Protein 5OYN (pdb70)

InterPro domains:
  IPR000581 Dihydroxy-acid/6-phosphogluconate dehydratase, N-terminal [PF00920] (49-361)
  IPR020558 Dihydroxy-acid/6-phosphogluconate dehydratase, conserved site [PS00886] (132-142)
  IPR037237 IlvD/EDD, N-terminal domain [SSF143975] (6-382)
  IPR042096 Dihydroxy-acid dehydratase, C-terminal [G3DSA:3.50.30.80] (385-549)
  IPR052352 Sugar Degradation Dehydratases [PTHR43183] (7-592)
  IPR056740 Dihydroxy-acid/6-phosphogluconate dehydratase, C-terminal [PF24877] (371-574)

Structure (mmCIF, N/CA/C/O backbone):
data_5OYN
#
_entry.id   5OYN
#
_cell.length_a   270.420
_cell.length_b   236.130
_cell.length_c   65.160
_cell.angle_alpha   90.00
_cell.angle_beta   97.38
_cell.angle_gamma   90.00
#
_symmetry.space_group_name_H-M   'C 1 2 1'
#
loop_
_entity.id
_entity.type
_entity.pdbx_description
1 polymer 'Dehydratase, IlvD/Edd family'
2 non-polymer 'MAGNESIUM ION'
3 non-polymer 'FE2/S2 (INORGANIC) CLUSTER'
4 water water
#
loop_
_atom_site.group_PDB
_atom_site.id
_atom_site.type_symbol
_atom_site.label_atom_id
_atom_site.label_alt_id
_atom_site.label_comp_id
_atom_site.label_asym_id
_atom_site.label_entity_id
_atom_site.label_seq_id
_atom_site.pdbx_PDB_ins_code
_atom_site.Cartn_x
_atom_site.Cartn_y
_atom_site.Cartn_z
_atom_site.occupancy
_atom_site.B_iso_or_equiv
_atom_site.auth_seq_id
_atom_site.auth_comp_id
_atom_site.auth_asym_id
_atom_site.auth_atom_id
_atom_site.pdbx_PDB_model_num
ATOM 1 N N . ASN A 1 12 ? 72.877 -21.402 -6.680 1.00 117.20 3 ASN A N 1
ATOM 2 C CA . ASN A 1 12 ? 72.587 -20.872 -8.012 1.00 115.50 3 ASN A CA 1
ATOM 3 C C . ASN A 1 12 ? 71.163 -21.215 -8.463 1.00 112.78 3 ASN A C 1
ATOM 4 O O . ASN A 1 12 ? 70.414 -20.331 -8.910 1.00 109.68 3 ASN A O 1
ATOM 9 N N . ARG A 1 13 ? 70.790 -22.495 -8.324 1.00 100.44 4 ARG A N 1
ATOM 10 C CA . ARG A 1 13 ? 69.615 -23.062 -8.991 1.00 98.88 4 ARG A CA 1
ATOM 11 C C . ARG A 1 13 ? 68.486 -23.315 -7.989 1.00 99.41 4 ARG A C 1
ATOM 12 O O . ARG A 1 13 ? 68.488 -24.317 -7.264 1.00 94.02 4 ARG A O 1
ATOM 20 N N . THR A 1 14 ? 67.507 -22.410 -7.978 1.00 97.64 5 THR A N 1
ATOM 21 C CA . THR A 1 14 ? 66.297 -22.576 -7.186 1.00 95.64 5 THR A CA 1
ATOM 22 C C . THR A 1 14 ? 65.166 -23.016 -8.101 1.00 86.72 5 THR A C 1
ATOM 23 O O . THR A 1 14 ? 64.904 -22.338 -9.108 1.00 84.31 5 THR A O 1
ATOM 27 N N . PRO A 1 15 ? 64.478 -24.122 -7.808 1.00 88.38 6 PRO A N 1
ATOM 28 C CA . PRO A 1 15 ? 63.530 -24.682 -8.781 1.00 88.52 6 PRO A CA 1
ATOM 29 C C . PRO A 1 15 ? 62.461 -23.680 -9.195 1.00 81.29 6 PRO A C 1
ATOM 30 O O . PRO A 1 15 ? 62.197 -22.687 -8.518 1.00 84.96 6 PRO A O 1
ATOM 34 N N . ARG A 1 16 ? 61.846 -23.959 -10.339 1.00 83.38 7 ARG A N 1
ATOM 35 C CA . ARG A 1 16 ? 60.852 -23.075 -10.931 1.00 82.54 7 ARG A CA 1
ATOM 36 C C . ARG A 1 16 ? 59.915 -23.919 -11.790 1.00 76.23 7 ARG A C 1
ATOM 37 O O . ARG A 1 16 ? 60.303 -24.971 -12.308 1.00 78.14 7 ARG A O 1
ATOM 45 N N . ARG A 1 17 ? 58.667 -23.484 -11.903 1.00 76.73 8 ARG A N 1
ATOM 46 C CA . ARG A 1 17 ? 57.723 -24.158 -12.789 1.00 81.04 8 ARG A CA 1
ATOM 47 C C . ARG A 1 17 ? 57.801 -23.436 -14.127 1.00 80.19 8 ARG A C 1
ATOM 48 O O . ARG A 1 17 ? 57.227 -22.354 -14.304 1.00 72.28 8 ARG A O 1
ATOM 56 N N . PHE A 1 18 ? 58.541 -24.029 -15.060 1.00 71.79 9 PHE A N 1
ATOM 57 C CA . PHE A 1 18 ? 58.700 -23.456 -16.381 1.00 67.17 9 PHE A CA 1
ATOM 58 C C . PHE A 1 18 ? 57.436 -23.676 -17.213 1.00 66.56 9 PHE A C 1
ATOM 59 O O . PHE A 1 18 ? 56.649 -24.588 -16.958 1.00 69.91 9 PHE A O 1
ATOM 67 N N . ARG A 1 19 ? 57.235 -22.823 -18.220 1.00 62.48 10 ARG A N 1
ATOM 68 C CA . ARG A 1 19 ? 56.048 -22.985 -19.059 1.00 61.54 10 ARG A CA 1
ATOM 69 C C . ARG A 1 19 ? 56.016 -24.350 -19.733 1.00 67.98 10 ARG A C 1
ATOM 70 O O . ARG A 1 19 ? 54.937 -24.841 -20.091 1.00 68.53 10 ARG A O 1
ATOM 78 N N . SER A 1 20 ? 57.185 -24.967 -19.940 1.00 69.06 11 SER A N 1
ATOM 79 C CA . SER A 1 20 ? 57.214 -26.338 -20.435 1.00 67.24 11 SER A CA 1
ATOM 80 C C . SER A 1 20 ? 56.318 -27.233 -19.590 1.00 70.55 11 SER A C 1
ATOM 81 O O . SER A 1 20 ? 55.558 -28.045 -20.129 1.00 70.36 11 SER A O 1
ATOM 84 N N . ARG A 1 21 ? 56.359 -27.063 -18.262 1.00 71.52 12 ARG A N 1
ATOM 85 C CA . ARG A 1 21 ? 55.555 -27.889 -17.367 1.00 71.26 12 ARG A CA 1
ATOM 86 C C . ARG A 1 21 ? 54.068 -27.817 -17.676 1.00 69.79 12 ARG A C 1
ATOM 87 O O . ARG A 1 21 ? 53.334 -28.733 -17.309 1.00 71.41 12 ARG A O 1
ATOM 95 N N . ASP A 1 22 ? 53.596 -26.774 -18.358 1.00 71.81 13 ASP A N 1
ATOM 96 C CA . ASP A 1 22 ? 52.183 -26.771 -18.710 1.00 73.53 13 ASP A CA 1
ATOM 97 C C . ASP A 1 22 ? 51.851 -27.789 -19.797 1.00 76.29 13 ASP A C 1
ATOM 98 O O . ASP A 1 22 ? 50.674 -28.118 -19.989 1.00 73.66 13 ASP A O 1
ATOM 103 N N . TRP A 1 23 ? 52.854 -28.292 -20.517 1.00 78.33 14 TRP A N 1
ATOM 104 C CA . TRP A 1 23 ? 52.647 -29.384 -21.459 1.00 71.62 14 TRP A CA 1
ATOM 105 C C . TRP A 1 23 ? 52.880 -30.734 -20.793 1.00 73.81 14 TRP A C 1
ATOM 106 O O . TRP A 1 23 ? 52.072 -31.656 -20.942 1.00 77.41 14 TRP A O 1
ATOM 117 N N . PHE A 1 24 ? 53.976 -30.849 -20.044 1.00 70.68 15 PHE A N 1
ATOM 118 C CA . PHE A 1 24 ? 54.499 -32.129 -19.595 1.00 71.66 15 PHE A CA 1
ATOM 119 C C . PHE A 1 24 ? 54.080 -32.499 -18.179 1.00 79.10 15 PHE A C 1
ATOM 120 O O . PHE A 1 24 ? 54.280 -33.651 -17.774 1.00 87.71 15 PHE A O 1
ATOM 128 N N . ASP A 1 25 ? 53.508 -31.567 -17.421 1.00 78.72 16 ASP A N 1
ATOM 129 C CA . ASP A 1 25 ? 52.998 -31.863 -16.085 1.00 75.55 16 ASP A CA 1
ATOM 130 C C . ASP A 1 25 ? 51.786 -30.976 -15.799 1.00 79.62 16 ASP A C 1
ATOM 131 O O . ASP A 1 25 ? 51.707 -30.292 -14.776 1.00 82.69 16 ASP A O 1
ATOM 136 N N . ASN A 1 26 ? 50.822 -30.983 -16.716 1.00 83.84 17 ASN A N 1
ATOM 137 C CA . ASN A 1 26 ? 49.648 -30.127 -16.578 1.00 90.11 17 ASN A CA 1
ATOM 138 C C . ASN A 1 26 ? 48.753 -30.647 -15.458 1.00 96.05 17 ASN A C 1
ATOM 139 O O . ASN A 1 26 ? 48.396 -31.835 -15.455 1.00 91.95 17 ASN A O 1
ATOM 144 N N . PRO A 1 27 ? 48.369 -29.791 -14.491 1.00 99.83 18 PRO A N 1
ATOM 145 C CA . PRO A 1 27 ? 47.546 -30.251 -13.359 1.00 95.73 18 PRO A CA 1
ATOM 146 C C . PRO A 1 27 ? 46.164 -30.735 -13.773 1.00 97.54 18 PRO A C 1
ATOM 147 O O . PRO A 1 27 ? 45.749 -31.841 -13.408 1.00 99.91 18 PRO A O 1
ATOM 151 N N . ASP A 1 28 ? 45.451 -29.917 -14.549 1.00 96.96 19 ASP A N 1
ATOM 152 C CA . ASP A 1 28 ? 44.059 -30.215 -14.875 1.00 102.00 19 ASP A CA 1
ATOM 153 C C . ASP A 1 28 ? 43.938 -31.410 -15.818 1.00 100.96 19 ASP A C 1
ATOM 154 O O . ASP A 1 28 ? 43.277 -32.404 -15.500 1.00 102.82 19 ASP A O 1
ATOM 159 N N . HIS A 1 29 ? 44.560 -31.329 -16.987 1.00 102.28 20 HIS A N 1
ATOM 160 C CA . HIS A 1 29 ? 44.396 -32.332 -18.032 1.00 97.52 20 HIS A CA 1
ATOM 161 C C . HIS A 1 29 ? 45.576 -33.295 -17.996 1.00 92.23 20 HIS A C 1
ATOM 162 O O . HIS A 1 29 ? 46.703 -32.922 -18.328 1.00 90.91 20 HIS A O 1
ATOM 169 N N . ILE A 1 30 ? 45.316 -34.531 -17.576 1.00 93.63 21 ILE A N 1
ATOM 170 C CA . ILE A 1 30 ? 46.311 -35.588 -17.702 1.00 92.45 21 ILE A CA 1
ATOM 171 C C . ILE A 1 30 ? 46.212 -36.268 -19.065 1.00 90.53 21 ILE A C 1
ATOM 172 O O . ILE A 1 30 ? 47.210 -36.815 -19.555 1.00 87.81 21 ILE A O 1
ATOM 177 N N . ASP A 1 31 ? 45.045 -36.220 -19.710 1.00 91.26 22 ASP A N 1
ATOM 178 C CA . ASP A 1 31 ? 44.959 -36.713 -21.079 1.00 88.94 22 ASP A CA 1
ATOM 179 C C . ASP A 1 31 ? 45.880 -35.921 -21.997 1.00 89.25 22 ASP A C 1
ATOM 180 O O . ASP A 1 31 ? 46.598 -36.504 -22.819 1.00 88.75 22 ASP A O 1
ATOM 185 N N . MET A 1 32 ? 45.897 -34.589 -21.848 1.00 88.86 23 MET A N 1
ATOM 186 C CA . MET A 1 32 ? 46.709 -33.750 -22.727 1.00 86.84 23 MET A CA 1
ATOM 187 C C . MET A 1 32 ? 48.192 -33.890 -22.420 1.00 86.87 23 MET A C 1
ATOM 188 O O . MET A 1 32 ? 49.026 -33.870 -23.335 1.00 82.82 23 MET A O 1
ATOM 193 N N . THR A 1 33 ? 48.544 -34.015 -21.142 1.00 85.01 24 THR A N 1
ATOM 194 C CA . THR A 1 33 ? 49.929 -34.286 -20.785 1.00 82.56 24 THR A CA 1
ATOM 195 C C . THR A 1 33 ? 50.449 -35.497 -21.559 1.00 80.69 24 THR A C 1
ATOM 196 O O . THR A 1 33 ? 51.349 -35.369 -22.393 1.00 83.49 24 THR A O 1
ATOM 200 N N . ALA A 1 34 ? 49.832 -36.665 -21.361 1.00 84.78 25 ALA A N 1
ATOM 201 C CA . ALA A 1 34 ? 50.240 -37.860 -22.101 1.00 81.71 25 ALA A CA 1
ATOM 202 C C . ALA A 1 34 ? 50.287 -37.607 -23.607 1.00 78.33 25 ALA A C 1
ATOM 203 O O . ALA A 1 34 ? 51.206 -38.070 -24.292 1.00 80.58 25 ALA A O 1
ATOM 205 N N . LEU A 1 35 ? 49.320 -36.859 -24.138 1.00 77.65 26 LEU A N 1
ATOM 206 C CA . LEU A 1 35 ? 49.348 -36.503 -25.556 1.00 80.75 26 LEU A CA 1
ATOM 207 C C . LEU A 1 35 ? 50.610 -35.719 -25.920 1.00 81.65 26 LEU A C 1
ATOM 208 O O . LEU A 1 35 ? 51.095 -35.811 -27.054 1.00 80.96 26 LEU A O 1
ATOM 213 N N . TYR A 1 36 ? 51.161 -34.958 -24.972 1.00 82.50 27 TYR A N 1
ATOM 214 C CA . TYR A 1 36 ? 52.305 -34.089 -25.219 1.00 74.34 27 TYR A CA 1
ATOM 215 C C . TYR A 1 36 ? 53.649 -34.790 -25.032 1.00 73.75 27 TYR A C 1
ATOM 216 O O . TYR A 1 36 ? 54.566 -34.544 -25.818 1.00 73.25 27 TYR A O 1
ATOM 225 N N . LEU A 1 37 ? 53.800 -35.649 -24.005 1.00 79.61 28 LEU A N 1
ATOM 226 C CA . LEU A 1 37 ? 55.054 -36.394 -23.836 1.00 76.81 28 LEU A CA 1
ATOM 227 C C . LEU A 1 37 ? 55.275 -37.409 -24.937 1.00 76.82 28 LEU A C 1
ATOM 228 O O . LEU A 1 37 ? 56.418 -37.775 -25.220 1.00 78.47 28 LEU A O 1
ATOM 233 N N . GLU A 1 38 ? 54.198 -37.923 -25.516 1.00 74.91 29 GLU A N 1
ATOM 234 C CA . GLU A 1 38 ? 54.280 -39.202 -26.205 1.00 75.78 29 GLU A CA 1
ATOM 235 C C . GLU A 1 38 ? 55.260 -39.155 -27.378 1.00 75.33 29 GLU A C 1
ATOM 236 O O . GLU A 1 38 ? 56.197 -39.962 -27.449 1.00 75.55 29 GLU A O 1
ATOM 242 N N . ARG A 1 39 ? 55.085 -38.198 -28.292 1.00 72.55 30 ARG A N 1
ATOM 243 C CA . ARG A 1 39 ? 55.884 -38.220 -29.511 1.00 68.68 30 ARG A CA 1
ATOM 244 C C . ARG A 1 39 ? 57.289 -37.664 -29.307 1.00 68.60 30 ARG A C 1
ATOM 245 O O . ARG A 1 39 ? 58.227 -38.116 -29.972 1.00 68.92 30 ARG A O 1
ATOM 253 N N . PHE A 1 40 ? 57.464 -36.702 -28.400 1.00 66.12 31 PHE A N 1
ATOM 254 C CA . PHE A 1 40 ? 58.796 -36.203 -28.084 1.00 60.22 31 PHE A CA 1
ATOM 255 C C . PHE A 1 40 ? 59.750 -37.295 -27.626 1.00 57.01 31 PHE A C 1
ATOM 256 O O . PHE A 1 40 ? 60.933 -37.014 -27.422 1.00 62.42 31 PHE A O 1
ATOM 264 N N . MET A 1 41 ? 59.276 -38.516 -27.428 1.00 61.92 32 MET A N 1
ATOM 265 C CA . MET A 1 41 ? 60.139 -39.610 -27.009 1.00 66.13 32 MET A CA 1
ATOM 266 C C . MET A 1 41 ? 60.424 -40.577 -28.146 1.00 63.26 32 MET A C 1
ATOM 267 O O . MET A 1 41 ? 60.983 -41.651 -27.906 1.00 64.54 32 MET A O 1
ATOM 272 N N . ASN A 1 42 ? 60.071 -40.218 -29.380 1.00 62.57 33 ASN A N 1
ATOM 273 C CA . ASN A 1 42 ? 60.087 -41.195 -30.458 1.00 61.86 33 ASN A CA 1
ATOM 274 C C . ASN A 1 42 ? 61.455 -41.342 -31.106 1.00 61.05 33 ASN A C 1
ATOM 275 O O . ASN A 1 42 ? 61.620 -42.209 -31.972 1.00 63.24 33 ASN A O 1
ATOM 280 N N . TYR A 1 43 ? 62.437 -40.530 -30.707 1.00 60.13 34 TYR A N 1
ATOM 281 C CA . TYR A 1 43 ? 63.822 -40.757 -31.100 1.00 54.56 34 TYR A CA 1
ATOM 282 C C . TYR A 1 43 ? 64.735 -40.952 -29.901 1.00 55.43 34 TYR A C 1
ATOM 283 O O . TYR A 1 43 ? 65.949 -40.781 -30.026 1.00 58.17 34 TYR A O 1
ATOM 292 N N . GLY A 1 44 ? 64.180 -41.306 -28.744 1.00 59.58 35 GLY A N 1
ATOM 293 C CA . GLY A 1 44 ? 64.974 -41.814 -27.641 1.00 60.81 35 GLY A CA 1
ATOM 294 C C . GLY A 1 44 ? 65.070 -40.950 -26.395 1.00 58.04 35 GLY A C 1
ATOM 295 O O . GLY A 1 44 ? 65.819 -41.310 -25.480 1.00 57.77 35 GLY A O 1
ATOM 296 N N . ILE A 1 45 ? 64.357 -39.827 -26.322 1.00 57.30 36 ILE A N 1
ATOM 297 C CA . ILE A 1 45 ? 64.345 -39.046 -25.089 1.00 62.19 36 ILE A CA 1
ATOM 298 C C . ILE A 1 45 ? 63.563 -39.803 -24.023 1.00 62.09 36 ILE A C 1
ATOM 299 O O . ILE A 1 45 ? 62.424 -40.234 -24.254 1.00 62.31 36 ILE A O 1
ATOM 304 N N . THR A 1 46 ? 64.181 -39.977 -22.835 1.00 61.04 37 THR A N 1
ATOM 305 C CA . THR A 1 46 ? 63.522 -40.720 -21.775 1.00 61.32 37 THR A CA 1
ATOM 306 C C . THR A 1 46 ? 62.457 -39.868 -21.088 1.00 66.20 37 THR A C 1
ATOM 307 O O . THR A 1 46 ? 62.523 -38.634 -21.100 1.00 58.20 37 THR A O 1
ATOM 311 N N . PRO A 1 47 ? 61.457 -40.513 -20.487 1.00 74.30 38 PRO A N 1
ATOM 312 C CA . PRO A 1 47 ? 60.456 -39.744 -19.735 1.00 72.80 38 PRO A CA 1
ATOM 313 C C . PRO A 1 47 ? 61.067 -38.944 -18.597 1.00 71.32 38 PRO A C 1
ATOM 314 O O . PRO A 1 47 ? 60.613 -37.825 -18.318 1.00 70.34 38 PRO A O 1
ATOM 318 N N . GLU A 1 48 ? 62.110 -39.477 -17.951 1.00 74.21 39 GLU A N 1
ATOM 319 C CA . GLU A 1 48 ? 62.742 -38.755 -16.854 1.00 68.89 39 GLU A CA 1
ATOM 320 C C . GLU A 1 48 ? 63.329 -37.432 -17.322 1.00 69.51 39 GLU A C 1
ATOM 321 O O . GLU A 1 48 ? 63.403 -36.481 -16.542 1.00 74.11 39 GLU A O 1
ATOM 327 N N . GLU A 1 49 ? 63.718 -37.338 -18.592 1.00 72.10 40 GLU A N 1
ATOM 328 C CA . GLU A 1 49 ? 64.207 -36.068 -19.115 1.00 68.08 40 GLU A CA 1
ATOM 329 C C . GLU A 1 49 ? 63.091 -35.040 -19.178 1.00 68.01 40 GLU A C 1
ATOM 330 O O . GLU A 1 49 ? 63.228 -33.928 -18.657 1.00 79.91 40 GLU A O 1
ATOM 336 N N . LEU A 1 50 ? 61.976 -35.395 -19.806 1.00 68.99 41 LEU A N 1
ATOM 337 C CA . LEU A 1 50 ? 60.906 -34.436 -20.038 1.00 72.41 41 LEU A CA 1
ATOM 338 C C . LEU A 1 50 ? 60.052 -34.170 -18.803 1.00 75.97 41 LEU A C 1
ATOM 339 O O . LEU A 1 50 ? 59.223 -33.254 -18.833 1.00 76.07 41 LEU A O 1
ATOM 344 N N . ARG A 1 51 ? 60.233 -34.928 -17.723 1.00 76.40 42 ARG A N 1
ATOM 345 C CA . ARG A 1 51 ? 59.355 -34.826 -16.563 1.00 80.68 42 ARG A CA 1
ATOM 346 C C . ARG A 1 51 ? 60.095 -34.480 -15.277 1.00 79.21 42 ARG A C 1
ATOM 347 O O . ARG A 1 51 ? 59.490 -34.502 -14.201 1.00 82.66 42 ARG A O 1
ATOM 355 N N . SER A 1 52 ? 61.379 -34.163 -15.355 1.00 77.29 43 SER A N 1
ATOM 356 C CA . SER A 1 52 ? 62.160 -33.841 -14.172 1.00 76.55 43 SER A CA 1
ATOM 357 C C . SER A 1 52 ? 62.179 -32.352 -13.859 1.00 78.47 43 SER A C 1
ATOM 358 O O . SER A 1 52 ? 62.856 -31.938 -12.911 1.00 78.88 43 SER A O 1
ATOM 361 N N . GLY A 1 53 ? 61.474 -31.534 -14.632 1.00 76.08 44 GLY A N 1
ATOM 362 C CA . GLY A 1 53 ? 61.445 -30.119 -14.349 1.00 71.75 44 GLY A CA 1
ATOM 363 C C . GLY A 1 53 ? 62.654 -29.332 -14.797 1.00 71.18 44 GLY A C 1
ATOM 364 O O . GLY A 1 53 ? 62.773 -28.159 -14.423 1.00 74.44 44 GLY A O 1
ATOM 365 N N . LYS A 1 54 ? 63.563 -29.927 -15.570 1.00 71.08 45 LYS A N 1
ATOM 366 C CA . LYS A 1 54 ? 64.596 -29.130 -16.212 1.00 63.32 45 LYS A CA 1
ATOM 367 C C . LYS A 1 54 ? 63.960 -28.249 -17.291 1.00 63.00 45 LYS A C 1
ATOM 368 O O . LYS A 1 54 ? 62.886 -28.572 -17.814 1.00 60.99 45 LYS A O 1
ATOM 374 N N . PRO A 1 55 ? 64.587 -27.122 -17.634 1.00 62.19 46 PRO A N 1
ATOM 375 C CA . PRO A 1 55 ? 64.011 -26.272 -18.684 1.00 63.41 46 PRO A CA 1
ATOM 376 C C . PRO A 1 55 ? 64.335 -26.784 -20.082 1.00 61.02 46 PRO A C 1
ATOM 377 O O . PRO A 1 55 ? 65.447 -27.239 -20.371 1.00 56.32 46 PRO A O 1
ATOM 381 N N . ILE A 1 56 ? 63.327 -26.730 -20.946 1.00 61.07 47 ILE A N 1
ATOM 382 C CA . ILE A 1 56 ? 63.504 -27.034 -22.360 1.00 59.00 47 ILE A CA 1
ATOM 383 C C . ILE A 1 56 ? 64.165 -25.821 -22.996 1.00 58.47 47 ILE A C 1
ATOM 384 O O . ILE A 1 56 ? 63.559 -24.748 -23.067 1.00 57.82 47 ILE A O 1
ATOM 389 N N . ILE A 1 57 ? 65.402 -25.985 -23.460 1.00 58.96 48 ILE A N 1
ATOM 390 C CA . ILE A 1 57 ? 66.144 -24.917 -24.121 1.00 58.73 48 ILE A CA 1
ATOM 391 C C . ILE A 1 57 ? 66.001 -25.084 -25.630 1.00 51.50 48 ILE A C 1
ATOM 392 O O . ILE A 1 57 ? 66.544 -26.021 -26.212 1.00 51.25 48 ILE A O 1
ATOM 397 N N . GLY A 1 58 ? 65.277 -24.181 -26.280 1.00 52.09 49 GLY A N 1
ATOM 398 C CA . GLY A 1 58 ? 65.282 -24.161 -27.725 1.00 51.51 49 GLY A CA 1
ATOM 399 C C . GLY A 1 58 ? 66.612 -23.667 -28.263 1.00 59.92 49 GLY A C 1
ATOM 400 O O . GLY A 1 58 ? 67.309 -22.867 -27.635 1.00 59.44 49 GLY A O 1
ATOM 401 N N . ILE A 1 59 ? 66.985 -24.183 -29.432 1.00 57.69 50 ILE A N 1
ATOM 402 C CA . ILE A 1 59 ? 68.122 -23.685 -30.203 1.00 55.50 50 ILE A CA 1
ATOM 403 C C . ILE A 1 59 ? 67.573 -23.362 -31.588 1.00 51.26 50 ILE A C 1
ATOM 404 O O . ILE A 1 59 ? 67.157 -24.268 -32.321 1.00 53.93 50 ILE A O 1
ATOM 409 N N . ALA A 1 60 ? 67.530 -22.079 -31.940 1.00 51.36 51 ALA A N 1
ATOM 410 C CA . ALA A 1 60 ? 66.967 -21.684 -33.233 1.00 50.67 51 ALA A CA 1
ATOM 411 C C . ALA A 1 60 ? 68.076 -21.766 -34.275 1.00 53.39 51 ALA A C 1
ATOM 412 O O . ALA A 1 60 ? 68.914 -20.864 -34.389 1.00 48.66 51 ALA A O 1
ATOM 414 N N . GLN A 1 61 ? 68.077 -22.874 -35.024 1.00 55.93 52 GLN A N 1
ATOM 415 C CA . GLN A 1 61 ? 69.110 -23.177 -36.005 1.00 50.71 52 GLN A CA 1
ATOM 416 C C . GLN A 1 61 ? 68.908 -22.360 -37.268 1.00 50.37 52 GLN A C 1
ATOM 417 O O . GLN A 1 61 ? 67.830 -22.382 -37.869 1.00 53.58 52 GLN A O 1
ATOM 423 N N . THR A 1 62 ? 69.953 -21.663 -37.693 1.00 48.65 53 THR A N 1
ATOM 424 C CA . THR A 1 62 ? 69.873 -20.885 -38.915 1.00 50.18 53 THR A CA 1
ATOM 425 C C . THR A 1 62 ? 70.761 -21.415 -40.026 1.00 52.50 53 THR A C 1
ATOM 426 O O . THR A 1 62 ? 70.592 -21.003 -41.181 1.00 53.66 53 THR A O 1
ATOM 430 N N . GLY A 1 63 ? 71.676 -22.330 -39.716 1.00 55.81 54 GLY A N 1
ATOM 431 C CA . GLY A 1 63 ? 72.575 -22.848 -40.727 1.00 55.25 54 GLY A CA 1
ATOM 432 C C . GLY A 1 63 ? 71.895 -23.901 -41.576 1.00 56.53 54 GLY A C 1
ATOM 433 O O . GLY A 1 63 ? 71.064 -24.669 -41.097 1.00 56.05 54 GLY A O 1
ATOM 434 N N . SER A 1 64 ? 72.251 -23.912 -42.863 1.00 60.53 55 SER A N 1
ATOM 435 C CA . SER A 1 64 ? 71.854 -24.963 -43.797 1.00 55.15 55 SER A CA 1
ATOM 436 C C . SER A 1 64 ? 72.670 -24.799 -45.072 1.00 58.48 55 SER A C 1
ATOM 437 O O . SER A 1 64 ? 73.400 -23.816 -45.242 1.00 53.68 55 SER A O 1
ATOM 440 N N . ASP A 1 65 ? 72.527 -25.786 -45.971 1.00 59.01 56 ASP A N 1
ATOM 441 C CA . ASP A 1 65 ? 73.168 -25.724 -47.284 1.00 55.29 56 ASP A CA 1
ATOM 442 C C . ASP A 1 65 ? 72.801 -24.448 -48.035 1.00 57.66 56 ASP A C 1
ATOM 443 O O . ASP A 1 65 ? 73.620 -23.923 -48.792 1.00 56.42 56 ASP A O 1
ATOM 448 N N . ILE A 1 66 ? 71.571 -23.950 -47.853 1.00 60.01 57 ILE A N 1
ATOM 449 C CA . ILE A 1 66 ? 71.118 -22.724 -48.508 1.00 57.61 57 ILE A CA 1
ATOM 450 C C . ILE A 1 66 ? 71.634 -21.469 -47.827 1.00 61.87 57 ILE A C 1
ATOM 451 O O . ILE A 1 66 ? 71.524 -20.374 -48.399 1.00 61.33 57 ILE A O 1
ATOM 456 N N . SER A 1 67 ? 72.184 -21.595 -46.619 1.00 61.24 58 SER A N 1
ATOM 457 C CA . SER A 1 67 ? 72.631 -20.455 -45.819 1.00 56.40 58 SER A CA 1
ATOM 458 C C . SER A 1 67 ? 74.089 -20.657 -45.435 1.00 55.71 58 SER A C 1
ATOM 459 O O . SER A 1 67 ? 74.406 -20.925 -44.273 1.00 61.08 58 SER A O 1
ATOM 462 N N . PRO A 1 68 ? 75.007 -20.524 -46.392 1.00 55.88 59 PRO A N 1
ATOM 463 C CA . PRO A 1 68 ? 76.423 -20.800 -46.093 1.00 54.04 59 PRO A CA 1
ATOM 464 C C . PRO A 1 68 ? 77.034 -19.929 -45.000 1.00 54.99 59 PRO A C 1
ATOM 465 O O . PRO A 1 68 ? 77.944 -20.390 -44.301 1.00 58.54 59 PRO A O 1
ATOM 469 N N . CYS A 1 69 ? 76.578 -18.685 -44.831 1.00 58.44 60 CYS A N 1
ATOM 470 C CA . CYS A 1 69 ? 77.133 -17.825 -43.788 1.00 53.63 60 CYS A CA 1
ATOM 471 C C . CYS A 1 69 ? 76.811 -18.315 -42.388 1.00 55.05 60 CYS A C 1
ATOM 472 O O . CYS A 1 69 ? 77.547 -17.986 -41.449 1.00 58.55 60 CYS A O 1
ATOM 475 N N . ASN A 1 70 ? 75.723 -19.070 -42.232 1.00 55.18 61 ASN A N 1
ATOM 476 C CA . ASN A 1 70 ? 75.264 -19.574 -40.948 1.00 53.50 61 ASN A CA 1
ATOM 477 C C . ASN A 1 70 ? 75.495 -21.066 -40.779 1.00 55.44 61 ASN A C 1
ATOM 478 O O . ASN A 1 70 ? 75.243 -21.601 -39.693 1.00 54.76 61 ASN A O 1
ATOM 483 N N . ARG A 1 71 ? 75.982 -21.747 -41.816 1.00 52.00 62 ARG A N 1
ATOM 484 C CA . ARG A 1 71 ? 76.032 -23.199 -41.802 1.00 52.87 62 ARG A CA 1
ATOM 485 C C . ARG A 1 71 ? 77.007 -23.745 -40.764 1.00 54.89 62 ARG A C 1
ATOM 486 O O . ARG A 1 71 ? 76.867 -24.909 -40.362 1.00 51.80 62 ARG A O 1
ATOM 494 N N . ILE A 1 72 ? 77.972 -22.932 -40.308 1.00 47.89 63 ILE A N 1
ATOM 495 C CA . ILE A 1 72 ? 78.863 -23.354 -39.225 1.00 48.93 63 ILE A CA 1
ATOM 496 C C . ILE A 1 72 ? 78.075 -23.745 -37.976 1.00 52.60 63 ILE A C 1
ATOM 497 O O . ILE A 1 72 ? 78.555 -24.528 -37.144 1.00 54.04 63 ILE A O 1
ATOM 502 N N . HIS A 1 73 ? 76.855 -23.237 -37.832 1.00 49.53 64 HIS A N 1
ATOM 503 C CA . HIS A 1 73 ? 76.041 -23.653 -36.706 1.00 51.91 64 HIS A CA 1
ATOM 504 C C . HIS A 1 73 ? 75.584 -25.099 -36.816 1.00 50.32 64 HIS A C 1
ATOM 505 O O . HIS A 1 73 ? 75.043 -25.625 -35.846 1.00 52.07 64 HIS A O 1
ATOM 512 N N . LEU A 1 74 ? 75.783 -25.762 -37.955 1.00 53.21 65 LEU A N 1
ATOM 513 C CA . LEU A 1 74 ? 75.474 -27.189 -38.002 1.00 48.63 65 LEU A CA 1
ATOM 514 C C . LEU A 1 74 ? 76.485 -27.996 -37.199 1.00 49.87 65 LEU A C 1
ATOM 515 O O . LEU A 1 74 ? 76.116 -28.990 -36.561 1.00 49.52 65 LEU A O 1
ATOM 520 N N . ASP A 1 75 ? 77.753 -27.572 -37.185 1.00 54.78 66 ASP A N 1
ATOM 521 C CA . ASP A 1 75 ? 78.740 -28.207 -36.321 1.00 54.68 66 ASP A CA 1
ATOM 522 C C . ASP A 1 75 ? 78.756 -27.610 -34.916 1.00 59.00 66 ASP A C 1
ATOM 523 O O . ASP A 1 75 ? 78.982 -28.351 -33.948 1.00 55.98 66 ASP A O 1
ATOM 528 N N . LEU A 1 76 ? 78.477 -26.303 -34.759 1.00 55.89 67 LEU A N 1
ATOM 529 C CA . LEU A 1 76 ? 78.525 -25.716 -33.421 1.00 50.19 67 LEU A CA 1
ATOM 530 C C . LEU A 1 76 ? 77.335 -26.108 -32.571 1.00 49.70 67 LEU A C 1
ATOM 531 O O . LEU A 1 76 ? 77.433 -26.051 -31.341 1.00 50.13 67 LEU A O 1
ATOM 536 N N . VAL A 1 77 ? 76.210 -26.472 -33.192 1.00 47.19 68 VAL A N 1
ATOM 537 C CA . VAL A 1 77 ? 75.019 -26.794 -32.417 1.00 43.89 68 VAL A CA 1
ATOM 538 C C . VAL A 1 77 ? 75.323 -27.879 -31.399 1.00 53.75 68 VAL A C 1
ATOM 539 O O . VAL A 1 77 ? 74.768 -27.869 -30.297 1.00 56.37 68 VAL A O 1
ATOM 543 N N . GLN A 1 78 ? 76.232 -28.809 -31.731 1.00 52.98 69 GLN A N 1
ATOM 544 C CA . GLN A 1 78 ? 76.603 -29.873 -30.800 1.00 50.80 69 GLN A CA 1
ATOM 545 C C . GLN A 1 78 ? 77.263 -29.321 -29.542 1.00 52.44 69 GLN A C 1
ATOM 546 O O . GLN A 1 78 ? 77.046 -29.842 -28.442 1.00 54.85 69 GLN A O 1
ATOM 552 N N . ARG A 1 79 ? 78.103 -28.294 -29.688 1.00 49.80 70 ARG A N 1
ATOM 553 C CA . ARG A 1 79 ? 78.708 -27.652 -28.528 1.00 46.51 70 ARG A CA 1
ATOM 554 C C . ARG A 1 79 ? 77.645 -26.985 -27.665 1.00 49.07 70 ARG A C 1
ATOM 555 O O . ARG A 1 79 ? 77.708 -27.030 -26.431 1.00 49.18 70 ARG A O 1
ATOM 563 N N . VAL A 1 80 ? 76.660 -26.352 -28.299 1.00 49.69 71 VAL A N 1
ATOM 564 C CA . VAL A 1 80 ? 75.580 -25.731 -27.543 1.00 50.32 71 VAL A CA 1
ATOM 565 C C . VAL A 1 80 ? 74.818 -26.776 -26.751 1.00 48.67 71 VAL A C 1
ATOM 566 O O . VAL A 1 80 ? 74.484 -26.558 -25.581 1.00 53.19 71 VAL A O 1
ATOM 570 N N . ARG A 1 81 ? 74.495 -27.908 -27.391 1.00 49.90 72 ARG A N 1
ATOM 571 C CA . ARG A 1 81 ? 73.816 -29.009 -26.702 1.00 51.70 72 ARG A CA 1
ATOM 572 C C . ARG A 1 81 ? 74.620 -29.469 -25.497 1.00 48.12 72 ARG A C 1
ATOM 573 O O . ARG A 1 81 ? 74.062 -29.719 -24.422 1.00 48.54 72 ARG A O 1
ATOM 581 N N . ASP A 1 82 ? 75.938 -29.556 -25.651 1.00 44.55 73 ASP A N 1
ATOM 582 C CA . ASP A 1 82 ? 76.763 -30.019 -24.549 1.00 50.27 73 ASP A CA 1
ATOM 583 C C . ASP A 1 82 ? 76.744 -29.014 -23.409 1.00 52.14 73 ASP A C 1
ATOM 584 O O . ASP A 1 82 ? 76.684 -29.402 -22.238 1.00 53.37 73 ASP A O 1
ATOM 589 N N . GLY A 1 83 ? 76.763 -27.716 -23.730 1.00 51.66 74 GLY A N 1
ATOM 590 C CA . GLY A 1 83 ? 76.683 -26.709 -22.686 1.00 47.71 74 GLY A CA 1
ATOM 591 C C . GLY A 1 83 ? 75.390 -26.810 -21.902 1.00 51.06 74 GLY A C 1
ATOM 592 O O . GLY A 1 83 ? 75.398 -26.884 -20.672 1.00 52.59 74 GLY A O 1
ATOM 593 N N . ILE A 1 84 ? 74.260 -26.832 -22.616 1.00 45.92 75 ILE A N 1
ATOM 594 C CA . ILE A 1 84 ? 72.946 -26.964 -21.996 1.00 44.33 75 ILE A CA 1
ATOM 595 C C . ILE A 1 84 ? 72.877 -28.179 -21.081 1.00 52.66 75 ILE A C 1
ATOM 596 O O . ILE A 1 84 ? 72.320 -28.113 -19.979 1.00 56.84 75 ILE A O 1
ATOM 601 N N . ARG A 1 85 ? 73.426 -29.315 -21.521 1.00 52.29 76 ARG A N 1
ATOM 602 C CA . ARG A 1 85 ? 73.264 -30.534 -20.734 1.00 53.56 76 ARG A CA 1
ATOM 603 C C . ARG A 1 85 ? 74.168 -30.558 -19.507 1.00 54.27 76 ARG A C 1
ATOM 604 O O . ARG A 1 85 ? 73.757 -31.041 -18.445 1.00 58.77 76 ARG A O 1
ATOM 612 N N . ASP A 1 86 ? 75.404 -30.072 -19.628 1.00 53.95 77 ASP A N 1
ATOM 613 C CA . ASP A 1 86 ? 76.261 -30.003 -18.449 1.00 62.75 77 ASP A CA 1
ATOM 614 C C . ASP A 1 86 ? 75.616 -29.141 -17.385 1.00 57.97 77 ASP A C 1
ATOM 615 O O . ASP A 1 86 ? 75.669 -29.452 -16.188 1.00 60.54 77 ASP A O 1
ATOM 620 N N . ALA A 1 87 ? 74.955 -28.086 -17.817 1.00 54.49 78 ALA A N 1
ATOM 621 C CA . ALA A 1 87 ? 74.429 -27.074 -16.929 1.00 58.55 78 ALA A CA 1
ATOM 622 C C . ALA A 1 87 ? 73.023 -27.395 -16.444 1.00 59.54 78 ALA A C 1
ATOM 623 O O . ALA A 1 87 ? 72.515 -26.692 -15.560 1.00 69.35 78 ALA A O 1
ATOM 625 N N . GLY A 1 88 ? 72.382 -28.417 -16.999 1.00 51.00 79 GLY A N 1
ATOM 626 C CA . GLY A 1 88 ? 71.145 -28.936 -16.462 1.00 49.68 79 GLY A CA 1
ATOM 627 C C . GLY A 1 88 ? 69.864 -28.651 -17.214 1.00 49.31 79 GLY A C 1
ATOM 628 O O . GLY A 1 88 ? 68.799 -28.752 -16.616 1.00 56.64 79 GLY A O 1
ATOM 629 N N . GLY A 1 89 ? 69.930 -28.287 -18.493 1.00 52.92 80 GLY A N 1
ATOM 630 C CA . GLY A 1 89 ? 68.757 -28.158 -19.324 1.00 47.84 80 GLY A CA 1
ATOM 631 C C . GLY A 1 89 ? 68.645 -29.300 -20.326 1.00 53.01 80 GLY A C 1
ATOM 632 O O . GLY A 1 89 ? 69.479 -30.205 -20.409 1.00 50.58 80 GLY A O 1
ATOM 633 N N . ILE A 1 90 ? 67.570 -29.237 -21.099 1.00 50.84 81 ILE A N 1
ATOM 634 C CA . ILE A 1 90 ? 67.271 -30.208 -22.143 1.00 55.59 81 ILE A CA 1
ATOM 635 C C . ILE A 1 90 ? 67.226 -29.444 -23.463 1.00 54.80 81 ILE A C 1
ATOM 636 O O . ILE A 1 90 ? 66.355 -28.590 -23.651 1.00 55.31 81 ILE A O 1
ATOM 641 N N . PRO A 1 91 ? 68.124 -29.700 -24.406 1.00 55.60 82 PRO A N 1
ATOM 642 C CA . PRO A 1 91 ? 68.106 -28.930 -25.653 1.00 51.69 82 PRO A CA 1
ATOM 643 C C . PRO A 1 91 ? 67.075 -29.455 -26.642 1.00 57.95 82 PRO A C 1
ATOM 644 O O . PRO A 1 91 ? 66.707 -30.634 -26.643 1.00 68.07 82 PRO A O 1
ATOM 648 N N . MET A 1 92 ? 66.603 -28.539 -27.485 1.00 53.73 83 MET A N 1
ATOM 649 C CA . MET A 1 92 ? 65.643 -28.808 -28.559 1.00 56.97 83 MET A CA 1
ATOM 650 C C . MET A 1 92 ? 66.057 -27.908 -29.716 1.00 58.14 83 MET A C 1
ATOM 651 O O . MET A 1 92 ? 65.801 -26.696 -29.684 1.00 56.99 83 MET A O 1
ATOM 656 N N . GLU A 1 93 ? 66.693 -28.486 -30.724 1.00 55.83 84 GLU A N 1
ATOM 657 C CA . GLU A 1 93 ? 67.091 -27.716 -31.891 1.00 54.85 84 GLU A CA 1
ATOM 658 C C . GLU A 1 93 ? 65.928 -27.689 -32.865 1.00 52.64 84 GLU A C 1
ATOM 659 O O . GLU A 1 93 ? 65.189 -28.668 -32.989 1.00 56.40 84 GLU A O 1
ATOM 665 N N . PHE A 1 94 ? 65.744 -26.555 -33.524 1.00 44.42 85 PHE A N 1
ATOM 666 C CA . PHE A 1 94 ? 64.656 -26.411 -34.474 1.00 48.94 85 PHE A CA 1
ATOM 667 C C . PHE A 1 94 ? 65.028 -25.308 -35.437 1.00 51.73 85 PHE A C 1
ATOM 668 O O . PHE A 1 94 ? 65.897 -24.486 -35.130 1.00 46.08 85 PHE A O 1
ATOM 676 N N . PRO A 1 95 ? 64.415 -25.275 -36.613 1.00 56.47 86 PRO A N 1
ATOM 677 C CA . PRO A 1 95 ? 64.847 -24.317 -37.631 1.00 49.86 86 PRO A CA 1
ATOM 678 C C . PRO A 1 95 ? 63.954 -23.096 -37.721 1.00 55.07 86 PRO A C 1
ATOM 679 O O . PRO A 1 95 ? 62.879 -23.047 -37.107 1.00 55.39 86 PRO A O 1
ATOM 683 N N . VAL A 1 96 ? 64.406 -22.111 -38.496 1.00 50.79 87 VAL A N 1
ATOM 684 C CA . VAL A 1 96 ? 63.635 -20.932 -38.838 1.00 54.61 87 VAL A CA 1
ATOM 685 C C . VAL A 1 96 ? 63.665 -20.764 -40.352 1.00 55.40 87 VAL A C 1
ATOM 686 O O . VAL A 1 96 ? 64.352 -21.491 -41.064 1.00 55.43 87 VAL A O 1
ATOM 690 N N . HIS A 1 97 ? 62.900 -19.800 -40.834 1.00 60.70 88 HIS A N 1
ATOM 691 C CA . HIS A 1 97 ? 62.942 -19.454 -42.242 1.00 55.92 88 HIS A CA 1
ATOM 692 C C . HIS A 1 97 ? 64.384 -19.126 -42.632 1.00 55.00 88 HIS A C 1
ATOM 693 O O . HIS A 1 97 ? 65.059 -18.378 -41.911 1.00 54.60 88 HIS A O 1
ATOM 700 N N . PRO A 1 98 ? 64.910 -19.708 -43.708 1.00 59.15 89 PRO A N 1
ATOM 701 C CA . PRO A 1 98 ? 66.309 -19.462 -44.074 1.00 56.66 89 PRO A CA 1
ATOM 702 C C . PRO A 1 98 ? 66.492 -18.109 -44.724 1.00 53.89 89 PRO A C 1
ATOM 703 O O . PRO A 1 98 ? 65.595 -17.580 -45.382 1.00 58.32 89 PRO A O 1
ATOM 707 N N . ILE A 1 99 ? 67.682 -17.547 -44.529 1.00 58.25 90 ILE A N 1
ATOM 708 C CA . ILE A 1 99 ? 68.021 -16.234 -45.073 1.00 59.11 90 ILE A CA 1
ATOM 709 C C . ILE A 1 99 ? 69.479 -16.246 -45.519 1.00 64.09 90 ILE A C 1
ATOM 710 O O . ILE A 1 99 ? 70.385 -16.451 -44.702 1.00 63.77 90 ILE A O 1
ATOM 715 N N . PHE A 1 100 ? 69.703 -16.019 -46.812 1.00 63.79 91 PHE A N 1
ATOM 716 C CA . PHE A 1 100 ? 71.031 -15.956 -47.414 1.00 58.84 91 PHE A CA 1
ATOM 717 C C . PHE A 1 100 ? 71.028 -14.680 -48.242 1.00 62.73 91 PHE A C 1
ATOM 718 O O . PHE A 1 100 ? 70.456 -14.651 -49.335 1.00 67.81 91 PHE A O 1
ATOM 726 N N . GLU A 1 101 ? 71.679 -13.639 -47.721 1.00 61.78 92 GLU A N 1
ATOM 727 C CA . GLU A 1 101 ? 71.580 -12.315 -48.325 1.00 68.09 92 GLU A CA 1
ATOM 728 C C . GLU A 1 101 ? 72.124 -12.285 -49.756 1.00 68.93 92 GLU A C 1
ATOM 729 O O . GLU A 1 101 ? 71.567 -11.598 -50.623 1.00 72.25 92 GLU A O 1
ATOM 735 N N . ASN A 1 102 ? 73.198 -13.029 -50.034 1.00 66.95 93 ASN A N 1
ATOM 736 C CA . ASN A 1 102 ? 73.867 -12.887 -51.325 1.00 65.21 93 ASN A CA 1
ATOM 737 C C . ASN A 1 102 ? 72.974 -13.329 -52.485 1.00 70.87 93 ASN A C 1
ATOM 738 O O . ASN A 1 102 ? 72.978 -12.694 -53.546 1.00 75.26 93 ASN A O 1
ATOM 743 N N . CYS A 1 103 ? 72.195 -14.402 -52.317 1.00 61.93 94 CYS A N 1
ATOM 744 C CA . CYS A 1 103 ? 71.435 -14.951 -53.433 1.00 62.69 94 CYS A CA 1
ATOM 745 C C . CYS A 1 103 ? 69.933 -14.721 -53.355 1.00 65.76 94 CYS A C 1
ATOM 746 O O . CYS A 1 103 ? 69.227 -15.064 -54.310 1.00 66.99 94 CYS A O 1
ATOM 749 N N . ARG A 1 104 ? 69.414 -14.190 -52.255 1.00 62.38 95 ARG A N 1
ATOM 750 C CA . ARG A 1 104 ? 67.971 -14.030 -52.127 1.00 67.37 95 ARG A CA 1
ATOM 751 C C . ARG A 1 104 ? 67.472 -12.876 -53.002 1.00 67.51 95 ARG A C 1
ATOM 752 O O . ARG A 1 104 ? 67.982 -11.755 -52.926 1.00 64.75 95 ARG A O 1
ATOM 760 N N . ARG A 1 105 ? 66.465 -13.157 -53.832 1.00 66.46 96 ARG A N 1
ATOM 761 C CA . ARG A 1 105 ? 65.958 -12.208 -54.808 1.00 65.17 96 ARG A CA 1
ATOM 762 C C . ARG A 1 105 ? 64.441 -12.099 -54.710 1.00 63.55 96 ARG A C 1
ATOM 763 O O . ARG A 1 105 ? 63.754 -13.114 -54.576 1.00 66.53 96 ARG A O 1
ATOM 771 N N . PRO A 1 106 ? 63.880 -10.886 -54.775 1.00 65.94 97 PRO A N 1
ATOM 772 C CA . PRO A 1 106 ? 64.499 -9.586 -55.075 1.00 65.88 97 PRO A CA 1
ATOM 773 C C . PRO A 1 106 ? 65.510 -9.075 -54.038 1.00 60.24 97 PRO A C 1
ATOM 774 O O . PRO A 1 106 ? 66.462 -8.425 -54.435 1.00 65.14 97 PRO A O 1
ATOM 778 N N . THR A 1 107 ? 65.307 -9.351 -52.753 1.00 59.38 98 THR A N 1
ATOM 779 C CA . THR A 1 107 ? 66.267 -8.970 -51.721 1.00 65.81 98 THR A CA 1
ATOM 780 C C . THR A 1 107 ? 65.959 -9.760 -50.459 1.00 67.73 98 THR A C 1
ATOM 781 O O . THR A 1 107 ? 64.815 -10.166 -50.232 1.00 67.58 98 THR A O 1
ATOM 785 N N . ALA A 1 108 ? 66.994 -9.981 -49.642 1.00 69.96 99 ALA A N 1
ATOM 786 C CA . ALA A 1 108 ? 66.806 -10.679 -48.374 1.00 67.35 99 ALA A CA 1
ATOM 787 C C . ALA A 1 108 ? 66.140 -9.811 -47.310 1.00 72.01 99 ALA A C 1
ATOM 788 O O . ALA A 1 108 ? 65.737 -10.347 -46.268 1.00 65.55 99 ALA A O 1
ATOM 790 N N . ALA A 1 109 ? 66.012 -8.494 -47.540 1.00 65.61 100 ALA A N 1
ATOM 791 C CA . ALA A 1 109 ? 65.272 -7.660 -46.601 1.00 63.22 100 ALA A CA 1
ATOM 792 C C . ALA A 1 109 ? 63.835 -8.132 -46.450 1.00 61.48 100 ALA A C 1
ATOM 793 O O . ALA A 1 109 ? 63.214 -7.899 -45.405 1.00 60.89 100 ALA A O 1
ATOM 795 N N . LEU A 1 110 ? 63.305 -8.808 -47.467 1.00 56.51 101 LEU A N 1
ATOM 796 C CA . LEU A 1 110 ? 61.947 -9.321 -47.400 1.00 60.92 101 LEU A CA 1
ATOM 797 C C . LEU A 1 110 ? 61.786 -10.363 -46.304 1.00 62.16 101 LEU A C 1
ATOM 798 O O . LEU A 1 110 ? 60.677 -10.574 -45.802 1.00 61.89 101 LEU A O 1
ATOM 803 N N . ASP A 1 111 ? 62.871 -11.025 -45.924 1.00 63.18 102 ASP A N 1
ATOM 804 C CA . ASP A 1 111 ? 62.771 -12.243 -45.136 1.00 60.31 102 ASP A CA 1
ATOM 805 C C . ASP A 1 111 ? 62.873 -12.007 -43.640 1.00 60.70 102 ASP A C 1
ATOM 806 O O . ASP A 1 111 ? 62.402 -12.847 -42.865 1.00 56.48 102 ASP A O 1
ATOM 811 N N . ARG A 1 112 ? 63.458 -10.884 -43.215 1.00 60.33 103 ARG A N 1
ATOM 812 C CA . ARG A 1 112 ? 63.655 -10.670 -41.790 1.00 56.17 103 ARG A CA 1
ATOM 813 C C . ARG A 1 112 ? 62.330 -10.701 -41.048 1.00 59.42 103 ARG A C 1
ATOM 814 O O . ARG A 1 112 ? 62.210 -11.341 -39.997 1.00 59.34 103 ARG A O 1
ATOM 822 N N . ASN A 1 113 ? 61.312 -10.045 -41.600 1.00 61.42 104 ASN A N 1
ATOM 823 C CA . ASN A 1 113 ? 60.025 -10.009 -40.922 1.00 61.55 104 ASN A CA 1
ATOM 824 C C . ASN A 1 113 ? 59.315 -11.354 -41.021 1.00 59.19 104 ASN A C 1
ATOM 825 O O . ASN A 1 113 ? 58.686 -11.801 -40.053 1.00 57.35 104 ASN A O 1
ATOM 830 N N . LEU A 1 114 ? 59.433 -12.026 -42.173 1.00 61.06 105 LEU A N 1
ATOM 831 C CA . LEU A 1 114 ? 58.840 -13.353 -42.338 1.00 54.89 105 LEU A CA 1
ATOM 832 C C . LEU A 1 114 ? 59.466 -14.364 -41.385 1.00 54.15 105 LEU A C 1
ATOM 833 O O . LEU A 1 114 ? 58.766 -15.185 -40.788 1.00 59.89 105 LEU A O 1
ATOM 838 N N . SER A 1 115 ? 60.786 -14.330 -41.235 1.00 54.51 106 SER A N 1
ATOM 839 C CA . SER A 1 115 ? 61.428 -15.195 -40.257 1.00 51.62 106 SER A CA 1
ATOM 840 C C . SER A 1 115 ? 60.988 -14.824 -38.845 1.00 54.90 106 SER A C 1
ATOM 841 O O . SER A 1 115 ? 60.740 -15.702 -38.010 1.00 58.99 106 SER A O 1
ATOM 844 N N . TYR A 1 116 ? 60.860 -13.523 -38.573 1.00 57.17 107 TYR A N 1
ATOM 845 C CA . TYR A 1 116 ? 60.378 -13.048 -37.279 1.00 57.07 107 TYR A CA 1
ATOM 846 C C . TYR A 1 116 ? 59.049 -13.700 -36.908 1.00 59.76 107 TYR A C 1
ATOM 847 O O . TYR A 1 116 ? 58.898 -14.257 -35.815 1.00 60.78 107 TYR A O 1
ATOM 856 N N . LEU A 1 117 ? 58.068 -13.633 -37.815 1.00 60.74 108 LEU A N 1
ATOM 857 C CA . LEU A 1 117 ? 56.745 -14.190 -37.549 1.00 53.15 108 LEU A CA 1
ATOM 858 C C . LEU A 1 117 ? 56.841 -15.636 -37.123 1.00 56.32 108 LEU A C 1
ATOM 859 O O . LEU A 1 117 ? 56.280 -16.034 -36.098 1.00 64.27 108 LEU A O 1
ATOM 864 N N . GLY A 1 118 ? 57.562 -16.438 -37.909 1.00 58.74 109 GLY A N 1
ATOM 865 C CA . GLY A 1 118 ? 57.641 -17.861 -37.644 1.00 55.16 109 GLY A CA 1
ATOM 866 C C . GLY A 1 118 ? 58.379 -18.188 -36.368 1.00 58.09 109 GLY A C 1
ATOM 867 O O . GLY A 1 118 ? 58.058 -19.175 -35.700 1.00 57.93 109 GLY A O 1
ATOM 868 N N . LEU A 1 119 ? 59.365 -17.373 -35.992 1.00 56.33 110 LEU A N 1
ATOM 869 C CA . LEU A 1 119 ? 60.063 -17.686 -34.753 1.00 55.07 110 LEU A CA 1
ATOM 870 C C . LEU A 1 119 ? 59.161 -17.463 -33.538 1.00 60.68 110 LEU A C 1
ATOM 871 O O . LEU A 1 119 ? 59.151 -18.297 -32.618 1.00 56.95 110 LEU A O 1
ATOM 876 N N . VAL A 1 120 ? 58.362 -16.377 -33.527 1.00 58.61 111 VAL A N 1
ATOM 877 C CA . VAL A 1 120 ? 57.481 -16.138 -32.376 1.00 61.45 111 VAL A CA 1
ATOM 878 C C . VAL A 1 120 ? 56.431 -17.243 -32.268 1.00 56.61 111 VAL A C 1
ATOM 879 O O . VAL A 1 120 ? 56.156 -17.740 -31.169 1.00 60.21 111 VAL A O 1
ATOM 883 N N . GLU A 1 121 ? 55.848 -17.667 -33.396 1.00 54.33 112 GLU A N 1
ATOM 884 C CA . GLU A 1 121 ? 54.907 -18.785 -33.361 1.00 61.69 112 GLU A CA 1
ATOM 885 C C . GLU A 1 121 ? 55.527 -19.999 -32.670 1.00 62.47 112 GLU A C 1
ATOM 886 O O . GLU A 1 121 ? 54.926 -20.586 -31.768 1.00 63.98 112 GLU A O 1
ATOM 892 N N . THR A 1 122 ? 56.749 -20.366 -33.071 1.00 61.96 113 THR A N 1
ATOM 893 C CA . THR A 1 122 ? 57.446 -21.508 -32.482 1.00 58.07 113 THR A CA 1
ATOM 894 C C . THR A 1 122 ? 57.766 -21.270 -31.009 1.00 58.49 113 THR A C 1
ATOM 895 O O . THR A 1 122 ? 57.448 -22.104 -30.154 1.00 57.03 113 THR A O 1
ATOM 899 N N . LEU A 1 123 ? 58.416 -20.142 -30.690 1.00 60.24 114 LEU A N 1
ATOM 900 C CA . LEU A 1 123 ? 58.824 -19.888 -29.304 1.00 62.23 114 LEU A CA 1
ATOM 901 C C . LEU A 1 123 ? 57.627 -19.862 -28.364 1.00 62.20 114 LEU A C 1
ATOM 902 O O . LEU A 1 123 ? 57.702 -20.347 -27.227 1.00 62.03 114 LEU A O 1
ATOM 907 N N . HIS A 1 124 ? 56.511 -19.304 -28.821 1.00 61.45 115 HIS A N 1
ATOM 908 C CA . HIS A 1 124 ? 55.339 -19.189 -27.972 1.00 60.95 115 HIS A CA 1
ATOM 909 C C . HIS A 1 124 ? 54.445 -20.421 -28.020 1.00 66.87 115 HIS A C 1
ATOM 910 O O . HIS A 1 124 ? 53.779 -20.724 -27.023 1.00 71.89 115 HIS A O 1
ATOM 917 N N . GLY A 1 125 ? 54.441 -21.160 -29.140 1.00 69.63 116 GLY A N 1
ATOM 918 C CA . GLY A 1 125 ? 53.549 -22.282 -29.377 1.00 60.51 116 GLY A CA 1
ATOM 919 C C . GLY A 1 125 ? 54.003 -23.651 -28.912 1.00 62.72 116 GLY A C 1
ATOM 920 O O . GLY A 1 125 ? 53.200 -24.591 -28.954 1.00 66.07 116 GLY A O 1
ATOM 921 N N . TYR A 1 126 ? 55.242 -23.806 -28.462 1.00 54.40 117 TYR A N 1
ATOM 922 C CA . TYR A 1 126 ? 55.777 -25.096 -28.054 1.00 57.10 117 TYR A CA 1
ATOM 923 C C . TYR A 1 126 ? 56.312 -24.998 -26.635 1.00 59.34 117 TYR A C 1
ATOM 924 O O . TYR A 1 126 ? 56.522 -23.895 -26.122 1.00 59.74 117 TYR A O 1
ATOM 933 N N . PRO A 1 127 ? 56.531 -26.132 -25.959 1.00 57.24 118 PRO A N 1
ATOM 934 C CA . PRO A 1 127 ? 56.980 -26.055 -24.560 1.00 62.25 118 PRO A CA 1
ATOM 935 C C . PRO A 1 127 ? 58.431 -25.624 -24.439 1.00 65.46 118 PRO A C 1
ATOM 936 O O . PRO A 1 127 ? 59.288 -26.403 -24.007 1.00 65.07 118 PRO A O 1
ATOM 940 N N . ILE A 1 128 ? 58.711 -24.378 -24.818 1.00 64.57 119 ILE A N 1
ATOM 941 C CA . ILE A 1 128 ? 60.063 -23.835 -24.858 1.00 60.78 119 ILE A CA 1
ATOM 942 C C . ILE A 1 128 ? 60.205 -22.816 -23.737 1.00 63.17 119 ILE A C 1
ATOM 943 O O . ILE A 1 128 ? 59.348 -21.937 -23.577 1.00 61.76 119 ILE A O 1
ATOM 948 N N . ASP A 1 129 ? 61.280 -22.940 -22.957 1.00 56.47 120 ASP A N 1
ATOM 949 C CA . ASP A 1 129 ? 61.515 -22.069 -21.814 1.00 54.50 120 ASP A CA 1
ATOM 950 C C . ASP A 1 129 ? 62.483 -20.941 -22.137 1.00 60.64 120 ASP A C 1
ATOM 951 O O . ASP A 1 129 ? 62.131 -19.766 -22.017 1.00 67.92 120 ASP A O 1
ATOM 956 N N . ALA A 1 130 ? 63.711 -21.278 -22.503 1.00 59.49 121 ALA A N 1
ATOM 957 C CA . ALA A 1 130 ? 64.700 -20.313 -22.940 1.00 55.46 121 ALA A CA 1
ATOM 958 C C . ALA A 1 130 ? 65.105 -20.658 -24.366 1.00 61.40 121 ALA A C 1
ATOM 959 O O . ALA A 1 130 ? 64.735 -21.709 -24.901 1.00 61.97 121 ALA A O 1
ATOM 961 N N . VAL A 1 131 ? 65.877 -19.765 -24.991 1.00 58.73 122 VAL A N 1
ATOM 962 C CA . VAL A 1 131 ? 66.291 -19.950 -26.375 1.00 50.32 122 VAL A CA 1
ATOM 963 C C . VAL A 1 131 ? 67.745 -19.527 -26.564 1.00 55.25 122 VAL A C 1
ATOM 964 O O . VAL A 1 131 ? 68.264 -18.647 -25.870 1.00 56.43 122 VAL A O 1
ATOM 968 N N . VAL A 1 132 ? 68.413 -20.206 -27.491 1.00 55.19 123 VAL A N 1
ATOM 969 C CA . VAL A 1 132 ? 69.727 -19.819 -27.972 1.00 50.18 123 VAL A CA 1
ATOM 970 C C . VAL A 1 132 ? 69.560 -19.460 -29.438 1.00 53.42 123 VAL A C 1
ATOM 971 O O . VAL A 1 132 ? 69.243 -20.325 -30.264 1.00 56.93 123 VAL A O 1
ATOM 975 N N . LEU A 1 133 ? 69.742 -18.181 -29.752 1.00 49.87 124 LEU A N 1
ATOM 976 C CA . LEU A 1 133 ? 69.567 -17.666 -31.104 1.00 51.43 124 LEU A CA 1
ATOM 977 C C . LEU A 1 133 ? 70.906 -17.774 -31.829 1.00 50.30 124 LEU A C 1
ATOM 978 O O . LEU A 1 133 ? 71.881 -17.121 -31.438 1.00 53.61 124 LEU A O 1
ATOM 983 N N . THR A 1 134 ? 70.958 -18.594 -32.879 1.00 47.73 125 THR A N 1
ATOM 984 C CA . THR A 1 134 ? 72.155 -18.715 -33.705 1.00 48.50 125 THR A CA 1
ATOM 985 C C . THR A 1 134 ? 72.062 -17.679 -34.815 1.00 47.69 125 THR A C 1
ATOM 986 O O . THR A 1 134 ? 71.003 -17.507 -35.422 1.00 52.28 125 THR A O 1
ATOM 990 N N . THR A 1 135 ? 73.152 -16.957 -35.052 1.00 52.15 126 THR A N 1
ATOM 991 C CA . THR A 1 135 ? 73.113 -15.797 -35.934 1.00 56.07 126 THR A CA 1
ATOM 992 C C . THR A 1 135 ? 74.401 -15.713 -36.734 1.00 55.95 126 THR A C 1
ATOM 993 O O . THR A 1 135 ? 75.460 -16.171 -36.292 1.00 53.80 126 THR A O 1
ATOM 997 N N . GLY A 1 136 ? 74.297 -15.085 -37.902 1.00 56.04 127 GLY A N 1
ATOM 998 C CA . GLY A 1 136 ? 75.430 -14.821 -38.761 1.00 51.18 127 GLY A CA 1
ATOM 999 C C . GLY A 1 136 ? 75.075 -13.901 -39.912 1.00 52.49 127 GLY A C 1
ATOM 1000 O O . GLY A 1 136 ? 75.297 -12.693 -39.815 1.00 60.28 127 GLY A O 1
ATOM 1001 N N . CYS A 1 137 ? 74.524 -14.451 -40.996 1.00 53.83 128 CYS A N 1
ATOM 1002 C CA . CYS A 1 137 ? 74.175 -13.651 -42.163 1.00 60.93 128 CYS A CA 1
ATOM 1003 C C . CYS A 1 137 ? 73.344 -12.448 -41.748 1.00 63.06 128 CYS A C 1
ATOM 1004 O O . CYS A 1 137 ? 72.587 -12.512 -40.773 1.00 59.91 128 CYS A O 1
ATOM 1007 N N . ASP A 1 138 ? 73.477 -11.360 -42.522 1.00 62.65 129 ASP A N 1
ATOM 1008 C CA . ASP A 1 138 ? 73.015 -10.017 -42.134 1.00 67.12 129 ASP A CA 1
ATOM 1009 C C . ASP A 1 138 ? 71.730 -9.954 -41.298 1.00 68.17 129 ASP A C 1
ATOM 1010 O O . ASP A 1 138 ? 71.739 -9.411 -40.198 1.00 63.15 129 ASP A O 1
ATOM 1027 N N . THR A 1 140 ? 69.710 -12.228 -39.794 1.00 59.96 131 THR A N 1
ATOM 1028 C CA . THR A 1 140 ? 69.251 -13.275 -38.889 1.00 54.10 131 THR A CA 1
ATOM 1029 C C . THR A 1 140 ? 69.404 -12.812 -37.454 1.00 54.79 131 THR A C 1
ATOM 1030 O O . THR A 1 140 ? 68.644 -13.214 -36.585 1.00 57.82 131 THR A O 1
ATOM 1034 N N . THR A 1 141 ? 70.386 -11.946 -37.203 1.00 58.92 132 THR A N 1
ATOM 1035 C CA . THR A 1 141 ? 70.534 -11.393 -35.858 1.00 57.10 132 THR A CA 1
ATOM 1036 C C . THR A 1 141 ? 69.324 -10.554 -35.456 1.00 61.43 132 THR A C 1
ATOM 1037 O O . THR A 1 141 ? 68.703 -10.861 -34.420 1.00 57.73 132 THR A O 1
ATOM 1041 N N . PRO A 1 142 ? 68.916 -9.513 -36.217 1.00 57.36 133 PRO A N 1
ATOM 1042 C CA . PRO A 1 142 ? 67.693 -8.782 -35.829 1.00 53.69 133 PRO A CA 1
ATOM 1043 C C . PRO A 1 142 ? 66.446 -9.649 -35.849 1.00 54.13 133 PRO A C 1
ATOM 1044 O O . PRO A 1 142 ? 65.667 -9.632 -34.889 1.00 52.68 133 PRO A O 1
ATOM 1048 N N . ALA A 1 143 ? 66.244 -10.427 -36.914 1.00 56.38 134 ALA A N 1
ATOM 1049 C CA . ALA A 1 143 ? 65.101 -11.332 -36.965 1.00 55.90 134 ALA A CA 1
ATOM 1050 C C . ALA A 1 143 ? 65.017 -12.199 -35.714 1.00 53.42 134 ALA A C 1
ATOM 1051 O O . ALA A 1 143 ? 63.929 -12.402 -35.164 1.00 52.10 134 ALA A O 1
ATOM 1053 N N . GLY A 1 144 ? 66.155 -12.704 -35.237 1.00 51.34 135 GLY A N 1
ATOM 1054 C CA . GLY A 1 144 ? 66.128 -13.528 -34.038 1.00 52.22 135 GLY A CA 1
ATOM 1055 C C . GLY A 1 144 ? 65.787 -12.723 -32.795 1.00 56.83 135 GLY A C 1
ATOM 1056 O O . GLY A 1 144 ? 64.866 -13.066 -32.047 1.00 54.06 135 GLY A O 1
ATOM 1057 N N . ILE A 1 145 ? 66.513 -11.627 -32.570 1.00 58.46 136 ILE A N 1
ATOM 1058 C CA . ILE A 1 145 ? 66.286 -10.818 -31.375 1.00 57.18 136 ILE A CA 1
ATOM 1059 C C . ILE A 1 145 ? 64.875 -10.240 -31.364 1.00 53.41 136 ILE A C 1
ATOM 1060 O O . ILE A 1 145 ? 64.178 -10.291 -30.341 1.00 53.74 136 ILE A O 1
ATOM 1065 N N . MET A 1 146 ? 64.418 -9.710 -32.499 1.00 48.65 137 MET A N 1
ATOM 1066 C CA . MET A 1 146 ? 63.041 -9.228 -32.588 1.00 50.68 137 MET A CA 1
ATOM 1067 C C . MET A 1 146 ? 62.046 -10.279 -32.098 1.00 56.13 137 MET A C 1
ATOM 1068 O O . MET A 1 146 ? 61.182 -9.997 -31.261 1.00 59.40 137 MET A O 1
ATOM 1073 N N . ALA A 1 147 ? 62.177 -11.512 -32.585 1.00 58.61 138 ALA A N 1
ATOM 1074 C CA . ALA A 1 147 ? 61.221 -12.554 -32.231 1.00 53.39 138 ALA A CA 1
ATOM 1075 C C . ALA A 1 147 ? 61.331 -12.935 -30.764 1.00 54.11 138 ALA A C 1
ATOM 1076 O O . ALA A 1 147 ? 60.313 -13.140 -30.091 1.00 52.94 138 ALA A O 1
ATOM 1078 N N . ALA A 1 148 ? 62.553 -13.055 -30.249 1.00 55.97 139 ALA A N 1
ATOM 1079 C CA . ALA A 1 148 ? 62.696 -13.438 -28.851 1.00 54.29 139 ALA A CA 1
ATOM 1080 C C . ALA A 1 148 ? 62.097 -12.391 -27.915 1.00 59.00 139 ALA A C 1
ATOM 1081 O O . ALA A 1 148 ? 61.572 -12.751 -26.857 1.00 60.37 139 ALA A O 1
ATOM 1083 N N . THR A 1 149 ? 62.155 -11.096 -28.272 1.00 56.12 140 THR A N 1
ATOM 1084 C CA . THR A 1 149 ? 61.647 -10.114 -27.320 1.00 60.74 140 THR A CA 1
ATOM 1085 C C . THR A 1 149 ? 60.124 -10.049 -27.345 1.00 61.98 140 THR A C 1
ATOM 1086 O O . THR A 1 149 ? 59.498 -9.948 -26.284 1.00 64.97 140 THR A O 1
ATOM 1090 N N . THR A 1 150 ? 59.512 -10.112 -28.534 1.00 54.61 141 THR A N 1
ATOM 1091 C CA . THR A 1 150 ? 58.055 -10.178 -28.618 1.00 52.54 141 THR A CA 1
ATOM 1092 C C . THR A 1 150 ? 57.509 -11.255 -27.698 1.00 59.73 141 THR A C 1
ATOM 1093 O O . THR A 1 150 ? 56.539 -11.037 -26.965 1.00 64.37 141 THR A O 1
ATOM 1097 N N . VAL A 1 151 ? 58.131 -12.430 -27.713 1.00 65.24 142 VAL A N 1
ATOM 1098 C CA . VAL A 1 151 ? 57.682 -13.493 -26.827 1.00 62.75 142 VAL A CA 1
ATOM 1099 C C . VAL A 1 151 ? 58.231 -13.279 -25.427 1.00 67.05 142 VAL A C 1
ATOM 1100 O O . VAL A 1 151 ? 57.531 -13.503 -24.431 1.00 73.04 142 VAL A O 1
ATOM 1104 N N . ASN A 1 152 ? 59.475 -12.819 -25.330 1.00 60.79 143 ASN A N 1
ATOM 1105 C CA . ASN A 1 152 ? 60.096 -12.455 -24.057 1.00 65.95 143 ASN A CA 1
ATOM 1106 C C . ASN A 1 152 ? 60.218 -13.667 -23.136 1.00 63.52 143 ASN A C 1
ATOM 1107 O O . ASN A 1 152 ? 59.640 -13.718 -22.051 1.00 66.36 143 ASN A O 1
ATOM 1112 N N . ILE A 1 153 ? 60.980 -14.653 -23.601 1.00 63.91 144 ILE A N 1
ATOM 1113 C CA . ILE A 1 153 ? 61.506 -15.701 -22.724 1.00 61.24 144 ILE A CA 1
ATOM 1114 C C . ILE A 1 153 ? 63.017 -15.507 -22.695 1.00 57.08 144 ILE A C 1
ATOM 1115 O O . ILE A 1 153 ? 63.563 -14.903 -23.630 1.00 56.92 144 ILE A O 1
ATOM 1120 N N . PRO A 1 154 ? 63.728 -15.968 -21.665 1.00 53.87 145 PRO A N 1
ATOM 1121 C CA . PRO A 1 154 ? 65.178 -15.719 -21.609 1.00 54.82 145 PRO A CA 1
ATOM 1122 C C . PRO A 1 154 ? 65.879 -16.212 -22.871 1.00 57.64 145 PRO A C 1
ATOM 1123 O O . PRO A 1 154 ? 65.662 -17.336 -23.329 1.00 53.72 145 PRO A O 1
ATOM 1127 N N . ALA A 1 155 ? 66.704 -15.336 -23.448 1.00 64.10 146 ALA A N 1
ATOM 1128 C CA . ALA A 1 155 ? 67.329 -15.544 -24.745 1.00 52.86 146 ALA A CA 1
ATOM 1129 C C . ALA A 1 155 ? 68.809 -15.212 -24.659 1.00 55.87 146 ALA A C 1
ATOM 1130 O O . ALA A 1 155 ? 69.261 -14.544 -23.730 1.00 59.84 146 ALA A O 1
ATOM 1132 N N . ILE A 1 156 ? 69.567 -15.682 -25.646 1.00 57.67 147 ILE A N 1
ATOM 1133 C CA . ILE A 1 156 ? 70.988 -15.357 -25.738 1.00 51.32 147 ILE A CA 1
ATOM 1134 C C . ILE A 1 156 ? 71.415 -15.605 -27.176 1.00 52.84 147 ILE A C 1
ATOM 1135 O O . ILE A 1 156 ? 70.960 -16.561 -27.815 1.00 54.28 147 ILE A O 1
ATOM 1140 N N . VAL A 1 157 ? 72.247 -14.701 -27.708 1.00 48.12 148 VAL A N 1
ATOM 1141 C CA . VAL A 1 157 ? 72.690 -14.808 -29.093 1.00 46.74 148 VAL A CA 1
ATOM 1142 C C . VAL A 1 157 ? 74.003 -15.567 -29.134 1.00 49.25 148 VAL A C 1
ATOM 1143 O O . VAL A 1 157 ? 74.894 -15.345 -28.302 1.00 45.96 148 VAL A O 1
ATOM 1147 N N . LEU A 1 158 ? 74.115 -16.481 -30.098 1.00 46.61 149 LEU A N 1
ATOM 1148 C CA . LEU A 1 158 ? 75.377 -17.125 -30.430 1.00 45.25 149 LEU A CA 1
ATOM 1149 C C . LEU A 1 158 ? 75.711 -16.765 -31.864 1.00 45.53 149 LEU A C 1
ATOM 1150 O O . LEU A 1 158 ? 74.943 -17.081 -32.778 1.00 49.97 149 LEU A O 1
ATOM 1155 N N . SER A 1 159 ? 76.842 -16.101 -32.058 1.00 47.45 150 SER A N 1
ATOM 1156 C CA . SER A 1 159 ? 77.264 -15.673 -33.385 1.00 52.66 150 SER A CA 1
ATOM 1157 C C . SER A 1 159 ? 78.020 -16.799 -34.074 1.00 51.23 150 SER A C 1
ATOM 1158 O O . SER A 1 159 ? 78.749 -17.552 -33.427 1.00 47.69 150 SER A O 1
ATOM 1161 N N . GLY A 1 160 ? 77.847 -16.900 -35.394 1.00 48.67 151 GLY A N 1
ATOM 1162 C CA . GLY A 1 160 ? 78.684 -17.801 -36.168 1.00 44.06 151 GLY A CA 1
ATOM 1163 C C . GLY A 1 160 ? 80.116 -17.312 -36.276 1.00 45.85 151 GLY A C 1
ATOM 1164 O O . GLY A 1 160 ? 81.065 -18.076 -36.064 1.00 44.19 151 GLY A O 1
ATOM 1165 N N . GLY A 1 161 ? 80.292 -16.024 -36.584 1.00 47.89 152 GLY A N 1
ATOM 1166 C CA . GLY A 1 161 ? 81.596 -15.440 -36.795 1.00 40.34 152 GLY A CA 1
ATOM 1167 C C . GLY A 1 161 ? 81.895 -15.252 -38.269 1.00 43.05 152 GLY A C 1
ATOM 1168 O O . GLY A 1 161 ? 81.262 -15.863 -39.136 1.00 48.35 152 GLY A O 1
ATOM 1169 N N . PRO A 1 162 ? 82.875 -14.416 -38.590 1.00 43.90 153 PRO A N 1
ATOM 1170 C CA . PRO A 1 162 ? 83.239 -14.206 -39.995 1.00 47.54 153 PRO A CA 1
ATOM 1171 C C . PRO A 1 162 ? 84.152 -15.313 -40.530 1.00 48.56 153 PRO A C 1
ATOM 1172 O O . PRO A 1 162 ? 84.708 -16.128 -39.790 1.00 44.06 153 PRO A O 1
ATOM 1176 N N . MET A 1 163 ? 84.301 -15.319 -41.854 1.00 46.49 154 MET A N 1
ATOM 1177 C CA . MET A 1 163 ? 85.246 -16.206 -42.513 1.00 44.14 154 MET A CA 1
ATOM 1178 C C . MET A 1 163 ? 86.680 -15.787 -42.208 1.00 44.98 154 MET A C 1
ATOM 1179 O O . MET A 1 163 ? 86.942 -14.718 -41.647 1.00 45.15 154 MET A O 1
ATOM 1184 N N . LEU A 1 164 ? 87.623 -16.645 -42.593 1.00 45.69 155 LEU A N 1
ATOM 1185 C CA . LEU A 1 164 ? 89.033 -16.311 -42.461 1.00 45.23 155 LEU A CA 1
ATOM 1186 C C . LEU A 1 164 ? 89.406 -15.219 -43.467 1.00 44.76 155 LEU A C 1
ATOM 1187 O O . LEU A 1 164 ? 88.631 -14.882 -44.366 1.00 42.28 155 LEU A O 1
ATOM 1192 N N . ASP A 1 165 ? 90.604 -14.653 -43.303 1.00 45.95 156 ASP A N 1
ATOM 1193 C CA . ASP A 1 165 ? 91.081 -13.646 -44.251 1.00 49.18 156 ASP A CA 1
ATOM 1194 C C . ASP A 1 165 ? 91.184 -14.250 -45.644 1.00 49.14 156 ASP A C 1
ATOM 1195 O O . ASP A 1 165 ? 91.613 -15.390 -45.812 1.00 55.19 156 ASP A O 1
ATOM 1200 N N . GLY A 1 166 ? 90.817 -13.475 -46.653 1.00 55.57 157 GLY A N 1
ATOM 1201 C CA . GLY A 1 166 ? 90.972 -13.889 -48.036 1.00 56.22 157 GLY A CA 1
ATOM 1202 C C . GLY A 1 166 ? 92.157 -13.165 -48.646 1.00 59.53 157 GLY A C 1
ATOM 1203 O O . GLY A 1 166 ? 92.428 -12.008 -48.313 1.00 55.00 157 GLY A O 1
ATOM 1204 N N . TRP A 1 167 ? 92.867 -13.865 -49.532 1.00 58.60 158 TRP A N 1
ATOM 1205 C CA . TRP A 1 167 ? 94.070 -13.330 -50.157 1.00 58.94 158 TRP A CA 1
ATOM 1206 C C . TRP A 1 167 ? 94.050 -13.589 -51.656 1.00 63.26 158 TRP A C 1
ATOM 1207 O O . TRP A 1 167 ? 93.604 -14.647 -52.111 1.00 65.10 158 TRP A O 1
ATOM 1218 N N . HIS A 1 168 ? 94.521 -12.610 -52.422 1.00 68.04 159 HIS A N 1
ATOM 1219 C CA . HIS A 1 168 ? 94.655 -12.748 -53.870 1.00 72.40 159 HIS A CA 1
ATOM 1220 C C . HIS A 1 168 ? 95.930 -12.021 -54.246 1.00 78.66 159 HIS A C 1
ATOM 1221 O O . HIS A 1 168 ? 96.016 -10.801 -54.080 1.00 78.08 159 HIS A O 1
ATOM 1228 N N . GLU A 1 169 ? 96.916 -12.775 -54.723 1.00 85.31 160 GLU A N 1
ATOM 1229 C CA . GLU A 1 169 ? 98.227 -12.248 -55.082 1.00 85.61 160 GLU A CA 1
ATOM 1230 C C . GLU A 1 169 ? 98.788 -11.385 -53.951 1.00 81.03 160 GLU A C 1
ATOM 1231 O O . GLU A 1 169 ? 99.050 -10.191 -54.109 1.00 86.66 160 GLU A O 1
ATOM 1237 N N . ASN A 1 170 ? 98.937 -12.015 -52.784 1.00 75.91 161 ASN A N 1
ATOM 1238 C CA . ASN A 1 170 ? 99.562 -11.408 -51.605 1.00 83.75 161 ASN A CA 1
ATOM 1239 C C . ASN A 1 170 ? 98.776 -10.216 -51.056 1.00 85.42 161 ASN A C 1
ATOM 1240 O O . ASN A 1 170 ? 99.320 -9.415 -50.283 1.00 79.55 161 ASN A O 1
ATOM 1245 N N . GLU A 1 171 ? 97.501 -10.076 -51.422 1.00 83.01 162 GLU A N 1
ATOM 1246 C CA . GLU A 1 171 ? 96.699 -8.928 -51.023 1.00 78.97 162 GLU A CA 1
ATOM 1247 C C . GLU A 1 171 ? 95.428 -9.378 -50.317 1.00 69.48 162 GLU A C 1
ATOM 1248 O O . GLU A 1 171 ? 94.776 -10.334 -50.751 1.00 66.83 162 GLU A O 1
ATOM 1254 N N . LEU A 1 172 ? 95.086 -8.675 -49.232 1.00 62.90 163 LEU A N 1
ATOM 1255 C CA . LEU A 1 172 ? 93.810 -8.876 -48.559 1.00 57.03 163 LEU A CA 1
ATOM 1256 C C . LEU A 1 172 ? 92.655 -8.596 -49.507 1.00 60.04 163 LEU A C 1
ATOM 1257 O O . LEU A 1 172 ? 92.749 -7.774 -50.420 1.00 65.53 163 LEU A O 1
ATOM 1262 N N . VAL A 1 173 ? 91.548 -9.282 -49.266 1.00 58.70 164 VAL A N 1
ATOM 1263 C CA . VAL A 1 173 ? 90.435 -9.323 -50.196 1.00 57.02 164 VAL A CA 1
ATOM 1264 C C . VAL A 1 173 ? 89.196 -9.630 -49.367 1.00 57.97 164 VAL A C 1
ATOM 1265 O O . VAL A 1 173 ? 88.992 -10.766 -48.916 1.00 65.79 164 VAL A O 1
ATOM 1269 N N . GLY A 1 174 ? 88.390 -8.606 -49.113 1.00 51.16 165 GLY A N 1
ATOM 1270 C CA . GLY A 1 174 ? 87.271 -8.733 -48.215 1.00 54.55 165 GLY A CA 1
ATOM 1271 C C . GLY A 1 174 ? 85.995 -9.085 -48.957 1.00 54.23 165 GLY A C 1
ATOM 1272 O O . GLY A 1 174 ? 85.754 -8.611 -50.065 1.00 56.85 165 GLY A O 1
ATOM 1273 N N . SER A 1 175 ? 85.187 -9.935 -48.327 1.00 48.97 166 SER A N 1
ATOM 1274 C CA . SER A 1 175 ? 83.868 -10.250 -48.855 1.00 55.41 166 SER A CA 1
ATOM 1275 C C . SER A 1 175 ? 83.100 -8.969 -49.132 1.00 54.88 166 SER A C 1
ATOM 1276 O O . SER A 1 175 ? 83.170 -8.010 -48.359 1.00 53.36 166 SER A O 1
ATOM 1279 N N . GLY A 1 176 ? 82.354 -8.967 -50.234 1.00 54.33 167 GLY A N 1
ATOM 1280 C CA . GLY A 1 176 ? 81.544 -7.824 -50.603 1.00 51.75 167 GLY A CA 1
ATOM 1281 C C . GLY A 1 176 ? 82.373 -6.709 -51.207 1.00 57.78 167 GLY A C 1
ATOM 1282 O O . GLY A 1 176 ? 82.187 -6.350 -52.375 1.00 59.51 167 GLY A O 1
ATOM 1283 N N . THR A 1 177 ? 83.307 -6.158 -50.428 1.00 52.15 168 THR A N 1
ATOM 1284 C CA . THR A 1 177 ? 84.065 -5.025 -50.929 1.00 54.28 168 THR A CA 1
ATOM 1285 C C . THR A 1 177 ? 84.866 -5.406 -52.157 1.00 56.08 168 THR A C 1
ATOM 1286 O O . THR A 1 177 ? 85.138 -4.554 -53.004 1.00 62.67 168 THR A O 1
ATOM 1290 N N . VAL A 1 178 ? 85.242 -6.678 -52.284 1.00 60.97 169 VAL A N 1
ATOM 1291 C CA . VAL A 1 178 ? 85.942 -7.105 -53.489 1.00 56.02 169 VAL A CA 1
ATOM 1292 C C . VAL A 1 178 ? 85.029 -6.976 -54.703 1.00 53.85 169 VAL A C 1
ATOM 1293 O O . VAL A 1 178 ? 85.494 -6.667 -55.801 1.00 58.51 169 VAL A O 1
ATOM 1297 N N . ILE A 1 179 ? 83.718 -7.146 -54.526 1.00 51.37 170 ILE A N 1
ATOM 1298 C CA . ILE A 1 179 ? 82.803 -6.993 -55.654 1.00 56.52 170 ILE A CA 1
ATOM 1299 C C . ILE A 1 179 ? 82.764 -5.540 -56.122 1.00 61.15 170 ILE A C 1
ATOM 1300 O O . ILE A 1 179 ? 82.863 -5.261 -57.322 1.00 64.94 170 ILE A O 1
ATOM 1305 N N . TRP A 1 180 ? 82.617 -4.591 -55.187 1.00 61.36 171 TRP A N 1
ATOM 1306 C CA . TRP A 1 180 ? 82.511 -3.181 -55.569 1.00 58.97 171 TRP A CA 1
ATOM 1307 C C . TRP A 1 180 ? 83.818 -2.648 -56.140 1.00 64.12 171 TRP A C 1
ATOM 1308 O O . TRP A 1 180 ? 83.794 -1.851 -57.083 1.00 68.44 171 TRP A O 1
ATOM 1319 N N . ARG A 1 181 ? 84.971 -3.058 -55.584 1.00 62.84 172 ARG A N 1
ATOM 1320 C CA . ARG A 1 181 ? 86.249 -2.658 -56.177 1.00 63.27 172 ARG A CA 1
ATOM 1321 C C . ARG A 1 181 ? 86.465 -3.319 -57.529 1.00 64.04 172 ARG A C 1
ATOM 1322 O O . ARG A 1 181 ? 87.104 -2.739 -58.407 1.00 72.65 172 ARG A O 1
ATOM 1330 N N . SER A 1 182 ? 85.953 -4.525 -57.722 1.00 65.45 173 SER A N 1
ATOM 1331 C CA . SER A 1 182 ? 86.181 -5.192 -58.991 1.00 68.50 173 SER A CA 1
ATOM 1332 C C . SER A 1 182 ? 85.235 -4.700 -60.066 1.00 69.84 173 SER A C 1
ATOM 1333 O O . SER A 1 182 ? 85.564 -4.822 -61.251 1.00 72.24 173 SER A O 1
ATOM 1336 N N . ARG A 1 183 ? 84.069 -4.165 -59.679 1.00 66.77 174 ARG A N 1
ATOM 1337 C CA . ARG A 1 183 ? 83.194 -3.508 -60.646 1.00 69.21 174 ARG A CA 1
ATOM 1338 C C . ARG A 1 183 ? 83.887 -2.305 -61.281 1.00 70.88 174 ARG A C 1
ATOM 1339 O O . ARG A 1 183 ? 83.670 -2.009 -62.462 1.00 71.70 174 ARG A O 1
ATOM 1347 N N . ARG A 1 184 ? 84.752 -1.627 -60.525 1.00 67.40 175 ARG A N 1
ATOM 1348 C CA . ARG A 1 184 ? 85.436 -0.447 -61.032 1.00 72.22 175 ARG A CA 1
ATOM 1349 C C . ARG A 1 184 ? 86.596 -0.817 -61.944 1.00 75.16 175 ARG A C 1
ATOM 1350 O O . ARG A 1 184 ? 86.813 -0.166 -62.972 1.00 79.56 175 ARG A O 1
ATOM 1358 N N . LYS A 1 185 ? 87.347 -1.857 -61.589 1.00 74.27 176 LYS A N 1
ATOM 1359 C CA . LYS A 1 185 ? 88.493 -2.243 -62.402 1.00 75.71 176 LYS A CA 1
ATOM 1360 C C . LYS A 1 185 ? 88.067 -2.940 -63.688 1.00 75.89 176 LYS A C 1
ATOM 1361 O O . LYS A 1 185 ? 88.750 -2.826 -64.708 1.00 78.22 176 LYS A O 1
ATOM 1367 N N . LEU A 1 186 ? 86.938 -3.644 -63.670 1.00 77.83 177 LEU A N 1
ATOM 1368 C CA . LEU A 1 186 ? 86.428 -4.238 -64.900 1.00 78.23 177 LEU A CA 1
ATOM 1369 C C . LEU A 1 186 ? 85.927 -3.175 -65.863 1.00 81.47 177 LEU A C 1
ATOM 1370 O O . LEU A 1 186 ? 86.064 -3.330 -67.084 1.00 84.99 177 LEU A O 1
ATOM 1375 N N . ALA A 1 187 ? 85.334 -2.099 -65.340 1.00 81.54 178 ALA A N 1
ATOM 1376 C CA . ALA A 1 187 ? 84.928 -0.989 -66.196 1.00 81.91 178 ALA A CA 1
ATOM 1377 C C . ALA A 1 187 ? 86.147 -0.256 -66.742 1.00 81.97 178 ALA A C 1
ATOM 1378 O O . ALA A 1 187 ? 86.231 0.021 -67.943 1.00 84.23 178 ALA A O 1
ATOM 1380 N N . ALA A 1 188 ? 87.114 0.046 -65.873 1.00 80.45 179 ALA A N 1
ATOM 1381 C CA . ALA A 1 188 ? 88.369 0.693 -66.246 1.00 79.22 179 ALA A CA 1
ATOM 1382 C C . ALA A 1 188 ? 89.281 -0.212 -67.079 1.00 87.87 179 ALA A C 1
ATOM 1383 O O . ALA A 1 188 ? 90.429 0.206 -67.356 1.00 90.76 179 ALA A O 1
ATOM 1385 N N . GLY A 1 189 ? 88.793 -1.399 -67.449 1.00 86.10 180 GLY A N 1
ATOM 1386 C CA . GLY A 1 189 ? 89.536 -2.307 -68.306 1.00 82.36 180 GLY A CA 1
ATOM 1387 C C . GLY A 1 189 ? 90.842 -2.791 -67.720 1.00 88.32 180 GLY A C 1
ATOM 1388 O O . GLY A 1 189 ? 91.791 -3.049 -68.469 1.00 92.02 180 GLY A O 1
ATOM 1389 N N . GLU A 1 190 ? 90.920 -2.925 -66.396 1.00 88.23 181 GLU A N 1
ATOM 1390 C CA . GLU A 1 190 ? 92.129 -3.398 -65.732 1.00 86.95 181 GLU A CA 1
ATOM 1391 C C . GLU A 1 190 ? 92.044 -4.849 -65.252 1.00 88.60 181 GLU A C 1
ATOM 1392 O O . GLU A 1 190 ? 93.081 -5.416 -64.889 1.00 91.58 181 GLU A O 1
ATOM 1398 N N . ILE A 1 191 ? 90.850 -5.460 -65.225 1.00 84.10 182 ILE A N 1
ATOM 1399 C CA . ILE A 1 191 ? 90.692 -6.889 -64.960 1.00 84.35 182 ILE A CA 1
ATOM 1400 C C . ILE A 1 191 ? 89.681 -7.455 -65.947 1.00 89.62 182 ILE A C 1
ATOM 1401 O O . ILE A 1 191 ? 88.852 -6.730 -66.505 1.00 88.00 182 ILE A O 1
ATOM 1406 N N . THR A 1 192 ? 89.754 -8.777 -66.155 1.00 83.90 183 THR A N 1
ATOM 1407 C CA . THR A 1 192 ? 88.856 -9.457 -67.073 1.00 84.46 183 THR A CA 1
ATOM 1408 C C . THR A 1 192 ? 87.704 -10.095 -66.303 1.00 85.49 183 THR A C 1
ATOM 1409 O O . THR A 1 192 ? 87.577 -9.943 -65.084 1.00 85.38 183 THR A O 1
ATOM 1413 N N . GLU A 1 193 ? 86.855 -10.832 -67.020 1.00 85.55 184 GLU A N 1
ATOM 1414 C CA . GLU A 1 193 ? 85.656 -11.389 -66.410 1.00 89.81 184 GLU A CA 1
ATOM 1415 C C . GLU A 1 193 ? 85.933 -12.653 -65.601 1.00 90.69 184 GLU A C 1
ATOM 1416 O O . GLU A 1 193 ? 85.103 -13.029 -64.763 1.00 88.97 184 GLU A O 1
ATOM 1422 N N . GLU A 1 194 ? 87.075 -13.311 -65.813 1.00 88.09 185 GLU A N 1
ATOM 1423 C CA . GLU A 1 194 ? 87.411 -14.437 -64.953 1.00 87.59 185 GLU A CA 1
ATOM 1424 C C . GLU A 1 194 ? 88.212 -14.022 -63.724 1.00 88.34 185 GLU A C 1
ATOM 1425 O O . GLU A 1 194 ? 88.020 -14.617 -62.659 1.00 92.39 185 GLU A O 1
ATOM 1431 N N . GLU A 1 195 ? 89.089 -13.013 -63.818 1.00 83.27 186 GLU A N 1
ATOM 1432 C CA . GLU A 1 195 ? 89.700 -12.473 -62.602 1.00 84.68 186 GLU A CA 1
ATOM 1433 C C . GLU A 1 195 ? 88.635 -11.966 -61.632 1.00 83.07 186 GLU A C 1
ATOM 1434 O O . GLU A 1 195 ? 88.765 -12.131 -60.412 1.00 77.82 186 GLU A O 1
ATOM 1440 N N . PHE A 1 196 ? 87.556 -11.382 -62.162 1.00 85.58 187 PHE A N 1
ATOM 1441 C CA . PHE A 1 196 ? 86.456 -10.911 -61.325 1.00 79.89 187 PHE A CA 1
ATOM 1442 C C . PHE A 1 196 ? 85.829 -12.062 -60.545 1.00 75.48 187 PHE A C 1
ATOM 1443 O O . PHE A 1 196 ? 85.595 -11.956 -59.336 1.00 70.17 187 PHE A O 1
ATOM 1451 N N . ILE A 1 197 ? 85.539 -13.170 -61.222 1.00 76.59 188 ILE A N 1
ATOM 1452 C CA . ILE A 1 197 ? 84.954 -14.308 -60.522 1.00 80.61 188 ILE A CA 1
ATOM 1453 C C . ILE A 1 197 ? 85.949 -14.889 -59.520 1.00 77.52 188 ILE A C 1
ATOM 1454 O O . ILE A 1 197 ? 85.567 -15.327 -58.426 1.00 71.58 188 ILE A O 1
ATOM 1459 N N . ASP A 1 198 ? 87.243 -14.860 -59.858 1.00 78.55 189 ASP A N 1
ATOM 1460 C CA . ASP A 1 198 ? 88.253 -15.557 -59.064 1.00 78.50 189 ASP A CA 1
ATOM 1461 C C . ASP A 1 198 ? 88.688 -14.759 -57.849 1.00 72.26 189 ASP A C 1
ATOM 1462 O O . ASP A 1 198 ? 88.941 -15.346 -56.789 1.00 70.91 189 ASP A O 1
ATOM 1467 N N . ARG A 1 199 ? 88.781 -13.432 -57.983 1.00 73.74 190 ARG A N 1
ATOM 1468 C CA . ARG A 1 199 ? 88.953 -12.584 -56.807 1.00 72.32 190 ARG A CA 1
ATOM 1469 C C . ARG A 1 199 ? 87.776 -12.725 -55.856 1.00 63.03 190 ARG A C 1
ATOM 1470 O O . ARG A 1 199 ? 87.951 -12.729 -54.633 1.00 58.79 190 ARG A O 1
ATOM 1478 N N . ALA A 1 200 ? 86.562 -12.803 -56.399 1.00 62.95 191 ALA A N 1
ATOM 1479 C CA . ALA A 1 200 ? 85.391 -12.993 -55.555 1.00 60.46 191 ALA A CA 1
ATOM 1480 C C . ALA A 1 200 ? 85.505 -14.297 -54.782 1.00 67.40 191 ALA A C 1
ATOM 1481 O O . ALA A 1 200 ? 85.254 -14.340 -53.572 1.00 63.33 191 ALA A O 1
ATOM 1483 N N . ALA A 1 201 ? 85.913 -15.370 -55.472 1.00 66.87 192 ALA A N 1
ATOM 1484 C CA . ALA A 1 201 ? 86.062 -16.668 -54.827 1.00 64.49 192 ALA A CA 1
ATOM 1485 C C . ALA A 1 201 ? 87.137 -16.630 -53.749 1.00 63.32 192 ALA A C 1
ATOM 1486 O O . ALA A 1 201 ? 86.981 -17.240 -52.682 1.00 62.09 192 ALA A O 1
ATOM 1488 N N . SER A 1 202 ? 88.236 -15.920 -54.007 1.00 60.20 193 SER A N 1
ATOM 1489 C CA . SER A 1 202 ? 89.271 -15.790 -52.991 1.00 60.24 193 SER A CA 1
ATOM 1490 C C . SER A 1 202 ? 88.780 -15.045 -51.756 1.00 60.47 193 SER A C 1
ATOM 1491 O O . SER A 1 202 ? 89.397 -15.158 -50.692 1.00 59.51 193 SER A O 1
ATOM 1494 N N . SER A 1 203 ? 87.691 -14.285 -51.871 1.00 60.38 194 SER A N 1
ATOM 1495 C CA . SER A 1 203 ? 87.203 -13.517 -50.735 1.00 60.54 194 SER A CA 1
ATOM 1496 C C . SER A 1 203 ? 86.518 -14.388 -49.691 1.00 60.65 194 SER A C 1
ATOM 1497 O O . SER A 1 203 ? 86.303 -13.913 -48.569 1.00 60.12 194 SER A O 1
ATOM 1500 N N . ALA A 1 204 ? 86.179 -15.642 -50.031 1.00 53.73 195 ALA A N 1
ATOM 1501 C CA . ALA A 1 204 ? 85.415 -16.542 -49.172 1.00 49.92 195 ALA A CA 1
ATOM 1502 C C . ALA A 1 204 ? 86.223 -17.817 -48.979 1.00 49.71 195 ALA A C 1
ATOM 1503 O O . ALA A 1 204 ? 85.925 -18.843 -49.596 1.00 51.93 195 ALA A O 1
ATOM 1505 N N . PRO A 1 205 ? 87.241 -17.799 -48.124 1.00 48.05 196 PRO A N 1
ATOM 1506 C CA . PRO A 1 205 ? 88.119 -18.965 -47.981 1.00 46.71 196 PRO A CA 1
ATOM 1507 C C . PRO A 1 205 ? 87.659 -20.048 -47.011 1.00 48.97 196 PRO A C 1
ATOM 1508 O O . PRO A 1 205 ? 88.372 -21.054 -46.876 1.00 47.22 196 PRO A O 1
ATOM 1512 N N . SER A 1 206 ? 86.519 -19.901 -46.337 1.00 45.95 197 SER A N 1
ATOM 1513 C CA . SER A 1 206 ? 86.142 -20.845 -45.284 1.00 44.98 197 SER A CA 1
ATOM 1514 C C . SER A 1 206 ? 84.683 -20.617 -44.902 1.00 49.79 197 SER A C 1
ATOM 1515 O O . SER A 1 206 ? 83.988 -19.778 -45.484 1.00 49.67 197 SER A O 1
ATOM 1518 N N . ALA A 1 207 ? 84.229 -21.362 -43.895 1.00 42.47 198 ALA A N 1
ATOM 1519 C CA . ALA A 1 207 ? 82.908 -21.139 -43.337 1.00 44.31 198 ALA A CA 1
ATOM 1520 C C . ALA A 1 207 ? 82.867 -19.827 -42.529 1.00 45.52 198 ALA A C 1
ATOM 1521 O O . ALA A 1 207 ? 83.884 -19.341 -42.022 1.00 42.36 198 ALA A O 1
ATOM 1523 N N . GLY A 1 208 ? 81.671 -19.261 -42.404 1.00 38.50 199 GLY A N 1
ATOM 1524 C CA . GLY A 1 208 ? 81.462 -18.015 -41.696 1.00 45.97 199 GLY A CA 1
ATOM 1525 C C . GLY A 1 208 ? 80.778 -16.983 -42.571 1.00 46.78 199 GLY A C 1
ATOM 1526 O O . GLY A 1 208 ? 80.457 -17.223 -43.735 1.00 45.62 199 GLY A O 1
ATOM 1527 N N . HIS A 1 209 ? 80.570 -15.802 -41.985 1.00 50.22 200 HIS A N 1
ATOM 1528 C CA . HIS A 1 209 ? 79.882 -14.724 -42.686 1.00 49.67 200 HIS A CA 1
ATOM 1529 C C . HIS A 1 209 ? 80.905 -13.768 -43.301 1.00 51.72 200 HIS A C 1
ATOM 1530 O O . HIS A 1 209 ? 82.118 -14.005 -43.247 1.00 53.61 200 HIS A O 1
ATOM 1537 N N . CYS A 1 210 ? 80.411 -12.697 -43.931 1.00 49.30 201 CYS A N 1
ATOM 1538 C CA . CYS A 1 210 ? 81.299 -11.739 -44.588 1.00 52.28 201 CYS A CA 1
ATOM 1539 C C . CYS A 1 210 ? 82.376 -11.269 -43.617 1.00 49.12 201 CYS A C 1
ATOM 1540 O O . CYS A 1 210 ? 82.089 -10.992 -42.452 1.00 51.96 201 CYS A O 1
ATOM 1543 N N . ASN A 1 211 ? 83.627 -11.233 -44.083 1.00 45.87 202 ASN A N 1
ATOM 1544 C CA . ASN A 1 211 ? 84.772 -11.023 -43.200 1.00 49.29 202 ASN A CA 1
ATOM 1545 C C . ASN A 1 211 ? 85.199 -9.565 -43.104 1.00 48.91 202 ASN A C 1
ATOM 1546 O O . ASN A 1 211 ? 86.203 -9.274 -42.447 1.00 51.00 202 ASN A O 1
ATOM 1551 N N . THR A 1 212 ? 84.480 -8.660 -43.758 1.00 51.88 203 THR A N 1
ATOM 1552 C CA . THR A 1 212 ? 84.605 -7.217 -43.597 1.00 48.44 203 THR A CA 1
ATOM 1553 C C . THR A 1 212 ? 83.632 -6.731 -42.521 1.00 53.19 203 THR A C 1
ATOM 1554 O O . THR A 1 212 ? 82.749 -7.466 -42.068 1.00 53.53 203 THR A O 1
ATOM 1558 N N . MET A 1 213 ? 83.781 -5.470 -42.111 1.00 53.84 204 MET A N 1
ATOM 1559 C CA . MET A 1 213 ? 82.844 -4.883 -41.151 1.00 47.70 204 MET A CA 1
ATOM 1560 C C . MET A 1 213 ? 81.540 -4.476 -41.845 1.00 51.61 204 MET A C 1
ATOM 1561 O O . MET A 1 213 ? 81.149 -3.310 -41.892 1.00 60.96 204 MET A O 1
ATOM 1566 N N . GLY A 1 214 ? 80.871 -5.468 -42.412 1.00 45.62 205 GLY A N 1
ATOM 1567 C CA . GLY A 1 214 ? 79.593 -5.275 -43.059 1.00 46.06 205 GLY A CA 1
ATOM 1568 C C . GLY A 1 214 ? 78.455 -5.459 -42.081 1.00 50.17 205 GLY A C 1
ATOM 1569 O O . GLY A 1 214 ? 78.623 -5.336 -40.865 1.00 51.52 205 GLY A O 1
ATOM 1570 N N . THR A 1 215 ? 77.274 -5.768 -42.622 1.00 49.09 206 THR A N 1
ATOM 1571 C CA . THR A 1 215 ? 76.090 -5.838 -41.770 1.00 50.60 206 THR A CA 1
ATOM 1572 C C . THR A 1 215 ? 76.204 -6.971 -40.765 1.00 56.08 206 THR A C 1
ATOM 1573 O O . THR A 1 215 ? 75.802 -6.813 -39.603 1.00 53.93 206 THR A O 1
ATOM 1577 N N . ALA A 1 216 ? 76.759 -8.115 -41.194 1.00 53.49 207 ALA A N 1
ATOM 1578 C CA . ALA A 1 216 ? 76.839 -9.288 -40.327 1.00 49.28 207 ALA A CA 1
ATOM 1579 C C . ALA A 1 216 ? 77.798 -9.051 -39.171 1.00 47.84 207 ALA A C 1
ATOM 1580 O O . ALA A 1 216 ? 77.461 -9.304 -38.009 1.00 49.53 207 ALA A O 1
ATOM 1582 N N . SER A 1 217 ? 79.002 -8.568 -39.459 1.00 41.21 208 SER A N 1
ATOM 1583 C CA . SER A 1 217 ? 79.896 -8.266 -38.351 1.00 47.26 208 SER A CA 1
ATOM 1584 C C . SER A 1 217 ? 79.337 -7.134 -37.490 1.00 53.29 208 SER A C 1
ATOM 1585 O O . SER A 1 217 ? 79.477 -7.156 -36.262 1.00 53.50 208 SER A O 1
ATOM 1588 N N . THR A 1 218 ? 78.671 -6.151 -38.109 1.00 51.43 209 THR A N 1
ATOM 1589 C CA . THR A 1 218 ? 78.083 -5.057 -37.338 1.00 53.67 209 THR A CA 1
ATOM 1590 C C . THR A 1 218 ? 76.974 -5.561 -36.421 1.00 51.59 209 THR A C 1
ATOM 1591 O O . THR A 1 218 ? 77.010 -5.342 -35.203 1.00 49.31 209 THR A O 1
ATOM 1595 N N . MET A 1 219 ? 75.980 -6.249 -36.987 1.00 49.45 210 MET A N 1
ATOM 1596 C CA . MET A 1 219 ? 74.875 -6.729 -36.165 1.00 51.76 210 MET A CA 1
ATOM 1597 C C . MET A 1 219 ? 75.341 -7.710 -35.094 1.00 51.97 210 MET A C 1
ATOM 1598 O O . MET A 1 219 ? 74.732 -7.798 -34.024 1.00 54.72 210 MET A O 1
ATOM 1603 N N . ASN A 1 220 ? 76.429 -8.431 -35.330 1.00 50.96 211 ASN A N 1
ATOM 1604 C CA . ASN A 1 220 ? 76.871 -9.331 -34.275 1.00 49.64 211 ASN A CA 1
ATOM 1605 C C . ASN A 1 220 ? 77.621 -8.579 -33.184 1.00 48.00 211 ASN A C 1
ATOM 1606 O O . ASN A 1 220 ? 77.461 -8.882 -32.000 1.00 50.57 211 ASN A O 1
ATOM 1611 N N . ALA A 1 221 ? 78.405 -7.567 -33.552 1.00 51.31 212 ALA A N 1
ATOM 1612 C CA . ALA A 1 221 ? 78.963 -6.673 -32.545 1.00 48.07 212 ALA A CA 1
ATOM 1613 C C . ALA A 1 221 ? 77.856 -5.953 -31.781 1.00 53.22 212 ALA A C 1
ATOM 1614 O O . ALA A 1 221 ? 77.971 -5.741 -30.568 1.00 50.60 212 ALA A O 1
ATOM 1616 N N . VAL A 1 222 ? 76.769 -5.584 -32.473 1.00 52.81 213 VAL A N 1
ATOM 1617 C CA . VAL A 1 222 ? 75.654 -4.903 -31.815 1.00 49.92 213 VAL A CA 1
ATOM 1618 C C . VAL A 1 222 ? 75.085 -5.773 -30.705 1.00 55.00 213 VAL A C 1
ATOM 1619 O O . VAL A 1 222 ? 74.933 -5.329 -29.563 1.00 59.79 213 VAL A O 1
ATOM 1623 N N . ALA A 1 223 ? 74.767 -7.029 -31.019 1.00 45.70 214 ALA A N 1
ATOM 1624 C CA . ALA A 1 223 ? 74.188 -7.891 -30.002 1.00 48.03 214 ALA A CA 1
ATOM 1625 C C . ALA A 1 223 ? 75.106 -8.022 -28.803 1.00 50.01 214 ALA A C 1
ATOM 1626 O O . ALA A 1 223 ? 74.637 -8.256 -27.684 1.00 53.51 214 ALA A O 1
ATOM 1628 N N . GLU A 1 224 ? 76.416 -7.901 -29.010 1.00 52.70 215 GLU A N 1
ATOM 1629 C CA . GLU A 1 224 ? 77.317 -7.905 -27.864 1.00 56.71 215 GLU A CA 1
ATOM 1630 C C . GLU A 1 224 ? 77.177 -6.605 -27.083 1.00 53.68 215 GLU A C 1
ATOM 1631 O O . GLU A 1 224 ? 76.986 -6.621 -25.861 1.00 53.35 215 GLU A O 1
ATOM 1637 N N . ALA A 1 225 ? 77.216 -5.470 -27.788 1.00 49.93 216 ALA A N 1
ATOM 1638 C CA . ALA A 1 225 ? 77.025 -4.172 -27.149 1.00 54.18 216 ALA A CA 1
ATOM 1639 C C . ALA A 1 225 ? 75.678 -4.096 -26.442 1.00 55.62 216 ALA A C 1
ATOM 1640 O O . ALA A 1 225 ? 75.570 -3.511 -25.358 1.00 59.03 216 ALA A O 1
ATOM 1642 N N . LEU A 1 226 ? 74.639 -4.678 -27.044 1.00 51.09 217 LEU A N 1
ATOM 1643 C CA . LEU A 1 226 ? 73.324 -4.735 -26.425 1.00 47.16 217 LEU A CA 1
ATOM 1644 C C . LEU A 1 226 ? 73.295 -5.612 -25.182 1.00 53.75 217 LEU A C 1
ATOM 1645 O O . LEU A 1 226 ? 72.271 -5.624 -24.490 1.00 59.32 217 LEU A O 1
ATOM 1650 N N . GLY A 1 227 ? 74.372 -6.351 -24.897 1.00 51.26 218 GLY A N 1
ATOM 1651 C CA . GLY A 1 227 ? 74.421 -7.230 -23.743 1.00 54.03 218 GLY A CA 1
ATOM 1652 C C . GLY A 1 227 ? 73.649 -8.517 -23.898 1.00 56.87 218 GLY A C 1
ATOM 1653 O O . GLY A 1 227 ? 73.231 -9.099 -22.892 1.00 55.81 218 GLY A O 1
ATOM 1654 N N . LEU A 1 228 ? 73.462 -8.982 -25.137 1.00 57.74 219 LEU A N 1
ATOM 1655 C CA . LEU A 1 228 ? 72.672 -10.161 -25.461 1.00 57.65 219 LEU A CA 1
ATOM 1656 C C . LEU A 1 228 ? 73.515 -11.400 -25.770 1.00 55.11 219 LEU A C 1
ATOM 1657 O O . LEU A 1 228 ? 72.953 -12.483 -25.954 1.00 51.52 219 LEU A O 1
ATOM 1662 N N . SER A 1 229 ? 74.837 -11.272 -25.829 1.00 54.39 220 SER A N 1
ATOM 1663 C CA . SER A 1 229 ? 75.711 -12.416 -26.023 1.00 50.99 220 SER A CA 1
ATOM 1664 C C . SER A 1 229 ? 76.894 -12.278 -25.082 1.00 51.62 220 SER A C 1
ATOM 1665 O O . SER A 1 229 ? 77.136 -11.204 -24.526 1.00 50.85 220 SER A O 1
ATOM 1668 N N . LEU A 1 230 ? 77.621 -13.380 -24.891 1.00 49.71 221 LEU A N 1
ATOM 1669 C CA . LEU A 1 230 ? 78.739 -13.376 -23.959 1.00 47.80 221 LEU A CA 1
ATOM 1670 C C . LEU A 1 230 ? 79.866 -12.492 -24.477 1.00 49.83 221 LEU A C 1
ATOM 1671 O O . LEU A 1 230 ? 79.974 -12.204 -25.670 1.00 54.95 221 LEU A O 1
ATOM 1676 N N . THR A 1 231 ? 80.704 -12.036 -23.559 1.00 50.82 222 THR A N 1
ATOM 1677 C CA . THR A 1 231 ? 81.758 -11.109 -23.941 1.00 47.46 222 THR A CA 1
ATOM 1678 C C . THR A 1 231 ? 82.722 -11.806 -24.887 1.00 53.77 222 THR A C 1
ATOM 1679 O O . THR A 1 231 ? 83.174 -12.925 -24.617 1.00 53.79 222 THR A O 1
ATOM 1683 N N . GLY A 1 232 ? 83.026 -11.143 -26.001 1.00 55.23 223 GLY A N 1
ATOM 1684 C CA . GLY A 1 232 ? 83.939 -11.660 -26.992 1.00 52.91 223 GLY A CA 1
ATOM 1685 C C . GLY A 1 232 ? 83.294 -12.514 -28.054 1.00 55.14 223 GLY A C 1
ATOM 1686 O O . GLY A 1 232 ? 83.990 -12.962 -28.968 1.00 52.91 223 GLY A O 1
ATOM 1687 N N . CYS A 1 233 ? 81.979 -12.717 -27.979 1.00 53.70 224 CYS A N 1
ATOM 1688 C CA . CYS A 1 233 ? 81.293 -13.636 -28.876 1.00 52.77 224 CYS A CA 1
ATOM 1689 C C . CYS A 1 233 ? 81.294 -13.151 -30.328 1.00 55.05 224 CYS A C 1
ATOM 1690 O O . CYS A 1 233 ? 81.468 -13.952 -31.255 1.00 59.24 224 CYS A O 1
ATOM 1693 N N . ALA A 1 234 ? 81.082 -11.859 -30.554 1.00 50.63 225 ALA A N 1
ATOM 1694 C CA . ALA A 1 234 ? 80.766 -11.387 -31.899 1.00 49.69 225 ALA A CA 1
ATOM 1695 C C . ALA A 1 234 ? 81.873 -11.706 -32.898 1.00 47.76 225 ALA A C 1
ATOM 1696 O O . ALA A 1 234 ? 81.598 -12.165 -34.014 1.00 48.27 225 ALA A O 1
ATOM 1698 N N . ALA A 1 235 ? 83.129 -11.475 -32.521 1.00 44.75 226 ALA A N 1
ATOM 1699 C CA . ALA A 1 235 ? 84.185 -11.343 -33.516 1.00 43.29 226 ALA A CA 1
ATOM 1700 C C . ALA A 1 235 ? 84.939 -12.630 -33.823 1.00 48.68 226 ALA A C 1
ATOM 1701 O O . ALA A 1 235 ? 85.675 -12.645 -34.819 1.00 48.84 226 ALA A O 1
ATOM 1703 N N . ILE A 1 236 ? 84.813 -13.674 -33.001 1.00 42.33 227 ILE A N 1
ATOM 1704 C CA . ILE A 1 236 ? 85.576 -14.909 -33.246 1.00 45.75 227 ILE A CA 1
ATOM 1705 C C . ILE A 1 236 ? 85.282 -15.415 -34.653 1.00 45.22 227 ILE A C 1
ATOM 1706 O O . ILE A 1 236 ? 84.100 -15.561 -35.024 1.00 45.59 227 ILE A O 1
ATOM 1711 N N . PRO A 1 237 ? 86.292 -15.659 -35.489 1.00 44.87 228 PRO A N 1
ATOM 1712 C CA . PRO A 1 237 ? 86.018 -16.236 -36.813 1.00 47.81 228 PRO A CA 1
ATOM 1713 C C . PRO A 1 237 ? 85.452 -17.648 -36.690 1.00 44.99 228 PRO A C 1
ATOM 1714 O O . PRO A 1 237 ? 85.880 -18.440 -35.844 1.00 44.89 228 PRO A O 1
ATOM 1718 N N . ALA A 1 238 ? 84.485 -17.954 -37.552 1.00 40.52 229 ALA A N 1
ATOM 1719 C CA . ALA A 1 238 ? 83.777 -19.232 -37.495 1.00 45.24 229 ALA A CA 1
ATOM 1720 C C . ALA A 1 238 ? 84.657 -20.486 -37.368 1.00 42.76 229 ALA A C 1
ATOM 1721 O O . ALA A 1 238 ? 84.275 -21.386 -36.602 1.00 41.55 229 ALA A O 1
ATOM 1723 N N . PRO A 1 239 ? 85.792 -20.638 -38.053 1.00 38.55 230 PRO A N 1
ATOM 1724 C CA . PRO A 1 239 ? 86.553 -21.887 -37.906 1.00 41.96 230 PRO A CA 1
ATOM 1725 C C . PRO A 1 239 ? 87.531 -21.955 -36.743 1.00 46.05 230 PRO A C 1
ATOM 1726 O O . PRO A 1 239 ? 88.160 -23.007 -36.591 1.00 51.11 230 PRO A O 1
ATOM 1730 N N . TYR A 1 240 ? 87.690 -20.918 -35.920 1.00 46.54 231 TYR A N 1
ATOM 1731 C CA . TYR A 1 240 ? 88.538 -21.041 -34.732 1.00 46.36 231 TYR A CA 1
ATOM 1732 C C . TYR A 1 240 ? 87.880 -21.947 -33.702 1.00 43.07 231 TYR A C 1
ATOM 1733 O O . TYR A 1 240 ? 86.654 -22.002 -33.581 1.00 43.60 231 TYR A O 1
ATOM 1742 N N . ARG A 1 241 ? 88.696 -22.645 -32.921 1.00 47.07 232 ARG A N 1
ATOM 1743 C CA . ARG A 1 241 ? 88.066 -23.487 -31.908 1.00 53.95 232 ARG A CA 1
ATOM 1744 C C . ARG A 1 241 ? 87.464 -22.632 -30.803 1.00 47.98 232 ARG A C 1
ATOM 1745 O O . ARG A 1 241 ? 86.501 -23.060 -30.152 1.00 43.93 232 ARG A O 1
ATOM 1753 N N . GLU A 1 242 ? 88.001 -21.420 -30.602 1.00 47.75 233 GLU A N 1
ATOM 1754 C CA . GLU A 1 242 ? 87.404 -20.430 -29.710 1.00 45.61 233 GLU A CA 1
ATOM 1755 C C . GLU A 1 242 ? 85.899 -20.353 -29.934 1.00 45.26 233 GLU A C 1
ATOM 1756 O O . GLU A 1 242 ? 85.131 -20.257 -28.975 1.00 47.15 233 GLU A O 1
ATOM 1762 N N . ARG A 1 243 ? 85.470 -20.415 -31.197 1.00 46.56 234 ARG A N 1
ATOM 1763 C CA . ARG A 1 243 ? 84.047 -20.325 -31.503 1.00 41.51 234 ARG A CA 1
ATOM 1764 C C . ARG A 1 243 ? 83.278 -21.499 -30.918 1.00 46.00 234 ARG A C 1
ATOM 1765 O O . ARG A 1 243 ? 82.172 -21.328 -30.395 1.00 46.73 234 ARG A O 1
ATOM 1773 N N . GLY A 1 244 ? 83.837 -22.705 -31.003 1.00 47.93 235 GLY A N 1
ATOM 1774 C CA . GLY A 1 244 ? 83.147 -23.852 -30.447 1.00 41.07 235 GLY A CA 1
ATOM 1775 C C . GLY A 1 244 ? 83.185 -23.865 -28.937 1.00 46.37 235 GLY A C 1
ATOM 1776 O O . GLY A 1 244 ? 82.237 -24.325 -28.291 1.00 50.76 235 GLY A O 1
ATOM 1777 N N . GLN A 1 245 ? 84.274 -23.366 -28.351 1.00 43.25 236 GLN A N 1
ATOM 1778 C CA . GLN A 1 245 ? 84.287 -23.138 -26.913 1.00 44.10 236 GLN A CA 1
ATOM 1779 C C . GLN A 1 245 ? 83.229 -22.120 -26.514 1.00 48.80 236 GLN A C 1
ATOM 1780 O O . GLN A 1 245 ? 82.484 -22.318 -25.546 1.00 51.18 236 GLN A O 1
ATOM 1786 N N . MET A 1 246 ? 83.140 -21.023 -27.257 1.00 45.65 237 MET A N 1
ATOM 1787 C CA . MET A 1 246 ? 82.125 -20.031 -26.954 1.00 47.58 237 MET A CA 1
ATOM 1788 C C . MET A 1 246 ? 80.737 -20.635 -27.086 1.00 46.86 237 MET A C 1
ATOM 1789 O O . MET A 1 246 ? 79.832 -20.318 -26.304 1.00 48.85 237 MET A O 1
ATOM 1794 N N . ALA A 1 247 ? 80.551 -21.523 -28.060 1.00 46.92 238 ALA A N 1
ATOM 1795 C CA . ALA A 1 247 ? 79.237 -22.129 -28.237 1.00 49.12 238 ALA A CA 1
ATOM 1796 C C . ALA A 1 247 ? 78.871 -22.974 -27.026 1.00 48.59 238 ALA A C 1
ATOM 1797 O O . ALA A 1 247 ? 77.717 -22.977 -26.589 1.00 49.69 238 ALA A O 1
ATOM 1799 N N . TYR A 1 248 ? 79.853 -23.671 -26.450 1.00 47.05 239 TYR A N 1
ATOM 1800 C CA . TYR A 1 248 ? 79.625 -24.424 -25.220 1.00 48.38 239 TYR A CA 1
ATOM 1801 C C . TYR A 1 248 ? 79.220 -23.503 -24.073 1.00 52.77 239 TYR A C 1
ATOM 1802 O O . TYR A 1 248 ? 78.187 -23.718 -23.424 1.00 51.49 239 TYR A O 1
ATOM 1811 N N . LYS A 1 249 ? 80.026 -22.466 -23.805 1.00 51.89 240 LYS A N 1
ATOM 1812 C CA . LYS A 1 249 ? 79.728 -21.585 -22.680 1.00 51.26 240 LYS A CA 1
ATOM 1813 C C . LYS A 1 249 ? 78.388 -20.884 -22.856 1.00 50.60 240 LYS A C 1
ATOM 1814 O O . LYS A 1 249 ? 77.672 -20.658 -21.874 1.00 50.15 240 LYS A O 1
ATOM 1820 N N . THR A 1 250 ? 78.001 -20.585 -24.093 1.00 49.78 241 THR A N 1
ATOM 1821 C CA . THR A 1 250 ? 76.674 -20.031 -24.315 1.00 43.76 241 THR A CA 1
ATOM 1822 C C . THR A 1 250 ? 75.595 -21.034 -23.936 1.00 48.36 241 THR A C 1
ATOM 1823 O O . THR A 1 250 ? 74.547 -20.657 -23.400 1.00 49.20 241 THR A O 1
ATOM 1827 N N . GLY A 1 251 ? 75.842 -22.320 -24.171 1.00 50.01 242 GLY A N 1
ATOM 1828 C CA . GLY A 1 251 ? 74.859 -23.321 -23.786 1.00 47.17 242 GLY A CA 1
ATOM 1829 C C . GLY A 1 251 ? 74.729 -23.451 -22.282 1.00 47.52 242 GLY A C 1
ATOM 1830 O O . GLY A 1 251 ? 73.624 -23.595 -21.752 1.00 46.57 242 GLY A O 1
ATOM 1831 N N . GLN A 1 252 ? 75.858 -23.403 -21.575 1.00 54.11 243 GLN A N 1
ATOM 1832 C CA . GLN A 1 252 ? 75.836 -23.311 -20.117 1.00 54.40 243 GLN A CA 1
ATOM 1833 C C . GLN A 1 252 ? 75.059 -22.088 -19.645 1.00 51.98 243 GLN A C 1
ATOM 1834 O O . GLN A 1 252 ? 74.201 -22.182 -18.756 1.00 57.21 243 GLN A O 1
ATOM 1840 N N . ARG A 1 253 ? 75.343 -20.928 -20.233 1.00 46.75 244 ARG A N 1
ATOM 1841 C CA . ARG A 1 253 ? 74.777 -19.696 -19.705 1.00 49.62 244 ARG A CA 1
ATOM 1842 C C . ARG A 1 253 ? 73.267 -19.629 -19.894 1.00 53.64 244 ARG A C 1
ATOM 1843 O O . ARG A 1 253 ? 72.579 -18.978 -19.104 1.00 60.57 244 ARG A O 1
ATOM 1851 N N . ILE A 1 254 ? 72.726 -20.274 -20.926 1.00 52.72 245 ILE A N 1
ATOM 1852 C CA . ILE A 1 254 ? 71.317 -20.037 -21.228 1.00 50.83 245 ILE A CA 1
ATOM 1853 C C . ILE A 1 254 ? 70.433 -20.729 -20.209 1.00 53.30 245 ILE A C 1
ATOM 1854 O O . ILE A 1 254 ? 69.302 -20.296 -19.977 1.00 56.61 245 ILE A O 1
ATOM 1859 N N . VAL A 1 255 ? 70.911 -21.798 -19.571 1.00 52.47 246 VAL A N 1
ATOM 1860 C CA . VAL A 1 255 ? 70.072 -22.403 -18.545 1.00 58.27 246 VAL A CA 1
ATOM 1861 C C . VAL A 1 255 ? 70.068 -21.522 -17.296 1.00 65.35 246 VAL A C 1
ATOM 1862 O O . VAL A 1 255 ? 69.023 -21.339 -16.654 1.00 65.45 246 VAL A O 1
ATOM 1866 N N . ASP A 1 256 ? 71.222 -20.925 -16.961 1.00 61.89 247 ASP A N 1
ATOM 1867 C CA . ASP A 1 256 ? 71.279 -19.914 -15.908 1.00 61.18 247 ASP A CA 1
ATOM 1868 C C . ASP A 1 256 ? 70.247 -18.814 -16.150 1.00 62.74 247 ASP A C 1
ATOM 1869 O O . ASP A 1 256 ? 69.446 -18.491 -15.268 1.00 68.23 247 ASP A O 1
ATOM 1874 N N . LEU A 1 257 ? 70.244 -18.239 -17.354 1.00 54.08 248 LEU A N 1
ATOM 1875 C CA . LEU A 1 257 ? 69.263 -17.217 -17.687 1.00 56.88 248 LEU A CA 1
ATOM 1876 C C . LEU A 1 257 ? 67.839 -17.738 -17.570 1.00 60.23 248 LEU A C 1
ATOM 1877 O O . LEU A 1 257 ? 66.911 -16.956 -17.344 1.00 63.16 248 LEU A O 1
ATOM 1882 N N . ALA A 1 258 ? 67.634 -19.039 -17.750 1.00 64.39 249 ALA A N 1
ATOM 1883 C CA . ALA A 1 258 ? 66.286 -19.575 -17.600 1.00 61.96 249 ALA A CA 1
ATOM 1884 C C . ALA A 1 258 ? 65.884 -19.643 -16.134 1.00 61.98 249 ALA A C 1
ATOM 1885 O O . ALA A 1 258 ? 64.729 -19.366 -15.795 1.00 67.45 249 ALA A O 1
ATOM 1887 N N . TYR A 1 259 ? 66.823 -19.989 -15.253 1.00 58.17 250 TYR A N 1
ATOM 1888 C CA . TYR A 1 259 ? 66.492 -20.103 -13.840 1.00 63.44 250 TYR A CA 1
ATOM 1889 C C . TYR A 1 259 ? 66.335 -18.729 -13.199 1.00 71.79 250 TYR A C 1
ATOM 1890 O O . TYR A 1 259 ? 65.336 -18.465 -12.518 1.00 72.20 250 TYR A O 1
ATOM 1899 N N . ASP A 1 260 ? 67.294 -17.829 -13.434 1.00 66.15 251 ASP A N 1
ATOM 1900 C CA . ASP A 1 260 ? 67.207 -16.470 -12.912 1.00 59.54 251 ASP A CA 1
ATOM 1901 C C . ASP A 1 260 ? 66.176 -15.625 -13.634 1.00 60.71 251 ASP A C 1
ATOM 1902 O O . ASP A 1 260 ? 65.949 -14.491 -13.220 1.00 65.29 251 ASP A O 1
ATOM 1907 N N . ASP A 1 261 ? 65.574 -16.130 -14.706 1.00 62.69 252 ASP A N 1
ATOM 1908 C CA . ASP A 1 261 ? 64.434 -15.478 -15.346 1.00 63.15 252 ASP A CA 1
ATOM 1909 C C . ASP A 1 261 ? 64.819 -14.135 -15.985 1.00 61.76 252 ASP A C 1
ATOM 1910 O O . ASP A 1 261 ? 64.036 -13.184 -15.974 1.00 67.70 252 ASP A O 1
ATOM 1915 N N . VAL A 1 262 ? 66.013 -14.059 -16.578 1.00 59.55 253 VAL A N 1
ATOM 1916 C CA . VAL A 1 262 ? 66.487 -12.840 -17.243 1.00 59.40 253 VAL A CA 1
ATOM 1917 C C . VAL A 1 262 ? 65.968 -12.826 -18.681 1.00 62.16 253 VAL A C 1
ATOM 1918 O O . VAL A 1 262 ? 66.557 -13.444 -19.571 1.00 66.55 253 VAL A O 1
ATOM 1922 N N . LYS A 1 263 ? 64.888 -12.080 -18.922 1.00 61.59 254 LYS A N 1
ATOM 1923 C CA . LYS A 1 263 ? 64.229 -11.930 -20.214 1.00 63.74 254 LYS A CA 1
ATOM 1924 C C . LYS A 1 263 ? 64.863 -10.819 -21.055 1.00 66.51 254 LYS A C 1
ATOM 1925 O O . LYS A 1 263 ? 65.601 -9.969 -20.539 1.00 64.64 254 LYS A O 1
ATOM 1931 N N . PRO A 1 264 ? 64.608 -10.816 -22.371 1.00 64.37 255 PRO A N 1
ATOM 1932 C CA . PRO A 1 264 ? 65.073 -9.689 -23.202 1.00 65.02 255 PRO A CA 1
ATOM 1933 C C . PRO A 1 264 ? 64.607 -8.326 -22.709 1.00 67.12 255 PRO A C 1
ATOM 1934 O O . PRO A 1 264 ? 65.408 -7.381 -22.654 1.00 66.67 255 PRO A O 1
ATOM 1938 N N . LEU A 1 265 ? 63.322 -8.191 -22.359 1.00 68.60 256 LEU A N 1
ATOM 1939 C CA . LEU A 1 265 ? 62.797 -6.899 -21.920 1.00 67.10 256 LEU A CA 1
ATOM 1940 C C . LEU A 1 265 ? 63.507 -6.370 -20.674 1.00 64.33 256 LEU A C 1
ATOM 1941 O O . LEU A 1 265 ? 63.372 -5.185 -20.358 1.00 73.43 256 LEU A O 1
ATOM 1946 N N . ASP A 1 266 ? 64.265 -7.211 -19.966 1.00 61.94 257 ASP A N 1
ATOM 1947 C CA . ASP A 1 266 ? 65.099 -6.727 -18.874 1.00 60.78 257 ASP A CA 1
ATOM 1948 C C . ASP A 1 266 ? 66.422 -6.171 -19.376 1.00 68.19 257 ASP A C 1
ATOM 1949 O O . ASP A 1 266 ? 67.037 -5.337 -18.700 1.00 69.61 257 ASP A O 1
ATOM 1954 N N . ILE A 1 267 ? 66.879 -6.628 -20.540 1.00 67.19 258 ILE A N 1
ATOM 1955 C CA . ILE A 1 267 ? 68.188 -6.236 -21.051 1.00 67.35 258 ILE A CA 1
ATOM 1956 C C . ILE A 1 267 ? 68.084 -5.048 -21.996 1.00 65.58 258 ILE A C 1
ATOM 1957 O O . ILE A 1 267 ? 68.897 -4.121 -21.932 1.00 61.26 258 ILE A O 1
ATOM 1962 N N . LEU A 1 268 ? 67.072 -5.064 -22.862 1.00 67.14 259 LEU A N 1
ATOM 1963 C CA . LEU A 1 268 ? 66.962 -4.119 -23.971 1.00 67.86 259 LEU A CA 1
ATOM 1964 C C . LEU A 1 268 ? 66.220 -2.869 -23.507 1.00 70.41 259 LEU A C 1
ATOM 1965 O O . LEU A 1 268 ? 65.066 -2.598 -23.863 1.00 70.52 259 LEU A O 1
ATOM 1970 N N . THR A 1 269 ? 66.922 -2.116 -22.668 1.00 67.16 260 THR A N 1
ATOM 1971 C CA . THR A 1 269 ? 66.532 -0.771 -22.299 1.00 59.81 260 THR A CA 1
ATOM 1972 C C . THR A 1 269 ? 67.025 0.212 -23.351 1.00 64.17 260 THR A C 1
ATOM 1973 O O . THR A 1 269 ? 67.853 -0.115 -24.208 1.00 69.49 260 THR A O 1
ATOM 1977 N N . LYS A 1 270 ? 66.521 1.443 -23.272 1.00 66.85 261 LYS A N 1
ATOM 1978 C CA . LYS A 1 270 ? 67.012 2.480 -24.168 1.00 60.33 261 LYS A CA 1
ATOM 1979 C C . LYS A 1 270 ? 68.505 2.699 -23.981 1.00 60.09 261 LYS A C 1
ATOM 1980 O O . LYS A 1 270 ? 69.211 2.988 -24.952 1.00 63.24 261 LYS A O 1
ATOM 1986 N N . GLN A 1 271 ? 69.014 2.542 -22.758 1.00 58.84 262 GLN A N 1
ATOM 1987 C CA . GLN A 1 271 ? 70.442 2.750 -22.542 1.00 62.90 262 GLN A CA 1
ATOM 1988 C C . GLN A 1 271 ? 71.259 1.722 -23.306 1.00 66.63 262 GLN A C 1
ATOM 1989 O O . GLN A 1 271 ? 72.316 2.046 -23.868 1.00 61.39 262 GLN A O 1
ATOM 1995 N N . ALA A 1 272 ? 70.786 0.467 -23.317 1.00 65.46 263 ALA A N 1
ATOM 1996 C CA . ALA A 1 272 ? 71.478 -0.591 -24.041 1.00 59.31 263 ALA A CA 1
ATOM 1997 C C . ALA A 1 272 ? 71.527 -0.286 -25.526 1.00 55.82 263 ALA A C 1
ATOM 1998 O O . ALA A 1 272 ? 72.572 -0.447 -26.163 1.00 57.31 263 ALA A O 1
ATOM 2000 N N . PHE A 1 273 ? 70.412 0.169 -26.096 1.00 52.41 264 PHE A N 1
ATOM 2001 C CA . PHE A 1 273 ? 70.430 0.543 -27.505 1.00 55.61 264 PHE A CA 1
ATOM 2002 C C . PHE A 1 273 ? 71.377 1.707 -27.766 1.00 58.37 264 PHE A C 1
ATOM 2003 O O . PHE A 1 273 ? 72.000 1.768 -28.829 1.00 61.81 264 PHE A O 1
ATOM 2011 N N . GLU A 1 274 ? 71.515 2.634 -26.816 1.00 61.44 265 GLU A N 1
ATOM 2012 C CA . GLU A 1 274 ? 72.450 3.737 -27.016 1.00 61.81 265 GLU A CA 1
ATOM 2013 C C . GLU A 1 274 ? 73.895 3.244 -27.008 1.00 61.73 265 GLU A C 1
ATOM 2014 O O . GLU A 1 274 ? 74.749 3.817 -27.700 1.00 58.96 265 GLU A O 1
ATOM 2020 N N . ASN A 1 275 ? 74.186 2.191 -26.236 1.00 60.71 266 ASN A N 1
ATOM 2021 C CA . ASN A 1 275 ? 75.512 1.572 -26.279 1.00 62.35 266 ASN A CA 1
ATOM 2022 C C . ASN A 1 275 ? 75.796 0.976 -27.653 1.00 53.96 266 ASN A C 1
ATOM 2023 O O . ASN A 1 275 ? 76.885 1.162 -28.218 1.00 47.43 266 ASN A O 1
ATOM 2028 N N . ALA A 1 276 ? 74.817 0.262 -28.207 1.00 52.24 267 ALA A N 1
ATOM 2029 C CA . ALA A 1 276 ? 74.981 -0.315 -29.534 1.00 55.41 267 ALA A CA 1
ATOM 2030 C C . ALA A 1 276 ? 75.245 0.773 -30.565 1.00 53.07 267 ALA A C 1
ATOM 2031 O O . ALA A 1 276 ? 76.205 0.686 -31.344 1.00 52.69 267 ALA A O 1
ATOM 2033 N N . ILE A 1 277 ? 74.407 1.819 -30.565 1.00 55.81 268 ILE A N 1
ATOM 2034 C CA . ILE A 1 277 ? 74.584 2.955 -31.474 1.00 51.57 268 ILE A CA 1
ATOM 2035 C C . ILE A 1 277 ? 76.007 3.483 -31.390 1.00 48.91 268 ILE A C 1
ATOM 2036 O O . ILE A 1 277 ? 76.646 3.763 -32.412 1.00 48.14 268 ILE A O 1
ATOM 2041 N N . ALA A 1 278 ? 76.527 3.632 -30.172 1.00 46.62 269 ALA A N 1
ATOM 2042 C CA . ALA A 1 278 ? 77.879 4.153 -30.037 1.00 48.25 269 ALA A CA 1
ATOM 2043 C C . ALA A 1 278 ? 78.876 3.200 -30.663 1.00 52.52 269 ALA A C 1
ATOM 2044 O O . ALA A 1 278 ? 79.773 3.623 -31.407 1.00 54.22 269 ALA A O 1
ATOM 2046 N N . LEU A 1 279 ? 78.713 1.899 -30.394 1.00 55.02 270 LEU A N 1
ATOM 2047 C CA . LEU A 1 279 ? 79.628 0.915 -30.950 1.00 49.54 270 LEU A CA 1
ATOM 2048 C C . LEU A 1 279 ? 79.595 0.929 -32.472 1.00 49.05 270 LEU A C 1
ATOM 2049 O O . LEU A 1 279 ? 80.650 0.914 -33.121 1.00 49.47 270 LEU A O 1
ATOM 2054 N N . VAL A 1 280 ? 78.397 0.979 -33.060 1.00 42.31 271 VAL A N 1
ATOM 2055 C CA . VAL A 1 280 ? 78.309 0.978 -34.517 1.00 46.34 271 VAL A CA 1
ATOM 2056 C C . VAL A 1 280 ? 79.194 2.061 -35.113 1.00 51.85 271 VAL A C 1
ATOM 2057 O O . VAL A 1 280 ? 79.895 1.832 -36.106 1.00 52.77 271 VAL A O 1
ATOM 2061 N N . ALA A 1 281 ? 79.201 3.252 -34.501 1.00 54.47 272 ALA A N 1
ATOM 2062 C CA . ALA A 1 281 ? 79.910 4.373 -35.110 1.00 52.09 272 ALA A CA 1
ATOM 2063 C C . ALA A 1 281 ? 81.418 4.209 -34.978 1.00 54.55 272 ALA A C 1
ATOM 2064 O O . ALA A 1 281 ? 82.157 4.435 -35.948 1.00 52.94 272 ALA A O 1
ATOM 2066 N N . ALA A 1 282 ? 81.891 3.815 -33.786 1.00 49.09 273 ALA A N 1
ATOM 2067 C CA . ALA A 1 282 ? 83.324 3.645 -33.551 1.00 52.29 273 ALA A CA 1
ATOM 2068 C C . ALA A 1 282 ? 83.925 2.524 -34.392 1.00 58.65 273 ALA A C 1
ATOM 2069 O O . ALA A 1 282 ? 85.131 2.558 -34.681 1.00 56.46 273 ALA A O 1
ATOM 2071 N N . ALA A 1 283 ? 83.112 1.539 -34.785 1.00 54.39 274 ALA A N 1
ATOM 2072 C CA . ALA A 1 283 ? 83.562 0.373 -35.524 1.00 52.99 274 ALA A CA 1
ATOM 2073 C C . ALA A 1 283 ? 83.438 0.529 -37.031 1.00 52.63 274 ALA A C 1
ATOM 2074 O O . ALA A 1 283 ? 83.669 -0.439 -37.752 1.00 60.55 274 ALA A O 1
ATOM 2076 N N . GLY A 1 284 ? 83.077 1.701 -37.534 1.00 49.01 275 GLY A N 1
ATOM 2077 C CA . GLY A 1 284 ? 82.846 1.803 -38.964 1.00 47.85 275 GLY A CA 1
ATOM 2078 C C . GLY A 1 284 ? 81.743 0.892 -39.452 1.00 51.13 275 GLY A C 1
ATOM 2079 O O . GLY A 1 284 ? 81.787 0.423 -40.596 1.00 54.88 275 GLY A O 1
ATOM 2080 N N . GLY A 1 285 ? 80.741 0.642 -38.609 1.00 49.89 276 GLY A N 1
ATOM 2081 C CA . GLY A 1 285 ? 79.666 -0.275 -38.926 1.00 47.49 276 GLY A CA 1
ATOM 2082 C C . GLY A 1 285 ? 78.797 0.138 -40.103 1.00 50.78 276 GLY A C 1
ATOM 2083 O O . GLY A 1 285 ? 78.884 1.231 -40.661 1.00 61.26 276 GLY A O 1
ATOM 2084 N N . SER A 1 286 ? 77.909 -0.780 -40.457 1.00 55.18 277 SER A N 1
ATOM 2085 C CA . SER A 1 286 ? 77.102 -0.673 -41.658 1.00 53.76 277 SER A CA 1
ATOM 2086 C C . SER A 1 286 ? 75.845 0.159 -41.430 1.00 55.71 277 SER A C 1
ATOM 2087 O O . SER A 1 286 ? 75.191 0.069 -40.384 1.00 51.46 277 SER A O 1
ATOM 2090 N N . THR A 1 287 ? 75.492 0.944 -42.445 1.00 55.41 278 THR A N 1
ATOM 2091 C CA . THR A 1 287 ? 74.245 1.698 -42.432 1.00 55.50 278 THR A CA 1
ATOM 2092 C C . THR A 1 287 ? 73.024 0.805 -42.301 1.00 55.21 278 THR A C 1
ATOM 2093 O O . THR A 1 287 ? 71.941 1.288 -41.961 1.00 57.27 278 THR A O 1
ATOM 2097 N N . ASN A 1 288 ? 73.150 -0.482 -42.598 1.00 61.22 279 ASN A N 1
ATOM 2098 C CA . ASN A 1 288 ? 72.004 -1.349 -42.392 1.00 54.57 279 ASN A CA 1
ATOM 2099 C C . ASN A 1 288 ? 71.732 -1.562 -40.915 1.00 54.33 279 ASN A C 1
ATOM 2100 O O . ASN A 1 288 ? 70.621 -1.970 -40.557 1.00 55.66 279 ASN A O 1
ATOM 2105 N N . ALA A 1 289 ? 72.711 -1.271 -40.050 1.00 51.54 280 ALA A N 1
ATOM 2106 C CA . ALA A 1 289 ? 72.468 -1.366 -38.616 1.00 49.37 280 ALA A CA 1
ATOM 2107 C C . ALA A 1 289 ? 71.325 -0.457 -38.190 1.00 53.71 280 ALA A C 1
ATOM 2108 O O . ALA A 1 289 ? 70.589 -0.791 -37.250 1.00 53.47 280 ALA A O 1
ATOM 2110 N N . GLN A 1 290 ? 71.131 0.683 -38.896 1.00 49.87 281 GLN A N 1
ATOM 2111 C CA . GLN A 1 290 ? 70.150 1.664 -38.444 1.00 52.30 281 GLN A CA 1
ATOM 2112 C C . GLN A 1 290 ? 68.729 1.119 -38.528 1.00 52.53 281 GLN A C 1
ATOM 2113 O O . GLN A 1 290 ? 68.051 1.058 -37.489 1.00 55.41 281 GLN A O 1
ATOM 2119 N N . PRO A 1 291 ? 68.220 0.700 -39.697 1.00 48.20 282 PRO A N 1
ATOM 2120 C CA . PRO A 1 291 ? 66.882 0.085 -39.690 1.00 48.14 282 PRO A CA 1
ATOM 2121 C C . PRO A 1 291 ? 66.769 -1.052 -38.697 1.00 57.84 282 PRO A C 1
ATOM 2122 O O . PRO A 1 291 ? 65.716 -1.203 -38.069 1.00 61.54 282 PRO A O 1
ATOM 2126 N N . HIS A 1 292 ? 67.841 -1.828 -38.492 1.00 55.99 283 HIS A N 1
ATOM 2127 C CA . HIS A 1 292 ? 67.759 -2.997 -37.620 1.00 55.52 283 HIS A CA 1
ATOM 2128 C C . HIS A 1 292 ? 67.744 -2.613 -36.156 1.00 54.27 283 HIS A C 1
ATOM 2129 O O . HIS A 1 292 ? 67.017 -3.222 -35.366 1.00 57.22 283 HIS A O 1
ATOM 2136 N N . ILE A 1 293 ? 68.567 -1.644 -35.758 1.00 53.98 284 ILE A N 1
ATOM 2137 C CA . ILE A 1 293 ? 68.562 -1.260 -34.351 1.00 56.88 284 ILE A CA 1
ATOM 2138 C C . ILE A 1 293 ? 67.221 -0.640 -33.975 1.00 57.86 284 ILE A C 1
ATOM 2139 O O . ILE A 1 293 ? 66.696 -0.885 -32.883 1.00 59.63 284 ILE A O 1
ATOM 2144 N N . VAL A 1 294 ? 66.617 0.125 -34.889 1.00 55.49 285 VAL A N 1
ATOM 2145 C CA . VAL A 1 294 ? 65.311 0.710 -34.602 1.00 59.90 285 VAL A CA 1
ATOM 2146 C C . VAL A 1 294 ? 64.261 -0.383 -34.500 1.00 59.61 285 VAL A C 1
ATOM 2147 O O . VAL A 1 294 ? 63.507 -0.448 -33.520 1.00 64.02 285 VAL A O 1
ATOM 2151 N N . ALA A 1 295 ? 64.211 -1.263 -35.506 1.00 62.67 286 ALA A N 1
ATOM 2152 C CA . ALA A 1 295 ? 63.296 -2.406 -35.501 1.00 65.03 286 ALA A CA 1
ATOM 2153 C C . ALA A 1 295 ? 63.346 -3.175 -34.182 1.00 59.46 286 ALA A C 1
ATOM 2154 O O . ALA A 1 295 ? 62.308 -3.505 -33.602 1.00 63.90 286 ALA A O 1
ATOM 2156 N N . MET A 1 296 ? 64.547 -3.471 -33.692 1.00 57.21 287 MET A N 1
ATOM 2157 C CA . MET A 1 296 ? 64.647 -4.206 -32.437 1.00 64.13 287 MET A CA 1
ATOM 2158 C C . MET A 1 296 ? 64.165 -3.362 -31.263 1.00 66.66 287 MET A C 1
ATOM 2159 O O . MET A 1 296 ? 63.458 -3.866 -30.379 1.00 64.81 287 MET A O 1
ATOM 2164 N N . ALA A 1 297 ? 64.535 -2.073 -31.246 1.00 69.98 288 ALA A N 1
ATOM 2165 C CA . ALA A 1 297 ? 64.074 -1.144 -30.214 1.00 63.36 288 ALA A CA 1
ATOM 2166 C C . ALA A 1 297 ? 62.557 -1.122 -30.141 1.00 62.09 288 ALA A C 1
ATOM 2167 O O . ALA A 1 297 ? 61.966 -1.395 -29.089 1.00 61.06 288 ALA A O 1
ATOM 2169 N N . ARG A 1 298 ? 61.914 -0.820 -31.270 1.00 58.63 289 ARG A N 1
ATOM 2170 C CA . ARG A 1 298 ? 60.459 -0.785 -31.317 1.00 62.00 289 ARG A CA 1
ATOM 2171 C C . ARG A 1 298 ? 59.847 -2.062 -30.759 1.00 64.61 289 ARG A C 1
ATOM 2172 O O . ARG A 1 298 ? 58.966 -2.010 -29.895 1.00 70.86 289 ARG A O 1
ATOM 2180 N N . HIS A 1 299 ? 60.329 -3.225 -31.208 1.00 66.72 290 HIS A N 1
ATOM 2181 C CA . HIS A 1 299 ? 59.749 -4.486 -30.747 1.00 63.26 290 HIS A CA 1
ATOM 2182 C C . HIS A 1 299 ? 59.971 -4.721 -29.262 1.00 59.90 290 HIS A C 1
ATOM 2183 O O . HIS A 1 299 ? 59.271 -5.550 -28.671 1.00 68.62 290 HIS A O 1
ATOM 2190 N N . ALA A 1 300 ? 60.923 -4.027 -28.646 1.00 57.53 291 ALA A N 1
ATOM 2191 C CA . ALA A 1 300 ? 61.054 -4.027 -27.198 1.00 63.37 291 ALA A CA 1
ATOM 2192 C C . ALA A 1 300 ? 60.449 -2.768 -26.562 1.00 72.78 291 ALA A C 1
ATOM 2193 O O . ALA A 1 300 ? 60.772 -2.437 -25.412 1.00 72.13 291 ALA A O 1
ATOM 2195 N N . GLY A 1 301 ? 59.576 -2.069 -27.285 1.00 66.13 292 GLY A N 1
ATOM 2196 C CA . GLY A 1 301 ? 58.890 -0.912 -26.730 1.00 67.73 292 GLY A CA 1
ATOM 2197 C C . GLY A 1 301 ? 59.805 0.234 -26.354 1.00 70.03 292 GLY A C 1
ATOM 2198 O O . GLY A 1 301 ? 59.592 0.885 -25.324 1.00 66.79 292 GLY A O 1
ATOM 2199 N N . VAL A 1 302 ? 60.835 0.478 -27.157 1.00 69.83 293 VAL A N 1
ATOM 2200 C CA . VAL A 1 302 ? 61.758 1.588 -26.973 1.00 62.28 293 VAL A CA 1
ATOM 2201 C C . VAL A 1 302 ? 61.746 2.394 -28.257 1.00 70.30 293 VAL A C 1
ATOM 2202 O O . VAL A 1 302 ? 61.637 1.830 -29.353 1.00 67.21 293 VAL A O 1
ATOM 2206 N N . GLU A 1 303 ? 61.831 3.715 -28.120 1.00 79.17 294 GLU A N 1
ATOM 2207 C CA . GLU A 1 303 ? 61.725 4.635 -29.241 1.00 72.09 294 GLU A CA 1
ATOM 2208 C C . GLU A 1 303 ? 63.111 5.198 -29.516 1.00 73.70 294 GLU A C 1
ATOM 2209 O O . GLU A 1 303 ? 63.724 5.811 -28.633 1.00 74.71 294 GLU A O 1
ATOM 2215 N N . ILE A 1 304 ? 63.619 4.967 -30.723 1.00 73.25 295 ILE A N 1
ATOM 2216 C CA . ILE A 1 304 ? 64.909 5.511 -31.124 1.00 73.96 295 ILE A CA 1
ATOM 2217 C C . ILE A 1 304 ? 64.679 6.481 -32.262 1.00 71.47 295 ILE A C 1
ATOM 2218 O O . ILE A 1 304 ? 64.159 6.102 -33.320 1.00 67.29 295 ILE A O 1
ATOM 2223 N N . THR A 1 305 ? 65.090 7.723 -32.044 1.00 72.92 296 THR A N 1
ATOM 2224 C CA . THR A 1 305 ? 64.753 8.868 -32.869 1.00 70.14 296 THR A CA 1
ATOM 2225 C C . THR A 1 305 ? 65.995 9.363 -33.588 1.00 67.41 296 THR A C 1
ATOM 2226 O O . THR A 1 305 ? 67.129 9.032 -33.223 1.00 64.54 296 THR A O 1
ATOM 2230 N N . ALA A 1 306 ? 65.766 10.196 -34.606 1.00 66.74 297 ALA A N 1
ATOM 2231 C CA . ALA A 1 306 ? 66.877 10.752 -35.364 1.00 62.98 297 ALA A CA 1
ATOM 2232 C C . ALA A 1 306 ? 67.883 11.451 -34.460 1.00 64.88 297 ALA A C 1
ATOM 2233 O O . ALA A 1 306 ? 69.070 11.533 -34.802 1.00 67.96 297 ALA A O 1
ATOM 2235 N N . ASP A 1 307 ? 67.454 11.919 -33.294 1.00 64.69 298 ASP A N 1
ATOM 2236 C CA . ASP A 1 307 ? 68.409 12.560 -32.403 1.00 69.46 298 ASP A CA 1
ATOM 2237 C C . ASP A 1 307 ? 69.314 11.549 -31.717 1.00 64.81 298 ASP A C 1
ATOM 2238 O O . ASP A 1 307 ? 70.460 11.872 -31.383 1.00 58.29 298 ASP A O 1
ATOM 2243 N N . ASP A 1 308 ? 68.834 10.323 -31.528 1.00 68.37 299 ASP A N 1
ATOM 2244 C CA . ASP A 1 308 ? 69.700 9.290 -30.981 1.00 66.49 299 ASP A CA 1
ATOM 2245 C C . ASP A 1 308 ? 70.865 8.966 -31.914 1.00 64.00 299 ASP A C 1
ATOM 2246 O O . ASP A 1 308 ? 71.938 8.583 -31.435 1.00 60.49 299 ASP A O 1
ATOM 2251 N N . TRP A 1 309 ? 70.698 9.156 -33.229 1.00 59.24 300 TRP A N 1
ATOM 2252 C CA . TRP A 1 309 ? 71.817 8.965 -34.150 1.00 60.13 300 TRP A CA 1
ATOM 2253 C C . TRP A 1 309 ? 72.756 10.169 -34.175 1.00 65.10 300 TRP A C 1
ATOM 2254 O O . TRP A 1 309 ? 73.981 9.991 -34.205 1.00 66.74 300 TRP A O 1
ATOM 2265 N N . ARG A 1 310 ? 72.210 11.399 -34.185 1.00 67.43 301 ARG A N 1
ATOM 2266 C CA . ARG A 1 310 ? 73.060 12.593 -34.116 1.00 61.34 301 ARG A CA 1
ATOM 2267 C C . ARG A 1 310 ? 73.954 12.581 -32.889 1.00 58.14 301 ARG A C 1
ATOM 2268 O O . ARG A 1 310 ? 75.078 13.095 -32.932 1.00 63.70 301 ARG A O 1
ATOM 2276 N N . ALA A 1 311 ? 73.469 12.010 -31.789 1.00 57.60 302 ALA A N 1
ATOM 2277 C CA . ALA A 1 311 ? 74.282 11.885 -30.585 1.00 61.99 302 ALA A CA 1
ATOM 2278 C C . ALA A 1 311 ? 75.647 11.264 -30.874 1.00 71.20 302 ALA A C 1
ATOM 2279 O O . ALA A 1 311 ? 76.669 11.711 -30.332 1.00 72.13 302 ALA A O 1
ATOM 2281 N N . ALA A 1 312 ? 75.683 10.247 -31.745 1.00 67.54 303 ALA A N 1
ATOM 2282 C CA . ALA A 1 312 ? 76.865 9.431 -31.988 1.00 60.67 303 ALA A CA 1
ATOM 2283 C C . ALA A 1 312 ? 77.694 9.875 -33.191 1.00 65.31 303 ALA A C 1
ATOM 2284 O O . ALA A 1 312 ? 78.733 9.268 -33.460 1.00 65.15 303 ALA A O 1
ATOM 2286 N N . TYR A 1 313 ? 77.284 10.922 -33.911 1.00 68.76 304 TYR A N 1
ATOM 2287 C CA . TYR A 1 313 ? 78.025 11.340 -35.104 1.00 67.15 304 TYR A CA 1
ATOM 2288 C C . TYR A 1 313 ? 79.497 11.644 -34.800 1.00 67.14 304 TYR A C 1
ATOM 2289 O O . TYR A 1 313 ? 80.382 11.309 -35.599 1.00 65.33 304 TYR A O 1
ATOM 2298 N N . ASP A 1 314 ? 79.783 12.289 -33.666 1.00 66.39 305 ASP A N 1
ATOM 2299 C CA . ASP A 1 314 ? 81.143 12.717 -33.356 1.00 66.95 305 ASP A CA 1
ATOM 2300 C C . ASP A 1 314 ? 81.956 11.641 -32.642 1.00 66.29 305 ASP A C 1
ATOM 2301 O O . ASP A 1 314 ? 82.889 11.972 -31.894 1.00 61.52 305 ASP A O 1
ATOM 2306 N N . ILE A 1 315 ? 81.601 10.375 -32.831 1.00 63.58 306 ILE A N 1
ATOM 2307 C CA . ILE A 1 315 ? 82.454 9.266 -32.399 1.00 58.57 306 ILE A CA 1
ATOM 2308 C C . ILE A 1 315 ? 83.529 9.040 -33.459 1.00 60.96 306 ILE A C 1
ATOM 2309 O O . ILE A 1 315 ? 83.195 8.920 -34.652 1.00 62.05 306 ILE A O 1
ATOM 2314 N N . PRO A 1 316 ? 84.807 8.989 -33.092 1.00 51.10 307 PRO A N 1
ATOM 2315 C CA . PRO A 1 316 ? 85.841 8.684 -34.088 1.00 53.79 307 PRO A CA 1
ATOM 2316 C C . PRO A 1 316 ? 85.823 7.207 -34.472 1.00 59.89 307 PRO A C 1
ATOM 2317 O O . PRO A 1 316 ? 85.336 6.340 -33.736 1.00 54.29 307 PRO A O 1
ATOM 2321 N N . LEU A 1 317 ? 86.359 6.935 -35.660 1.00 60.09 308 LEU A N 1
ATOM 2322 C CA . LEU A 1 317 ? 86.503 5.577 -36.172 1.00 55.35 308 LEU A CA 1
ATOM 2323 C C . LEU A 1 317 ? 87.771 4.963 -35.599 1.00 57.43 308 LEU A C 1
ATOM 2324 O O . LEU A 1 317 ? 88.863 5.502 -35.800 1.00 62.61 308 LEU A O 1
ATOM 2329 N N . ILE A 1 318 ? 87.651 3.837 -34.896 1.00 59.55 309 ILE A N 1
ATOM 2330 C CA . ILE A 1 318 ? 88.815 3.256 -34.233 1.00 62.88 309 ILE A CA 1
ATOM 2331 C C . ILE A 1 318 ? 89.170 1.846 -34.689 1.00 56.65 309 ILE A C 1
ATOM 2332 O O . ILE A 1 318 ? 90.264 1.378 -34.347 1.00 58.80 309 ILE A O 1
ATOM 2337 N N . VAL A 1 319 ? 88.341 1.147 -35.466 1.00 53.16 310 VAL A N 1
ATOM 2338 C CA . VAL A 1 319 ? 88.704 -0.195 -35.921 1.00 57.84 310 VAL A CA 1
ATOM 2339 C C . VAL A 1 319 ? 89.182 -0.120 -37.364 1.00 52.53 310 VAL A C 1
ATOM 2340 O O . VAL A 1 319 ? 88.512 0.458 -38.227 1.00 54.22 310 VAL A O 1
ATOM 2344 N N . ASN A 1 320 ? 90.353 -0.703 -37.617 1.00 52.54 311 ASN A N 1
ATOM 2345 C CA . ASN A 1 320 ? 91.053 -0.551 -38.890 1.00 50.84 311 ASN A CA 1
ATOM 2346 C C . ASN A 1 320 ? 90.686 -1.705 -39.826 1.00 50.42 311 ASN A C 1
ATOM 2347 O O . ASN A 1 320 ? 91.508 -2.526 -40.213 1.00 45.23 311 ASN A O 1
ATOM 2352 N N . MET A 1 321 ? 89.420 -1.710 -40.229 1.00 50.19 312 MET A N 1
ATOM 2353 C CA . MET A 1 321 ? 88.806 -2.824 -40.927 1.00 48.77 312 MET A CA 1
ATOM 2354 C C . MET A 1 321 ? 88.082 -2.343 -42.181 1.00 54.10 312 MET A C 1
ATOM 2355 O O . MET A 1 321 ? 87.312 -1.377 -42.126 1.00 55.70 312 MET A O 1
ATOM 2360 N N . GLN A 1 322 ? 88.295 -3.046 -43.302 1.00 54.19 313 GLN A N 1
ATOM 2361 C CA . GLN A 1 322 ? 87.513 -2.849 -44.517 1.00 52.79 313 GLN A CA 1
ATOM 2362 C C . GLN A 1 322 ? 86.020 -2.875 -44.205 1.00 52.22 313 GLN A C 1
ATOM 2363 O O . GLN A 1 322 ? 85.586 -3.658 -43.354 1.00 58.81 313 GLN A O 1
ATOM 2369 N N . PRO A 1 323 ? 85.191 -2.054 -44.867 1.00 54.90 314 PRO A N 1
ATOM 2370 C CA . PRO A 1 323 ? 85.491 -1.106 -45.951 1.00 56.97 314 PRO A CA 1
ATOM 2371 C C . PRO A 1 323 ? 86.101 0.219 -45.503 1.00 55.02 314 PRO A C 1
ATOM 2372 O O . PRO A 1 323 ? 86.763 0.862 -46.312 1.00 59.29 314 PRO A O 1
ATOM 2376 N N . ALA A 1 324 ? 85.900 0.618 -44.246 1.00 54.18 315 ALA A N 1
ATOM 2377 C CA . ALA A 1 324 ? 86.455 1.893 -43.800 1.00 50.99 315 ALA A CA 1
ATOM 2378 C C . ALA A 1 324 ? 87.980 1.880 -43.756 1.00 53.79 315 ALA A C 1
ATOM 2379 O O . ALA A 1 324 ? 88.612 2.915 -43.992 1.00 57.23 315 ALA A O 1
ATOM 2381 N N . GLY A 1 325 ? 88.588 0.734 -43.464 1.00 55.53 316 GLY A N 1
ATOM 2382 C CA . GLY A 1 325 ? 90.016 0.648 -43.215 1.00 51.76 316 GLY A CA 1
ATOM 2383 C C . GLY A 1 325 ? 90.653 -0.495 -43.985 1.00 55.03 316 GLY A C 1
ATOM 2384 O O . GLY A 1 325 ? 90.294 -0.788 -45.132 1.00 54.07 316 GLY A O 1
ATOM 2385 N N . LYS A 1 326 ? 91.588 -1.171 -43.314 1.00 51.10 317 LYS A N 1
ATOM 2386 C CA . LYS A 1 326 ? 92.584 -2.033 -43.945 1.00 52.09 317 LYS A CA 1
ATOM 2387 C C . LYS A 1 326 ? 92.390 -3.530 -43.716 1.00 53.14 317 LYS A C 1
ATOM 2388 O O . LYS A 1 326 ? 92.429 -4.303 -44.677 1.00 55.78 317 LYS A O 1
ATOM 2394 N N . TYR A 1 327 ? 92.201 -3.980 -42.477 1.00 49.69 318 TYR A N 1
ATOM 2395 C CA . TYR A 1 327 ? 92.251 -5.406 -42.168 1.00 49.12 318 TYR A CA 1
ATOM 2396 C C . TYR A 1 327 ? 90.863 -6.050 -42.218 1.00 48.02 318 TYR A C 1
ATOM 2397 O O . TYR A 1 327 ? 89.882 -5.450 -42.656 1.00 56.95 318 TYR A O 1
ATOM 2406 N N . LEU A 1 328 ? 90.780 -7.307 -41.790 1.00 53.97 319 LEU A N 1
ATOM 2407 C CA . LEU A 1 328 ? 89.549 -8.079 -41.861 1.00 46.79 319 LEU A CA 1
ATOM 2408 C C . LEU A 1 328 ? 89.256 -8.710 -40.505 1.00 46.01 319 LEU A C 1
ATOM 2409 O O . LEU A 1 328 ? 89.953 -8.428 -39.525 1.00 44.95 319 LEU A O 1
ATOM 2414 N N . GLY A 1 329 ? 88.240 -9.577 -40.449 1.00 46.57 320 GLY A N 1
ATOM 2415 C CA . GLY A 1 329 ? 87.730 -10.060 -39.168 1.00 49.65 320 GLY A CA 1
ATOM 2416 C C . GLY A 1 329 ? 88.756 -10.764 -38.293 1.00 47.06 320 GLY A C 1
ATOM 2417 O O . GLY A 1 329 ? 88.683 -10.690 -37.063 1.00 46.32 320 GLY A O 1
ATOM 2418 N N . GLU A 1 330 ? 89.723 -11.447 -38.899 1.00 42.47 321 GLU A N 1
ATOM 2419 C CA . GLU A 1 330 ? 90.722 -12.142 -38.099 1.00 47.05 321 GLU A CA 1
ATOM 2420 C C . GLU A 1 330 ? 91.545 -11.166 -37.277 1.00 46.58 321 GLU A C 1
ATOM 2421 O O . GLU A 1 330 ? 91.718 -11.351 -36.069 1.00 51.02 321 GLU A O 1
ATOM 2427 N N . ARG A 1 331 ? 92.082 -10.124 -37.915 1.00 49.75 322 ARG A N 1
ATOM 2428 C CA . ARG A 1 331 ? 92.885 -9.158 -37.169 1.00 52.54 322 ARG A CA 1
ATOM 2429 C C . ARG A 1 331 ? 92.040 -8.438 -36.117 1.00 48.95 322 ARG A C 1
ATOM 2430 O O . ARG A 1 331 ? 92.506 -8.188 -34.991 1.00 41.80 322 ARG A O 1
ATOM 2438 N N . PHE A 1 332 ? 90.782 -8.133 -36.454 1.00 42.07 323 PHE A N 1
ATOM 2439 C CA . PHE A 1 332 ? 89.916 -7.458 -35.505 1.00 40.11 323 PHE A CA 1
ATOM 2440 C C . PHE A 1 332 ? 89.761 -8.284 -34.234 1.00 46.88 323 PHE A C 1
ATOM 2441 O O . PHE A 1 332 ? 89.952 -7.777 -33.119 1.00 46.44 323 PHE A O 1
ATOM 2449 N N . HIS A 1 333 ? 89.456 -9.575 -34.382 1.00 46.12 324 HIS A N 1
ATOM 2450 C CA . HIS A 1 333 ? 89.204 -10.398 -33.204 1.00 44.27 324 HIS A CA 1
ATOM 2451 C C . HIS A 1 333 ? 90.485 -10.645 -32.407 1.00 44.37 324 HIS A C 1
ATOM 2452 O O . HIS A 1 333 ? 90.455 -10.704 -31.172 1.00 50.72 324 HIS A O 1
ATOM 2459 N N . ARG A 1 334 ? 91.617 -10.805 -33.084 1.00 46.15 325 ARG A N 1
ATOM 2460 C CA . ARG A 1 334 ? 92.882 -10.956 -32.371 1.00 48.71 325 ARG A CA 1
ATOM 2461 C C . ARG A 1 334 ? 93.252 -9.690 -31.606 1.00 55.48 325 ARG A C 1
ATOM 2462 O O . ARG A 1 334 ? 93.917 -9.770 -30.566 1.00 58.25 325 ARG A O 1
ATOM 2470 N N . ALA A 1 335 ? 92.848 -8.516 -32.113 1.00 54.70 326 ALA A N 1
ATOM 2471 C CA . ALA A 1 335 ? 93.041 -7.251 -31.407 1.00 53.30 326 ALA A CA 1
ATOM 2472 C C . ALA A 1 335 ? 92.122 -7.086 -30.201 1.00 51.96 326 ALA A C 1
ATOM 2473 O O . ALA A 1 335 ? 92.368 -6.199 -29.376 1.00 49.87 326 ALA A O 1
ATOM 2475 N N . GLY A 1 336 ? 91.074 -7.901 -30.082 1.00 48.30 327 GLY A N 1
ATOM 2476 C CA . GLY A 1 336 ? 90.209 -7.860 -28.921 1.00 40.82 327 GLY A CA 1
ATOM 2477 C C . GLY A 1 336 ? 88.755 -7.691 -29.291 1.00 42.76 327 GLY A C 1
ATOM 2478 O O . GLY A 1 336 ? 87.882 -7.646 -28.418 1.00 47.03 327 GLY A O 1
ATOM 2479 N N . GLY A 1 337 ? 88.491 -7.572 -30.587 1.00 44.38 328 GLY A N 1
ATOM 2480 C CA . GLY A 1 337 ? 87.153 -7.483 -31.145 1.00 48.57 328 GLY A CA 1
ATOM 2481 C C . GLY A 1 337 ? 86.276 -6.457 -30.459 1.00 49.04 328 GLY A C 1
ATOM 2482 O O . GLY A 1 337 ? 86.734 -5.402 -30.010 1.00 52.69 328 GLY A O 1
ATOM 2483 N N . ALA A 1 338 ? 84.986 -6.773 -30.375 1.00 45.89 329 ALA A N 1
ATOM 2484 C CA . ALA A 1 338 ? 84.024 -5.804 -29.850 1.00 47.26 329 ALA A CA 1
ATOM 2485 C C . ALA A 1 338 ? 84.335 -5.357 -28.429 1.00 54.45 329 ALA A C 1
ATOM 2486 O O . ALA A 1 338 ? 84.281 -4.141 -28.170 1.00 56.41 329 ALA A O 1
ATOM 2488 N N . PRO A 1 339 ? 84.662 -6.241 -27.471 1.00 55.20 330 PRO A N 1
ATOM 2489 C CA . PRO A 1 339 ? 84.949 -5.739 -26.117 1.00 49.28 330 PRO A CA 1
ATOM 2490 C C . PRO A 1 339 ? 86.048 -4.700 -26.100 1.00 51.20 330 PRO A C 1
ATOM 2491 O O . PRO A 1 339 ? 85.975 -3.751 -25.315 1.00 58.15 330 PRO A O 1
ATOM 2495 N N . ALA A 1 340 ? 87.059 -4.838 -26.959 1.00 51.79 331 ALA A N 1
ATOM 2496 C CA . ALA A 1 340 ? 88.126 -3.841 -26.993 1.00 57.20 331 ALA A CA 1
ATOM 2497 C C . ALA A 1 340 ? 87.600 -2.492 -27.478 1.00 54.92 331 ALA A C 1
ATOM 2498 O O . ALA A 1 340 ? 88.007 -1.441 -26.974 1.00 52.76 331 ALA A O 1
ATOM 2500 N N . VAL A 1 341 ? 86.679 -2.505 -28.439 1.00 50.36 332 VAL A N 1
ATOM 2501 C CA . VAL A 1 341 ? 86.105 -1.261 -28.929 1.00 53.86 332 VAL A CA 1
ATOM 2502 C C . VAL A 1 341 ? 85.238 -0.631 -27.849 1.00 58.51 332 VAL A C 1
ATOM 2503 O O . VAL A 1 341 ? 85.337 0.571 -27.568 1.00 55.53 332 VAL A O 1
ATOM 2507 N N . LEU A 1 342 ? 84.399 -1.448 -27.206 1.00 55.19 333 LEU A N 1
ATOM 2508 C CA . LEU A 1 342 ? 83.552 -0.962 -26.123 1.00 55.54 333 LEU A CA 1
ATOM 2509 C C . LEU A 1 342 ? 84.384 -0.392 -24.979 1.00 57.29 333 LEU A C 1
ATOM 2510 O O . LEU A 1 342 ? 83.976 0.576 -24.329 1.00 56.42 333 LEU A O 1
ATOM 2515 N N . TRP A 1 343 ? 85.547 -0.986 -24.711 1.00 56.70 334 TRP A N 1
ATOM 2516 C CA . TRP A 1 343 ? 86.398 -0.490 -23.637 1.00 55.34 334 TRP A CA 1
ATOM 2517 C C . TRP A 1 343 ? 86.844 0.932 -23.926 1.00 59.12 334 TRP A C 1
ATOM 2518 O O . TRP A 1 343 ? 86.709 1.825 -23.082 1.00 58.16 334 TRP A O 1
ATOM 2529 N N . GLU A 1 344 ? 87.388 1.143 -25.127 1.00 62.35 335 GLU A N 1
ATOM 2530 C CA . GLU A 1 344 ? 87.747 2.469 -25.612 1.00 58.47 335 GLU A CA 1
ATOM 2531 C C . GLU A 1 344 ? 86.628 3.466 -25.334 1.00 58.49 335 GLU A C 1
ATOM 2532 O O . GLU A 1 344 ? 86.854 4.516 -24.726 1.00 60.94 335 GLU A O 1
ATOM 2538 N N . LEU A 1 345 ? 85.401 3.123 -25.728 1.00 57.09 336 LEU A N 1
ATOM 2539 C CA . LEU A 1 345 ? 84.273 4.027 -25.522 1.00 59.97 336 LEU A CA 1
ATOM 2540 C C . LEU A 1 345 ? 84.004 4.245 -24.037 1.00 64.72 336 LEU A C 1
ATOM 2541 O O . LEU A 1 345 ? 83.875 5.390 -23.577 1.00 64.99 336 LEU A O 1
ATOM 2546 N N . LEU A 1 346 ? 83.923 3.154 -23.271 1.00 58.21 337 LEU A N 1
ATOM 2547 C CA . LEU A 1 346 ? 83.642 3.254 -21.842 1.00 61.18 337 LEU A CA 1
ATOM 2548 C C . LEU A 1 346 ? 84.598 4.223 -21.148 1.00 65.56 337 LEU A C 1
ATOM 2549 O O . LEU A 1 346 ? 84.190 4.979 -20.257 1.00 65.24 337 LEU A O 1
ATOM 2554 N N . GLN A 1 347 ? 85.868 4.233 -21.567 1.00 62.88 338 GLN A N 1
ATOM 2555 C CA . GLN A 1 347 ? 86.856 5.112 -20.952 1.00 60.55 338 GLN A CA 1
ATOM 2556 C C . GLN A 1 347 ? 86.565 6.593 -21.211 1.00 68.03 338 GLN A C 1
ATOM 2557 O O . GLN A 1 347 ? 87.013 7.446 -20.435 1.00 67.98 338 GLN A O 1
ATOM 2563 N N . GLN A 1 348 ? 85.854 6.928 -22.292 1.00 62.44 339 GLN A N 1
ATOM 2564 C CA . GLN A 1 348 ? 85.499 8.315 -22.583 1.00 65.08 339 GLN A CA 1
ATOM 2565 C C . GLN A 1 348 ? 84.065 8.644 -22.193 1.00 67.64 339 GLN A C 1
ATOM 2566 O O . GLN A 1 348 ? 83.501 9.614 -22.708 1.00 70.33 339 GLN A O 1
ATOM 2572 N N . GLY A 1 349 ? 83.455 7.841 -21.327 1.00 64.43 340 GLY A N 1
ATOM 2573 C CA . GLY A 1 349 ? 82.120 8.139 -20.849 1.00 59.03 340 GLY A CA 1
ATOM 2574 C C . GLY A 1 349 ? 81.023 8.106 -21.891 1.00 68.61 340 GLY A C 1
ATOM 2575 O O . GLY A 1 349 ? 79.914 8.583 -21.616 1.00 74.71 340 GLY A O 1
ATOM 2576 N N . ARG A 1 350 ? 81.284 7.545 -23.078 1.00 69.20 341 ARG A N 1
ATOM 2577 C CA . ARG A 1 350 ? 80.250 7.378 -24.095 1.00 67.13 341 ARG A CA 1
ATOM 2578 C C . ARG A 1 350 ? 79.441 6.082 -23.945 1.00 65.36 341 ARG A C 1
ATOM 2579 O O . ARG A 1 350 ? 78.628 5.775 -24.821 1.00 60.40 341 ARG A O 1
ATOM 2587 N N . LEU A 1 351 ? 79.622 5.329 -22.861 1.00 60.39 342 LEU A N 1
ATOM 2588 C CA . LEU A 1 351 ? 78.865 4.104 -22.628 1.00 65.75 342 LEU A CA 1
ATOM 2589 C C . LEU A 1 351 ? 78.143 4.174 -21.291 1.00 67.70 342 LEU A C 1
ATOM 2590 O O . LEU A 1 351 ? 78.715 4.628 -20.295 1.00 70.90 342 LEU A O 1
ATOM 2595 N N . HIS A 1 352 ? 76.902 3.694 -21.260 1.00 60.95 343 HIS A N 1
ATOM 2596 C CA . HIS A 1 352 ? 76.240 3.400 -19.992 1.00 61.71 343 HIS A CA 1
ATOM 2597 C C . HIS A 1 352 ? 76.800 2.083 -19.466 1.00 66.53 343 HIS A C 1
ATOM 2598 O O . HIS A 1 352 ? 76.338 0.999 -19.838 1.00 65.44 343 HIS A O 1
ATOM 2605 N N . GLY A 1 353 ? 77.802 2.174 -18.595 1.00 63.33 344 GLY A N 1
ATOM 2606 C CA . GLY A 1 353 ? 78.492 0.999 -18.097 1.00 60.55 344 GLY A CA 1
ATOM 2607 C C . GLY A 1 353 ? 77.708 0.167 -17.102 1.00 69.93 344 GLY A C 1
ATOM 2608 O O . GLY A 1 353 ? 78.139 -0.948 -16.789 1.00 72.35 344 GLY A O 1
ATOM 2609 N N . ASP A 1 354 ? 76.568 0.657 -16.614 1.00 72.58 345 ASP A N 1
ATOM 2610 C CA . ASP A 1 354 ? 75.856 -0.015 -15.533 1.00 72.67 345 ASP A CA 1
ATOM 2611 C C . ASP A 1 354 ? 74.651 -0.809 -16.007 1.00 64.19 345 ASP A C 1
ATOM 2612 O O . ASP A 1 354 ? 73.810 -1.179 -15.184 1.00 72.95 345 ASP A O 1
ATOM 2617 N N . VAL A 1 355 ? 74.549 -1.090 -17.292 1.00 66.58 346 VAL A N 1
ATOM 2618 C CA . VAL A 1 355 ? 73.440 -1.897 -17.798 1.00 69.96 346 VAL A CA 1
ATOM 2619 C C . VAL A 1 355 ? 73.687 -3.371 -17.487 1.00 64.54 346 VAL A C 1
ATOM 2620 O O . VAL A 1 355 ? 74.830 -3.827 -17.370 1.00 63.85 346 VAL A O 1
ATOM 2624 N N . LEU A 1 356 ? 72.608 -4.131 -17.345 1.00 59.38 347 LEU A N 1
ATOM 2625 C CA . LEU A 1 356 ? 72.731 -5.566 -17.128 1.00 66.26 347 LEU A CA 1
ATOM 2626 C C . LEU A 1 356 ? 72.903 -6.295 -18.468 1.00 71.60 347 LEU A C 1
ATOM 2627 O O . LEU A 1 356 ? 72.315 -5.902 -19.483 1.00 70.30 347 LEU A O 1
ATOM 2632 N N . THR A 1 357 ? 73.743 -7.343 -18.474 1.00 64.02 348 THR A N 1
ATOM 2633 C CA . THR A 1 357 ? 74.035 -8.151 -19.659 1.00 61.78 348 THR A CA 1
ATOM 2634 C C . THR A 1 357 ? 73.771 -9.627 -19.368 1.00 62.56 348 THR A C 1
ATOM 2635 O O . THR A 1 357 ? 73.705 -10.045 -18.208 1.00 67.33 348 THR A O 1
ATOM 2639 N N . VAL A 1 358 ? 73.638 -10.437 -20.424 1.00 61.32 349 VAL A N 1
ATOM 2640 C CA . VAL A 1 358 ? 73.398 -11.866 -20.215 1.00 56.48 349 VAL A CA 1
ATOM 2641 C C . VAL A 1 358 ? 74.548 -12.555 -19.499 1.00 55.97 349 VAL A C 1
ATOM 2642 O O . VAL A 1 358 ? 74.388 -13.688 -19.059 1.00 54.28 349 VAL A O 1
ATOM 2646 N N . THR A 1 359 ? 75.705 -11.906 -19.360 1.00 54.78 350 THR A N 1
ATOM 2647 C CA . THR A 1 359 ? 76.738 -12.491 -18.516 1.00 51.06 350 THR A CA 1
ATOM 2648 C C . THR A 1 359 ? 76.368 -12.473 -17.041 1.00 61.22 350 THR A C 1
ATOM 2649 O O . THR A 1 359 ? 77.038 -13.143 -16.248 1.00 61.05 350 THR A O 1
ATOM 2653 N N . GLY A 1 360 ? 75.335 -11.722 -16.651 1.00 65.68 351 GLY A N 1
ATOM 2654 C CA . GLY A 1 360 ? 74.995 -11.560 -15.250 1.00 65.18 351 GLY A CA 1
ATOM 2655 C C . GLY A 1 360 ? 75.808 -10.513 -14.520 1.00 67.91 351 GLY A C 1
ATOM 2656 O O . GLY A 1 360 ? 75.607 -10.318 -13.314 1.00 73.67 351 GLY A O 1
ATOM 2657 N N . LYS A 1 361 ? 76.734 -9.865 -15.204 1.00 64.52 352 LYS A N 1
ATOM 2658 C CA . LYS A 1 361 ? 77.469 -8.713 -14.730 1.00 63.29 352 LYS A CA 1
ATOM 2659 C C . LYS A 1 361 ? 76.981 -7.501 -15.507 1.00 63.88 352 LYS A C 1
ATOM 2660 O O . LYS A 1 361 ? 76.049 -7.588 -16.309 1.00 69.65 352 LYS A O 1
ATOM 2666 N N . THR A 1 362 ? 77.595 -6.355 -15.255 1.00 67.82 353 THR A N 1
ATOM 2667 C CA . THR A 1 362 ? 77.237 -5.142 -15.977 1.00 67.98 353 THR A CA 1
ATOM 2668 C C . THR A 1 362 ? 78.228 -4.924 -17.110 1.00 62.70 353 THR A C 1
ATOM 2669 O O . THR A 1 362 ? 79.347 -5.445 -17.083 1.00 58.29 353 THR A O 1
ATOM 2673 N N . MET A 1 363 ? 77.793 -4.160 -18.119 1.00 59.54 354 MET A N 1
ATOM 2674 C CA . MET A 1 363 ? 78.676 -3.866 -19.243 1.00 59.48 354 MET A CA 1
ATOM 2675 C C . MET A 1 363 ? 80.060 -3.469 -18.755 1.00 62.58 354 MET A C 1
ATOM 2676 O O . MET A 1 363 ? 81.060 -4.101 -19.115 1.00 66.93 354 MET A O 1
ATOM 2681 N N . SER A 1 364 ? 80.131 -2.459 -17.882 1.00 61.31 355 SER A N 1
ATOM 2682 C CA . SER A 1 364 ? 81.419 -2.031 -17.342 1.00 64.04 355 SER A CA 1
ATOM 2683 C C . SER A 1 364 ? 82.178 -3.190 -16.706 1.00 59.53 355 SER A C 1
ATOM 2684 O O . SER A 1 364 ? 83.385 -3.344 -16.921 1.00 60.50 355 SER A O 1
ATOM 2687 N N . GLU A 1 365 ? 81.492 -4.003 -15.897 1.00 58.14 356 GLU A N 1
ATOM 2688 C CA . GLU A 1 365 ? 82.159 -5.136 -15.267 1.00 59.68 356 GLU A CA 1
ATOM 2689 C C . GLU A 1 365 ? 82.711 -6.092 -16.320 1.00 61.61 356 GLU A C 1
ATOM 2690 O O . GLU A 1 365 ? 83.828 -6.606 -16.173 1.00 59.41 356 GLU A O 1
ATOM 2696 N N . ASN A 1 366 ? 81.957 -6.306 -17.411 1.00 63.03 357 ASN A N 1
ATOM 2697 C CA . ASN A 1 366 ? 82.417 -7.180 -18.494 1.00 58.42 357 ASN A CA 1
ATOM 2698 C C . ASN A 1 366 ? 83.681 -6.639 -19.140 1.00 57.44 357 ASN A C 1
ATOM 2699 O O . ASN A 1 366 ? 84.555 -7.410 -19.557 1.00 56.96 357 ASN A O 1
ATOM 2704 N N . LEU A 1 367 ? 83.791 -5.314 -19.232 1.00 55.68 358 LEU A N 1
ATOM 2705 C CA . LEU A 1 367 ? 84.813 -4.668 -20.044 1.00 56.76 358 LEU A CA 1
ATOM 2706 C C . LEU A 1 367 ? 86.143 -4.495 -19.330 1.00 53.81 358 LEU A C 1
ATOM 2707 O O . LEU A 1 367 ? 87.118 -4.097 -19.975 1.00 56.82 358 LEU A O 1
ATOM 2712 N N . GLN A 1 368 ? 86.217 -4.780 -18.035 1.00 56.30 359 GLN A N 1
ATOM 2713 C CA . GLN A 1 368 ? 87.481 -4.633 -17.327 1.00 60.79 359 GLN A CA 1
ATOM 2714 C C . GLN A 1 368 ? 88.521 -5.574 -17.914 1.00 63.79 359 GLN A C 1
ATOM 2715 O O . GLN A 1 368 ? 88.289 -6.783 -18.030 1.00 63.00 359 GLN A O 1
ATOM 2721 N N . GLY A 1 369 ? 89.660 -5.010 -18.312 1.00 61.42 360 GLY A N 1
ATOM 2722 C CA . GLY A 1 369 ? 90.736 -5.783 -18.884 1.00 53.60 360 GLY A CA 1
ATOM 2723 C C . GLY A 1 369 ? 90.736 -5.832 -20.391 1.00 54.82 360 GLY A C 1
ATOM 2724 O O . GLY A 1 369 ? 91.714 -6.309 -20.976 1.00 62.04 360 GLY A O 1
ATOM 2725 N N . ARG A 1 370 ? 89.699 -5.311 -21.040 1.00 54.67 361 ARG A N 1
ATOM 2726 C CA . ARG A 1 370 ? 89.514 -5.488 -22.473 1.00 57.12 361 ARG A CA 1
ATOM 2727 C C . ARG A 1 370 ? 90.234 -4.445 -23.323 1.00 55.53 361 ARG A C 1
ATOM 2728 O O . ARG A 1 370 ? 89.861 -4.256 -24.486 1.00 56.06 361 ARG A O 1
ATOM 2736 N N . GLU A 1 371 ? 91.242 -3.757 -22.799 1.00 59.48 362 GLU A N 1
ATOM 2737 C CA . GLU A 1 371 ? 91.984 -2.870 -23.687 1.00 62.13 362 GLU A CA 1
ATOM 2738 C C . GLU A 1 371 ? 92.627 -3.692 -24.798 1.00 57.23 362 GLU A C 1
ATOM 2739 O O . GLU A 1 371 ? 93.129 -4.797 -24.567 1.00 60.59 362 GLU A O 1
ATOM 2745 N N . THR A 1 372 ? 92.596 -3.152 -26.011 1.00 54.02 363 THR A N 1
ATOM 2746 C CA . THR A 1 372 ? 93.095 -3.877 -27.167 1.00 53.86 363 THR A CA 1
ATOM 2747 C C . THR A 1 372 ? 94.563 -4.232 -27.012 1.00 53.56 363 THR A C 1
ATOM 2748 O O . THR A 1 372 ? 95.298 -3.658 -26.202 1.00 58.19 363 THR A O 1
ATOM 2752 N N . SER A 1 373 ? 94.987 -5.182 -27.837 1.00 57.79 364 SER A N 1
ATOM 2753 C CA . SER A 1 373 ? 96.359 -5.659 -27.873 1.00 54.02 364 SER A CA 1
ATOM 2754 C C . SER A 1 373 ? 97.049 -5.339 -29.186 1.00 56.54 364 SER A C 1
ATOM 2755 O O . SER A 1 373 ? 98.246 -5.611 -29.320 1.00 61.74 364 SER A O 1
ATOM 2758 N N . ASP A 1 374 ? 96.335 -4.771 -30.159 1.00 57.25 365 ASP A N 1
ATOM 2759 C CA . ASP A 1 374 ? 96.905 -4.443 -31.466 1.00 59.73 365 ASP A CA 1
ATOM 2760 C C . ASP A 1 374 ? 96.499 -3.016 -31.827 1.00 57.70 365 ASP A C 1
ATOM 2761 O O . ASP A 1 374 ? 95.428 -2.783 -32.398 1.00 58.67 365 ASP A O 1
ATOM 2766 N N . ARG A 1 375 ? 97.365 -2.049 -31.518 1.00 56.95 366 ARG A N 1
ATOM 2767 C CA . ARG A 1 375 ? 97.002 -0.677 -31.853 1.00 52.79 366 ARG A CA 1
ATOM 2768 C C . ARG A 1 375 ? 97.096 -0.393 -33.350 1.00 55.12 366 ARG A C 1
ATOM 2769 O O . ARG A 1 375 ? 96.741 0.717 -33.769 1.00 62.48 366 ARG A O 1
ATOM 2777 N N . GLU A 1 376 ? 97.550 -1.359 -34.160 1.00 54.33 367 GLU A N 1
ATOM 2778 C CA . GLU A 1 376 ? 97.480 -1.248 -35.618 1.00 57.33 367 GLU A CA 1
ATOM 2779 C C . GLU A 1 376 ? 96.054 -1.427 -36.121 1.00 55.92 367 GLU A C 1
ATOM 2780 O O . GLU A 1 376 ? 95.737 -1.040 -37.256 1.00 51.60 367 GLU A O 1
ATOM 2786 N N . VAL A 1 377 ? 95.189 -1.998 -35.290 1.00 47.87 368 VAL A N 1
ATOM 2787 C CA . VAL A 1 377 ? 93.888 -2.495 -35.708 1.00 52.57 368 VAL A CA 1
ATOM 2788 C C . VAL A 1 377 ? 92.770 -1.760 -34.991 1.00 51.96 368 VAL A C 1
ATOM 2789 O O . VAL A 1 377 ? 91.779 -1.351 -35.608 1.00 51.28 368 VAL A O 1
ATOM 2793 N N . ILE A 1 378 ? 92.900 -1.601 -33.681 1.00 53.90 369 ILE A N 1
ATOM 2794 C CA . ILE A 1 378 ? 91.948 -0.841 -32.885 1.00 58.04 369 ILE A CA 1
ATOM 2795 C C . ILE A 1 378 ? 92.684 0.379 -32.344 1.00 55.49 369 ILE A C 1
ATOM 2796 O O . ILE A 1 378 ? 93.489 0.277 -31.410 1.00 55.58 369 ILE A O 1
ATOM 2801 N N . PHE A 1 379 ? 92.414 1.538 -32.941 1.00 59.13 370 PHE A N 1
ATOM 2802 C CA . PHE A 1 379 ? 93.124 2.762 -32.602 1.00 60.84 370 PHE A CA 1
ATOM 2803 C C . PHE A 1 379 ? 92.652 3.335 -31.271 1.00 57.12 370 PHE A C 1
ATOM 2804 O O . PHE A 1 379 ? 91.517 3.083 -30.833 1.00 51.22 370 PHE A O 1
ATOM 2812 N N . PRO A 1 380 ? 93.518 4.098 -30.595 1.00 61.39 371 PRO A N 1
ATOM 2813 C CA . PRO A 1 380 ? 93.088 4.787 -29.371 1.00 60.42 371 PRO A CA 1
ATOM 2814 C C . PRO A 1 380 ? 92.114 5.901 -29.709 1.00 58.90 371 PRO A C 1
ATOM 2815 O O . PRO A 1 380 ? 92.215 6.543 -30.757 1.00 61.26 371 PRO A O 1
ATOM 2819 N N . TYR A 1 381 ? 91.135 6.085 -28.824 1.00 59.37 372 TYR A N 1
ATOM 2820 C CA . TYR A 1 381 ? 90.079 7.069 -29.040 1.00 63.87 372 TYR A CA 1
ATOM 2821 C C . TYR A 1 381 ? 90.637 8.444 -29.401 1.00 66.97 372 TYR A C 1
ATOM 2822 O O . TYR A 1 381 ? 90.125 9.111 -30.307 1.00 66.78 372 TYR A O 1
ATOM 2831 N N . HIS A 1 382 ? 91.692 8.884 -28.713 1.00 67.88 373 HIS A N 1
ATOM 2832 C CA . HIS A 1 382 ? 92.146 10.256 -28.904 1.00 68.56 373 HIS A CA 1
ATOM 2833 C C . HIS A 1 382 ? 93.060 10.428 -30.102 1.00 70.37 373 HIS A C 1
ATOM 2834 O O . HIS A 1 382 ? 93.098 11.523 -30.670 1.00 80.51 373 HIS A O 1
ATOM 2841 N N . GLU A 1 383 ? 93.774 9.384 -30.521 1.00 71.71 374 GLU A N 1
ATOM 2842 C CA . GLU A 1 383 ? 94.524 9.388 -31.777 1.00 71.72 374 GLU A CA 1
ATOM 2843 C C . GLU A 1 383 ? 93.898 8.349 -32.707 1.00 72.10 374 GLU A C 1
ATOM 2844 O O . GLU A 1 383 ? 94.477 7.279 -32.948 1.00 70.68 374 GLU A O 1
ATOM 2850 N N . PRO A 1 384 ? 92.701 8.633 -33.242 1.00 70.53 375 PRO A N 1
ATOM 2851 C CA . PRO A 1 384 ? 91.980 7.613 -34.004 1.00 61.30 375 PRO A CA 1
ATOM 2852 C C . PRO A 1 384 ? 92.312 7.637 -35.485 1.00 63.89 375 PRO A C 1
ATOM 2853 O O . PRO A 1 384 ? 93.307 8.229 -35.910 1.00 63.95 375 PRO A O 1
ATOM 2857 N N . LEU A 1 385 ? 91.471 6.989 -36.282 1.00 65.70 376 LEU A N 1
ATOM 2858 C CA . LEU A 1 385 ? 91.711 6.859 -37.713 1.00 66.15 376 LEU A CA 1
ATOM 2859 C C . LEU A 1 385 ? 91.095 7.990 -38.499 1.00 65.98 376 LEU A C 1
ATOM 2860 O O . LEU A 1 385 ? 91.616 8.361 -39.558 1.00 68.53 376 LEU A O 1
ATOM 2865 N N . ALA A 1 386 ? 89.972 8.503 -38.005 1.00 64.77 377 ALA A N 1
ATOM 2866 C CA . ALA A 1 386 ? 89.156 9.527 -38.630 1.00 62.18 377 ALA A CA 1
ATOM 2867 C C . ALA A 1 386 ? 88.195 10.025 -37.571 1.00 70.09 377 ALA A C 1
ATOM 2868 O O . ALA A 1 386 ? 87.712 9.233 -36.754 1.00 66.58 377 ALA A O 1
ATOM 2870 N N . GLU A 1 387 ? 87.938 11.331 -37.570 1.00 70.80 378 GLU A N 1
ATOM 2871 C CA . GLU A 1 387 ? 86.957 11.860 -36.643 1.00 69.53 378 GLU A CA 1
ATOM 2872 C C . GLU A 1 387 ? 85.577 11.875 -37.298 1.00 64.85 378 GLU A C 1
ATOM 2873 O O . GLU A 1 387 ? 85.423 11.566 -38.483 1.00 62.08 378 GLU A O 1
ATOM 2879 N N . LYS A 1 388 ? 84.566 12.195 -36.491 1.00 66.52 379 LYS A N 1
ATOM 2880 C CA . LYS A 1 388 ? 83.167 12.289 -36.925 1.00 70.08 379 LYS A CA 1
ATOM 2881 C C . LYS A 1 388 ? 82.789 11.115 -37.825 1.00 64.86 379 LYS A C 1
ATOM 2882 O O . LYS A 1 388 ? 82.486 11.269 -39.009 1.00 65.67 379 LYS A O 1
ATOM 2888 N N . ALA A 1 389 ? 82.823 9.919 -37.239 1.00 66.23 380 ALA A N 1
ATOM 2889 C CA . ALA A 1 389 ? 82.641 8.694 -38.011 1.00 64.46 380 ALA A CA 1
ATOM 2890 C C . ALA A 1 389 ? 81.228 8.137 -37.934 1.00 59.66 380 ALA A C 1
ATOM 2891 O O . ALA A 1 389 ? 80.898 7.227 -38.706 1.00 57.71 380 ALA A O 1
ATOM 2893 N N . GLY A 1 390 ? 80.399 8.663 -37.040 1.00 57.58 381 GLY A N 1
ATOM 2894 C CA . GLY A 1 390 ? 79.035 8.199 -36.907 1.00 54.37 381 GLY A CA 1
ATOM 2895 C C . GLY A 1 390 ? 78.217 8.474 -38.147 1.00 56.80 381 GLY A C 1
ATOM 2896 O O . GLY A 1 390 ? 78.647 9.120 -39.097 1.00 56.91 381 GLY A O 1
ATOM 2897 N N . PHE A 1 391 ? 77.000 7.952 -38.137 1.00 63.13 382 PHE A N 1
ATOM 2898 C CA . PHE A 1 391 ? 76.088 8.253 -39.221 1.00 60.58 382 PHE A CA 1
ATOM 2899 C C . PHE A 1 391 ? 75.703 9.711 -39.128 1.00 67.11 382 PHE A C 1
ATOM 2900 O O . PHE A 1 391 ? 75.688 10.301 -38.045 1.00 73.20 382 PHE A O 1
ATOM 2908 N N . LEU A 1 392 ? 75.424 10.304 -40.276 1.00 66.92 383 LEU A N 1
ATOM 2909 C CA . LEU A 1 392 ? 75.029 11.701 -40.352 1.00 62.11 383 LEU A CA 1
ATOM 2910 C C . LEU A 1 392 ? 73.610 11.747 -40.906 1.00 61.36 383 LEU A C 1
ATOM 2911 O O . LEU A 1 392 ? 73.410 11.617 -42.116 1.00 62.72 383 LEU A O 1
ATOM 2916 N N . VAL A 1 393 ? 72.613 11.931 -40.039 1.00 64.17 384 VAL A N 1
ATOM 2917 C CA . VAL A 1 393 ? 71.256 12.061 -40.557 1.00 65.67 384 VAL A CA 1
ATOM 2918 C C . VAL A 1 393 ? 71.124 13.364 -41.332 1.00 64.95 384 VAL A C 1
ATOM 2919 O O . VAL A 1 393 ? 71.662 14.410 -40.938 1.00 61.99 384 VAL A O 1
ATOM 2923 N N . LEU A 1 394 ? 70.446 13.282 -42.471 1.00 63.41 385 LEU A N 1
ATOM 2924 C CA . LEU A 1 394 ? 70.268 14.395 -43.383 1.00 67.06 385 LEU A CA 1
ATOM 2925 C C . LEU A 1 394 ? 68.781 14.617 -43.615 1.00 72.68 385 LEU A C 1
ATOM 2926 O O . LEU A 1 394 ? 67.997 13.662 -43.708 1.00 63.66 385 LEU A O 1
ATOM 2931 N N . LYS A 1 395 ? 68.404 15.888 -43.690 1.00 77.89 386 LYS A N 1
ATOM 2932 C CA . LYS A 1 395 ? 67.017 16.300 -43.785 1.00 75.31 386 LYS A CA 1
ATOM 2933 C C . LYS A 1 395 ? 66.873 17.260 -44.955 1.00 77.60 386 LYS A C 1
ATOM 2934 O O . LYS A 1 395 ? 67.825 17.944 -45.346 1.00 76.52 386 LYS A O 1
ATOM 2940 N N . GLY A 1 396 ? 65.677 17.310 -45.517 1.00 77.71 387 GLY A N 1
ATOM 2941 C CA . GLY A 1 396 ? 65.419 18.298 -46.538 1.00 76.28 387 GLY A CA 1
ATOM 2942 C C . GLY A 1 396 ? 64.012 18.200 -47.070 1.00 74.56 387 GLY A C 1
ATOM 2943 O O . GLY A 1 396 ? 63.104 17.683 -46.410 1.00 68.96 387 GLY A O 1
ATOM 2944 N N . ASN A 1 397 ? 63.854 18.733 -48.279 1.00 70.80 388 ASN A N 1
ATOM 2945 C CA . ASN A 1 397 ? 62.617 18.613 -49.027 1.00 73.92 388 ASN A CA 1
ATOM 2946 C C . ASN A 1 397 ? 62.533 17.305 -49.800 1.00 73.57 388 ASN A C 1
ATOM 2947 O O . ASN A 1 397 ? 61.473 17.004 -50.361 1.00 78.44 388 ASN A O 1
ATOM 2952 N N . LEU A 1 398 ? 63.615 16.523 -49.837 1.00 74.11 389 LEU A N 1
ATOM 2953 C CA . LEU A 1 398 ? 63.627 15.269 -50.579 1.00 70.15 389 LEU A CA 1
ATOM 2954 C C . LEU A 1 398 ? 63.274 14.064 -49.720 1.00 68.59 389 LEU A C 1
ATOM 2955 O O . LEU A 1 398 ? 62.817 13.049 -50.255 1.00 74.64 389 LEU A O 1
ATOM 2960 N N . PHE A 1 399 ? 63.473 14.158 -48.410 1.00 66.89 390 PHE A N 1
ATOM 2961 C CA . PHE A 1 399 ? 63.181 13.098 -47.457 1.00 62.58 390 PHE A CA 1
ATOM 2962 C C . PHE A 1 399 ? 63.296 13.703 -46.069 1.00 67.61 390 PHE A C 1
ATOM 2963 O O . PHE A 1 399 ? 64.106 14.611 -45.841 1.00 66.05 390 PHE A O 1
ATOM 2971 N N . ASP A 1 400 ? 62.484 13.193 -45.147 1.00 67.48 391 ASP A N 1
ATOM 2972 C CA . ASP A 1 400 ? 62.549 13.677 -43.777 1.00 68.35 391 ASP A CA 1
ATOM 2973 C C . ASP A 1 400 ? 63.701 13.063 -42.997 1.00 70.55 391 ASP A C 1
ATOM 2974 O O . ASP A 1 400 ? 64.135 13.649 -41.999 1.00 73.73 391 ASP A O 1
ATOM 2979 N N . PHE A 1 401 ? 64.210 11.911 -43.435 1.00 69.49 392 PHE A N 1
ATOM 2980 C CA . PHE A 1 401 ? 65.297 11.226 -42.750 1.00 66.40 392 PHE A CA 1
ATOM 2981 C C . PHE A 1 401 ? 66.107 10.438 -43.768 1.00 67.67 392 PHE A C 1
ATOM 2982 O O . PHE A 1 401 ? 65.550 9.849 -44.700 1.00 68.87 392 PHE A O 1
ATOM 2990 N N . ALA A 1 402 ? 67.422 10.444 -43.581 1.00 64.00 393 ALA A N 1
ATOM 2991 C CA . ALA A 1 402 ? 68.360 9.592 -44.297 1.00 59.03 393 ALA A CA 1
ATOM 2992 C C . ALA A 1 402 ? 69.662 9.669 -43.527 1.00 62.98 393 ALA A C 1
ATOM 2993 O O . ALA A 1 402 ? 69.829 10.543 -42.679 1.00 61.64 393 ALA A O 1
ATOM 2995 N N . ILE A 1 403 ? 70.573 8.732 -43.801 1.00 67.34 394 ILE A N 1
ATOM 2996 C CA . ILE A 1 403 ? 71.874 8.729 -43.144 1.00 60.04 394 ILE A CA 1
ATOM 2997 C C . ILE A 1 403 ? 72.962 8.607 -44.197 1.00 59.40 394 ILE A C 1
ATOM 2998 O O . ILE A 1 403 ? 72.752 8.040 -45.277 1.00 58.55 394 ILE A O 1
ATOM 3003 N N . MET A 1 404 ? 74.132 9.153 -43.874 1.00 54.02 395 MET A N 1
ATOM 3004 C CA . MET A 1 404 ? 75.285 9.135 -44.760 1.00 56.79 395 MET A CA 1
ATOM 3005 C C . MET A 1 404 ? 76.417 8.372 -44.091 1.00 61.25 395 MET A C 1
ATOM 3006 O O . MET A 1 404 ? 76.636 8.511 -42.884 1.00 61.10 395 MET A O 1
ATOM 3011 N N . LYS A 1 405 ? 77.130 7.551 -44.867 1.00 63.97 396 LYS A N 1
ATOM 3012 C CA . LYS A 1 405 ? 78.218 6.751 -44.302 1.00 63.66 396 LYS A CA 1
ATOM 3013 C C . LYS A 1 405 ? 79.438 7.648 -44.158 1.00 63.95 396 LYS A C 1
ATOM 3014 O O . LYS A 1 405 ? 80.247 7.796 -45.071 1.00 65.91 396 LYS A O 1
ATOM 3020 N N . SER A 1 406 ? 79.571 8.259 -42.983 1.00 59.60 397 SER A N 1
ATOM 3021 C CA . SER A 1 406 ? 80.679 9.174 -42.759 1.00 57.98 397 SER A CA 1
ATOM 3022 C C . SER A 1 406 ? 82.007 8.442 -42.688 1.00 60.23 397 SER A C 1
ATOM 3023 O O . SER A 1 406 ? 83.039 9.008 -43.069 1.00 63.23 397 SER A O 1
ATOM 3026 N N . SER A 1 407 ? 82.010 7.198 -42.181 1.00 63.99 398 SER A N 1
ATOM 3027 C CA . SER A 1 407 ? 83.256 6.467 -41.937 1.00 59.92 398 SER A CA 1
ATOM 3028 C C . SER A 1 407 ? 84.001 6.151 -43.213 1.00 56.05 398 SER A C 1
ATOM 3029 O O . SER A 1 407 ? 85.174 5.777 -43.160 1.00 62.65 398 SER A O 1
ATOM 3032 N N . VAL A 1 408 ? 83.363 6.354 -44.355 1.00 58.69 399 VAL A N 1
ATOM 3033 C CA . VAL A 1 408 ? 83.819 5.842 -45.632 1.00 58.34 399 VAL A CA 1
ATOM 3034 C C . VAL A 1 408 ? 84.159 6.954 -46.627 1.00 63.46 399 VAL A C 1
ATOM 3035 O O . VAL A 1 408 ? 84.611 6.665 -47.744 1.00 66.03 399 VAL A O 1
ATOM 3039 N N . ILE A 1 409 ? 84.065 8.221 -46.214 1.00 57.94 400 ILE A N 1
ATOM 3040 C CA . ILE A 1 409 ? 84.460 9.322 -47.084 1.00 64.40 400 ILE A CA 1
ATOM 3041 C C . ILE A 1 409 ? 85.945 9.201 -47.391 1.00 62.17 400 ILE A C 1
ATOM 3042 O O . ILE A 1 409 ? 86.791 9.246 -46.489 1.00 61.39 400 ILE A O 1
ATOM 3047 N N . GLY A 1 410 ? 86.271 9.038 -48.666 1.00 65.30 401 GLY A N 1
ATOM 3048 C CA . GLY A 1 410 ? 87.661 8.985 -49.052 1.00 67.59 401 GLY A CA 1
ATOM 3049 C C . GLY A 1 410 ? 88.287 10.358 -49.084 1.00 75.29 401 GLY A C 1
ATOM 3050 O O . GLY A 1 410 ? 87.604 11.376 -49.184 1.00 74.60 401 GLY A O 1
ATOM 3051 N N . GLU A 1 411 ? 89.618 10.394 -48.998 1.00 79.43 402 GLU A N 1
ATOM 3052 C CA . GLU A 1 411 ? 90.287 11.690 -48.980 1.00 75.83 402 GLU A CA 1
ATOM 3053 C C . GLU A 1 411 ? 90.197 12.394 -50.333 1.00 76.32 402 GLU A C 1
ATOM 3054 O O . GLU A 1 411 ? 90.127 13.627 -50.380 1.00 80.88 402 GLU A O 1
ATOM 3060 N N . GLU A 1 412 ? 90.181 11.642 -51.435 1.00 76.70 403 GLU A N 1
ATOM 3061 C CA . GLU A 1 412 ? 89.967 12.264 -52.737 1.00 77.32 403 GLU A CA 1
ATOM 3062 C C . GLU A 1 412 ? 88.553 12.828 -52.850 1.00 79.20 403 GLU A C 1
ATOM 3063 O O . GLU A 1 412 ? 88.357 13.925 -53.388 1.00 82.02 403 GLU A O 1
ATOM 3069 N N . PHE A 1 413 ? 87.559 12.085 -52.354 1.00 76.34 404 PHE A N 1
ATOM 3070 C CA . PHE A 1 413 ? 86.188 12.589 -52.283 1.00 72.36 404 PHE A CA 1
ATOM 3071 C C . PHE A 1 413 ? 86.117 13.855 -51.440 1.00 74.67 404 PHE A C 1
ATOM 3072 O O . PHE A 1 413 ? 85.441 14.820 -51.815 1.00 75.66 404 PHE A O 1
ATOM 3080 N N . ARG A 1 414 ? 86.807 13.865 -50.294 1.00 70.81 405 ARG A N 1
ATOM 3081 C CA . ARG A 1 414 ? 86.818 15.040 -49.432 1.00 70.85 405 ARG A CA 1
ATOM 3082 C C . ARG A 1 414 ? 87.341 16.264 -50.178 1.00 73.99 405 ARG A C 1
ATOM 3083 O O . ARG A 1 414 ? 86.663 17.295 -50.248 1.00 73.84 405 ARG A O 1
ATOM 3091 N N . LYS A 1 415 ? 88.538 16.157 -50.766 1.00 75.76 406 LYS A N 1
ATOM 3092 C CA . LYS A 1 415 ? 89.125 17.272 -51.509 1.00 75.19 406 LYS A CA 1
ATOM 3093 C C . LYS A 1 415 ? 88.215 17.774 -52.623 1.00 73.12 406 LYS A C 1
ATOM 3094 O O . LYS A 1 415 ? 88.192 18.972 -52.905 1.00 80.05 406 LYS A O 1
ATOM 3100 N N . ARG A 1 416 ? 87.458 16.889 -53.262 1.00 73.68 407 ARG A N 1
ATOM 3101 C CA . ARG A 1 416 ? 86.688 17.297 -54.430 1.00 75.93 407 ARG A CA 1
ATOM 3102 C C . ARG A 1 416 ? 85.424 18.068 -54.055 1.00 77.68 407 ARG A C 1
ATOM 3103 O O . ARG A 1 416 ? 85.081 19.053 -54.720 1.00 80.15 407 ARG A O 1
ATOM 3111 N N . TYR A 1 417 ? 84.716 17.647 -53.010 1.00 77.53 408 TYR A N 1
ATOM 3112 C CA . TYR A 1 417 ? 83.406 18.223 -52.721 1.00 74.91 408 TYR A CA 1
ATOM 3113 C C . TYR A 1 417 ? 83.329 18.963 -51.398 1.00 75.57 408 TYR A C 1
ATOM 3114 O O . TYR A 1 417 ? 82.725 20.038 -51.335 1.00 78.72 408 TYR A O 1
ATOM 3123 N N . LEU A 1 418 ? 83.900 18.417 -50.331 1.00 75.72 409 LEU A N 1
ATOM 3124 C CA . LEU A 1 418 ? 83.742 19.005 -49.011 1.00 76.11 409 LEU A CA 1
ATOM 3125 C C . LEU A 1 418 ? 84.867 19.965 -48.653 1.00 75.45 409 LEU A C 1
ATOM 3126 O O . LEU A 1 418 ? 85.054 20.260 -47.467 1.00 72.04 409 LEU A O 1
ATOM 3131 N N . SER A 1 419 ? 85.614 20.467 -49.642 1.00 72.17 410 SER A N 1
ATOM 3132 C CA . SER A 1 419 ? 86.829 21.219 -49.342 1.00 84.31 410 SER A CA 1
ATOM 3133 C C . SER A 1 419 ? 86.872 22.620 -49.969 1.00 83.22 410 SER A C 1
ATOM 3134 O O . SER A 1 419 ? 87.963 23.191 -50.102 1.00 70.54 410 SER A O 1
ATOM 3137 N N . GLN A 1 420 ? 85.721 23.207 -50.336 1.00 83.49 411 GLN A N 1
ATOM 3138 C CA . GLN A 1 420 ? 86.037 24.467 -51.015 1.00 93.89 411 GLN A CA 1
ATOM 3139 C C . GLN A 1 420 ? 86.172 25.611 -50.003 1.00 94.05 411 GLN A C 1
ATOM 3140 O O . GLN A 1 420 ? 85.456 25.638 -48.997 1.00 89.08 411 GLN A O 1
ATOM 3146 N N . PRO A 1 421 ? 87.084 26.552 -50.284 1.00 89.49 412 PRO A N 1
ATOM 3147 C CA . PRO A 1 421 ? 87.595 27.445 -49.219 1.00 93.67 412 PRO A CA 1
ATOM 3148 C C . PRO A 1 421 ? 86.556 28.135 -48.341 1.00 97.57 412 PRO A C 1
ATOM 3149 O O . PRO A 1 421 ? 86.682 28.088 -47.112 1.00 99.59 412 PRO A O 1
ATOM 3153 N N . GLY A 1 422 ? 85.553 28.800 -48.918 1.00 94.06 413 GLY A N 1
ATOM 3154 C CA . GLY A 1 422 ? 84.578 29.477 -48.075 1.00 95.71 413 GLY A CA 1
ATOM 3155 C C . GLY A 1 422 ? 83.465 28.589 -47.564 1.00 98.16 413 GLY A C 1
ATOM 3156 O O . GLY A 1 422 ? 82.871 28.883 -46.518 1.00 97.34 413 GLY A O 1
ATOM 3157 N N . GLN A 1 423 ? 83.200 27.487 -48.261 1.00 99.09 414 GLN A N 1
ATOM 3158 C CA . GLN A 1 423 ? 82.022 26.652 -48.045 1.00 99.55 414 GLN A CA 1
ATOM 3159 C C . GLN A 1 423 ? 82.480 25.175 -47.941 1.00 99.53 414 GLN A C 1
ATOM 3160 O O . GLN A 1 423 ? 82.441 24.424 -48.922 1.00 104.58 414 GLN A O 1
ATOM 3166 N N . GLU A 1 424 ? 82.899 24.746 -46.744 1.00 92.30 415 GLU A N 1
ATOM 3167 C CA . GLU A 1 424 ? 83.368 23.377 -46.530 1.00 84.02 415 GLU A CA 1
ATOM 3168 C C . GLU A 1 424 ? 82.297 22.560 -45.831 1.00 83.13 415 GLU A C 1
ATOM 3169 O O . GLU A 1 424 ? 81.619 23.048 -44.922 1.00 83.85 415 GLU A O 1
ATOM 3175 N N . GLY A 1 425 ? 82.174 21.300 -46.235 1.00 77.88 416 GLY A N 1
ATOM 3176 C CA . GLY A 1 425 ? 81.040 20.503 -45.833 1.00 69.92 416 GLY A CA 1
ATOM 3177 C C . GLY A 1 425 ? 79.792 20.779 -46.632 1.00 70.18 416 GLY A C 1
ATOM 3178 O O . GLY A 1 425 ? 78.740 20.185 -46.350 1.00 68.26 416 GLY A O 1
ATOM 3179 N N . VAL A 1 426 ? 79.881 21.662 -47.619 1.00 75.60 417 VAL A N 1
ATOM 3180 C CA . VAL A 1 426 ? 78.754 22.089 -48.431 1.00 72.92 417 VAL A CA 1
ATOM 3181 C C . VAL A 1 426 ? 79.201 22.043 -49.876 1.00 71.31 417 VAL A C 1
ATOM 3182 O O . VAL A 1 426 ? 80.338 22.408 -50.199 1.00 73.57 417 VAL A O 1
ATOM 3186 N N . PHE A 1 427 ? 78.313 21.570 -50.735 1.00 68.74 418 PHE A N 1
ATOM 3187 C CA . PHE A 1 427 ? 78.580 21.473 -52.158 1.00 73.31 418 PHE A CA 1
ATOM 3188 C C . PHE A 1 427 ? 77.232 21.307 -52.826 1.00 72.72 418 PHE A C 1
ATOM 3189 O O . PHE A 1 427 ? 76.247 20.912 -52.191 1.00 67.63 418 PHE A O 1
ATOM 3197 N N . GLU A 1 428 ? 77.200 21.633 -54.107 1.00 72.43 419 GLU A N 1
ATOM 3198 C CA . GLU A 1 428 ? 76.011 21.460 -54.918 1.00 76.82 419 GLU A CA 1
ATOM 3199 C C . GLU A 1 428 ? 76.361 20.559 -56.087 1.00 75.99 419 GLU A C 1
ATOM 3200 O O . GLU A 1 428 ? 77.466 20.649 -56.637 1.00 79.72 419 GLU A O 1
ATOM 3206 N N . ALA A 1 429 ? 75.428 19.677 -56.452 1.00 71.06 420 ALA A N 1
ATOM 3207 C CA . ALA A 1 429 ? 75.648 18.754 -57.555 1.00 68.32 420 ALA A CA 1
ATOM 3208 C C . ALA A 1 429 ? 74.379 18.622 -58.387 1.00 69.70 420 ALA A C 1
ATOM 3209 O O . ALA A 1 429 ? 73.282 19.014 -57.972 1.00 63.13 420 ALA A O 1
ATOM 3211 N N . ARG A 1 430 ? 74.551 18.048 -59.575 1.00 67.90 421 ARG A N 1
ATOM 3212 C CA . ARG A 1 430 ? 73.485 17.898 -60.555 1.00 68.79 421 ARG A CA 1
ATOM 3213 C C . ARG A 1 430 ? 72.950 16.472 -60.503 1.00 75.25 421 ARG A C 1
ATOM 3214 O O . ARG A 1 430 ? 73.703 15.514 -60.709 1.00 75.99 421 ARG A O 1
ATOM 3222 N N . ALA A 1 431 ? 71.651 16.332 -60.257 1.00 72.95 422 ALA A N 1
ATOM 3223 C CA . ALA A 1 431 ? 71.071 15.013 -60.055 1.00 68.92 422 ALA A CA 1
ATOM 3224 C C . ALA A 1 431 ? 71.023 14.218 -61.360 1.00 71.48 422 ALA A C 1
ATOM 3225 O O . ALA A 1 431 ? 70.618 14.735 -62.403 1.00 75.64 422 ALA A O 1
ATOM 3227 N N . ILE A 1 432 ? 71.447 12.957 -61.296 1.00 77.07 423 ILE A N 1
ATOM 3228 C CA . ILE A 1 432 ? 71.242 11.971 -62.359 1.00 74.22 423 ILE A CA 1
ATOM 3229 C C . ILE A 1 432 ? 70.377 10.875 -61.751 1.00 72.70 423 ILE A C 1
ATOM 3230 O O . ILE A 1 432 ? 70.871 10.049 -60.972 1.00 74.34 423 ILE A O 1
ATOM 3235 N N . VAL A 1 433 ? 69.089 10.863 -62.096 1.00 70.19 424 VAL A N 1
ATOM 3236 C CA . VAL A 1 433 ? 68.093 10.035 -61.422 1.00 71.25 424 VAL A CA 1
ATOM 3237 C C . VAL A 1 433 ? 67.852 8.756 -62.212 1.00 73.99 424 VAL A C 1
ATOM 3238 O O . VAL A 1 433 ? 67.740 8.779 -63.447 1.00 75.24 424 VAL A O 1
ATOM 3242 N N . PHE A 1 434 ? 67.762 7.634 -61.493 1.00 74.47 425 PHE A N 1
ATOM 3243 C CA . PHE A 1 434 ? 67.489 6.330 -62.079 1.00 70.05 425 PHE A CA 1
ATOM 3244 C C . PHE A 1 434 ? 66.336 5.675 -61.342 1.00 71.62 425 PHE A C 1
ATOM 3245 O O . PHE A 1 434 ? 66.213 5.805 -60.119 1.00 74.66 425 PHE A O 1
ATOM 3253 N N . ASP A 1 435 ? 65.494 4.965 -62.084 1.00 69.75 426 ASP A N 1
ATOM 3254 C CA . ASP A 1 435 ? 64.330 4.319 -61.489 1.00 75.95 426 ASP A CA 1
ATOM 3255 C C . ASP A 1 435 ? 64.636 2.832 -61.341 1.00 79.64 426 ASP A C 1
ATOM 3256 O O . ASP A 1 435 ? 64.255 1.993 -62.161 1.00 83.98 426 ASP A O 1
ATOM 3261 N N . GLY A 1 436 ? 65.345 2.511 -60.263 1.00 76.31 427 GLY A N 1
ATOM 3262 C CA . GLY A 1 436 ? 65.727 1.145 -59.968 1.00 74.49 427 GLY A CA 1
ATOM 3263 C C . GLY A 1 436 ? 67.126 0.822 -60.454 1.00 78.79 427 GLY A C 1
ATOM 3264 O O . GLY A 1 436 ? 67.822 1.633 -61.075 1.00 75.33 427 GLY A O 1
ATOM 3265 N N . SER A 1 437 ? 67.535 -0.413 -60.148 1.00 85.93 428 SER A N 1
ATOM 3266 C CA . SER A 1 437 ? 68.882 -0.859 -60.486 1.00 78.60 428 SER A CA 1
ATOM 3267 C C . SER A 1 437 ? 69.021 -1.090 -61.983 1.00 77.84 428 SER A C 1
ATOM 3268 O O . SER A 1 437 ? 70.007 -0.660 -62.598 1.00 71.10 428 SER A O 1
ATOM 3271 N N . ASP A 1 438 ? 68.046 -1.776 -62.587 1.00 74.88 429 ASP A N 1
ATOM 3272 C CA . ASP A 1 438 ? 68.138 -2.059 -64.013 1.00 75.11 429 ASP A CA 1
ATOM 3273 C C . ASP A 1 438 ? 68.293 -0.770 -64.799 1.00 78.72 429 ASP A C 1
ATOM 3274 O O . ASP A 1 438 ? 69.169 -0.656 -65.668 1.00 74.81 429 ASP A O 1
ATOM 3279 N N . ASP A 1 439 ? 67.467 0.229 -64.468 1.00 81.16 430 ASP A N 1
ATOM 3280 C CA . ASP A 1 439 ? 67.544 1.544 -65.096 1.00 70.68 430 ASP A CA 1
ATOM 3281 C C . ASP A 1 439 ? 68.967 2.098 -65.058 1.00 71.59 430 ASP A C 1
ATOM 3282 O O . ASP A 1 439 ? 69.516 2.506 -66.089 1.00 73.24 430 ASP A O 1
ATOM 3287 N N . TYR A 1 440 ? 69.586 2.102 -63.873 1.00 70.07 431 TYR A N 1
ATOM 3288 C CA . TYR A 1 440 ? 70.951 2.609 -63.741 1.00 70.69 431 TYR A CA 1
ATOM 3289 C C . TYR A 1 440 ? 71.901 1.919 -64.716 1.00 75.46 431 TYR A C 1
ATOM 3290 O O . TYR A 1 440 ? 72.658 2.581 -65.435 1.00 73.21 431 TYR A O 1
ATOM 3299 N N . HIS A 1 441 ? 71.865 0.579 -64.758 1.00 74.61 432 HIS A N 1
ATOM 3300 C CA . HIS A 1 441 ? 72.826 -0.167 -65.570 1.00 76.62 432 HIS A CA 1
ATOM 3301 C C . HIS A 1 441 ? 72.641 0.102 -67.054 1.00 77.15 432 HIS A C 1
ATOM 3302 O O . HIS A 1 441 ? 73.617 0.082 -67.814 1.00 75.58 432 HIS A O 1
ATOM 3309 N N . LYS A 1 442 ? 71.416 0.393 -67.480 1.00 77.77 433 LYS A N 1
ATOM 3310 C CA . LYS A 1 442 ? 71.181 0.562 -68.903 1.00 78.92 433 LYS A CA 1
ATOM 3311 C C . LYS A 1 442 ? 71.582 1.945 -69.408 1.00 81.62 433 LYS A C 1
ATOM 3312 O O . LYS A 1 442 ? 72.007 2.067 -70.563 1.00 82.25 433 LYS A O 1
ATOM 3318 N N . ARG A 1 443 ? 71.509 2.982 -68.566 1.00 80.51 434 ARG A N 1
ATOM 3319 C CA . ARG A 1 443 ? 71.743 4.348 -69.024 1.00 78.71 434 ARG A CA 1
ATOM 3320 C C . ARG A 1 443 ? 73.008 5.004 -68.470 1.00 77.20 434 ARG A C 1
ATOM 3321 O O . ARG A 1 443 ? 73.369 6.085 -68.943 1.00 81.01 434 ARG A O 1
ATOM 3329 N N . ILE A 1 444 ? 73.702 4.391 -67.503 1.00 76.63 435 ILE A N 1
ATOM 3330 C CA . ILE A 1 444 ? 74.771 5.108 -66.796 1.00 77.67 435 ILE A CA 1
ATOM 3331 C C . ILE A 1 444 ? 75.903 5.510 -67.738 1.00 79.67 435 ILE A C 1
ATOM 3332 O O . ILE A 1 444 ? 76.553 6.543 -67.535 1.00 80.96 435 ILE A O 1
ATOM 3337 N N . ASN A 1 445 ? 76.161 4.717 -68.773 1.00 80.71 436 ASN A N 1
ATOM 3338 C CA . ASN A 1 445 ? 77.211 5.024 -69.732 1.00 83.11 436 ASN A CA 1
ATOM 3339 C C . ASN A 1 445 ? 76.677 5.695 -70.993 1.00 85.41 436 ASN A C 1
ATOM 3340 O O . ASN A 1 445 ? 77.420 5.846 -71.971 1.00 83.13 436 ASN A O 1
ATOM 3345 N N . ASP A 1 446 ? 75.413 6.094 -70.984 1.00 80.64 437 ASP A N 1
ATOM 3346 C CA . ASP A 1 446 ? 74.793 6.828 -72.072 1.00 85.58 437 ASP A CA 1
ATOM 3347 C C . ASP A 1 446 ? 75.340 8.249 -72.092 1.00 91.01 437 ASP A C 1
ATOM 3348 O O . ASP A 1 446 ? 74.971 9.052 -71.222 1.00 90.62 437 ASP A O 1
ATOM 3353 N N . PRO A 1 447 ? 76.189 8.613 -73.060 1.00 88.37 438 PRO A N 1
ATOM 3354 C CA . PRO A 1 447 ? 76.792 9.957 -73.049 1.00 89.54 438 PRO A CA 1
ATOM 3355 C C . PRO A 1 447 ? 75.781 11.083 -73.218 1.00 87.72 438 PRO A C 1
ATOM 3356 O O . PRO A 1 447 ? 76.123 12.246 -72.951 1.00 83.22 438 PRO A O 1
ATOM 3360 N N . ALA A 1 448 ? 74.546 10.768 -73.621 1.00 89.47 439 ALA A N 1
ATOM 3361 C CA . ALA A 1 448 ? 73.502 11.778 -73.736 1.00 88.21 439 ALA A CA 1
ATOM 3362 C C . ALA A 1 448 ? 73.230 12.482 -72.415 1.00 89.87 439 ALA A C 1
ATOM 3363 O O . ALA A 1 448 ? 72.690 13.593 -72.420 1.00 94.71 439 ALA A O 1
ATOM 3365 N N . LEU A 1 449 ? 73.583 11.869 -71.286 1.00 89.83 440 LEU A N 1
ATOM 3366 C CA . LEU A 1 449 ? 73.381 12.513 -69.996 1.00 88.69 440 LEU A CA 1
ATOM 3367 C C . LEU A 1 449 ? 74.536 13.412 -69.586 1.00 84.72 440 LEU A C 1
ATOM 3368 O O . LEU A 1 449 ? 74.395 14.146 -68.602 1.00 82.82 440 LEU A O 1
ATOM 3373 N N . GLU A 1 450 ? 75.650 13.384 -70.318 1.00 79.87 441 GLU A N 1
ATOM 3374 C CA . GLU A 1 450 ? 76.794 14.252 -70.054 1.00 85.82 441 GLU A CA 1
ATOM 3375 C C . GLU A 1 450 ? 77.110 14.355 -68.567 1.00 83.73 441 GLU A C 1
ATOM 3376 O O . GLU A 1 450 ? 76.907 15.408 -67.948 1.00 79.66 441 GLU A O 1
ATOM 3382 N N . ILE A 1 451 ? 77.602 13.263 -67.995 1.00 85.65 442 ILE A N 1
ATOM 3383 C CA . ILE A 1 451 ? 77.918 13.175 -66.574 1.00 81.86 442 ILE A CA 1
ATOM 3384 C C . ILE A 1 451 ? 79.348 13.653 -66.360 1.00 78.38 442 ILE A C 1
ATOM 3385 O O . ILE A 1 451 ? 80.232 13.402 -67.188 1.00 80.55 442 ILE A O 1
ATOM 3390 N N . ASP A 1 452 ? 79.578 14.370 -65.265 1.00 70.87 443 ASP A N 1
ATOM 3391 C CA . ASP A 1 452 ? 80.927 14.819 -64.933 1.00 76.84 443 ASP A CA 1
ATOM 3392 C C . ASP A 1 452 ? 81.055 14.882 -63.417 1.00 76.87 443 ASP A C 1
ATOM 3393 O O . ASP A 1 452 ? 80.131 14.521 -62.682 1.00 72.91 443 ASP A O 1
ATOM 3398 N N . GLU A 1 453 ? 82.199 15.389 -62.956 1.00 74.58 444 GLU A N 1
ATOM 3399 C CA . GLU A 1 453 ? 82.569 15.315 -61.547 1.00 78.66 444 GLU A CA 1
ATOM 3400 C C . GLU A 1 453 ? 81.590 16.015 -60.609 1.00 76.32 444 GLU A C 1
ATOM 3401 O O . GLU A 1 453 ? 81.642 15.775 -59.399 1.00 78.44 444 GLU A O 1
ATOM 3407 N N . ARG A 1 454 ? 80.698 16.866 -61.114 1.00 78.05 445 ARG A N 1
ATOM 3408 C CA . ARG A 1 454 ? 79.805 17.619 -60.240 1.00 76.68 445 ARG A CA 1
ATOM 3409 C C . ARG A 1 454 ? 78.369 17.101 -60.283 1.00 78.47 445 ARG A C 1
ATOM 3410 O O . ARG A 1 454 ? 77.435 17.841 -59.954 1.00 71.83 445 ARG A O 1
ATOM 3418 N N . CYS A 1 455 ? 78.174 15.839 -60.656 1.00 82.23 446 CYS A N 1
ATOM 3419 C CA . CYS A 1 455 ? 76.864 15.205 -60.603 1.00 75.83 446 CYS A CA 1
ATOM 3420 C C . CYS A 1 455 ? 76.710 14.409 -59.310 1.00 71.65 446 CYS A C 1
ATOM 3421 O O . CYS A 1 455 ? 77.672 14.162 -58.581 1.00 72.63 446 CYS A O 1
ATOM 3424 N N . ILE A 1 456 ? 75.468 14.027 -59.018 1.00 71.17 447 ILE A N 1
ATOM 3425 C CA . ILE A 1 456 ? 75.152 13.153 -57.893 1.00 70.59 447 ILE A CA 1
ATOM 3426 C C . ILE A 1 456 ? 74.185 12.079 -58.388 1.00 70.11 447 ILE A C 1
ATOM 3427 O O . ILE A 1 456 ? 73.104 12.395 -58.901 1.00 66.35 447 ILE A O 1
ATOM 3432 N N . LEU A 1 457 ? 74.577 10.813 -58.248 1.00 71.69 448 LEU A N 1
ATOM 3433 C CA . LEU A 1 457 ? 73.772 9.718 -58.771 1.00 67.55 448 LEU A CA 1
ATOM 3434 C C . LEU A 1 457 ? 72.667 9.357 -57.787 1.00 63.83 448 LEU A C 1
ATOM 3435 O O . LEU A 1 457 ? 72.914 9.152 -56.593 1.00 61.93 448 LEU A O 1
ATOM 3440 N N . VAL A 1 458 ? 71.443 9.313 -58.290 1.00 59.90 449 VAL A N 1
ATOM 3441 C CA . VAL A 1 458 ? 70.258 9.165 -57.464 1.00 61.56 449 VAL A CA 1
ATOM 3442 C C . VAL A 1 458 ? 69.482 7.969 -57.981 1.00 68.26 449 VAL A C 1
ATOM 3443 O O . VAL A 1 458 ? 69.328 7.797 -59.197 1.00 70.95 449 VAL A O 1
ATOM 3447 N N . ILE A 1 459 ? 69.004 7.136 -57.060 1.00 66.48 450 ILE A N 1
ATOM 3448 C CA . ILE A 1 459 ? 68.218 5.961 -57.398 1.00 67.22 450 ILE A CA 1
ATOM 3449 C C . ILE A 1 459 ? 66.970 5.973 -56.531 1.00 67.66 450 ILE A C 1
ATOM 3450 O O . ILE A 1 459 ? 67.034 6.324 -55.348 1.00 65.42 450 ILE A O 1
ATOM 3455 N N . ARG A 1 460 ? 65.831 5.616 -57.125 1.00 71.14 451 ARG A N 1
ATOM 3456 C CA . ARG A 1 460 ? 64.555 5.645 -56.423 1.00 71.51 451 ARG A CA 1
ATOM 3457 C C . ARG A 1 460 ? 63.741 4.410 -56.783 1.00 71.26 451 ARG A C 1
ATOM 3458 O O . ARG A 1 460 ? 63.975 3.761 -57.807 1.00 71.34 451 ARG A O 1
ATOM 3466 N N . GLY A 1 461 ? 62.762 4.110 -55.932 1.00 69.20 452 GLY A N 1
ATOM 3467 C CA . GLY A 1 461 ? 61.966 2.911 -56.059 1.00 71.37 452 GLY A CA 1
ATOM 3468 C C . GLY A 1 461 ? 62.556 1.687 -55.397 1.00 77.48 452 GLY A C 1
ATOM 3469 O O . GLY A 1 461 ? 62.060 0.572 -55.628 1.00 71.18 452 GLY A O 1
ATOM 3470 N N . ALA A 1 462 ? 63.597 1.859 -54.578 1.00 74.45 453 ALA A N 1
ATOM 3471 C CA . ALA A 1 462 ? 64.301 0.754 -53.941 1.00 74.06 453 ALA A CA 1
ATOM 3472 C C . ALA A 1 462 ? 64.028 0.683 -52.441 1.00 73.82 453 ALA A C 1
ATOM 3473 O O . ALA A 1 462 ? 64.831 0.120 -51.686 1.00 73.99 453 ALA A O 1
ATOM 3475 N N . GLY A 1 463 ? 62.906 1.224 -51.996 1.00 66.17 454 GLY A N 1
ATOM 3476 C CA . GLY A 1 463 ? 62.577 1.183 -50.597 1.00 62.64 454 GLY A CA 1
ATOM 3477 C C . GLY A 1 463 ? 61.721 -0.013 -50.269 1.00 60.83 454 GLY A C 1
ATOM 3478 O O . GLY A 1 463 ? 61.421 -0.850 -51.131 1.00 64.69 454 GLY A O 1
ATOM 3479 N N . PRO A 1 464 ? 61.306 -0.110 -49.003 1.00 55.44 455 PRO A N 1
ATOM 3480 C CA . PRO A 1 464 ? 60.495 -1.260 -48.568 1.00 56.81 455 PRO A CA 1
ATOM 3481 C C . PRO A 1 464 ? 59.283 -1.532 -49.437 1.00 63.15 455 PRO A C 1
ATOM 3482 O O . PRO A 1 464 ? 58.886 -2.697 -49.590 1.00 65.82 455 PRO A O 1
ATOM 3486 N N . ILE A 1 465 ? 58.679 -0.496 -50.013 1.00 61.67 456 ILE A N 1
ATOM 3487 C CA . ILE A 1 465 ? 57.475 -0.675 -50.815 1.00 60.45 456 ILE A CA 1
ATOM 3488 C C . ILE A 1 465 ? 57.816 -0.788 -52.292 1.00 62.35 456 ILE A C 1
ATOM 3489 O O . ILE A 1 465 ? 57.248 -1.620 -53.009 1.00 63.17 456 ILE A O 1
ATOM 3494 N N . GLY A 1 466 ? 58.758 0.029 -52.757 1.00 59.84 457 GLY A N 1
ATOM 3495 C CA . GLY A 1 466 ? 59.015 0.104 -54.185 1.00 66.56 457 GLY A CA 1
ATOM 3496 C C . GLY A 1 466 ? 59.590 -1.175 -54.768 1.00 73.67 457 GLY A C 1
ATOM 3497 O O . GLY A 1 466 ? 59.229 -1.574 -55.882 1.00 72.93 457 GLY A O 1
ATOM 3498 N N . TRP A 1 467 ? 60.483 -1.847 -54.021 1.00 71.97 458 TRP A N 1
ATOM 3499 C CA . TRP A 1 467 ? 61.295 -2.908 -54.610 1.00 65.92 458 TRP A CA 1
ATOM 3500 C C . TRP A 1 467 ? 60.542 -4.223 -54.836 1.00 66.06 458 TRP A C 1
ATOM 3501 O O . TRP A 1 467 ? 60.598 -4.768 -55.951 1.00 66.03 458 TRP A O 1
ATOM 3512 N N . PRO A 1 468 ? 59.838 -4.790 -53.830 1.00 60.97 459 PRO A N 1
ATOM 3513 C CA . PRO A 1 468 ? 59.614 -4.458 -52.416 1.00 59.33 459 PRO A CA 1
ATOM 3514 C C . PRO A 1 468 ? 60.690 -5.016 -51.513 1.00 62.28 459 PRO A C 1
ATOM 3515 O O . PRO A 1 468 ? 61.500 -5.805 -51.983 1.00 60.22 459 PRO A O 1
ATOM 3519 N N . GLY A 1 469 ? 60.679 -4.632 -50.234 1.00 67.28 460 GLY A N 1
ATOM 3520 C CA . GLY A 1 469 ? 61.808 -4.853 -49.345 1.00 58.18 460 GLY A CA 1
ATOM 3521 C C . GLY A 1 469 ? 62.957 -4.004 -49.832 1.00 59.57 460 GLY A C 1
ATOM 3522 O O . GLY A 1 469 ? 63.295 -4.074 -51.010 1.00 66.19 460 GLY A O 1
ATOM 3523 N N . SER A 1 470 ? 63.547 -3.170 -48.989 1.00 60.76 461 SER A N 1
ATOM 3524 C CA . SER A 1 470 ? 64.571 -2.264 -49.497 1.00 59.66 461 SER A CA 1
ATOM 3525 C C . SER A 1 470 ? 65.741 -3.061 -50.068 1.00 64.05 461 SER A C 1
ATOM 3526 O O . SER A 1 470 ? 65.996 -4.198 -49.662 1.00 62.85 461 SER A O 1
ATOM 3529 N N . ALA A 1 471 ? 66.450 -2.466 -51.028 1.00 59.37 462 ALA A N 1
ATOM 3530 C CA . ALA A 1 471 ? 67.494 -3.162 -51.765 1.00 55.19 462 ALA A CA 1
ATOM 3531 C C . ALA A 1 471 ? 68.838 -2.449 -51.655 1.00 66.23 462 ALA A C 1
ATOM 3532 O O . ALA A 1 471 ? 68.910 -1.217 -51.570 1.00 69.24 462 ALA A O 1
ATOM 3534 N N . GLU A 1 472 ? 69.912 -3.244 -51.672 1.00 66.95 463 GLU A N 1
ATOM 3535 C CA . GLU A 1 472 ? 71.282 -2.740 -51.576 1.00 63.06 463 GLU A CA 1
ATOM 3536 C C . GLU A 1 472 ? 71.743 -2.333 -52.968 1.00 61.27 463 GLU A C 1
ATOM 3537 O O . GLU A 1 472 ? 72.503 -3.043 -53.627 1.00 70.19 463 GLU A O 1
ATOM 3543 N N . VAL A 1 473 ? 71.275 -1.169 -53.426 1.00 63.04 464 VAL A N 1
ATOM 3544 C CA . VAL A 1 473 ? 71.593 -0.709 -54.784 1.00 67.12 464 VAL A CA 1
ATOM 3545 C C . VAL A 1 473 ? 72.080 0.741 -54.853 1.00 65.34 464 VAL A C 1
ATOM 3546 O O . VAL A 1 473 ? 72.214 1.302 -55.949 1.00 62.99 464 VAL A O 1
ATOM 3550 N N . VAL A 1 474 ? 72.369 1.356 -53.705 1.00 63.08 465 VAL A N 1
ATOM 3551 C CA . VAL A 1 474 ? 72.710 2.775 -53.713 1.00 62.67 465 VAL A CA 1
ATOM 3552 C C . VAL A 1 474 ? 74.190 3.007 -54.022 1.00 68.29 465 VAL A C 1
ATOM 3553 O O . VAL A 1 474 ? 74.554 4.066 -54.551 1.00 70.39 465 VAL A O 1
ATOM 3557 N N . ASN A 1 475 ? 75.072 2.049 -53.729 1.00 69.40 466 ASN A N 1
ATOM 3558 C CA . ASN A 1 475 ? 76.491 2.279 -53.999 1.00 67.50 466 ASN A CA 1
ATOM 3559 C C . ASN A 1 475 ? 76.775 2.279 -55.505 1.00 69.36 466 ASN A C 1
ATOM 3560 O O . ASN A 1 475 ? 77.573 1.471 -55.997 1.00 69.11 466 ASN A O 1
ATOM 3565 N N . MET A 1 476 ? 76.134 3.203 -56.234 1.00 70.28 467 MET A N 1
ATOM 3566 C CA . MET A 1 476 ? 76.334 3.353 -57.673 1.00 65.42 467 MET A CA 1
ATOM 3567 C C . MET A 1 476 ? 77.729 3.883 -57.981 1.00 63.54 467 MET A C 1
ATOM 3568 O O . MET A 1 476 ? 78.266 4.717 -57.247 1.00 65.93 467 MET A O 1
ATOM 3573 N N . GLN A 1 477 ? 78.314 3.410 -59.098 1.00 60.39 468 GLN A N 1
ATOM 3574 C CA . GLN A 1 477 ? 79.663 3.839 -59.452 1.00 65.66 468 GLN A CA 1
ATOM 3575 C C . GLN A 1 477 ? 79.645 4.836 -60.618 1.00 75.02 468 GLN A C 1
ATOM 3576 O O . GLN A 1 477 ? 78.694 4.858 -61.410 1.00 73.38 468 GLN A O 1
ATOM 3582 N N . PRO A 1 478 ? 80.677 5.677 -60.740 1.00 68.16 469 PRO A N 1
ATOM 3583 C CA . PRO A 1 478 ? 80.750 6.627 -61.855 1.00 69.92 469 PRO A CA 1
ATOM 3584 C C . PRO A 1 478 ? 80.663 5.921 -63.195 1.00 72.85 469 PRO A C 1
ATOM 3585 O O . PRO A 1 478 ? 80.943 4.717 -63.293 1.00 72.48 469 PRO A O 1
ATOM 3589 N N . PRO A 1 479 ? 80.275 6.637 -64.252 1.00 77.08 470 PRO A N 1
ATOM 3590 C CA . PRO A 1 479 ? 80.349 6.065 -65.603 1.00 75.58 470 PRO A CA 1
ATOM 3591 C C . PRO A 1 479 ? 81.789 5.760 -65.988 1.00 73.46 470 PRO A C 1
ATOM 3592 O O . PRO A 1 479 ? 82.742 6.224 -65.356 1.00 69.97 470 PRO A O 1
ATOM 3596 N N . ASP A 1 480 ? 81.938 4.953 -67.041 1.00 74.82 471 ASP A N 1
ATOM 3597 C CA . ASP A 1 480 ? 83.256 4.421 -67.368 1.00 75.04 471 ASP A CA 1
ATOM 3598 C C . ASP A 1 480 ? 84.230 5.540 -67.709 1.00 82.33 471 ASP A C 1
ATOM 3599 O O . ASP A 1 480 ? 85.379 5.538 -67.244 1.00 76.16 471 ASP A O 1
ATOM 3604 N N . HIS A 1 481 ? 83.781 6.520 -68.504 1.00 85.62 472 HIS A N 1
ATOM 3605 C CA . HIS A 1 481 ? 84.692 7.571 -68.947 1.00 82.32 472 HIS A CA 1
ATOM 3606 C C . HIS A 1 481 ? 85.295 8.321 -67.766 1.00 77.69 472 HIS A C 1
ATOM 3607 O O . HIS A 1 481 ? 86.471 8.698 -67.810 1.00 78.07 472 HIS A O 1
ATOM 3614 N N . LEU A 1 482 ? 84.527 8.495 -66.685 1.00 79.26 473 LEU A N 1
ATOM 3615 C CA . LEU A 1 482 ? 85.059 9.124 -65.477 1.00 78.59 473 LEU A CA 1
ATOM 3616 C C . LEU A 1 482 ? 85.985 8.183 -64.712 1.00 81.18 473 LEU A C 1
ATOM 3617 O O . LEU A 1 482 ? 87.028 8.614 -64.198 1.00 77.24 473 LEU A O 1
ATOM 3622 N N . LEU A 1 483 ? 85.615 6.899 -64.613 1.00 78.52 474 LEU A N 1
ATOM 3623 C CA . LEU A 1 483 ? 86.495 5.925 -63.974 1.00 76.20 474 LEU A CA 1
ATOM 3624 C C . LEU A 1 483 ? 87.860 5.915 -64.640 1.00 76.12 474 LEU A C 1
ATOM 3625 O O . LEU A 1 483 ? 88.890 5.917 -63.956 1.00 71.51 474 LEU A O 1
ATOM 3630 N N . LYS A 1 484 ? 87.885 5.933 -65.976 1.00 78.00 475 LYS A N 1
ATOM 3631 C CA . LYS A 1 484 ? 89.151 5.920 -66.698 1.00 81.16 475 LYS A CA 1
ATOM 3632 C C . LYS A 1 484 ? 89.969 7.184 -66.454 1.00 80.30 475 LYS A C 1
ATOM 3633 O O . LYS A 1 484 ? 91.196 7.146 -66.605 1.00 77.87 475 LYS A O 1
ATOM 3639 N N . LYS A 1 485 ? 89.330 8.283 -66.048 1.00 78.37 476 LYS A N 1
ATOM 3640 C CA . LYS A 1 485 ? 90.043 9.494 -65.664 1.00 77.37 476 LYS A CA 1
ATOM 3641 C C . LYS A 1 485 ? 90.508 9.476 -64.212 1.00 80.30 476 LYS A C 1
ATOM 3642 O O . LYS A 1 485 ? 91.095 10.463 -63.756 1.00 77.09 476 LYS A O 1
ATOM 3648 N N . GLY A 1 486 ? 90.260 8.392 -63.476 1.00 83.90 477 GLY A N 1
ATOM 3649 C CA . GLY A 1 486 ? 90.678 8.287 -62.090 1.00 81.22 477 GLY A CA 1
ATOM 3650 C C . GLY A 1 486 ? 89.694 8.814 -61.066 1.00 82.47 477 GLY A C 1
ATOM 3651 O O . GLY A 1 486 ? 90.053 8.932 -59.887 1.00 79.73 477 GLY A O 1
ATOM 3652 N N . ILE A 1 487 ? 88.468 9.137 -61.469 1.00 81.27 478 ILE A N 1
ATOM 3653 C CA . ILE A 1 487 ? 87.458 9.644 -60.550 1.00 78.67 478 ILE A CA 1
ATOM 3654 C C . ILE A 1 487 ? 86.695 8.436 -60.025 1.00 72.66 478 ILE A C 1
ATOM 3655 O O . ILE A 1 487 ? 85.835 7.882 -60.707 1.00 75.63 478 ILE A O 1
ATOM 3660 N N . MET A 1 488 ? 87.013 8.029 -58.798 1.00 72.55 479 MET A N 1
ATOM 3661 C CA . MET A 1 488 ? 86.599 6.706 -58.344 1.00 75.24 479 MET A CA 1
ATOM 3662 C C . MET A 1 488 ? 85.184 6.693 -57.784 1.00 72.13 479 MET A C 1
ATOM 3663 O O . MET A 1 488 ? 84.518 5.655 -57.830 1.00 73.85 479 MET A O 1
ATOM 3668 N N . SER A 1 489 ? 84.702 7.815 -57.264 1.00 71.12 480 SER A N 1
ATOM 3669 C CA . SER A 1 489 ? 83.352 7.861 -56.730 1.00 71.18 480 SER A CA 1
ATOM 3670 C C . SER A 1 489 ? 82.746 9.238 -56.968 1.00 73.90 480 SER A C 1
ATOM 3671 O O . SER A 1 489 ? 83.449 10.253 -56.923 1.00 72.76 480 SER A O 1
ATOM 3674 N N . LEU A 1 490 ? 81.448 9.253 -57.245 1.00 64.39 481 LEU A N 1
ATOM 3675 C CA . LEU A 1 490 ? 80.629 10.444 -57.189 1.00 69.22 481 LEU A CA 1
ATOM 3676 C C . LEU A 1 490 ? 79.655 10.342 -56.028 1.00 68.43 481 LEU A C 1
ATOM 3677 O O . LEU A 1 490 ? 79.425 9.251 -55.494 1.00 65.93 481 LEU A O 1
ATOM 3682 N N . PRO A 1 491 ? 79.104 11.467 -55.572 1.00 68.18 482 PRO A N 1
ATOM 3683 C CA . PRO A 1 491 ? 78.126 11.407 -54.486 1.00 63.98 482 PRO A CA 1
ATOM 3684 C C . PRO A 1 491 ? 76.918 10.582 -54.897 1.00 65.06 482 PRO A C 1
ATOM 3685 O O . PRO A 1 491 ? 76.558 10.504 -56.075 1.00 63.65 482 PRO A O 1
ATOM 3689 N N . THR A 1 492 ? 76.312 9.936 -53.906 1.00 64.27 483 THR A N 1
ATOM 3690 C CA . THR A 1 492 ? 75.290 8.932 -54.151 1.00 63.74 483 THR A CA 1
ATOM 3691 C C . THR A 1 492 ? 74.162 9.144 -53.162 1.00 63.96 483 THR A C 1
ATOM 3692 O O . THR A 1 492 ? 74.395 9.527 -52.009 1.00 67.37 483 THR A O 1
ATOM 3696 N N . LEU A 1 493 ? 72.935 8.913 -53.630 1.00 58.40 484 LEU A N 1
ATOM 3697 C CA . LEU A 1 493 ? 71.761 9.096 -52.792 1.00 58.54 484 LEU A CA 1
ATOM 3698 C C . LEU A 1 493 ? 70.625 8.250 -53.347 1.00 58.88 484 LEU A C 1
ATOM 3699 O O . LEU A 1 493 ? 70.485 8.125 -54.566 1.00 59.14 484 LEU A O 1
ATOM 3704 N N . GLY A 1 494 ? 69.823 7.675 -52.452 1.00 58.16 485 GLY A N 1
ATOM 3705 C CA . GLY A 1 494 ? 68.682 6.880 -52.879 1.00 59.89 485 GLY A CA 1
ATOM 3706 C C . GLY A 1 494 ? 67.810 6.496 -51.703 1.00 61.25 485 GLY A C 1
ATOM 3707 O O . GLY A 1 494 ? 68.188 6.670 -50.539 1.00 59.71 485 GLY A O 1
ATOM 3708 N N . ASP A 1 495 ? 66.624 5.970 -52.027 1.00 55.96 486 ASP A N 1
ATOM 3709 C CA . ASP A 1 495 ? 65.673 5.518 -51.015 1.00 61.91 486 ASP A CA 1
ATOM 3710 C C . ASP A 1 495 ? 65.818 4.030 -50.699 1.00 73.10 486 ASP A C 1
ATOM 3711 O O . ASP A 1 495 ? 64.995 3.479 -49.953 1.00 72.78 486 ASP A O 1
ATOM 3716 N N . GLY A 1 496 ? 66.838 3.377 -51.254 1.00 71.60 487 GLY A N 1
ATOM 3717 C CA . GLY A 1 496 ? 67.212 2.035 -50.885 1.00 68.04 487 GLY A CA 1
ATOM 3718 C C . GLY A 1 496 ? 68.408 2.014 -49.954 1.00 68.00 487 GLY A C 1
ATOM 3719 O O . GLY A 1 496 ? 68.721 2.998 -49.272 1.00 57.91 487 GLY A O 1
ATOM 3720 N N . ARG A 1 497 ? 69.089 0.864 -49.930 1.00 69.04 488 ARG A N 1
ATOM 3721 C CA . ARG A 1 497 ? 70.216 0.588 -49.037 1.00 65.90 488 ARG A CA 1
ATOM 3722 C C . ARG A 1 497 ? 71.468 0.304 -49.865 1.00 63.63 488 ARG A C 1
ATOM 3723 O O . ARG A 1 497 ? 71.463 0.395 -51.093 1.00 66.87 488 ARG A O 1
ATOM 3731 N N . GLN A 1 498 ? 72.559 -0.020 -49.178 1.00 61.31 489 GLN A N 1
ATOM 3732 C CA . GLN A 1 498 ? 73.758 -0.527 -49.827 1.00 60.45 489 GLN A CA 1
ATOM 3733 C C . GLN A 1 498 ? 74.372 -1.565 -48.909 1.00 63.91 489 GLN A C 1
ATOM 3734 O O . GLN A 1 498 ? 74.098 -1.580 -47.706 1.00 61.17 489 GLN A O 1
ATOM 3740 N N . SER A 1 499 ? 75.205 -2.438 -49.478 1.00 66.87 490 SER A N 1
ATOM 3741 C CA . SER A 1 499 ? 75.821 -3.483 -48.667 1.00 58.50 490 SER A CA 1
ATOM 3742 C C . SER A 1 499 ? 76.657 -2.867 -47.554 1.00 57.60 490 SER A C 1
ATOM 3743 O O . SER A 1 499 ? 77.361 -1.873 -47.757 1.00 54.96 490 SER A O 1
ATOM 3746 N N . GLY A 1 500 ? 76.585 -3.467 -46.369 1.00 52.30 491 GLY A N 1
ATOM 3747 C CA . GLY A 1 500 ? 77.419 -3.030 -45.266 1.00 46.91 491 GLY A CA 1
ATOM 3748 C C . GLY A 1 500 ? 78.893 -3.071 -45.609 1.00 50.21 491 GLY A C 1
ATOM 3749 O O . GLY A 1 500 ? 79.740 -2.552 -44.882 1.00 57.20 491 GLY A O 1
ATOM 3750 N N . THR A 1 501 ? 79.202 -3.705 -46.723 1.00 54.08 492 THR A N 1
ATOM 3751 C CA . THR A 1 501 ? 80.551 -3.815 -47.238 1.00 56.25 492 THR A CA 1
ATOM 3752 C C . THR A 1 501 ? 80.879 -2.718 -48.239 1.00 57.08 492 THR A C 1
ATOM 3753 O O . THR A 1 501 ? 81.971 -2.733 -48.822 1.00 54.93 492 THR A O 1
ATOM 3757 N N . ALA A 1 502 ? 79.963 -1.781 -48.469 1.00 52.80 493 ALA A N 1
ATOM 3758 C CA . ALA A 1 502 ? 80.236 -0.728 -49.433 1.00 57.81 493 ALA A CA 1
ATOM 3759 C C . ALA A 1 502 ? 81.231 0.270 -48.861 1.00 57.70 493 ALA A C 1
ATOM 3760 O O . ALA A 1 502 ? 81.236 0.550 -47.657 1.00 57.78 493 ALA A O 1
ATOM 3762 N N . ASP A 1 503 ? 82.099 0.775 -49.735 1.00 61.87 494 ASP A N 1
ATOM 3763 C CA . ASP A 1 503 ? 83.014 1.874 -49.442 1.00 67.04 494 ASP A CA 1
ATOM 3764 C C . ASP A 1 503 ? 82.568 3.153 -50.161 1.00 69.02 494 ASP A C 1
ATOM 3765 O O . ASP A 1 503 ? 83.388 3.972 -50.592 1.00 69.93 494 ASP A O 1
ATOM 3770 N N . SER A 1 504 ? 81.250 3.345 -50.267 1.00 62.83 495 SER A N 1
ATOM 3771 C CA . SER A 1 504 ? 80.647 4.518 -50.884 1.00 64.99 495 SER A CA 1
ATOM 3772 C C . SER A 1 504 ? 80.050 5.395 -49.796 1.00 69.99 495 SER A C 1
ATOM 3773 O O . SER A 1 504 ? 79.209 4.902 -49.027 1.00 71.96 495 SER A O 1
ATOM 3776 N N . PRO A 1 505 ? 80.430 6.685 -49.684 1.00 64.17 496 PRO A N 1
ATOM 3777 C CA . PRO A 1 505 ? 79.815 7.568 -48.672 1.00 62.97 496 PRO A CA 1
ATOM 3778 C C . PRO A 1 505 ? 78.411 8.001 -49.076 1.00 62.61 496 PRO A C 1
ATOM 3779 O O . PRO A 1 505 ? 78.141 9.168 -49.318 1.00 65.91 496 PRO A O 1
ATOM 3783 N N . SER A 1 506 ? 77.504 7.040 -49.163 1.00 64.21 497 SER A N 1
ATOM 3784 C CA . SER A 1 506 ? 76.204 7.306 -49.748 1.00 59.18 497 SER A CA 1
ATOM 3785 C C . SER A 1 506 ? 75.262 7.922 -48.727 1.00 59.56 497 SER A C 1
ATOM 3786 O O . SER A 1 506 ? 75.449 7.804 -47.515 1.00 59.45 497 SER A O 1
ATOM 3789 N N . ILE A 1 507 ? 74.223 8.574 -49.244 1.00 62.46 498 ILE A N 1
ATOM 3790 C CA . ILE A 1 507 ? 73.081 9.012 -48.453 1.00 60.52 498 ILE A CA 1
ATOM 3791 C C . ILE A 1 507 ? 71.975 7.979 -48.644 1.00 57.10 498 ILE A C 1
ATOM 3792 O O . ILE A 1 507 ? 71.479 7.781 -49.761 1.00 55.25 498 ILE A O 1
ATOM 3797 N N . LEU A 1 508 ? 71.583 7.326 -47.552 1.00 56.11 499 LEU A N 1
ATOM 3798 C CA . LEU A 1 508 ? 70.886 6.051 -47.627 1.00 62.78 499 LEU A CA 1
ATOM 3799 C C . LEU A 1 508 ? 69.621 6.067 -46.796 1.00 61.29 499 LEU A C 1
ATOM 3800 O O . LEU A 1 508 ? 69.456 6.891 -45.894 1.00 62.39 499 LEU A O 1
ATOM 3805 N N . ASN A 1 509 ? 68.760 5.087 -47.091 1.00 64.16 500 ASN A N 1
ATOM 3806 C CA . ASN A 1 509 ? 67.568 4.777 -46.298 1.00 66.25 500 ASN A CA 1
ATOM 3807 C C . ASN A 1 509 ? 66.582 5.941 -46.282 1.00 68.54 500 ASN A C 1
ATOM 3808 O O . ASN A 1 509 ? 65.884 6.160 -45.285 1.00 69.27 500 ASN A O 1
ATOM 3813 N N . ALA A 1 510 ? 66.521 6.690 -47.385 1.00 66.03 501 ALA A N 1
ATOM 3814 C CA . ALA A 1 510 ? 65.747 7.925 -47.415 1.00 64.68 501 ALA A CA 1
ATOM 3815 C C . ALA A 1 510 ? 64.272 7.623 -47.208 1.00 66.06 501 ALA A C 1
ATOM 3816 O O . ALA A 1 510 ? 63.667 6.878 -47.984 1.00 67.47 501 ALA A O 1
ATOM 3818 N N . SER A 1 511 ? 63.705 8.188 -46.145 1.00 69.95 502 SER A N 1
ATOM 3819 C CA . SER A 1 511 ? 62.306 8.016 -45.801 1.00 72.14 502 SER A CA 1
ATOM 3820 C C . SER A 1 511 ? 61.603 9.371 -45.758 1.00 70.30 502 SER A C 1
ATOM 3821 O O . SER A 1 511 ? 62.182 10.353 -45.276 1.00 66.65 502 SER A O 1
ATOM 3824 N N . PRO A 1 512 ? 60.365 9.466 -46.275 1.00 70.28 503 PRO A N 1
ATOM 3825 C CA . PRO A 1 512 ? 59.686 8.328 -46.903 1.00 70.63 503 PRO A CA 1
ATOM 3826 C C . PRO A 1 512 ? 60.161 8.114 -48.335 1.00 69.32 503 PRO A C 1
ATOM 3827 O O . PRO A 1 512 ? 60.558 9.072 -49.009 1.00 70.15 503 PRO A O 1
ATOM 3831 N N . GLU A 1 513 ? 60.134 6.862 -48.782 1.00 67.26 504 GLU A N 1
ATOM 3832 C CA . GLU A 1 513 ? 60.670 6.520 -50.088 1.00 67.58 504 GLU A CA 1
ATOM 3833 C C . GLU A 1 513 ? 59.830 7.145 -51.196 1.00 67.27 504 GLU A C 1
ATOM 3834 O O . GLU A 1 513 ? 58.689 7.563 -50.990 1.00 70.03 504 GLU A O 1
ATOM 3840 N N . SER A 1 514 ? 60.417 7.180 -52.393 1.00 67.59 505 SER A N 1
ATOM 3841 C CA . SER A 1 514 ? 59.712 7.662 -53.576 1.00 67.60 505 SER A CA 1
ATOM 3842 C C . SER A 1 514 ? 58.330 7.025 -53.709 1.00 71.26 505 SER A C 1
ATOM 3843 O O . SER A 1 514 ? 57.322 7.725 -53.824 1.00 76.85 505 SER A O 1
ATOM 3846 N N . ALA A 1 515 ? 58.260 5.696 -53.655 1.00 72.05 506 ALA A N 1
ATOM 3847 C CA . ALA A 1 515 ? 57.046 4.989 -54.047 1.00 71.14 506 ALA A CA 1
ATOM 3848 C C . ALA A 1 515 ? 55.841 5.272 -53.153 1.00 76.63 506 ALA A C 1
ATOM 3849 O O . ALA A 1 515 ? 54.734 4.827 -53.489 1.00 74.36 506 ALA A O 1
ATOM 3851 N N . ILE A 1 516 ? 56.005 5.966 -52.027 1.00 73.37 507 ILE A N 1
ATOM 3852 C CA . ILE A 1 516 ? 54.824 6.382 -51.275 1.00 74.64 507 ILE A CA 1
ATOM 3853 C C . ILE A 1 516 ? 54.764 7.905 -51.237 1.00 76.58 507 ILE A C 1
ATOM 3854 O O . ILE A 1 516 ? 54.203 8.501 -50.310 1.00 76.54 507 ILE A O 1
ATOM 3859 N N . GLY A 1 517 ? 55.328 8.542 -52.257 1.00 74.71 508 GLY A N 1
ATOM 3860 C CA . GLY A 1 517 ? 55.250 9.982 -52.369 1.00 75.95 508 GLY A CA 1
ATOM 3861 C C . GLY A 1 517 ? 56.216 10.755 -51.508 1.00 76.20 508 GLY A C 1
ATOM 3862 O O . GLY A 1 517 ? 55.887 11.859 -51.066 1.00 78.73 508 GLY A O 1
ATOM 3863 N N . GLY A 1 518 ? 57.393 10.204 -51.234 1.00 74.26 509 GLY A N 1
ATOM 3864 C CA . GLY A 1 518 ? 58.451 10.986 -50.633 1.00 69.25 509 GLY A CA 1
ATOM 3865 C C . GLY A 1 518 ? 59.042 11.938 -51.649 1.00 71.45 509 GLY A C 1
ATOM 3866 O O . GLY A 1 518 ? 58.787 11.846 -52.850 1.00 74.29 509 GLY A O 1
ATOM 3867 N N . GLY A 1 519 ? 59.862 12.868 -51.154 1.00 72.00 510 GLY A N 1
ATOM 3868 C CA . GLY A 1 519 ? 60.393 13.914 -52.018 1.00 71.60 510 GLY A CA 1
ATOM 3869 C C . GLY A 1 519 ? 61.095 13.402 -53.263 1.00 74.11 510 GLY A C 1
ATOM 3870 O O . GLY A 1 519 ? 61.118 14.079 -54.295 1.00 72.90 510 GLY A O 1
ATOM 3871 N N . LEU A 1 520 ? 61.676 12.205 -53.197 1.00 76.30 511 LEU A N 1
ATOM 3872 C CA . LEU A 1 520 ? 62.352 11.681 -54.376 1.00 76.80 511 LEU A CA 1
ATOM 3873 C C . LEU A 1 520 ? 61.389 11.335 -55.507 1.00 71.87 511 LEU A C 1
ATOM 3874 O O . LEU A 1 520 ? 61.850 11.061 -56.619 1.00 68.32 511 LEU A O 1
ATOM 3879 N N . SER A 1 521 ? 60.072 11.357 -55.264 1.00 72.92 512 SER A N 1
ATOM 3880 C CA . SER A 1 521 ? 59.133 11.031 -56.336 1.00 76.25 512 SER A CA 1
ATOM 3881 C C . SER A 1 521 ? 59.085 12.116 -57.402 1.00 77.69 512 SER A C 1
ATOM 3882 O O . SER A 1 521 ? 58.792 11.817 -58.565 1.00 82.72 512 SER A O 1
ATOM 3885 N N . TRP A 1 522 ? 59.381 13.370 -57.046 1.00 79.10 513 TRP A N 1
ATOM 3886 C CA . TRP A 1 522 ? 59.278 14.462 -58.002 1.00 73.96 513 TRP A CA 1
ATOM 3887 C C . TRP A 1 522 ? 60.617 14.968 -58.510 1.00 77.80 513 TRP A C 1
ATOM 3888 O O . TRP A 1 522 ? 60.631 15.795 -59.429 1.00 80.84 513 TRP A O 1
ATOM 3899 N N . LEU A 1 523 ? 61.733 14.499 -57.958 1.00 75.09 514 LEU A N 1
ATOM 3900 C CA . LEU A 1 523 ? 63.035 14.942 -58.441 1.00 72.38 514 LEU A CA 1
ATOM 3901 C C . LEU A 1 523 ? 63.260 14.472 -59.876 1.00 74.27 514 LEU A C 1
ATOM 3902 O O . LEU A 1 523 ? 62.760 13.427 -60.301 1.00 76.47 514 LEU A O 1
ATOM 3907 N N . ARG A 1 524 ? 63.980 15.282 -60.645 1.00 73.64 515 ARG A N 1
ATOM 3908 C CA . ARG A 1 524 ? 64.222 14.974 -62.045 1.00 73.67 515 ARG A CA 1
ATOM 3909 C C . ARG A 1 524 ? 65.674 15.268 -62.373 1.00 73.94 515 ARG A C 1
ATOM 3910 O O . ARG A 1 524 ? 66.288 16.162 -61.787 1.00 74.93 515 ARG A O 1
ATOM 3918 N N . THR A 1 525 ? 66.220 14.490 -63.309 1.00 74.42 516 THR A N 1
ATOM 3919 C CA . THR A 1 525 ? 67.601 14.673 -63.737 1.00 73.88 516 THR A CA 1
ATOM 3920 C C . THR A 1 525 ? 67.833 16.124 -64.153 1.00 78.87 516 THR A C 1
ATOM 3921 O O . THR A 1 525 ? 66.939 16.789 -64.679 1.00 88.26 516 THR A O 1
ATOM 3925 N N . GLY A 1 526 ? 69.031 16.634 -63.879 1.00 72.09 517 GLY A N 1
ATOM 3926 C CA . GLY A 1 526 ? 69.358 18.006 -64.175 1.00 76.75 517 GLY A CA 1
ATOM 3927 C C . GLY A 1 526 ? 69.081 18.984 -63.051 1.00 80.90 517 GLY A C 1
ATOM 3928 O O . GLY A 1 526 ? 69.670 20.078 -63.040 1.00 80.07 517 GLY A O 1
ATOM 3929 N N . ASP A 1 527 ? 68.206 18.628 -62.106 1.00 77.44 518 ASP A N 1
ATOM 3930 C CA . ASP A 1 527 ? 68.011 19.440 -60.913 1.00 72.83 518 ASP A CA 1
ATOM 3931 C C . ASP A 1 527 ? 69.323 19.572 -60.142 1.00 75.23 518 ASP A C 1
ATOM 3932 O O . ASP A 1 527 ? 70.294 18.843 -60.366 1.00 79.49 518 ASP A O 1
ATOM 3937 N N . THR A 1 528 ? 69.348 20.525 -59.222 1.00 76.16 519 THR A N 1
ATOM 3938 C CA . THR A 1 528 ? 70.531 20.796 -58.423 1.00 72.66 519 THR A CA 1
ATOM 3939 C C . THR A 1 528 ? 70.223 20.463 -56.972 1.00 73.18 519 THR A C 1
ATOM 3940 O O . THR A 1 528 ? 69.204 20.906 -56.429 1.00 71.46 519 THR A O 1
ATOM 3944 N N . ILE A 1 529 ? 71.084 19.639 -56.371 1.00 74.65 520 ILE A N 1
ATOM 3945 C CA . ILE A 1 529 ? 70.958 19.218 -54.980 1.00 73.48 520 ILE A CA 1
ATOM 3946 C C . ILE A 1 529 ? 72.076 19.877 -54.184 1.00 73.08 520 ILE A C 1
ATOM 3947 O O . ILE A 1 529 ? 73.227 19.941 -54.639 1.00 67.95 520 ILE A O 1
ATOM 3952 N N . ARG A 1 530 ? 71.730 20.383 -53.003 1.00 72.32 521 ARG A N 1
ATOM 3953 C CA . ARG A 1 530 ? 72.658 21.117 -52.152 1.00 73.13 521 ARG A CA 1
ATOM 3954 C C . ARG A 1 530 ? 72.802 20.368 -50.837 1.00 72.56 521 ARG A C 1
ATOM 3955 O O . ARG A 1 530 ? 71.827 20.226 -50.085 1.00 71.62 521 ARG A O 1
ATOM 3963 N N . ILE A 1 531 ? 74.014 19.888 -50.566 1.00 64.94 522 ILE A N 1
ATOM 3964 C CA . ILE A 1 531 ? 74.305 19.093 -49.379 1.00 72.08 522 ILE A CA 1
ATOM 3965 C C . ILE A 1 531 ? 75.071 19.972 -48.405 1.00 68.67 522 ILE A C 1
ATOM 3966 O O . ILE A 1 531 ? 76.092 20.573 -48.768 1.00 64.91 522 ILE A O 1
ATOM 3971 N N . ASP A 1 532 ? 74.590 20.035 -47.169 1.00 65.47 523 ASP A N 1
ATOM 3972 C CA . ASP A 1 532 ? 75.264 20.761 -46.097 1.00 71.77 523 ASP A CA 1
ATOM 3973 C C . ASP A 1 532 ? 75.477 19.767 -44.966 1.00 69.39 523 ASP A C 1
ATOM 3974 O O . ASP A 1 532 ? 74.532 19.442 -44.238 1.00 70.12 523 ASP A O 1
ATOM 3979 N N . LEU A 1 533 ? 76.718 19.296 -44.816 1.00 68.90 524 LEU A N 1
ATOM 3980 C CA . LEU A 1 533 ? 77.028 18.344 -43.754 1.00 72.74 524 LEU A CA 1
ATOM 3981 C C . LEU A 1 533 ? 77.239 19.028 -42.413 1.00 74.07 524 LEU A C 1
ATOM 3982 O O . LEU A 1 533 ? 77.155 18.356 -41.374 1.00 70.82 524 LEU A O 1
ATOM 3987 N N . ASN A 1 534 ? 77.516 20.342 -42.415 1.00 69.53 525 ASN A N 1
ATOM 3988 C CA . ASN A 1 534 ? 77.634 21.063 -41.153 1.00 62.55 525 ASN A CA 1
ATOM 3989 C C . ASN A 1 534 ? 76.288 21.175 -40.467 1.00 66.54 525 ASN A C 1
ATOM 3990 O O . ASN A 1 534 ? 76.221 21.175 -39.232 1.00 67.34 525 ASN A O 1
ATOM 3995 N N . THR A 1 535 ? 75.209 21.255 -41.248 1.00 66.88 526 THR A N 1
ATOM 3996 C CA . THR A 1 535 ? 73.884 21.536 -40.714 1.00 73.78 526 THR A CA 1
ATOM 3997 C C . THR A 1 535 ? 72.929 20.365 -40.845 1.00 73.10 526 THR A C 1
ATOM 3998 O O . THR A 1 535 ? 71.831 20.418 -40.276 1.00 74.31 526 THR A O 1
ATOM 4002 N N . GLY A 1 536 ? 73.314 19.316 -41.566 1.00 73.70 527 GLY A N 1
ATOM 4003 C CA . GLY A 1 536 ? 72.480 18.136 -41.669 1.00 72.13 527 GLY A CA 1
ATOM 4004 C C . GLY A 1 536 ? 71.366 18.249 -42.680 1.00 72.93 527 GLY A C 1
ATOM 4005 O O . GLY A 1 536 ? 70.313 17.612 -42.507 1.00 72.34 527 GLY A O 1
ATOM 4006 N N . ARG A 1 537 ? 71.565 19.038 -43.738 1.00 66.81 528 ARG A N 1
ATOM 4007 C CA . ARG A 1 537 ? 70.501 19.377 -44.668 1.00 72.43 528 ARG A CA 1
ATOM 4008 C C . ARG A 1 537 ? 70.909 18.997 -46.078 1.00 69.60 528 ARG A C 1
ATOM 4009 O O . ARG A 1 537 ? 72.070 19.155 -46.467 1.00 70.02 528 ARG A O 1
ATOM 4017 N N . CYS A 1 538 ? 69.939 18.482 -46.826 1.00 74.35 529 CYS A N 1
ATOM 4018 C CA . CYS A 1 538 ? 70.101 18.107 -48.227 1.00 74.47 529 CYS A CA 1
ATOM 4019 C C . CYS A 1 538 ? 68.819 18.488 -48.951 1.00 75.24 529 CYS A C 1
ATOM 4020 O O . CYS A 1 538 ? 67.746 17.960 -48.636 1.00 75.00 529 CYS A O 1
ATOM 4023 N N . ASP A 1 539 ? 68.924 19.403 -49.908 1.00 73.17 530 ASP A N 1
ATOM 4024 C CA . ASP A 1 539 ? 67.741 19.996 -50.506 1.00 73.19 530 ASP A CA 1
ATOM 4025 C C . ASP A 1 539 ? 67.855 20.036 -52.015 1.00 72.90 530 ASP A C 1
ATOM 4026 O O . ASP A 1 539 ? 68.941 20.254 -52.570 1.00 70.06 530 ASP A O 1
ATOM 4031 N N . ALA A 1 540 ? 66.712 19.838 -52.660 1.00 67.60 531 ALA A N 1
ATOM 4032 C CA . ALA A 1 540 ? 66.563 20.083 -54.083 1.00 73.82 531 ALA A CA 1
ATOM 4033 C C . ALA A 1 540 ? 66.197 21.550 -54.274 1.00 78.38 531 ALA A C 1
ATOM 4034 O O . ALA A 1 540 ? 65.166 22.008 -53.764 1.00 76.13 531 ALA A O 1
ATOM 4036 N N . LEU A 1 541 ? 67.061 22.291 -54.975 1.00 78.52 532 LEU A N 1
ATOM 4037 C CA . LEU A 1 541 ? 66.819 23.698 -55.310 1.00 75.32 532 LEU A CA 1
ATOM 4038 C C . LEU A 1 541 ? 65.810 23.754 -56.455 1.00 76.98 532 LEU A C 1
ATOM 4039 O O . LEU A 1 541 ? 66.152 23.932 -57.628 1.00 75.64 532 LEU A O 1
ATOM 4044 N N . VAL A 1 542 ? 64.538 23.584 -56.093 1.00 78.72 533 VAL A N 1
ATOM 4045 C CA . VAL A 1 542 ? 63.421 23.525 -57.032 1.00 84.16 533 VAL A CA 1
ATOM 4046 C C . VAL A 1 542 ? 62.201 24.146 -56.357 1.00 89.74 533 VAL A C 1
ATOM 4047 O O . VAL A 1 542 ? 61.737 23.658 -55.318 1.00 86.41 533 VAL A O 1
ATOM 4051 N N . ASP A 1 543 ? 61.671 25.217 -56.953 1.00 94.01 534 ASP A N 1
ATOM 4052 C CA . ASP A 1 543 ? 60.736 26.106 -56.271 1.00 95.78 534 ASP A CA 1
ATOM 4053 C C . ASP A 1 543 ? 59.419 25.404 -55.955 1.00 95.10 534 ASP A C 1
ATOM 4054 O O . ASP A 1 543 ? 59.048 24.403 -56.576 1.00 95.10 534 ASP A O 1
ATOM 4059 N N . GLU A 1 544 ? 58.704 25.969 -54.972 1.00 94.80 535 GLU A N 1
ATOM 4060 C CA . GLU A 1 544 ? 57.453 25.388 -54.485 1.00 97.58 535 GLU A CA 1
ATOM 4061 C C . GLU A 1 544 ? 56.444 25.165 -55.605 1.00 96.41 535 GLU A C 1
ATOM 4062 O O . GLU A 1 544 ? 55.632 24.232 -55.539 1.00 86.90 535 GLU A O 1
ATOM 4068 N N . ALA A 1 545 ? 56.477 26.016 -56.632 1.00 99.81 536 ALA A N 1
ATOM 4069 C CA . ALA A 1 545 ? 55.499 25.945 -57.712 1.00 99.62 536 ALA A CA 1
ATOM 4070 C C . ALA A 1 545 ? 55.802 24.786 -58.656 1.00 95.25 536 ALA A C 1
ATOM 4071 O O . ALA A 1 545 ? 54.915 23.979 -58.962 1.00 94.40 536 ALA A O 1
ATOM 4073 N N . THR A 1 546 ? 57.054 24.688 -59.123 1.00 93.18 537 THR A N 1
ATOM 4074 C CA . THR A 1 546 ? 57.443 23.558 -59.962 1.00 94.56 537 THR A CA 1
ATOM 4075 C C . THR A 1 546 ? 57.236 22.232 -59.244 1.00 92.58 537 THR A C 1
ATOM 4076 O O . THR A 1 546 ? 56.913 21.227 -59.887 1.00 88.94 537 THR A O 1
ATOM 4080 N N . ILE A 1 547 ? 57.396 22.217 -57.916 1.00 86.29 538 ILE A N 1
ATOM 4081 C CA . ILE A 1 547 ? 57.280 20.971 -57.162 1.00 90.48 538 ILE A CA 1
ATOM 4082 C C . ILE A 1 547 ? 55.904 20.348 -57.367 1.00 91.64 538 ILE A C 1
ATOM 4083 O O . ILE A 1 547 ? 55.787 19.178 -57.756 1.00 89.51 538 ILE A O 1
ATOM 4088 N N . ALA A 1 548 ? 54.838 21.124 -57.129 1.00 92.16 539 ALA A N 1
ATOM 4089 C CA . ALA A 1 548 ? 53.491 20.564 -57.221 1.00 93.12 539 ALA A CA 1
ATOM 4090 C C . ALA A 1 548 ? 53.074 20.278 -58.659 1.00 93.24 539 ALA A C 1
ATOM 4091 O O . ALA A 1 548 ? 52.169 19.461 -58.879 1.00 88.50 539 ALA A O 1
ATOM 4093 N N . ALA A 1 549 ? 53.707 20.932 -59.638 1.00 92.01 540 ALA A N 1
ATOM 4094 C CA . ALA A 1 549 ? 53.463 20.588 -61.036 1.00 91.84 540 ALA A CA 1
ATOM 4095 C C . ALA A 1 549 ? 53.942 19.174 -61.339 1.00 95.65 540 ALA A C 1
ATOM 4096 O O . ALA A 1 549 ? 53.250 18.405 -62.020 1.00 95.31 540 ALA A O 1
ATOM 4098 N N . ARG A 1 550 ? 55.127 18.817 -60.840 1.00 93.99 541 ARG A N 1
ATOM 4099 C CA . ARG A 1 550 ? 55.606 17.450 -60.990 1.00 90.29 541 ARG A CA 1
ATOM 4100 C C . ARG A 1 550 ? 54.735 16.474 -60.202 1.00 90.85 541 ARG A C 1
ATOM 4101 O O . ARG A 1 550 ? 54.390 15.399 -60.707 1.00 93.59 541 ARG A O 1
ATOM 4109 N N . LYS A 1 551 ? 54.353 16.842 -58.970 1.00 86.40 542 LYS A N 1
ATOM 4110 C CA . LYS A 1 551 ? 53.594 15.931 -58.113 1.00 86.70 542 LYS A CA 1
ATOM 4111 C C . LYS A 1 551 ? 52.286 15.498 -58.755 1.00 91.70 542 LYS A C 1
ATOM 4112 O O . LYS A 1 551 ? 51.775 14.411 -58.454 1.00 95.31 542 LYS A O 1
ATOM 4118 N N . GLN A 1 552 ? 51.723 16.334 -59.625 1.00 97.74 543 GLN A N 1
ATOM 4119 C CA . GLN A 1 552 ? 50.481 15.991 -60.297 1.00 99.87 543 GLN A CA 1
ATOM 4120 C C . GLN A 1 552 ? 50.699 15.061 -61.482 1.00 93.94 543 GLN A C 1
ATOM 4121 O O . GLN A 1 552 ? 49.722 14.529 -62.018 1.00 90.28 543 GLN A O 1
ATOM 4127 N N . ASP A 1 553 ? 51.951 14.845 -61.892 1.00 94.18 544 ASP A N 1
ATOM 4128 C CA . ASP A 1 553 ? 52.259 13.777 -62.838 1.00 98.68 544 ASP A CA 1
ATOM 4129 C C . ASP A 1 553 ? 52.224 12.396 -62.185 1.00 100.89 544 ASP A C 1
ATOM 4130 O O . ASP A 1 553 ? 52.149 11.386 -62.900 1.00 90.42 544 ASP A O 1
ATOM 4135 N N . GLY A 1 554 ? 52.283 12.334 -60.855 1.00 100.56 545 GLY A N 1
ATOM 4136 C CA . GLY A 1 554 ? 52.158 11.098 -60.111 1.00 93.49 545 GLY A CA 1
ATOM 4137 C C . GLY A 1 554 ? 53.502 10.524 -59.682 1.00 95.24 545 GLY A C 1
ATOM 4138 O O . GLY A 1 554 ? 54.579 10.978 -60.084 1.00 93.56 545 GLY A O 1
ATOM 4139 N N . ILE A 1 555 ? 53.410 9.496 -58.843 1.00 93.38 546 ILE A N 1
ATOM 4140 C CA . ILE A 1 555 ? 54.592 8.783 -58.343 1.00 84.54 546 ILE A CA 1
ATOM 4141 C C . ILE A 1 555 ? 55.188 7.954 -59.473 1.00 86.79 546 ILE A C 1
ATOM 4142 O O . ILE A 1 555 ? 54.431 7.344 -60.252 1.00 85.09 546 ILE A O 1
ATOM 4147 N N . PRO A 1 556 ? 56.514 7.904 -59.618 1.00 88.15 547 PRO A N 1
ATOM 4148 C CA . PRO A 1 556 ? 57.111 6.986 -60.598 1.00 84.51 547 PRO A CA 1
ATOM 4149 C C . PRO A 1 556 ? 56.667 5.547 -60.356 1.00 85.55 547 PRO A C 1
ATOM 4150 O O . PRO A 1 556 ? 56.303 5.159 -59.240 1.00 79.81 547 PRO A O 1
ATOM 4154 N N . ALA A 1 557 ? 56.696 4.754 -61.426 1.00 84.04 548 ALA A N 1
ATOM 4155 C CA . ALA A 1 557 ? 56.115 3.419 -61.397 1.00 84.31 548 ALA A CA 1
ATOM 4156 C C . ALA A 1 557 ? 57.019 2.438 -60.659 1.00 83.02 548 ALA A C 1
ATOM 4157 O O . ALA A 1 557 ? 58.243 2.585 -60.629 1.00 83.48 548 ALA A O 1
ATOM 4159 N N . VAL A 1 558 ? 56.394 1.429 -60.055 1.00 76.97 549 VAL A N 1
ATOM 4160 C CA . VAL A 1 558 ? 57.122 0.378 -59.339 1.00 75.87 549 VAL A CA 1
ATOM 4161 C C . VAL A 1 558 ? 56.523 -0.975 -59.692 1.00 76.00 549 VAL A C 1
ATOM 4162 O O . VAL A 1 558 ? 55.316 -1.101 -59.933 1.00 74.56 549 VAL A O 1
ATOM 4166 N N . PRO A 1 559 ? 57.362 -2.017 -59.718 1.00 78.67 550 PRO A N 1
ATOM 4167 C CA . PRO A 1 559 ? 56.901 -3.327 -60.207 1.00 69.83 550 PRO A CA 1
ATOM 4168 C C . PRO A 1 559 ? 55.743 -3.891 -59.396 1.00 70.01 550 PRO A C 1
ATOM 4169 O O . PRO A 1 559 ? 55.657 -3.710 -58.177 1.00 67.80 550 PRO A O 1
ATOM 4173 N N . ALA A 1 560 ? 54.852 -4.591 -60.095 1.00 64.24 551 ALA A N 1
ATOM 4174 C CA . ALA A 1 560 ? 53.710 -5.220 -59.452 1.00 66.97 551 ALA A CA 1
ATOM 4175 C C . ALA A 1 560 ? 54.163 -6.249 -58.416 1.00 69.94 551 ALA A C 1
ATOM 4176 O O . ALA A 1 560 ? 55.273 -6.788 -58.469 1.00 68.89 551 ALA A O 1
ATOM 4178 N N . THR A 1 561 ? 53.277 -6.509 -57.458 1.00 65.48 552 THR A N 1
ATOM 4179 C CA . THR A 1 561 ? 53.507 -7.553 -56.472 1.00 62.37 552 THR A CA 1
ATOM 4180 C C . THR A 1 561 ? 53.565 -8.920 -57.149 1.00 72.20 552 THR A C 1
ATOM 4181 O O . THR A 1 561 ? 52.823 -9.193 -58.098 1.00 72.32 552 THR A O 1
ATOM 4185 N N . MET A 1 562 ? 54.475 -9.781 -56.670 1.00 73.94 553 MET A N 1
ATOM 4186 C CA . MET A 1 562 ? 54.789 -11.038 -57.342 1.00 68.28 553 MET A CA 1
ATOM 4187 C C . MET A 1 562 ? 54.472 -12.287 -56.535 1.00 69.42 553 MET A C 1
ATOM 4188 O O . MET A 1 562 ? 54.130 -13.309 -57.132 1.00 71.06 553 MET A O 1
ATOM 4193 N N . THR A 1 563 ? 54.588 -12.245 -55.211 1.00 68.86 554 THR A N 1
ATOM 4194 C CA . THR A 1 563 ? 54.423 -13.425 -54.378 1.00 67.23 554 THR A CA 1
ATOM 4195 C C . THR A 1 563 ? 53.449 -13.132 -53.252 1.00 66.49 554 THR A C 1
ATOM 4196 O O . THR A 1 563 ? 53.314 -11.982 -52.830 1.00 66.60 554 THR A O 1
ATOM 4200 N N . PRO A 1 564 ? 52.773 -14.158 -52.731 1.00 72.63 555 PRO A N 1
ATOM 4201 C CA . PRO A 1 564 ? 51.938 -13.942 -51.535 1.00 69.42 555 PRO A CA 1
ATOM 4202 C C . PRO A 1 564 ? 52.629 -13.146 -50.439 1.00 63.60 555 PRO A C 1
ATOM 4203 O O . PRO A 1 564 ? 51.996 -12.276 -49.839 1.00 70.02 555 PRO A O 1
ATOM 4207 N N . TRP A 1 565 ? 53.907 -13.400 -50.155 1.00 63.96 556 TRP A N 1
ATOM 4208 C CA . TRP A 1 565 ? 54.512 -12.688 -49.036 1.00 62.70 556 TRP A CA 1
ATOM 4209 C C . TRP A 1 565 ? 54.740 -11.223 -49.380 1.00 65.83 556 TRP A C 1
ATOM 4210 O O . TRP A 1 565 ? 54.673 -10.360 -48.496 1.00 66.57 556 TRP A O 1
ATOM 4221 N N . GLN A 1 566 ? 54.974 -10.917 -50.656 1.00 61.46 557 GLN A N 1
ATOM 4222 C CA . GLN A 1 566 ? 55.183 -9.526 -51.038 1.00 66.17 557 GLN A CA 1
ATOM 4223 C C . GLN A 1 566 ? 53.910 -8.703 -50.852 1.00 70.24 557 GLN A C 1
ATOM 4224 O O . GLN A 1 566 ? 53.975 -7.535 -50.445 1.00 63.59 557 GLN A O 1
ATOM 4230 N N . GLU A 1 567 ? 52.743 -9.295 -51.137 1.00 68.05 558 GLU A N 1
ATOM 4231 C CA . GLU A 1 567 ? 51.485 -8.607 -50.866 1.00 66.02 558 GLU A CA 1
ATOM 4232 C C . GLU A 1 567 ? 51.363 -8.260 -49.387 1.00 68.99 558 GLU A C 1
ATOM 4233 O O . GLU A 1 567 ? 51.044 -7.117 -49.027 1.00 73.18 558 GLU A O 1
ATOM 4239 N N . ILE A 1 568 ? 51.626 -9.231 -48.510 1.00 62.31 559 ILE A N 1
ATOM 4240 C CA . ILE A 1 568 ? 51.586 -8.950 -47.079 1.00 60.81 559 ILE A CA 1
ATOM 4241 C C . ILE A 1 568 ? 52.623 -7.904 -46.719 1.00 65.79 559 ILE A C 1
ATOM 4242 O O . ILE A 1 568 ? 52.327 -6.941 -46.004 1.00 74.02 559 ILE A O 1
ATOM 4247 N N . TYR A 1 569 ? 53.859 -8.079 -47.200 1.00 65.58 560 TYR A N 1
ATOM 4248 C CA . TYR A 1 569 ? 54.927 -7.154 -46.828 1.00 65.77 560 TYR A CA 1
ATOM 4249 C C . TYR A 1 569 ? 54.591 -5.732 -47.257 1.00 69.31 560 TYR A C 1
ATOM 4250 O O . TYR A 1 569 ? 54.664 -4.791 -46.456 1.00 63.49 560 TYR A O 1
ATOM 4259 N N . ARG A 1 570 ? 54.208 -5.559 -48.524 1.00 68.65 561 ARG A N 1
ATOM 4260 C CA . ARG A 1 570 ? 53.849 -4.232 -49.003 1.00 64.29 561 ARG A CA 1
ATOM 4261 C C . ARG A 1 570 ? 52.687 -3.647 -48.208 1.00 72.08 561 ARG A C 1
ATOM 4262 O O . ARG A 1 570 ? 52.591 -2.422 -48.055 1.00 68.84 561 ARG A O 1
ATOM 4270 N N . ALA A 1 571 ? 51.824 -4.503 -47.651 1.00 70.45 562 ALA A N 1
ATOM 4271 C CA . ALA A 1 571 ? 50.680 -4.005 -46.897 1.00 68.92 562 ALA A CA 1
ATOM 4272 C C . ALA A 1 571 ? 51.076 -3.467 -45.523 1.00 70.56 562 ALA A C 1
ATOM 4273 O O . ALA A 1 571 ? 50.626 -2.385 -45.135 1.00 75.48 562 ALA A O 1
ATOM 4275 N N . HIS A 1 572 ? 51.915 -4.187 -44.773 1.00 69.37 563 HIS A N 1
ATOM 4276 C CA . HIS A 1 572 ? 52.157 -3.858 -43.371 1.00 70.59 563 HIS A CA 1
ATOM 4277 C C . HIS A 1 572 ? 53.555 -3.316 -43.064 1.00 68.28 563 HIS A C 1
ATOM 4278 O O . HIS A 1 572 ? 53.811 -2.924 -41.919 1.00 67.09 563 HIS A O 1
ATOM 4285 N N . ALA A 1 573 ? 54.465 -3.277 -44.031 1.00 68.94 564 ALA A N 1
ATOM 4286 C CA . ALA A 1 573 ? 55.825 -2.824 -43.755 1.00 71.53 564 ALA A CA 1
ATOM 4287 C C . ALA A 1 573 ? 55.891 -1.303 -43.615 1.00 69.25 564 ALA A C 1
ATOM 4288 O O . ALA A 1 573 ? 55.362 -0.564 -44.452 1.00 67.77 564 ALA A O 1
ATOM 4290 N N . SER A 1 574 ? 56.562 -0.848 -42.557 1.00 67.64 565 SER A N 1
ATOM 4291 C CA . SER A 1 574 ? 56.867 0.555 -42.328 1.00 65.80 565 SER A CA 1
ATOM 4292 C C . SER A 1 574 ? 58.018 1.004 -43.224 1.00 65.71 565 SER A C 1
ATOM 4293 O O . SER A 1 574 ? 58.531 0.249 -44.048 1.00 75.52 565 SER A O 1
ATOM 4296 N N . GLN A 1 575 ? 58.448 2.242 -43.058 1.00 66.31 566 GLN A N 1
ATOM 4297 C CA . GLN A 1 575 ? 59.652 2.688 -43.738 1.00 68.10 566 GLN A CA 1
ATOM 4298 C C . GLN A 1 575 ? 60.861 2.480 -42.836 1.00 68.80 566 GLN A C 1
ATOM 4299 O O . GLN A 1 575 ? 60.733 2.294 -41.619 1.00 69.80 566 GLN A O 1
ATOM 4305 N N . LEU A 1 576 ? 62.052 2.514 -43.454 1.00 63.88 567 LEU A N 1
ATOM 4306 C CA . LEU A 1 576 ? 63.283 2.285 -42.700 1.00 63.79 567 LEU A CA 1
ATOM 4307 C C . LEU A 1 576 ? 63.544 3.359 -41.654 1.00 69.46 567 LEU A C 1
ATOM 4308 O O . LEU A 1 576 ? 64.367 3.140 -40.755 1.00 63.15 567 LEU A O 1
ATOM 4313 N N . ASP A 1 577 ? 62.868 4.507 -41.755 1.00 71.55 568 ASP A N 1
ATOM 4314 C CA . ASP A 1 577 ? 62.840 5.469 -40.659 1.00 71.73 568 ASP A CA 1
ATOM 4315 C C . ASP A 1 577 ? 62.554 4.761 -39.334 1.00 67.18 568 ASP A C 1
ATOM 4316 O O . ASP A 1 577 ? 63.262 4.963 -38.343 1.00 65.45 568 ASP A O 1
ATOM 4321 N N . THR A 1 578 ? 61.524 3.911 -39.313 1.00 65.68 569 THR A N 1
ATOM 4322 C CA . THR A 1 578 ? 61.133 3.146 -38.135 1.00 74.52 569 THR A CA 1
ATOM 4323 C C . THR A 1 578 ? 61.395 1.654 -38.320 1.00 71.91 569 THR A C 1
ATOM 4324 O O . THR A 1 578 ? 60.670 0.819 -37.771 1.00 69.86 569 THR A O 1
ATOM 4328 N N . GLY A 1 579 ? 62.409 1.316 -39.118 1.00 69.13 570 GLY A N 1
ATOM 4329 C CA . GLY A 1 579 ? 62.964 -0.022 -39.131 1.00 70.09 570 GLY A CA 1
ATOM 4330 C C . GLY A 1 579 ? 62.287 -1.026 -40.034 1.00 68.54 570 GLY A C 1
ATOM 4331 O O . GLY A 1 579 ? 62.411 -2.230 -39.785 1.00 65.29 570 GLY A O 1
ATOM 4332 N N . GLY A 1 580 ? 61.584 -0.573 -41.075 1.00 66.25 571 GLY A N 1
ATOM 4333 C CA . GLY A 1 580 ? 60.860 -1.452 -41.977 1.00 64.62 571 GLY A CA 1
ATOM 4334 C C . GLY A 1 580 ? 60.217 -2.639 -41.287 1.00 70.10 571 GLY A C 1
ATOM 4335 O O . GLY A 1 580 ? 60.413 -3.794 -41.695 1.00 68.91 571 GLY A O 1
ATOM 4336 N N . VAL A 1 581 ? 59.482 -2.357 -40.209 1.00 66.50 572 VAL A N 1
ATOM 4337 C CA . VAL A 1 581 ? 58.867 -3.388 -39.393 1.00 66.19 572 VAL A CA 1
ATOM 4338 C C . VAL A 1 581 ? 57.446 -3.630 -39.880 1.00 71.15 572 VAL A C 1
ATOM 4339 O O . VAL A 1 581 ? 56.840 -2.790 -40.555 1.00 71.54 572 VAL A O 1
ATOM 4343 N N . LEU A 1 582 ? 56.912 -4.806 -39.542 1.00 70.85 573 LEU A N 1
ATOM 4344 C CA . LEU A 1 582 ? 55.477 -5.054 -39.637 1.00 66.95 573 LEU A CA 1
ATOM 4345 C C . LEU A 1 582 ? 54.801 -4.179 -38.591 1.00 73.82 573 LEU A C 1
ATOM 4346 O O . LEU A 1 582 ? 54.844 -4.475 -37.393 1.00 70.11 573 LEU A O 1
ATOM 4351 N N . GLU A 1 583 ? 54.186 -3.082 -39.052 1.00 74.23 574 GLU A N 1
ATOM 4352 C CA . GLU A 1 583 ? 53.742 -2.030 -38.143 1.00 70.62 574 GLU A CA 1
ATOM 4353 C C . GLU A 1 583 ? 52.686 -2.539 -37.161 1.00 73.08 574 GLU A C 1
ATOM 4354 O O . GLU A 1 583 ? 52.699 -2.175 -35.978 1.00 70.24 574 GLU A O 1
ATOM 4360 N N . PHE A 1 584 ? 51.782 -3.409 -37.622 1.00 67.49 575 PHE A N 1
ATOM 4361 C CA . PHE A 1 584 ? 50.810 -3.995 -36.706 1.00 68.59 575 PHE A CA 1
ATOM 4362 C C . PHE A 1 584 ? 51.482 -4.813 -35.606 1.00 74.58 575 PHE A C 1
ATOM 4363 O O . PHE A 1 584 ? 50.910 -4.981 -34.523 1.00 76.30 575 PHE A O 1
ATOM 4371 N N . ALA A 1 585 ? 52.678 -5.349 -35.870 1.00 75.07 576 ALA A N 1
ATOM 4372 C CA . ALA A 1 585 ? 53.252 -6.368 -34.997 1.00 71.45 576 ALA A CA 1
ATOM 4373 C C . ALA A 1 585 ? 53.911 -5.786 -33.756 1.00 68.87 576 ALA A C 1
ATOM 4374 O O . ALA A 1 585 ? 54.006 -6.480 -32.736 1.00 69.44 576 ALA A O 1
ATOM 4376 N N . VAL A 1 586 ? 54.381 -4.536 -33.823 1.00 66.41 577 VAL A N 1
ATOM 4377 C CA . VAL A 1 586 ? 55.050 -3.913 -32.679 1.00 69.31 577 VAL A CA 1
ATOM 4378 C C . VAL A 1 586 ? 54.142 -3.895 -31.459 1.00 72.28 577 VAL A C 1
ATOM 4379 O O . VAL A 1 586 ? 54.607 -4.036 -30.319 1.00 63.47 577 VAL A O 1
ATOM 4383 N N . LYS A 1 587 ? 52.839 -3.703 -31.688 1.00 77.85 578 LYS A N 1
ATOM 4384 C CA . LYS A 1 587 ? 51.826 -3.745 -30.640 1.00 71.98 578 LYS A CA 1
ATOM 4385 C C . LYS A 1 587 ? 52.002 -4.942 -29.691 1.00 73.40 578 LYS A C 1
ATOM 4386 O O . LYS A 1 587 ? 51.891 -4.781 -28.471 1.00 70.13 578 LYS A O 1
ATOM 4392 N N . TYR A 1 588 ? 52.302 -6.144 -30.220 1.00 75.08 579 TYR A N 1
ATOM 4393 C CA . TYR A 1 588 ? 52.342 -7.369 -29.399 1.00 70.61 579 TYR A CA 1
ATOM 4394 C C . TYR A 1 588 ? 53.601 -7.435 -28.535 1.00 69.18 579 TYR A C 1
ATOM 4395 O O . TYR A 1 588 ? 54.722 -7.431 -29.057 1.00 73.44 579 TYR A O 1
ATOM 4404 N N . GLN A 1 589 ? 53.424 -7.542 -27.216 1.00 65.72 580 GLN A N 1
ATOM 4405 C CA . GLN A 1 589 ? 54.551 -7.500 -26.293 1.00 64.74 580 GLN A CA 1
ATOM 4406 C C . GLN A 1 589 ? 54.384 -8.541 -25.201 1.00 69.83 580 GLN A C 1
ATOM 4407 O O . GLN A 1 589 ? 53.264 -8.850 -24.783 1.00 73.44 580 GLN A O 1
ATOM 4413 N N . ASP A 1 590 ? 55.521 -9.069 -24.744 1.00 70.46 581 ASP A N 1
ATOM 4414 C CA . ASP A 1 590 ? 55.586 -10.015 -23.627 1.00 71.76 581 ASP A CA 1
ATOM 4415 C C . ASP A 1 590 ? 54.550 -11.140 -23.760 1.00 73.50 581 ASP A C 1
ATOM 4416 O O . ASP A 1 590 ? 53.844 -11.487 -22.810 1.00 72.66 581 ASP A O 1
ATOM 4421 N N . LEU A 1 591 ? 54.474 -11.737 -24.958 1.00 72.64 582 LEU A N 1
ATOM 4422 C CA . LEU A 1 591 ? 53.452 -12.752 -25.215 1.00 69.54 582 LEU A CA 1
ATOM 4423 C C . LEU A 1 591 ? 53.583 -13.981 -24.317 1.00 71.30 582 LEU A C 1
ATOM 4424 O O . LEU A 1 591 ? 52.597 -14.705 -24.143 1.00 73.89 582 LEU A O 1
ATOM 4429 N N . ALA A 1 592 ? 54.759 -14.236 -23.739 1.00 69.65 583 ALA A N 1
ATOM 4430 C CA . ALA A 1 592 ? 54.911 -15.406 -22.875 1.00 77.55 583 ALA A CA 1
ATOM 4431 C C . ALA A 1 592 ? 54.229 -15.237 -21.530 1.00 80.30 583 ALA A C 1
ATOM 4432 O O . ALA A 1 592 ? 54.244 -16.171 -20.721 1.00 81.67 583 ALA A O 1
ATOM 4434 N N . ALA A 1 593 ? 53.656 -14.063 -21.265 1.00 84.26 584 ALA A N 1
ATOM 4435 C CA . ALA A 1 593 ? 52.932 -13.862 -20.017 1.00 86.77 584 ALA A CA 1
ATOM 4436 C C . ALA A 1 593 ? 51.623 -14.642 -19.996 1.00 86.94 584 ALA A C 1
ATOM 4437 O O . ALA A 1 593 ? 51.216 -15.134 -18.936 1.00 89.60 584 ALA A O 1
ATOM 4439 N N . LYS A 1 594 ? 50.955 -14.764 -21.142 1.00 79.84 585 LYS A N 1
ATOM 4440 C CA . LYS A 1 594 ? 49.712 -15.512 -21.248 1.00 86.23 585 LYS A CA 1
ATOM 4441 C C . LYS A 1 594 ? 49.968 -16.838 -21.951 1.00 84.92 585 LYS A C 1
ATOM 4442 O O . LYS A 1 594 ? 50.739 -16.906 -22.913 1.00 87.77 585 LYS A O 1
ATOM 4448 N N . LEU A 1 595 ? 49.342 -17.893 -21.458 1.00 84.48 586 LEU A N 1
ATOM 4449 C CA . LEU A 1 595 ? 49.469 -19.197 -22.084 1.00 82.77 586 LEU A CA 1
ATOM 4450 C C . LEU A 1 595 ? 48.603 -19.256 -23.333 1.00 83.00 586 LEU A C 1
ATOM 4451 O O . LEU A 1 595 ? 47.763 -18.387 -23.567 1.00 88.45 586 LEU A O 1
ATOM 4456 N N . PRO A 1 596 ? 48.811 -20.257 -24.187 1.00 84.54 587 PRO A N 1
ATOM 4457 C CA . PRO A 1 596 ? 47.853 -20.489 -25.277 1.00 86.93 587 PRO A CA 1
ATOM 4458 C C . PRO A 1 596 ? 46.905 -21.649 -24.972 1.00 87.41 587 PRO A C 1
ATOM 4459 O O . PRO A 1 596 ? 47.201 -22.508 -24.127 1.00 80.12 587 PRO A O 1
ATOM 4463 N N . ARG A 1 597 ? 45.753 -21.676 -25.641 1.00 83.33 588 ARG A N 1
ATOM 4464 C CA . ARG A 1 597 ? 44.784 -22.735 -25.399 1.00 82.76 588 ARG A CA 1
ATOM 4465 C C . ARG A 1 597 ? 45.370 -24.091 -25.772 1.00 84.01 588 ARG A C 1
ATOM 4466 O O . ARG A 1 597 ? 46.245 -24.196 -26.632 1.00 86.52 588 ARG A O 1
ATOM 4474 N N . HIS A 1 598 ? 44.878 -25.138 -25.118 1.00 82.94 589 HIS A N 1
ATOM 4475 C CA . HIS A 1 598 ? 45.230 -26.488 -25.532 1.00 85.81 589 HIS A CA 1
ATOM 4476 C C . HIS A 1 598 ? 44.710 -26.753 -26.948 1.00 85.89 589 HIS A C 1
ATOM 4477 O O . HIS A 1 598 ? 43.807 -26.072 -27.444 1.00 83.36 589 HIS A O 1
ATOM 4484 N N . ASN A 1 599 ? 45.305 -27.753 -27.611 1.00 85.81 590 ASN A N 1
ATOM 4485 C CA . ASN A 1 599 ? 45.018 -28.017 -29.021 1.00 89.30 590 ASN A CA 1
ATOM 4486 C C . ASN A 1 599 ? 44.079 -29.199 -29.255 1.00 89.40 590 ASN A C 1
ATOM 4487 O O . ASN A 1 599 ? 43.660 -29.415 -30.399 1.00 86.59 590 ASN A O 1
ATOM 4492 N N . HIS A 1 600 ? 43.747 -29.965 -28.220 1.00 86.59 591 HIS A N 1
ATOM 4493 C CA . HIS A 1 600 ? 42.741 -31.021 -28.321 1.00 89.93 591 HIS A CA 1
ATOM 4494 C C . HIS A 1 600 ? 41.807 -30.944 -27.113 1.00 96.98 591 HIS A C 1
ATOM 4495 O O . HIS A 1 600 ? 41.569 -29.841 -26.597 1.00 96.19 591 HIS A O 1
ATOM 4503 N N . ASN B 1 12 ? 65.479 -39.920 -71.155 1.00 101.23 3 ASN B N 1
ATOM 4504 C CA . ASN B 1 12 ? 65.806 -38.783 -72.014 1.00 110.01 3 ASN B CA 1
ATOM 4505 C C . ASN B 1 12 ? 66.382 -37.621 -71.200 1.00 112.35 3 ASN B C 1
ATOM 4506 O O . ASN B 1 12 ? 65.840 -37.251 -70.149 1.00 115.81 3 ASN B O 1
ATOM 4511 N N . ARG B 1 13 ? 67.482 -37.045 -71.690 1.00 102.29 4 ARG B N 1
ATOM 4512 C CA . ARG B 1 13 ? 68.162 -35.947 -71.011 1.00 87.31 4 ARG B CA 1
ATOM 4513 C C . ARG B 1 13 ? 68.646 -34.925 -72.049 1.00 95.44 4 ARG B C 1
ATOM 4514 O O . ARG B 1 13 ? 69.836 -34.656 -72.218 1.00 90.64 4 ARG B O 1
ATOM 4522 N N . THR B 1 14 ? 67.690 -34.351 -72.776 1.00 96.68 5 THR B N 1
ATOM 4523 C CA . THR B 1 14 ? 67.984 -33.217 -73.638 1.00 92.53 5 THR B CA 1
ATOM 4524 C C . THR B 1 14 ? 68.467 -32.042 -72.786 1.00 90.24 5 THR B C 1
ATOM 4525 O O . THR B 1 14 ? 67.892 -31.768 -71.724 1.00 91.03 5 THR B O 1
ATOM 4529 N N . PRO B 1 15 ? 69.531 -31.349 -73.196 1.00 90.66 6 PRO B N 1
ATOM 4530 C CA . PRO B 1 15 ? 69.995 -30.180 -72.430 1.00 86.76 6 PRO B CA 1
ATOM 4531 C C . PRO B 1 15 ? 68.906 -29.128 -72.245 1.00 81.08 6 PRO B C 1
ATOM 4532 O O . PRO B 1 15 ? 68.065 -28.908 -73.119 1.00 80.19 6 PRO B O 1
ATOM 4536 N N . ARG B 1 16 ? 68.925 -28.481 -71.074 1.00 78.16 7 ARG B N 1
ATOM 4537 C CA . ARG B 1 16 ? 67.913 -27.496 -70.700 1.00 77.20 7 ARG B CA 1
ATOM 4538 C C . ARG B 1 16 ? 68.556 -26.346 -69.931 1.00 76.77 7 ARG B C 1
ATOM 4539 O O . ARG B 1 16 ? 69.502 -26.551 -69.160 1.00 74.15 7 ARG B O 1
ATOM 4547 N N . ARG B 1 17 ? 68.048 -25.129 -70.156 1.00 76.67 8 ARG B N 1
ATOM 4548 C CA . ARG B 1 17 ? 68.498 -23.945 -69.428 1.00 73.86 8 ARG B CA 1
ATOM 4549 C C . ARG B 1 17 ? 67.635 -23.857 -68.176 1.00 73.61 8 ARG B C 1
ATOM 4550 O O . ARG B 1 17 ? 66.420 -23.660 -68.266 1.00 73.63 8 ARG B O 1
ATOM 4558 N N . PHE B 1 18 ? 68.251 -24.068 -67.017 1.00 73.55 9 PHE B N 1
ATOM 4559 C CA . PHE B 1 18 ? 67.535 -24.058 -65.752 1.00 68.11 9 PHE B CA 1
ATOM 4560 C C . PHE B 1 18 ? 67.542 -22.653 -65.168 1.00 66.89 9 PHE B C 1
ATOM 4561 O O . PHE B 1 18 ? 68.466 -21.873 -65.406 1.00 65.48 9 PHE B O 1
ATOM 4569 N N . ARG B 1 19 ? 66.500 -22.339 -64.388 1.00 63.74 10 ARG B N 1
ATOM 4570 C CA . ARG B 1 19 ? 66.389 -20.998 -63.818 1.00 63.01 10 ARG B CA 1
ATOM 4571 C C . ARG B 1 19 ? 67.607 -20.637 -62.979 1.00 62.00 10 ARG B C 1
ATOM 4572 O O . ARG B 1 19 ? 67.939 -19.455 -62.839 1.00 66.11 10 ARG B O 1
ATOM 4580 N N . SER B 1 20 ? 68.308 -21.637 -62.447 1.00 62.41 11 SER B N 1
ATOM 4581 C CA . SER B 1 20 ? 69.482 -21.369 -61.630 1.00 64.91 11 SER B CA 1
ATOM 4582 C C . SER B 1 20 ? 70.624 -20.739 -62.421 1.00 64.90 11 SER B C 1
ATOM 4583 O O . SER B 1 20 ? 71.547 -20.197 -61.806 1.00 65.96 11 SER B O 1
ATOM 4586 N N . ARG B 1 21 ? 70.592 -20.802 -63.759 1.00 65.88 12 ARG B N 1
ATOM 4587 C CA . ARG B 1 21 ? 71.625 -20.139 -64.556 1.00 65.09 12 ARG B CA 1
ATOM 4588 C C . ARG B 1 21 ? 71.574 -18.624 -64.400 1.00 69.52 12 ARG B C 1
ATOM 4589 O O . ARG B 1 21 ? 72.592 -17.952 -64.575 1.00 75.50 12 ARG B O 1
ATOM 4597 N N . ASP B 1 22 ? 70.412 -18.064 -64.072 1.00 68.60 13 ASP B N 1
ATOM 4598 C CA . ASP B 1 22 ? 70.329 -16.625 -63.870 1.00 66.91 13 ASP B CA 1
ATOM 4599 C C . ASP B 1 22 ? 71.189 -16.152 -62.706 1.00 70.15 13 ASP B C 1
ATOM 4600 O O . ASP B 1 22 ? 71.542 -14.967 -62.651 1.00 74.86 13 ASP B O 1
ATOM 4605 N N . TRP B 1 23 ? 71.525 -17.045 -61.775 1.00 67.31 14 TRP B N 1
ATOM 4606 C CA . TRP B 1 23 ? 72.449 -16.743 -60.688 1.00 62.03 14 TRP B CA 1
ATOM 4607 C C . TRP B 1 23 ? 73.882 -17.115 -61.066 1.00 65.45 14 TRP B C 1
ATOM 4608 O O . TRP B 1 23 ? 74.777 -16.265 -61.058 1.00 65.96 14 TRP B O 1
ATOM 4619 N N . PHE B 1 24 ? 74.104 -18.385 -61.416 1.00 65.20 15 PHE B N 1
ATOM 4620 C CA . PHE B 1 24 ? 75.434 -18.982 -61.477 1.00 66.12 15 PHE B CA 1
ATOM 4621 C C . PHE B 1 24 ? 76.108 -18.847 -62.839 1.00 68.59 15 PHE B C 1
ATOM 4622 O O . PHE B 1 24 ? 77.277 -19.234 -62.977 1.00 64.24 15 PHE B O 1
ATOM 4630 N N . ASP B 1 25 ? 75.409 -18.309 -63.839 1.00 72.20 16 ASP B N 1
ATOM 4631 C CA . ASP B 1 25 ? 75.924 -18.235 -65.203 1.00 74.52 16 ASP B CA 1
ATOM 4632 C C . ASP B 1 25 ? 75.250 -17.106 -65.972 1.00 75.97 16 ASP B C 1
ATOM 4633 O O . ASP B 1 25 ? 74.984 -17.240 -67.171 1.00 79.05 16 ASP B O 1
ATOM 4638 N N . ASN B 1 26 ? 74.952 -16.007 -65.289 1.00 77.25 17 ASN B N 1
ATOM 4639 C CA . ASN B 1 26 ? 74.302 -14.859 -65.920 1.00 78.72 17 ASN B CA 1
ATOM 4640 C C . ASN B 1 26 ? 75.270 -14.163 -66.869 1.00 87.51 17 ASN B C 1
ATOM 4641 O O . ASN B 1 26 ? 76.357 -13.744 -66.440 1.00 87.97 17 ASN B O 1
ATOM 4646 N N . PRO B 1 27 ? 74.937 -14.029 -68.155 1.00 95.60 18 PRO B N 1
ATOM 4647 C CA . PRO B 1 27 ? 75.871 -13.388 -69.098 1.00 97.64 18 PRO B CA 1
ATOM 4648 C C . PRO B 1 27 ? 75.821 -11.860 -69.068 1.00 94.11 18 PRO B C 1
ATOM 4649 O O . PRO B 1 27 ? 76.816 -11.198 -69.383 1.00 90.95 18 PRO B O 1
ATOM 4653 N N . ASP B 1 28 ? 74.677 -11.291 -68.671 1.00 92.20 19 ASP B N 1
ATOM 4654 C CA . ASP B 1 28 ? 74.504 -9.840 -68.684 1.00 95.12 19 ASP B CA 1
ATOM 4655 C C . ASP B 1 28 ? 75.137 -9.146 -67.481 1.00 93.24 19 ASP B C 1
ATOM 4656 O O . ASP B 1 28 ? 75.488 -7.964 -67.570 1.00 95.99 19 ASP B O 1
ATOM 4661 N N . HIS B 1 29 ? 75.272 -9.837 -66.351 1.00 91.63 20 HIS B N 1
ATOM 4662 C CA . HIS B 1 29 ? 75.801 -9.237 -65.125 1.00 85.71 20 HIS B CA 1
ATOM 4663 C C . HIS B 1 29 ? 76.894 -10.152 -64.589 1.00 79.67 20 HIS B C 1
ATOM 4664 O O . HIS B 1 29 ? 76.637 -11.000 -63.733 1.00 81.28 20 HIS B O 1
ATOM 4671 N N . ILE B 1 30 ? 78.117 -9.980 -65.095 1.00 79.09 21 ILE B N 1
ATOM 4672 C CA . ILE B 1 30 ? 79.214 -10.822 -64.632 1.00 76.11 21 ILE B CA 1
ATOM 4673 C C . ILE B 1 30 ? 79.515 -10.542 -63.169 1.00 75.95 21 ILE B C 1
ATOM 4674 O O . ILE B 1 30 ? 79.941 -11.441 -62.431 1.00 80.83 21 ILE B O 1
ATOM 4679 N N . ASP B 1 31 ? 79.268 -9.316 -62.712 1.00 77.93 22 ASP B N 1
ATOM 4680 C CA . ASP B 1 31 ? 79.448 -8.998 -61.299 1.00 72.15 22 ASP B CA 1
ATOM 4681 C C . ASP B 1 31 ? 78.428 -9.718 -60.422 1.00 66.84 22 ASP B C 1
ATOM 4682 O O . ASP B 1 31 ? 78.716 -10.010 -59.257 1.00 67.00 22 ASP B O 1
ATOM 4687 N N . MET B 1 32 ? 77.234 -10.001 -60.953 1.00 67.85 23 MET B N 1
ATOM 4688 C CA . MET B 1 32 ? 76.219 -10.718 -60.184 1.00 73.26 23 MET B CA 1
ATOM 4689 C C . MET B 1 32 ? 76.555 -12.206 -60.079 1.00 71.62 23 MET B C 1
ATOM 4690 O O . MET B 1 32 ? 76.498 -12.788 -58.989 1.00 69.85 23 MET B O 1
ATOM 4695 N N . THR B 1 33 ? 76.897 -12.840 -61.201 1.00 64.48 24 THR B N 1
ATOM 4696 C CA . THR B 1 33 ? 77.363 -14.220 -61.151 1.00 68.72 24 THR B CA 1
ATOM 4697 C C . THR B 1 33 ? 78.442 -14.394 -60.088 1.00 69.92 24 THR B C 1
ATOM 4698 O O . THR B 1 33 ? 78.384 -15.321 -59.269 1.00 66.99 24 THR B O 1
ATOM 4702 N N . ALA B 1 34 ? 79.433 -13.495 -60.080 1.00 64.29 25 ALA B N 1
ATOM 4703 C CA . ALA B 1 34 ? 80.556 -13.655 -59.168 1.00 62.19 25 ALA B CA 1
ATOM 4704 C C . ALA B 1 34 ? 80.087 -13.611 -57.724 1.00 67.82 25 ALA B C 1
ATOM 4705 O O . ALA B 1 34 ? 80.579 -14.369 -56.877 1.00 66.13 25 ALA B O 1
ATOM 4707 N N . LEU B 1 35 ? 79.107 -12.750 -57.434 1.00 68.48 26 LEU B N 1
ATOM 4708 C CA . LEU B 1 35 ? 78.621 -12.587 -56.069 1.00 66.85 26 LEU B CA 1
ATOM 4709 C C . LEU B 1 35 ? 77.663 -13.707 -55.677 1.00 66.43 26 LEU B C 1
ATOM 4710 O O . LEU B 1 35 ? 77.700 -14.177 -54.533 1.00 71.97 26 LEU B O 1
ATOM 4715 N N . TYR B 1 36 ? 76.817 -14.166 -56.608 1.00 65.71 27 TYR B N 1
ATOM 4716 C CA . TYR B 1 36 ? 75.983 -15.334 -56.323 1.00 67.16 27 TYR B CA 1
ATOM 4717 C C . TYR B 1 36 ? 76.827 -16.589 -56.120 1.00 61.62 27 TYR B C 1
ATOM 4718 O O . TYR B 1 36 ? 76.519 -17.407 -55.247 1.00 59.24 27 TYR B O 1
ATOM 4727 N N . LEU B 1 37 ? 77.898 -16.752 -56.914 1.00 60.55 28 LEU B N 1
ATOM 4728 C CA . LEU B 1 37 ? 78.706 -17.973 -56.866 1.00 61.00 28 LEU B CA 1
ATOM 4729 C C . LEU B 1 37 ? 79.555 -18.051 -55.612 1.00 63.08 28 LEU B C 1
ATOM 4730 O O . LEU B 1 37 ? 79.864 -19.148 -55.136 1.00 65.30 28 LEU B O 1
ATOM 4735 N N . GLU B 1 38 ? 79.937 -16.898 -55.077 1.00 65.37 29 GLU B N 1
ATOM 4736 C CA . GLU B 1 38 ? 81.045 -16.815 -54.138 1.00 62.58 29 GLU B CA 1
ATOM 4737 C C . GLU B 1 38 ? 80.772 -17.614 -52.859 1.00 66.49 29 GLU B C 1
ATOM 4738 O O . GLU B 1 38 ? 81.496 -18.567 -52.536 1.00 64.26 29 GLU B O 1
ATOM 4744 N N . ARG B 1 39 ? 79.703 -17.267 -52.137 1.00 68.44 30 ARG B N 1
ATOM 4745 C CA . ARG B 1 39 ? 79.494 -17.831 -50.806 1.00 60.99 30 ARG B CA 1
ATOM 4746 C C . ARG B 1 39 ? 79.073 -19.299 -50.848 1.00 61.27 30 ARG B C 1
ATOM 4747 O O . ARG B 1 39 ? 79.317 -20.039 -49.883 1.00 55.73 30 ARG B O 1
ATOM 4755 N N . PHE B 1 40 ? 78.447 -19.747 -51.940 1.00 62.22 31 PHE B N 1
ATOM 4756 C CA . PHE B 1 40 ? 77.988 -21.134 -52.000 1.00 61.97 31 PHE B CA 1
ATOM 4757 C C . PHE B 1 40 ? 79.133 -22.127 -52.028 1.00 57.49 31 PHE B C 1
ATOM 4758 O O . PHE B 1 40 ? 78.883 -23.333 -51.942 1.00 62.63 31 PHE B O 1
ATOM 4766 N N . MET B 1 41 ? 80.368 -21.660 -52.158 1.00 53.95 32 MET B N 1
ATOM 4767 C CA . MET B 1 41 ? 81.513 -22.550 -52.172 1.00 56.00 32 MET B CA 1
ATOM 4768 C C . MET B 1 41 ? 82.222 -22.635 -50.830 1.00 56.69 32 MET B C 1
ATOM 4769 O O . MET B 1 41 ? 83.132 -23.447 -50.686 1.00 58.50 32 MET B O 1
ATOM 4774 N N . ASN B 1 42 ? 81.806 -21.862 -49.834 1.00 58.66 33 ASN B N 1
ATOM 4775 C CA . ASN B 1 42 ? 82.626 -21.714 -48.641 1.00 52.68 33 ASN B CA 1
ATOM 4776 C C . ASN B 1 42 ? 82.546 -22.912 -47.697 1.00 53.74 33 ASN B C 1
ATOM 4777 O O . ASN B 1 42 ? 83.260 -22.922 -46.690 1.00 57.21 33 ASN B O 1
ATOM 4782 N N . TYR B 1 43 ? 81.725 -23.925 -47.991 1.00 54.33 34 TYR B N 1
ATOM 4783 C CA . TYR B 1 43 ? 81.815 -25.214 -47.307 1.00 56.29 34 TYR B CA 1
ATOM 4784 C C . TYR B 1 43 ? 82.215 -26.324 -48.271 1.00 57.56 34 TYR B C 1
ATOM 4785 O O . TYR B 1 43 ? 81.869 -27.492 -48.064 1.00 52.25 34 TYR B O 1
ATOM 4794 N N . GLY B 1 44 ? 82.921 -25.958 -49.342 1.00 54.47 35 GLY B N 1
ATOM 4795 C CA . GLY B 1 44 ? 83.638 -26.914 -50.158 1.00 53.03 35 GLY B CA 1
ATOM 4796 C C . GLY B 1 44 ? 83.004 -27.311 -51.470 1.00 51.01 35 GLY B C 1
ATOM 4797 O O . GLY B 1 44 ? 83.496 -28.251 -52.105 1.00 49.57 35 GLY B O 1
ATOM 4798 N N . ILE B 1 45 ? 81.922 -26.655 -51.890 1.00 52.08 36 ILE B N 1
ATOM 4799 C CA . ILE B 1 45 ? 81.415 -26.887 -53.235 1.00 54.21 36 ILE B CA 1
ATOM 4800 C C . ILE B 1 45 ? 82.472 -26.431 -54.226 1.00 54.64 36 ILE B C 1
ATOM 4801 O O . ILE B 1 45 ? 83.149 -25.418 -54.008 1.00 55.41 36 ILE B O 1
ATOM 4806 N N . THR B 1 46 ? 82.640 -27.209 -55.350 1.00 54.27 37 THR B N 1
ATOM 4807 C CA . THR B 1 46 ? 83.554 -26.806 -56.406 1.00 55.39 37 THR B CA 1
ATOM 4808 C C . THR B 1 46 ? 82.847 -25.888 -57.391 1.00 55.77 37 THR B C 1
ATOM 4809 O O . THR B 1 46 ? 81.622 -25.933 -57.520 1.00 54.98 37 THR B O 1
ATOM 4813 N N . PRO B 1 47 ? 83.597 -25.046 -58.102 1.00 58.07 38 PRO B N 1
ATOM 4814 C CA . PRO B 1 47 ? 82.956 -24.251 -59.160 1.00 58.10 38 PRO B CA 1
ATOM 4815 C C . PRO B 1 47 ? 82.371 -25.132 -60.247 1.00 55.58 38 PRO B C 1
ATOM 4816 O O . PRO B 1 47 ? 81.293 -24.841 -60.788 1.00 55.68 38 PRO B O 1
ATOM 4820 N N . GLU B 1 48 ? 83.063 -26.224 -60.570 1.00 57.38 39 GLU B N 1
ATOM 4821 C CA . GLU B 1 48 ? 82.540 -27.173 -61.543 1.00 58.45 39 GLU B CA 1
ATOM 4822 C C . GLU B 1 48 ? 81.123 -27.623 -61.182 1.00 59.48 39 GLU B C 1
ATOM 4823 O O . GLU B 1 48 ? 80.265 -27.737 -62.059 1.00 64.02 39 GLU B O 1
ATOM 4829 N N . GLU B 1 49 ? 80.840 -27.834 -59.895 1.00 54.73 40 GLU B N 1
ATOM 4830 C CA . GLU B 1 49 ? 79.498 -28.262 -59.500 1.00 55.35 40 GLU B CA 1
ATOM 4831 C C . GLU B 1 49 ? 78.466 -27.180 -59.795 1.00 57.38 40 GLU B C 1
ATOM 4832 O O . GLU B 1 49 ? 77.391 -27.453 -60.339 1.00 59.49 40 GLU B O 1
ATOM 4838 N N . LEU B 1 50 ? 78.772 -25.941 -59.431 1.00 61.19 41 LEU B N 1
ATOM 4839 C CA . LEU B 1 50 ? 77.815 -24.863 -59.604 1.00 58.06 41 LEU B CA 1
ATOM 4840 C C . LEU B 1 50 ? 77.769 -24.342 -61.034 1.00 61.05 41 LEU B C 1
ATOM 4841 O O . LEU B 1 50 ? 76.742 -23.794 -61.447 1.00 60.60 41 LEU B O 1
ATOM 4846 N N . ARG B 1 51 ? 78.839 -24.509 -61.806 1.00 64.15 42 ARG B N 1
ATOM 4847 C CA . ARG B 1 51 ? 78.884 -23.979 -63.159 1.00 66.20 42 ARG B CA 1
ATOM 4848 C C . ARG B 1 51 ? 78.714 -25.033 -64.248 1.00 65.02 42 ARG B C 1
ATOM 4849 O O . ARG B 1 51 ? 78.723 -24.685 -65.431 1.00 71.89 42 ARG B O 1
ATOM 4857 N N . SER B 1 52 ? 78.544 -26.305 -63.894 1.00 65.18 43 SER B N 1
ATOM 4858 C CA . SER B 1 52 ? 78.381 -27.330 -64.919 1.00 67.88 43 SER B CA 1
ATOM 4859 C C . SER B 1 52 ? 77.043 -27.237 -65.634 1.00 69.68 43 SER B C 1
ATOM 4860 O O . SER B 1 52 ? 76.883 -27.862 -66.686 1.00 72.45 43 SER B O 1
ATOM 4863 N N . GLY B 1 53 ? 76.072 -26.514 -65.080 1.00 70.35 44 GLY B N 1
ATOM 4864 C CA . GLY B 1 53 ? 74.738 -26.527 -65.645 1.00 64.89 44 GLY B CA 1
ATOM 4865 C C . GLY B 1 53 ? 73.896 -27.739 -65.304 1.00 68.23 44 GLY B C 1
ATOM 4866 O O . GLY B 1 53 ? 72.807 -27.893 -65.869 1.00 72.82 44 GLY B O 1
ATOM 4867 N N . LYS B 1 54 ? 74.362 -28.617 -64.418 1.00 59.02 45 LYS B N 1
ATOM 4868 C CA . LYS B 1 54 ? 73.456 -29.577 -63.815 1.00 51.22 45 LYS B CA 1
ATOM 4869 C C . LYS B 1 54 ? 72.384 -28.823 -63.029 1.00 54.32 45 LYS B C 1
ATOM 4870 O O . LYS B 1 54 ? 72.605 -27.692 -62.594 1.00 61.98 45 LYS B O 1
ATOM 4876 N N . PRO B 1 55 ? 71.207 -29.410 -62.844 1.00 57.52 46 PRO B N 1
ATOM 4877 C CA . PRO B 1 55 ? 70.148 -28.699 -62.115 1.00 50.51 46 PRO B CA 1
ATOM 4878 C C . PRO B 1 55 ? 70.409 -28.657 -60.611 1.00 53.13 46 PRO B C 1
ATOM 4879 O O . PRO B 1 55 ? 71.007 -29.567 -60.030 1.00 53.30 46 PRO B O 1
ATOM 4883 N N . ILE B 1 56 ? 69.945 -27.581 -59.977 1.00 53.85 47 ILE B N 1
ATOM 4884 C CA . ILE B 1 56 ? 70.031 -27.426 -58.525 1.00 53.13 47 ILE B CA 1
ATOM 4885 C C . ILE B 1 56 ? 68.744 -27.956 -57.906 1.00 51.16 47 ILE B C 1
ATOM 4886 O O . ILE B 1 56 ? 67.668 -27.391 -58.128 1.00 51.39 47 ILE B O 1
ATOM 4891 N N . ILE B 1 57 ? 68.855 -29.032 -57.126 1.00 51.88 48 ILE B N 1
ATOM 4892 C CA . ILE B 1 57 ? 67.706 -29.740 -56.566 1.00 48.56 48 ILE B CA 1
ATOM 4893 C C . ILE B 1 57 ? 67.557 -29.343 -55.106 1.00 51.28 48 ILE B C 1
ATOM 4894 O O . ILE B 1 57 ? 68.359 -29.748 -54.258 1.00 53.32 48 ILE B O 1
ATOM 4899 N N . GLY B 1 58 ? 66.518 -28.575 -54.801 1.00 48.62 49 GLY B N 1
ATOM 4900 C CA . GLY B 1 58 ? 66.233 -28.260 -53.420 1.00 51.55 49 GLY B CA 1
ATOM 4901 C C . GLY B 1 58 ? 65.658 -29.455 -52.688 1.00 50.68 49 GLY B C 1
ATOM 4902 O O . GLY B 1 58 ? 65.068 -30.352 -53.282 1.00 55.26 49 GLY B O 1
ATOM 4903 N N . ILE B 1 59 ? 65.863 -29.479 -51.376 1.00 48.05 50 ILE B N 1
ATOM 4904 C CA . ILE B 1 59 ? 65.274 -30.486 -50.506 1.00 46.41 50 ILE B CA 1
ATOM 4905 C C . ILE B 1 59 ? 64.630 -29.729 -49.355 1.00 50.26 50 ILE B C 1
ATOM 4906 O O . ILE B 1 59 ? 65.324 -29.254 -48.450 1.00 51.37 50 ILE B O 1
ATOM 4911 N N . ALA B 1 60 ? 63.306 -29.605 -49.390 1.00 51.89 51 ALA B N 1
ATOM 4912 C CA . ALA B 1 60 ? 62.540 -28.988 -48.313 1.00 45.22 51 ALA B CA 1
ATOM 4913 C C . ALA B 1 60 ? 62.553 -29.918 -47.102 1.00 53.19 51 ALA B C 1
ATOM 4914 O O . ALA B 1 60 ? 61.787 -30.882 -47.023 1.00 53.27 51 ALA B O 1
ATOM 4916 N N . GLN B 1 61 ? 63.433 -29.636 -46.151 1.00 52.60 52 GLN B N 1
ATOM 4917 C CA . GLN B 1 61 ? 63.616 -30.480 -44.981 1.00 50.64 52 GLN B CA 1
ATOM 4918 C C . GLN B 1 61 ? 62.608 -30.105 -43.893 1.00 54.39 52 GLN B C 1
ATOM 4919 O O . GLN B 1 61 ? 62.533 -28.943 -43.488 1.00 59.30 52 GLN B O 1
ATOM 4925 N N . THR B 1 62 ? 61.830 -31.088 -43.420 1.00 57.45 53 THR B N 1
ATOM 4926 C CA . THR B 1 62 ? 60.813 -30.845 -42.397 1.00 56.69 53 THR B CA 1
ATOM 4927 C C . THR B 1 62 ? 61.179 -31.402 -41.029 1.00 57.51 53 THR B C 1
ATOM 4928 O O . THR B 1 62 ? 60.451 -31.139 -40.063 1.00 53.49 53 THR B O 1
ATOM 4932 N N . GLY B 1 63 ? 62.276 -32.157 -40.919 1.00 56.11 54 GLY B N 1
ATOM 4933 C CA . GLY B 1 63 ? 62.631 -32.808 -39.670 1.00 55.44 54 GLY B CA 1
ATOM 4934 C C . GLY B 1 63 ? 63.501 -31.966 -38.745 1.00 55.19 54 GLY B C 1
ATOM 4935 O O . GLY B 1 63 ? 64.368 -31.212 -39.178 1.00 51.50 54 GLY B O 1
ATOM 4936 N N . SER B 1 64 ? 63.260 -32.127 -37.447 1.00 56.59 55 SER B N 1
ATOM 4937 C CA . SER B 1 64 ? 64.011 -31.448 -36.399 1.00 57.00 55 SER B CA 1
ATOM 4938 C C . SER B 1 64 ? 63.691 -32.146 -35.089 1.00 61.17 55 SER B C 1
ATOM 4939 O O . SER B 1 64 ? 62.830 -33.027 -35.033 1.00 60.59 55 SER B O 1
ATOM 4942 N N . ASP B 1 65 ? 64.395 -31.733 -34.028 1.00 68.00 56 ASP B N 1
ATOM 4943 C CA . ASP B 1 65 ? 64.040 -32.178 -32.683 1.00 59.74 56 ASP B CA 1
ATOM 4944 C C . ASP B 1 65 ? 62.615 -31.791 -32.325 1.00 58.08 56 ASP B C 1
ATOM 4945 O O . ASP B 1 65 ? 61.985 -32.442 -31.491 1.00 63.36 56 ASP B O 1
ATOM 4950 N N . ILE B 1 66 ? 62.087 -30.736 -32.943 1.00 61.25 57 ILE B N 1
ATOM 4951 C CA . ILE B 1 66 ? 60.744 -30.278 -32.616 1.00 61.85 57 ILE B CA 1
ATOM 4952 C C . ILE B 1 66 ? 59.669 -30.904 -33.494 1.00 65.19 57 ILE B C 1
ATOM 4953 O O . ILE B 1 66 ? 58.478 -30.693 -33.228 1.00 65.94 57 ILE B O 1
ATOM 4958 N N . SER B 1 67 ? 60.041 -31.676 -34.529 1.00 66.85 58 SER B N 1
ATOM 4959 C CA . SER B 1 67 ? 59.093 -32.478 -35.310 1.00 62.73 58 SER B CA 1
ATOM 4960 C C . SER B 1 67 ? 59.514 -33.939 -35.238 1.00 64.06 58 SER B C 1
ATOM 4961 O O . SER B 1 67 ? 60.088 -34.474 -36.201 1.00 64.54 58 SER B O 1
ATOM 4964 N N . PRO B 1 68 ? 59.239 -34.623 -34.124 1.00 63.80 59 PRO B N 1
ATOM 4965 C CA . PRO B 1 68 ? 59.612 -36.048 -34.040 1.00 63.91 59 PRO B CA 1
ATOM 4966 C C . PRO B 1 68 ? 58.973 -36.900 -35.117 1.00 63.97 59 PRO B C 1
ATOM 4967 O O . PRO B 1 68 ? 59.536 -37.944 -35.488 1.00 67.08 59 PRO B O 1
ATOM 4971 N N . CYS B 1 69 ? 57.815 -36.485 -35.636 1.00 63.22 60 CYS B N 1
ATOM 4972 C CA . CYS B 1 69 ? 57.170 -37.248 -36.698 1.00 62.03 60 CYS B CA 1
ATOM 4973 C C . CYS B 1 69 ? 57.993 -37.219 -37.978 1.00 65.67 60 CYS B C 1
ATOM 4974 O O . CYS B 1 69 ? 58.066 -38.226 -38.694 1.00 66.87 60 CYS B O 1
ATOM 4977 N N . ASN B 1 70 ? 58.648 -36.089 -38.266 1.00 62.05 61 ASN B N 1
ATOM 4978 C CA . ASN B 1 70 ? 59.412 -35.913 -39.495 1.00 60.67 61 ASN B CA 1
ATOM 4979 C C . ASN B 1 70 ? 60.909 -36.076 -39.312 1.00 59.48 61 ASN B C 1
ATOM 4980 O O . ASN B 1 70 ? 61.639 -36.024 -40.304 1.00 60.47 61 ASN B O 1
ATOM 4985 N N . ARG B 1 71 ? 61.382 -36.282 -38.081 1.00 57.80 62 ARG B N 1
ATOM 4986 C CA . ARG B 1 71 ? 62.815 -36.319 -37.810 1.00 57.83 62 ARG B CA 1
ATOM 4987 C C . ARG B 1 71 ? 63.532 -37.474 -38.517 1.00 59.54 62 ARG B C 1
ATOM 4988 O O . ARG B 1 71 ? 64.770 -37.474 -38.590 1.00 61.56 62 ARG B O 1
ATOM 4996 N N . ILE B 1 72 ? 62.796 -38.449 -39.052 1.00 60.18 63 ILE B N 1
ATOM 4997 C CA . ILE B 1 72 ? 63.423 -39.476 -39.881 1.00 60.35 63 ILE B CA 1
ATOM 4998 C C . ILE B 1 72 ? 64.078 -38.839 -41.105 1.00 57.94 63 ILE B C 1
ATOM 4999 O O . ILE B 1 72 ? 65.060 -39.365 -41.650 1.00 58.15 63 ILE B O 1
ATOM 5004 N N . HIS B 1 73 ? 63.579 -37.683 -41.532 1.00 52.79 64 HIS B N 1
ATOM 5005 C CA . HIS B 1 73 ? 64.129 -37.055 -42.720 1.00 53.12 64 HIS B CA 1
ATOM 5006 C C . HIS B 1 73 ? 65.536 -36.531 -42.500 1.00 53.15 64 HIS B C 1
ATOM 5007 O O . HIS B 1 73 ? 66.237 -36.262 -43.480 1.00 54.89 64 HIS B O 1
ATOM 5014 N N . LEU B 1 74 ? 65.977 -36.390 -41.249 1.00 56.15 65 LEU B N 1
ATOM 5015 C CA . LEU B 1 74 ? 67.356 -35.965 -41.028 1.00 53.88 65 LEU B CA 1
ATOM 5016 C C . LEU B 1 74 ? 68.330 -37.058 -41.430 1.00 55.77 65 LEU B C 1
ATOM 5017 O O . LEU B 1 74 ? 69.470 -36.764 -41.807 1.00 59.03 65 LEU B O 1
ATOM 5022 N N . ASP B 1 75 ? 67.907 -38.316 -41.369 1.00 56.92 66 ASP B N 1
ATOM 5023 C CA . ASP B 1 75 ? 68.752 -39.389 -41.869 1.00 66.94 66 ASP B CA 1
ATOM 5024 C C . ASP B 1 75 ? 68.451 -39.731 -43.321 1.00 62.94 66 ASP B C 1
ATOM 5025 O O . ASP B 1 75 ? 69.378 -39.974 -44.103 1.00 66.78 66 ASP B O 1
ATOM 5030 N N . LEU B 1 76 ? 67.177 -39.720 -43.707 1.00 54.51 67 LEU B N 1
ATOM 5031 C CA . LEU B 1 76 ? 66.841 -40.008 -45.093 1.00 52.93 67 LEU B CA 1
ATOM 5032 C C . LEU B 1 76 ? 67.477 -39.015 -46.048 1.00 49.95 67 LEU B C 1
ATOM 5033 O O . LEU B 1 76 ? 67.747 -39.366 -47.200 1.00 52.58 67 LEU B O 1
ATOM 5038 N N . VAL B 1 77 ? 67.707 -37.775 -45.612 1.00 51.66 68 VAL B N 1
ATOM 5039 C CA . VAL B 1 77 ? 68.104 -36.757 -46.581 1.00 54.51 68 VAL B CA 1
ATOM 5040 C C . VAL B 1 77 ? 69.376 -37.180 -47.293 1.00 50.29 68 VAL B C 1
ATOM 5041 O O . VAL B 1 77 ? 69.546 -36.903 -48.483 1.00 54.46 68 VAL B O 1
ATOM 5045 N N . GLN B 1 78 ? 70.246 -37.926 -46.614 1.00 46.54 69 GLN B N 1
ATOM 5046 C CA . GLN B 1 78 ? 71.481 -38.361 -47.254 1.00 53.59 69 GLN B CA 1
ATOM 5047 C C . GLN B 1 78 ? 71.216 -39.306 -48.425 1.00 56.87 69 GLN B C 1
ATOM 5048 O O . GLN B 1 78 ? 71.883 -39.210 -49.462 1.00 59.37 69 GLN B O 1
ATOM 5054 N N . ARG B 1 79 ? 70.261 -40.238 -48.277 1.00 55.80 70 ARG B N 1
ATOM 5055 C CA . ARG B 1 79 ? 69.895 -41.110 -49.395 1.00 52.86 70 ARG B CA 1
ATOM 5056 C C . ARG B 1 79 ? 69.367 -40.294 -50.568 1.00 52.21 70 ARG B C 1
ATOM 5057 O O . ARG B 1 79 ? 69.690 -40.572 -51.731 1.00 49.85 70 ARG B O 1
ATOM 5065 N N . VAL B 1 80 ? 68.552 -39.281 -50.281 1.00 46.46 71 VAL B N 1
ATOM 5066 C CA . VAL B 1 80 ? 68.056 -38.420 -51.343 1.00 46.61 71 VAL B CA 1
ATOM 5067 C C . VAL B 1 80 ? 69.216 -37.702 -52.010 1.00 52.51 71 VAL B C 1
ATOM 5068 O O . VAL B 1 80 ? 69.277 -37.602 -53.242 1.00 55.55 71 VAL B O 1
ATOM 5072 N N . ARG B 1 81 ? 70.166 -37.212 -51.209 1.00 51.17 72 ARG B N 1
ATOM 5073 C CA . ARG B 1 81 ? 71.333 -36.544 -51.771 1.00 51.96 72 ARG B CA 1
ATOM 5074 C C . ARG B 1 81 ? 72.117 -37.480 -52.678 1.00 50.24 72 ARG B C 1
ATOM 5075 O O . ARG B 1 81 ? 72.600 -37.067 -53.735 1.00 50.95 72 ARG B O 1
ATOM 5083 N N . ASP B 1 82 ? 72.232 -38.752 -52.300 1.00 50.80 73 ASP B N 1
ATOM 5084 C CA . ASP B 1 82 ? 72.964 -39.693 -53.144 1.00 52.14 73 ASP B CA 1
ATOM 5085 C C . ASP B 1 82 ? 72.250 -39.926 -54.474 1.00 53.49 73 ASP B C 1
ATOM 5086 O O . ASP B 1 82 ? 72.896 -40.009 -55.523 1.00 54.61 73 ASP B O 1
ATOM 5091 N N . GLY B 1 83 ? 70.921 -40.029 -54.455 1.00 52.43 74 GLY B N 1
ATOM 5092 C CA . GLY B 1 83 ? 70.191 -40.231 -55.695 1.00 53.29 74 GLY B CA 1
ATOM 5093 C C . GLY B 1 83 ? 70.273 -39.041 -56.634 1.00 52.23 74 GLY B C 1
ATOM 5094 O O . GLY B 1 83 ? 70.437 -39.207 -57.844 1.00 51.66 74 GLY B O 1
ATOM 5095 N N . ILE B 1 84 ? 70.149 -37.826 -56.094 1.00 50.43 75 ILE B N 1
ATOM 5096 C CA . ILE B 1 84 ? 70.315 -36.625 -56.908 1.00 46.57 75 ILE B CA 1
ATOM 5097 C C . ILE B 1 84 ? 71.681 -36.630 -57.588 1.00 49.87 75 ILE B C 1
ATOM 5098 O O . ILE B 1 84 ? 71.792 -36.420 -58.802 1.00 47.69 75 ILE B O 1
ATOM 5103 N N . ARG B 1 85 ? 72.742 -36.900 -56.817 1.00 50.14 76 ARG B N 1
ATOM 5104 C CA . ARG B 1 85 ? 74.085 -36.955 -57.391 1.00 53.45 76 ARG B CA 1
ATOM 5105 C C . ARG B 1 85 ? 74.228 -38.101 -58.390 1.00 53.39 76 ARG B C 1
ATOM 5106 O O . ARG B 1 85 ? 74.881 -37.954 -59.430 1.00 52.56 76 ARG B O 1
ATOM 5114 N N . ASP B 1 86 ? 73.639 -39.252 -58.090 1.00 56.18 77 ASP B N 1
ATOM 5115 C CA . ASP B 1 86 ? 73.698 -40.358 -59.035 1.00 59.03 77 ASP B CA 1
ATOM 5116 C C . ASP B 1 86 ? 73.115 -39.960 -60.391 1.00 53.32 77 ASP B C 1
ATOM 5117 O O . ASP B 1 86 ? 73.702 -40.249 -61.439 1.00 54.61 77 ASP B O 1
ATOM 5122 N N . ALA B 1 87 ? 71.980 -39.274 -60.387 1.00 49.79 78 ALA B N 1
ATOM 5123 C CA . ALA B 1 87 ? 71.250 -38.941 -61.600 1.00 48.18 78 ALA B CA 1
ATOM 5124 C C . ALA B 1 87 ? 71.704 -37.639 -62.255 1.00 57.78 78 ALA B C 1
ATOM 5125 O O . ALA B 1 87 ? 71.121 -37.244 -63.271 1.00 57.35 78 ALA B O 1
ATOM 5127 N N . GLY B 1 88 ? 72.697 -36.952 -61.702 1.00 54.31 79 GLY B N 1
ATOM 5128 C CA . GLY B 1 88 ? 73.248 -35.779 -62.340 1.00 51.62 79 GLY B CA 1
ATOM 5129 C C . GLY B 1 88 ? 72.760 -34.438 -61.837 1.00 53.93 79 GLY B C 1
ATOM 5130 O O . GLY B 1 88 ? 72.861 -33.453 -62.573 1.00 54.62 79 GLY B O 1
ATOM 5131 N N . GLY B 1 89 ? 72.242 -34.362 -60.613 1.00 53.31 80 GLY B N 1
ATOM 5132 C CA . GLY B 1 89 ? 71.828 -33.113 -60.022 1.00 47.97 80 GLY B CA 1
ATOM 5133 C C . GLY B 1 89 ? 72.819 -32.647 -58.966 1.00 48.22 80 GLY B C 1
ATOM 5134 O O . GLY B 1 89 ? 73.792 -33.319 -58.645 1.00 51.49 80 GLY B O 1
ATOM 5135 N N . ILE B 1 90 ? 72.555 -31.454 -58.444 1.00 47.96 81 ILE B N 1
ATOM 5136 C CA . ILE B 1 90 ? 73.325 -30.872 -57.350 1.00 50.29 81 ILE B CA 1
ATOM 5137 C C . ILE B 1 90 ? 72.354 -30.647 -56.201 1.00 51.44 81 ILE B C 1
ATOM 5138 O O . ILE B 1 90 ? 71.447 -29.814 -56.329 1.00 55.55 81 ILE B O 1
ATOM 5143 N N . PRO B 1 91 ? 72.492 -31.338 -55.076 1.00 47.19 82 PRO B N 1
ATOM 5144 C CA . PRO B 1 91 ? 71.497 -31.217 -54.012 1.00 48.75 82 PRO B CA 1
ATOM 5145 C C . PRO B 1 91 ? 71.699 -29.964 -53.177 1.00 51.62 82 PRO B C 1
ATOM 5146 O O . PRO B 1 91 ? 72.821 -29.501 -52.962 1.00 58.68 82 PRO B O 1
ATOM 5150 N N . MET B 1 92 ? 70.588 -29.416 -52.688 1.00 48.86 83 MET B N 1
ATOM 5151 C CA . MET B 1 92 ? 70.667 -28.281 -51.768 1.00 55.35 83 MET B CA 1
ATOM 5152 C C . MET B 1 92 ? 69.549 -28.369 -50.739 1.00 53.92 83 MET B C 1
ATOM 5153 O O . MET B 1 92 ? 68.391 -28.085 -51.055 1.00 56.15 83 MET B O 1
ATOM 5158 N N . GLU B 1 93 ? 69.904 -28.731 -49.510 1.00 52.11 84 GLU B N 1
ATOM 5159 C CA . GLU B 1 93 ? 68.937 -28.953 -48.445 1.00 48.54 84 GLU B CA 1
ATOM 5160 C C . GLU B 1 93 ? 68.718 -27.664 -47.661 1.00 54.88 84 GLU B C 1
ATOM 5161 O O . GLU B 1 93 ? 69.643 -26.865 -47.469 1.00 58.37 84 GLU B O 1
ATOM 5167 N N . PHE B 1 94 ? 67.484 -27.447 -47.231 1.00 48.78 85 PHE B N 1
ATOM 5168 C CA . PHE B 1 94 ? 67.145 -26.223 -46.524 1.00 53.20 85 PHE B CA 1
ATOM 5169 C C . PHE B 1 94 ? 65.881 -26.481 -45.717 1.00 55.17 85 PHE B C 1
ATOM 5170 O O . PHE B 1 94 ? 65.154 -27.447 -45.990 1.00 49.04 85 PHE B O 1
ATOM 5178 N N . PRO B 1 95 ? 65.578 -25.632 -44.731 1.00 56.33 86 PRO B N 1
ATOM 5179 C CA . PRO B 1 95 ? 64.451 -25.938 -43.843 1.00 54.81 86 PRO B CA 1
ATOM 5180 C C . PRO B 1 95 ? 63.168 -25.203 -44.207 1.00 58.08 86 PRO B C 1
ATOM 5181 O O . PRO B 1 95 ? 63.185 -24.273 -45.021 1.00 53.60 86 PRO B O 1
ATOM 5185 N N . VAL B 1 96 ? 62.049 -25.647 -43.630 1.00 58.42 87 VAL B N 1
ATOM 5186 C CA . VAL B 1 96 ? 60.781 -24.927 -43.666 1.00 61.00 87 VAL B CA 1
ATOM 5187 C C . VAL B 1 96 ? 60.381 -24.581 -42.231 1.00 58.87 87 VAL B C 1
ATOM 5188 O O . VAL B 1 96 ? 61.007 -25.011 -41.265 1.00 57.40 87 VAL B O 1
ATOM 5192 N N . HIS B 1 97 ? 59.329 -23.793 -42.102 1.00 62.77 88 HIS B N 1
ATOM 5193 C CA . HIS B 1 97 ? 58.818 -23.481 -40.776 1.00 63.44 88 HIS B CA 1
ATOM 5194 C C . HIS B 1 97 ? 58.350 -24.772 -40.097 1.00 60.86 88 HIS B C 1
ATOM 5195 O O . HIS B 1 97 ? 57.543 -25.513 -40.675 1.00 61.90 88 HIS B O 1
ATOM 5202 N N . PRO B 1 98 ? 58.833 -25.085 -38.893 1.00 60.35 89 PRO B N 1
ATOM 5203 C CA . PRO B 1 98 ? 58.531 -26.394 -38.291 1.00 55.55 89 PRO B CA 1
ATOM 5204 C C . PRO B 1 98 ? 57.073 -26.546 -37.873 1.00 66.24 89 PRO B C 1
ATOM 5205 O O . PRO B 1 98 ? 56.377 -25.579 -37.537 1.00 65.58 89 PRO B O 1
ATOM 5209 N N . ILE B 1 99 ? 56.611 -27.797 -37.891 1.00 60.93 90 ILE B N 1
ATOM 5210 C CA . ILE B 1 99 ? 55.220 -28.123 -37.594 1.00 63.74 90 ILE B CA 1
ATOM 5211 C C . ILE B 1 99 ? 55.176 -29.437 -36.822 1.00 66.02 90 ILE B C 1
ATOM 5212 O O . ILE B 1 99 ? 55.486 -30.499 -37.379 1.00 68.93 90 ILE B O 1
ATOM 5217 N N . PHE B 1 100 ? 54.757 -29.374 -35.562 1.00 64.43 91 PHE B N 1
ATOM 5218 C CA . PHE B 1 100 ? 54.540 -30.555 -34.726 1.00 72.25 91 PHE B CA 1
ATOM 5219 C C . PHE B 1 100 ? 53.096 -30.508 -34.232 1.00 74.31 91 PHE B C 1
ATOM 5220 O O . PHE B 1 100 ? 52.779 -29.790 -33.277 1.00 70.52 91 PHE B O 1
ATOM 5228 N N . GLU B 1 101 ? 52.239 -31.312 -34.861 1.00 76.69 92 GLU B N 1
ATOM 5229 C CA . GLU B 1 101 ? 50.800 -31.199 -34.644 1.00 81.16 92 GLU B CA 1
ATOM 5230 C C . GLU B 1 101 ? 50.432 -31.434 -33.176 1.00 83.07 92 GLU B C 1
ATOM 5231 O O . GLU B 1 101 ? 49.688 -30.644 -32.575 1.00 78.25 92 GLU B O 1
ATOM 5237 N N . ASN B 1 102 ? 51.009 -32.476 -32.564 1.00 79.88 93 ASN B N 1
ATOM 5238 C CA . ASN B 1 102 ? 50.611 -32.876 -31.218 1.00 73.73 93 ASN B CA 1
ATOM 5239 C C . ASN B 1 102 ? 50.901 -31.802 -30.178 1.00 77.79 93 ASN B C 1
ATOM 5240 O O . ASN B 1 102 ? 50.123 -31.636 -29.234 1.00 84.08 93 ASN B O 1
ATOM 5245 N N . CYS B 1 103 ? 51.990 -31.051 -30.322 1.00 76.46 94 CYS B N 1
ATOM 5246 C CA . CYS B 1 103 ? 52.367 -30.130 -29.259 1.00 75.29 94 CYS B CA 1
ATOM 5247 C C . CYS B 1 103 ? 52.103 -28.661 -29.552 1.00 74.20 94 CYS B C 1
ATOM 5248 O O . CYS B 1 103 ? 52.185 -27.852 -28.624 1.00 74.40 94 CYS B O 1
ATOM 5251 N N . ARG B 1 104 ? 51.781 -28.290 -30.790 1.00 75.26 95 ARG B N 1
ATOM 5252 C CA . ARG B 1 104 ? 51.688 -26.878 -31.155 1.00 73.53 95 ARG B CA 1
ATOM 5253 C C . ARG B 1 104 ? 50.368 -26.273 -30.680 1.00 79.95 95 ARG B C 1
ATOM 5254 O O . ARG B 1 104 ? 49.286 -26.805 -30.961 1.00 77.91 95 ARG B O 1
ATOM 5262 N N . ARG B 1 105 ? 50.463 -25.147 -29.969 1.00 79.84 96 ARG B N 1
ATOM 5263 C CA . ARG B 1 105 ? 49.302 -24.486 -29.395 1.00 78.13 96 ARG B CA 1
ATOM 5264 C C . ARG B 1 105 ? 49.263 -23.022 -29.819 1.00 80.60 96 ARG B C 1
ATOM 5265 O O . ARG B 1 105 ? 50.314 -22.370 -29.899 1.00 81.01 96 ARG B O 1
ATOM 5273 N N . PRO B 1 106 ? 48.065 -22.463 -30.092 1.00 81.68 97 PRO B N 1
ATOM 5274 C CA . PRO B 1 106 ? 46.721 -23.051 -29.967 1.00 81.24 97 PRO B CA 1
ATOM 5275 C C . PRO B 1 106 ? 46.438 -24.240 -30.893 1.00 83.43 97 PRO B C 1
ATOM 5276 O O . PRO B 1 106 ? 45.783 -25.183 -30.449 1.00 83.72 97 PRO B O 1
ATOM 5280 N N . THR B 1 107 ? 46.912 -24.211 -32.137 1.00 82.99 98 THR B N 1
ATOM 5281 C CA . THR B 1 107 ? 46.801 -25.390 -32.989 1.00 84.34 98 THR B CA 1
ATOM 5282 C C . THR B 1 107 ? 47.823 -25.317 -34.114 1.00 83.47 98 THR B C 1
ATOM 5283 O O . THR B 1 107 ? 48.302 -24.239 -34.489 1.00 75.85 98 THR B O 1
ATOM 5287 N N . ALA B 1 108 ? 48.136 -26.499 -34.655 1.00 82.75 99 ALA B N 1
ATOM 5288 C CA . ALA B 1 108 ? 49.058 -26.600 -35.777 1.00 76.84 99 ALA B CA 1
ATOM 5289 C C . ALA B 1 108 ? 48.444 -26.102 -37.078 1.00 76.49 99 ALA B C 1
ATOM 5290 O O . ALA B 1 108 ? 49.185 -25.771 -38.009 1.00 76.52 99 ALA B O 1
ATOM 5292 N N . ALA B 1 109 ? 47.112 -26.039 -37.166 1.00 78.31 100 ALA B N 1
ATOM 5293 C CA . ALA B 1 109 ? 46.480 -25.504 -38.367 1.00 75.18 100 ALA B CA 1
ATOM 5294 C C . ALA B 1 109 ? 46.947 -24.085 -38.655 1.00 73.90 100 ALA B C 1
ATOM 5295 O O . ALA B 1 109 ? 46.985 -23.660 -39.818 1.00 76.88 100 ALA B O 1
ATOM 5297 N N . LEU B 1 110 ? 47.322 -23.342 -37.618 1.00 68.59 101 LEU B N 1
ATOM 5298 C CA . LEU B 1 110 ? 47.843 -22.004 -37.843 1.00 70.18 101 LEU B CA 1
ATOM 5299 C C . LEU B 1 110 ? 49.067 -22.029 -38.747 1.00 72.29 101 LEU B C 1
ATOM 5300 O O . LEU B 1 110 ? 49.318 -21.063 -39.484 1.00 70.34 101 LEU B O 1
ATOM 5305 N N . ASP B 1 111 ? 49.816 -23.137 -38.734 1.00 73.54 102 ASP B N 1
ATOM 5306 C CA . ASP B 1 111 ? 51.150 -23.178 -39.319 1.00 69.69 102 ASP B CA 1
ATOM 5307 C C . ASP B 1 111 ? 51.153 -23.487 -40.806 1.00 67.07 102 ASP B C 1
ATOM 5308 O O . ASP B 1 111 ? 52.010 -22.965 -41.528 1.00 65.31 102 ASP B O 1
ATOM 5313 N N . ARG B 1 112 ? 50.203 -24.296 -41.281 1.00 62.35 103 ARG B N 1
ATOM 5314 C CA . ARG B 1 112 ? 50.247 -24.762 -42.664 1.00 65.37 103 ARG B CA 1
ATOM 5315 C C . ARG B 1 112 ? 50.395 -23.612 -43.662 1.00 66.29 103 ARG B C 1
ATOM 5316 O O . ARG B 1 112 ? 51.206 -23.688 -44.598 1.00 65.88 103 ARG B O 1
ATOM 5324 N N . ASN B 1 113 ? 49.641 -22.531 -43.477 1.00 66.16 104 ASN B N 1
ATOM 5325 C CA . ASN B 1 113 ? 49.788 -21.400 -44.391 1.00 68.72 104 ASN B CA 1
ATOM 5326 C C . ASN B 1 113 ? 51.046 -20.584 -44.100 1.00 64.96 104 ASN B C 1
ATOM 5327 O O . ASN B 1 113 ? 51.633 -20.005 -45.024 1.00 64.02 104 ASN B O 1
ATOM 5332 N N . LEU B 1 114 ? 51.476 -20.523 -42.838 1.00 63.21 105 LEU B N 1
ATOM 5333 C CA . LEU B 1 114 ? 52.725 -19.844 -42.515 1.00 61.08 105 LEU B CA 1
ATOM 5334 C C . LEU B 1 114 ? 53.904 -20.554 -43.172 1.00 60.96 105 LEU B C 1
ATOM 5335 O O . LEU B 1 114 ? 54.662 -19.954 -43.945 1.00 56.24 105 LEU B O 1
ATOM 5340 N N . SER B 1 115 ? 54.065 -21.844 -42.871 1.00 60.06 106 SER B N 1
ATOM 5341 C CA . SER B 1 115 ? 55.061 -22.664 -43.552 1.00 62.85 106 SER B CA 1
ATOM 5342 C C . SER B 1 115 ? 54.965 -22.505 -45.066 1.00 60.89 106 SER B C 1
ATOM 5343 O O . SER B 1 115 ? 55.989 -22.361 -45.750 1.00 59.62 106 SER B O 1
ATOM 5346 N N . TYR B 1 116 ? 53.736 -22.506 -45.598 1.00 60.28 107 TYR B N 1
ATOM 5347 C CA . TYR B 1 116 ? 53.519 -22.294 -47.029 1.00 59.44 107 TYR B CA 1
ATOM 5348 C C . TYR B 1 116 ? 54.152 -20.990 -47.497 1.00 59.70 107 TYR B C 1
ATOM 5349 O O . TYR B 1 116 ? 54.891 -20.964 -48.487 1.00 55.71 107 TYR B O 1
ATOM 5358 N N . LEU B 1 117 ? 53.843 -19.889 -46.806 1.00 64.50 108 LEU B N 1
ATOM 5359 C CA . LEU B 1 117 ? 54.357 -18.576 -47.183 1.00 61.69 108 LEU B CA 1
ATOM 5360 C C . LEU B 1 117 ? 55.864 -18.604 -47.353 1.00 59.24 108 LEU B C 1
ATOM 5361 O O . LEU B 1 117 ? 56.408 -18.062 -48.324 1.00 61.92 108 LEU B O 1
ATOM 5366 N N . GLY B 1 118 ? 56.556 -19.231 -46.400 1.00 60.55 109 GLY B N 1
ATOM 5367 C CA . GLY B 1 118 ? 58.008 -19.217 -46.419 1.00 60.67 109 GLY B CA 1
ATOM 5368 C C . GLY B 1 118 ? 58.576 -20.082 -47.521 1.00 61.08 109 GLY B C 1
ATOM 5369 O O . GLY B 1 118 ? 59.558 -19.711 -48.170 1.00 58.26 109 GLY B O 1
ATOM 5370 N N . LEU B 1 119 ? 57.962 -21.245 -47.754 1.00 59.78 110 LEU B N 1
ATOM 5371 C CA . LEU B 1 119 ? 58.470 -22.136 -48.785 1.00 58.35 110 LEU B CA 1
ATOM 5372 C C . LEU B 1 119 ? 58.326 -21.510 -50.165 1.00 59.50 110 LEU B C 1
ATOM 5373 O O . LEU B 1 119 ? 59.149 -21.760 -51.056 1.00 61.09 110 LEU B O 1
ATOM 5378 N N . VAL B 1 120 ? 57.300 -20.685 -50.358 1.00 58.35 111 VAL B N 1
ATOM 5379 C CA . VAL B 1 120 ? 57.143 -19.992 -51.630 1.00 57.06 111 VAL B CA 1
ATOM 5380 C C . VAL B 1 120 ? 58.320 -19.055 -51.855 1.00 60.71 111 VAL B C 1
ATOM 5381 O O . VAL B 1 120 ? 58.983 -19.102 -52.898 1.00 64.30 111 VAL B O 1
ATOM 5385 N N . GLU B 1 121 ? 58.614 -18.211 -50.860 1.00 59.51 112 GLU B N 1
ATOM 5386 C CA . GLU B 1 121 ? 59.737 -17.282 -50.948 1.00 57.90 112 GLU B CA 1
ATOM 5387 C C . GLU B 1 121 ? 61.039 -18.000 -51.270 1.00 63.43 112 GLU B C 1
ATOM 5388 O O . GLU B 1 121 ? 61.807 -17.571 -52.142 1.00 63.64 112 GLU B O 1
ATOM 5394 N N . THR B 1 122 ? 61.307 -19.097 -50.555 1.00 64.58 113 THR B N 1
ATOM 5395 C CA . THR B 1 122 ? 62.576 -19.799 -50.694 1.00 58.09 113 THR B CA 1
ATOM 5396 C C . THR B 1 122 ? 62.731 -20.391 -52.081 1.00 56.13 113 THR B C 1
ATOM 5397 O O . THR B 1 122 ? 63.821 -20.349 -52.657 1.00 57.65 113 THR B O 1
ATOM 5401 N N . LEU B 1 123 ? 61.660 -20.966 -52.628 1.00 54.79 114 LEU B N 1
ATOM 5402 C CA . LEU B 1 123 ? 61.768 -21.603 -53.935 1.00 53.73 114 LEU B CA 1
ATOM 5403 C C . LEU B 1 123 ? 61.893 -20.559 -55.038 1.00 62.16 114 LEU B C 1
ATOM 5404 O O . LEU B 1 123 ? 62.745 -20.675 -55.930 1.00 63.15 114 LEU B O 1
ATOM 5409 N N . HIS B 1 124 ? 61.062 -19.522 -54.998 1.00 58.19 115 HIS B N 1
ATOM 5410 C CA . HIS B 1 124 ? 61.127 -18.548 -56.073 1.00 57.98 115 HIS B CA 1
ATOM 5411 C C . HIS B 1 124 ? 62.374 -17.674 -55.954 1.00 61.27 115 HIS B C 1
ATOM 5412 O O . HIS B 1 124 ? 62.981 -17.303 -56.968 1.00 60.73 115 HIS B O 1
ATOM 5419 N N . GLY B 1 125 ? 62.785 -17.353 -54.731 1.00 59.12 116 GLY B N 1
ATOM 5420 C CA . GLY B 1 125 ? 63.853 -16.393 -54.531 1.00 59.33 116 GLY B CA 1
ATOM 5421 C C . GLY B 1 125 ? 65.281 -16.909 -54.566 1.00 62.79 116 GLY B C 1
ATOM 5422 O O . GLY B 1 125 ? 66.212 -16.095 -54.461 1.00 58.79 116 GLY B O 1
ATOM 5423 N N . TYR B 1 126 ? 65.493 -18.222 -54.700 1.00 56.32 117 TYR B N 1
ATOM 5424 C CA . TYR B 1 126 ? 66.816 -18.825 -54.716 1.00 55.88 117 TYR B CA 1
ATOM 5425 C C . TYR B 1 126 ? 67.012 -19.610 -56.003 1.00 56.85 117 TYR B C 1
ATOM 5426 O O . TYR B 1 126 ? 66.038 -19.955 -56.679 1.00 55.67 117 TYR B O 1
ATOM 5435 N N . PRO B 1 127 ? 68.266 -19.900 -56.383 1.00 61.04 118 PRO B N 1
ATOM 5436 C CA . PRO B 1 127 ? 68.505 -20.632 -57.641 1.00 63.08 118 PRO B CA 1
ATOM 5437 C C . PRO B 1 127 ? 68.164 -22.112 -57.561 1.00 59.77 118 PRO B C 1
ATOM 5438 O O . PRO B 1 127 ? 69.059 -22.954 -57.617 1.00 63.45 118 PRO B O 1
ATOM 5442 N N . ILE B 1 128 ? 66.885 -22.448 -57.464 1.00 57.18 119 ILE B N 1
ATOM 5443 C CA . ILE B 1 128 ? 66.449 -23.823 -57.267 1.00 58.44 119 ILE B CA 1
ATOM 5444 C C . ILE B 1 128 ? 65.608 -24.248 -58.468 1.00 59.84 119 ILE B C 1
ATOM 5445 O O . ILE B 1 128 ? 64.632 -23.576 -58.821 1.00 63.54 119 ILE B O 1
ATOM 5450 N N . ASP B 1 129 ? 65.981 -25.374 -59.084 1.00 57.87 120 ASP B N 1
ATOM 5451 C CA . ASP B 1 129 ? 65.377 -25.815 -60.336 1.00 54.84 120 ASP B CA 1
ATOM 5452 C C . ASP B 1 129 ? 64.309 -26.878 -60.154 1.00 53.34 120 ASP B C 1
ATOM 5453 O O . ASP B 1 129 ? 63.450 -27.024 -61.029 1.00 55.04 120 ASP B O 1
ATOM 5458 N N . ALA B 1 130 ? 64.346 -27.613 -59.049 1.00 54.54 121 ALA B N 1
ATOM 5459 C CA . ALA B 1 130 ? 63.302 -28.562 -58.685 1.00 53.47 121 ALA B CA 1
ATOM 5460 C C . ALA B 1 130 ? 63.370 -28.744 -57.173 1.00 53.38 121 ALA B C 1
ATOM 5461 O O . ALA B 1 130 ? 64.278 -28.234 -56.516 1.00 51.89 121 ALA B O 1
ATOM 5463 N N . VAL B 1 131 ? 62.407 -29.466 -56.609 1.00 53.77 122 VAL B N 1
ATOM 5464 C CA . VAL B 1 131 ? 62.396 -29.655 -55.162 1.00 52.54 122 VAL B CA 1
ATOM 5465 C C . VAL B 1 131 ? 61.881 -31.043 -54.792 1.00 53.29 122 VAL B C 1
ATOM 5466 O O . VAL B 1 131 ? 60.939 -31.566 -55.401 1.00 52.78 122 VAL B O 1
ATOM 5470 N N . VAL B 1 132 ? 62.523 -31.642 -53.793 1.00 52.00 123 VAL B N 1
ATOM 5471 C CA . VAL B 1 132 ? 62.002 -32.798 -53.082 1.00 51.55 123 VAL B CA 1
ATOM 5472 C C . VAL B 1 132 ? 61.362 -32.294 -51.797 1.00 56.25 123 VAL B C 1
ATOM 5473 O O . VAL B 1 132 ? 62.043 -31.720 -50.934 1.00 51.39 123 VAL B O 1
ATOM 5477 N N . LEU B 1 133 ? 60.057 -32.509 -51.671 1.00 55.09 124 LEU B N 1
ATOM 5478 C CA . LEU B 1 133 ? 59.317 -32.155 -50.469 1.00 49.59 124 LEU B CA 1
ATOM 5479 C C . LEU B 1 133 ? 59.322 -33.343 -49.514 1.00 55.00 124 LEU B C 1
ATOM 5480 O O . LEU B 1 133 ? 58.668 -34.363 -49.777 1.00 57.20 124 LEU B O 1
ATOM 5485 N N . THR B 1 134 ? 60.062 -33.231 -48.412 1.00 52.98 125 THR B N 1
ATOM 5486 C CA . THR B 1 134 ? 59.871 -34.199 -47.339 1.00 55.35 125 THR B CA 1
ATOM 5487 C C . THR B 1 134 ? 58.562 -33.910 -46.627 1.00 54.85 125 THR B C 1
ATOM 5488 O O . THR B 1 134 ? 58.213 -32.751 -46.387 1.00 58.84 125 THR B O 1
ATOM 5492 N N . THR B 1 135 ? 57.827 -34.968 -46.302 1.00 58.28 126 THR B N 1
ATOM 5493 C CA . THR B 1 135 ? 56.543 -34.824 -45.630 1.00 62.59 126 THR B CA 1
ATOM 5494 C C . THR B 1 135 ? 56.436 -35.864 -44.532 1.00 59.99 126 THR B C 1
ATOM 5495 O O . THR B 1 135 ? 57.217 -36.813 -44.466 1.00 62.70 126 THR B O 1
ATOM 5499 N N . GLY B 1 136 ? 55.436 -35.681 -43.680 1.00 66.48 127 GLY B N 1
ATOM 5500 C CA . GLY B 1 136 ? 55.194 -36.556 -42.548 1.00 66.11 127 GLY B CA 1
ATOM 5501 C C . GLY B 1 136 ? 54.011 -36.076 -41.724 1.00 69.53 127 GLY B C 1
ATOM 5502 O O . GLY B 1 136 ? 52.870 -36.421 -42.033 1.00 68.91 127 GLY B O 1
ATOM 5503 N N . CYS B 1 137 ? 54.272 -35.254 -40.700 1.00 72.15 128 CYS B N 1
ATOM 5504 C CA . CYS B 1 137 ? 53.222 -34.731 -39.838 1.00 64.16 128 CYS B CA 1
ATOM 5505 C C . CYS B 1 137 ? 52.109 -34.103 -40.661 1.00 65.42 128 CYS B C 1
ATOM 5506 O O . CYS B 1 137 ? 52.363 -33.508 -41.710 1.00 69.14 128 CYS B O 1
ATOM 5509 N N . ASP B 1 138 ? 50.872 -34.263 -40.180 1.00 66.96 129 ASP B N 1
ATOM 5510 C CA . ASP B 1 138 ? 49.636 -33.762 -40.823 1.00 68.96 129 ASP B CA 1
ATOM 5511 C C . ASP B 1 138 ? 49.817 -32.625 -41.830 1.00 71.13 129 ASP B C 1
ATOM 5512 O O . ASP B 1 138 ? 49.679 -32.823 -43.035 1.00 69.78 129 ASP B O 1
ATOM 5529 N N . THR B 1 140 ? 52.348 -30.812 -42.951 1.00 68.07 131 THR B N 1
ATOM 5530 C CA . THR B 1 140 ? 53.532 -30.641 -43.789 1.00 58.29 131 THR B CA 1
ATOM 5531 C C . THR B 1 140 ? 53.318 -31.108 -45.223 1.00 60.19 131 THR B C 1
ATOM 5532 O O . THR B 1 140 ? 53.917 -30.562 -46.144 1.00 65.43 131 THR B O 1
ATOM 5536 N N . THR B 1 141 ? 52.468 -32.124 -45.430 1.00 63.29 132 THR B N 1
ATOM 5537 C CA . THR B 1 141 ? 52.200 -32.570 -46.797 1.00 64.13 132 THR B CA 1
ATOM 5538 C C . THR B 1 141 ? 51.493 -31.494 -47.616 1.00 63.06 132 THR B C 1
ATOM 5539 O O . THR B 1 141 ? 52.041 -31.067 -48.647 1.00 59.19 132 THR B O 1
ATOM 5543 N N . PRO B 1 142 ? 50.306 -31.001 -47.226 1.00 65.08 133 PRO B N 1
ATOM 5544 C CA . PRO B 1 142 ? 49.673 -29.956 -48.057 1.00 62.42 133 PRO B CA 1
ATOM 5545 C C . PRO B 1 142 ? 50.491 -28.674 -48.143 1.00 65.04 133 PRO B C 1
ATOM 5546 O O . PRO B 1 142 ? 50.570 -28.072 -49.222 1.00 64.57 133 PRO B O 1
ATOM 5550 N N . ALA B 1 143 ? 51.122 -28.254 -47.040 1.00 62.70 134 ALA B N 1
ATOM 5551 C CA . ALA B 1 143 ? 51.905 -27.019 -47.043 1.00 62.69 134 ALA B CA 1
ATOM 5552 C C . ALA B 1 143 ? 52.971 -27.029 -48.135 1.00 58.43 134 ALA B C 1
ATOM 5553 O O . ALA B 1 143 ? 53.108 -26.063 -48.892 1.00 57.93 134 ALA B O 1
ATOM 5555 N N . GLY B 1 144 ? 53.741 -28.113 -48.229 1.00 60.04 135 GLY B N 1
ATOM 5556 C CA . GLY B 1 144 ? 54.766 -28.181 -49.253 1.00 57.51 135 GLY B CA 1
ATOM 5557 C C . GLY B 1 144 ? 54.181 -28.325 -50.643 1.00 60.31 135 GLY B C 1
ATOM 5558 O O . GLY B 1 144 ? 54.686 -27.737 -51.607 1.00 59.61 135 GLY B O 1
ATOM 5559 N N . ILE B 1 145 ? 53.110 -29.107 -50.770 1.00 59.47 136 ILE B N 1
ATOM 5560 C CA . ILE B 1 145 ? 52.480 -29.266 -52.074 1.00 60.27 136 ILE B CA 1
ATOM 5561 C C . ILE B 1 145 ? 51.851 -27.951 -52.524 1.00 58.15 136 ILE B C 1
ATOM 5562 O O . ILE B 1 145 ? 51.986 -27.556 -53.688 1.00 57.52 136 ILE B O 1
ATOM 5567 N N . MET B 1 146 ? 51.166 -27.247 -51.612 1.00 54.81 137 MET B N 1
ATOM 5568 C CA . MET B 1 146 ? 50.605 -25.935 -51.947 1.00 61.33 137 MET B CA 1
ATOM 5569 C C . MET B 1 146 ? 51.674 -25.011 -52.500 1.00 60.70 137 MET B C 1
ATOM 5570 O O . MET B 1 146 ? 51.495 -24.397 -53.560 1.00 59.39 137 MET B O 1
ATOM 5575 N N . ALA B 1 147 ? 52.807 -24.927 -51.791 1.00 61.31 138 ALA B N 1
ATOM 5576 C CA . ALA B 1 147 ? 53.881 -24.009 -52.162 1.00 62.16 138 ALA B CA 1
ATOM 5577 C C . ALA B 1 147 ? 54.542 -24.418 -53.474 1.00 58.28 138 ALA B C 1
ATOM 5578 O O . ALA B 1 147 ? 54.783 -23.576 -54.344 1.00 55.86 138 ALA B O 1
ATOM 5580 N N . ALA B 1 148 ? 54.858 -25.706 -53.632 1.00 62.90 139 ALA B N 1
ATOM 5581 C CA . ALA B 1 148 ? 55.469 -26.150 -54.880 1.00 61.33 139 ALA B CA 1
ATOM 5582 C C . ALA B 1 148 ? 54.566 -25.871 -56.068 1.00 63.05 139 ALA B C 1
ATOM 5583 O O . ALA B 1 148 ? 55.065 -25.711 -57.188 1.00 65.71 139 ALA B O 1
ATOM 5585 N N . THR B 1 149 ? 53.253 -25.775 -55.835 1.00 65.26 140 THR B N 1
ATOM 5586 C CA . THR B 1 149 ? 52.297 -25.484 -56.899 1.00 66.18 140 THR B CA 1
ATOM 5587 C C . THR B 1 149 ? 52.277 -23.998 -57.242 1.00 64.04 140 THR B C 1
ATOM 5588 O O . THR B 1 149 ? 52.352 -23.628 -58.419 1.00 67.87 140 THR B O 1
ATOM 5592 N N . THR B 1 150 ? 52.170 -23.133 -56.230 1.00 62.18 141 THR B N 1
ATOM 5593 C CA . THR B 1 150 ? 52.259 -21.696 -56.472 1.00 60.72 141 THR B CA 1
ATOM 5594 C C . THR B 1 150 ? 53.503 -21.341 -57.273 1.00 65.72 141 THR B C 1
ATOM 5595 O O . THR B 1 150 ? 53.442 -20.533 -58.207 1.00 69.78 141 THR B O 1
ATOM 5599 N N . VAL B 1 151 ? 54.645 -21.932 -56.923 1.00 65.45 142 VAL B N 1
ATOM 5600 C CA . VAL B 1 151 ? 55.876 -21.606 -57.634 1.00 65.86 142 VAL B CA 1
ATOM 5601 C C . VAL B 1 151 ? 55.951 -22.368 -58.945 1.00 66.18 142 VAL B C 1
ATOM 5602 O O . VAL B 1 151 ? 56.366 -21.816 -59.975 1.00 63.99 142 VAL B O 1
ATOM 5606 N N . ASN B 1 152 ? 55.552 -23.641 -58.921 1.00 62.43 143 ASN B N 1
ATOM 5607 C CA . ASN B 1 152 ? 55.448 -24.477 -60.116 1.00 63.97 143 ASN B CA 1
ATOM 5608 C C . ASN B 1 152 ? 56.819 -24.691 -60.757 1.00 64.09 143 ASN B C 1
ATOM 5609 O O . ASN B 1 152 ? 57.077 -24.293 -61.892 1.00 69.23 143 ASN B O 1
ATOM 5614 N N . ILE B 1 153 ? 57.709 -25.298 -59.979 1.00 67.42 144 ILE B N 1
ATOM 5615 C CA . ILE B 1 153 ? 58.948 -25.893 -60.475 1.00 63.73 144 ILE B CA 1
ATOM 5616 C C . ILE B 1 153 ? 58.769 -27.392 -60.292 1.00 57.41 144 ILE B C 1
ATOM 5617 O O . ILE B 1 153 ? 58.000 -27.795 -59.409 1.00 58.62 144 ILE B O 1
ATOM 5622 N N . PRO B 1 154 ? 59.422 -28.243 -61.085 1.00 59.63 145 PRO B N 1
ATOM 5623 C CA . PRO B 1 154 ? 59.278 -29.693 -60.889 1.00 60.70 145 PRO B CA 1
ATOM 5624 C C . PRO B 1 154 ? 59.434 -30.081 -59.421 1.00 60.34 145 PRO B C 1
ATOM 5625 O O . PRO B 1 154 ? 60.274 -29.534 -58.699 1.00 59.16 145 PRO B O 1
ATOM 5629 N N . ALA B 1 155 ? 58.587 -31.006 -58.968 1.00 56.10 146 ALA B N 1
ATOM 5630 C CA . ALA B 1 155 ? 58.521 -31.324 -57.551 1.00 52.22 146 ALA B CA 1
ATOM 5631 C C . ALA B 1 155 ? 58.161 -32.791 -57.369 1.00 59.12 146 ALA B C 1
ATOM 5632 O O . ALA B 1 155 ? 57.639 -33.444 -58.274 1.00 62.55 146 ALA B O 1
ATOM 5634 N N . ILE B 1 156 ? 58.448 -33.300 -56.174 1.00 57.76 147 ILE B N 1
ATOM 5635 C CA . ILE B 1 156 ? 58.124 -34.672 -55.816 1.00 53.46 147 ILE B CA 1
ATOM 5636 C C . ILE B 1 156 ? 58.108 -34.753 -54.298 1.00 56.84 147 ILE B C 1
ATOM 5637 O O . ILE B 1 156 ? 58.871 -34.062 -53.615 1.00 56.62 147 ILE B O 1
ATOM 5642 N N . VAL B 1 157 ? 57.228 -35.598 -53.770 1.00 57.57 148 VAL B N 1
ATOM 5643 C CA . VAL B 1 157 ? 56.989 -35.729 -52.338 1.00 55.94 148 VAL B CA 1
ATOM 5644 C C . VAL B 1 157 ? 57.715 -36.962 -51.830 1.00 54.84 148 VAL B C 1
ATOM 5645 O O . VAL B 1 157 ? 57.671 -38.023 -52.465 1.00 56.96 148 VAL B O 1
ATOM 5649 N N . LEU B 1 158 ? 58.385 -36.838 -50.690 1.00 50.39 149 LEU B N 1
ATOM 5650 C CA . LEU B 1 158 ? 58.958 -38.002 -50.027 1.00 51.15 149 LEU B CA 1
ATOM 5651 C C . LEU B 1 158 ? 58.332 -38.101 -48.643 1.00 55.66 149 LEU B C 1
ATOM 5652 O O . LEU B 1 158 ? 58.598 -37.265 -47.772 1.00 57.13 149 LEU B O 1
ATOM 5657 N N . SER B 1 159 ? 57.481 -39.100 -48.449 1.00 51.37 150 SER B N 1
ATOM 5658 C CA . SER B 1 159 ? 56.864 -39.299 -47.150 1.00 54.52 150 SER B CA 1
ATOM 5659 C C . SER B 1 159 ? 57.871 -39.951 -46.215 1.00 52.35 150 SER B C 1
ATOM 5660 O O . SER B 1 159 ? 58.803 -40.625 -46.654 1.00 52.85 150 SER B O 1
ATOM 5663 N N . GLY B 1 160 ? 57.687 -39.738 -44.918 1.00 50.83 151 GLY B N 1
ATOM 5664 C CA . GLY B 1 160 ? 58.597 -40.329 -43.963 1.00 46.20 151 GLY B CA 1
ATOM 5665 C C . GLY B 1 160 ? 58.097 -41.672 -43.490 1.00 54.42 151 GLY B C 1
ATOM 5666 O O . GLY B 1 160 ? 58.893 -42.543 -43.144 1.00 55.38 151 GLY B O 1
ATOM 5667 N N . GLY B 1 161 ? 56.775 -41.850 -43.464 1.00 59.06 152 GLY B N 1
ATOM 5668 C CA . GLY B 1 161 ? 56.176 -43.104 -43.073 1.00 54.45 152 GLY B CA 1
ATOM 5669 C C . GLY B 1 161 ? 55.748 -43.134 -41.617 1.00 58.71 152 GLY B C 1
ATOM 5670 O O . GLY B 1 161 ? 56.281 -42.408 -40.771 1.00 58.42 152 GLY B O 1
ATOM 5671 N N . PRO B 1 162 ? 54.776 -43.988 -41.300 1.00 60.03 153 PRO B N 1
ATOM 5672 C CA . PRO B 1 162 ? 54.320 -44.118 -39.913 1.00 58.61 153 PRO B CA 1
ATOM 5673 C C . PRO B 1 162 ? 55.364 -44.782 -39.030 1.00 59.86 153 PRO B C 1
ATOM 5674 O O . PRO B 1 162 ? 56.279 -45.467 -39.503 1.00 54.10 153 PRO B O 1
ATOM 5678 N N . MET B 1 163 ? 55.191 -44.590 -37.719 1.00 57.80 154 MET B N 1
ATOM 5679 C CA . MET B 1 163 ? 55.950 -45.348 -36.738 1.00 56.44 154 MET B CA 1
ATOM 5680 C C . MET B 1 163 ? 55.626 -46.829 -36.843 1.00 54.30 154 MET B C 1
ATOM 5681 O O . MET B 1 163 ? 54.720 -47.247 -37.561 1.00 54.42 154 MET B O 1
ATOM 5686 N N . LEU B 1 164 ? 56.363 -47.619 -36.072 1.00 50.61 155 LEU B N 1
ATOM 5687 C CA . LEU B 1 164 ? 56.102 -49.044 -35.975 1.00 57.10 155 LEU B CA 1
ATOM 5688 C C . LEU B 1 164 ? 54.792 -49.303 -35.215 1.00 59.96 155 LEU B C 1
ATOM 5689 O O . LEU B 1 164 ? 54.197 -48.405 -34.614 1.00 59.48 155 LEU B O 1
ATOM 5694 N N . ASP B 1 165 ? 54.328 -50.555 -35.271 1.00 64.33 156 ASP B N 1
ATOM 5695 C CA . ASP B 1 165 ? 53.194 -50.986 -34.457 1.00 63.48 156 ASP B CA 1
ATOM 5696 C C . ASP B 1 165 ? 53.489 -50.773 -32.979 1.00 63.70 156 ASP B C 1
ATOM 5697 O O . ASP B 1 165 ? 54.522 -51.226 -32.475 1.00 65.63 156 ASP B O 1
ATOM 5702 N N . GLY B 1 166 ? 52.566 -50.123 -32.274 1.00 62.85 157 GLY B N 1
ATOM 5703 C CA . GLY B 1 166 ? 52.622 -50.069 -30.817 1.00 71.00 157 GLY B CA 1
ATOM 5704 C C . GLY B 1 166 ? 51.905 -51.249 -30.170 1.00 75.49 157 GLY B C 1
ATOM 5705 O O . GLY B 1 166 ? 50.880 -51.720 -30.664 1.00 74.74 157 GLY B O 1
ATOM 5706 N N . TRP B 1 167 ? 52.464 -51.729 -29.057 1.00 73.36 158 TRP B N 1
ATOM 5707 C CA . TRP B 1 167 ? 51.833 -52.766 -28.242 1.00 79.07 158 TRP B CA 1
ATOM 5708 C C . TRP B 1 167 ? 51.924 -52.384 -26.772 1.00 86.25 158 TRP B C 1
ATOM 5709 O O . TRP B 1 167 ? 53.005 -52.021 -26.288 1.00 84.07 158 TRP B O 1
ATOM 5720 N N . HIS B 1 168 ? 50.795 -52.476 -26.063 1.00 90.90 159 HIS B N 1
ATOM 5721 C CA . HIS B 1 168 ? 50.754 -52.280 -24.612 1.00 97.59 159 HIS B CA 1
ATOM 5722 C C . HIS B 1 168 ? 50.028 -53.463 -23.980 1.00 103.33 159 HIS B C 1
ATOM 5723 O O . HIS B 1 168 ? 48.797 -53.526 -24.027 1.00 102.74 159 HIS B O 1
ATOM 5730 N N . GLU B 1 169 ? 50.810 -54.372 -23.379 1.00 109.41 160 GLU B N 1
ATOM 5731 C CA . GLU B 1 169 ? 50.381 -55.571 -22.643 1.00 108.55 160 GLU B CA 1
ATOM 5732 C C . GLU B 1 169 ? 49.970 -56.725 -23.551 1.00 107.17 160 GLU B C 1
ATOM 5733 O O . GLU B 1 169 ? 49.314 -57.651 -23.067 1.00 110.50 160 GLU B O 1
ATOM 5739 N N . ASN B 1 170 ? 50.318 -56.663 -24.848 1.00 106.41 161 ASN B N 1
ATOM 5740 C CA . ASN B 1 170 ? 49.960 -57.589 -25.934 1.00 107.38 161 ASN B CA 1
ATOM 5741 C C . ASN B 1 170 ? 48.756 -57.057 -26.719 1.00 107.87 161 ASN B C 1
ATOM 5742 O O . ASN B 1 170 ? 48.130 -57.793 -27.493 1.00 105.28 161 ASN B O 1
ATOM 5747 N N . GLU B 1 171 ? 48.433 -55.774 -26.537 1.00 105.58 162 GLU B N 1
ATOM 5748 C CA . GLU B 1 171 ? 47.354 -55.110 -27.263 1.00 102.68 162 GLU B CA 1
ATOM 5749 C C . GLU B 1 171 ? 47.922 -54.189 -28.339 1.00 93.30 162 GLU B C 1
ATOM 5750 O O . GLU B 1 171 ? 48.870 -53.439 -28.093 1.00 89.17 162 GLU B O 1
ATOM 5756 N N . LEU B 1 172 ? 47.324 -54.243 -29.526 1.00 88.29 163 LEU B N 1
ATOM 5757 C CA . LEU B 1 172 ? 47.630 -53.298 -30.596 1.00 76.19 163 LEU B CA 1
ATOM 5758 C C . LEU B 1 172 ? 47.121 -51.912 -30.209 1.00 76.62 163 LEU B C 1
ATOM 5759 O O . LEU B 1 172 ? 45.917 -51.652 -30.249 1.00 80.92 163 LEU B O 1
ATOM 5764 N N . VAL B 1 173 ? 48.027 -51.014 -29.838 1.00 82.10 164 VAL B N 1
ATOM 5765 C CA . VAL B 1 173 ? 47.670 -49.673 -29.377 1.00 80.76 164 VAL B CA 1
ATOM 5766 C C . VAL B 1 173 ? 48.197 -48.658 -30.391 1.00 76.49 164 VAL B C 1
ATOM 5767 O O . VAL B 1 173 ? 49.412 -48.498 -30.558 1.00 79.23 164 VAL B O 1
ATOM 5771 N N . GLY B 1 174 ? 47.287 -47.967 -31.071 1.00 72.49 165 GLY B N 1
ATOM 5772 C CA . GLY B 1 174 ? 47.644 -47.098 -32.183 1.00 71.87 165 GLY B CA 1
ATOM 5773 C C . GLY B 1 174 ? 47.6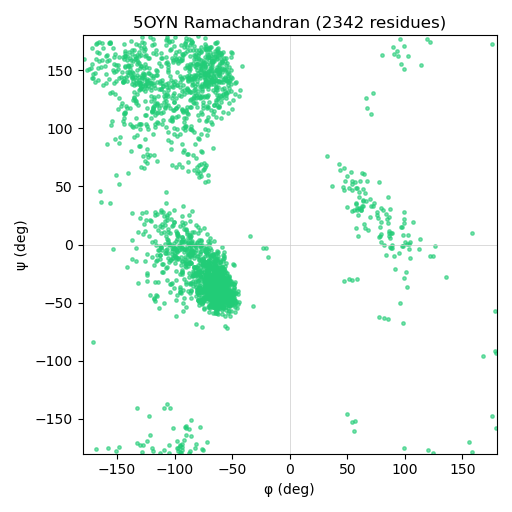58 -45.630 -31.791 1.00 74.47 165 GLY B C 1
ATOM 5774 O O . GLY B 1 174 ? 46.788 -45.166 -31.057 1.00 77.20 165 GLY B O 1
ATOM 5775 N N . SER B 1 175 ? 48.645 -44.898 -32.308 1.00 73.85 166 SER B N 1
ATOM 5776 C CA . SER B 1 175 ? 48.852 -43.524 -31.864 1.00 77.17 166 SER B CA 1
ATOM 5777 C C . SER B 1 175 ? 47.654 -42.660 -32.233 1.00 72.65 166 SER B C 1
ATOM 5778 O O . SER B 1 175 ? 47.125 -42.738 -33.344 1.00 70.27 166 SER B O 1
ATOM 5781 N N . GLY B 1 176 ? 47.223 -41.835 -31.283 1.00 74.96 167 GLY B N 1
ATOM 5782 C CA . GLY B 1 176 ? 46.074 -40.977 -31.496 1.00 76.57 167 GLY B CA 1
ATOM 5783 C C . GLY B 1 176 ? 44.811 -41.567 -30.903 1.00 84.53 167 GLY B C 1
ATOM 5784 O O . GLY B 1 176 ? 44.269 -41.044 -29.921 1.00 84.74 167 GLY B O 1
ATOM 5785 N N . THR B 1 177 ? 44.345 -42.675 -31.488 1.00 81.42 168 THR B N 1
ATOM 5786 C CA . THR B 1 177 ? 43.162 -43.352 -30.979 1.00 77.37 168 THR B CA 1
ATOM 5787 C C . THR B 1 177 ? 43.358 -43.855 -29.553 1.00 77.47 168 THR B C 1
ATOM 5788 O O . THR B 1 177 ? 42.373 -44.031 -28.831 1.00 82.41 168 THR B O 1
ATOM 5792 N N . VAL B 1 178 ? 44.602 -44.081 -29.125 1.00 74.22 169 VAL B N 1
ATOM 5793 C CA . VAL B 1 178 ? 44.839 -44.532 -27.757 1.00 72.82 169 VAL B CA 1
ATOM 5794 C C . VAL B 1 178 ? 44.472 -43.446 -26.772 1.00 76.94 169 VAL B C 1
ATOM 5795 O O . VAL B 1 178 ? 44.084 -43.733 -25.636 1.00 80.49 169 VAL B O 1
ATOM 5799 N N . ILE B 1 179 ? 44.604 -42.184 -27.176 1.00 79.77 170 ILE B N 1
ATOM 5800 C CA . ILE B 1 179 ? 44.206 -41.084 -26.304 1.00 84.91 170 ILE B CA 1
ATOM 5801 C C . ILE B 1 179 ? 42.692 -41.090 -26.109 1.00 85.47 170 ILE B C 1
ATOM 5802 O O . ILE B 1 179 ? 42.198 -41.112 -24.975 1.00 85.09 170 ILE B O 1
ATOM 5807 N N . TRP B 1 180 ? 41.934 -41.106 -27.212 1.00 83.78 171 TRP B N 1
ATOM 5808 C CA . TRP B 1 180 ? 40.479 -41.047 -27.109 1.00 80.87 171 TRP B CA 1
ATOM 5809 C C . TRP B 1 180 ? 39.929 -42.236 -26.338 1.00 85.54 171 TRP B C 1
ATOM 5810 O O . TRP B 1 180 ? 39.027 -42.076 -25.509 1.00 92.16 171 TRP B O 1
ATOM 5821 N N . ARG B 1 181 ? 40.471 -43.434 -26.574 1.00 79.28 172 ARG B N 1
ATOM 5822 C CA . ARG B 1 181 ? 40.023 -44.600 -25.817 1.00 82.48 172 ARG B CA 1
ATOM 5823 C C . ARG B 1 181 ? 40.371 -44.471 -24.336 1.00 86.52 172 ARG B C 1
ATOM 5824 O O . ARG B 1 181 ? 39.537 -44.742 -23.469 1.00 96.42 172 ARG B O 1
ATOM 5832 N N . SER B 1 182 ? 41.597 -44.057 -24.021 1.00 86.97 173 SER B N 1
ATOM 5833 C CA . SER B 1 182 ? 41.974 -43.912 -22.618 1.00 87.27 173 SER B CA 1
ATOM 5834 C C . SER B 1 182 ? 41.265 -42.747 -21.942 1.00 90.51 173 SER B C 1
ATOM 5835 O O . SER B 1 182 ? 41.177 -42.731 -20.711 1.00 95.60 173 SER B O 1
ATOM 5838 N N . ARG B 1 183 ? 40.783 -41.759 -22.701 1.00 88.08 174 ARG B N 1
ATOM 5839 C CA . ARG B 1 183 ? 39.985 -40.707 -22.078 1.00 92.90 174 ARG B CA 1
ATOM 5840 C C . ARG B 1 183 ? 38.679 -41.277 -21.542 1.00 96.24 174 ARG B C 1
ATOM 5841 O O . ARG B 1 183 ? 38.231 -40.905 -20.449 1.00 98.12 174 ARG B O 1
ATOM 5849 N N . ARG B 1 184 ? 38.072 -42.201 -22.292 1.00 89.29 175 ARG B N 1
ATOM 5850 C CA . ARG B 1 184 ? 36.878 -42.889 -21.817 1.00 90.57 175 ARG B CA 1
ATOM 5851 C C . ARG B 1 184 ? 37.207 -43.822 -20.659 1.00 96.46 175 ARG B C 1
ATOM 5852 O O . ARG B 1 184 ? 36.597 -43.736 -19.589 1.00 101.15 175 ARG B O 1
ATOM 5860 N N . LYS B 1 185 ? 38.184 -44.711 -20.846 1.00 97.50 176 LYS B N 1
ATOM 5861 C CA . LYS B 1 185 ? 38.568 -45.667 -19.814 1.00 94.90 176 LYS B CA 1
ATOM 5862 C C . LYS B 1 185 ? 38.967 -45.007 -18.499 1.00 100.18 176 LYS B C 1
ATOM 5863 O O . LYS B 1 185 ? 39.144 -45.712 -17.502 1.00 107.12 176 LYS B O 1
ATOM 5869 N N . LEU B 1 186 ? 39.122 -43.686 -18.467 1.00 99.72 177 LEU B N 1
ATOM 5870 C CA . LEU B 1 186 ? 39.475 -42.984 -17.242 1.00 105.18 177 LEU B CA 1
ATOM 5871 C C . LEU B 1 186 ? 38.294 -42.258 -16.616 1.00 107.07 177 LEU B C 1
ATOM 5872 O O . LEU B 1 186 ? 38.218 -42.168 -15.386 1.00 107.02 177 LEU B O 1
ATOM 5877 N N . ALA B 1 187 ? 37.372 -41.743 -17.438 1.00 106.94 178 ALA B N 1
ATOM 5878 C CA . ALA B 1 187 ? 36.114 -41.213 -16.916 1.00 112.18 178 ALA B CA 1
ATOM 5879 C C . ALA B 1 187 ? 35.326 -42.287 -16.166 1.00 114.77 178 ALA B C 1
ATOM 5880 O O . ALA B 1 187 ? 34.711 -42.006 -15.128 1.00 114.39 178 ALA B O 1
ATOM 5882 N N . ALA B 1 188 ? 35.328 -43.523 -16.679 1.00 115.02 179 ALA B N 1
ATOM 5883 C CA . ALA B 1 188 ? 34.792 -44.683 -15.972 1.00 113.85 179 ALA B CA 1
ATOM 5884 C C . ALA B 1 188 ? 35.789 -45.283 -14.982 1.00 115.61 179 ALA B C 1
ATOM 5885 O O . ALA B 1 188 ? 35.555 -46.395 -14.495 1.00 117.73 179 ALA B O 1
ATOM 5887 N N . GLY B 1 189 ? 36.890 -44.586 -14.712 1.00 115.02 180 GLY B N 1
ATOM 5888 C CA . GLY B 1 189 ? 37.788 -44.949 -13.617 1.00 115.28 180 GLY B CA 1
ATOM 5889 C C . GLY B 1 189 ? 38.357 -46.350 -13.680 1.00 115.79 180 GLY B C 1
ATOM 5890 O O . GLY B 1 189 ? 38.562 -46.975 -12.631 1.00 114.43 180 GLY B O 1
ATOM 5891 N N . GLU B 1 190 ? 38.642 -46.857 -14.885 1.00 115.86 181 GLU B N 1
ATOM 5892 C CA . GLU B 1 190 ? 39.147 -48.220 -15.041 1.00 119.80 181 GLU B CA 1
ATOM 5893 C C . GLU B 1 190 ? 40.662 -48.307 -15.248 1.00 118.09 181 GLU B C 1
ATOM 5894 O O . GLU B 1 190 ? 41.211 -49.416 -15.209 1.00 113.40 181 GLU B O 1
ATOM 5900 N N . ILE B 1 191 ? 41.350 -47.184 -15.454 1.00 114.84 182 ILE B N 1
ATOM 5901 C CA . ILE B 1 191 ? 42.806 -47.164 -15.544 1.00 115.67 182 ILE B CA 1
ATOM 5902 C C . ILE B 1 191 ? 43.313 -45.940 -14.797 1.00 115.17 182 ILE B C 1
ATOM 5903 O O . ILE B 1 191 ? 42.616 -44.927 -14.686 1.00 110.78 182 ILE B O 1
ATOM 5908 N N . THR B 1 192 ? 44.525 -46.046 -14.261 1.00 115.11 183 THR B N 1
ATOM 5909 C CA . THR B 1 192 ? 45.041 -45.025 -13.358 1.00 116.38 183 THR B CA 1
ATOM 5910 C C . THR B 1 192 ? 45.383 -43.751 -14.124 1.00 121.47 183 THR B C 1
ATOM 5911 O O . THR B 1 192 ? 45.051 -43.576 -15.300 1.00 118.40 183 THR B O 1
ATOM 5915 N N . GLU B 1 193 ? 46.054 -42.832 -13.426 1.00 124.90 184 GLU B N 1
ATOM 5916 C CA . GLU B 1 193 ? 46.596 -41.640 -14.063 1.00 122.93 184 GLU B CA 1
ATOM 5917 C C . GLU B 1 193 ? 47.863 -41.961 -14.850 1.00 120.08 184 GLU B C 1
ATOM 5918 O O . GLU B 1 193 ? 48.186 -41.261 -15.817 1.00 115.84 184 GLU B O 1
ATOM 5924 N N . GLU B 1 194 ? 48.573 -43.026 -14.463 1.00 118.77 185 GLU B N 1
ATOM 5925 C CA . GLU B 1 194 ? 49.908 -43.330 -14.966 1.00 117.62 185 GLU B CA 1
ATOM 5926 C C . GLU B 1 194 ? 49.895 -44.320 -16.131 1.00 115.12 185 GLU B C 1
ATOM 5927 O O . GLU B 1 194 ? 50.712 -44.189 -17.050 1.00 114.21 185 GLU B O 1
ATOM 5933 N N . GLU B 1 195 ? 48.992 -45.310 -16.125 1.00 112.69 186 GLU B N 1
ATOM 5934 C CA . GLU B 1 195 ? 48.830 -46.159 -17.305 1.00 113.88 186 GLU B CA 1
ATOM 5935 C C . GLU B 1 195 ? 48.304 -45.388 -18.508 1.00 108.47 186 GLU B C 1
ATOM 5936 O O . GLU B 1 195 ? 48.481 -45.847 -19.642 1.00 104.08 186 GLU B O 1
ATOM 5942 N N . PHE B 1 196 ? 47.624 -44.258 -18.288 1.00 105.45 187 PHE B N 1
ATOM 5943 C CA . PHE B 1 196 ? 47.281 -43.380 -19.402 1.00 100.75 187 PHE B CA 1
ATOM 5944 C C . PHE B 1 196 ? 48.545 -42.883 -20.092 1.00 102.78 187 PHE B C 1
ATOM 5945 O O . PHE B 1 196 ? 48.651 -42.922 -21.323 1.00 100.89 187 PHE B O 1
ATOM 5953 N N . ILE B 1 197 ? 49.517 -42.409 -19.307 1.00 103.89 188 ILE B N 1
ATOM 5954 C CA . ILE B 1 197 ? 50.801 -41.996 -19.864 1.00 97.39 188 ILE B CA 1
ATOM 5955 C C . ILE B 1 197 ? 51.514 -43.185 -20.491 1.00 98.27 188 ILE B C 1
ATOM 5956 O O . ILE B 1 197 ? 52.069 -43.083 -21.591 1.00 101.43 188 ILE B O 1
ATOM 5961 N N . ASP B 1 198 ? 51.502 -44.335 -19.806 1.00 102.56 189 ASP B N 1
ATOM 5962 C CA . ASP B 1 198 ? 52.232 -45.507 -20.288 1.00 100.78 189 ASP B CA 1
ATOM 5963 C C . ASP B 1 198 ? 51.596 -46.106 -21.539 1.00 93.17 189 ASP B C 1
ATOM 5964 O O . ASP B 1 198 ? 52.312 -46.616 -22.409 1.00 89.96 189 ASP B O 1
ATOM 5969 N N . ARG B 1 199 ? 50.268 -46.050 -21.656 1.00 91.23 190 ARG B N 1
ATOM 5970 C CA . ARG B 1 199 ? 49.621 -46.518 -22.878 1.00 93.42 190 ARG B CA 1
ATOM 5971 C C . ARG B 1 199 ? 49.925 -45.589 -24.052 1.00 87.36 190 ARG B C 1
ATOM 5972 O O . ARG B 1 199 ? 50.209 -46.051 -25.166 1.00 78.56 190 ARG B O 1
ATOM 5980 N N . ALA B 1 200 ? 49.866 -44.274 -23.822 1.00 86.23 191 ALA B N 1
ATOM 5981 C CA . ALA B 1 200 ? 50.244 -43.318 -24.857 1.00 77.38 191 ALA B CA 1
ATOM 5982 C C . ALA B 1 200 ? 51.699 -43.512 -25.271 1.00 80.93 191 ALA B C 1
ATOM 5983 O O . ALA B 1 200 ? 52.025 -43.473 -26.463 1.00 73.08 191 ALA B O 1
ATOM 5985 N N . ALA B 1 201 ? 52.581 -43.746 -24.294 1.00 83.91 192 ALA B N 1
ATOM 5986 C CA . ALA B 1 201 ? 53.985 -44.016 -24.587 1.00 81.71 192 ALA B CA 1
ATOM 5987 C C . ALA B 1 201 ? 54.143 -45.276 -25.435 1.00 78.69 192 ALA B C 1
ATOM 5988 O O . ALA B 1 201 ? 54.895 -45.284 -26.416 1.00 72.93 192 ALA B O 1
ATOM 5990 N N . SER B 1 202 ? 53.435 -46.352 -25.077 1.00 75.15 193 SER B N 1
ATOM 5991 C CA . SER B 1 202 ? 53.558 -47.591 -25.837 1.00 77.41 193 SER B CA 1
ATOM 5992 C C . SER B 1 202 ? 53.055 -47.439 -27.268 1.00 76.20 193 SER B C 1
ATOM 5993 O O . SER B 1 202 ? 53.398 -48.261 -28.128 1.00 68.79 193 SER B O 1
ATOM 5996 N N . SER B 1 203 ? 52.257 -46.406 -27.539 1.00 76.03 194 SER B N 1
ATOM 5997 C CA . SER B 1 203 ? 51.754 -46.134 -28.877 1.00 73.81 194 SER B CA 1
ATOM 5998 C C . SER B 1 203 ? 52.790 -45.468 -29.765 1.00 74.80 194 SER B C 1
ATOM 5999 O O . SER B 1 203 ? 52.502 -45.200 -30.939 1.00 72.45 194 SER B O 1
ATOM 6002 N N . ALA B 1 204 ? 53.977 -45.189 -29.229 1.00 71.13 195 ALA B N 1
ATOM 6003 C CA . ALA B 1 204 ? 55.019 -44.439 -29.924 1.00 64.32 195 ALA B CA 1
ATOM 6004 C C . ALA B 1 204 ? 56.316 -45.238 -29.882 1.00 65.51 195 ALA B C 1
ATOM 6005 O O . ALA B 1 204 ? 57.233 -44.922 -29.110 1.00 66.40 195 ALA B O 1
ATOM 6007 N N . PRO B 1 205 ? 56.434 -46.283 -30.704 1.00 63.78 196 PRO B N 1
ATOM 6008 C CA . PRO B 1 205 ? 57.559 -47.217 -30.536 1.00 60.61 196 PRO B CA 1
ATOM 6009 C C . PRO B 1 205 ? 58.822 -46.897 -31.333 1.00 53.82 196 PRO B C 1
ATOM 6010 O O . PRO B 1 205 ? 59.893 -47.434 -31.025 1.00 59.56 196 PRO B O 1
ATOM 6014 N N . SER B 1 206 ? 58.727 -46.030 -32.336 1.00 49.40 197 SER B N 1
ATOM 6015 C CA . SER B 1 206 ? 59.819 -45.809 -33.274 1.00 53.73 197 SER B CA 1
ATOM 6016 C C . SER B 1 206 ? 59.741 -44.387 -33.800 1.00 54.85 197 SER B C 1
ATOM 6017 O O . SER B 1 206 ? 58.873 -43.611 -33.410 1.00 53.06 197 SER B O 1
ATOM 6020 N N . ALA B 1 207 ? 60.651 -44.048 -34.711 1.00 57.42 198 ALA B N 1
ATOM 6021 C CA . ALA B 1 207 ? 60.477 -42.828 -35.481 1.00 52.44 198 ALA B CA 1
ATOM 6022 C C . ALA B 1 207 ? 59.328 -43.010 -36.470 1.00 48.66 198 ALA B C 1
ATOM 6023 O O . ALA B 1 207 ? 58.907 -44.130 -36.773 1.00 50.84 198 ALA B O 1
ATOM 6025 N N . GLY B 1 208 ? 58.817 -41.892 -36.960 1.00 45.29 199 GLY B N 1
ATOM 6026 C CA . GLY B 1 208 ? 57.688 -41.867 -37.868 1.00 50.00 199 GLY B CA 1
ATOM 6027 C C . GLY B 1 208 ? 56.530 -41.046 -37.320 1.00 58.23 199 GLY B C 1
ATOM 6028 O O . GLY B 1 208 ? 56.537 -40.573 -36.184 1.00 55.05 199 GLY B O 1
ATOM 6029 N N . HIS B 1 209 ? 55.515 -40.894 -38.170 1.00 58.38 200 HIS B N 1
ATOM 6030 C CA . HIS B 1 209 ? 54.306 -40.176 -37.803 1.00 59.01 200 HIS B CA 1
ATOM 6031 C C . HIS B 1 209 ? 53.274 -41.153 -37.226 1.00 67.95 200 HIS B C 1
ATOM 6032 O O . HIS B 1 209 ? 53.579 -42.315 -36.933 1.00 64.98 200 HIS B O 1
ATOM 6039 N N . CYS B 1 210 ? 52.034 -40.686 -37.062 1.00 64.39 201 CYS B N 1
ATOM 6040 C CA . CYS B 1 210 ? 51.001 -41.490 -36.417 1.00 65.91 201 CYS B CA 1
ATOM 6041 C C . CYS B 1 210 ? 50.735 -42.764 -37.207 1.00 62.00 201 CYS B C 1
ATOM 6042 O O . CYS B 1 210 ? 50.493 -42.718 -38.412 1.00 62.22 201 CYS B O 1
ATOM 6045 N N . ASN B 1 211 ? 50.775 -43.905 -36.518 1.00 61.84 202 ASN B N 1
ATOM 6046 C CA . ASN B 1 211 ? 50.733 -45.208 -37.166 1.00 59.25 202 ASN B CA 1
ATOM 6047 C C . ASN B 1 211 ? 49.318 -45.723 -37.370 1.00 64.62 202 ASN B C 1
ATOM 6048 O O . ASN B 1 211 ? 49.137 -46.903 -37.695 1.00 64.92 202 ASN B O 1
ATOM 6053 N N . THR B 1 212 ? 48.322 -44.877 -37.159 1.00 67.02 203 THR B N 1
ATOM 6054 C CA . THR B 1 212 ? 46.943 -45.149 -37.520 1.00 63.81 203 THR B CA 1
ATOM 6055 C C . THR B 1 212 ? 46.598 -44.375 -38.780 1.00 64.21 203 THR B C 1
ATOM 6056 O O . THR B 1 212 ? 47.327 -43.478 -39.203 1.00 66.30 203 THR B O 1
ATOM 6060 N N . MET B 1 213 ? 45.450 -44.703 -39.362 1.00 67.03 204 MET B N 1
ATOM 6061 C CA . MET B 1 213 ? 44.972 -43.983 -40.535 1.00 65.26 204 MET B CA 1
ATOM 6062 C C . MET B 1 213 ? 44.524 -42.578 -40.131 1.00 71.14 204 MET B C 1
ATOM 6063 O O . MET B 1 213 ? 43.384 -42.171 -40.383 1.00 76.44 204 MET B O 1
ATOM 6068 N N . GLY B 1 214 ? 45.417 -41.834 -39.484 1.00 68.35 205 GLY B N 1
ATOM 6069 C CA . GLY B 1 214 ? 45.165 -40.452 -39.143 1.00 66.83 205 GLY B CA 1
ATOM 6070 C C . GLY B 1 214 ? 45.353 -39.546 -40.340 1.00 66.90 205 GLY B C 1
ATOM 6071 O O . GLY B 1 214 ? 45.283 -39.969 -41.497 1.00 65.07 205 GLY B O 1
ATOM 6072 N N . THR B 1 215 ? 45.610 -38.271 -40.042 1.00 67.45 206 THR B N 1
ATOM 6073 C CA . THR B 1 215 ? 45.730 -37.262 -41.090 1.00 66.75 206 THR B CA 1
ATOM 6074 C C . THR B 1 215 ? 47.015 -37.440 -41.883 1.00 68.91 206 THR B C 1
ATOM 6075 O O . THR B 1 215 ? 47.030 -37.244 -43.105 1.00 65.62 206 THR B O 1
ATOM 6079 N N . ALA B 1 216 ? 48.104 -37.803 -41.199 1.00 70.31 207 ALA B N 1
ATOM 6080 C CA . ALA B 1 216 ? 49.388 -37.988 -41.864 1.00 62.95 207 ALA B CA 1
ATOM 6081 C C . ALA B 1 216 ? 49.324 -39.124 -42.886 1.00 67.90 207 ALA B C 1
ATOM 6082 O O . ALA B 1 216 ? 49.622 -38.925 -44.072 1.00 64.36 207 ALA B O 1
ATOM 6084 N N . SER B 1 217 ? 48.927 -40.329 -42.449 1.00 63.49 208 SER B N 1
ATOM 6085 C CA . SER B 1 217 ? 48.820 -41.429 -43.405 1.00 59.58 208 SER B CA 1
ATOM 6086 C C . SER B 1 217 ? 47.846 -41.085 -44.518 1.00 64.59 208 SER B C 1
ATOM 6087 O O . SER B 1 217 ? 48.054 -41.470 -45.675 1.00 63.78 208 SER B O 1
ATOM 6090 N N . THR B 1 218 ? 46.771 -40.362 -44.187 1.00 64.28 209 THR B N 1
ATOM 6091 C CA . THR B 1 218 ? 45.786 -39.993 -45.198 1.00 62.36 209 THR B CA 1
ATOM 6092 C C . THR B 1 218 ? 46.402 -39.063 -46.228 1.00 63.82 209 THR B C 1
ATOM 6093 O O . THR B 1 218 ? 46.280 -39.280 -47.440 1.00 60.97 209 THR B O 1
ATOM 6097 N N . MET B 1 219 ? 47.070 -38.013 -45.760 1.00 65.14 210 MET B N 1
ATOM 6098 C CA . MET B 1 219 ? 47.603 -37.030 -46.691 1.00 65.88 210 MET B CA 1
ATOM 6099 C C . MET B 1 219 ? 48.770 -37.597 -47.489 1.00 65.69 210 MET B C 1
ATOM 6100 O O . MET B 1 219 ? 48.948 -37.240 -48.658 1.00 66.23 210 MET B O 1
ATOM 6105 N N . ASN B 1 220 ? 49.550 -38.502 -46.894 1.00 62.43 211 ASN B N 1
ATOM 6106 C CA . ASN B 1 220 ? 50.663 -39.098 -47.625 1.00 64.23 211 ASN B CA 1
ATOM 6107 C C . ASN B 1 220 ? 50.170 -40.068 -48.690 1.00 63.46 211 ASN B C 1
ATOM 6108 O O . ASN B 1 220 ? 50.693 -40.091 -49.809 1.00 65.21 211 ASN B O 1
ATOM 6113 N N . ALA B 1 221 ? 49.145 -40.855 -48.375 1.00 66.18 212 ALA B N 1
ATOM 6114 C CA . ALA B 1 221 ? 48.447 -41.590 -49.421 1.00 62.77 212 ALA B CA 1
ATOM 6115 C C . ALA B 1 221 ? 47.794 -40.649 -50.437 1.00 66.98 212 ALA B C 1
ATOM 6116 O O . ALA B 1 221 ? 47.735 -40.968 -51.632 1.00 64.07 212 ALA B O 1
ATOM 6118 N N . VAL B 1 222 ? 47.309 -39.482 -49.992 1.00 65.56 213 VAL B N 1
ATOM 6119 C CA . VAL B 1 222 ? 46.749 -38.516 -50.936 1.00 64.48 213 VAL B CA 1
ATOM 6120 C C . VAL B 1 222 ? 47.825 -38.046 -51.908 1.00 66.00 213 VAL B C 1
ATOM 6121 O O . VAL B 1 222 ? 47.581 -37.916 -53.114 1.00 63.07 213 VAL B O 1
ATOM 6125 N N . ALA B 1 223 ? 49.040 -37.816 -51.405 1.00 67.47 214 ALA B N 1
ATOM 6126 C CA . ALA B 1 223 ? 50.129 -37.405 -52.282 1.00 63.18 214 ALA B CA 1
ATOM 6127 C C . ALA B 1 223 ? 50.431 -38.482 -53.316 1.00 64.15 214 ALA B C 1
ATOM 6128 O O . ALA B 1 223 ? 50.662 -38.175 -54.491 1.00 67.37 214 ALA B O 1
ATOM 6130 N N . GLU B 1 224 ? 50.413 -39.753 -52.907 1.00 64.58 215 GLU B N 1
ATOM 6131 C CA . GLU B 1 224 ? 50.590 -40.829 -53.879 1.00 67.97 215 GLU B CA 1
ATOM 6132 C C . GLU B 1 224 ? 49.451 -40.845 -54.891 1.00 67.26 215 GLU B C 1
ATOM 6133 O O . GLU B 1 224 ? 49.686 -40.995 -56.097 1.00 64.67 215 GLU B O 1
ATOM 6139 N N . ALA B 1 225 ? 48.211 -40.671 -54.416 1.00 66.52 216 ALA B N 1
ATOM 6140 C CA . ALA B 1 225 ? 47.045 -40.729 -55.297 1.00 71.61 216 ALA B CA 1
ATOM 6141 C C . ALA B 1 225 ? 47.026 -39.580 -56.303 1.00 70.86 216 ALA B C 1
ATOM 6142 O O . ALA B 1 225 ? 46.539 -39.746 -57.431 1.00 69.30 216 ALA B O 1
ATOM 6144 N N . LEU B 1 226 ? 47.541 -38.411 -55.919 1.00 64.99 217 LEU B N 1
ATOM 6145 C CA . LEU B 1 226 ? 47.631 -37.304 -56.856 1.00 59.38 217 LEU B CA 1
ATOM 6146 C C . LEU B 1 226 ? 48.686 -37.530 -57.921 1.00 65.95 217 LEU B C 1
ATOM 6147 O O . LEU B 1 226 ? 48.789 -36.711 -58.841 1.00 68.35 217 LEU B O 1
ATOM 6152 N N . GLY B 1 227 ? 49.465 -38.609 -57.820 1.00 67.54 218 GLY B N 1
ATOM 6153 C CA . GLY B 1 227 ? 50.596 -38.817 -58.701 1.00 65.19 218 GLY B CA 1
ATOM 6154 C C . GLY B 1 227 ? 51.805 -37.976 -58.362 1.00 66.04 218 GLY B C 1
ATOM 6155 O O . GLY B 1 227 ? 52.647 -37.737 -59.236 1.00 66.36 218 GLY B O 1
ATOM 6156 N N . LEU B 1 228 ? 51.920 -37.523 -57.110 1.00 61.76 219 LEU B N 1
ATOM 6157 C CA . LEU B 1 228 ? 52.983 -36.621 -56.693 1.00 62.26 219 LEU B CA 1
ATOM 6158 C C . LEU B 1 228 ? 54.167 -37.325 -56.036 1.00 63.30 219 LEU B C 1
ATOM 6159 O O . LEU B 1 228 ? 55.213 -36.691 -55.857 1.00 59.17 219 LEU B O 1
ATOM 6164 N N . SER B 1 229 ? 54.035 -38.602 -55.669 1.00 58.52 220 SER B N 1
ATOM 6165 C CA . SER B 1 229 ? 55.141 -39.385 -55.138 1.00 53.91 220 SER B CA 1
ATOM 6166 C C . SER B 1 229 ? 55.273 -40.659 -55.953 1.00 57.76 220 SER B C 1
ATOM 6167 O O . SER B 1 229 ? 54.419 -40.971 -56.783 1.00 66.51 220 SER B O 1
ATOM 6170 N N . LEU B 1 230 ? 56.363 -41.392 -55.739 1.00 61.03 221 LEU B N 1
ATOM 6171 C CA . LEU B 1 230 ? 56.528 -42.668 -56.428 1.00 60.47 221 LEU B CA 1
ATOM 6172 C C . LEU B 1 230 ? 55.575 -43.716 -55.858 1.00 62.61 221 LEU B C 1
ATOM 6173 O O . LEU B 1 230 ? 55.033 -43.576 -54.757 1.00 64.86 221 LEU B O 1
ATOM 6178 N N . THR B 1 231 ? 55.401 -44.794 -56.619 1.00 63.25 222 THR B N 1
ATOM 6179 C CA . THR B 1 231 ? 54.430 -45.825 -56.276 1.00 62.88 222 THR B CA 1
ATOM 6180 C C . THR B 1 231 ? 54.912 -46.633 -55.078 1.00 63.05 222 THR B C 1
ATOM 6181 O O . THR B 1 231 ? 55.951 -47.299 -55.142 1.00 72.24 222 THR B O 1
ATOM 6185 N N . GLY B 1 232 ? 54.141 -46.602 -53.999 1.00 63.18 223 GLY B N 1
ATOM 6186 C CA . GLY B 1 232 ? 54.511 -47.266 -52.770 1.00 60.72 223 GLY B CA 1
ATOM 6187 C C . GLY B 1 232 ? 55.126 -46.356 -51.736 1.00 66.95 223 GLY B C 1
ATOM 6188 O O . GLY B 1 232 ? 55.413 -46.817 -50.624 1.00 66.89 223 GLY B O 1
ATOM 6189 N N . CYS B 1 233 ? 55.296 -45.067 -52.053 1.00 62.28 224 CYS B N 1
ATOM 6190 C CA . CYS B 1 233 ? 56.025 -44.173 -51.165 1.00 61.27 224 CYS B CA 1
ATOM 6191 C C . CYS B 1 233 ? 55.274 -43.888 -49.868 1.00 63.20 224 CYS B C 1
ATOM 6192 O O . CYS B 1 233 ? 55.906 -43.625 -48.836 1.00 64.48 224 CYS B O 1
ATOM 6195 N N . ALA B 1 234 ? 53.944 -43.915 -49.886 1.00 56.76 225 ALA B N 1
ATOM 6196 C CA . ALA B 1 234 ? 53.216 -43.301 -48.781 1.00 54.47 225 ALA B CA 1
ATOM 6197 C C . ALA B 1 234 ? 53.349 -44.102 -47.491 1.00 59.40 225 ALA B C 1
ATOM 6198 O O . ALA B 1 234 ? 53.562 -43.528 -46.418 1.00 66.78 225 ALA B O 1
ATOM 6200 N N . ALA B 1 235 ? 53.242 -45.420 -47.561 1.00 56.52 226 ALA B N 1
ATOM 6201 C CA . ALA B 1 235 ? 52.956 -46.193 -46.366 1.00 55.81 226 ALA B CA 1
ATOM 6202 C C . ALA B 1 235 ? 54.141 -46.992 -45.842 1.00 56.78 226 ALA B C 1
ATOM 6203 O O . ALA B 1 235 ? 53.956 -47.789 -44.917 1.00 59.24 226 ALA B O 1
ATOM 6205 N N . ILE B 1 236 ? 55.342 -46.813 -46.393 1.00 55.38 227 ILE B N 1
ATOM 6206 C CA . ILE B 1 236 ? 56.505 -47.540 -45.879 1.00 54.36 227 ILE B CA 1
ATOM 6207 C C . ILE B 1 236 ? 56.780 -47.055 -44.465 1.00 55.70 227 ILE B C 1
ATOM 6208 O O . ILE B 1 236 ? 57.025 -45.856 -44.266 1.00 57.83 227 ILE B O 1
ATOM 6213 N N . PRO B 1 237 ? 56.744 -47.929 -43.464 1.00 56.71 228 PRO B N 1
ATOM 6214 C CA . PRO B 1 237 ? 57.086 -47.506 -42.102 1.00 58.66 228 PRO B CA 1
ATOM 6215 C C . PRO B 1 237 ? 58.452 -46.834 -42.065 1.00 55.25 228 PRO B C 1
ATOM 6216 O O . PRO B 1 237 ? 59.403 -47.286 -42.707 1.00 50.56 228 PRO B O 1
ATOM 6220 N N . ALA B 1 238 ? 58.534 -45.730 -41.322 1.00 55.05 229 ALA B N 1
ATOM 6221 C CA . ALA B 1 238 ? 59.744 -44.909 -41.335 1.00 50.85 229 ALA B CA 1
ATOM 6222 C C . ALA B 1 238 ? 61.023 -45.703 -41.097 1.00 52.02 229 ALA B C 1
ATOM 6223 O O . ALA B 1 238 ? 61.981 -45.523 -41.865 1.00 54.04 229 ALA B O 1
ATOM 6225 N N . PRO B 1 239 ? 61.117 -46.586 -40.101 1.00 49.35 230 PRO B N 1
ATOM 6226 C CA . PRO B 1 239 ? 62.391 -47.274 -39.853 1.00 51.47 230 PRO B CA 1
ATOM 6227 C C . PRO B 1 239 ? 62.714 -48.419 -40.811 1.00 51.46 230 PRO B C 1
ATOM 6228 O O . PRO B 1 239 ? 63.773 -49.037 -40.660 1.00 50.65 230 PRO B O 1
ATOM 6232 N N . TYR B 1 240 ? 61.857 -48.741 -41.775 1.00 53.57 231 TYR B N 1
ATOM 6233 C CA . TYR B 1 240 ? 62.185 -49.779 -42.751 1.00 56.52 231 TYR B CA 1
ATOM 6234 C C . TYR B 1 240 ? 63.269 -49.285 -43.707 1.00 53.21 231 TYR B C 1
ATOM 6235 O O . TYR B 1 240 ? 63.216 -48.151 -44.197 1.00 47.89 231 TYR B O 1
ATOM 6244 N N . ARG B 1 241 ? 64.240 -50.156 -44.002 1.00 49.80 232 ARG B N 1
ATOM 6245 C CA . ARG B 1 241 ? 65.235 -49.812 -45.013 1.00 52.45 232 ARG B CA 1
ATOM 6246 C C . ARG B 1 241 ? 64.605 -49.604 -46.388 1.00 53.61 232 ARG B C 1
ATOM 6247 O O . ARG B 1 241 ? 65.185 -48.905 -47.226 1.00 56.52 232 ARG B O 1
ATOM 6255 N N . GLU B 1 242 ? 63.430 -50.191 -46.632 1.00 58.09 233 GLU B N 1
ATOM 6256 C CA . GLU B 1 242 ? 62.618 -49.838 -47.793 1.00 53.12 233 GLU B CA 1
ATOM 6257 C C . GLU B 1 242 ? 62.405 -48.334 -47.915 1.00 55.59 233 GLU B C 1
ATOM 6258 O O . GLU B 1 242 ? 62.302 -47.811 -49.032 1.00 55.41 233 GLU B O 1
ATOM 6264 N N . ARG B 1 243 ? 62.306 -47.630 -46.778 1.00 51.87 234 ARG B N 1
ATOM 6265 C CA . ARG B 1 243 ? 62.097 -46.186 -46.809 1.00 48.07 234 ARG B CA 1
ATOM 6266 C C . ARG B 1 243 ? 63.375 -45.463 -47.198 1.00 54.01 234 ARG B C 1
ATOM 6267 O O . ARG B 1 243 ? 63.326 -44.421 -47.863 1.00 50.71 234 ARG B O 1
ATOM 6275 N N . GLY B 1 244 ? 64.527 -45.989 -46.770 1.00 52.40 235 GLY B N 1
ATOM 6276 C CA . GLY B 1 244 ? 65.788 -45.455 -47.246 1.00 48.93 235 GLY B CA 1
ATOM 6277 C C . GLY B 1 244 ? 65.918 -45.609 -48.747 1.00 55.15 235 GLY B C 1
ATOM 6278 O O . GLY B 1 244 ? 66.243 -44.654 -49.464 1.00 52.46 235 GLY B O 1
ATOM 6279 N N . GLN B 1 245 ? 65.616 -46.808 -49.247 1.00 54.22 236 GLN B N 1
ATOM 6280 C CA . GLN B 1 245 ? 65.720 -47.058 -50.678 1.00 53.48 236 GLN B CA 1
ATOM 6281 C C . GLN B 1 245 ? 64.792 -46.141 -51.473 1.00 55.37 236 GLN B C 1
ATOM 6282 O O . GLN B 1 245 ? 65.193 -45.580 -52.501 1.00 55.11 236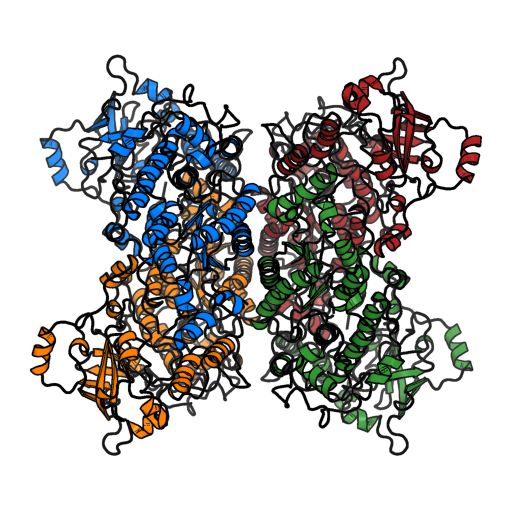 GLN B O 1
ATOM 6288 N N . MET B 1 246 ? 63.559 -45.952 -51.000 1.00 52.41 237 MET B N 1
ATOM 6289 C CA . MET B 1 246 ? 62.644 -45.054 -51.692 1.00 49.04 237 MET B CA 1
ATOM 6290 C C . MET B 1 246 ? 63.182 -43.624 -51.715 1.00 53.09 237 MET B C 1
ATOM 6291 O O . MET B 1 246 ? 62.992 -42.895 -52.698 1.00 51.84 237 MET B O 1
ATOM 6296 N N . ALA B 1 247 ? 63.864 -43.210 -50.643 1.00 53.87 238 ALA B N 1
ATOM 6297 C CA . ALA B 1 247 ? 64.476 -41.884 -50.608 1.00 51.73 238 ALA B CA 1
ATOM 6298 C C . ALA B 1 247 ? 65.515 -41.727 -51.715 1.00 51.16 238 ALA B C 1
ATOM 6299 O O . ALA B 1 247 ? 65.588 -40.677 -52.368 1.00 45.36 238 ALA B O 1
ATOM 6301 N N . TYR B 1 248 ? 66.325 -42.766 -51.935 1.00 47.19 239 TYR B N 1
ATOM 6302 C CA . TYR B 1 248 ? 67.263 -42.776 -53.048 1.00 47.71 239 TYR B CA 1
ATOM 6303 C C . TYR B 1 248 ? 66.548 -42.640 -54.381 1.00 49.76 239 TYR B C 1
ATOM 6304 O O . TYR B 1 248 ? 66.939 -41.830 -55.229 1.00 47.35 239 TYR B O 1
ATOM 6313 N N . LYS B 1 249 ? 65.504 -43.445 -54.591 1.00 51.75 240 LYS B N 1
ATOM 6314 C CA . LYS B 1 249 ? 64.796 -43.416 -55.864 1.00 50.77 240 LYS B CA 1
ATOM 6315 C C . LYS B 1 249 ? 64.126 -42.067 -56.090 1.00 54.63 240 LYS B C 1
ATOM 6316 O O . LYS B 1 249 ? 64.228 -41.484 -57.178 1.00 59.97 240 LYS B O 1
ATOM 6322 N N . THR B 1 250 ? 63.443 -41.541 -55.070 1.00 52.90 241 THR B N 1
ATOM 6323 C CA . THR B 1 250 ? 62.924 -40.183 -55.184 1.00 50.62 241 THR B CA 1
ATOM 6324 C C . THR B 1 250 ? 64.045 -39.200 -55.514 1.00 53.38 241 THR B C 1
ATOM 6325 O O . THR B 1 250 ? 63.860 -38.278 -56.316 1.00 53.97 241 THR B O 1
ATOM 6329 N N . GLY B 1 251 ? 65.228 -39.405 -54.933 1.00 52.40 242 GLY B N 1
ATOM 6330 C CA . GLY B 1 251 ? 66.354 -38.543 -55.250 1.00 48.64 242 GLY B CA 1
ATOM 6331 C C . GLY B 1 251 ? 66.735 -38.602 -56.716 1.00 52.09 242 GLY B C 1
ATOM 6332 O O . GLY B 1 251 ? 66.957 -37.569 -57.351 1.00 55.30 242 GLY B O 1
ATOM 6333 N N . GLN B 1 252 ? 66.818 -39.817 -57.274 1.00 54.27 243 GLN B N 1
ATOM 6334 C CA . GLN B 1 252 ? 67.104 -39.968 -58.701 1.00 50.62 243 GLN B CA 1
ATOM 6335 C C . GLN B 1 252 ? 66.000 -39.355 -59.551 1.00 54.28 243 GLN B C 1
ATOM 6336 O O . GLN B 1 252 ? 66.271 -38.625 -60.510 1.00 57.08 243 GLN B O 1
ATOM 6342 N N . ARG B 1 253 ? 64.743 -39.643 -59.214 1.00 50.52 244 ARG B N 1
ATOM 6343 C CA . ARG B 1 253 ? 63.639 -39.276 -60.092 1.00 51.01 244 ARG B CA 1
ATOM 6344 C C . ARG B 1 253 ? 63.506 -37.760 -60.261 1.00 56.02 244 ARG B C 1
ATOM 6345 O O . ARG B 1 253 ? 63.074 -37.292 -61.320 1.00 59.86 244 ARG B O 1
ATOM 6353 N N . ILE B 1 254 ? 63.871 -36.973 -59.245 1.00 55.99 245 ILE B N 1
ATOM 6354 C CA . ILE B 1 254 ? 63.602 -35.538 -59.314 1.00 53.54 245 ILE B CA 1
ATOM 6355 C C . ILE B 1 254 ? 64.504 -34.875 -60.347 1.00 54.23 245 ILE B C 1
ATOM 6356 O O . ILE B 1 254 ? 64.111 -33.888 -60.985 1.00 55.21 245 ILE B O 1
ATOM 6361 N N . VAL B 1 255 ? 65.712 -35.406 -60.549 1.00 55.55 246 VAL B N 1
ATOM 6362 C CA . VAL B 1 255 ? 66.561 -34.916 -61.634 1.00 57.08 246 VAL B CA 1
ATOM 6363 C C . VAL B 1 255 ? 65.879 -35.140 -62.980 1.00 61.74 246 VAL B C 1
ATOM 6364 O O . VAL B 1 255 ? 65.897 -34.266 -63.858 1.00 60.15 246 VAL B O 1
ATOM 6368 N N . ASP B 1 256 ? 65.257 -36.313 -63.158 1.00 58.23 247 ASP B N 1
ATOM 6369 C CA . ASP B 1 256 ? 64.509 -36.591 -64.380 1.00 58.14 247 ASP B CA 1
ATOM 6370 C C . ASP B 1 256 ? 63.373 -35.599 -64.569 1.00 61.06 247 ASP B C 1
ATOM 6371 O O . ASP B 1 256 ? 63.156 -35.104 -65.677 1.00 64.31 247 ASP B O 1
ATOM 6376 N N . LEU B 1 257 ? 62.633 -35.299 -63.497 1.00 60.87 248 LEU B N 1
ATOM 6377 C CA . LEU B 1 257 ? 61.543 -34.330 -63.588 1.00 57.87 248 LEU B CA 1
ATOM 6378 C C . LEU B 1 257 ? 62.045 -32.946 -63.957 1.00 57.40 248 LEU B C 1
ATOM 6379 O O . LEU B 1 257 ? 61.309 -32.167 -64.569 1.00 61.17 248 LEU B O 1
ATOM 6384 N N . ALA B 1 258 ? 63.278 -32.609 -63.577 1.00 57.76 249 ALA B N 1
ATOM 6385 C CA . ALA B 1 258 ? 63.806 -31.290 -63.914 1.00 63.30 249 ALA B CA 1
ATOM 6386 C C . ALA B 1 258 ? 64.077 -31.186 -65.405 1.00 66.56 249 ALA B C 1
ATOM 6387 O O . ALA B 1 258 ? 63.711 -30.194 -66.048 1.00 72.02 249 ALA B O 1
ATOM 6389 N N . TYR B 1 259 ? 64.703 -32.221 -65.972 1.00 66.67 250 TYR B N 1
ATOM 6390 C CA . TYR B 1 259 ? 65.044 -32.217 -67.389 1.00 61.99 250 TYR B CA 1
ATOM 6391 C C . TYR B 1 259 ? 63.809 -32.396 -68.264 1.00 67.04 250 TYR B C 1
ATOM 6392 O O . TYR B 1 259 ? 63.701 -31.774 -69.326 1.00 76.22 250 TYR B O 1
ATOM 6401 N N . ASP B 1 260 ? 62.871 -33.239 -67.850 1.00 63.25 251 ASP B N 1
ATOM 6402 C CA . ASP B 1 260 ? 61.636 -33.377 -68.610 1.00 68.23 251 ASP B CA 1
ATOM 6403 C C . ASP B 1 260 ? 60.621 -32.285 -68.281 1.00 67.65 251 ASP B C 1
ATOM 6404 O O . ASP B 1 260 ? 59.535 -32.287 -68.871 1.00 69.41 251 ASP B O 1
ATOM 6409 N N . ASP B 1 261 ? 60.944 -31.367 -67.361 1.00 66.82 252 ASP B N 1
ATOM 6410 C CA . ASP B 1 261 ? 60.095 -30.213 -67.019 1.00 66.32 252 ASP B CA 1
ATOM 6411 C C . ASP B 1 261 ? 58.666 -30.625 -66.642 1.00 62.68 252 ASP B C 1
ATOM 6412 O O . ASP B 1 261 ? 57.685 -30.122 -67.187 1.00 63.12 252 ASP B O 1
ATOM 6417 N N . VAL B 1 262 ? 58.554 -31.525 -65.671 1.00 59.30 253 VAL B N 1
ATOM 6418 C CA . VAL B 1 262 ? 57.271 -32.087 -65.254 1.00 59.51 253 VAL B CA 1
ATOM 6419 C C . VAL B 1 262 ? 56.868 -31.352 -63.978 1.00 66.55 253 VAL B C 1
ATOM 6420 O O . VAL B 1 262 ? 57.268 -31.709 -62.859 1.00 64.69 253 VAL B O 1
ATOM 6424 N N . LYS B 1 263 ? 56.059 -30.311 -64.150 1.00 69.06 254 LYS B N 1
ATOM 6425 C CA . LYS B 1 263 ? 55.728 -29.370 -63.087 1.00 65.63 254 LYS B CA 1
ATOM 6426 C C . LYS B 1 263 ? 54.469 -29.805 -62.343 1.00 70.79 254 LYS B C 1
ATOM 6427 O O . LYS B 1 263 ? 53.727 -30.689 -62.785 1.00 71.86 254 LYS B O 1
ATOM 6433 N N . PRO B 1 264 ? 54.214 -29.222 -61.165 1.00 70.19 255 PRO B N 1
ATOM 6434 C CA . PRO B 1 264 ? 52.955 -29.532 -60.456 1.00 71.94 255 PRO B CA 1
ATOM 6435 C C . PRO B 1 264 ? 51.690 -29.271 -61.264 1.00 73.47 255 PRO B C 1
ATOM 6436 O O . PRO B 1 264 ? 50.802 -30.136 -61.292 1.00 73.98 255 PRO B O 1
ATOM 6440 N N . LEU B 1 265 ? 51.566 -28.110 -61.923 1.00 69.58 256 LEU B N 1
ATOM 6441 C CA . LEU B 1 265 ? 50.347 -27.846 -62.685 1.00 67.39 256 LEU B CA 1
ATOM 6442 C C . LEU B 1 265 ? 50.147 -28.843 -63.828 1.00 74.49 256 LEU B C 1
ATOM 6443 O O . LEU B 1 265 ? 49.007 -29.038 -64.270 1.00 75.10 256 LEU B O 1
ATOM 6448 N N . ASP B 1 266 ? 51.219 -29.488 -64.307 1.00 71.38 257 ASP B N 1
ATOM 6449 C CA . ASP B 1 266 ? 51.062 -30.550 -65.296 1.00 66.63 257 ASP B CA 1
ATOM 6450 C C . ASP B 1 266 ? 50.406 -31.786 -64.693 1.00 73.16 257 ASP B C 1
ATOM 6451 O O . ASP B 1 266 ? 49.787 -32.573 -65.417 1.00 73.06 257 ASP B O 1
ATOM 6456 N N . ILE B 1 267 ? 50.527 -31.982 -63.380 1.00 75.51 258 ILE B N 1
ATOM 6457 C CA . ILE B 1 267 ? 50.029 -33.190 -62.744 1.00 72.83 258 ILE B CA 1
ATOM 6458 C C . ILE B 1 267 ? 48.767 -32.947 -61.922 1.00 70.52 258 ILE B C 1
ATOM 6459 O O . ILE B 1 267 ? 47.928 -33.851 -61.827 1.00 74.20 258 ILE B O 1
ATOM 6464 N N . LEU B 1 268 ? 48.593 -31.756 -61.344 1.00 70.07 259 LEU B N 1
ATOM 6465 C CA . LEU B 1 268 ? 47.485 -31.496 -60.421 1.00 73.26 259 LEU B CA 1
ATOM 6466 C C . LEU B 1 268 ? 46.264 -31.014 -61.200 1.00 74.62 259 LEU B C 1
ATOM 6467 O O . LEU B 1 268 ? 45.934 -29.825 -61.239 1.00 77.38 259 LEU B O 1
ATOM 6472 N N . THR B 1 269 ? 45.579 -31.974 -61.825 1.00 75.64 260 THR B N 1
ATOM 6473 C CA . THR B 1 269 ? 44.350 -31.750 -62.573 1.00 72.98 260 THR B CA 1
ATOM 6474 C C . THR B 1 269 ? 43.145 -32.186 -61.750 1.00 77.31 260 THR B C 1
ATOM 6475 O O . THR B 1 269 ? 43.260 -32.963 -60.794 1.00 73.56 260 THR B O 1
ATOM 6479 N N . LYS B 1 270 ? 41.974 -31.670 -62.147 1.00 77.70 261 LYS B N 1
ATOM 6480 C CA . LYS B 1 270 ? 40.721 -32.096 -61.531 1.00 79.18 261 LYS B CA 1
ATOM 6481 C C . LYS B 1 270 ? 40.626 -33.615 -61.469 1.00 78.25 261 LYS B C 1
ATOM 6482 O O . LYS B 1 270 ? 40.211 -34.182 -60.450 1.00 73.73 261 LYS B O 1
ATOM 6488 N N . GLN B 1 271 ? 41.029 -34.289 -62.549 1.00 80.71 262 GLN B N 1
ATOM 6489 C CA . GLN B 1 271 ? 41.037 -35.749 -62.561 1.00 81.44 262 GLN B CA 1
ATOM 6490 C C . GLN B 1 271 ? 41.860 -36.299 -61.404 1.00 82.62 262 GLN B C 1
ATOM 6491 O O . GLN B 1 271 ? 41.371 -37.114 -60.610 1.00 79.45 262 GLN B O 1
ATOM 6497 N N . ALA B 1 272 ? 43.120 -35.853 -61.294 1.00 81.93 263 ALA B N 1
ATOM 6498 C CA . ALA B 1 272 ? 43.997 -36.325 -60.228 1.00 74.58 263 ALA B CA 1
ATOM 6499 C C . ALA B 1 272 ? 43.383 -36.078 -58.855 1.00 71.86 263 ALA B C 1
ATOM 6500 O O . ALA B 1 272 ? 43.398 -36.961 -57.989 1.00 72.32 263 ALA B O 1
ATOM 6502 N N . PHE B 1 273 ? 42.822 -34.893 -58.639 1.00 69.35 264 PHE B N 1
ATOM 6503 C CA . PHE B 1 273 ? 42.232 -34.621 -57.338 1.00 70.58 264 PHE B CA 1
ATOM 6504 C C . PHE B 1 273 ? 41.045 -35.535 -57.052 1.00 76.16 264 PHE B C 1
ATOM 6505 O O . PHE B 1 273 ? 40.839 -35.932 -55.900 1.00 74.46 264 PHE B O 1
ATOM 6513 N N . GLU B 1 274 ? 40.272 -35.897 -58.081 1.00 78.13 265 GLU B N 1
ATOM 6514 C CA . GLU B 1 274 ? 39.126 -36.784 -57.877 1.00 81.31 265 GLU B CA 1
ATOM 6515 C C . GLU B 1 274 ? 39.555 -38.135 -57.312 1.00 78.05 265 GLU B C 1
ATOM 6516 O O . GLU B 1 274 ? 38.875 -38.698 -56.442 1.00 74.65 265 GLU B O 1
ATOM 6522 N N . ASN B 1 275 ? 40.675 -38.675 -57.806 1.00 74.17 266 ASN B N 1
ATOM 6523 C CA . ASN B 1 275 ? 41.175 -39.963 -57.327 1.00 72.18 266 ASN B CA 1
ATOM 6524 C C . ASN B 1 275 ? 41.650 -39.885 -55.886 1.00 74.23 266 ASN B C 1
ATOM 6525 O O . ASN B 1 275 ? 41.474 -40.840 -55.113 1.00 67.97 266 ASN B O 1
ATOM 6530 N N . ALA B 1 276 ? 42.301 -38.776 -55.526 1.00 74.87 267 ALA B N 1
ATOM 6531 C CA . ALA B 1 276 ? 42.592 -38.524 -54.124 1.00 71.02 267 ALA B CA 1
ATOM 6532 C C . ALA B 1 276 ? 41.324 -38.639 -53.296 1.00 71.38 267 ALA B C 1
ATOM 6533 O O . ALA B 1 276 ? 41.268 -39.395 -52.320 1.00 74.50 267 ALA B O 1
ATOM 6535 N N . ILE B 1 277 ? 40.279 -37.916 -53.700 1.00 73.11 268 ILE B N 1
ATOM 6536 C CA . ILE B 1 277 ? 38.999 -38.012 -53.008 1.00 75.77 268 ILE B CA 1
ATOM 6537 C C . ILE B 1 277 ? 38.512 -39.454 -52.966 1.00 77.25 268 ILE B C 1
ATOM 6538 O O . ILE B 1 277 ? 38.059 -39.935 -51.920 1.00 76.93 268 ILE B O 1
ATOM 6543 N N . ALA B 1 278 ? 38.606 -40.171 -54.095 1.00 73.10 269 ALA B N 1
ATOM 6544 C CA . ALA B 1 278 ? 38.194 -41.575 -54.125 1.00 71.60 269 ALA B CA 1
ATOM 6545 C C . ALA B 1 278 ? 38.989 -42.415 -53.128 1.00 76.26 269 ALA B C 1
ATOM 6546 O O . ALA B 1 278 ? 38.429 -43.284 -52.447 1.00 77.05 269 ALA B O 1
ATOM 6548 N N . LEU B 1 279 ? 40.297 -42.166 -53.023 1.00 78.88 270 LEU B N 1
ATOM 6549 C CA . LEU B 1 279 ? 41.118 -42.959 -52.117 1.00 74.40 270 LEU B CA 1
ATOM 6550 C C . LEU B 1 279 ? 40.837 -42.615 -50.657 1.00 73.25 270 LEU B C 1
ATOM 6551 O O . LEU B 1 279 ? 40.766 -43.515 -49.809 1.00 71.50 270 LEU B O 1
ATOM 6556 N N . VAL B 1 280 ? 40.671 -41.325 -50.342 1.00 68.71 271 VAL B N 1
ATOM 6557 C CA . VAL B 1 280 ? 40.415 -40.932 -48.954 1.00 72.50 271 VAL B CA 1
ATOM 6558 C C . VAL B 1 280 ? 39.233 -41.709 -48.401 1.00 72.25 271 VAL B C 1
ATOM 6559 O O . VAL B 1 280 ? 39.302 -42.306 -47.319 1.00 70.81 271 VAL B O 1
ATOM 6563 N N . ALA B 1 281 ? 38.129 -41.711 -49.150 1.00 78.65 272 ALA B N 1
ATOM 6564 C CA . ALA B 1 281 ? 36.937 -42.439 -48.734 1.00 79.58 272 ALA B CA 1
ATOM 6565 C C . ALA B 1 281 ? 37.223 -43.930 -48.608 1.00 79.22 272 ALA B C 1
ATOM 6566 O O . ALA B 1 281 ? 36.915 -44.547 -47.581 1.00 76.06 272 ALA B O 1
ATOM 6568 N N . ALA B 1 282 ? 37.846 -44.516 -49.641 1.00 76.19 273 ALA B N 1
ATOM 6569 C CA . ALA B 1 282 ? 38.058 -45.960 -49.697 1.00 78.14 273 ALA B CA 1
ATOM 6570 C C . ALA B 1 282 ? 38.981 -46.460 -48.602 1.00 74.64 273 ALA B C 1
ATOM 6571 O O . ALA B 1 282 ? 38.962 -47.656 -48.287 1.00 70.84 273 ALA B O 1
ATOM 6573 N N . ALA B 1 283 ? 39.787 -45.572 -48.023 1.00 74.17 274 ALA B N 1
ATOM 6574 C CA . ALA B 1 283 ? 40.808 -45.950 -47.062 1.00 72.54 274 ALA B CA 1
ATOM 6575 C C . ALA B 1 283 ? 40.402 -45.690 -45.621 1.00 69.87 274 ALA B C 1
ATOM 6576 O O . ALA B 1 283 ? 41.067 -46.183 -44.702 1.00 68.81 274 ALA B O 1
ATOM 6578 N N . GLY B 1 284 ? 39.321 -44.959 -45.396 1.00 71.59 275 GLY B N 1
ATOM 6579 C CA . GLY B 1 284 ? 38.983 -44.577 -44.044 1.00 75.99 275 GLY B CA 1
ATOM 6580 C C . GLY B 1 284 ? 39.701 -43.321 -43.640 1.00 71.05 275 GLY B C 1
ATOM 6581 O O . GLY B 1 284 ? 40.180 -43.221 -42.500 1.00 68.83 275 GLY B O 1
ATOM 6582 N N . GLY B 1 285 ? 39.778 -42.354 -44.555 1.00 70.35 276 GLY B N 1
ATOM 6583 C CA . GLY B 1 285 ? 40.628 -41.199 -44.387 1.00 72.30 276 GLY B CA 1
ATOM 6584 C C . GLY B 1 285 ? 40.123 -40.234 -43.339 1.00 80.24 276 GLY B C 1
ATOM 6585 O O . GLY B 1 285 ? 39.000 -40.324 -42.830 1.00 85.03 276 GLY B O 1
ATOM 6586 N N . SER B 1 286 ? 41.003 -39.291 -43.017 1.00 74.06 277 SER B N 1
ATOM 6587 C CA . SER B 1 286 ? 40.738 -38.297 -41.997 1.00 71.07 277 SER B CA 1
ATOM 6588 C C . SER B 1 286 ? 39.888 -37.177 -42.565 1.00 79.36 277 SER B C 1
ATOM 6589 O O . SER B 1 286 ? 40.007 -36.814 -43.741 1.00 77.24 277 SER B O 1
ATOM 6592 N N . THR B 1 287 ? 39.025 -36.630 -41.703 1.00 82.68 278 THR B N 1
ATOM 6593 C CA . THR B 1 287 ? 38.174 -35.512 -42.084 1.00 76.71 278 THR B CA 1
ATOM 6594 C C . THR B 1 287 ? 39.004 -34.305 -42.514 1.00 77.49 278 THR B C 1
ATOM 6595 O O . THR B 1 287 ? 38.591 -33.549 -43.403 1.00 80.80 278 THR B O 1
ATOM 6599 N N . ASN B 1 288 ? 40.184 -34.117 -41.911 1.00 74.42 279 ASN B N 1
ATOM 6600 C CA . ASN B 1 288 ? 41.031 -32.981 -42.249 1.00 74.51 279 ASN B CA 1
ATOM 6601 C C . ASN B 1 288 ? 41.572 -33.058 -43.666 1.00 73.20 279 ASN B C 1
ATOM 6602 O O . ASN B 1 288 ? 42.128 -32.066 -44.146 1.00 75.13 279 ASN B O 1
ATOM 6607 N N . ALA B 1 289 ? 41.405 -34.194 -44.347 1.00 73.76 280 ALA B N 1
ATOM 6608 C CA . ALA B 1 289 ? 41.790 -34.283 -45.750 1.00 71.12 280 ALA B CA 1
ATOM 6609 C C . ALA B 1 289 ? 40.989 -33.307 -46.598 1.00 74.16 280 ALA B C 1
ATOM 6610 O O . ALA B 1 289 ? 41.536 -32.667 -47.505 1.00 76.17 280 ALA B O 1
ATOM 6612 N N . GLN B 1 290 ? 39.693 -33.168 -46.310 1.00 75.02 281 GLN B N 1
ATOM 6613 C CA . GLN B 1 290 ? 38.855 -32.288 -47.123 1.00 74.42 281 GLN B CA 1
ATOM 6614 C C . GLN B 1 290 ? 39.379 -30.860 -47.154 1.00 71.62 281 GLN B C 1
ATOM 6615 O O . GLN B 1 290 ? 39.588 -30.333 -48.261 1.00 69.50 281 GLN B O 1
ATOM 6621 N N . PRO B 1 291 ? 39.639 -30.191 -46.021 1.00 70.07 282 PRO B N 1
ATOM 6622 C CA . PRO B 1 291 ? 40.209 -28.833 -46.112 1.00 73.26 282 PRO B CA 1
ATOM 6623 C C . PRO B 1 291 ? 41.500 -28.787 -46.908 1.00 75.55 282 PRO B C 1
ATOM 6624 O O . PRO B 1 291 ? 41.643 -27.933 -47.792 1.00 71.78 282 PRO B O 1
ATOM 6628 N N . HIS B 1 292 ? 42.434 -29.710 -46.637 1.00 75.37 283 HIS B N 1
ATOM 6629 C CA . HIS B 1 292 ? 43.710 -29.714 -47.350 1.00 71.33 283 HIS B CA 1
ATOM 6630 C C . HIS B 1 292 ? 43.507 -29.964 -48.838 1.00 73.81 283 HIS B C 1
ATOM 6631 O O . HIS B 1 292 ? 44.088 -29.262 -49.676 1.00 74.65 283 HIS B O 1
ATOM 6638 N N . ILE B 1 293 ? 42.676 -30.950 -49.192 1.00 71.09 284 ILE B N 1
ATOM 6639 C CA . ILE B 1 293 ? 42.469 -31.239 -50.611 1.00 73.21 284 ILE B CA 1
ATOM 6640 C C . ILE B 1 293 ? 41.878 -30.026 -51.327 1.00 77.85 284 ILE B C 1
ATOM 6641 O O . ILE B 1 293 ? 42.229 -29.732 -52.479 1.00 78.02 284 ILE B O 1
ATOM 6646 N N . VAL B 1 294 ? 40.986 -29.293 -50.659 1.00 74.09 285 VAL B N 1
ATOM 6647 C CA . VAL B 1 294 ? 40.424 -28.104 -51.289 1.00 78.24 285 VAL B CA 1
ATOM 6648 C C . VAL B 1 294 ? 41.496 -27.038 -51.437 1.00 76.14 285 VAL B C 1
ATOM 6649 O O . VAL B 1 294 ? 41.618 -26.405 -52.494 1.00 76.50 285 VAL B O 1
ATOM 6653 N N . ALA B 1 295 ? 42.300 -26.836 -50.386 1.00 74.16 286 ALA B N 1
ATOM 6654 C CA . ALA B 1 295 ? 43.370 -25.844 -50.434 1.00 71.51 286 ALA B CA 1
ATOM 6655 C C . ALA B 1 295 ? 44.364 -26.153 -51.545 1.00 72.68 286 ALA B C 1
ATOM 6656 O O . ALA B 1 295 ? 44.771 -25.254 -52.298 1.00 71.50 286 ALA B O 1
ATOM 6658 N N . MET B 1 296 ? 44.767 -27.421 -51.660 1.00 70.50 287 MET B N 1
ATOM 6659 C CA . MET B 1 296 ? 45.691 -27.807 -52.719 1.00 71.29 287 MET B CA 1
ATOM 6660 C C . MET B 1 296 ? 45.061 -27.608 -54.086 1.00 77.02 287 MET B C 1
ATOM 6661 O O . MET B 1 296 ? 45.741 -27.210 -55.042 1.00 80.66 287 MET B O 1
ATOM 6666 N N . ALA B 1 297 ? 43.757 -27.871 -54.202 1.00 76.27 288 ALA B N 1
ATOM 6667 C CA . ALA B 1 297 ? 43.105 -27.707 -55.493 1.00 72.57 288 ALA B CA 1
ATOM 6668 C C . ALA B 1 297 ? 43.027 -26.233 -55.878 1.00 71.96 288 ALA B C 1
ATOM 6669 O O . ALA B 1 297 ? 43.289 -25.870 -57.030 1.00 73.39 288 ALA B O 1
ATOM 6671 N N . ARG B 1 298 ? 42.711 -25.365 -54.920 1.00 73.06 289 ARG B N 1
ATOM 6672 C CA . ARG B 1 298 ? 42.598 -23.947 -55.234 1.00 76.28 289 ARG B CA 1
ATOM 6673 C C . ARG B 1 298 ? 43.942 -23.342 -55.623 1.00 74.85 289 ARG B C 1
ATOM 6674 O O . ARG B 1 298 ? 43.988 -22.448 -56.476 1.00 75.87 289 ARG B O 1
ATOM 6682 N N . HIS B 1 299 ? 45.042 -23.813 -55.031 1.00 71.63 290 HIS B N 1
ATOM 6683 C CA . HIS B 1 299 ? 46.345 -23.300 -55.433 1.00 67.59 290 HIS B CA 1
ATOM 6684 C C . HIS B 1 299 ? 46.808 -23.873 -56.768 1.00 70.99 290 HIS B C 1
ATOM 6685 O O . HIS B 1 299 ? 47.726 -23.319 -57.381 1.00 65.69 290 HIS B O 1
ATOM 6692 N N . ALA B 1 300 ? 46.202 -24.966 -57.231 1.00 76.18 291 ALA B N 1
ATOM 6693 C CA . ALA B 1 300 ? 46.409 -25.445 -58.592 1.00 73.83 291 ALA B CA 1
ATOM 6694 C C . ALA B 1 300 ? 45.378 -24.886 -59.560 1.00 78.79 291 ALA B C 1
ATOM 6695 O O . ALA B 1 300 ? 45.268 -25.388 -60.686 1.00 78.57 291 ALA B O 1
ATOM 6697 N N . GLY B 1 301 ? 44.626 -23.865 -59.140 1.00 76.28 292 GLY B N 1
ATOM 6698 C CA . GLY B 1 301 ? 43.575 -23.283 -59.959 1.00 77.49 292 GLY B CA 1
ATOM 6699 C C . GLY B 1 301 ? 42.443 -24.233 -60.282 1.00 80.29 292 GLY B C 1
ATOM 6700 O O . GLY B 1 301 ? 41.862 -24.149 -61.368 1.00 81.01 292 GLY B O 1
ATOM 6701 N N . VAL B 1 302 ? 42.113 -25.139 -59.365 1.00 77.72 293 VAL B N 1
ATOM 6702 C CA . VAL B 1 302 ? 41.126 -26.184 -59.600 1.00 76.93 293 VAL B CA 1
ATOM 6703 C C . VAL B 1 302 ? 40.006 -26.023 -58.580 1.00 83.10 293 VAL B C 1
ATOM 6704 O O . VAL B 1 302 ? 40.263 -25.921 -57.373 1.00 78.93 293 VAL B O 1
ATOM 6708 N N . GLU B 1 303 ? 38.770 -25.971 -59.067 1.00 91.84 294 GLU B N 1
ATOM 6709 C CA . GLU B 1 303 ? 37.605 -25.880 -58.203 1.00 90.36 294 GLU B CA 1
ATOM 6710 C C . GLU B 1 303 ? 37.141 -27.281 -57.836 1.00 90.58 294 GLU B C 1
ATOM 6711 O O . GLU B 1 303 ? 37.079 -28.176 -58.688 1.00 91.83 294 GLU B O 1
ATOM 6717 N N . ILE B 1 304 ? 36.838 -27.478 -56.554 1.00 87.27 295 ILE B N 1
ATOM 6718 C CA . ILE B 1 304 ? 36.331 -28.759 -56.072 1.00 86.75 295 ILE B CA 1
ATOM 6719 C C . ILE B 1 304 ? 35.217 -28.484 -55.069 1.00 90.19 295 ILE B C 1
ATOM 6720 O O . ILE B 1 304 ? 35.462 -27.903 -54.006 1.00 83.93 295 ILE B O 1
ATOM 6725 N N . THR B 1 305 ? 34.002 -28.930 -55.398 1.00 95.31 296 THR B N 1
ATOM 6726 C CA . THR B 1 305 ? 32.765 -28.528 -54.737 1.00 92.58 296 THR B CA 1
ATOM 6727 C C . THR B 1 305 ? 32.261 -29.591 -53.763 1.00 90.00 296 THR B C 1
ATOM 6728 O O . THR B 1 305 ? 32.790 -30.701 -53.679 1.00 89.60 296 THR B O 1
ATOM 6732 N N . ALA B 1 306 ? 31.186 -29.244 -53.043 1.00 90.04 297 ALA B N 1
ATOM 6733 C CA . ALA B 1 306 ? 30.551 -30.220 -52.159 1.00 92.51 297 ALA B CA 1
ATOM 6734 C C . ALA B 1 306 ? 30.015 -31.407 -52.942 1.00 90.26 297 ALA B C 1
ATOM 6735 O O . ALA B 1 306 ? 29.925 -32.516 -52.403 1.00 88.56 297 ALA B O 1
ATOM 6737 N N . ASP B 1 307 ? 29.668 -31.201 -54.215 1.00 89.18 298 ASP B N 1
ATOM 6738 C CA . ASP B 1 307 ? 29.213 -32.315 -55.037 1.00 91.37 298 ASP B CA 1
ATOM 6739 C C . ASP B 1 307 ? 30.364 -33.236 -55.412 1.00 92.15 298 ASP B C 1
ATOM 6740 O O . ASP B 1 307 ? 30.173 -34.455 -55.513 1.00 93.50 298 ASP B O 1
ATOM 6745 N N . ASP B 1 308 ? 31.557 -32.676 -55.625 1.00 91.63 299 ASP B N 1
ATOM 6746 C CA . ASP B 1 308 ? 32.732 -33.513 -55.828 1.00 88.83 299 ASP B CA 1
ATOM 6747 C C . ASP B 1 308 ? 32.965 -34.425 -54.633 1.00 88.40 299 ASP B C 1
ATOM 6748 O O . ASP B 1 308 ? 33.440 -35.555 -54.795 1.00 85.25 299 ASP B O 1
ATOM 6753 N N . TRP B 1 309 ? 32.609 -33.961 -53.434 1.00 85.53 300 TRP B N 1
ATOM 6754 C CA . TRP B 1 309 ? 32.701 -34.799 -52.248 1.00 85.01 300 TRP B CA 1
ATOM 6755 C C . TRP B 1 309 ? 31.561 -35.803 -52.195 1.00 93.31 300 TRP B C 1
ATOM 6756 O O . TRP B 1 309 ? 31.777 -36.972 -51.846 1.00 91.95 300 TRP B O 1
ATOM 6767 N N . ARG B 1 310 ? 30.348 -35.363 -52.547 1.00 95.57 301 ARG B N 1
ATOM 6768 C CA . ARG B 1 310 ? 29.201 -36.265 -52.555 1.00 90.99 301 ARG B CA 1
ATOM 6769 C C . ARG B 1 310 ? 29.456 -37.466 -53.462 1.00 90.71 301 ARG B C 1
ATOM 6770 O O . ARG B 1 310 ? 29.195 -38.610 -53.071 1.00 90.01 301 ARG B O 1
ATOM 6778 N N . ALA B 1 311 ? 30.022 -37.234 -54.656 1.00 90.75 302 ALA B N 1
ATOM 6779 C CA . ALA B 1 311 ? 30.313 -38.313 -55.603 1.00 87.02 302 ALA B CA 1
ATOM 6780 C C . ALA B 1 311 ? 31.248 -39.374 -55.045 1.00 93.89 302 ALA B C 1
ATOM 6781 O O . ALA B 1 311 ? 31.530 -40.353 -55.746 1.00 96.57 302 ALA B O 1
ATOM 6783 N N . ALA B 1 312 ? 31.742 -39.219 -53.818 1.00 96.95 303 ALA B N 1
ATOM 6784 C CA . ALA B 1 312 ? 32.597 -40.220 -53.193 1.00 94.11 303 ALA B CA 1
ATOM 6785 C C . ALA B 1 312 ? 31.975 -40.823 -51.940 1.00 94.04 303 ALA B C 1
ATOM 6786 O O . ALA B 1 312 ? 32.686 -41.461 -51.156 1.00 92.20 303 ALA B O 1
ATOM 6788 N N . TYR B 1 313 ? 30.667 -40.648 -51.735 1.00 97.66 304 TYR B N 1
ATOM 6789 C CA . TYR B 1 313 ? 30.044 -41.105 -50.497 1.00 96.31 304 TYR B CA 1
ATOM 6790 C C . TYR B 1 313 ? 29.791 -42.611 -50.509 1.00 92.72 304 TYR B C 1
ATOM 6791 O O . TYR B 1 313 ? 29.834 -43.255 -49.454 1.00 90.50 304 TYR B O 1
ATOM 6800 N N . ASP B 1 314 ? 29.539 -43.190 -51.680 1.00 88.52 305 ASP B N 1
ATOM 6801 C CA . ASP B 1 314 ? 29.175 -44.592 -51.789 1.00 92.64 305 ASP B CA 1
ATOM 6802 C C . ASP B 1 314 ? 30.375 -45.508 -52.025 1.00 95.08 305 ASP B C 1
ATOM 6803 O O . ASP B 1 314 ? 30.186 -46.657 -52.444 1.00 95.04 305 ASP B O 1
ATOM 6808 N N . ILE B 1 315 ? 31.595 -45.035 -51.776 1.00 95.71 306 ILE B N 1
ATOM 6809 C CA . ILE B 1 315 ? 32.791 -45.872 -51.913 1.00 91.58 306 ILE B CA 1
ATOM 6810 C C . ILE B 1 315 ? 33.007 -46.633 -50.609 1.00 88.09 306 ILE B C 1
ATOM 6811 O O . ILE B 1 315 ? 32.942 -46.046 -49.516 1.00 88.53 306 ILE B O 1
ATOM 6816 N N . PRO B 1 316 ? 33.230 -47.939 -50.676 1.00 82.48 307 PRO B N 1
ATOM 6817 C CA . PRO B 1 316 ? 33.229 -48.755 -49.462 1.00 86.40 307 PRO B CA 1
ATOM 6818 C C . PRO B 1 316 ? 34.547 -48.684 -48.705 1.00 88.99 30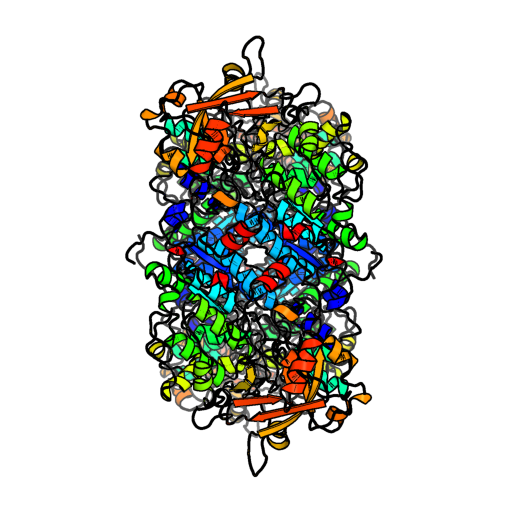7 PRO B C 1
ATOM 6819 O O . PRO B 1 316 ? 35.614 -48.400 -49.258 1.00 84.50 307 PRO B O 1
ATOM 6823 N N . LEU B 1 317 ? 34.444 -48.954 -47.405 1.00 85.01 308 LEU B N 1
ATOM 6824 C CA . LEU B 1 317 ? 35.625 -49.028 -46.559 1.00 80.71 308 LEU B CA 1
ATOM 6825 C C . LEU B 1 317 ? 36.404 -50.287 -46.902 1.00 85.48 308 LEU B C 1
ATOM 6826 O O . LEU B 1 317 ? 35.902 -51.404 -46.750 1.00 90.06 308 LEU B O 1
ATOM 6831 N N . ILE B 1 318 ? 37.635 -50.102 -47.358 1.00 84.20 309 ILE B N 1
ATOM 6832 C CA . ILE B 1 318 ? 38.455 -51.197 -47.852 1.00 79.67 309 ILE B CA 1
ATOM 6833 C C . ILE B 1 318 ? 39.631 -51.495 -46.933 1.00 79.59 309 ILE B C 1
ATOM 6834 O O . ILE B 1 318 ? 40.069 -52.656 -46.875 1.00 80.29 309 ILE B O 1
ATOM 6839 N N . VAL B 1 319 ? 40.066 -50.527 -46.126 1.00 80.72 310 VAL B N 1
ATOM 6840 C CA . VAL B 1 319 ? 41.296 -50.603 -45.337 1.00 79.92 310 VAL B CA 1
ATOM 6841 C C . VAL B 1 319 ? 40.945 -50.914 -43.882 1.00 73.60 310 VAL B C 1
ATOM 6842 O O . VAL B 1 319 ? 40.445 -50.051 -43.147 1.00 76.07 310 VAL B O 1
ATOM 6846 N N . ASN B 1 320 ? 41.253 -52.137 -43.453 1.00 67.48 311 ASN B N 1
ATOM 6847 C CA . ASN B 1 320 ? 40.967 -52.591 -42.093 1.00 74.34 311 ASN B CA 1
ATOM 6848 C C . ASN B 1 320 ? 42.024 -52.025 -41.141 1.00 74.57 311 ASN B C 1
ATOM 6849 O O . ASN B 1 320 ? 42.849 -52.736 -40.560 1.00 73.54 311 ASN B O 1
ATOM 6854 N N . MET B 1 321 ? 41.969 -50.707 -40.967 1.00 68.90 312 MET B N 1
ATOM 6855 C CA . MET B 1 321 ? 42.980 -49.980 -40.216 1.00 71.57 312 MET B CA 1
ATOM 6856 C C . MET B 1 321 ? 42.319 -49.072 -39.193 1.00 70.57 312 MET B C 1
ATOM 6857 O O . MET B 1 321 ? 41.329 -48.406 -39.505 1.00 75.96 312 MET B O 1
ATOM 6862 N N . GLN B 1 322 ? 42.864 -49.039 -37.975 1.00 63.51 313 GLN B N 1
ATOM 6863 C CA . GLN B 1 322 ? 42.396 -48.045 -37.017 1.00 68.16 313 GLN B CA 1
ATOM 6864 C C . GLN B 1 322 ? 42.494 -46.647 -37.629 1.00 71.39 313 GLN B C 1
ATOM 6865 O O . GLN B 1 322 ? 43.396 -46.388 -38.434 1.00 72.30 313 GLN B O 1
ATOM 6871 N N . PRO B 1 323 ? 41.593 -45.716 -37.285 1.00 71.00 314 PRO B N 1
ATOM 6872 C CA . PRO B 1 323 ? 40.557 -45.790 -36.245 1.00 77.51 314 PRO B CA 1
ATOM 6873 C C . PRO B 1 323 ? 39.305 -46.600 -36.643 1.00 79.07 314 PRO B C 1
ATOM 6874 O O . PRO B 1 323 ? 38.599 -47.097 -35.761 1.00 77.72 314 PRO B O 1
ATOM 6878 N N . ALA B 1 324 ? 39.058 -46.747 -37.951 1.00 74.02 315 ALA B N 1
ATOM 6879 C CA . ALA B 1 324 ? 37.881 -47.465 -38.420 1.00 72.41 315 ALA B CA 1
ATOM 6880 C C . ALA B 1 324 ? 38.012 -48.976 -38.267 1.00 78.41 315 ALA B C 1
ATOM 6881 O O . ALA B 1 324 ? 37.001 -49.656 -38.060 1.00 79.53 315 ALA B O 1
ATOM 6883 N N . GLY B 1 325 ? 39.230 -49.515 -38.352 1.00 73.99 316 GLY B N 1
ATOM 6884 C CA . GLY B 1 325 ? 39.419 -50.953 -38.417 1.00 67.86 316 GLY B CA 1
ATOM 6885 C C . GLY B 1 325 ? 40.281 -51.545 -37.319 1.00 70.21 316 GLY B C 1
ATOM 6886 O O . GLY B 1 325 ? 40.298 -51.038 -36.194 1.00 73.95 316 GLY B O 1
ATOM 6887 N N . LYS B 1 326 ? 41.015 -52.612 -37.635 1.00 70.37 317 LYS B N 1
ATOM 6888 C CA . LYS B 1 326 ? 41.761 -53.364 -36.632 1.00 72.56 317 LYS B CA 1
ATOM 6889 C C . LYS B 1 326 ? 43.252 -53.046 -36.591 1.00 75.97 317 LYS B C 1
ATOM 6890 O O . LYS B 1 326 ? 43.843 -53.020 -35.503 1.00 74.35 317 LYS B O 1
ATOM 6896 N N . TYR B 1 327 ? 43.881 -52.810 -37.737 1.00 71.00 318 TYR B N 1
ATOM 6897 C CA . TYR B 1 327 ? 45.330 -52.877 -37.833 1.00 68.32 318 TYR B CA 1
ATOM 6898 C C . TYR B 1 327 ? 45.957 -51.490 -37.905 1.00 69.03 318 TYR B C 1
ATOM 6899 O O . TYR B 1 327 ? 45.267 -50.470 -37.992 1.00 71.03 318 TYR B O 1
ATOM 6908 N N . LEU B 1 328 ? 47.294 -51.475 -37.865 1.00 70.89 319 LEU B N 1
ATOM 6909 C CA . LEU B 1 328 ? 48.140 -50.281 -37.888 1.00 62.65 319 LEU B CA 1
ATOM 6910 C C . LEU B 1 328 ? 49.048 -50.287 -39.121 1.00 64.73 319 LEU B C 1
ATOM 6911 O O . LEU B 1 328 ? 49.090 -51.252 -39.892 1.00 61.18 319 LEU B O 1
ATOM 6916 N N . GLY B 1 329 ? 49.819 -49.195 -39.262 1.00 70.69 320 GLY B N 1
ATOM 6917 C CA . GLY B 1 329 ? 50.536 -48.914 -40.504 1.00 60.44 320 GLY B CA 1
ATOM 6918 C C . GLY B 1 329 ? 51.424 -50.036 -41.009 1.00 63.81 320 GLY B C 1
ATOM 6919 O O . GLY B 1 329 ? 51.556 -50.222 -42.223 1.00 62.79 320 GLY B O 1
ATOM 6920 N N . GLU B 1 330 ? 52.042 -50.802 -40.102 1.00 65.60 321 GLU B N 1
ATOM 6921 C CA . GLU B 1 330 ? 52.950 -51.865 -40.540 1.00 64.84 321 GLU B CA 1
ATOM 6922 C C . GLU B 1 330 ? 52.220 -52.914 -41.380 1.00 68.88 321 GLU B C 1
ATOM 6923 O O . GLU B 1 330 ? 52.689 -53.287 -42.464 1.00 71.16 321 GLU B O 1
ATOM 6929 N N . ARG B 1 331 ? 51.060 -53.399 -40.899 1.00 68.89 322 ARG B N 1
ATOM 6930 C CA . ARG B 1 331 ? 50.278 -54.376 -41.663 1.00 63.62 322 ARG B CA 1
ATOM 6931 C C . ARG B 1 331 ? 49.688 -53.765 -42.930 1.00 64.67 322 ARG B C 1
ATOM 6932 O O . ARG B 1 331 ? 49.560 -54.453 -43.951 1.00 60.62 322 ARG B O 1
ATOM 6940 N N . PHE B 1 332 ? 49.313 -52.485 -42.887 1.00 64.87 323 PHE B N 1
ATOM 6941 C CA . PHE B 1 332 ? 48.807 -51.831 -44.087 1.00 62.26 323 PHE B CA 1
ATOM 6942 C C . PHE B 1 332 ? 49.842 -51.855 -45.204 1.00 66.21 323 PHE B C 1
ATOM 6943 O O . PHE B 1 332 ? 49.522 -52.168 -46.356 1.00 63.99 323 PHE B O 1
ATOM 6951 N N . HIS B 1 333 ? 51.097 -51.527 -44.879 1.00 63.92 324 HIS B N 1
ATOM 6952 C CA . HIS B 1 333 ? 52.126 -51.474 -45.909 1.00 60.15 324 HIS B CA 1
ATOM 6953 C C . HIS B 1 333 ? 52.414 -52.861 -46.472 1.00 61.96 324 HIS B C 1
ATOM 6954 O O . HIS B 1 333 ? 52.447 -53.045 -47.699 1.00 58.92 324 HIS B O 1
ATOM 6961 N N . ARG B 1 334 ? 52.639 -53.851 -45.591 1.00 61.13 325 ARG B N 1
ATOM 6962 C CA . ARG B 1 334 ? 52.907 -55.213 -46.062 1.00 64.75 325 ARG B CA 1
ATOM 6963 C C . ARG B 1 334 ? 51.784 -55.728 -46.945 1.00 59.38 325 ARG B C 1
ATOM 6964 O O . ARG B 1 334 ? 52.033 -56.491 -47.884 1.00 62.43 325 ARG B O 1
ATOM 6972 N N . ALA B 1 335 ? 50.554 -55.285 -46.687 1.00 59.75 326 ALA B N 1
ATOM 6973 C CA . ALA B 1 335 ? 49.403 -55.667 -47.486 1.00 61.49 326 ALA B CA 1
ATOM 6974 C C . ALA B 1 335 ? 49.457 -55.137 -48.909 1.00 60.58 326 ALA B C 1
ATOM 6975 O O . ALA B 1 335 ? 48.692 -55.620 -49.749 1.00 65.75 326 ALA B O 1
ATOM 6977 N N . GLY B 1 336 ? 50.331 -54.177 -49.203 1.00 61.75 327 GLY B N 1
ATOM 6978 C CA . GLY B 1 336 ? 50.344 -53.482 -50.479 1.00 57.23 327 GLY B CA 1
ATOM 6979 C C . GLY B 1 336 ? 50.169 -51.977 -50.381 1.00 59.32 327 GLY B C 1
ATOM 6980 O O . GLY B 1 336 ? 50.340 -51.280 -51.395 1.00 58.44 327 GLY B O 1
ATOM 6981 N N . GLY B 1 337 ? 49.817 -51.443 -49.212 1.00 60.53 328 GLY B N 1
ATOM 6982 C CA . GLY B 1 337 ? 49.725 -50.011 -49.010 1.00 60.12 328 GLY B CA 1
ATOM 6983 C C . GLY B 1 337 ? 48.798 -49.304 -49.977 1.00 65.90 328 GLY B C 1
ATOM 6984 O O . GLY B 1 337 ? 47.941 -49.938 -50.599 1.00 66.74 328 GLY B O 1
ATOM 6985 N N . ALA B 1 338 ? 48.973 -47.987 -50.116 1.00 67.79 329 ALA B N 1
ATOM 6986 C CA . ALA B 1 338 ? 48.081 -47.194 -50.957 1.00 65.77 329 ALA B CA 1
ATOM 6987 C C . ALA B 1 338 ? 47.984 -47.673 -52.407 1.00 71.32 329 ALA B C 1
ATOM 6988 O O . ALA B 1 338 ? 46.917 -47.472 -53.015 1.00 71.41 329 ALA B O 1
ATOM 6990 N N . PRO B 1 339 ? 49.018 -48.265 -53.023 1.00 68.89 330 PRO B N 1
ATOM 6991 C CA . PRO B 1 339 ? 48.798 -48.874 -54.344 1.00 69.77 330 PRO B CA 1
ATOM 6992 C C . PRO B 1 339 ? 47.692 -49.919 -54.363 1.00 70.73 330 PRO B C 1
ATOM 6993 O O . PRO B 1 339 ? 46.892 -49.939 -55.305 1.00 74.36 330 PRO B O 1
ATOM 6997 N N . ALA B 1 340 ? 47.617 -50.786 -53.349 1.00 67.13 331 ALA B N 1
ATOM 6998 C CA . ALA B 1 340 ? 46.579 -51.815 -53.326 1.00 63.83 331 ALA B CA 1
ATOM 6999 C C . ALA B 1 340 ? 45.183 -51.206 -53.215 1.00 71.52 331 ALA B C 1
ATOM 7000 O O . ALA B 1 340 ? 44.223 -51.723 -53.797 1.00 73.07 331 ALA B O 1
ATOM 7002 N N . VAL B 1 341 ? 45.049 -50.109 -52.467 1.00 73.71 332 VAL B N 1
ATOM 7003 C CA . VAL B 1 341 ? 43.763 -49.427 -52.367 1.00 68.31 332 VAL B CA 1
ATOM 7004 C C . VAL B 1 341 ? 43.411 -48.768 -53.694 1.00 70.79 332 VAL B C 1
ATOM 7005 O O . VAL B 1 341 ? 42.291 -48.901 -54.196 1.00 75.37 332 VAL B O 1
ATOM 7009 N N . LEU B 1 342 ? 44.362 -48.052 -54.287 1.00 73.31 333 LEU B N 1
ATOM 7010 C CA . LEU B 1 342 ? 44.126 -47.483 -55.607 1.00 74.41 333 LEU B CA 1
ATOM 7011 C C . LEU B 1 342 ? 43.783 -48.566 -56.625 1.00 72.86 333 LEU B C 1
ATOM 7012 O O . LEU B 1 342 ? 43.055 -48.306 -57.586 1.00 76.34 333 LEU B O 1
ATOM 7017 N N . TRP B 1 343 ? 44.278 -49.785 -56.418 1.00 72.13 334 TRP B N 1
ATOM 7018 C CA . TRP B 1 343 ? 44.046 -50.861 -57.376 1.00 78.13 334 TRP B CA 1
ATOM 7019 C C . TRP B 1 343 ? 42.601 -51.343 -57.335 1.00 82.96 334 TRP B C 1
ATOM 7020 O O . TRP B 1 343 ? 42.020 -51.671 -58.378 1.00 82.99 334 TRP B O 1
ATOM 7031 N N . GLU B 1 344 ? 42.015 -51.420 -56.139 1.00 80.17 335 GLU B N 1
ATOM 7032 C CA . GLU B 1 344 ? 40.603 -51.760 -56.032 1.00 77.97 335 GLU B CA 1
ATOM 7033 C C . GLU B 1 344 ? 39.752 -50.803 -56.856 1.00 82.19 335 GLU B C 1
ATOM 7034 O O . GLU B 1 344 ? 38.897 -51.232 -57.638 1.00 88.06 335 GLU B O 1
ATOM 7040 N N . LEU B 1 345 ? 39.995 -49.498 -56.715 1.00 82.60 336 LEU B N 1
ATOM 7041 C CA . LEU B 1 345 ? 39.172 -48.511 -57.405 1.00 81.04 336 LEU B CA 1
ATOM 7042 C C . LEU B 1 345 ? 39.391 -48.539 -58.912 1.00 83.36 336 LEU B C 1
ATOM 7043 O O . LEU B 1 345 ? 38.462 -48.250 -59.675 1.00 86.23 336 LEU B O 1
ATOM 7048 N N . LEU B 1 346 ? 40.604 -48.872 -59.365 1.00 82.49 337 LEU B N 1
ATOM 7049 C CA . LEU B 1 346 ? 40.848 -48.927 -60.802 1.00 81.75 337 LEU B CA 1
ATOM 7050 C C . LEU B 1 346 ? 40.117 -50.100 -61.444 1.00 84.36 337 LEU B C 1
ATOM 7051 O O . LEU B 1 346 ? 39.718 -50.017 -62.612 1.00 85.05 337 LEU B O 1
ATOM 7056 N N . GLN B 1 347 ? 39.925 -51.193 -60.701 1.00 81.98 338 GLN B N 1
ATOM 7057 C CA . GLN B 1 347 ? 39.144 -52.312 -61.212 1.00 82.14 338 GLN B CA 1
ATOM 7058 C C . GLN B 1 347 ? 37.652 -51.991 -61.290 1.00 87.38 338 GLN B C 1
ATOM 7059 O O . GLN B 1 347 ? 36.936 -52.620 -62.076 1.00 89.30 338 GLN B O 1
ATOM 7065 N N . GLN B 1 348 ? 37.170 -51.030 -60.499 1.00 85.22 339 GLN B N 1
ATOM 7066 C CA . GLN B 1 348 ? 35.768 -50.634 -60.491 1.00 83.96 339 GLN B CA 1
ATOM 7067 C C . GLN B 1 348 ? 35.516 -49.331 -61.242 1.00 86.04 339 GLN B C 1
ATOM 7068 O O . GLN B 1 348 ? 34.521 -48.652 -60.969 1.00 85.00 339 GLN B O 1
ATOM 7074 N N . GLY B 1 349 ? 36.403 -48.953 -62.160 1.00 86.75 340 GLY B N 1
ATOM 7075 C CA . GLY B 1 349 ? 36.220 -47.747 -62.947 1.00 85.08 340 GLY B CA 1
ATOM 7076 C C . GLY B 1 349 ? 36.116 -46.455 -62.156 1.00 89.86 340 GLY B C 1
ATOM 7077 O O . GLY B 1 349 ? 35.833 -45.393 -62.727 1.00 91.80 340 GLY B O 1
ATOM 7078 N N . ARG B 1 350 ? 36.348 -46.524 -60.845 1.00 88.49 341 ARG B N 1
ATOM 7079 C CA . ARG B 1 350 ? 36.238 -45.352 -59.983 1.00 93.07 341 ARG B CA 1
ATOM 7080 C C . ARG B 1 350 ? 37.473 -44.448 -60.032 1.00 90.65 341 ARG B C 1
ATOM 7081 O O . ARG B 1 350 ? 37.496 -43.430 -59.332 1.00 89.19 341 ARG B O 1
ATOM 7089 N N . LEU B 1 351 ? 38.482 -44.782 -60.843 1.00 82.18 342 LEU B N 1
ATOM 7090 C CA . LEU B 1 351 ? 39.675 -43.969 -61.023 1.00 82.00 342 LEU B CA 1
ATOM 7091 C C . LEU B 1 351 ? 39.832 -43.566 -62.485 1.00 85.64 342 LEU B C 1
ATOM 7092 O O . LEU B 1 351 ? 39.492 -44.331 -63.393 1.00 88.93 342 LEU B O 1
ATOM 7097 N N . HIS B 1 352 ? 40.358 -42.358 -62.706 1.00 82.42 343 HIS B N 1
ATOM 7098 C CA . HIS B 1 352 ? 40.870 -41.969 -64.021 1.00 81.71 343 HIS B CA 1
ATOM 7099 C C . HIS B 1 352 ? 42.300 -42.472 -64.114 1.00 82.97 343 HIS B C 1
ATOM 7100 O O . HIS B 1 352 ? 43.228 -41.846 -63.601 1.00 82.30 343 HIS B O 1
ATOM 7107 N N . GLY B 1 353 ? 42.480 -43.614 -64.755 1.00 81.86 344 GLY B N 1
ATOM 7108 C CA . GLY B 1 353 ? 43.782 -44.234 -64.785 1.00 81.20 344 GLY B CA 1
ATOM 7109 C C . GLY B 1 353 ? 44.712 -43.758 -65.870 1.00 81.13 344 GLY B C 1
ATOM 7110 O O . GLY B 1 353 ? 45.784 -44.340 -66.054 1.00 88.22 344 GLY B O 1
ATOM 7111 N N . ASP B 1 354 ? 44.348 -42.717 -66.610 1.00 76.88 345 ASP B N 1
ATOM 7112 C CA . ASP B 1 354 ? 45.192 -42.245 -67.697 1.00 83.75 345 ASP B CA 1
ATOM 7113 C C . ASP B 1 354 ? 45.815 -40.892 -67.385 1.00 85.99 345 ASP B C 1
ATOM 7114 O O . ASP B 1 354 ? 46.342 -40.232 -68.288 1.00 85.11 345 ASP B O 1
ATOM 7119 N N . VAL B 1 355 ? 45.775 -40.478 -66.110 1.00 83.29 346 VAL B N 1
ATOM 7120 C CA . VAL B 1 355 ? 46.389 -39.232 -65.667 1.00 79.52 346 VAL B CA 1
ATOM 7121 C C . VAL B 1 355 ? 47.896 -39.425 -65.526 1.00 81.60 346 VAL B C 1
ATOM 7122 O O . VAL B 1 355 ? 48.387 -40.541 -65.303 1.00 79.90 346 VAL B O 1
ATOM 7126 N N . LEU B 1 356 ? 48.638 -38.326 -65.678 1.00 81.21 347 LEU B N 1
ATOM 7127 C CA . LEU B 1 356 ? 50.088 -38.346 -65.555 1.00 78.62 347 LEU B CA 1
ATOM 7128 C C . LEU B 1 356 ? 50.501 -38.393 -64.085 1.00 77.83 347 LEU B C 1
ATOM 7129 O O . LEU B 1 356 ? 49.826 -37.840 -63.211 1.00 81.07 347 LEU B O 1
ATOM 7134 N N . THR B 1 357 ? 51.610 -39.085 -63.812 1.00 72.51 348 THR B N 1
ATOM 7135 C CA . THR B 1 357 ? 52.212 -39.099 -62.484 1.00 72.78 348 THR B CA 1
ATOM 7136 C C . THR B 1 357 ? 53.710 -38.820 -62.598 1.00 71.78 348 THR B C 1
ATOM 7137 O O . THR B 1 357 ? 54.278 -38.766 -63.694 1.00 71.00 348 THR B O 1
ATOM 7141 N N . VAL B 1 358 ? 54.353 -38.632 -61.441 1.00 72.44 349 VAL B N 1
ATOM 7142 C CA . VAL B 1 358 ? 55.782 -38.329 -61.409 1.00 68.97 349 VAL B CA 1
ATOM 7143 C C . VAL B 1 358 ? 56.651 -39.521 -61.778 1.00 67.80 349 VAL B C 1
ATOM 7144 O O . VAL B 1 358 ? 57.861 -39.348 -61.962 1.00 68.24 349 VAL B O 1
ATOM 7148 N N . THR B 1 359 ? 56.073 -40.721 -61.911 1.00 63.89 350 THR B N 1
ATOM 7149 C CA . THR B 1 359 ? 56.859 -41.877 -62.324 1.00 63.20 350 THR B CA 1
ATOM 7150 C C . THR B 1 359 ? 57.189 -41.875 -63.807 1.00 70.12 350 THR B C 1
ATOM 7151 O O . THR B 1 359 ? 58.025 -42.680 -64.233 1.00 77.55 350 THR B O 1
ATOM 7155 N N . GLY B 1 360 ? 56.557 -41.010 -64.599 1.00 72.30 351 GLY B N 1
ATOM 7156 C CA . GLY B 1 360 ? 56.682 -41.057 -66.040 1.00 73.21 351 GLY B CA 1
ATOM 7157 C C . GLY B 1 360 ? 55.654 -41.924 -66.741 1.00 77.13 351 GLY B C 1
ATOM 7158 O O . GLY B 1 360 ? 55.579 -41.892 -67.975 1.00 81.94 351 GLY B O 1
ATOM 7159 N N . LYS B 1 361 ? 54.876 -42.708 -65.998 1.00 77.14 352 LYS B N 1
ATOM 7160 C CA . LYS B 1 361 ? 53.779 -43.511 -66.519 1.00 76.11 352 LYS B CA 1
ATOM 7161 C C . LYS B 1 361 ? 52.461 -42.952 -65.992 1.00 75.44 352 LYS B C 1
ATOM 7162 O O . LYS B 1 361 ? 52.430 -41.948 -65.274 1.00 77.54 352 LYS B O 1
ATOM 7168 N N . THR B 1 362 ? 51.359 -43.593 -66.366 1.00 73.35 353 THR B N 1
ATOM 7169 C CA . THR B 1 362 ? 50.048 -43.182 -65.881 1.00 78.99 353 THR B CA 1
ATOM 7170 C C . THR B 1 362 ? 49.652 -44.017 -64.672 1.00 78.35 353 THR B C 1
ATOM 7171 O O . THR B 1 362 ? 50.130 -45.143 -64.481 1.00 75.39 353 THR B O 1
ATOM 7175 N N . MET B 1 363 ? 48.736 -43.452 -63.874 1.00 76.33 354 MET B N 1
ATOM 7176 C CA . MET B 1 363 ? 48.290 -44.099 -62.640 1.00 75.70 354 MET B CA 1
ATOM 7177 C C . MET B 1 363 ? 47.932 -45.567 -62.857 1.00 77.07 354 MET B C 1
ATOM 7178 O O . MET B 1 363 ? 48.245 -46.421 -62.017 1.00 74.39 354 MET B O 1
ATOM 7183 N N . SER B 1 364 ? 47.290 -45.882 -63.988 1.00 76.90 355 SER B N 1
ATOM 7184 C CA . SER B 1 364 ? 46.936 -47.269 -64.275 1.00 79.85 355 SER B CA 1
ATOM 7185 C C . SER B 1 364 ? 48.172 -48.108 -64.558 1.00 78.90 355 SER B C 1
ATOM 7186 O O . SER B 1 364 ? 48.254 -49.264 -64.123 1.00 77.77 355 SER B O 1
ATOM 7189 N N . GLU B 1 365 ? 49.134 -47.547 -65.296 1.00 76.13 356 GLU B N 1
ATOM 7190 C CA . GLU B 1 365 ? 50.363 -48.282 -65.554 1.00 73.20 356 GLU B CA 1
ATOM 7191 C C . GLU B 1 365 ? 51.151 -48.493 -64.271 1.00 72.16 356 GLU B C 1
ATOM 7192 O O . GLU B 1 365 ? 51.824 -49.523 -64.115 1.00 70.57 356 GLU B O 1
ATOM 7198 N N . ASN B 1 366 ? 51.061 -47.540 -63.336 1.00 70.22 357 ASN B N 1
ATOM 7199 C CA . ASN B 1 366 ? 51.725 -47.696 -62.047 1.00 67.10 357 ASN B CA 1
ATOM 7200 C C . ASN B 1 366 ? 51.124 -48.838 -61.242 1.00 67.97 357 ASN B C 1
ATOM 7201 O O . ASN B 1 366 ? 51.838 -49.501 -60.479 1.00 65.77 357 ASN B O 1
ATOM 7206 N N . LEU B 1 367 ? 49.828 -49.093 -61.414 1.00 71.20 358 LEU B N 1
ATOM 7207 C CA . LEU B 1 367 ? 49.084 -50.038 -60.594 1.00 69.87 358 LEU B CA 1
ATOM 7208 C C . LEU B 1 367 ? 49.080 -51.454 -61.149 1.00 74.86 358 LEU B C 1
ATOM 7209 O O . LEU B 1 367 ? 48.532 -52.355 -60.502 1.00 75.72 358 LEU B O 1
ATOM 7214 N N . GLN B 1 368 ? 49.657 -51.680 -62.322 1.00 70.62 359 GLN B N 1
ATOM 7215 C CA . GLN B 1 368 ? 49.734 -53.042 -62.819 1.00 73.28 359 GLN B CA 1
ATOM 7216 C C . GLN B 1 368 ? 50.484 -53.900 -61.810 1.00 73.16 359 GLN B C 1
ATOM 7217 O O . GLN B 1 368 ? 51.562 -53.525 -61.341 1.00 79.85 359 GLN B O 1
ATOM 7223 N N . GLY B 1 369 ? 49.879 -55.023 -61.434 1.00 69.44 360 GLY B N 1
ATOM 7224 C CA . GLY B 1 369 ? 50.468 -55.951 -60.495 1.00 63.86 360 GLY B CA 1
ATOM 7225 C C . GLY B 1 369 ? 50.192 -55.656 -59.040 1.00 71.04 360 GLY B C 1
ATOM 7226 O O . GLY B 1 369 ? 50.605 -56.443 -58.179 1.00 73.13 360 GLY B O 1
ATOM 7227 N N . ARG B 1 370 ? 49.477 -54.571 -58.737 1.00 72.06 361 ARG B N 1
ATOM 7228 C CA . ARG B 1 370 ? 49.409 -54.020 -57.391 1.00 73.11 361 ARG B CA 1
ATOM 7229 C C . ARG B 1 370 ? 48.230 -54.532 -56.569 1.00 73.48 361 ARG B C 1
ATOM 7230 O O . ARG B 1 370 ? 47.812 -53.846 -55.630 1.00 74.20 361 ARG B O 1
ATOM 7238 N N . GLU B 1 371 ? 47.688 -55.706 -56.877 1.00 81.20 362 GLU B N 1
ATOM 7239 C CA . GLU B 1 371 ? 46.636 -56.250 -56.028 1.00 77.57 362 GLU B CA 1
ATOM 7240 C C . GLU B 1 371 ? 47.211 -56.627 -54.665 1.00 72.99 362 GLU B C 1
ATOM 7241 O O . GLU B 1 371 ? 48.339 -57.114 -54.565 1.00 77.56 362 GLU B O 1
ATOM 7247 N N . THR B 1 372 ? 46.425 -56.392 -53.615 1.00 72.16 363 THR B N 1
ATOM 7248 C CA . THR B 1 372 ? 46.746 -56.772 -52.242 1.00 67.80 363 THR B CA 1
ATOM 7249 C C . THR B 1 372 ? 47.374 -58.157 -52.119 1.00 74.02 363 THR B C 1
ATOM 7250 O O . THR B 1 372 ? 47.156 -59.031 -52.965 1.00 80.37 363 THR B O 1
ATOM 7254 N N . SER B 1 373 ? 48.168 -58.363 -51.071 1.00 74.99 364 SER B N 1
ATOM 7255 C CA . SER B 1 373 ? 48.659 -59.682 -50.702 1.00 68.09 364 SER B CA 1
ATOM 7256 C C . SER B 1 373 ? 48.097 -60.155 -49.369 1.00 72.61 364 SER B C 1
ATOM 7257 O O . SER B 1 373 ? 48.353 -61.301 -48.973 1.00 79.58 364 SER B O 1
ATOM 7260 N N . ASP B 1 374 ? 47.327 -59.314 -48.674 1.00 67.51 365 ASP B N 1
ATOM 7261 C CA . ASP B 1 374 ? 46.751 -59.672 -47.376 1.00 73.23 365 ASP B CA 1
ATOM 7262 C C . ASP B 1 374 ? 45.312 -59.159 -47.312 1.00 80.19 365 ASP B C 1
ATOM 7263 O O . ASP B 1 374 ? 45.073 -57.964 -47.089 1.00 77.71 365 ASP B O 1
ATOM 7268 N N . ARG B 1 375 ? 44.351 -60.074 -47.477 1.00 80.41 366 ARG B N 1
ATOM 7269 C CA . ARG B 1 375 ? 42.949 -59.680 -47.555 1.00 78.59 366 ARG B CA 1
ATOM 7270 C C . ARG B 1 375 ? 42.283 -59.522 -46.192 1.00 77.90 366 ARG B C 1
ATOM 7271 O O . ARG B 1 375 ? 41.134 -59.067 -46.145 1.00 79.05 366 ARG B O 1
ATOM 7279 N N . GLU B 1 376 ? 42.955 -59.868 -45.088 1.00 71.74 367 GLU B N 1
ATOM 7280 C CA . GLU B 1 376 ? 42.420 -59.473 -43.789 1.00 73.60 367 GLU B CA 1
ATOM 7281 C C . GLU B 1 376 ? 42.781 -58.041 -43.420 1.00 79.62 367 GLU B C 1
ATOM 7282 O O . GLU B 1 376 ? 42.365 -57.566 -42.354 1.00 76.68 367 GLU B O 1
ATOM 7288 N N . VAL B 1 377 ? 43.532 -57.348 -44.275 1.00 81.09 368 VAL B N 1
ATOM 7289 C CA . VAL B 1 377 ? 43.902 -55.954 -44.071 1.00 76.91 368 VAL B CA 1
ATOM 7290 C C . VAL B 1 377 ? 43.254 -55.056 -45.114 1.00 75.65 368 VAL B C 1
ATOM 7291 O O . VAL B 1 377 ? 42.579 -54.082 -44.782 1.00 78.38 368 VAL B O 1
ATOM 7295 N N . ILE B 1 378 ? 43.462 -55.362 -46.381 1.00 74.14 369 ILE B N 1
ATOM 7296 C CA . ILE B 1 378 ? 42.845 -54.622 -47.468 1.00 78.88 369 ILE B CA 1
ATOM 7297 C C . ILE B 1 378 ? 41.851 -55.567 -48.132 1.00 84.11 369 ILE B C 1
ATOM 7298 O O . ILE B 1 378 ? 42.237 -56.588 -48.720 1.00 82.59 369 ILE B O 1
ATOM 7303 N N . PHE B 1 379 ? 40.504 -55.226 -47.999 1.00 81.48 370 PHE B N 1
ATOM 7304 C CA . PHE B 1 379 ? 39.326 -56.015 -48.326 1.00 83.93 370 PHE B CA 1
ATOM 7305 C C . PHE B 1 379 ? 38.930 -55.830 -49.787 1.00 85.35 370 PHE B C 1
ATOM 7306 O O . PHE B 1 379 ? 39.170 -54.765 -50.370 1.00 83.81 370 PHE B O 1
ATOM 7314 N N . PRO B 1 380 ? 38.339 -56.859 -50.405 1.00 85.78 371 PRO B N 1
ATOM 7315 C CA . PRO B 1 380 ? 37.856 -56.702 -51.783 1.00 83.19 371 PRO B CA 1
ATOM 7316 C C . PRO B 1 380 ? 36.680 -55.739 -51.847 1.00 87.88 371 PRO B C 1
ATOM 7317 O O . PRO B 1 380 ? 35.892 -55.622 -50.904 1.00 91.42 371 PRO B O 1
ATOM 7321 N N . TYR B 1 381 ? 36.579 -55.037 -52.983 1.00 88.24 372 TYR B N 1
ATOM 7322 C CA . TYR B 1 381 ? 35.594 -53.963 -53.136 1.00 87.61 372 TYR B CA 1
ATOM 7323 C C . TYR B 1 381 ? 34.175 -54.455 -52.870 1.00 95.45 372 TYR B C 1
ATOM 7324 O O . TYR B 1 381 ? 33.357 -53.726 -52.295 1.00 95.51 372 TYR B O 1
ATOM 7333 N N . HIS B 1 382 ? 33.865 -55.688 -53.270 1.00 99.24 373 HIS B N 1
ATOM 7334 C CA . HIS B 1 382 ? 32.504 -56.203 -53.224 1.00 94.51 373 HIS B CA 1
ATOM 7335 C C . HIS B 1 382 ? 32.212 -57.049 -51.993 1.00 96.99 373 HIS B C 1
ATOM 7336 O O . HIS B 1 382 ? 31.072 -57.487 -51.818 1.00 102.58 373 HIS B O 1
ATOM 7343 N N . GLU B 1 383 ? 33.204 -57.280 -51.136 1.00 95.46 374 GLU B N 1
ATOM 7344 C CA . GLU B 1 383 ? 32.990 -57.778 -49.776 1.00 97.05 374 GLU B CA 1
ATOM 7345 C C . GLU B 1 383 ? 33.756 -56.867 -48.825 1.00 94.04 374 GLU B C 1
ATOM 7346 O O . GLU B 1 383 ? 34.734 -57.287 -48.194 1.00 94.18 374 GLU B O 1
ATOM 7352 N N . PRO B 1 384 ? 33.334 -55.597 -48.701 1.00 89.97 375 PRO B N 1
ATOM 7353 C CA . PRO B 1 384 ? 34.134 -54.619 -47.953 1.00 89.87 375 PRO B CA 1
ATOM 7354 C C . PRO B 1 384 ? 33.964 -54.674 -46.442 1.00 87.56 375 PRO B C 1
ATOM 7355 O O . PRO B 1 384 ? 33.333 -55.585 -45.902 1.00 89.81 375 PRO B O 1
ATOM 7359 N N . LEU B 1 385 ? 34.541 -53.686 -45.755 1.00 88.42 376 LEU B N 1
ATOM 7360 C CA . LEU B 1 385 ? 34.345 -53.529 -44.317 1.00 88.33 376 LEU B CA 1
ATOM 7361 C C . LEU B 1 385 ? 32.961 -52.981 -44.007 1.00 87.68 376 LEU B C 1
ATOM 7362 O O . LEU B 1 385 ? 32.209 -53.565 -43.221 1.00 92.58 376 LEU B O 1
ATOM 7367 N N . ALA B 1 386 ? 32.632 -51.835 -44.598 1.00 84.12 377 ALA B N 1
ATOM 7368 C CA . ALA B 1 386 ? 31.347 -51.179 -44.434 1.00 82.72 377 ALA B CA 1
ATOM 7369 C C . ALA B 1 386 ? 30.973 -50.560 -45.773 1.00 95.98 377 ALA B C 1
ATOM 7370 O O . ALA B 1 386 ? 31.817 -50.404 -46.662 1.00 94.27 377 ALA B O 1
ATOM 7372 N N . GLU B 1 387 ? 29.697 -50.195 -45.911 1.00 101.29 378 GLU B N 1
ATOM 7373 C CA . GLU B 1 387 ? 29.147 -50.002 -47.250 1.00 97.91 378 GLU B CA 1
ATOM 7374 C C . GLU B 1 387 ? 29.366 -48.604 -47.817 1.00 92.41 378 GLU B C 1
ATOM 7375 O O . GLU B 1 387 ? 29.650 -48.468 -49.012 1.00 93.01 378 GLU B O 1
ATOM 7381 N N . LYS B 1 388 ? 29.211 -47.552 -47.022 1.00 89.29 379 LYS B N 1
ATOM 7382 C CA . LYS B 1 388 ? 29.417 -46.194 -47.526 1.00 93.03 379 LYS B CA 1
ATOM 7383 C C . LYS B 1 388 ? 30.270 -45.445 -46.511 1.00 100.24 379 LYS B C 1
ATOM 7384 O O . LYS B 1 388 ? 29.772 -45.013 -45.465 1.00 99.63 379 LYS B O 1
ATOM 7390 N N . ALA B 1 389 ? 31.560 -45.299 -46.822 1.00 95.43 380 ALA B N 1
ATOM 7391 C CA . ALA B 1 389 ? 32.497 -44.680 -45.899 1.00 92.06 380 ALA B CA 1
ATOM 7392 C C . ALA B 1 389 ? 32.886 -43.259 -46.293 1.00 94.40 380 ALA B C 1
ATOM 7393 O O . ALA B 1 389 ? 33.417 -42.527 -45.447 1.00 95.67 380 ALA B O 1
ATOM 7395 N N . GLY B 1 390 ? 32.616 -42.847 -47.537 1.00 88.94 381 GLY B N 1
ATOM 7396 C CA . GLY B 1 390 ? 32.858 -41.484 -47.976 1.00 87.01 381 GLY B CA 1
ATOM 7397 C C . GLY B 1 390 ? 32.288 -40.430 -47.052 1.00 88.29 381 GLY B C 1
ATOM 7398 O O . GLY B 1 390 ? 31.463 -40.737 -46.190 1.00 94.56 381 GLY B O 1
ATOM 7399 N N . PHE B 1 391 ? 32.720 -39.185 -47.194 1.00 88.74 382 PHE B N 1
ATOM 7400 C CA . PHE B 1 391 ? 32.193 -38.130 -46.340 1.00 93.62 382 PHE B CA 1
ATOM 7401 C C . PHE B 1 391 ? 30.794 -37.750 -46.807 1.00 98.97 382 PHE B C 1
ATOM 7402 O O . PHE B 1 391 ? 30.555 -37.574 -48.007 1.00 103.82 382 PHE B O 1
ATOM 7410 N N . LEU B 1 392 ? 29.868 -37.634 -45.862 1.00 93.24 383 LEU B N 1
ATOM 7411 C CA . LEU B 1 392 ? 28.521 -37.171 -46.153 1.00 92.06 383 LEU B CA 1
ATOM 7412 C C . LEU B 1 392 ? 28.443 -35.684 -45.836 1.00 91.92 383 LEU B C 1
ATOM 7413 O O . LEU B 1 392 ? 28.650 -35.284 -44.685 1.00 90.64 383 LEU B O 1
ATOM 7418 N N . VAL B 1 393 ? 28.146 -34.870 -46.852 1.00 92.01 384 VAL B N 1
ATOM 7419 C CA . VAL B 1 393 ? 28.037 -33.426 -46.669 1.00 93.83 384 VAL B CA 1
ATOM 7420 C C . VAL B 1 393 ? 26.610 -33.071 -46.260 1.00 95.83 384 VAL B C 1
ATOM 7421 O O . VAL B 1 393 ? 25.634 -33.682 -46.719 1.00 95.14 384 VAL B O 1
ATOM 7425 N N . LEU B 1 394 ? 26.492 -32.082 -45.373 1.00 94.77 385 LEU B N 1
ATOM 7426 C CA . LEU B 1 394 ? 25.233 -31.734 -44.723 1.00 97.12 385 LEU B CA 1
ATOM 7427 C C . LEU B 1 394 ? 25.032 -30.226 -44.776 1.00 99.08 385 LEU B C 1
ATOM 7428 O O . LEU B 1 394 ? 25.883 -29.470 -44.296 1.00 97.05 385 LEU B O 1
ATOM 7433 N N . LYS B 1 395 ? 23.907 -29.794 -45.355 1.00 103.61 386 LYS B N 1
ATOM 7434 C CA . LYS B 1 395 ? 23.489 -28.399 -45.391 1.00 95.78 386 LYS B CA 1
ATOM 7435 C C . LYS B 1 395 ? 22.451 -28.142 -44.297 1.00 103.63 386 LYS B C 1
ATOM 7436 O O . LYS B 1 395 ? 22.041 -29.042 -43.558 1.00 105.54 386 LYS B O 1
ATOM 7442 N N . GLY B 1 396 ? 22.007 -26.899 -44.202 1.00 103.58 387 GLY B N 1
ATOM 7443 C CA . GLY B 1 396 ? 20.908 -26.585 -43.316 1.00 106.97 387 GLY B CA 1
ATOM 7444 C C . GLY B 1 396 ? 20.923 -25.127 -42.902 1.00 108.45 387 GLY B C 1
ATOM 7445 O O . GLY B 1 396 ? 21.668 -24.306 -43.443 1.00 102.92 387 GLY B O 1
ATOM 7446 N N . ASN B 1 397 ? 20.058 -24.832 -41.928 1.00 111.84 388 ASN B N 1
ATOM 7447 C CA . ASN B 1 397 ? 19.991 -23.517 -41.306 1.00 110.53 388 ASN B CA 1
ATOM 7448 C C . ASN B 1 397 ? 21.220 -23.208 -40.462 1.00 108.25 388 ASN B C 1
ATOM 7449 O O . ASN B 1 397 ? 21.392 -22.055 -40.048 1.00 105.98 388 ASN B O 1
ATOM 7454 N N . LEU B 1 398 ? 22.073 -24.206 -40.204 1.00 106.24 389 LEU B N 1
ATOM 7455 C CA . LEU B 1 398 ? 23.184 -24.070 -39.274 1.00 102.90 389 LEU B CA 1
ATOM 7456 C C . LEU B 1 398 ? 24.550 -23.975 -39.938 1.00 100.01 389 LEU B C 1
ATOM 7457 O O . LEU B 1 398 ? 25.492 -23.507 -39.289 1.00 101.74 389 LEU B O 1
ATOM 7462 N N . PHE B 1 399 ? 24.685 -24.400 -41.195 1.00 96.93 390 PHE B N 1
ATOM 7463 C CA . PHE B 1 399 ? 25.948 -24.287 -41.914 1.00 91.84 390 PHE B CA 1
ATOM 7464 C C . PHE B 1 399 ? 25.723 -24.606 -43.381 1.00 91.17 390 PHE B C 1
ATOM 7465 O O . PHE B 1 399 ? 24.985 -25.537 -43.709 1.00 95.43 390 PHE B O 1
ATOM 7473 N N . ASP B 1 400 ? 26.377 -23.840 -44.257 1.00 85.45 391 ASP B N 1
ATOM 7474 C CA . ASP B 1 400 ? 26.299 -24.118 -45.687 1.00 88.06 391 ASP B CA 1
ATOM 7475 C C . ASP B 1 400 ? 27.060 -25.385 -46.072 1.00 92.40 391 ASP B C 1
ATOM 7476 O O . ASP B 1 400 ? 26.772 -25.976 -47.120 1.00 88.92 391 ASP B O 1
ATOM 7481 N N . PHE B 1 401 ? 28.010 -25.821 -45.243 1.00 96.68 392 PHE B N 1
ATOM 7482 C CA . PHE B 1 401 ? 28.821 -26.995 -45.536 1.00 91.50 392 PHE B CA 1
ATOM 7483 C C . PHE B 1 401 ? 29.293 -27.633 -44.237 1.00 83.66 392 PHE B C 1
ATOM 7484 O O . PHE B 1 401 ? 29.684 -26.940 -43.295 1.00 80.75 392 PHE B O 1
ATOM 7492 N N . ALA B 1 402 ? 29.252 -28.960 -44.208 1.00 85.38 393 ALA B N 1
ATOM 7493 C CA . ALA B 1 402 ? 29.849 -29.756 -43.145 1.00 86.21 393 ALA B CA 1
ATOM 7494 C C . ALA B 1 402 ? 29.979 -31.176 -43.672 1.00 87.36 393 ALA B C 1
ATOM 7495 O O . ALA B 1 402 ? 29.456 -31.507 -44.738 1.00 88.82 393 ALA B O 1
ATOM 7497 N N . ILE B 1 403 ? 30.709 -32.008 -42.931 1.00 85.50 394 ILE B N 1
ATOM 7498 C CA . ILE B 1 403 ? 30.899 -33.404 -43.299 1.00 82.45 394 ILE B CA 1
ATOM 7499 C C . ILE B 1 403 ? 30.903 -34.223 -42.020 1.00 82.88 394 ILE B C 1
ATOM 7500 O O . ILE B 1 403 ? 31.252 -33.726 -40.944 1.00 83.74 394 ILE B O 1
ATOM 7505 N N . MET B 1 404 ? 30.504 -35.487 -42.141 1.00 80.11 395 MET B N 1
ATOM 7506 C CA . MET B 1 404 ? 30.463 -36.387 -41.001 1.00 85.48 395 MET B CA 1
ATOM 7507 C C . MET B 1 404 ? 31.243 -37.654 -41.320 1.00 86.34 395 MET B C 1
ATOM 7508 O O . MET B 1 404 ? 31.258 -38.128 -42.462 1.00 83.80 395 MET B O 1
ATOM 7513 N N . LYS B 1 405 ? 31.909 -38.187 -40.298 1.00 85.99 396 LYS B N 1
ATOM 7514 C CA . LYS B 1 405 ? 32.864 -39.274 -40.498 1.00 91.03 396 LYS B CA 1
ATOM 7515 C C . LYS B 1 405 ? 32.092 -40.578 -40.569 1.00 89.11 396 LYS B C 1
ATOM 7516 O O . LYS B 1 405 ? 31.914 -41.286 -39.577 1.00 91.06 396 LYS B O 1
ATOM 7522 N N . SER B 1 406 ? 31.637 -40.892 -41.780 1.00 90.94 397 SER B N 1
ATOM 7523 C CA . SER B 1 406 ? 30.884 -42.118 -41.999 1.00 92.91 397 SER B CA 1
ATOM 7524 C C . SER B 1 406 ? 31.678 -43.350 -41.587 1.00 94.62 397 SER B C 1
ATOM 7525 O O . SER B 1 406 ? 31.120 -44.279 -41.006 1.00 96.01 397 SER B O 1
ATOM 7528 N N . SER B 1 407 ? 32.982 -43.384 -41.865 1.00 92.59 398 SER B N 1
ATOM 7529 C CA . SER B 1 407 ? 33.710 -44.638 -41.687 1.00 87.13 398 SER B CA 1
ATOM 7530 C C . SER B 1 407 ? 33.734 -45.117 -40.235 1.00 88.54 398 SER B C 1
ATOM 7531 O O . SER B 1 407 ? 33.889 -46.320 -39.999 1.00 81.18 398 SER B O 1
ATOM 7534 N N . VAL B 1 408 ? 33.537 -44.230 -39.259 1.00 91.57 399 VAL B N 1
ATOM 7535 C CA . VAL B 1 408 ? 33.719 -44.603 -37.862 1.00 88.53 399 VAL B CA 1
ATOM 7536 C C . VAL B 1 408 ? 32.392 -44.772 -37.117 1.00 92.41 399 VAL B C 1
ATOM 7537 O O . VAL B 1 408 ? 32.399 -44.849 -35.883 1.00 91.11 399 VAL B O 1
ATOM 7541 N N . ILE B 1 409 ? 31.259 -44.846 -37.823 1.00 95.65 400 ILE B N 1
ATOM 7542 C CA . ILE B 1 409 ? 29.985 -45.123 -37.150 1.00 98.15 400 ILE B CA 1
ATOM 7543 C C . ILE B 1 409 ? 30.040 -46.537 -36.573 1.00 99.42 400 ILE B C 1
ATOM 7544 O O . ILE B 1 409 ? 30.159 -47.517 -37.314 1.00 99.61 400 ILE B O 1
ATOM 7549 N N . GLY B 1 410 ? 29.992 -46.638 -35.241 1.00 98.18 401 GLY B N 1
ATOM 7550 C CA . GLY B 1 410 ? 29.917 -47.920 -34.569 1.00 103.25 401 GLY B CA 1
ATOM 7551 C C . GLY B 1 410 ? 28.635 -48.654 -34.938 1.00 113.41 401 GLY B C 1
ATOM 7552 O O . GLY B 1 410 ? 27.704 -48.094 -35.521 1.00 110.45 401 GLY B O 1
ATOM 7553 N N . GLU B 1 411 ? 28.598 -49.954 -34.627 1.00 115.58 402 GLU B N 1
ATOM 7554 C CA . GLU B 1 411 ? 27.368 -50.718 -34.840 1.00 117.35 402 GLU B CA 1
ATOM 7555 C C . GLU B 1 411 ? 26.295 -50.326 -33.826 1.00 117.57 402 GLU B C 1
ATOM 7556 O O . GLU B 1 411 ? 25.104 -50.260 -34.162 1.00 114.95 402 GLU B O 1
ATOM 7562 N N . GLU B 1 412 ? 26.699 -50.043 -32.584 1.00 113.72 403 GLU B N 1
ATOM 7563 C CA . GLU B 1 412 ? 25.732 -49.633 -31.573 1.00 113.01 403 GLU B CA 1
ATOM 7564 C C . GLU B 1 412 ? 25.319 -48.173 -31.727 1.00 116.55 403 GLU B C 1
ATOM 7565 O O . GLU B 1 412 ? 24.215 -47.800 -31.313 1.00 118.94 403 GLU B O 1
ATOM 7571 N N . PHE B 1 413 ? 26.177 -47.330 -32.304 1.00 115.37 404 PHE B N 1
ATOM 7572 C CA . PHE B 1 413 ? 25.728 -45.992 -32.674 1.00 112.04 404 PHE B CA 1
ATOM 7573 C C . PHE B 1 413 ? 24.633 -46.062 -33.729 1.00 112.43 404 PHE B C 1
ATOM 7574 O O . PHE B 1 413 ? 23.719 -45.230 -33.731 1.00 114.97 404 PHE B O 1
ATOM 7582 N N . ARG B 1 414 ? 24.699 -47.051 -34.627 1.00 112.78 405 ARG B N 1
ATOM 7583 C CA . ARG B 1 414 ? 23.645 -47.211 -35.624 1.00 117.12 405 ARG B CA 1
ATOM 7584 C C . ARG B 1 414 ? 22.352 -47.692 -34.975 1.00 124.64 405 ARG B C 1
ATOM 7585 O O . ARG B 1 414 ? 21.291 -47.075 -35.143 1.00 126.41 405 ARG B O 1
ATOM 7593 N N . LYS B 1 415 ? 22.432 -48.781 -34.199 1.00 121.80 406 LYS B N 1
ATOM 7594 C CA . LYS B 1 415 ? 21.257 -49.407 -33.598 1.00 121.16 406 LYS B CA 1
ATOM 7595 C C . LYS B 1 415 ? 20.464 -48.460 -32.709 1.00 120.90 406 LYS B C 1
ATOM 7596 O O . LYS B 1 415 ? 19.312 -48.766 -32.373 1.00 125.01 406 LYS B O 1
ATOM 7602 N N . ARG B 1 416 ? 21.031 -47.318 -32.341 1.00 116.87 407 ARG B N 1
ATOM 7603 C CA . ARG B 1 416 ? 20.418 -46.455 -31.351 1.00 115.92 407 ARG B CA 1
ATOM 7604 C C . ARG B 1 416 ? 19.953 -45.105 -31.895 1.00 113.77 407 ARG B C 1
ATOM 7605 O O . ARG B 1 416 ? 18.939 -44.597 -31.421 1.00 119.23 407 ARG B O 1
ATOM 7613 N N . TYR B 1 417 ? 20.616 -44.524 -32.896 1.00 107.78 408 TYR B N 1
ATOM 7614 C CA . TYR B 1 417 ? 20.126 -43.268 -33.447 1.00 113.13 408 TYR B CA 1
ATOM 7615 C C . TYR B 1 417 ? 19.553 -43.392 -34.843 1.00 116.90 408 TYR B C 1
ATOM 7616 O O . TYR B 1 417 ? 18.834 -42.480 -35.273 1.00 117.14 408 TYR B O 1
ATOM 7625 N N . LEU B 1 418 ? 19.842 -44.480 -35.559 1.00 118.60 409 LEU B N 1
ATOM 7626 C CA . LEU B 1 418 ? 19.098 -44.792 -36.777 1.00 125.90 409 LEU B CA 1
ATOM 7627 C C . LEU B 1 418 ? 18.732 -46.273 -36.785 1.00 127.29 409 LEU B C 1
ATOM 7628 O O . LEU B 1 418 ? 19.490 -47.122 -37.273 1.00 123.20 409 LEU B O 1
ATOM 7633 N N . SER B 1 419 ? 17.535 -46.552 -36.272 1.00 128.83 410 SER B N 1
ATOM 7634 C CA . SER B 1 419 ? 16.942 -47.875 -36.366 1.00 132.75 410 SER B CA 1
ATOM 7635 C C . SER B 1 419 ? 15.425 -47.772 -36.318 1.00 134.04 410 SER B C 1
ATOM 7636 O O . SER B 1 419 ? 14.721 -48.785 -36.420 1.00 132.85 410 SER B O 1
ATOM 7639 N N . GLN B 1 420 ? 14.926 -46.556 -36.123 1.00 135.75 411 GLN B N 1
ATOM 7640 C CA . GLN B 1 420 ? 13.491 -46.297 -36.097 1.00 134.99 411 GLN B CA 1
ATOM 7641 C C . GLN B 1 420 ? 12.879 -46.744 -37.417 1.00 136.17 411 GLN B C 1
ATOM 7642 O O . GLN B 1 420 ? 13.193 -46.159 -38.466 1.00 135.06 411 GLN B O 1
ATOM 7648 N N . PRO B 1 421 ? 12.021 -47.769 -37.416 1.00 132.25 412 PRO B N 1
ATOM 7649 C CA . PRO B 1 421 ? 11.713 -48.475 -38.672 1.00 131.95 412 PRO B CA 1
ATOM 7650 C C . PRO B 1 421 ? 11.124 -47.590 -39.758 1.00 131.65 412 PRO B C 1
ATOM 7651 O O . PRO B 1 421 ? 11.455 -47.773 -40.937 1.00 130.76 412 PRO B O 1
ATOM 7655 N N . GLY B 1 422 ? 10.272 -46.627 -39.404 1.00 129.02 413 GLY B N 1
ATOM 7656 C CA . GLY B 1 422 ? 9.697 -45.765 -40.425 1.00 129.12 413 GLY B CA 1
ATOM 7657 C C . GLY B 1 422 ? 10.713 -44.798 -41.009 1.00 132.21 413 GLY B C 1
ATOM 7658 O O . GLY B 1 422 ? 10.907 -44.736 -42.229 1.00 125.49 413 GLY B O 1
ATOM 7659 N N . GLN B 1 423 ? 11.377 -44.031 -40.144 1.00 135.42 414 GLN B N 1
ATOM 7660 C CA . GLN B 1 423 ? 12.352 -43.021 -40.556 1.00 131.84 414 GLN B CA 1
ATOM 7661 C C . GLN B 1 423 ? 13.751 -43.629 -40.440 1.00 134.62 414 GLN B C 1
ATOM 7662 O O . GLN B 1 423 ? 14.375 -43.608 -39.376 1.00 131.97 414 GLN B O 1
ATOM 7668 N N . GLU B 1 424 ? 14.242 -44.183 -41.552 1.00 134.38 415 GLU B N 1
ATOM 7669 C CA . GLU B 1 424 ? 15.597 -44.729 -41.635 1.00 130.53 415 GLU B CA 1
ATOM 7670 C C . GLU B 1 424 ? 16.472 -43.697 -42.343 1.00 130.15 415 GLU B C 1
ATOM 7671 O O . GLU B 1 424 ? 16.459 -43.582 -43.572 1.00 128.99 415 GLU B O 1
ATOM 7677 N N . GLY B 1 425 ? 17.230 -42.947 -41.552 1.00 129.99 416 GLY B N 1
ATOM 7678 C CA . GLY B 1 425 ? 18.035 -41.844 -42.025 1.00 121.94 416 GLY B CA 1
ATOM 7679 C C . GLY B 1 425 ? 17.900 -40.646 -41.107 1.00 119.09 416 GLY B C 1
ATOM 7680 O O . GLY B 1 425 ? 18.830 -39.842 -40.992 1.00 116.13 416 GLY B O 1
ATOM 7681 N N . VAL B 1 426 ? 16.755 -40.520 -40.433 1.00 118.68 417 VAL B N 1
ATOM 7682 C CA . VAL B 1 426 ? 16.457 -39.343 -39.626 1.00 116.59 417 VAL B CA 1
ATOM 7683 C C . VAL B 1 426 ? 16.583 -39.682 -38.150 1.00 113.47 417 VAL B C 1
ATOM 7684 O O . VAL B 1 426 ? 16.328 -40.806 -37.712 1.00 114.77 417 VAL B O 1
ATOM 7688 N N . PHE B 1 427 ? 16.955 -38.676 -37.369 1.00 109.51 418 PHE B N 1
ATOM 7689 C CA . PHE B 1 427 ? 16.825 -38.743 -35.921 1.00 108.32 418 PHE B CA 1
ATOM 7690 C C . PHE B 1 427 ? 16.762 -37.311 -35.422 1.00 112.09 418 PHE B C 1
ATOM 7691 O O . PHE B 1 427 ? 16.914 -36.359 -36.191 1.00 112.84 418 PHE B O 1
ATOM 7699 N N . GLU B 1 428 ? 16.522 -37.163 -34.125 1.00 111.62 419 GLU B N 1
ATOM 7700 C CA . GLU B 1 428 ? 16.497 -35.844 -33.514 1.00 110.53 419 GLU B CA 1
ATOM 7701 C C . GLU B 1 428 ? 17.132 -35.929 -32.140 1.00 109.95 419 GLU B C 1
ATOM 7702 O O . GLU B 1 428 ? 17.063 -36.965 -31.472 1.00 110.80 419 GLU B O 1
ATOM 7708 N N . ALA B 1 429 ? 17.762 -34.829 -31.731 1.00 110.27 420 ALA B N 1
ATOM 7709 C CA . ALA B 1 429 ? 18.508 -34.811 -30.485 1.00 108.89 420 ALA B CA 1
ATOM 7710 C C . ALA B 1 429 ? 18.479 -33.424 -29.867 1.00 108.06 420 ALA B C 1
ATOM 7711 O O . ALA B 1 429 ? 18.325 -32.412 -30.561 1.00 106.34 420 ALA B O 1
ATOM 7713 N N . ARG B 1 430 ? 18.647 -33.400 -28.548 1.00 107.57 421 ARG B N 1
ATOM 7714 C CA . ARG B 1 430 ? 18.652 -32.158 -27.790 1.00 111.65 421 ARG B CA 1
ATOM 7715 C C . ARG B 1 430 ? 20.053 -31.555 -27.776 1.00 111.64 421 ARG B C 1
ATOM 7716 O O . ARG B 1 430 ? 21.013 -32.205 -27.353 1.00 108.79 421 ARG B O 1
ATOM 7724 N N . ALA B 1 431 ? 20.162 -30.309 -28.227 1.00 110.80 422 ALA B N 1
ATOM 7725 C CA . ALA B 1 431 ? 21.451 -29.642 -28.329 1.00 104.39 422 ALA B CA 1
ATOM 7726 C C . ALA B 1 431 ? 22.010 -29.275 -26.960 1.00 107.27 422 ALA B C 1
ATOM 7727 O O . ALA B 1 431 ? 21.281 -28.910 -26.035 1.00 110.89 422 ALA B O 1
ATOM 7729 N N . ILE B 1 432 ? 23.332 -29.371 -26.849 1.00 108.31 423 ILE B N 1
ATOM 7730 C CA . ILE B 1 432 ? 24.097 -28.822 -25.734 1.00 106.20 423 ILE B CA 1
ATOM 7731 C C . ILE B 1 432 ? 25.295 -28.128 -26.348 1.00 103.60 423 ILE B C 1
ATOM 7732 O O . ILE B 1 432 ? 26.032 -28.738 -27.130 1.00 106.41 423 ILE B O 1
ATOM 7737 N N . VAL B 1 433 ? 25.488 -26.861 -26.021 1.00 103.44 424 VAL B N 1
ATOM 7738 C CA . VAL B 1 433 ? 26.596 -26.112 -26.592 1.00 104.96 424 VAL B CA 1
ATOM 7739 C C . VAL B 1 433 ? 27.678 -25.926 -25.545 1.00 105.28 424 VAL B C 1
ATOM 7740 O O . VAL B 1 433 ? 27.422 -25.852 -24.335 1.00 102.91 424 VAL B O 1
ATOM 7744 N N . PHE B 1 434 ? 28.906 -25.874 -26.035 1.00 104.42 425 PHE B N 1
ATOM 7745 C CA . PHE B 1 434 ? 30.046 -25.428 -25.263 1.00 102.06 425 PHE B CA 1
ATOM 7746 C C . PHE B 1 434 ? 30.805 -24.435 -26.126 1.00 101.89 425 PHE B C 1
ATOM 7747 O O . PHE B 1 434 ? 30.808 -24.548 -27.357 1.00 98.52 425 PHE B O 1
ATOM 7755 N N . ASP B 1 435 ? 31.390 -23.428 -25.489 1.00 107.23 426 ASP B N 1
ATOM 7756 C CA . ASP B 1 435 ? 32.213 -22.443 -26.185 1.00 107.04 426 ASP B CA 1
ATOM 7757 C C . ASP B 1 435 ? 33.666 -22.750 -25.829 1.00 105.10 426 ASP B C 1
ATOM 7758 O O . ASP B 1 435 ? 34.163 -22.349 -24.772 1.00 105.83 426 ASP B O 1
ATOM 7763 N N . GLY B 1 436 ? 34.335 -23.489 -26.707 1.00 101.33 427 GLY B N 1
ATOM 7764 C CA . GLY B 1 436 ? 35.697 -23.918 -26.473 1.00 102.45 427 GLY B CA 1
ATOM 7765 C C . GLY B 1 436 ? 35.778 -25.263 -25.769 1.00 102.69 427 GLY B C 1
ATOM 7766 O O . GLY B 1 436 ? 34.810 -25.771 -25.206 1.00 105.82 427 GLY B O 1
ATOM 7767 N N . SER B 1 437 ? 36.970 -25.854 -25.821 1.00 102.88 428 SER B N 1
ATOM 7768 C CA . SER B 1 437 ? 37.197 -27.090 -25.087 1.00 100.61 428 SER B CA 1
ATOM 7769 C C . SER B 1 437 ? 37.274 -26.844 -23.586 1.00 101.39 428 SER B C 1
ATOM 7770 O O . SER B 1 437 ? 37.003 -27.762 -22.806 1.00 102.11 428 SER B O 1
ATOM 7773 N N . ASP B 1 438 ? 37.617 -25.625 -23.160 1.00 102.02 429 ASP B N 1
ATOM 7774 C CA . ASP B 1 438 ? 37.625 -25.350 -21.728 1.00 104.90 429 ASP B CA 1
ATOM 7775 C C . ASP B 1 438 ? 36.212 -25.374 -21.171 1.00 109.81 429 ASP B C 1
ATOM 7776 O O . ASP B 1 438 ? 35.972 -25.936 -20.094 1.00 111.44 429 ASP B O 1
ATOM 7781 N N . ASP B 1 439 ? 35.258 -24.789 -21.898 1.00 107.53 430 ASP B N 1
ATOM 7782 C CA . ASP B 1 439 ? 33.869 -24.866 -21.463 1.00 107.55 430 ASP B CA 1
ATOM 7783 C C . ASP B 1 439 ? 33.374 -26.308 -21.445 1.00 106.18 430 ASP B C 1
ATOM 7784 O O . ASP B 1 439 ? 32.709 -26.725 -20.490 1.00 107.22 430 ASP B O 1
ATOM 7789 N N . TYR B 1 440 ? 33.689 -27.087 -22.486 1.00 101.99 431 TYR B N 1
ATOM 7790 C CA . TYR B 1 440 ? 33.260 -28.482 -22.500 1.00 99.88 431 TYR B CA 1
ATOM 7791 C C . TYR B 1 440 ? 33.808 -29.232 -21.297 1.00 104.18 431 TYR B C 1
ATOM 7792 O O . TYR B 1 440 ? 33.110 -30.060 -20.702 1.00 108.49 431 TYR B O 1
ATOM 7801 N N . HIS B 1 441 ? 35.059 -28.973 -20.928 1.00 99.72 432 HIS B N 1
ATOM 7802 C CA . HIS B 1 441 ? 35.597 -29.718 -19.803 1.00 102.76 432 HIS B CA 1
ATOM 7803 C C . HIS B 1 441 ? 35.063 -29.208 -18.478 1.00 104.36 432 HIS B C 1
ATOM 7804 O O . HIS B 1 441 ? 35.187 -29.909 -17.469 1.00 104.14 432 HIS B O 1
ATOM 7811 N N . LYS B 1 442 ? 34.447 -28.026 -18.471 1.00 103.35 433 LYS B N 1
ATOM 7812 C CA . LYS B 1 442 ? 33.858 -27.464 -17.264 1.00 107.32 433 LYS B CA 1
ATOM 7813 C C . LYS B 1 442 ? 32.430 -27.949 -17.019 1.00 108.34 433 LYS B C 1
ATOM 7814 O O . LYS B 1 442 ? 32.056 -28.222 -15.873 1.00 105.14 433 LYS B O 1
ATOM 7820 N N . ARG B 1 443 ? 31.630 -28.084 -18.077 1.00 103.91 434 ARG B N 1
ATOM 7821 C CA . ARG B 1 443 ? 30.193 -28.274 -17.943 1.00 102.32 434 ARG B CA 1
ATOM 7822 C C . ARG B 1 443 ? 29.707 -29.635 -18.427 1.00 110.43 434 ARG B C 1
ATOM 7823 O O . ARG B 1 443 ? 28.496 -29.824 -18.578 1.00 114.44 434 ARG B O 1
ATOM 7831 N N . ILE B 1 444 ? 30.601 -30.590 -18.680 1.00 111.84 435 ILE B N 1
ATOM 7832 C CA . ILE B 1 444 ? 30.121 -31.887 -19.145 1.00 108.24 435 ILE B CA 1
ATOM 7833 C C . ILE B 1 444 ? 29.711 -32.767 -17.970 1.00 109.05 435 ILE B C 1
ATOM 7834 O O . ILE B 1 444 ? 28.792 -33.583 -18.092 1.00 107.46 435 ILE B O 1
ATOM 7839 N N . ASN B 1 445 ? 30.364 -32.616 -16.820 1.00 113.13 436 ASN B N 1
ATOM 7840 C CA . ASN B 1 445 ? 30.045 -33.397 -15.635 1.00 113.85 436 ASN B CA 1
ATOM 7841 C C . ASN B 1 445 ? 29.209 -32.609 -14.633 1.00 117.88 436 ASN B C 1
ATOM 7842 O O . ASN B 1 445 ? 29.130 -32.991 -13.459 1.00 113.55 436 ASN B O 1
ATOM 7847 N N . ASP B 1 446 ? 28.602 -31.507 -15.075 1.00 115.95 437 ASP B N 1
ATOM 7848 C CA . ASP B 1 446 ? 27.574 -30.817 -14.304 1.00 118.73 437 ASP B CA 1
ATOM 7849 C C . ASP B 1 446 ? 26.237 -31.526 -14.510 1.00 121.44 437 ASP B C 1
ATOM 7850 O O . ASP B 1 446 ? 25.833 -31.752 -15.656 1.00 115.83 437 ASP B O 1
ATOM 7855 N N . PRO B 1 447 ? 25.548 -31.936 -13.435 1.00 122.19 438 PRO B N 1
ATOM 7856 C CA . PRO B 1 447 ? 24.292 -32.678 -13.615 1.00 114.80 438 PRO B CA 1
ATOM 7857 C C . PRO B 1 447 ? 23.139 -31.778 -14.025 1.00 114.85 438 PRO B C 1
ATOM 7858 O O . PRO B 1 447 ? 22.164 -32.239 -14.627 1.00 112.19 438 PRO B O 1
ATOM 7862 N N . ALA B 1 448 ? 23.270 -30.481 -13.733 1.00 115.48 439 ALA B N 1
ATOM 7863 C CA . ALA B 1 448 ? 22.198 -29.509 -13.917 1.00 112.52 439 ALA B CA 1
ATOM 7864 C C . ALA B 1 448 ? 21.831 -29.303 -15.384 1.00 115.12 439 ALA B C 1
ATOM 7865 O O . ALA B 1 448 ? 20.979 -28.462 -15.694 1.00 112.98 439 ALA B O 1
ATOM 7867 N N . LEU B 1 449 ? 22.461 -30.055 -16.294 1.00 117.20 440 LEU B N 1
ATOM 7868 C CA . LEU B 1 449 ? 22.139 -30.003 -17.716 1.00 116.62 440 LEU B CA 1
ATOM 7869 C C . LEU B 1 449 ? 21.228 -31.131 -18.171 1.00 115.61 440 LEU B C 1
ATOM 7870 O O . LEU B 1 449 ? 20.797 -31.120 -19.329 1.00 112.59 440 LEU B O 1
ATOM 7875 N N . GLU B 1 450 ? 20.936 -32.103 -17.306 1.00 119.33 441 GLU B N 1
ATOM 7876 C CA . GLU B 1 450 ? 19.987 -33.175 -17.610 1.00 123.89 441 GLU B CA 1
ATOM 7877 C C . GLU B 1 450 ? 20.351 -33.873 -18.925 1.00 122.66 441 GLU B C 1
ATOM 7878 O O . GLU B 1 450 ? 19.606 -33.851 -19.906 1.00 121.98 441 GLU B O 1
ATOM 7884 N N . ILE B 1 451 ? 21.531 -34.485 -18.930 1.00 124.22 442 ILE B N 1
ATOM 7885 C CA . ILE B 1 451 ? 22.098 -35.040 -20.155 1.00 125.55 442 ILE B CA 1
ATOM 7886 C C . ILE B 1 451 ? 21.621 -36.481 -20.301 1.00 123.83 442 ILE B C 1
ATOM 7887 O O . ILE B 1 451 ? 21.679 -37.271 -19.349 1.00 124.48 442 ILE B O 1
ATOM 7892 N N . ASP B 1 452 ? 21.126 -36.813 -21.495 1.00 123.65 443 ASP B N 1
ATOM 7893 C CA . ASP B 1 452 ? 20.302 -37.996 -21.722 1.00 122.48 443 ASP B CA 1
ATOM 7894 C C . ASP B 1 452 ? 21.054 -39.131 -22.404 1.00 121.57 443 ASP B C 1
ATOM 7895 O O . ASP B 1 452 ? 22.225 -39.390 -22.118 1.00 122.03 443 ASP B O 1
ATOM 7900 N N . GLU B 1 453 ? 20.353 -39.806 -23.317 1.00 120.54 444 GLU B N 1
ATOM 7901 C CA . GLU B 1 453 ? 20.940 -40.652 -24.342 1.00 116.33 444 GLU B CA 1
ATOM 7902 C C . GLU B 1 453 ? 20.631 -40.166 -25.759 1.00 118.28 444 GLU B C 1
ATOM 7903 O O . GLU B 1 453 ? 21.341 -40.549 -26.695 1.00 122.35 444 GLU B O 1
ATOM 7909 N N . ARG B 1 454 ? 19.627 -39.306 -25.935 1.00 119.62 445 ARG B N 1
ATOM 7910 C CA . ARG B 1 454 ? 19.200 -38.782 -27.233 1.00 119.43 445 ARG B CA 1
ATOM 7911 C C . ARG B 1 454 ? 19.601 -37.311 -27.406 1.00 119.83 445 ARG B C 1
ATOM 7912 O O . ARG B 1 454 ? 18.804 -36.473 -27.836 1.00 114.51 445 ARG B O 1
ATOM 7920 N N . CYS B 1 455 ? 20.844 -36.971 -27.059 1.00 123.18 446 CYS B N 1
ATOM 7921 C CA . CYS B 1 455 ? 21.386 -35.622 -27.212 1.00 116.75 446 CYS B CA 1
ATOM 7922 C C . CYS B 1 455 ? 22.392 -35.548 -28.355 1.00 110.76 446 CYS B C 1
ATOM 7923 O O . CYS B 1 455 ? 22.711 -36.542 -29.013 1.00 112.10 446 CYS B O 1
ATOM 7926 N N . ILE B 1 456 ? 22.862 -34.326 -28.605 1.00 108.24 447 ILE B N 1
ATOM 7927 C CA . ILE B 1 456 ? 23.972 -34.056 -29.512 1.00 102.11 447 ILE B CA 1
ATOM 7928 C C . ILE B 1 456 ? 24.881 -33.043 -28.833 1.00 101.26 447 ILE B C 1
ATOM 7929 O O . ILE B 1 456 ? 24.423 -31.984 -28.393 1.00 101.59 447 ILE B O 1
ATOM 7934 N N . LEU B 1 457 ? 26.157 -33.386 -28.699 1.00 102.02 448 LEU B N 1
ATOM 7935 C CA . LEU B 1 457 ? 27.115 -32.454 -28.131 1.00 95.88 448 LEU B CA 1
ATOM 7936 C C . LEU B 1 457 ? 27.597 -31.517 -29.228 1.00 95.49 448 LEU B C 1
ATOM 7937 O O . LEU B 1 457 ? 27.916 -31.957 -30.339 1.00 90.74 448 LEU B O 1
ATOM 7942 N N . VAL B 1 458 ? 27.617 -30.222 -28.926 1.00 98.39 449 VAL B N 1
ATOM 7943 C CA . VAL B 1 458 ? 27.955 -29.190 -29.897 1.00 95.49 449 VAL B CA 1
ATOM 7944 C C . VAL B 1 458 ? 29.019 -28.285 -29.290 1.00 94.95 449 VAL B C 1
ATOM 7945 O O . VAL B 1 458 ? 28.931 -27.898 -28.118 1.00 93.54 449 VAL B O 1
ATOM 7949 N N . ILE B 1 459 ? 30.041 -27.979 -30.087 1.00 99.76 450 ILE B N 1
ATOM 7950 C CA . ILE B 1 459 ? 31.148 -27.105 -29.713 1.00 98.75 450 ILE B CA 1
ATOM 7951 C C . ILE B 1 459 ? 31.280 -26.061 -30.814 1.00 90.05 450 ILE B C 1
ATOM 7952 O O . ILE B 1 459 ? 31.161 -26.390 -31.999 1.00 85.55 450 ILE B O 1
ATOM 7957 N N . ARG B 1 460 ? 31.477 -24.802 -30.437 1.00 88.67 451 ARG B N 1
ATOM 7958 C CA . ARG B 1 460 ? 31.530 -23.747 -31.439 1.00 92.40 451 ARG B CA 1
ATOM 7959 C C . ARG B 1 460 ? 32.565 -22.704 -31.041 1.00 92.63 451 ARG B C 1
ATOM 7960 O O . ARG B 1 460 ? 33.035 -22.666 -29.899 1.00 93.37 451 ARG B O 1
ATOM 7968 N N . GLY B 1 461 ? 32.905 -21.847 -32.003 1.00 88.90 452 GLY B N 1
ATOM 7969 C CA . GLY B 1 461 ? 34.043 -20.950 -31.873 1.00 88.04 452 GLY B CA 1
ATOM 7970 C C . GLY B 1 461 ? 35.365 -21.679 -32.007 1.00 90.78 452 GLY B C 1
ATOM 7971 O O . GLY B 1 461 ? 36.337 -21.333 -31.321 1.00 85.31 452 GLY B O 1
ATOM 7972 N N . ALA B 1 462 ? 35.415 -22.698 -32.876 1.00 89.64 453 ALA B N 1
ATOM 7973 C CA . ALA B 1 462 ? 36.566 -23.583 -33.022 1.00 85.40 453 ALA B CA 1
ATOM 7974 C C . ALA B 1 462 ? 37.045 -23.665 -34.467 1.00 81.45 453 ALA B C 1
ATOM 7975 O O . ALA B 1 462 ? 37.768 -24.600 -34.819 1.00 84.21 453 ALA B O 1
ATOM 7977 N N . GLY B 1 463 ? 36.656 -22.714 -35.309 1.00 78.76 454 GLY B N 1
ATOM 7978 C CA . GLY B 1 463 ? 37.059 -22.710 -36.692 1.00 77.61 454 GLY B CA 1
ATOM 7979 C C . GLY B 1 463 ? 38.238 -21.792 -36.948 1.00 78.13 454 GLY B C 1
ATOM 7980 O O . GLY B 1 463 ? 38.890 -21.303 -36.019 1.00 77.92 454 GLY B O 1
ATOM 7981 N N . PRO B 1 464 ? 38.532 -21.549 -38.230 1.00 76.04 455 PRO B N 1
ATOM 7982 C CA . PRO B 1 464 ? 39.686 -20.699 -38.581 1.00 75.94 455 PRO B CA 1
ATOM 7983 C C . PRO B 1 464 ? 39.777 -19.387 -37.811 1.00 79.77 455 PRO B C 1
ATOM 7984 O O . PRO B 1 464 ? 40.845 -19.066 -37.267 1.00 78.74 455 PRO B O 1
ATOM 7988 N N . ILE B 1 465 ? 38.689 -18.614 -37.752 1.00 79.45 456 ILE B N 1
ATOM 7989 C CA . ILE B 1 465 ? 38.709 -17.354 -37.015 1.00 74.34 456 ILE B CA 1
ATOM 7990 C C . ILE B 1 465 ? 38.281 -17.532 -35.558 1.00 74.96 456 ILE B C 1
ATOM 7991 O O . ILE B 1 465 ? 38.614 -16.687 -34.711 1.00 73.31 456 ILE B O 1
ATOM 7996 N N . GLY B 1 466 ? 37.603 -18.632 -35.228 1.00 74.76 457 GLY B N 1
ATOM 7997 C CA . GLY B 1 466 ? 37.145 -18.818 -33.861 1.00 76.53 457 GLY B CA 1
ATOM 7998 C C . GLY B 1 466 ? 38.285 -18.983 -32.872 1.00 79.47 457 GLY B C 1
ATOM 7999 O O . GLY B 1 466 ? 38.352 -18.281 -31.857 1.00 80.06 457 GLY B O 1
ATOM 8000 N N . TRP B 1 467 ? 39.214 -19.896 -33.168 1.00 81.46 458 TRP B N 1
ATOM 8001 C CA . TRP B 1 467 ? 40.132 -20.433 -32.168 1.00 75.23 458 TRP B CA 1
ATOM 8002 C C . TRP B 1 467 ? 41.319 -19.516 -31.859 1.00 77.56 458 TRP B C 1
ATOM 8003 O O . TRP B 1 467 ? 41.613 -19.302 -30.675 1.00 76.97 458 TRP B O 1
ATOM 8014 N N . PRO B 1 468 ? 42.046 -18.960 -32.860 1.00 78.26 459 PRO B N 1
ATOM 8015 C CA . PRO B 1 468 ? 41.993 -19.039 -34.331 1.00 76.27 459 PRO B CA 1
ATOM 8016 C C . PRO B 1 468 ? 42.782 -20.212 -34.906 1.00 73.51 459 PRO B C 1
ATOM 8017 O O . PRO B 1 468 ? 43.572 -20.826 -34.190 1.00 70.96 459 PRO B O 1
ATOM 8021 N N . GLY B 1 469 ? 42.577 -20.500 -36.191 1.00 75.70 460 GLY B N 1
ATOM 8022 C CA . GLY B 1 469 ? 43.029 -21.751 -36.775 1.00 76.50 460 GLY B CA 1
ATOM 8023 C C . GLY B 1 469 ? 42.255 -22.914 -36.188 1.00 79.28 460 GLY B C 1
ATOM 8024 O O . GLY B 1 469 ? 42.333 -23.155 -34.979 1.00 81.41 460 GLY B O 1
ATOM 8025 N N . SER B 1 470 ? 41.502 -23.634 -37.021 1.00 77.37 461 SER B N 1
ATOM 8026 C CA . SER B 1 470 ? 40.526 -24.598 -36.521 1.00 76.79 461 SER B CA 1
ATOM 8027 C C . SER B 1 470 ? 41.174 -25.576 -35.548 1.00 77.23 461 SER B C 1
ATOM 8028 O O . SER B 1 470 ? 42.378 -25.829 -35.602 1.00 86.68 461 SER B O 1
ATOM 8031 N N . ALA B 1 471 ? 40.379 -26.109 -34.629 1.00 74.43 462 ALA B N 1
ATOM 8032 C CA . ALA B 1 471 ? 40.918 -26.923 -33.552 1.00 80.54 462 ALA B CA 1
ATOM 8033 C C . ALA B 1 471 ? 40.286 -28.307 -33.550 1.00 83.95 462 ALA B C 1
ATOM 8034 O O . ALA B 1 471 ? 39.144 -28.487 -33.980 1.00 87.25 462 ALA B O 1
ATOM 8036 N N . GLU B 1 472 ? 41.050 -29.286 -33.061 1.00 83.13 463 GLU B N 1
ATOM 8037 C CA . GLU B 1 472 ? 40.624 -30.686 -33.030 1.00 82.48 463 GLU B CA 1
ATOM 8038 C C . GLU B 1 472 ? 39.976 -30.959 -31.672 1.00 89.40 463 GLU B C 1
ATOM 8039 O O . GLU B 1 472 ? 40.574 -31.530 -30.752 1.00 83.94 463 GLU B O 1
ATOM 8045 N N . VAL B 1 473 ? 38.713 -30.541 -31.554 1.00 90.69 464 VAL B N 1
ATOM 8046 C CA . VAL B 1 473 ? 38.024 -30.489 -30.271 1.00 87.25 464 VAL B CA 1
ATOM 8047 C C . VAL B 1 473 ? 36.628 -31.092 -30.323 1.00 88.63 464 VAL B C 1
ATOM 8048 O O . VAL B 1 473 ? 35.975 -31.206 -29.281 1.00 85.35 464 VAL B O 1
ATOM 8052 N N . VAL B 1 474 ? 36.165 -31.525 -31.499 1.00 87.28 465 VAL B N 1
ATOM 8053 C CA . VAL B 1 474 ? 34.781 -31.943 -31.686 1.00 86.47 465 VAL B CA 1
ATOM 8054 C C . VAL B 1 474 ? 34.513 -33.389 -31.254 1.00 89.88 465 VAL B C 1
ATOM 8055 O O . VAL B 1 474 ? 33.353 -33.744 -30.998 1.00 85.91 465 VAL B O 1
ATOM 8059 N N . ASN B 1 475 ? 35.542 -34.235 -31.137 1.00 91.04 466 ASN B N 1
ATOM 8060 C CA . ASN B 1 475 ? 35.323 -35.603 -30.648 1.00 91.00 466 ASN B CA 1
ATOM 8061 C C . ASN B 1 475 ? 35.145 -35.572 -29.124 1.00 92.85 466 ASN B C 1
ATOM 8062 O O . ASN B 1 475 ? 35.978 -36.037 -28.339 1.00 89.07 466 ASN B O 1
ATOM 8067 N N . MET B 1 476 ? 34.005 -35.009 -28.718 1.00 92.85 467 MET B N 1
ATOM 8068 C CA . MET B 1 476 ? 33.622 -34.927 -27.315 1.00 90.63 467 MET B CA 1
ATOM 8069 C C . MET B 1 476 ? 33.019 -36.240 -26.843 1.00 87.90 467 MET B C 1
ATOM 8070 O O . MET B 1 476 ? 32.258 -36.886 -27.568 1.00 89.02 467 MET B O 1
ATOM 8075 N N . GLN B 1 477 ? 33.345 -36.623 -25.624 1.00 90.63 468 GLN B N 1
ATOM 8076 C CA . GLN B 1 477 ? 32.799 -37.868 -25.108 1.00 93.87 468 GLN B CA 1
ATOM 8077 C C . GLN B 1 477 ? 31.592 -37.600 -24.211 1.00 103.69 468 GLN B C 1
ATOM 8078 O O . GLN B 1 477 ? 31.396 -36.481 -23.725 1.00 98.90 468 GLN B O 1
ATOM 8084 N N . PRO B 1 478 ? 30.735 -38.597 -23.994 1.00 106.01 469 PRO B N 1
ATOM 8085 C CA . PRO B 1 478 ? 29.591 -38.409 -23.091 1.00 106.81 469 PRO B CA 1
ATOM 8086 C C . PRO B 1 478 ? 30.059 -38.260 -21.654 1.00 108.97 469 PRO B C 1
ATOM 8087 O O . PRO B 1 478 ? 31.188 -38.650 -21.323 1.00 111.40 469 PRO B O 1
ATOM 8091 N N . PRO B 1 479 ? 29.231 -37.696 -20.772 1.00 107.15 470 PRO B N 1
ATOM 8092 C CA . PRO B 1 479 ? 29.654 -37.475 -19.379 1.00 107.28 470 PRO B CA 1
ATOM 8093 C C . PRO B 1 479 ? 29.902 -38.782 -18.638 1.00 110.01 470 PRO B C 1
ATOM 8094 O O . PRO B 1 479 ? 29.527 -39.866 -19.084 1.00 109.38 470 PRO B O 1
ATOM 8098 N N . ASP B 1 480 ? 30.548 -38.659 -17.471 1.00 110.00 471 ASP B N 1
ATOM 8099 C CA . ASP B 1 480 ? 30.977 -39.838 -16.718 1.00 111.27 471 ASP B CA 1
ATOM 8100 C C . ASP B 1 480 ? 29.793 -40.682 -16.280 1.00 118.89 471 ASP B C 1
ATOM 8101 O O . ASP B 1 480 ? 29.740 -41.886 -16.559 1.00 115.64 471 ASP B O 1
ATOM 8106 N N . HIS B 1 481 ? 28.837 -40.064 -15.570 1.00 124.75 472 HIS B N 1
ATOM 8107 C CA . HIS B 1 481 ? 27.625 -40.755 -15.128 1.00 123.30 472 HIS B CA 1
ATOM 8108 C C . HIS B 1 481 ? 26.948 -41.515 -16.259 1.00 120.96 472 HIS B C 1
ATOM 8109 O O . HIS B 1 481 ? 26.084 -42.363 -16.008 1.00 121.17 472 HIS B O 1
ATOM 8116 N N . LEU B 1 482 ? 27.295 -41.204 -17.501 1.00 117.07 473 LEU B N 1
ATOM 8117 C CA . LEU B 1 482 ? 26.765 -41.901 -18.659 1.00 113.98 473 LEU B CA 1
ATOM 8118 C C . LEU B 1 482 ? 27.631 -43.103 -19.042 1.00 117.27 473 LEU B C 1
ATOM 8119 O O . LEU B 1 482 ? 27.133 -44.232 -19.138 1.00 118.52 473 LEU B O 1
ATOM 8124 N N . LEU B 1 483 ? 28.936 -42.879 -19.238 1.00 117.50 474 LEU B N 1
ATOM 8125 C CA . LEU B 1 483 ? 29.855 -43.985 -19.495 1.00 116.91 474 LEU B CA 1
ATOM 8126 C C . LEU B 1 483 ? 29.831 -45.025 -18.378 1.00 114.09 474 LEU B C 1
ATOM 8127 O O . LEU B 1 483 ? 30.276 -46.156 -18.599 1.00 108.54 474 LEU B O 1
ATOM 8132 N N . LYS B 1 484 ? 29.373 -44.640 -17.177 1.00 117.26 475 LYS B N 1
ATOM 8133 C CA . LYS B 1 484 ? 28.851 -45.575 -16.180 1.00 118.05 475 LYS B CA 1
ATOM 8134 C C . LYS B 1 484 ? 28.170 -46.773 -16.835 1.00 119.23 475 LYS B C 1
ATOM 8135 O O . LYS B 1 484 ? 28.487 -47.930 -16.535 1.00 110.08 475 LYS B O 1
ATOM 8141 N N . LYS B 1 485 ? 27.222 -46.510 -17.736 1.00 117.33 476 LYS B N 1
ATOM 8142 C CA . LYS B 1 485 ? 26.442 -47.598 -18.322 1.00 119.19 476 LYS B CA 1
ATOM 8143 C C . LYS B 1 485 ? 27.212 -48.269 -19.457 1.00 119.06 476 LYS B C 1
ATOM 8144 O O . LYS B 1 485 ? 27.630 -49.424 -19.338 1.00 124.28 476 LYS B O 1
ATOM 8150 N N . GLY B 1 486 ? 27.413 -47.566 -20.558 1.00 112.61 477 GLY B N 1
ATOM 8151 C CA . GLY B 1 486 ? 27.995 -48.227 -21.697 1.00 112.16 477 GLY B CA 1
ATOM 8152 C C . GLY B 1 486 ? 27.675 -47.499 -22.980 1.00 114.83 477 GLY B C 1
ATOM 8153 O O . GLY B 1 486 ? 27.890 -48.028 -24.076 1.00 109.03 477 GLY B O 1
ATOM 8154 N N . ILE B 1 487 ? 27.112 -46.305 -22.871 1.00 117.34 478 ILE B N 1
ATOM 8155 C CA . ILE B 1 487 ? 27.137 -45.409 -24.012 1.00 117.42 478 ILE B CA 1
ATOM 8156 C C . ILE B 1 487 ? 28.562 -44.887 -24.083 1.00 116.56 478 ILE B C 1
ATOM 8157 O O . ILE B 1 487 ? 29.185 -44.636 -23.043 1.00 117.13 478 ILE B O 1
ATOM 8162 N N . MET B 1 488 ? 29.131 -44.838 -25.279 1.00 114.36 479 MET B N 1
ATOM 8163 C CA . MET B 1 488 ? 30.484 -44.321 -25.431 1.00 110.91 479 MET B CA 1
ATOM 8164 C C . MET B 1 488 ? 30.576 -43.166 -26.414 1.00 111.42 479 MET B C 1
ATOM 8165 O O . MET B 1 488 ? 31.626 -42.517 -26.481 1.00 114.50 479 MET B O 1
ATOM 8170 N N . SER B 1 489 ? 29.504 -42.858 -27.140 1.00 105.06 480 SER B N 1
ATOM 8171 C CA . SER B 1 489 ? 29.570 -41.824 -28.167 1.00 106.39 480 SER B CA 1
ATOM 8172 C C . SER B 1 489 ? 28.183 -41.235 -28.376 1.00 104.56 480 SER B C 1
ATOM 8173 O O . SER B 1 489 ? 27.316 -41.886 -28.965 1.00 105.76 480 SER B O 1
ATOM 8176 N N . LEU B 1 490 ? 27.976 -40.015 -27.895 1.00 101.33 481 LEU B N 1
ATOM 8177 C CA . LEU B 1 490 ? 26.804 -39.261 -28.297 1.00 102.86 481 LEU B CA 1
ATOM 8178 C C . LEU B 1 490 ? 27.061 -38.611 -29.649 1.00 97.80 481 LEU B C 1
ATOM 8179 O O . LEU B 1 490 ? 28.209 -38.461 -30.064 1.00 104.25 481 LEU B O 1
ATOM 8184 N N . PRO B 1 491 ? 26.010 -38.240 -30.372 1.00 96.87 482 PRO B N 1
ATOM 8185 C CA . PRO B 1 491 ? 26.206 -37.434 -31.580 1.00 97.36 482 PRO B CA 1
ATOM 8186 C C . PRO B 1 491 ? 26.964 -36.156 -31.257 1.00 98.95 482 PRO B C 1
ATOM 8187 O O . PRO B 1 491 ? 26.872 -35.617 -30.151 1.00 100.18 482 PRO B O 1
ATOM 8191 N N . THR B 1 492 ? 27.725 -35.672 -32.240 1.00 97.21 483 THR B N 1
ATOM 8192 C CA . THR B 1 492 ? 28.640 -34.560 -32.021 1.00 94.31 483 THR B CA 1
ATOM 8193 C C . THR B 1 492 ? 28.641 -33.626 -33.223 1.00 87.71 483 THR B C 1
ATOM 8194 O O . THR B 1 492 ? 28.590 -34.073 -34.371 1.00 91.09 483 THR B O 1
ATOM 8198 N N . LEU B 1 493 ? 28.695 -32.327 -32.949 1.00 85.52 484 LEU B N 1
ATOM 8199 C CA . LEU B 1 493 ? 28.702 -31.309 -33.988 1.00 89.19 484 LEU B CA 1
ATOM 8200 C C . LEU B 1 493 ? 29.662 -30.191 -33.604 1.00 91.41 484 LEU B C 1
ATOM 8201 O O . LEU B 1 493 ? 29.921 -29.958 -32.419 1.00 90.88 484 LEU B O 1
ATOM 8206 N N . GLY B 1 494 ? 30.181 -29.491 -34.608 1.00 89.94 485 GLY B N 1
ATOM 8207 C CA . GLY B 1 494 ? 31.058 -28.362 -34.336 1.00 88.25 485 GLY B CA 1
ATOM 8208 C C . GLY B 1 494 ? 31.524 -27.681 -35.605 1.00 83.73 485 GLY B C 1
ATOM 8209 O O . GLY B 1 494 ? 31.499 -28.258 -36.699 1.00 81.61 485 GLY B O 1
ATOM 8210 N N . ASP B 1 495 ? 31.953 -26.427 -35.437 1.00 84.90 486 ASP B N 1
ATOM 8211 C CA . ASP B 1 495 ? 32.610 -25.693 -36.512 1.00 87.92 486 ASP B CA 1
ATOM 8212 C C . ASP B 1 495 ? 34.114 -25.947 -36.558 1.00 86.09 486 ASP B C 1
ATOM 8213 O O . ASP B 1 495 ? 34.778 -25.494 -37.499 1.00 81.82 486 ASP B O 1
ATOM 8218 N N . GLY B 1 496 ? 34.656 -26.669 -35.580 1.00 84.13 487 GLY B N 1
ATOM 8219 C CA . GLY B 1 496 ? 36.035 -27.104 -35.599 1.00 82.53 487 GLY B CA 1
ATOM 8220 C C . GLY B 1 496 ? 36.226 -28.424 -36.319 1.00 82.18 487 GLY B C 1
ATOM 8221 O O . GLY B 1 496 ? 35.411 -28.843 -37.147 1.00 82.53 487 GLY B O 1
ATOM 8222 N N . ARG B 1 497 ? 37.343 -29.080 -36.002 1.00 83.11 488 ARG B N 1
ATOM 8223 C CA . ARG B 1 497 ? 37.695 -30.367 -36.594 1.00 79.69 488 ARG B CA 1
ATOM 8224 C C . ARG B 1 497 ? 38.006 -31.370 -35.496 1.00 75.58 488 ARG B C 1
ATOM 8225 O O . ARG B 1 497 ? 37.816 -31.091 -34.310 1.00 77.77 488 ARG B O 1
ATOM 8233 N N . GLN B 1 498 ? 38.484 -32.544 -35.874 1.00 80.96 489 GLN B N 1
ATOM 8234 C CA . GLN B 1 498 ? 38.955 -33.503 -34.891 1.00 86.44 489 GLN B CA 1
ATOM 8235 C C . GLN B 1 498 ? 40.195 -34.181 -35.441 1.00 83.36 489 GLN B C 1
ATOM 8236 O O . GLN B 1 498 ? 40.477 -34.121 -36.640 1.00 82.34 489 GLN B O 1
ATOM 8242 N N . SER B 1 499 ? 40.948 -34.808 -34.543 1.00 79.57 490 SER B N 1
ATOM 8243 C CA . SER B 1 499 ? 42.097 -35.587 -34.970 1.00 80.68 490 SER B CA 1
ATOM 8244 C C . SER B 1 499 ? 41.677 -36.609 -36.021 1.00 81.26 490 SER B C 1
ATOM 8245 O O . SER B 1 499 ? 40.570 -37.152 -35.970 1.00 83.69 490 SER B O 1
ATOM 8248 N N . GLY B 1 500 ? 42.552 -36.839 -37.002 1.00 77.65 491 GLY B N 1
ATOM 8249 C CA . GLY B 1 500 ? 42.299 -37.888 -37.975 1.00 72.07 491 GLY B CA 1
ATOM 8250 C C . GLY B 1 500 ? 42.299 -39.277 -37.378 1.00 76.56 491 GLY B C 1
ATOM 8251 O O . GLY B 1 500 ? 41.842 -40.222 -38.033 1.00 80.29 491 GLY B O 1
ATOM 8252 N N . THR B 1 501 ? 42.795 -39.419 -36.152 1.00 75.80 492 THR B N 1
ATOM 8253 C CA . THR B 1 501 ? 42.784 -40.681 -35.434 1.00 77.37 492 THR B CA 1
ATOM 8254 C C . THR B 1 501 ? 41.507 -40.888 -34.631 1.00 81.99 492 THR B C 1
ATOM 8255 O O . THR B 1 501 ? 41.414 -41.861 -33.878 1.00 82.32 492 THR B O 1
ATOM 8259 N N . ALA B 1 502 ? 40.529 -39.996 -34.761 1.00 82.43 493 ALA B N 1
ATOM 8260 C CA . ALA B 1 502 ? 39.301 -40.112 -33.988 1.00 84.89 493 ALA B CA 1
ATOM 8261 C C . ALA B 1 502 ? 38.401 -41.190 -34.575 1.00 85.23 493 ALA B C 1
ATOM 8262 O O . ALA B 1 502 ? 38.241 -41.295 -35.799 1.00 80.92 493 ALA B O 1
ATOM 8264 N N . ASP B 1 503 ? 37.833 -42.010 -33.689 1.00 86.63 494 ASP B N 1
ATOM 8265 C CA . ASP B 1 503 ? 36.823 -42.996 -34.051 1.00 87.02 494 ASP B CA 1
ATOM 8266 C C . ASP B 1 503 ? 35.411 -42.492 -33.793 1.00 89.94 494 ASP B C 1
ATOM 8267 O O . ASP B 1 503 ? 34.455 -43.265 -33.910 1.00 91.85 494 ASP B O 1
ATOM 8272 N N . SER B 1 504 ? 35.261 -41.220 -33.436 1.00 90.35 495 SER B N 1
ATOM 8273 C CA . SER B 1 504 ? 33.939 -40.671 -33.184 1.00 90.62 495 SER B CA 1
ATOM 8274 C C . SER B 1 504 ? 33.331 -40.178 -34.493 1.00 92.94 495 SER B C 1
ATOM 8275 O O . SER B 1 504 ? 34.008 -39.477 -35.258 1.00 87.17 495 SER B O 1
ATOM 8278 N N . PRO B 1 505 ? 32.071 -40.552 -34.796 1.00 92.69 496 PRO B N 1
ATOM 8279 C CA . PRO B 1 505 ? 31.423 -40.173 -36.068 1.00 90.49 496 PRO B CA 1
ATOM 8280 C C . PRO B 1 505 ? 30.817 -38.773 -36.032 1.00 94.76 496 PRO B C 1
ATOM 8281 O O . PRO B 1 505 ? 29.605 -38.588 -36.152 1.00 97.65 496 PRO B O 1
ATOM 8285 N N . SER B 1 506 ? 31.674 -37.768 -35.884 1.00 91.83 497 SER B N 1
ATOM 8286 C CA . SER B 1 506 ? 31.202 -36.415 -35.652 1.00 87.96 497 SER B CA 1
ATOM 8287 C C . SER B 1 506 ? 30.881 -35.717 -36.971 1.00 88.65 497 SER B C 1
ATOM 8288 O O . SER B 1 506 ? 31.116 -36.241 -38.062 1.00 85.89 497 SER B O 1
ATOM 8291 N N . ILE B 1 507 ? 30.322 -34.517 -36.851 1.00 89.64 498 ILE B N 1
ATOM 8292 C CA . ILE B 1 507 ? 29.936 -33.687 -37.986 1.00 86.64 498 ILE B CA 1
ATOM 8293 C C . ILE B 1 507 ? 30.762 -32.412 -37.893 1.00 91.18 498 ILE B C 1
ATOM 8294 O O . ILE B 1 507 ? 30.624 -31.646 -36.929 1.00 90.50 498 ILE B O 1
ATOM 8299 N N . LEU B 1 508 ? 31.642 -32.193 -38.868 1.00 89.69 499 LEU B N 1
ATOM 8300 C CA . LEU B 1 508 ? 32.796 -31.344 -38.631 1.00 87.11 499 LEU B CA 1
ATOM 8301 C C . LEU B 1 508 ? 32.909 -30.280 -39.704 1.00 84.67 499 LEU B C 1
ATOM 8302 O O . LEU B 1 508 ? 32.103 -30.206 -40.635 1.00 86.43 499 LEU B O 1
ATOM 8307 N N . ASN B 1 509 ? 33.938 -29.448 -39.534 1.00 83.35 500 ASN B N 1
ATOM 8308 C CA . ASN B 1 509 ? 34.333 -28.446 -40.514 1.00 85.44 500 ASN B CA 1
ATOM 8309 C C . ASN B 1 509 ? 33.165 -27.536 -40.888 1.00 83.45 500 ASN B C 1
ATOM 8310 O O . ASN B 1 509 ? 33.094 -27.029 -42.009 1.00 82.22 500 ASN B O 1
ATOM 8315 N N . ALA B 1 510 ? 32.227 -27.347 -39.959 1.00 80.68 501 ALA B N 1
ATOM 8316 C CA . ALA B 1 510 ? 31.005 -26.607 -40.246 1.00 82.85 501 ALA B CA 1
ATOM 8317 C C . ALA B 1 510 ? 31.281 -25.148 -40.592 1.00 83.55 501 ALA B C 1
ATOM 8318 O O . ALA B 1 510 ? 31.657 -24.356 -39.721 1.00 80.87 501 ALA B O 1
ATOM 8320 N N . SER B 1 511 ? 31.088 -24.780 -41.854 1.00 81.54 502 SER B N 1
ATOM 8321 C CA . SER B 1 511 ? 31.297 -23.403 -42.267 1.00 87.20 502 SER B CA 1
ATOM 8322 C C . SER B 1 511 ? 30.072 -22.869 -42.999 1.00 89.29 502 SER B C 1
ATOM 8323 O O . SER B 1 511 ? 29.370 -23.629 -43.678 1.00 88.43 502 SER B O 1
ATOM 8326 N N . PRO B 1 512 ? 29.773 -21.559 -42.869 1.00 88.92 503 PRO B N 1
ATOM 8327 C CA . PRO B 1 512 ? 30.437 -20.569 -42.002 1.00 89.51 503 PRO B CA 1
ATOM 8328 C C . PRO B 1 512 ? 30.385 -20.949 -40.527 1.00 88.48 503 PRO B C 1
ATOM 8329 O O . PRO B 1 512 ? 29.455 -21.623 -40.093 1.00 87.62 503 PRO B O 1
ATOM 8333 N N . GLU B 1 513 ? 31.410 -20.552 -39.784 1.00 90.07 504 GLU B N 1
ATOM 8334 C CA . GLU B 1 513 ? 31.558 -20.958 -38.399 1.00 89.44 504 GLU B CA 1
ATOM 8335 C C . GLU B 1 513 ? 30.868 -19.947 -37.495 1.00 91.45 504 GLU B C 1
ATOM 8336 O O . GLU B 1 513 ? 30.387 -18.904 -37.941 1.00 92.38 504 GLU B O 1
ATOM 8342 N N . SER B 1 514 ? 30.850 -20.254 -36.199 1.00 92.07 505 SER B N 1
ATOM 8343 C CA . SER B 1 514 ? 30.165 -19.398 -35.238 1.00 92.53 505 SER B CA 1
ATOM 8344 C C . SER B 1 514 ? 30.692 -17.968 -35.291 1.00 96.80 505 SER B C 1
ATOM 8345 O O . SER B 1 514 ? 29.914 -17.006 -35.327 1.00 99.19 505 SER B O 1
ATOM 8348 N N . ALA B 1 515 ? 32.016 -17.810 -35.336 1.00 97.73 506 ALA B N 1
ATOM 8349 C CA . ALA B 1 515 ? 32.628 -16.516 -35.060 1.00 89.48 506 ALA B CA 1
ATOM 8350 C C . ALA B 1 515 ? 32.429 -15.498 -36.175 1.00 86.83 506 ALA B C 1
ATOM 8351 O O . ALA B 1 515 ? 32.618 -14.302 -35.932 1.00 88.62 506 ALA B O 1
ATOM 8353 N N . ILE B 1 516 ? 32.068 -15.922 -37.382 1.00 88.43 507 ILE B N 1
ATOM 8354 C CA . ILE B 1 516 ? 31.879 -14.974 -38.478 1.00 97.13 507 ILE B CA 1
ATOM 8355 C C . ILE B 1 516 ? 30.398 -14.819 -38.838 1.00 99.09 507 ILE B C 1
ATOM 8356 O O . ILE B 1 516 ? 30.067 -14.291 -39.904 1.00 93.89 507 ILE B O 1
ATOM 8361 N N . GLY B 1 517 ? 29.504 -15.245 -37.951 1.00 97.05 508 GLY B N 1
ATOM 8362 C CA . GLY B 1 517 ? 28.080 -15.135 -38.181 1.00 99.53 508 GLY B CA 1
ATOM 8363 C C . GLY B 1 517 ? 27.405 -16.395 -38.671 1.00 103.07 508 GLY B C 1
ATOM 8364 O O . GLY B 1 517 ? 26.299 -16.311 -39.219 1.00 105.69 508 GLY B O 1
ATOM 8365 N N . GLY B 1 518 ? 28.026 -17.551 -38.499 1.00 101.32 509 GLY B N 1
ATOM 8366 C CA . GLY B 1 518 ? 27.457 -18.777 -39.007 1.00 98.95 509 GLY B CA 1
ATOM 8367 C C . GLY B 1 518 ? 26.254 -19.227 -38.207 1.00 99.33 509 GLY B C 1
ATOM 8368 O O . GLY B 1 518 ? 25.942 -18.710 -37.131 1.00 95.36 509 GLY B O 1
ATOM 8369 N N . GLY B 1 519 ? 25.580 -20.239 -38.760 1.00 98.56 510 GLY B N 1
ATOM 8370 C CA . GLY B 1 519 ? 24.326 -20.691 -38.191 1.00 97.65 510 GLY B CA 1
ATOM 8371 C C . GLY B 1 519 ? 24.419 -21.091 -36.733 1.00 99.75 510 GLY B C 1
ATOM 8372 O O . GLY B 1 519 ? 23.445 -20.968 -35.990 1.00 103.90 510 GLY B O 1
ATOM 8373 N N . LEU B 1 520 ? 25.574 -21.564 -36.294 1.00 98.14 511 LEU B N 1
ATOM 8374 C CA . LEU B 1 520 ? 25.684 -22.017 -34.917 1.00 97.07 511 LEU B CA 1
ATOM 8375 C C . LEU B 1 520 ? 25.899 -20.877 -33.936 1.00 98.04 511 LEU B C 1
ATOM 8376 O O . LEU B 1 520 ? 25.904 -21.112 -32.721 1.00 90.39 511 LEU B O 1
ATOM 8381 N N . SER B 1 521 ? 26.063 -19.647 -34.424 1.00 100.07 512 SER B N 1
ATOM 8382 C CA . SER B 1 521 ? 26.173 -18.521 -33.506 1.00 100.88 512 SER B CA 1
ATOM 8383 C C . SER B 1 521 ? 24.880 -18.311 -32.731 1.00 105.79 512 SER B C 1
ATOM 8384 O O . SER B 1 521 ? 24.916 -17.855 -31.583 1.00 107.15 512 SER B O 1
ATOM 8387 N N . TRP B 1 522 ? 23.735 -18.668 -33.323 1.00 106.58 513 TRP B N 1
ATOM 8388 C CA . TRP B 1 522 ? 22.431 -18.452 -32.708 1.00 105.96 513 TRP B CA 1
ATOM 8389 C C . TRP B 1 522 ? 21.791 -19.730 -32.181 1.00 107.08 513 TRP B C 1
ATOM 8390 O O . TRP B 1 522 ? 20.654 -19.692 -31.705 1.00 110.79 513 TRP B O 1
ATOM 8401 N N . LEU B 1 523 ? 22.489 -20.852 -32.247 1.00 107.90 514 LEU B N 1
ATOM 8402 C CA . LEU B 1 523 ? 22.032 -22.084 -31.627 1.00 106.82 514 LEU B CA 1
ATOM 8403 C C . LEU B 1 523 ? 22.450 -22.069 -30.160 1.00 110.54 514 LEU B C 1
ATOM 8404 O O . LEU B 1 523 ? 23.506 -21.528 -29.816 1.00 115.39 514 LEU B O 1
ATOM 8409 N N . ARG B 1 524 ? 21.596 -22.606 -29.287 1.00 111.23 515 ARG B N 1
ATOM 8410 C CA . ARG B 1 524 ? 22.010 -22.816 -27.903 1.00 112.80 515 ARG B CA 1
ATOM 8411 C C . ARG B 1 524 ? 21.162 -23.896 -27.242 1.00 108.76 515 ARG B C 1
ATOM 8412 O O . ARG B 1 524 ? 20.182 -24.381 -27.810 1.00 107.87 515 ARG B O 1
ATOM 8420 N N . THR B 1 525 ? 21.562 -24.249 -26.014 1.00 106.08 516 THR B N 1
ATOM 8421 C CA . THR B 1 525 ? 21.206 -25.529 -25.404 1.00 108.44 516 THR B CA 1
ATOM 8422 C C . THR B 1 525 ? 19.701 -25.686 -25.232 1.00 115.48 516 THR B C 1
ATOM 8423 O O . THR B 1 525 ? 18.984 -24.722 -24.946 1.00 119.03 516 THR B O 1
ATOM 8427 N N . GLY B 1 526 ? 19.230 -26.925 -25.384 1.00 114.44 517 GLY B N 1
ATOM 8428 C CA . GLY B 1 526 ? 17.826 -27.245 -25.237 1.00 112.95 517 GLY B CA 1
ATOM 8429 C C . GLY B 1 526 ? 17.154 -27.406 -26.581 1.00 112.27 517 GLY B C 1
ATOM 8430 O O . GLY B 1 526 ? 16.275 -28.260 -26.746 1.00 115.42 517 GLY B O 1
ATOM 8431 N N . ASP B 1 527 ? 17.574 -26.588 -27.551 1.00 110.75 518 ASP B N 1
ATOM 8432 C CA . ASP B 1 527 ? 17.057 -26.636 -28.914 1.00 110.03 518 ASP B CA 1
ATOM 8433 C C . ASP B 1 527 ? 17.119 -28.053 -29.465 1.00 108.76 518 ASP B C 1
ATOM 8434 O O . ASP B 1 527 ? 17.787 -28.926 -28.903 1.00 111.57 518 ASP B O 1
ATOM 8439 N N . THR B 1 528 ? 16.426 -28.303 -30.560 1.00 108.69 519 THR B N 1
ATOM 8440 C CA . THR B 1 528 ? 16.427 -29.624 -31.161 1.00 115.56 519 THR B CA 1
ATOM 8441 C C . THR B 1 528 ? 17.004 -29.521 -32.564 1.00 114.18 519 THR B C 1
ATOM 8442 O O . THR B 1 528 ? 16.799 -28.518 -33.258 1.00 109.66 519 THR B O 1
ATOM 8446 N N . ILE B 1 529 ? 17.755 -30.547 -32.962 1.00 113.62 520 ILE B N 1
ATOM 8447 C CA . ILE B 1 529 ? 18.329 -30.636 -34.297 1.00 116.79 520 ILE B CA 1
ATOM 8448 C C . ILE B 1 529 ? 17.807 -31.902 -34.957 1.00 111.87 520 ILE B C 1
ATOM 8449 O O . ILE B 1 529 ? 17.754 -32.966 -34.330 1.00 106.53 520 ILE B O 1
ATOM 8454 N N . ARG B 1 530 ? 17.401 -31.783 -36.214 1.00 112.19 521 ARG B N 1
ATOM 8455 C CA . ARG B 1 530 ? 16.897 -32.917 -36.977 1.00 114.77 521 ARG B CA 1
ATOM 8456 C C . ARG B 1 530 ? 17.906 -33.213 -38.071 1.00 117.02 521 ARG B C 1
ATOM 8457 O O . ARG B 1 530 ? 18.201 -32.334 -38.889 1.00 115.23 521 ARG B O 1
ATOM 8465 N N . ILE B 1 531 ? 18.456 -34.422 -38.070 1.00 115.39 522 ILE B N 1
ATOM 8466 C CA . ILE B 1 531 ? 19.509 -34.769 -39.005 1.00 113.14 522 ILE B CA 1
ATOM 8467 C C . ILE B 1 531 ? 19.031 -35.953 -39.833 1.00 112.01 522 ILE B C 1
ATOM 8468 O O . ILE B 1 531 ? 18.667 -37.000 -39.281 1.00 113.53 522 ILE B O 1
ATOM 8473 N N . ASP B 1 532 ? 19.032 -35.788 -41.155 1.00 109.46 523 ASP B N 1
ATOM 8474 C CA . ASP B 1 532 ? 18.690 -36.862 -42.076 1.00 114.84 523 ASP B CA 1
ATOM 8475 C C . ASP B 1 532 ? 19.877 -37.163 -42.970 1.00 114.72 523 ASP B C 1
ATOM 8476 O O . ASP B 1 532 ? 20.283 -36.307 -43.760 1.00 112.72 523 ASP B O 1
ATOM 8481 N N . LEU B 1 533 ? 20.385 -38.389 -42.875 1.00 112.72 524 LEU B N 1
ATOM 8482 C CA . LEU B 1 533 ? 21.536 -38.850 -43.641 1.00 108.82 524 LEU B CA 1
ATOM 8483 C C . LEU B 1 533 ? 21.196 -39.267 -45.071 1.00 108.50 524 LEU B C 1
ATOM 8484 O O . LEU B 1 533 ? 22.090 -39.729 -45.791 1.00 108.46 524 LEU B O 1
ATOM 8489 N N . ASN B 1 534 ? 19.941 -39.140 -45.499 1.00 111.03 525 ASN B N 1
ATOM 8490 C CA . ASN B 1 534 ? 19.566 -39.442 -46.876 1.00 112.06 525 ASN B CA 1
ATOM 8491 C C . ASN B 1 534 ? 19.336 -38.195 -47.720 1.00 110.92 525 ASN B C 1
ATOM 8492 O O . ASN B 1 534 ? 19.734 -38.172 -48.888 1.00 107.14 525 ASN B O 1
ATOM 8497 N N . THR B 1 535 ? 18.695 -37.162 -47.169 1.00 115.22 526 THR B N 1
ATOM 8498 C CA . THR B 1 535 ? 18.695 -35.855 -47.821 1.00 116.73 526 THR B CA 1
ATOM 8499 C C . THR B 1 535 ? 20.069 -35.198 -47.791 1.00 113.06 526 THR B C 1
ATOM 8500 O O . THR B 1 535 ? 20.423 -34.467 -48.723 1.00 111.30 526 THR B O 1
ATOM 8504 N N . GLY B 1 536 ? 20.852 -35.446 -46.747 1.00 110.30 527 GLY B N 1
ATOM 8505 C CA . GLY B 1 536 ? 22.039 -34.654 -46.507 1.00 109.88 527 GLY B CA 1
ATOM 8506 C C . GLY B 1 536 ? 21.694 -33.309 -45.898 1.00 108.53 527 GLY B C 1
ATOM 8507 O O . GLY B 1 536 ? 22.107 -32.259 -46.404 1.00 107.95 527 GLY B O 1
ATOM 8508 N N . ARG B 1 537 ? 20.944 -33.332 -44.799 1.00 107.54 528 ARG B N 1
ATOM 8509 C CA . ARG B 1 537 ? 20.389 -32.117 -44.222 1.00 111.08 528 ARG B CA 1
ATOM 8510 C C . ARG B 1 537 ? 20.486 -32.209 -42.711 1.00 110.50 528 ARG B C 1
ATOM 8511 O O . ARG B 1 537 ? 20.373 -33.295 -42.136 1.00 106.33 528 ARG B O 1
ATOM 8519 N N . CYS B 1 538 ? 20.710 -31.064 -42.083 1.00 109.43 529 CYS B N 1
ATOM 8520 C CA . CYS B 1 538 ? 20.720 -30.958 -40.635 1.00 112.80 529 CYS B CA 1
ATOM 8521 C C . CYS B 1 538 ? 20.212 -29.567 -40.294 1.00 118.95 529 CYS B C 1
ATOM 8522 O O . CYS B 1 538 ? 20.735 -28.575 -40.815 1.00 114.11 529 CYS B O 1
ATOM 8525 N N . ASP B 1 539 ? 19.179 -29.502 -39.448 1.00 121.87 530 ASP B N 1
ATOM 8526 C CA . ASP B 1 539 ? 18.502 -28.249 -39.147 1.00 113.73 530 ASP B CA 1
ATOM 8527 C C . ASP B 1 539 ? 18.245 -28.129 -37.654 1.00 113.04 530 ASP B C 1
ATOM 8528 O O . ASP B 1 539 ? 17.926 -29.118 -36.988 1.00 109.77 530 ASP B O 1
ATOM 8533 N N . ALA B 1 540 ? 18.411 -26.911 -37.139 1.00 113.53 531 ALA B N 1
ATOM 8534 C CA . ALA B 1 540 ? 17.990 -26.560 -35.790 1.00 117.11 531 ALA B CA 1
ATOM 8535 C C . ALA B 1 540 ? 16.524 -26.151 -35.847 1.00 121.16 531 ALA B C 1
ATOM 8536 O O . ALA B 1 540 ? 16.174 -25.188 -36.542 1.00 120.42 531 ALA B O 1
ATOM 8538 N N . LEU B 1 541 ? 15.667 -26.885 -35.136 1.00 117.63 532 LEU B N 1
ATOM 8539 C CA . LEU B 1 541 ? 14.237 -26.598 -35.177 1.00 116.86 532 LEU B CA 1
ATOM 8540 C C . LEU B 1 541 ? 13.928 -25.313 -34.417 1.00 114.70 532 LEU B C 1
ATOM 8541 O O . LEU B 1 541 ? 13.748 -25.325 -33.194 1.00 107.55 532 LEU B O 1
ATOM 8546 N N . VAL B 1 542 ? 13.872 -24.203 -35.150 1.00 114.25 533 VAL B N 1
ATOM 8547 C CA . VAL B 1 542 ? 13.678 -22.870 -34.586 1.00 117.86 533 VAL B CA 1
ATOM 8548 C C . VAL B 1 542 ? 12.983 -22.011 -35.635 1.00 120.34 533 VAL B C 1
ATOM 8549 O O . VAL B 1 542 ? 13.418 -21.953 -36.790 1.00 117.40 533 VAL B O 1
ATOM 8553 N N . ASP B 1 543 ? 11.898 -21.350 -35.236 1.00 120.97 534 ASP B N 1
ATOM 8554 C CA . ASP B 1 543 ? 11.127 -20.551 -36.177 1.00 124.22 534 ASP B CA 1
ATOM 8555 C C . ASP B 1 543 ? 11.924 -19.329 -36.621 1.00 122.12 534 ASP B C 1
ATOM 8556 O O . ASP B 1 543 ? 12.773 -18.811 -35.889 1.00 118.41 534 ASP B O 1
ATOM 8561 N N . GLU B 1 544 ? 11.633 -18.865 -37.841 1.00 121.72 535 GLU B N 1
ATOM 8562 C CA . GLU B 1 544 ? 12.402 -17.780 -38.437 1.00 117.38 535 GLU B CA 1
ATOM 8563 C C . GLU B 1 544 ? 12.420 -16.534 -37.568 1.00 114.75 535 GLU B C 1
ATOM 8564 O O . GLU B 1 544 ? 13.295 -15.681 -37.746 1.00 114.30 535 GLU B O 1
ATOM 8570 N N . ALA B 1 545 ? 11.489 -16.423 -36.620 1.00 118.59 536 ALA B N 1
ATOM 8571 C CA . ALA B 1 545 ? 11.423 -15.244 -35.766 1.00 121.73 536 ALA B CA 1
ATOM 8572 C C . ALA B 1 545 ? 12.415 -15.319 -34.613 1.00 118.30 536 ALA B C 1
ATOM 8573 O O . ALA B 1 545 ? 13.091 -14.329 -34.314 1.00 117.87 536 ALA B O 1
ATOM 8575 N N . THR B 1 546 ? 12.511 -16.473 -33.942 1.00 117.19 537 THR B N 1
ATOM 8576 C CA . THR B 1 546 ? 13.440 -16.578 -32.822 1.00 119.73 537 THR B CA 1
ATOM 8577 C C . THR B 1 546 ? 14.879 -16.360 -33.273 1.00 121.72 537 THR B C 1
ATOM 8578 O O . THR B 1 546 ? 15.706 -15.889 -32.487 1.00 121.45 537 THR B O 1
ATOM 8582 N N . ILE B 1 547 ? 15.187 -16.667 -34.537 1.00 121.43 538 ILE B N 1
ATOM 8583 C CA . ILE B 1 547 ? 16.535 -16.443 -35.060 1.00 119.13 538 ILE B CA 1
ATOM 8584 C C . ILE B 1 547 ? 16.934 -14.981 -34.894 1.00 119.02 538 ILE B C 1
ATOM 8585 O O . ILE B 1 547 ? 17.889 -14.658 -34.176 1.00 118.01 538 ILE B O 1
ATOM 8590 N N . ALA B 1 548 ? 16.184 -14.073 -35.534 1.00 117.48 539 ALA B N 1
ATOM 8591 C CA . ALA B 1 548 ? 16.595 -12.671 -35.597 1.00 120.53 539 ALA B CA 1
ATOM 8592 C C . ALA B 1 548 ? 16.700 -12.038 -34.215 1.00 118.81 539 ALA B C 1
ATOM 8593 O O . ALA B 1 548 ? 17.430 -11.055 -34.040 1.00 119.49 539 ALA B O 1
ATOM 8595 N N . ALA B 1 549 ? 15.986 -12.582 -33.227 1.00 117.02 540 ALA B N 1
ATOM 8596 C CA . ALA B 1 549 ? 16.138 -12.108 -31.857 1.00 119.07 540 ALA B CA 1
ATOM 8597 C C . ALA B 1 549 ? 17.523 -12.445 -31.313 1.00 123.48 540 ALA B C 1
ATOM 8598 O O . ALA B 1 549 ? 18.249 -11.558 -30.846 1.00 123.98 540 ALA B O 1
ATOM 8600 N N . ARG B 1 550 ? 17.912 -13.725 -31.377 1.00 122.72 541 ARG B N 1
ATOM 8601 C CA . ARG B 1 550 ? 19.241 -14.127 -30.917 1.00 117.75 541 ARG B CA 1
ATOM 8602 C C . ARG B 1 550 ? 20.335 -13.484 -31.760 1.00 117.66 541 ARG B C 1
ATOM 8603 O O . ARG B 1 550 ? 21.336 -12.995 -31.224 1.00 118.73 541 ARG B O 1
ATOM 8611 N N . LYS B 1 551 ? 20.149 -13.452 -33.083 1.00 116.01 542 LYS B N 1
ATOM 8612 C CA . LYS B 1 551 ? 21.145 -12.866 -33.972 1.00 114.78 542 LYS B CA 1
ATOM 8613 C C . LYS B 1 551 ? 21.402 -11.391 -33.686 1.00 119.73 542 LYS B C 1
ATOM 8614 O O . LYS B 1 551 ? 22.387 -10.845 -34.194 1.00 120.49 542 LYS B O 1
ATOM 8620 N N . GLN B 1 552 ? 20.560 -10.732 -32.890 1.00 121.04 543 GLN B N 1
ATOM 8621 C CA . GLN B 1 552 ? 20.843 -9.377 -32.438 1.00 126.27 543 GLN B CA 1
ATOM 8622 C C . GLN B 1 552 ? 21.350 -9.328 -31.000 1.00 126.30 543 GLN B C 1
ATOM 8623 O O . GLN B 1 552 ? 21.693 -8.242 -30.516 1.00 126.39 543 GLN B O 1
ATOM 8629 N N . ASP B 1 553 ? 21.421 -10.469 -30.308 1.00 122.61 544 ASP B N 1
ATOM 8630 C CA . ASP B 1 553 ? 22.180 -10.535 -29.062 1.00 126.10 544 ASP B CA 1
ATOM 8631 C C . ASP B 1 553 ? 23.683 -10.487 -29.299 1.00 128.61 544 ASP B C 1
ATOM 8632 O O . ASP B 1 553 ? 24.448 -10.463 -28.325 1.00 122.77 544 ASP B O 1
ATOM 8637 N N . GLY B 1 554 ? 24.115 -10.481 -30.558 1.00 128.10 545 GLY B N 1
ATOM 8638 C CA . GLY B 1 554 ? 25.518 -10.517 -30.911 1.00 123.48 545 GLY B CA 1
ATOM 8639 C C . GLY B 1 554 ? 25.976 -11.910 -31.294 1.00 117.85 545 GLY B C 1
ATOM 8640 O O . GLY B 1 554 ? 25.199 -12.868 -31.384 1.00 111.91 545 GLY B O 1
ATOM 8641 N N . ILE B 1 555 ? 27.279 -12.007 -31.534 1.00 114.96 546 ILE B N 1
ATOM 8642 C CA . ILE B 1 555 ? 27.931 -13.288 -31.794 1.00 110.10 546 ILE B CA 1
ATOM 8643 C C . ILE B 1 555 ? 28.588 -13.727 -30.490 1.00 106.98 546 ILE B C 1
ATOM 8644 O O . ILE B 1 555 ? 29.105 -12.878 -29.747 1.00 106.60 546 ILE B O 1
ATOM 8649 N N . PRO B 1 556 ? 28.554 -15.015 -30.147 1.00 103.63 547 PRO B N 1
ATOM 8650 C CA . PRO B 1 556 ? 29.213 -15.468 -28.917 1.00 101.30 547 PRO B CA 1
ATOM 8651 C C . PRO B 1 556 ? 30.698 -15.142 -28.947 1.00 103.87 547 PRO B C 1
ATOM 8652 O O . PRO B 1 556 ? 31.299 -14.942 -30.004 1.00 105.56 547 PRO B O 1
ATOM 8656 N N . ALA B 1 557 ? 31.289 -15.082 -27.759 1.00 107.31 548 ALA B N 1
ATOM 8657 C CA . ALA B 1 557 ? 32.634 -14.541 -27.610 1.00 103.11 548 ALA B CA 1
ATOM 8658 C C . ALA B 1 557 ? 33.703 -15.507 -28.124 1.00 106.38 548 ALA B C 1
ATOM 8659 O O . ALA B 1 557 ? 33.551 -16.736 -28.075 1.00 106.71 548 ALA B O 1
ATOM 8661 N N . VAL B 1 558 ? 34.788 -14.925 -28.630 1.00 100.47 549 VAL B N 1
ATOM 8662 C CA . VAL B 1 558 ? 35.995 -15.653 -29.023 1.00 94.70 549 VAL B CA 1
ATOM 8663 C C . VAL B 1 558 ? 37.190 -14.920 -28.430 1.00 90.63 549 VAL B C 1
ATOM 8664 O O . VAL B 1 558 ? 37.120 -13.709 -28.167 1.00 98.46 549 VAL B O 1
ATOM 8668 N N . PRO B 1 559 ? 38.303 -15.620 -28.208 1.00 91.27 550 PRO B N 1
ATOM 8669 C CA . PRO B 1 559 ? 39.459 -14.976 -27.565 1.00 81.93 550 PRO B CA 1
ATOM 8670 C C . PRO B 1 559 ? 40.092 -13.912 -28.452 1.00 84.27 550 PRO B C 1
ATOM 8671 O O . PRO B 1 559 ? 39.946 -13.905 -29.677 1.00 82.83 550 PRO B O 1
ATOM 8675 N N . ALA B 1 560 ? 40.804 -12.993 -27.803 1.00 85.28 551 ALA B N 1
ATOM 8676 C CA . ALA B 1 560 ? 41.448 -11.898 -28.518 1.00 83.94 551 ALA B CA 1
ATOM 8677 C C . ALA B 1 560 ? 42.679 -12.387 -29.277 1.00 87.58 551 ALA B C 1
ATOM 8678 O O . ALA B 1 560 ? 43.410 -13.269 -28.808 1.00 88.33 551 ALA B O 1
ATOM 8680 N N . THR B 1 561 ? 42.905 -11.802 -30.455 1.00 81.93 552 THR B N 1
ATOM 8681 C CA . THR B 1 561 ? 44.095 -12.087 -31.252 1.00 79.46 552 THR B CA 1
ATOM 8682 C C . THR B 1 561 ? 45.365 -11.900 -30.422 1.00 81.44 552 THR B C 1
ATOM 8683 O O . THR B 1 561 ? 45.623 -10.807 -29.903 1.00 79.08 552 THR B O 1
ATOM 8687 N N . MET B 1 562 ? 46.177 -12.969 -30.319 1.00 78.37 553 MET B N 1
ATOM 8688 C CA . MET B 1 562 ? 47.205 -13.057 -29.285 1.00 79.22 553 MET B CA 1
ATOM 8689 C C . MET B 1 562 ? 48.656 -12.950 -29.771 1.00 76.55 553 MET B C 1
ATOM 8690 O O . MET B 1 562 ? 49.527 -12.598 -28.965 1.00 72.14 553 MET B O 1
ATOM 8695 N N . THR B 1 563 ? 48.946 -13.252 -31.033 1.00 74.09 554 THR B N 1
ATOM 8696 C CA . THR B 1 563 ? 50.279 -13.153 -31.611 1.00 67.46 554 THR B CA 1
ATOM 8697 C C . THR B 1 563 ? 50.191 -12.451 -32.954 1.00 67.06 554 THR B C 1
ATOM 8698 O O . THR B 1 563 ? 49.117 -12.396 -33.562 1.00 70.50 554 THR B O 1
ATOM 8702 N N . PRO B 1 564 ? 51.307 -11.913 -33.455 1.00 61.62 555 PRO B N 1
ATOM 8703 C CA . PRO B 1 564 ? 51.243 -11.214 -34.752 1.00 62.19 555 PRO B CA 1
ATOM 8704 C C . PRO B 1 564 ? 50.745 -12.088 -35.891 1.00 68.10 555 PRO B C 1
ATOM 8705 O O . PRO B 1 564 ? 49.935 -11.629 -36.708 1.00 67.49 555 PRO B O 1
ATOM 8709 N N . TRP B 1 565 ? 51.194 -13.345 -35.967 1.00 72.12 556 TRP B N 1
ATOM 8710 C CA . TRP B 1 565 ? 50.738 -14.208 -37.052 1.00 67.56 556 TRP B CA 1
ATOM 8711 C C . TRP B 1 565 ? 49.240 -14.477 -36.947 1.00 69.42 556 TRP B C 1
ATOM 8712 O O . TRP B 1 565 ? 48.542 -14.546 -37.968 1.00 69.21 556 TRP B O 1
ATOM 8723 N N . GLN B 1 566 ? 48.727 -14.634 -35.721 1.00 68.53 557 GLN B N 1
ATOM 8724 C CA . GLN B 1 566 ? 47.284 -14.792 -35.542 1.00 70.91 557 GLN B CA 1
ATOM 8725 C C . GLN B 1 566 ? 46.512 -13.631 -36.169 1.00 75.93 557 GLN B C 1
ATOM 8726 O O . GLN B 1 566 ? 45.474 -13.842 -36.810 1.00 73.19 557 GLN B O 1
ATOM 8732 N N . GLU B 1 567 ? 47.007 -12.398 -36.008 1.00 69.00 558 GLU B N 1
ATOM 8733 C CA . GLU B 1 567 ? 46.326 -11.267 -36.626 1.00 67.65 558 GLU B CA 1
ATOM 8734 C C . GLU B 1 567 ? 46.300 -11.402 -38.141 1.00 71.40 558 GLU B C 1
ATOM 8735 O O . GLU B 1 567 ? 45.280 -11.107 -38.776 1.00 76.66 558 GLU B O 1
ATOM 8741 N N . ILE B 1 568 ? 47.405 -11.856 -38.740 1.00 72.95 559 ILE B N 1
ATOM 8742 C CA . ILE B 1 568 ? 47.452 -11.990 -40.197 1.00 72.89 559 ILE B CA 1
ATOM 8743 C C . ILE B 1 568 ? 46.554 -13.128 -40.659 1.00 72.40 559 ILE B C 1
ATOM 8744 O O . ILE B 1 568 ? 45.839 -13.005 -41.665 1.00 67.90 559 ILE B O 1
ATOM 8749 N N . TYR B 1 569 ? 46.593 -14.256 -39.940 1.00 69.86 560 TYR B N 1
ATOM 8750 C CA . TYR B 1 569 ? 45.737 -15.394 -40.257 1.00 70.65 560 TYR B CA 1
ATOM 8751 C C . TYR B 1 569 ? 44.266 -15.001 -40.205 1.00 75.71 560 TYR B C 1
ATOM 8752 O O . TYR B 1 569 ? 43.493 -15.321 -41.117 1.00 72.16 560 TYR B O 1
ATOM 8761 N N . ARG B 1 570 ? 43.867 -14.284 -39.146 1.00 77.31 561 ARG B N 1
ATOM 8762 C CA . ARG B 1 570 ? 42.459 -13.940 -38.967 1.00 71.77 561 ARG B CA 1
ATOM 8763 C C . ARG B 1 570 ? 41.976 -13.002 -40.063 1.00 68.00 561 ARG B C 1
ATOM 8764 O O . ARG B 1 570 ? 40.858 -13.154 -40.571 1.00 70.38 561 ARG B O 1
ATOM 8772 N N . ALA B 1 571 ? 42.808 -12.051 -40.468 1.00 62.47 562 ALA B N 1
ATOM 8773 C CA . ALA B 1 571 ? 42.366 -11.148 -41.516 1.00 63.99 562 ALA B CA 1
ATOM 8774 C C . ALA B 1 571 ? 42.325 -11.805 -42.893 1.00 72.33 562 ALA B C 1
ATOM 8775 O O . ALA B 1 571 ? 41.834 -11.171 -43.835 1.00 79.20 562 ALA B O 1
ATOM 8777 N N . HIS B 1 572 ? 42.807 -13.049 -43.046 1.00 73.24 563 HIS B N 1
ATOM 8778 C CA . HIS B 1 572 ? 42.941 -13.612 -44.390 1.00 71.33 563 HIS B CA 1
ATOM 8779 C C . HIS B 1 572 ? 42.506 -15.060 -44.552 1.00 71.86 563 HIS B C 1
ATOM 8780 O O . HIS B 1 572 ? 42.384 -15.505 -45.698 1.00 71.41 563 HIS B O 1
ATOM 8787 N N . ALA B 1 573 ? 42.273 -15.813 -43.483 1.00 69.79 564 ALA B N 1
ATOM 8788 C CA . ALA B 1 573 ? 41.976 -17.232 -43.629 1.00 77.28 564 ALA B CA 1
ATOM 8789 C C . ALA B 1 573 ? 40.533 -17.450 -44.074 1.00 80.67 564 ALA B C 1
ATOM 8790 O O . ALA B 1 573 ? 39.603 -16.823 -43.557 1.00 80.64 564 ALA B O 1
ATOM 8792 N N . SER B 1 574 ? 40.361 -18.345 -45.045 1.00 80.74 565 SER B N 1
ATOM 8793 C CA . SER B 1 574 ? 39.060 -18.777 -45.524 1.00 78.04 565 SER B CA 1
ATOM 8794 C C . SER B 1 574 ? 38.540 -19.919 -44.659 1.00 81.94 565 SER B C 1
ATOM 8795 O O . SER B 1 574 ? 39.237 -20.444 -43.787 1.00 80.12 565 SER B O 1
ATOM 8798 N N . GLN B 1 575 ? 37.293 -20.303 -44.912 1.00 86.60 566 GLN B N 1
ATOM 8799 C CA . GLN B 1 575 ? 36.623 -21.338 -44.140 1.00 82.31 566 GLN B CA 1
ATOM 8800 C C . GLN B 1 575 ? 36.923 -22.705 -44.727 1.00 76.61 566 GLN B C 1
ATOM 8801 O O . GLN B 1 575 ? 37.167 -22.837 -45.927 1.00 76.59 566 GLN B O 1
ATOM 8807 N N . LEU B 1 576 ? 36.878 -23.728 -43.867 1.00 76.19 567 LEU B N 1
ATOM 8808 C CA . LEU B 1 576 ? 37.278 -25.077 -44.267 1.00 78.33 567 LEU B CA 1
ATOM 8809 C C . LEU B 1 576 ? 36.514 -25.587 -45.488 1.00 84.72 567 LEU B C 1
ATOM 8810 O O . LEU B 1 576 ? 37.005 -26.487 -46.183 1.00 82.52 567 LEU B O 1
ATOM 8815 N N . ASP B 1 577 ? 35.312 -25.057 -45.737 1.00 89.58 568 ASP B N 1
ATOM 8816 C CA . ASP B 1 577 ? 34.634 -25.212 -47.020 1.00 87.74 568 ASP B CA 1
ATOM 8817 C C . ASP B 1 577 ? 35.594 -24.909 -48.169 1.00 88.45 568 ASP B C 1
ATOM 8818 O O . ASP B 1 577 ? 35.830 -25.749 -49.045 1.00 89.49 568 ASP B O 1
ATOM 8823 N N . THR B 1 578 ? 36.152 -23.700 -48.174 1.00 85.13 569 THR B N 1
ATOM 8824 C CA . THR B 1 578 ? 37.044 -23.226 -49.221 1.00 84.38 569 THR B CA 1
ATOM 8825 C C . THR B 1 578 ? 38.512 -23.543 -48.947 1.00 84.53 569 THR B C 1
ATOM 8826 O O . THR B 1 578 ? 39.382 -23.023 -49.652 1.00 84.83 569 THR B O 1
ATOM 8830 N N . GLY B 1 579 ? 38.806 -24.350 -47.923 1.00 86.04 570 GLY B N 1
ATOM 8831 C CA . GLY B 1 579 ? 40.131 -24.903 -47.721 1.00 80.22 570 GLY B CA 1
ATOM 8832 C C . GLY B 1 579 ? 40.981 -24.269 -46.638 1.00 78.04 570 GLY B C 1
ATOM 8833 O O . GLY B 1 579 ? 42.088 -24.756 -46.393 1.00 78.83 570 GLY B O 1
ATOM 8834 N N . GLY B 1 580 ? 40.516 -23.206 -45.985 1.00 80.89 571 GLY B N 1
ATOM 8835 C CA . GLY B 1 580 ? 41.337 -22.575 -44.967 1.00 75.97 571 GLY B CA 1
ATOM 8836 C C . GLY B 1 580 ? 42.545 -21.855 -45.513 1.00 74.05 571 GLY B C 1
ATOM 8837 O O . GLY B 1 580 ? 43.527 -21.659 -44.789 1.00 70.25 571 GLY B O 1
ATOM 8838 N N . VAL B 1 581 ? 42.495 -21.459 -46.781 1.00 72.58 572 VAL B N 1
ATOM 8839 C CA . VAL B 1 581 ? 43.606 -20.812 -47.463 1.00 74.88 572 VAL B CA 1
ATOM 8840 C C . VAL B 1 581 ? 43.668 -19.347 -47.065 1.00 75.26 572 VAL B C 1
ATOM 8841 O O . VAL B 1 581 ? 42.744 -18.827 -46.437 1.00 79.14 572 VAL B O 1
ATOM 8845 N N . LEU B 1 582 ? 44.770 -18.685 -47.402 1.00 73.30 573 LEU B N 1
ATOM 8846 C CA . LEU B 1 582 ? 44.815 -17.231 -47.456 1.00 71.72 573 LEU B CA 1
ATOM 8847 C C . LEU B 1 582 ? 44.172 -16.820 -48.771 1.00 75.15 573 LEU B C 1
ATOM 8848 O O . LEU B 1 582 ? 44.725 -17.079 -49.847 1.00 74.69 573 LEU B O 1
ATOM 8853 N N . GLU B 1 583 ? 42.996 -16.194 -48.686 1.00 77.56 574 GLU B N 1
ATOM 8854 C CA . GLU B 1 583 ? 42.172 -16.000 -49.875 1.00 78.57 574 GLU B CA 1
ATOM 8855 C C . GLU B 1 583 ? 42.930 -15.240 -50.962 1.00 72.37 574 GLU B C 1
ATOM 8856 O O . GLU B 1 583 ? 42.825 -15.570 -52.149 1.00 70.31 574 GLU B O 1
ATOM 8862 N N . PHE B 1 584 ? 43.728 -14.244 -50.575 1.00 70.11 575 PHE B N 1
ATOM 8863 C CA . PHE B 1 584 ? 44.480 -13.489 -51.572 1.00 71.17 575 PHE B CA 1
ATOM 8864 C C . PHE B 1 584 ? 45.563 -14.335 -52.224 1.00 71.95 575 PHE B C 1
ATOM 8865 O O . PHE B 1 584 ? 45.906 -14.103 -53.390 1.00 71.09 575 PHE B O 1
ATOM 8873 N N . ALA B 1 585 ? 46.115 -15.308 -51.488 1.00 72.15 576 ALA B N 1
ATOM 8874 C CA . ALA B 1 585 ? 47.241 -16.088 -51.995 1.00 73.16 576 ALA B CA 1
ATOM 8875 C C . ALA B 1 585 ? 46.865 -16.850 -53.255 1.00 71.09 576 ALA B C 1
ATOM 8876 O O . ALA B 1 585 ? 47.653 -16.922 -54.206 1.00 73.02 576 ALA B O 1
ATOM 8878 N N . VAL B 1 586 ? 45.649 -17.397 -53.288 1.00 70.78 577 VAL B N 1
ATOM 8879 C CA . VAL B 1 586 ? 45.225 -18.296 -54.358 1.00 70.54 577 VAL B CA 1
ATOM 8880 C C . VAL B 1 586 ? 45.429 -17.687 -55.733 1.00 71.70 577 VAL B C 1
ATOM 8881 O O . VAL B 1 586 ? 45.719 -18.401 -56.700 1.00 72.08 577 VAL B O 1
ATOM 8885 N N . LYS B 1 587 ? 45.299 -16.362 -55.844 1.00 77.55 578 LYS B N 1
ATOM 8886 C CA . LYS B 1 587 ? 45.441 -15.702 -57.138 1.00 73.59 578 LYS B CA 1
ATOM 8887 C C . LYS B 1 587 ? 46.834 -15.895 -57.738 1.00 76.67 578 LYS B C 1
ATOM 8888 O O . LYS B 1 587 ? 46.978 -15.859 -58.966 1.00 79.39 578 LYS B O 1
ATOM 8894 N N . TYR B 1 588 ? 47.854 -16.131 -56.915 1.00 75.35 579 TYR B N 1
ATOM 8895 C CA . TYR B 1 588 ? 49.222 -16.228 -57.408 1.00 72.72 579 TYR B CA 1
ATOM 8896 C C . TYR B 1 588 ? 49.481 -17.612 -57.995 1.00 71.69 579 TYR B C 1
ATOM 8897 O O . TYR B 1 588 ? 49.409 -18.621 -57.285 1.00 70.05 579 TYR B O 1
ATOM 8906 N N . GLN B 1 589 ? 49.796 -17.653 -59.286 1.00 71.45 580 GLN B N 1
ATOM 8907 C CA . GLN B 1 589 ? 49.948 -18.896 -60.022 1.00 69.52 580 GLN B CA 1
ATOM 8908 C C . GLN B 1 589 ? 51.255 -18.863 -60.789 1.00 73.00 580 GLN B C 1
ATOM 8909 O O . GLN B 1 589 ? 51.657 -17.811 -61.293 1.00 78.04 580 GLN B O 1
ATOM 8915 N N . ASP B 1 590 ? 51.893 -20.036 -60.884 1.00 71.22 581 ASP B N 1
ATOM 8916 C CA . ASP B 1 590 ? 53.178 -20.274 -61.537 1.00 70.36 581 ASP B CA 1
ATOM 8917 C C . ASP B 1 590 ? 54.098 -19.061 -61.423 1.00 68.80 581 ASP B C 1
ATOM 8918 O O . ASP B 1 590 ? 54.245 -18.296 -62.382 1.00 70.07 581 ASP B O 1
ATOM 8923 N N . LEU B 1 591 ? 54.695 -18.856 -60.243 1.00 69.82 582 LEU B N 1
ATOM 8924 C CA . LEU B 1 591 ? 55.545 -17.686 -60.080 1.00 68.61 582 LEU B CA 1
ATOM 8925 C C . LEU B 1 591 ? 56.886 -17.856 -60.770 1.00 73.54 582 LEU B C 1
ATOM 8926 O O . LEU B 1 591 ? 57.582 -16.860 -61.000 1.00 75.94 582 LEU B O 1
ATOM 8931 N N . ALA B 1 592 ? 57.246 -19.082 -61.141 1.00 70.42 583 ALA B N 1
ATOM 8932 C CA . ALA B 1 592 ? 58.546 -19.332 -61.750 1.00 71.61 583 ALA B CA 1
ATOM 8933 C C . ALA B 1 592 ? 58.604 -18.961 -63.229 1.00 71.58 583 ALA B C 1
ATOM 8934 O O . ALA B 1 592 ? 59.633 -19.204 -63.870 1.00 74.32 583 ALA B O 1
ATOM 8936 N N . ALA B 1 593 ? 57.533 -18.399 -63.787 1.00 73.68 584 ALA B N 1
ATOM 8937 C CA . ALA B 1 593 ? 57.539 -17.969 -65.178 1.00 72.39 584 ALA B CA 1
ATOM 8938 C C . ALA B 1 593 ? 58.182 -16.604 -65.353 1.00 74.13 584 ALA B C 1
ATOM 8939 O O . ALA B 1 593 ? 58.616 -16.272 -66.462 1.00 73.08 584 ALA B O 1
ATOM 8941 N N . LYS B 1 594 ? 58.231 -15.814 -64.280 1.00 73.99 585 LYS B N 1
ATOM 8942 C CA . LYS B 1 594 ? 58.987 -14.573 -64.199 1.00 74.84 585 LYS B CA 1
ATOM 8943 C C . LYS B 1 594 ? 60.070 -14.694 -63.126 1.00 73.96 585 LYS B C 1
ATOM 8944 O O . LYS B 1 594 ? 59.824 -15.199 -62.027 1.00 73.27 585 LYS B O 1
ATOM 8950 N N . LEU B 1 595 ? 61.275 -14.250 -63.446 1.00 74.43 586 LEU B N 1
ATOM 8951 C CA . LEU B 1 595 ? 62.331 -14.269 -62.447 1.00 74.21 586 LEU B CA 1
ATOM 8952 C C . LEU B 1 595 ? 62.212 -13.067 -61.512 1.00 76.04 586 LEU B C 1
ATOM 8953 O O . LEU B 1 595 ? 61.624 -12.041 -61.865 1.00 80.83 586 LEU B O 1
ATOM 8958 N N . PRO B 1 596 ? 62.744 -13.176 -60.298 1.00 73.09 587 PRO B N 1
ATOM 8959 C CA . PRO B 1 596 ? 62.835 -11.999 -59.427 1.00 69.89 587 PRO B CA 1
ATOM 8960 C C . PRO B 1 596 ? 63.930 -11.065 -59.921 1.00 70.08 587 PRO B C 1
ATOM 8961 O O . PRO B 1 596 ? 64.694 -11.387 -60.834 1.00 67.84 587 PRO B O 1
ATOM 8965 N N . ARG B 1 597 ? 64.006 -9.886 -59.306 1.00 70.17 588 ARG B N 1
ATOM 8966 C CA . ARG B 1 597 ? 65.033 -8.932 -59.701 1.00 71.60 588 ARG B CA 1
ATOM 8967 C C . ARG B 1 597 ? 66.387 -9.310 -59.096 1.00 70.28 588 ARG B C 1
ATOM 8968 O O . ARG B 1 597 ? 66.479 -10.102 -58.157 1.00 72.73 588 ARG B O 1
ATOM 8976 N N . HIS B 1 598 ? 67.447 -8.710 -59.634 1.00 68.08 589 HIS B N 1
ATOM 8977 C CA . HIS B 1 598 ? 68.758 -8.778 -58.998 1.00 68.06 589 HIS B CA 1
ATOM 8978 C C . HIS B 1 598 ? 68.777 -7.940 -57.717 1.00 69.17 589 HIS B C 1
ATOM 8979 O O . HIS B 1 598 ? 68.128 -6.894 -57.621 1.00 73.47 589 HIS B O 1
ATOM 8986 N N . ASN B 1 599 ? 69.534 -8.407 -56.722 1.00 65.72 590 ASN B N 1
ATOM 8987 C CA . ASN B 1 599 ? 69.494 -7.830 -55.384 1.00 63.40 590 ASN B CA 1
ATOM 8988 C C . ASN B 1 599 ? 70.638 -6.869 -55.094 1.00 69.30 590 ASN B C 1
ATOM 8989 O O . ASN B 1 599 ? 70.669 -6.285 -54.005 1.00 69.40 590 ASN B O 1
ATOM 8994 N N . HIS B 1 600 ? 71.575 -6.693 -56.024 1.00 69.52 591 HIS B N 1
ATOM 8995 C CA . HIS B 1 600 ? 72.635 -5.694 -55.875 1.00 70.00 591 HIS B CA 1
ATOM 8996 C C . HIS B 1 600 ? 72.881 -4.980 -57.207 1.00 72.09 591 HIS B C 1
ATOM 8997 O O . HIS B 1 600 ? 72.007 -4.939 -58.076 1.00 76.08 591 HIS B O 1
ATOM 9005 N N . ARG C 1 13 ? 79.440 -37.765 -6.591 1.00 101.28 4 ARG C N 1
ATOM 9006 C CA . ARG C 1 13 ? 79.648 -38.362 -5.271 1.00 105.50 4 ARG C CA 1
ATOM 9007 C C . ARG C 1 13 ? 80.978 -37.924 -4.663 1.00 108.52 4 ARG C C 1
ATOM 9008 O O . ARG C 1 13 ? 81.474 -36.826 -4.944 1.00 111.67 4 ARG C O 1
ATOM 9016 N N . THR C 1 14 ? 81.538 -38.793 -3.822 1.00 104.22 5 THR C N 1
ATOM 9017 C CA . THR C 1 14 ? 82.875 -38.574 -3.281 1.00 104.96 5 THR C CA 1
ATOM 9018 C C . THR C 1 14 ? 83.883 -38.431 -4.421 1.00 102.79 5 THR C C 1
ATOM 9019 O O . THR C 1 14 ? 83.861 -39.238 -5.363 1.00 98.90 5 THR C O 1
ATOM 9023 N N . PRO C 1 15 ? 84.781 -37.443 -4.375 1.00 106.53 6 PRO C N 1
ATOM 9024 C CA . PRO C 1 15 ? 85.675 -37.200 -5.516 1.00 101.51 6 PRO C CA 1
ATOM 9025 C C . PRO C 1 15 ? 86.682 -38.333 -5.676 1.00 95.05 6 PRO C C 1
ATOM 9026 O O . PRO C 1 15 ? 86.825 -39.215 -4.822 1.00 91.98 6 PRO C O 1
ATOM 9030 N N . ARG C 1 16 ? 87.384 -38.303 -6.807 1.00 83.61 7 ARG C N 1
ATOM 9031 C CA . ARG C 1 16 ? 88.317 -39.370 -7.135 1.00 82.79 7 ARG C CA 1
ATOM 9032 C C . ARG C 1 16 ? 89.421 -38.830 -8.022 1.00 78.09 7 ARG C C 1
ATOM 9033 O O . ARG C 1 16 ? 89.202 -37.917 -8.823 1.00 80.78 7 ARG C O 1
ATOM 9041 N N . ARG C 1 17 ? 90.607 -39.414 -7.886 1.00 75.44 8 ARG C N 1
ATOM 9042 C CA . ARG C 1 17 ? 91.671 -39.155 -8.847 1.00 77.88 8 ARG C CA 1
ATOM 9043 C C . ARG C 1 17 ? 91.533 -40.215 -9.931 1.00 73.59 8 ARG C C 1
ATOM 9044 O O . ARG C 1 17 ? 91.959 -41.362 -9.762 1.00 68.27 8 ARG C O 1
ATOM 9052 N N . PHE C 1 18 ? 90.897 -39.830 -11.032 1.00 67.90 9 PHE C N 1
ATOM 9053 C CA . PHE C 1 18 ? 90.831 -40.671 -12.209 1.00 61.36 9 PHE C CA 1
ATOM 9054 C C . PHE C 1 18 ? 92.179 -40.693 -12.912 1.00 59.21 9 PHE C C 1
ATOM 9055 O O . PHE C 1 18 ? 92.969 -39.754 -12.805 1.00 62.68 9 PHE C O 1
ATOM 9063 N N . ARG C 1 19 ? 92.449 -41.793 -13.624 1.00 59.40 10 ARG C N 1
ATOM 9064 C CA . ARG C 1 19 ? 93.739 -41.944 -14.296 1.00 58.11 10 ARG C CA 1
ATOM 9065 C C . ARG C 1 19 ? 93.937 -40.917 -15.405 1.00 59.04 10 ARG C C 1
ATOM 9066 O O . ARG C 1 19 ? 95.084 -40.640 -15.786 1.00 55.53 10 ARG C O 1
ATOM 9074 N N . SER C 1 20 ? 92.846 -40.353 -15.928 1.00 55.78 11 SER C N 1
ATOM 9075 C CA . SER C 1 20 ? 92.977 -39.294 -16.918 1.00 59.61 11 SER C CA 1
ATOM 9076 C C . SER C 1 20 ? 93.800 -38.142 -16.367 1.00 62.68 11 SER C C 1
ATOM 9077 O O . SER C 1 20 ? 94.592 -37.535 -17.097 1.00 61.40 11 SER C O 1
ATOM 9080 N N . ARG C 1 21 ? 93.652 -37.852 -15.069 1.00 64.26 12 ARG C N 1
ATOM 9081 C CA . ARG C 1 21 ? 94.368 -36.747 -14.443 1.00 65.21 12 ARG C CA 1
ATOM 9082 C C . ARG C 1 21 ? 95.877 -36.861 -14.612 1.00 65.73 12 ARG C C 1
ATOM 9083 O O . ARG C 1 21 ? 96.576 -35.846 -14.541 1.00 66.11 12 ARG C O 1
ATOM 9091 N N . ASP C 1 22 ? 96.392 -38.067 -14.853 1.00 61.93 13 ASP C N 1
ATOM 9092 C CA . ASP C 1 22 ? 97.815 -38.227 -15.122 1.00 66.10 13 ASP C CA 1
ATOM 9093 C C . ASP C 1 22 ? 98.242 -37.581 -16.437 1.00 65.69 13 ASP C C 1
ATOM 9094 O O . ASP C 1 22 ? 99.438 -37.352 -16.652 1.00 63.84 13 ASP C O 1
ATOM 9099 N N . TRP C 1 23 ? 97.293 -37.333 -17.335 1.00 61.56 14 TRP C N 1
ATOM 9100 C CA . TRP C 1 23 ? 97.515 -36.594 -18.566 1.00 59.34 14 TRP C CA 1
ATOM 9101 C C . TRP C 1 23 ? 97.224 -35.109 -18.370 1.00 63.92 14 TRP C C 1
ATOM 9102 O O . TRP C 1 23 ? 98.049 -34.258 -18.706 1.00 63.24 14 TRP C O 1
ATOM 9113 N N . PHE C 1 24 ? 96.061 -34.800 -17.800 1.00 58.77 15 PHE C N 1
ATOM 9114 C CA . PHE C 1 24 ? 95.451 -33.485 -17.856 1.00 63.61 15 PHE C CA 1
ATOM 9115 C C . PHE C 1 24 ? 95.768 -32.623 -16.642 1.00 72.42 15 PHE C C 1
ATOM 9116 O O . PHE C 1 24 ? 95.323 -31.466 -16.577 1.00 70.90 15 PHE C O 1
ATOM 9124 N N . ASP C 1 25 ? 96.526 -33.155 -15.688 1.00 69.67 16 ASP C N 1
ATOM 9125 C CA . ASP C 1 25 ? 96.708 -32.516 -14.396 1.00 70.30 16 ASP C CA 1
ATOM 9126 C C . ASP C 1 25 ? 97.890 -33.155 -13.692 1.00 75.12 16 ASP C C 1
ATOM 9127 O O . ASP C 1 25 ? 97.802 -33.502 -12.510 1.00 77.77 16 ASP C O 1
ATOM 9132 N N . ASN C 1 26 ? 98.986 -33.336 -14.424 1.00 74.68 17 ASN C N 1
ATOM 9133 C CA . ASN C 1 26 ? 100.122 -34.065 -13.888 1.00 77.13 17 ASN C CA 1
ATOM 9134 C C . ASN C 1 26 ? 100.835 -33.216 -12.838 1.00 87.19 17 ASN C C 1
ATOM 9135 O O . ASN C 1 26 ? 100.977 -31.998 -13.010 1.00 85.57 17 ASN C O 1
ATOM 9140 N N . PRO C 1 27 ? 101.290 -33.826 -11.737 1.00 96.26 18 PRO C N 1
ATOM 9141 C CA . PRO C 1 27 ? 101.947 -33.041 -10.680 1.00 94.91 18 PRO C CA 1
ATOM 9142 C C . PRO C 1 27 ? 103.367 -32.633 -11.053 1.00 90.40 18 PRO C C 1
ATOM 9143 O O . PRO C 1 27 ? 103.738 -31.459 -10.932 1.00 95.03 18 PRO C O 1
ATOM 9147 N N . ASP C 1 28 ? 104.155 -33.596 -11.532 1.00 84.16 19 ASP C N 1
ATOM 9148 C CA . ASP C 1 28 ? 105.575 -33.407 -11.794 1.00 85.72 19 ASP C CA 1
ATOM 9149 C C . ASP C 1 28 ? 105.892 -33.117 -13.258 1.00 80.63 19 ASP C C 1
ATOM 9150 O O . ASP C 1 28 ? 107.071 -33.124 -13.627 1.00 84.73 19 ASP C O 1
ATOM 9155 N N . HIS C 1 29 ? 104.885 -32.871 -14.105 1.00 77.45 20 HIS C N 1
ATOM 9156 C CA . HIS C 1 29 ? 105.156 -32.664 -15.536 1.00 78.15 20 HIS C CA 1
ATOM 9157 C C . HIS C 1 29 ? 104.115 -31.688 -16.083 1.00 74.88 20 HIS C C 1
ATOM 9158 O O . HIS C 1 29 ? 103.078 -32.098 -16.609 1.00 74.01 20 HIS C O 1
ATOM 9165 N N . ILE C 1 30 ? 104.413 -30.395 -15.976 1.00 77.86 21 ILE C N 1
ATOM 9166 C CA . ILE C 1 30 ? 103.462 -29.418 -16.487 1.00 72.37 21 ILE C CA 1
ATOM 9167 C C . ILE C 1 30 ? 103.628 -29.245 -17.991 1.00 64.47 21 ILE C C 1
ATOM 9168 O O . ILE C 1 30 ? 102.639 -29.049 -18.703 1.00 66.13 21 ILE C O 1
ATOM 9173 N N . ASP C 1 31 ? 104.851 -29.381 -18.509 1.00 65.59 22 ASP C N 1
ATOM 9174 C CA . ASP C 1 31 ? 105.041 -29.434 -19.956 1.00 66.37 22 ASP C CA 1
ATOM 9175 C C . ASP C 1 31 ? 104.190 -30.536 -20.591 1.00 69.72 22 ASP C C 1
ATOM 9176 O O . ASP C 1 31 ? 103.475 -30.293 -21.572 1.00 68.30 22 ASP C O 1
ATOM 9181 N N . MET C 1 32 ? 104.248 -31.758 -20.040 1.00 68.00 23 MET C N 1
ATOM 9182 C CA . MET C 1 32 ? 103.460 -32.844 -20.617 1.00 66.52 23 MET C CA 1
ATOM 9183 C C . MET C 1 32 ? 101.972 -32.580 -20.468 1.00 66.65 23 MET C C 1
ATOM 9184 O O . MET C 1 32 ? 101.191 -32.888 -21.376 1.00 68.30 23 MET C O 1
ATOM 9189 N N . THR C 1 33 ? 101.563 -31.991 -19.346 1.00 62.01 24 THR C N 1
ATOM 9190 C CA . THR C 1 33 ? 100.163 -31.615 -19.185 1.00 65.82 24 THR C CA 1
ATOM 9191 C C . THR C 1 33 ? 99.728 -30.615 -20.253 1.00 64.96 24 THR C C 1
ATOM 9192 O O . THR C 1 33 ? 98.631 -30.730 -20.816 1.00 64.10 24 THR C O 1
ATOM 9196 N N . ALA C 1 34 ? 100.574 -29.629 -20.554 1.00 61.39 25 ALA C N 1
ATOM 9197 C CA . ALA C 1 34 ? 100.224 -28.693 -21.615 1.00 64.53 25 ALA C CA 1
ATOM 9198 C C . ALA C 1 34 ? 100.186 -29.395 -22.966 1.00 62.40 25 ALA C C 1
ATOM 9199 O O . ALA C 1 34 ? 99.253 -29.187 -23.751 1.00 62.00 25 ALA C O 1
ATOM 9201 N N . LEU C 1 35 ? 101.175 -30.253 -23.241 1.00 58.28 26 LEU C N 1
ATOM 9202 C CA . LEU C 1 35 ? 101.191 -30.990 -24.502 1.00 63.69 26 LEU C CA 1
ATOM 9203 C C . LEU C 1 35 ? 99.988 -31.931 -24.630 1.00 61.79 26 LEU C C 1
ATOM 9204 O O . LEU C 1 35 ? 99.395 -32.049 -25.712 1.00 58.82 26 LEU C O 1
ATOM 9209 N N . TYR C 1 36 ? 99.605 -32.603 -23.540 1.00 57.96 27 TYR C N 1
ATOM 9210 C CA . TYR C 1 36 ? 98.424 -33.460 -23.595 1.00 58.87 27 TYR C CA 1
ATOM 9211 C C . TYR C 1 36 ? 97.146 -32.650 -23.737 1.00 59.54 27 TYR C C 1
ATOM 9212 O O . TYR C 1 36 ? 96.179 -33.116 -24.350 1.00 60.00 27 TYR C O 1
ATOM 9221 N N . LEU C 1 37 ? 97.111 -31.446 -23.175 1.00 58.68 28 LEU C N 1
ATOM 9222 C CA . LEU C 1 37 ? 95.849 -30.722 -23.126 1.00 55.96 28 LEU C CA 1
ATOM 9223 C C . LEU C 1 37 ? 95.537 -30.037 -24.451 1.00 56.01 28 LEU C C 1
ATOM 9224 O O . LEU C 1 37 ? 94.382 -30.020 -24.886 1.00 57.61 28 LEU C O 1
ATOM 9229 N N . GLU C 1 38 ? 96.555 -29.481 -25.113 1.00 61.87 29 GLU C N 1
ATOM 9230 C CA . GLU C 1 38 ? 96.306 -28.468 -26.136 1.00 60.85 29 GLU C CA 1
ATOM 9231 C C . GLU C 1 38 ? 95.445 -29.013 -27.269 1.00 60.41 29 GLU C C 1
ATOM 9232 O O . GLU C 1 38 ? 94.384 -28.456 -27.576 1.00 60.54 29 GLU C O 1
ATOM 9238 N N . ARG C 1 39 ? 95.866 -30.123 -27.886 1.00 61.84 30 ARG C N 1
ATOM 9239 C CA . ARG C 1 39 ? 95.187 -30.557 -29.098 1.00 55.91 30 ARG C CA 1
ATOM 9240 C C . ARG C 1 39 ? 93.812 -31.137 -28.824 1.00 54.27 30 ARG C C 1
ATOM 9241 O O . ARG C 1 39 ? 92.988 -31.180 -29.741 1.00 55.03 30 ARG C O 1
ATOM 9249 N N . PHE C 1 40 ? 93.536 -31.571 -27.593 1.00 54.30 31 PHE C N 1
ATOM 9250 C CA . PHE C 1 40 ? 92.204 -32.083 -27.296 1.00 54.55 31 PHE C CA 1
ATOM 9251 C C . PHE C 1 40 ? 91.155 -30.989 -27.303 1.00 54.52 31 PHE C C 1
ATOM 9252 O O . PHE C 1 40 ? 89.964 -31.264 -27.125 1.00 54.75 31 PHE C O 1
ATOM 9260 N N . MET C 1 41 ? 91.569 -29.749 -27.507 1.00 57.90 32 MET C N 1
ATOM 9261 C CA . MET C 1 41 ? 90.657 -28.630 -27.523 1.00 52.53 32 MET C CA 1
ATOM 9262 C C . MET C 1 41 ? 90.465 -28.066 -28.919 1.00 55.73 32 MET C C 1
ATOM 9263 O O . MET C 1 41 ? 89.685 -27.118 -29.091 1.00 53.19 32 MET C O 1
ATOM 9268 N N . ASN C 1 42 ? 91.120 -28.650 -29.927 1.00 53.73 33 ASN C N 1
ATOM 9269 C CA . ASN C 1 42 ? 91.111 -28.060 -31.258 1.00 48.45 33 ASN C CA 1
ATOM 9270 C C . ASN C 1 42 ? 89.775 -28.222 -31.970 1.00 44.84 33 ASN C C 1
ATOM 9271 O O . ASN C 1 42 ? 89.638 -27.733 -33.090 1.00 48.38 33 ASN C O 1
ATOM 9276 N N . TYR C 1 43 ? 88.782 -28.879 -31.365 1.00 50.72 34 TYR C N 1
ATOM 9277 C CA . TYR C 1 43 ? 87.445 -28.894 -31.947 1.00 50.94 34 TYR C CA 1
ATOM 9278 C C . TYR C 1 43 ? 86.408 -28.404 -30.946 1.00 52.86 34 TYR C C 1
ATOM 9279 O O . TYR C 1 43 ? 85.239 -28.787 -31.018 1.00 52.34 34 TYR C O 1
ATOM 9288 N N . GLY C 1 44 ? 86.833 -27.543 -30.010 1.00 59.52 35 GLY C N 1
ATOM 9289 C CA . GLY C 1 44 ? 85.938 -26.731 -29.206 1.00 51.74 35 GLY C CA 1
ATOM 9290 C C . GLY C 1 44 ? 85.717 -27.166 -27.769 1.00 52.79 35 GLY C C 1
ATOM 9291 O O . GLY C 1 44 ? 84.905 -26.540 -27.078 1.00 52.56 35 GLY C O 1
ATOM 9292 N N . ILE C 1 45 ? 86.373 -28.222 -27.290 1.00 54.46 36 ILE C N 1
ATOM 9293 C CA . ILE C 1 45 ? 86.261 -28.565 -25.880 1.00 49.91 36 ILE C CA 1
ATOM 9294 C C . ILE C 1 45 ? 86.912 -27.459 -25.051 1.00 58.42 36 ILE C C 1
ATOM 9295 O O . ILE C 1 45 ? 87.964 -26.917 -25.429 1.00 58.05 36 ILE C O 1
ATOM 9300 N N . THR C 1 46 ? 86.246 -27.064 -23.902 1.00 52.48 37 THR C N 1
ATOM 9301 C CA . THR C 1 46 ? 86.789 -25.991 -23.074 1.00 49.46 37 THR C CA 1
ATOM 9302 C C . THR C 1 46 ? 87.749 -26.538 -22.029 1.00 54.88 37 THR C C 1
ATOM 9303 O O . THR C 1 46 ? 87.673 -27.713 -21.651 1.00 57.56 37 THR C O 1
ATOM 9307 N N . PRO C 1 47 ? 88.693 -25.717 -21.552 1.00 56.57 38 PRO C N 1
ATOM 9308 C CA . PRO C 1 47 ? 89.604 -26.199 -20.497 1.00 56.46 38 PRO C CA 1
ATOM 9309 C C . PRO C 1 47 ? 88.864 -26.630 -19.248 1.00 57.08 38 PRO C C 1
ATOM 9310 O O . PRO C 1 47 ? 89.274 -27.587 -18.571 1.00 54.52 38 PRO C O 1
ATOM 9314 N N . GLU C 1 48 ? 87.767 -25.939 -18.931 1.00 54.59 39 GLU C N 1
ATOM 9315 C CA . GLU C 1 48 ? 86.959 -26.304 -17.781 1.00 52.76 39 GLU C CA 1
ATOM 9316 C C . GLU C 1 48 ? 86.517 -27.764 -17.844 1.00 62.52 39 GLU C C 1
ATOM 9317 O O . GLU C 1 48 ? 86.364 -28.409 -16.804 1.00 67.48 39 GLU C O 1
ATOM 9323 N N . GLU C 1 49 ? 86.359 -28.319 -19.048 1.00 60.51 40 GLU C N 1
ATOM 9324 C CA . GLU C 1 49 ? 85.905 -29.697 -19.184 1.00 56.22 40 GLU C CA 1
ATOM 9325 C C . GLU C 1 49 ? 87.016 -30.698 -18.892 1.00 57.06 40 GLU C C 1
ATOM 9326 O O . GLU C 1 49 ? 86.801 -31.674 -18.165 1.00 63.30 40 GLU C O 1
ATOM 9332 N N . LEU C 1 50 ? 88.203 -30.490 -19.464 1.00 56.54 41 LEU C N 1
ATOM 9333 C CA . LEU C 1 50 ? 89.275 -31.468 -19.322 1.00 52.88 41 LEU C CA 1
ATOM 9334 C C . LEU C 1 50 ? 90.048 -31.314 -18.026 1.00 58.47 41 LEU C C 1
ATOM 9335 O O . LEU C 1 50 ? 90.878 -32.175 -17.720 1.00 63.64 41 LEU C O 1
ATOM 9340 N N . ARG C 1 51 ? 89.814 -30.245 -17.267 1.00 59.25 42 ARG C N 1
ATOM 9341 C CA . ARG C 1 51 ? 90.541 -30.020 -16.030 1.00 58.55 42 ARG C CA 1
ATOM 9342 C C . ARG C 1 51 ? 89.665 -30.063 -14.792 1.00 59.40 42 ARG C C 1
ATOM 9343 O O . ARG C 1 51 ? 90.204 -30.048 -13.682 1.00 61.88 42 ARG C O 1
ATOM 9351 N N . SER C 1 52 ? 88.341 -30.116 -14.946 1.00 58.14 43 SER C N 1
ATOM 9352 C CA . SER C 1 52 ? 87.426 -30.178 -13.814 1.00 61.96 43 SER C CA 1
ATOM 9353 C C . SER C 1 52 ? 87.556 -31.460 -13.007 1.00 64.82 43 SER C C 1
ATOM 9354 O O . SER C 1 52 ? 87.014 -31.521 -11.898 1.00 64.98 43 SER C O 1
ATOM 9357 N N . GLY C 1 53 ? 88.225 -32.487 -13.538 1.00 61.73 44 GLY C N 1
ATOM 9358 C CA . GLY C 1 53 ? 88.334 -33.752 -12.850 1.00 63.06 44 GLY C CA 1
ATOM 9359 C C . GLY C 1 53 ? 87.211 -34.746 -13.100 1.00 64.42 44 GLY C C 1
ATOM 9360 O O . GLY C 1 53 ? 87.278 -35.866 -12.571 1.00 60.40 44 GLY C O 1
ATOM 9361 N N . LYS C 1 54 ? 86.175 -34.372 -13.878 1.00 57.36 45 LYS C N 1
ATOM 9362 C CA . LYS C 1 54 ? 85.140 -35.297 -14.337 1.00 58.22 45 LYS C CA 1
ATOM 9363 C C . LYS C 1 54 ? 85.770 -36.502 -15.030 1.00 54.94 45 LYS C C 1
ATOM 9364 O O . LYS C 1 54 ? 86.834 -36.364 -15.647 1.00 52.20 45 LYS C O 1
ATOM 9370 N N . PRO C 1 55 ? 85.165 -37.690 -14.967 1.00 59.93 46 PRO C N 1
ATOM 9371 C CA . PRO C 1 55 ? 85.784 -38.848 -15.625 1.00 54.08 46 PRO C CA 1
ATOM 9372 C C . PRO C 1 55 ? 85.637 -38.747 -17.136 1.00 54.04 46 PRO C C 1
ATOM 9373 O O . PRO C 1 55 ? 84.662 -38.191 -17.663 1.00 52.50 46 PRO C O 1
ATOM 9377 N N . ILE C 1 56 ? 86.655 -39.256 -17.827 1.00 47.77 47 ILE C N 1
ATOM 9378 C CA . ILE C 1 56 ? 86.669 -39.333 -19.285 1.00 48.03 47 ILE C CA 1
ATOM 9379 C C . ILE C 1 56 ? 86.150 -40.711 -19.698 1.00 53.09 47 ILE C C 1
ATOM 9380 O O . ILE C 1 56 ? 86.763 -41.744 -19.378 1.00 50.85 47 ILE C O 1
ATOM 9385 N N . ILE C 1 57 ? 85.016 -40.719 -20.404 1.00 51.92 48 ILE C N 1
ATOM 9386 C CA . ILE C 1 57 ? 84.262 -41.925 -20.742 1.00 47.04 48 ILE C CA 1
ATOM 9387 C C . ILE C 1 57 ? 84.554 -42.285 -22.195 1.00 46.36 48 ILE C C 1
ATOM 9388 O O . ILE C 1 57 ? 84.061 -41.629 -23.117 1.00 44.75 48 ILE C O 1
ATOM 9393 N N . GLY C 1 58 ? 85.334 -43.335 -22.425 1.00 49.87 49 GLY C N 1
ATOM 9394 C CA . GLY C 1 58 ? 85.479 -43.839 -23.781 1.00 49.16 49 GLY C CA 1
ATOM 9395 C C . GLY C 1 58 ? 84.165 -44.413 -24.290 1.00 49.62 49 GLY C C 1
ATOM 9396 O O . GLY C 1 58 ? 83.374 -44.977 -23.532 1.00 48.09 49 GLY C O 1
ATOM 9397 N N . ILE C 1 59 ? 83.913 -44.225 -25.585 1.00 50.39 50 ILE C N 1
ATOM 9398 C CA . ILE C 1 59 ? 82.805 -44.874 -26.286 1.00 48.57 50 ILE C CA 1
ATOM 9399 C C . ILE C 1 59 ? 83.428 -45.636 -27.443 1.00 47.33 50 ILE C C 1
ATOM 9400 O O . ILE C 1 59 ? 83.738 -45.045 -28.486 1.00 47.96 50 ILE C O 1
ATOM 9405 N N . ALA C 1 60 ? 83.610 -46.942 -27.271 1.00 45.05 51 ALA C N 1
ATOM 9406 C CA . ALA C 1 60 ? 84.178 -47.783 -28.325 1.00 48.20 51 ALA C CA 1
ATOM 9407 C C . ALA C 1 60 ? 83.127 -47.982 -29.411 1.00 51.45 51 ALA C C 1
ATOM 9408 O O . ALA C 1 60 ? 82.220 -48.816 -29.283 1.00 46.55 51 ALA C O 1
ATOM 9410 N N . GLN C 1 61 ? 83.252 -47.196 -30.482 1.00 46.56 52 GLN C N 1
ATOM 9411 C CA . GLN C 1 61 ? 82.297 -47.199 -31.580 1.00 46.61 52 GLN C CA 1
ATOM 9412 C C . GLN C 1 61 ? 82.597 -48.337 -32.554 1.00 48.35 52 GLN C C 1
ATOM 9413 O O . GLN C 1 61 ? 83.742 -48.514 -32.984 1.00 50.26 52 GLN C O 1
ATOM 9419 N N . THR C 1 62 ? 81.574 -49.120 -32.905 1.00 48.11 53 THR C N 1
ATOM 9420 C CA . THR C 1 62 ? 81.775 -50.212 -33.849 1.00 50.36 53 THR C CA 1
ATOM 9421 C C . THR C 1 62 ? 81.000 -50.056 -35.151 1.00 50.90 53 THR C C 1
ATOM 9422 O O . THR C 1 62 ? 81.310 -50.761 -36.118 1.00 50.15 53 THR C O 1
ATOM 9426 N N . GLY C 1 63 ? 80.018 -49.156 -35.216 1.00 48.83 54 GLY C N 1
ATOM 9427 C CA . GLY C 1 63 ? 79.270 -48.980 -36.440 1.00 50.71 54 GLY C CA 1
ATOM 9428 C C . GLY C 1 63 ? 80.046 -48.216 -37.496 1.00 55.13 54 GLY C C 1
ATOM 9429 O O . GLY C 1 63 ? 80.993 -47.492 -37.194 1.00 49.53 54 GLY C O 1
ATOM 9430 N N . SER C 1 64 ? 79.626 -48.409 -38.751 1.00 59.86 55 SER C N 1
ATOM 9431 C CA . SER C 1 64 ? 80.159 -47.750 -39.944 1.00 54.19 55 SER C CA 1
ATOM 9432 C C . SER C 1 64 ? 79.465 -48.358 -41.163 1.00 53.27 55 SER C C 1
ATOM 9433 O O . SER C 1 64 ? 78.724 -49.337 -41.048 1.00 50.76 55 SER C O 1
ATOM 9436 N N . ASP C 1 65 ? 79.721 -47.761 -42.338 1.00 56.41 56 ASP C N 1
ATOM 9437 C CA . ASP C 1 65 ? 79.125 -48.232 -43.590 1.00 51.48 56 ASP C CA 1
ATOM 9438 C C . ASP C 1 65 ? 79.477 -49.684 -43.880 1.00 51.03 56 ASP C C 1
ATOM 9439 O O . ASP C 1 65 ? 78.692 -50.399 -44.508 1.00 48.69 56 ASP C O 1
ATOM 9444 N N . ILE C 1 66 ? 80.676 -50.111 -43.481 1.00 48.28 57 ILE C N 1
ATOM 9445 C CA . ILE C 1 66 ? 81.153 -51.455 -43.755 1.00 48.21 57 ILE C CA 1
ATOM 9446 C C . ILE C 1 66 ? 80.700 -52.442 -42.699 1.00 53.37 57 ILE C C 1
ATOM 9447 O O . ILE C 1 66 ? 80.898 -53.657 -42.869 1.00 53.97 57 ILE C O 1
ATOM 9452 N N . SER C 1 67 ? 80.101 -51.959 -41.612 1.00 55.82 58 SER C N 1
ATOM 9453 C CA . SER C 1 67 ? 79.631 -52.781 -40.502 1.00 52.09 58 SER C CA 1
ATOM 9454 C C . SER C 1 67 ? 78.142 -52.499 -40.296 1.00 55.30 58 SER C C 1
ATOM 9455 O O . SER C 1 67 ? 77.739 -51.888 -39.294 1.00 55.65 58 SER C O 1
ATOM 9458 N N . PRO C 1 68 ? 77.292 -52.941 -41.231 1.00 57.01 59 PRO C N 1
ATOM 9459 C CA . PRO C 1 68 ? 75.871 -52.548 -41.180 1.00 55.86 59 PRO C CA 1
ATOM 9460 C C . PRO C 1 68 ? 75.115 -53.037 -39.953 1.00 53.58 59 PRO C C 1
ATOM 9461 O O . PRO C 1 68 ? 74.105 -52.419 -39.599 1.00 56.14 59 PRO C O 1
ATOM 9465 N N . CYS C 1 69 ? 75.547 -54.126 -39.307 1.00 51.40 60 CYS C N 1
ATOM 9466 C CA . CYS C 1 69 ? 74.871 -54.607 -38.102 1.00 52.88 60 CYS C CA 1
ATOM 9467 C C . CYS C 1 69 ? 75.098 -53.712 -36.895 1.00 54.19 60 CYS C C 1
ATOM 9468 O O . CYS C 1 69 ? 74.301 -53.752 -35.954 1.00 52.52 60 CYS C O 1
ATOM 9471 N N . ASN C 1 70 ? 76.183 -52.943 -36.876 1.00 54.07 61 ASN C N 1
ATOM 9472 C CA . ASN C 1 70 ? 76.482 -52.067 -35.759 1.00 52.10 61 ASN C CA 1
ATOM 9473 C C . ASN C 1 70 ? 76.240 -50.615 -36.101 1.00 51.46 61 ASN C C 1
ATOM 9474 O O . ASN C 1 70 ? 76.346 -49.757 -35.221 1.00 50.84 61 ASN C O 1
ATOM 9479 N N . ARG C 1 71 ? 75.882 -50.334 -37.355 1.00 53.42 62 ARG C N 1
ATOM 9480 C CA . ARG C 1 71 ? 75.765 -48.965 -37.822 1.00 52.68 62 ARG C CA 1
ATOM 9481 C C . ARG C 1 71 ? 74.758 -48.172 -37.007 1.00 53.01 62 ARG C C 1
ATOM 9482 O O . ARG C 1 71 ? 74.877 -46.941 -36.910 1.00 57.86 62 ARG C O 1
ATOM 9490 N N . ILE C 1 72 ? 73.776 -48.852 -36.402 1.00 50.41 63 ILE C N 1
ATOM 9491 C CA . ILE C 1 72 ? 72.792 -48.179 -35.550 1.00 50.32 63 ILE C CA 1
ATOM 9492 C C . ILE C 1 72 ? 73.479 -47.328 -34.484 1.00 50.38 63 ILE C C 1
ATOM 9493 O O . ILE C 1 72 ? 72.957 -46.284 -34.068 1.00 50.74 63 ILE C O 1
ATOM 9498 N N . HIS C 1 73 ? 74.689 -47.720 -34.078 1.00 48.63 64 HIS C N 1
ATOM 9499 C CA . HIS C 1 73 ? 75.411 -47.024 -33.025 1.00 48.36 64 HIS C CA 1
ATOM 9500 C C . HIS C 1 73 ? 75.858 -45.626 -33.423 1.00 52.40 64 HIS C C 1
ATOM 9501 O O . HIS C 1 73 ? 76.152 -44.820 -32.536 1.00 54.10 64 HIS C O 1
ATOM 9508 N N . LEU C 1 74 ? 75.933 -45.319 -34.723 1.00 51.70 65 LEU C N 1
ATOM 9509 C CA . LEU C 1 74 ? 76.282 -43.965 -35.122 1.00 45.21 65 LEU C CA 1
ATOM 9510 C C . LEU C 1 74 ? 75.160 -42.981 -34.845 1.00 53.21 65 LEU C C 1
ATOM 9511 O O . LEU C 1 74 ? 75.429 -41.788 -34.718 1.00 56.49 65 LEU C O 1
ATOM 9516 N N . ASP C 1 75 ? 73.917 -43.445 -34.739 1.00 55.17 66 ASP C N 1
ATOM 9517 C CA . ASP C 1 75 ? 72.840 -42.584 -34.270 1.00 62.51 66 ASP C CA 1
ATOM 9518 C C . ASP C 1 75 ? 72.568 -42.721 -32.769 1.00 65.64 66 ASP C C 1
ATOM 9519 O O . ASP C 1 75 ? 72.083 -41.760 -32.150 1.00 64.35 66 ASP C O 1
ATOM 9524 N N . LEU C 1 76 ? 72.887 -43.869 -32.160 1.00 55.03 67 LEU C N 1
ATOM 9525 C CA . LEU C 1 76 ? 72.712 -43.994 -30.719 1.00 50.42 67 LEU C CA 1
ATOM 9526 C C . LEU C 1 76 ? 73.826 -43.330 -29.938 1.00 51.35 67 LEU C C 1
ATOM 9527 O O . LEU C 1 76 ? 73.617 -43.007 -28.769 1.00 60.32 67 LEU C O 1
ATOM 9532 N N . VAL C 1 77 ? 75.009 -43.150 -30.521 1.00 47.19 68 VAL C N 1
ATOM 9533 C CA . VAL C 1 77 ? 76.102 -42.599 -29.728 1.00 47.89 68 VAL C CA 1
ATOM 9534 C C . VAL C 1 77 ? 75.743 -41.214 -29.201 1.00 52.81 68 VAL C C 1
ATOM 9535 O O . VAL C 1 77 ? 76.254 -40.787 -28.158 1.00 53.06 68 VAL C O 1
ATOM 9539 N N . GLN C 1 78 ? 74.855 -40.493 -29.884 1.00 48.26 69 GLN C N 1
ATOM 9540 C CA . GLN C 1 78 ? 74.457 -39.206 -29.341 1.00 49.01 69 GLN C CA 1
ATOM 9541 C C . GLN C 1 78 ? 73.648 -39.390 -28.060 1.00 55.50 69 GLN C C 1
ATOM 9542 O O . GLN C 1 78 ? 73.850 -38.651 -27.087 1.00 55.41 69 GLN C O 1
ATOM 9548 N N . ARG C 1 79 ? 72.746 -40.383 -28.033 1.00 53.07 70 ARG C N 1
ATOM 9549 C CA . ARG C 1 79 ? 72.058 -40.738 -26.792 1.00 51.29 70 ARG C CA 1
ATOM 9550 C C . ARG C 1 79 ? 73.054 -41.059 -25.680 1.00 48.75 70 ARG C C 1
ATOM 9551 O O . ARG C 1 79 ? 72.919 -40.582 -24.545 1.00 46.70 70 ARG C O 1
ATOM 9559 N N . VAL C 1 80 ? 74.069 -41.863 -25.995 1.00 43.83 71 VAL C N 1
ATOM 9560 C CA . VAL C 1 80 ? 75.084 -42.220 -25.007 1.00 46.98 71 VAL C CA 1
ATOM 9561 C C . VAL C 1 80 ? 75.810 -40.979 -24.510 1.00 50.69 71 VAL C C 1
ATOM 9562 O O . VAL C 1 80 ? 76.052 -40.830 -23.306 1.00 50.28 71 VAL C O 1
ATOM 9566 N N . ARG C 1 81 ? 76.171 -40.071 -25.427 1.00 51.53 72 ARG C N 1
ATOM 9567 C CA . ARG C 1 81 ? 76.869 -38.847 -25.041 1.00 48.64 72 ARG C CA 1
ATOM 9568 C C . ARG C 1 81 ? 76.022 -38.032 -24.083 1.00 50.44 72 ARG C C 1
ATOM 9569 O O . ARG C 1 81 ? 76.497 -37.615 -23.022 1.00 50.65 72 ARG C O 1
ATOM 9577 N N . ASP C 1 82 ? 74.742 -37.839 -24.424 1.00 52.72 73 ASP C N 1
ATOM 9578 C CA . ASP C 1 82 ? 73.852 -37.029 -23.596 1.00 49.28 73 ASP C CA 1
ATOM 9579 C C . ASP C 1 82 ? 73.739 -37.584 -22.185 1.00 54.34 73 ASP C C 1
ATOM 9580 O O . ASP C 1 82 ? 73.705 -36.822 -21.216 1.00 59.20 73 ASP C O 1
ATOM 9585 N N . GLY C 1 83 ? 73.680 -38.909 -22.045 1.00 53.22 74 GLY C N 1
ATOM 9586 C CA . GLY C 1 83 ? 73.584 -39.497 -20.716 1.00 56.05 74 GLY C CA 1
ATOM 9587 C C . GLY C 1 83 ? 74.857 -39.339 -19.901 1.00 55.46 74 GLY C C 1
ATOM 9588 O O . GLY C 1 83 ? 74.804 -39.046 -18.703 1.00 59.96 74 GLY C O 1
ATOM 9589 N N . ILE C 1 84 ? 76.014 -39.538 -20.535 1.00 47.76 75 ILE C N 1
ATOM 9590 C CA . ILE C 1 84 ? 77.298 -39.265 -19.891 1.00 49.56 75 ILE C CA 1
ATOM 9591 C C . ILE C 1 84 ? 77.373 -37.815 -19.416 1.00 55.83 75 ILE C C 1
ATOM 9592 O O . ILE C 1 84 ? 77.953 -37.520 -18.364 1.00 55.22 75 ILE C O 1
ATOM 9597 N N . ARG C 1 85 ? 76.815 -36.884 -20.191 1.00 51.02 76 ARG C N 1
ATOM 9598 C CA . ARG C 1 85 ? 76.884 -35.486 -19.793 1.00 59.79 76 ARG C CA 1
ATOM 9599 C C . ARG C 1 85 ? 75.872 -35.160 -18.692 1.00 60.52 76 ARG C C 1
ATOM 9600 O O . ARG C 1 85 ? 76.192 -34.414 -17.759 1.00 61.17 76 ARG C O 1
ATOM 9608 N N . ASP C 1 86 ? 74.656 -35.706 -18.768 1.00 57.48 77 ASP C N 1
ATOM 9609 C CA . ASP C 1 86 ? 73.702 -35.485 -17.684 1.00 59.25 77 ASP C CA 1
ATOM 9610 C C . ASP C 1 86 ? 74.207 -36.019 -16.358 1.00 55.84 77 ASP C C 1
ATOM 9611 O O . ASP C 1 86 ? 73.768 -35.544 -15.311 1.00 64.21 77 ASP C O 1
ATOM 9616 N N . ALA C 1 87 ? 75.120 -36.982 -16.384 1.00 55.81 78 ALA C N 1
ATOM 9617 C CA . ALA C 1 87 ? 75.620 -37.650 -15.196 1.00 58.25 78 ALA C CA 1
ATOM 9618 C C . ALA C 1 87 ? 76.974 -37.128 -14.750 1.00 59.26 78 ALA C C 1
ATOM 9619 O O . ALA C 1 87 ? 77.539 -37.665 -13.787 1.00 61.83 78 ALA C O 1
ATOM 9621 N N . GLY C 1 88 ? 77.524 -36.133 -15.447 1.00 53.54 79 GLY C N 1
ATOM 9622 C CA . GLY C 1 88 ? 78.777 -35.529 -15.049 1.00 51.69 79 GLY C CA 1
ATOM 9623 C C . GLY C 1 88 ? 80.041 -36.183 -15.557 1.00 56.37 79 GLY C C 1
ATOM 9624 O O . GLY C 1 88 ? 81.067 -36.118 -14.869 1.00 58.48 79 GLY C O 1
ATOM 9625 N N . GLY C 1 89 ? 80.008 -36.809 -16.739 1.00 57.17 80 GLY C N 1
ATOM 9626 C CA . GLY C 1 89 ? 81.208 -37.318 -17.385 1.00 53.01 80 GLY C CA 1
ATOM 9627 C C . GLY C 1 89 ? 81.485 -36.614 -18.703 1.00 56.47 80 GLY C C 1
ATOM 9628 O O . GLY C 1 89 ? 80.589 -35.957 -19.246 1.00 56.13 80 GLY C O 1
ATOM 9629 N N . ILE C 1 90 ? 82.698 -36.741 -19.233 1.00 54.04 81 ILE C N 1
ATOM 9630 C CA . ILE C 1 90 ? 83.093 -36.134 -20.503 1.00 52.45 81 ILE C CA 1
ATOM 9631 C C . ILE C 1 90 ? 83.236 -37.247 -21.535 1.00 53.23 81 ILE C C 1
ATOM 9632 O O . ILE C 1 90 ? 84.099 -38.122 -21.376 1.00 51.45 81 ILE C O 1
ATOM 9637 N N . PRO C 1 91 ? 82.452 -37.241 -22.615 1.00 53.24 82 PRO C N 1
ATOM 9638 C CA . PRO C 1 91 ? 82.465 -38.373 -23.552 1.00 51.60 82 PRO C CA 1
ATOM 9639 C C . PRO C 1 91 ? 83.514 -38.251 -24.651 1.00 52.12 82 PRO C C 1
ATOM 9640 O O . PRO C 1 91 ? 83.741 -37.185 -25.223 1.00 55.46 82 PRO C O 1
ATOM 9644 N N . MET C 1 92 ? 84.135 -39.391 -24.965 1.00 49.95 83 MET C N 1
ATOM 9645 C CA . MET C 1 92 ? 85.219 -39.482 -25.947 1.00 51.13 83 MET C CA 1
ATOM 9646 C C . MET C 1 92 ? 84.995 -40.696 -26.848 1.00 55.65 83 MET C C 1
ATOM 9647 O O . MET C 1 92 ? 85.309 -41.830 -26.466 1.00 54.47 83 MET C O 1
ATOM 9652 N N . GLU C 1 93 ? 84.481 -40.450 -28.054 1.00 53.37 84 GLU C N 1
ATOM 9653 C CA . GLU C 1 93 ? 84.136 -41.507 -28.991 1.00 48.97 84 GLU C CA 1
ATOM 9654 C C . GLU C 1 93 ? 85.335 -41.874 -29.853 1.00 50.67 84 GLU C C 1
ATOM 9655 O O . GLU C 1 93 ? 86.132 -41.008 -30.219 1.00 50.29 84 GLU C O 1
ATOM 9661 N N . PHE C 1 94 ? 85.468 -43.165 -30.168 1.00 46.20 85 PHE C N 1
ATOM 9662 C CA . PHE C 1 94 ? 86.610 -43.633 -30.943 1.00 46.98 85 PHE C CA 1
ATOM 9663 C C . PHE C 1 94 ? 86.280 -44.987 -31.567 1.00 48.85 85 PHE C C 1
ATOM 9664 O O . PHE C 1 94 ? 85.451 -45.729 -31.031 1.00 49.04 85 PHE C O 1
ATOM 9672 N N . PRO C 1 95 ? 86.903 -45.337 -32.685 1.00 52.23 86 PRO C N 1
ATOM 9673 C CA . PRO C 1 95 ? 86.557 -46.585 -33.369 1.00 45.35 86 PRO C CA 1
ATOM 9674 C C . PRO C 1 95 ? 87.445 -47.745 -32.953 1.00 44.25 86 PRO C C 1
ATOM 9675 O O . PRO C 1 95 ? 88.521 -47.570 -32.377 1.00 42.80 86 PRO C O 1
ATOM 9679 N N . VAL C 1 96 ? 86.972 -48.951 -33.269 1.00 45.53 87 VAL C N 1
ATOM 9680 C CA . VAL C 1 96 ? 87.835 -50.130 -33.185 1.00 49.25 87 VAL C CA 1
ATOM 9681 C C . VAL C 1 96 ? 87.946 -50.761 -34.568 1.00 47.88 87 VAL C C 1
ATOM 9682 O O . VAL C 1 96 ? 87.454 -50.208 -35.557 1.00 46.68 87 VAL C O 1
ATOM 9686 N N . HIS C 1 97 ? 88.613 -51.899 -34.657 1.00 53.74 88 HIS C N 1
ATOM 9687 C CA . HIS C 1 97 ? 88.775 -52.549 -35.954 1.00 49.41 88 HIS C CA 1
ATOM 9688 C C . HIS C 1 97 ? 87.410 -53.013 -36.449 1.00 50.85 88 HIS C C 1
ATOM 9689 O O . HIS C 1 97 ? 86.644 -53.599 -35.676 1.00 56.12 88 HIS C O 1
ATOM 9696 N N . PRO C 1 98 ? 87.051 -52.746 -37.700 1.00 50.36 89 PRO C N 1
ATOM 9697 C CA . PRO C 1 98 ? 85.689 -53.077 -38.150 1.00 48.67 89 PRO C CA 1
ATOM 9698 C C . PRO C 1 98 ? 85.505 -54.579 -38.337 1.00 53.28 89 PRO C C 1
ATOM 9699 O O . PRO C 1 98 ? 86.425 -55.294 -38.751 1.00 54.31 89 PRO C O 1
ATOM 9703 N N . ILE C 1 99 ? 84.317 -55.066 -37.979 1.00 48.85 90 ILE C N 1
ATOM 9704 C CA . ILE C 1 99 ? 83.968 -56.470 -38.151 1.00 51.36 90 ILE C CA 1
ATOM 9705 C C . ILE C 1 99 ? 82.571 -56.572 -38.760 1.00 55.86 90 ILE C C 1
ATOM 9706 O O . ILE C 1 99 ? 81.601 -56.039 -38.207 1.00 50.20 90 ILE C O 1
ATOM 9711 N N . PHE C 1 100 ? 82.472 -57.276 -39.887 1.00 58.78 91 PHE C N 1
ATOM 9712 C CA . PHE C 1 100 ? 81.209 -57.554 -40.566 1.00 56.78 91 PHE C CA 1
ATOM 9713 C C . PHE C 1 100 ? 81.212 -59.038 -40.930 1.00 57.35 91 PHE C C 1
ATOM 9714 O O . PHE C 1 100 ? 81.950 -59.457 -41.824 1.00 60.01 91 PHE C O 1
ATOM 9722 N N . GLU C 1 101 ? 80.387 -59.835 -40.246 1.00 61.82 92 GLU C N 1
ATOM 9723 C CA . GLU C 1 101 ? 80.484 -61.296 -40.360 1.00 66.43 92 GLU C CA 1
ATOM 9724 C C . GLU C 1 101 ? 80.167 -61.801 -41.770 1.00 65.04 92 GLU C C 1
ATOM 9725 O O . GLU C 1 101 ? 80.806 -62.742 -42.262 1.00 61.25 92 GLU C O 1
ATOM 9731 N N . ASN C 1 102 ? 79.177 -61.199 -42.430 1.00 63.65 93 ASN C N 1
ATOM 9732 C CA . ASN C 1 102 ? 78.677 -61.749 -43.685 1.00 61.14 93 ASN C CA 1
ATOM 9733 C C . ASN C 1 102 ? 79.698 -61.627 -44.816 1.00 62.94 93 ASN C C 1
ATOM 9734 O O . ASN C 1 102 ? 79.871 -62.569 -45.598 1.00 60.93 93 ASN C O 1
ATOM 9739 N N . CYS C 1 103 ? 80.397 -60.495 -44.928 1.00 58.33 94 CYS C N 1
ATOM 9740 C CA . CYS C 1 103 ? 81.266 -60.318 -46.085 1.00 53.94 94 CYS C CA 1
ATOM 9741 C C . CYS C 1 103 ? 82.757 -60.541 -45.811 1.00 57.17 94 CYS C C 1
ATOM 9742 O O . CYS C 1 103 ? 83.530 -60.651 -46.770 1.00 57.72 94 CYS C O 1
ATOM 9745 N N . ARG C 1 104 ? 83.194 -60.638 -44.559 1.00 51.66 95 ARG C N 1
ATOM 9746 C CA . ARG C 1 104 ? 84.628 -60.663 -44.287 1.00 53.12 95 ARG C CA 1
ATOM 9747 C C . ARG C 1 104 ? 85.226 -62.035 -44.628 1.00 60.59 95 ARG C C 1
ATOM 9748 O O . ARG C 1 104 ? 84.745 -63.080 -44.167 1.00 56.77 95 ARG C O 1
ATOM 9756 N N . ARG C 1 105 ? 86.286 -62.025 -45.434 1.00 59.53 96 ARG C N 1
ATOM 9757 C CA . ARG C 1 105 ? 86.876 -63.249 -45.948 1.00 58.98 96 ARG C CA 1
ATOM 9758 C C . ARG C 1 105 ? 88.368 -63.297 -45.648 1.00 56.12 96 ARG C C 1
ATOM 9759 O O . ARG C 1 105 ? 89.035 -62.261 -45.627 1.00 57.14 96 ARG C O 1
ATOM 9767 N N . PRO C 1 106 ? 88.924 -64.493 -45.400 1.00 56.03 97 PRO C N 1
ATOM 9768 C CA . PRO C 1 106 ? 88.281 -65.813 -45.380 1.00 58.41 97 PRO C CA 1
ATOM 9769 C C . PRO C 1 106 ? 87.286 -66.027 -44.229 1.00 59.87 97 PRO C C 1
ATOM 9770 O O . PRO C 1 106 ? 86.465 -66.930 -44.324 1.00 62.40 97 PRO C O 1
ATOM 9774 N N . THR C 1 107 ? 87.352 -65.214 -43.176 1.00 63.00 98 THR C N 1
ATOM 9775 C CA . THR C 1 107 ? 86.415 -65.325 -42.064 1.00 62.06 98 THR C CA 1
ATOM 9776 C C . THR C 1 107 ? 86.587 -64.133 -41.122 1.00 56.04 98 THR C C 1
ATOM 9777 O O . THR C 1 107 ? 87.709 -63.660 -40.897 1.00 52.79 98 THR C O 1
ATOM 9781 N N . ALA C 1 108 ? 85.462 -63.663 -40.572 1.00 54.78 99 ALA C N 1
ATOM 9782 C CA . ALA C 1 108 ? 85.466 -62.659 -39.513 1.00 47.94 99 ALA C CA 1
ATOM 9783 C C . ALA C 1 108 ? 86.065 -63.168 -38.214 1.00 51.47 99 ALA C C 1
ATOM 9784 O O . ALA C 1 108 ? 86.237 -62.380 -37.284 1.00 52.61 99 ALA C O 1
ATOM 9786 N N . ALA C 1 109 ? 86.362 -64.462 -38.107 1.00 56.35 100 ALA C N 1
ATOM 9787 C CA . ALA C 1 109 ? 86.902 -64.963 -36.854 1.00 48.72 100 ALA C CA 1
ATOM 9788 C C . ALA C 1 109 ? 88.324 -64.480 -36.641 1.00 48.16 100 ALA C C 1
ATOM 9789 O O . ALA C 1 109 ? 88.754 -64.322 -35.493 1.00 52.09 100 ALA C O 1
ATOM 9791 N N . LEU C 1 110 ? 89.064 -64.244 -37.734 1.00 50.97 101 LEU C N 1
ATOM 9792 C CA . LEU C 1 110 ? 90.411 -63.683 -37.654 1.00 51.12 101 LEU C CA 1
ATOM 9793 C C . LEU C 1 110 ? 90.424 -62.306 -36.996 1.00 54.03 101 LEU C C 1
ATOM 9794 O O . LEU C 1 110 ? 91.460 -61.889 -36.461 1.00 48.56 101 LEU C O 1
ATOM 9799 N N . ASP C 1 111 ? 89.292 -61.600 -37.030 1.00 47.03 102 ASP C N 1
ATOM 9800 C CA . ASP C 1 111 ? 89.215 -60.221 -36.599 1.00 47.85 102 ASP C CA 1
ATOM 9801 C C . ASP C 1 111 ? 89.021 -60.069 -35.105 1.00 52.36 102 ASP C C 1
ATOM 9802 O O . ASP C 1 111 ? 89.383 -59.019 -34.559 1.00 52.17 102 ASP C O 1
ATOM 9807 N N . ARG C 1 112 ? 88.408 -61.050 -34.431 1.00 49.90 103 ARG C N 1
ATOM 9808 C CA . ARG C 1 112 ? 88.085 -60.839 -33.024 1.00 50.08 103 ARG C CA 1
ATOM 9809 C C . ARG C 1 112 ? 89.341 -60.523 -32.221 1.00 51.12 103 ARG C C 1
ATOM 9810 O O . ARG C 1 112 ? 89.387 -59.527 -31.495 1.00 56.59 103 ARG C O 1
ATOM 9818 N N . ASN C 1 113 ? 90.386 -61.336 -32.372 1.00 52.66 104 ASN C N 1
ATOM 9819 C CA . ASN C 1 113 ? 91.618 -61.084 -31.632 1.00 51.68 104 ASN C CA 1
ATOM 9820 C C . ASN C 1 113 ? 92.361 -59.860 -32.150 1.00 51.52 104 ASN C C 1
ATOM 9821 O O . ASN C 1 113 ? 93.070 -59.204 -31.379 1.00 54.87 104 ASN C O 1
ATOM 9826 N N . LEU C 1 114 ? 92.231 -59.543 -33.441 1.00 49.04 105 LEU C N 1
ATOM 9827 C CA . LEU C 1 114 ? 92.847 -58.325 -33.966 1.00 51.65 105 LEU C CA 1
ATOM 9828 C C . LEU C 1 114 ? 92.191 -57.078 -33.372 1.00 48.85 105 LEU C C 1
ATOM 9829 O O . LEU C 1 114 ? 92.874 -56.203 -32.821 1.00 49.77 105 LEU C O 1
ATOM 9834 N N . SER C 1 115 ? 90.865 -56.983 -33.482 1.00 45.61 106 SER C N 1
ATOM 9835 C CA . SER C 1 115 ? 90.119 -55.922 -32.817 1.00 46.15 106 SER C CA 1
ATOM 9836 C C . SER C 1 115 ? 90.500 -55.820 -31.349 1.00 54.96 106 SER C C 1
ATOM 9837 O O . SER C 1 115 ? 90.697 -54.718 -30.818 1.00 53.10 106 SER C O 1
ATOM 9840 N N . TYR C 1 116 ? 90.615 -56.971 -30.683 1.00 56.06 107 TYR C N 1
ATOM 9841 C CA . TYR C 1 116 ? 90.979 -57.022 -29.271 1.00 53.56 107 TYR C CA 1
ATOM 9842 C C . TYR C 1 116 ? 92.260 -56.244 -28.991 1.00 50.40 107 TYR C C 1
ATOM 9843 O O . TYR C 1 116 ? 92.338 -55.482 -28.021 1.00 50.64 107 TYR C O 1
ATOM 9852 N N . LEU C 1 117 ? 93.282 -56.442 -29.831 1.00 48.38 108 LEU C N 1
ATOM 9853 C CA . LEU C 1 117 ? 94.592 -55.851 -29.579 1.00 44.35 108 LEU C CA 1
ATOM 9854 C C . LEU C 1 117 ? 94.521 -54.333 -29.621 1.00 49.97 108 LEU C C 1
ATOM 9855 O O . LEU C 1 117 ? 95.055 -53.650 -28.741 1.00 48.62 108 LEU C O 1
ATOM 9860 N N . GLY C 1 118 ? 93.854 -53.790 -30.643 1.00 49.53 109 GLY C N 1
ATOM 9861 C CA . GLY C 1 118 ? 93.794 -52.347 -30.794 1.00 48.34 109 GLY C CA 1
ATOM 9862 C C . GLY C 1 118 ? 93.033 -51.677 -29.672 1.00 51.04 109 GLY C C 1
ATOM 9863 O O . GLY C 1 118 ? 93.436 -50.619 -29.179 1.00 53.34 109 GLY C O 1
ATOM 9864 N N . LEU C 1 119 ? 91.936 -52.294 -29.235 1.00 50.57 110 LEU C N 1
ATOM 9865 C CA . LEU C 1 119 ? 91.145 -51.681 -28.178 1.00 52.66 110 LEU C CA 1
ATOM 9866 C C . LEU C 1 119 ? 91.899 -51.675 -26.846 1.00 54.47 110 LEU C C 1
ATOM 9867 O O . LEU C 1 119 ? 91.728 -50.751 -26.041 1.00 50.96 110 LEU C O 1
ATOM 9872 N N . VAL C 1 120 ? 92.754 -52.673 -26.605 1.00 51.59 111 VAL C N 1
ATOM 9873 C CA . VAL C 1 120 ? 93.575 -52.665 -25.396 1.00 52.77 111 VAL C CA 1
ATOM 9874 C C . VAL C 1 120 ? 94.529 -51.477 -25.420 1.00 51.83 111 VAL C C 1
ATOM 9875 O O . VAL C 1 120 ? 94.601 -50.690 -24.469 1.00 51.83 111 VAL C O 1
ATOM 9879 N N . GLU C 1 121 ? 95.257 -51.322 -26.525 1.00 50.57 112 GLU C N 1
ATOM 9880 C CA . GLU C 1 121 ? 96.140 -50.173 -26.707 1.00 51.66 112 GLU C CA 1
ATOM 9881 C C . GLU C 1 121 ? 95.413 -48.851 -26.478 1.00 53.21 112 GLU C C 1
ATOM 9882 O O . GLU C 1 121 ? 95.923 -47.957 -25.789 1.00 47.58 112 GLU C O 1
ATOM 9888 N N . THR C 1 122 ? 94.220 -48.708 -27.068 1.00 53.50 113 THR C N 1
ATOM 9889 C CA . THR C 1 122 ? 93.471 -47.461 -26.963 1.00 44.74 113 THR C CA 1
ATOM 9890 C C . THR C 1 122 ? 93.040 -47.207 -25.532 1.00 47.79 113 THR C C 1
ATOM 9891 O O . THR C 1 122 ? 93.238 -46.110 -24.997 1.00 50.41 113 THR C O 1
ATOM 9895 N N . LEU C 1 123 ? 92.456 -48.216 -24.886 1.00 50.43 114 LEU C N 1
ATOM 9896 C CA . LEU C 1 123 ? 91.965 -48.021 -23.526 1.00 48.41 114 LEU C CA 1
ATOM 9897 C C . LEU C 1 123 ? 93.111 -47.759 -22.565 1.00 49.08 114 LEU C C 1
ATOM 9898 O O . LEU C 1 123 ? 92.975 -46.964 -21.634 1.00 53.94 114 LEU C O 1
ATOM 9903 N N . HIS C 1 124 ? 94.253 -48.402 -22.782 1.00 50.36 115 HIS C N 1
ATOM 9904 C CA . HIS C 1 124 ? 95.376 -48.233 -21.877 1.00 48.38 115 HIS C CA 1
ATOM 9905 C C . HIS C 1 124 ? 96.259 -47.047 -22.226 1.00 55.59 115 HIS C C 1
ATOM 9906 O O . HIS C 1 124 ? 96.817 -46.419 -21.319 1.00 59.28 115 HIS C O 1
ATOM 9913 N N . GLY C 1 125 ? 96.419 -46.733 -23.510 1.00 51.38 116 GLY C N 1
ATOM 9914 C CA . GLY C 1 125 ? 97.378 -45.721 -23.895 1.00 54.14 116 GLY C CA 1
ATOM 9915 C C . GLY C 1 125 ? 96.885 -44.291 -23.931 1.00 54.65 116 GLY C C 1
ATOM 9916 O O . GLY C 1 125 ? 97.663 -43.408 -24.302 1.00 53.77 116 GLY C O 1
ATOM 9917 N N . TYR C 1 126 ? 95.631 -44.036 -23.563 1.00 51.22 117 TYR C N 1
ATOM 9918 C CA . TYR C 1 126 ? 94.994 -42.730 -23.602 1.00 50.99 117 TYR C CA 1
ATOM 9919 C C . TYR C 1 126 ? 94.315 -42.457 -22.269 1.00 57.41 117 TYR C C 1
ATOM 9920 O O . TYR C 1 126 ? 94.072 -43.382 -21.486 1.00 52.70 117 TYR C O 1
ATOM 9929 N N . PRO C 1 127 ? 93.996 -41.181 -21.972 1.00 61.05 118 PRO C N 1
ATOM 9930 C CA . PRO C 1 127 ? 93.352 -40.860 -20.686 1.00 53.68 118 PRO C CA 1
ATOM 9931 C C . PRO C 1 127 ? 91.884 -41.247 -20.609 1.00 54.85 118 PRO C C 1
ATOM 9932 O O . PRO C 1 127 ? 91.020 -40.372 -20.479 1.00 60.37 118 PRO C O 1
ATOM 9936 N N . ILE C 1 128 ? 91.569 -42.534 -20.663 1.00 55.21 119 ILE C N 1
ATOM 9937 C CA . ILE C 1 128 ? 90.184 -42.994 -20.613 1.00 58.72 119 ILE C CA 1
ATOM 9938 C C . ILE C 1 128 ? 89.940 -43.609 -19.240 1.00 55.33 119 ILE C C 1
ATOM 9939 O O . ILE C 1 128 ? 90.735 -44.435 -18.777 1.00 55.42 119 ILE C O 1
ATOM 9944 N N . ASP C 1 129 ? 88.859 -43.184 -18.578 1.00 51.12 120 ASP C N 1
ATOM 9945 C CA . ASP C 1 129 ? 88.605 -43.584 -17.197 1.00 56.27 120 ASP C CA 1
ATOM 9946 C C . ASP C 1 129 ? 87.595 -44.713 -17.071 1.00 62.73 120 ASP C C 1
ATOM 9947 O O . ASP C 1 129 ? 87.512 -45.341 -16.005 1.00 63.11 120 ASP C O 1
ATOM 9952 N N . ALA C 1 130 ? 86.848 -44.977 -18.135 1.00 57.99 121 ALA C N 1
ATOM 9953 C CA . ALA C 1 130 ? 85.717 -45.882 -18.195 1.00 51.94 121 ALA C CA 1
ATOM 9954 C C . ALA C 1 130 ? 85.271 -45.897 -19.644 1.00 53.69 121 ALA C C 1
ATOM 9955 O O . ALA C 1 130 ? 85.449 -44.900 -20.353 1.00 51.73 121 ALA C O 1
ATOM 9957 N N . VAL C 1 131 ? 84.712 -47.031 -20.089 1.00 51.65 122 VAL C N 1
ATOM 9958 C CA . VAL C 1 131 ? 84.364 -47.211 -21.491 1.00 42.80 122 VAL C CA 1
ATOM 9959 C C . VAL C 1 131 ? 82.961 -47.777 -21.616 1.00 45.78 122 VAL C C 1
ATOM 9960 O O . VAL C 1 131 ? 82.562 -48.654 -20.843 1.00 53.20 122 VAL C O 1
ATOM 9964 N N . VAL C 1 132 ? 82.203 -47.244 -22.571 1.00 44.43 123 VAL C N 1
ATOM 9965 C CA . VAL C 1 132 ? 81.009 -47.899 -23.091 1.00 43.95 123 VAL C CA 1
ATOM 9966 C C . VAL C 1 132 ? 81.399 -48.678 -24.338 1.00 51.39 123 VAL C C 1
ATOM 9967 O O . VAL C 1 132 ? 82.009 -48.123 -25.261 1.00 53.84 123 VAL C O 1
ATOM 9971 N N . LEU C 1 133 ? 81.050 -49.966 -24.371 1.00 50.79 124 LEU C N 1
ATOM 9972 C CA . LEU C 1 133 ? 81.378 -50.845 -25.481 1.00 41.48 124 LEU C CA 1
ATOM 9973 C C . LEU C 1 133 ? 80.119 -51.036 -26.301 1.00 46.83 124 LEU C C 1
ATOM 9974 O O . LEU C 1 133 ? 79.190 -51.722 -25.867 1.00 47.46 124 LEU C O 1
ATOM 9979 N N . THR C 1 134 ? 80.074 -50.421 -27.472 1.00 49.54 125 THR C N 1
ATOM 9980 C CA . THR C 1 134 ? 78.978 -50.695 -28.383 1.00 49.31 125 THR C CA 1
ATOM 9981 C C . THR C 1 134 ? 79.231 -52.043 -29.019 1.00 48.59 125 THR C C 1
ATOM 9982 O O . THR C 1 134 ? 80.371 -52.390 -29.341 1.00 54.13 125 THR C O 1
ATOM 9986 N N . THR C 1 135 ? 78.173 -52.827 -29.141 1.00 49.54 126 THR C N 1
ATOM 9987 C CA . THR C 1 135 ? 78.282 -54.178 -29.650 1.00 50.78 126 THR C CA 1
ATOM 9988 C C . THR C 1 135 ? 77.044 -54.464 -30.476 1.00 56.66 126 THR C C 1
ATOM 9989 O O . THR C 1 135 ? 76.090 -53.678 -30.503 1.00 49.66 126 THR C O 1
ATOM 9993 N N . GLY C 1 136 ? 77.072 -55.622 -31.134 1.00 57.62 127 GLY C N 1
ATOM 9994 C CA . GLY C 1 136 ? 76.081 -56.012 -32.117 1.00 51.34 127 GLY C CA 1
ATOM 9995 C C . GLY C 1 136 ? 76.579 -57.224 -32.868 1.00 50.61 127 GLY C C 1
ATOM 9996 O O . GLY C 1 136 ? 76.445 -58.341 -32.362 1.00 62.07 127 GLY C O 1
ATOM 9997 N N . CYS C 1 137 ? 77.193 -57.020 -34.040 1.00 54.96 128 CYS C N 1
ATOM 9998 C CA . CYS C 1 137 ? 77.614 -58.129 -34.891 1.00 56.65 128 CYS C CA 1
ATOM 9999 C C . CYS C 1 137 ? 78.455 -59.119 -34.104 1.00 55.79 128 CYS C C 1
ATOM 10000 O O . CYS C 1 137 ? 79.193 -58.741 -33.190 1.00 53.93 128 CYS C O 1
ATOM 10003 N N . ASP C 1 138 ? 78.315 -60.393 -34.479 1.00 61.11 129 ASP C N 1
ATOM 10004 C CA . ASP C 1 138 ? 78.840 -61.566 -33.768 1.00 58.40 129 ASP C CA 1
ATOM 10005 C C . ASP C 1 138 ? 80.017 -61.266 -32.856 1.00 59.30 129 ASP C C 1
ATOM 10006 O O . ASP C 1 138 ? 79.870 -61.218 -31.631 1.00 56.63 129 ASP C O 1
ATOM 10023 N N . THR C 1 140 ? 81.866 -58.636 -32.094 1.00 55.37 131 THR C N 1
ATOM 10024 C CA . THR C 1 140 ? 82.152 -57.355 -31.454 1.00 50.86 131 THR C CA 1
ATOM 10025 C C . THR C 1 140 ? 81.914 -57.409 -29.950 1.00 55.19 131 THR C C 1
ATOM 10026 O O . THR C 1 140 ? 82.582 -56.718 -29.190 1.00 58.09 131 THR C O 1
ATOM 10030 N N . THR C 1 141 ? 80.968 -58.245 -29.514 1.00 60.03 132 THR C N 1
ATOM 10031 C CA . THR C 1 141 ? 80.724 -58.360 -28.077 1.00 55.35 132 THR C CA 1
ATOM 10032 C C . THR C 1 141 ? 81.872 -59.058 -27.359 1.00 55.00 132 THR C C 1
ATOM 10033 O O . THR C 1 141 ? 82.414 -58.478 -26.402 1.00 55.56 132 THR C O 1
ATOM 10037 N N . PRO C 1 142 ? 82.313 -60.254 -27.754 1.00 54.05 133 PRO C N 1
ATOM 10038 C CA . PRO C 1 142 ? 83.483 -60.827 -27.062 1.00 58.27 133 PRO C CA 1
ATOM 10039 C C . PRO C 1 142 ? 84.736 -59.961 -27.175 1.00 59.16 133 PRO C C 1
ATOM 10040 O O . PRO C 1 142 ? 85.485 -59.822 -26.193 1.00 54.33 133 PRO C O 1
ATOM 10044 N N . ALA C 1 143 ? 84.983 -59.373 -28.352 1.00 55.87 134 ALA C N 1
ATOM 10045 C CA . ALA C 1 143 ? 86.183 -58.565 -28.546 1.00 49.77 134 ALA C CA 1
ATOM 10046 C C . ALA C 1 143 ? 86.201 -57.352 -27.611 1.00 51.47 134 ALA C C 1
ATOM 10047 O O . ALA C 1 143 ? 87.228 -57.048 -26.993 1.00 45.98 134 ALA C O 1
ATOM 10049 N N . GLY C 1 144 ? 85.075 -56.657 -27.483 1.00 50.42 135 GLY C N 1
ATOM 10050 C CA . GLY C 1 144 ? 84.999 -55.552 -26.550 1.00 50.72 135 GLY C CA 1
ATOM 10051 C C . GLY C 1 144 ? 85.284 -55.973 -25.124 1.00 52.38 135 GLY C C 1
ATOM 10052 O O . GLY C 1 144 ? 86.240 -55.497 -24.502 1.00 53.14 135 GLY C O 1
ATOM 10053 N N . ILE C 1 145 ? 84.461 -56.892 -24.616 1.00 53.42 136 ILE C N 1
ATOM 10054 C CA . ILE C 1 145 ? 84.581 -57.385 -23.245 1.00 48.68 136 ILE C CA 1
ATOM 10055 C C . ILE C 1 145 ? 85.979 -57.945 -22.976 1.00 51.75 136 ILE C C 1
ATOM 10056 O O . ILE C 1 145 ? 86.566 -57.706 -21.913 1.00 50.96 136 ILE C O 1
ATOM 10061 N N . MET C 1 146 ? 86.525 -58.719 -23.915 1.00 48.73 137 MET C N 1
ATOM 10062 C CA . MET C 1 146 ? 87.893 -59.200 -23.744 1.00 53.28 137 MET C CA 1
ATOM 10063 C C . MET C 1 146 ? 88.855 -58.051 -23.466 1.00 52.09 137 MET C C 1
ATOM 10064 O O . MET C 1 146 ? 89.665 -58.115 -22.532 1.00 51.04 137 MET C O 1
ATOM 10069 N N . ALA C 1 147 ? 88.770 -56.980 -24.267 1.00 52.08 138 ALA C N 1
ATOM 10070 C CA . ALA C 1 147 ? 89.688 -55.855 -24.110 1.00 49.69 138 ALA C CA 1
ATOM 10071 C C . ALA C 1 147 ? 89.413 -55.076 -22.826 1.00 50.60 138 ALA C C 1
ATOM 10072 O O . ALA C 1 147 ? 90.350 -54.727 -22.094 1.00 52.74 138 ALA C O 1
ATOM 10074 N N . ALA C 1 148 ? 88.140 -54.785 -22.538 1.00 44.19 139 ALA C N 1
ATOM 10075 C CA . ALA C 1 148 ? 87.810 -54.088 -21.299 1.00 43.41 139 ALA C CA 1
ATOM 10076 C C . ALA C 1 148 ? 88.286 -54.860 -20.081 1.00 51.02 139 ALA C C 1
ATOM 10077 O O . ALA C 1 148 ? 88.585 -54.262 -19.044 1.00 58.42 139 ALA C O 1
ATOM 10079 N N . THR C 1 149 ? 88.362 -56.183 -20.186 1.00 52.53 140 THR C N 1
ATOM 10080 C CA . THR C 1 149 ? 88.793 -57.007 -19.067 1.00 50.94 140 THR C CA 1
ATOM 10081 C C . THR C 1 149 ? 90.308 -56.970 -18.923 1.00 49.89 140 THR C C 1
ATOM 10082 O O . THR C 1 149 ? 90.830 -56.774 -17.822 1.00 56.20 140 THR C O 1
ATOM 10086 N N . THR C 1 150 ? 91.026 -57.168 -20.028 1.00 44.56 141 THR C N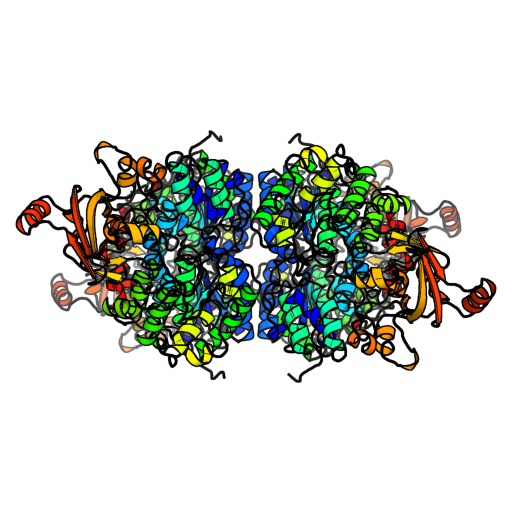 1
ATOM 10087 C CA . THR C 1 150 ? 92.480 -57.117 -19.978 1.00 46.20 141 THR C CA 1
ATOM 10088 C C . THR C 1 150 ? 92.975 -55.818 -19.360 1.00 56.31 141 THR C C 1
ATOM 10089 O O . THR C 1 150 ? 93.956 -55.820 -18.611 1.00 61.26 141 THR C O 1
ATOM 10093 N N . VAL C 1 151 ? 92.314 -54.698 -19.662 1.00 55.90 142 VAL C N 1
ATOM 10094 C CA . VAL C 1 151 ? 92.722 -53.402 -19.125 1.00 58.99 142 VAL C CA 1
ATOM 10095 C C . VAL C 1 151 ? 92.110 -53.163 -17.749 1.00 58.29 142 VAL C C 1
ATOM 10096 O O . VAL C 1 151 ? 92.773 -52.637 -16.851 1.00 59.72 142 VAL C O 1
ATOM 10100 N N . ASN C 1 152 ? 90.846 -53.553 -17.586 1.00 53.16 143 ASN C N 1
ATOM 10101 C CA . ASN C 1 152 ? 90.148 -53.569 -16.297 1.00 55.76 143 ASN C CA 1
ATOM 10102 C C . ASN C 1 152 ? 89.924 -52.157 -15.762 1.00 58.36 143 ASN C C 1
ATOM 10103 O O . ASN C 1 152 ? 90.303 -51.829 -14.636 1.00 62.67 143 ASN C O 1
ATOM 10108 N N . ILE C 1 153 ? 89.298 -51.322 -16.586 1.00 59.89 144 ILE C N 1
ATOM 10109 C CA . ILE C 1 153 ? 88.725 -50.052 -16.149 1.00 54.11 144 ILE C CA 1
ATOM 10110 C C . ILE C 1 153 ? 87.221 -50.270 -16.179 1.00 56.76 144 ILE C C 1
ATOM 10111 O O . ILE C 1 153 ? 86.762 -51.154 -16.914 1.00 55.36 144 ILE C O 1
ATOM 10116 N N . PRO C 1 154 ? 86.420 -49.514 -15.408 1.00 57.81 145 PRO C N 1
ATOM 10117 C CA . PRO C 1 154 ? 84.963 -49.714 -15.432 1.00 57.15 145 PRO C CA 1
ATOM 10118 C C . PRO C 1 154 ? 84.392 -49.756 -16.841 1.00 58.26 145 PRO C C 1
ATOM 10119 O O . PRO C 1 154 ? 84.613 -48.832 -17.634 1.00 56.23 145 PRO C O 1
ATOM 10123 N N . ALA C 1 155 ? 83.676 -50.833 -17.171 1.00 56.61 146 ALA C N 1
ATOM 10124 C CA . ALA C 1 155 ? 83.146 -51.034 -18.512 1.00 49.45 146 ALA C CA 1
ATOM 10125 C C . ALA C 1 155 ? 81.670 -51.400 -18.447 1.00 52.34 146 ALA C C 1
ATOM 10126 O O . ALA C 1 155 ? 81.168 -51.884 -17.429 1.00 59.68 146 ALA C O 1
ATOM 10128 N N . ILE C 1 156 ? 80.970 -51.126 -19.545 1.00 51.79 147 ILE C N 1
ATOM 10129 C CA . ILE C 1 156 ? 79.564 -51.475 -19.699 1.00 49.14 147 ILE C CA 1
ATOM 10130 C C . ILE C 1 156 ? 79.316 -51.703 -21.182 1.00 51.15 147 ILE C C 1
ATOM 10131 O O . ILE C 1 156 ? 79.970 -51.098 -22.040 1.00 49.96 147 ILE C O 1
ATOM 10136 N N . VAL C 1 157 ? 78.376 -52.591 -21.486 1.00 43.90 148 VAL C N 1
ATOM 10137 C CA . VAL C 1 157 ? 78.093 -52.997 -22.853 1.00 42.81 148 VAL C CA 1
ATOM 10138 C C . VAL C 1 157 ? 76.785 -52.352 -23.273 1.00 45.29 148 VAL C C 1
ATOM 10139 O O . VAL C 1 157 ? 75.811 -52.356 -22.514 1.00 52.50 148 VAL C O 1
ATOM 10143 N N . LEU C 1 158 ? 76.770 -51.763 -24.461 1.00 43.62 149 LEU C N 1
ATOM 10144 C CA . LEU C 1 158 ? 75.536 -51.281 -25.061 1.00 46.67 149 LEU C CA 1
ATOM 10145 C C . LEU C 1 158 ? 75.321 -52.064 -26.348 1.00 50.64 149 LEU C C 1
ATOM 10146 O O . LEU C 1 158 ? 76.182 -52.065 -27.236 1.00 48.48 149 LEU C O 1
ATOM 10151 N N . SER C 1 159 ? 74.192 -52.749 -26.431 1.00 49.07 150 SER C N 1
ATOM 10152 C CA . SER C 1 159 ? 73.891 -53.617 -27.553 1.00 52.76 150 SER C CA 1
ATOM 10153 C C . SER C 1 159 ? 73.075 -52.830 -28.560 1.00 50.65 150 SER C C 1
ATOM 10154 O O . SER C 1 159 ? 72.262 -51.988 -28.179 1.00 52.18 150 SER C O 1
ATOM 10157 N N . GLY C 1 160 ? 73.318 -53.087 -29.849 1.00 51.50 151 GLY C N 1
ATOM 10158 C CA . GLY C 1 160 ? 72.576 -52.389 -30.883 1.00 48.08 151 GLY C CA 1
ATOM 10159 C C . GLY C 1 160 ? 71.202 -52.970 -31.105 1.00 50.67 151 GLY C C 1
ATOM 10160 O O . GLY C 1 160 ? 70.263 -52.238 -31.451 1.00 45.57 151 GLY C O 1
ATOM 10161 N N . GLY C 1 161 ? 71.062 -54.285 -30.906 1.00 55.13 152 GLY C N 1
ATOM 10162 C CA . GLY C 1 161 ? 69.792 -54.957 -31.020 1.00 51.80 152 GLY C CA 1
ATOM 10163 C C . GLY C 1 161 ? 69.585 -55.537 -32.402 1.00 54.16 152 GLY C C 1
ATOM 10164 O O . GLY C 1 161 ? 70.253 -55.156 -33.372 1.00 52.37 152 GLY C O 1
ATOM 10165 N N . PRO C 1 162 ? 68.637 -56.465 -32.515 1.00 56.33 153 PRO C N 1
ATOM 10166 C CA . PRO C 1 162 ? 68.407 -57.150 -33.789 1.00 53.68 153 PRO C CA 1
ATOM 10167 C C . PRO C 1 162 ? 67.551 -56.325 -34.739 1.00 49.28 153 PRO C C 1
ATOM 10168 O O . PRO C 1 162 ? 66.870 -55.372 -34.348 1.00 48.77 153 PRO C O 1
ATOM 10172 N N . MET C 1 163 ? 67.592 -56.725 -36.008 1.00 44.95 154 MET C N 1
ATOM 10173 C CA . MET C 1 163 ? 66.726 -56.133 -37.017 1.00 49.73 154 MET C CA 1
ATOM 10174 C C . MET C 1 163 ? 65.260 -56.440 -36.735 1.00 51.07 154 MET C C 1
ATOM 10175 O O . MET C 1 163 ? 64.918 -57.384 -36.019 1.00 56.01 154 MET C O 1
ATOM 10180 N N . LEU C 1 164 ? 64.381 -55.648 -37.341 1.00 49.94 155 LEU C N 1
ATOM 10181 C CA . LEU C 1 164 ? 62.962 -55.969 -37.300 1.00 47.39 155 LEU C CA 1
ATOM 10182 C C . LEU C 1 164 ? 62.675 -57.307 -37.991 1.00 53.43 155 LEU C C 1
ATOM 10183 O O . LEU C 1 164 ? 63.521 -57.889 -38.677 1.00 53.07 155 LEU C O 1
ATOM 10188 N N . ASP C 1 165 ? 61.443 -57.783 -37.805 1.00 57.69 156 ASP C N 1
ATOM 10189 C CA . ASP C 1 165 ? 61.009 -59.051 -38.384 1.00 59.64 156 ASP C CA 1
ATOM 10190 C C . ASP C 1 165 ? 61.010 -58.984 -39.904 1.00 58.91 156 ASP C C 1
ATOM 10191 O O . ASP C 1 165 ? 60.515 -58.020 -40.491 1.00 64.17 156 ASP C O 1
ATOM 10196 N N . GLY C 1 166 ? 61.539 -60.027 -40.543 1.00 61.05 157 GLY C N 1
ATOM 10197 C CA . GLY C 1 166 ? 61.505 -60.122 -41.990 1.00 62.70 157 GLY C CA 1
ATOM 10198 C C . GLY C 1 166 ? 60.341 -60.969 -42.466 1.00 65.72 157 GLY C C 1
ATOM 10199 O O . GLY C 1 166 ? 60.158 -62.100 -42.012 1.00 64.65 157 GLY C O 1
ATOM 10200 N N . TRP C 1 167 ? 59.560 -60.421 -43.399 1.00 69.44 158 TRP C N 1
ATOM 10201 C CA . TRP C 1 167 ? 58.456 -61.133 -44.031 1.00 71.95 158 TRP C CA 1
ATOM 10202 C C . TRP C 1 167 ? 58.702 -61.273 -45.531 1.00 77.77 158 TRP C C 1
ATOM 10203 O O . TRP C 1 167 ? 59.146 -60.323 -46.191 1.00 75.43 158 TRP C O 1
ATOM 10214 N N . HIS C 1 168 ? 58.416 -62.465 -46.063 1.00 81.35 159 HIS C N 1
ATOM 10215 C CA . HIS C 1 168 ? 58.545 -62.747 -47.494 1.00 85.59 159 HIS C CA 1
ATOM 10216 C C . HIS C 1 168 ? 57.415 -63.683 -47.879 1.00 91.24 159 HIS C C 1
ATOM 10217 O O . HIS C 1 168 ? 57.413 -64.851 -47.471 1.00 94.43 159 HIS C O 1
ATOM 10224 N N . GLU C 1 169 ? 56.476 -63.178 -48.681 1.00 93.26 160 GLU C N 1
ATOM 10225 C CA . GLU C 1 169 ? 55.281 -63.928 -49.070 1.00 101.39 160 GLU C CA 1
ATOM 10226 C C . GLU C 1 169 ? 54.465 -64.312 -47.837 1.00 101.69 160 GLU C C 1
ATOM 10227 O O . GLU C 1 169 ? 54.015 -65.453 -47.689 1.00 103.52 160 GLU C O 1
ATOM 10233 N N . ASN C 1 170 ? 54.282 -63.340 -46.940 1.00 98.33 161 ASN C N 1
ATOM 10234 C CA . ASN C 1 170 ? 53.555 -63.553 -45.689 1.00 103.62 161 ASN C CA 1
ATOM 10235 C C . ASN C 1 170 ? 54.141 -64.737 -44.914 1.00 104.03 161 ASN C C 1
ATOM 10236 O O . ASN C 1 170 ? 53.424 -65.623 -44.440 1.00 105.03 161 ASN C O 1
ATOM 10241 N N . GLU C 1 171 ? 55.469 -64.760 -44.807 1.00 96.30 162 GLU C N 1
ATOM 10242 C CA . GLU C 1 171 ? 56.143 -65.732 -43.959 1.00 92.74 162 GLU C CA 1
ATOM 10243 C C . GLU C 1 171 ? 57.361 -65.074 -43.328 1.00 82.39 162 GLU C C 1
ATOM 10244 O O . GLU C 1 171 ? 58.032 -64.256 -43.963 1.00 79.58 162 GLU C O 1
ATOM 10250 N N . LEU C 1 172 ? 57.625 -65.436 -42.072 1.00 76.99 163 LEU C N 1
ATOM 10251 C CA . LEU C 1 172 ? 58.809 -64.976 -41.357 1.00 69.46 163 LEU C CA 1
ATOM 10252 C C . LEU C 1 172 ? 60.074 -65.537 -42.004 1.00 73.66 163 LEU C C 1
ATOM 10253 O O . LEU C 1 172 ? 60.257 -66.758 -42.077 1.00 71.76 163 LEU C O 1
ATOM 10258 N N . VAL C 1 173 ? 60.950 -64.646 -42.461 1.00 68.60 164 VAL C N 1
ATOM 10259 C CA . VAL C 1 173 ? 62.293 -65.006 -42.895 1.00 67.46 164 VAL C CA 1
ATOM 10260 C C . VAL C 1 173 ? 63.254 -64.456 -41.858 1.00 58.82 164 VAL C C 1
ATOM 10261 O O . VAL C 1 173 ? 63.257 -63.253 -41.582 1.00 66.44 164 VAL C O 1
ATOM 10265 N N . GLY C 1 174 ? 64.058 -65.331 -41.274 1.00 54.86 165 GLY C N 1
ATOM 10266 C CA . GLY C 1 174 ? 65.086 -64.922 -40.342 1.00 56.91 165 GLY C CA 1
ATOM 10267 C C . GLY C 1 174 ? 66.434 -64.768 -41.027 1.00 59.74 165 GLY C C 1
ATOM 10268 O O . GLY C 1 174 ? 66.806 -65.572 -41.885 1.00 58.45 165 GLY C O 1
ATOM 10269 N N . SER C 1 175 ? 67.155 -63.719 -40.636 1.00 59.21 166 SER C N 1
ATOM 10270 C CA . SER C 1 175 ? 68.536 -63.543 -41.069 1.00 60.42 166 SER C CA 1
ATOM 10271 C C . SER C 1 175 ? 69.324 -64.832 -40.886 1.00 57.37 166 SER C C 1
ATOM 10272 O O . SER C 1 175 ? 69.308 -65.440 -39.812 1.00 59.38 166 SER C O 1
ATOM 10275 N N . GLY C 1 176 ? 70.016 -65.245 -41.942 1.00 57.42 167 GLY C N 1
ATOM 10276 C CA . GLY C 1 176 ? 70.860 -66.421 -41.866 1.00 60.32 167 GLY C CA 1
ATOM 10277 C C . GLY C 1 176 ? 70.112 -67.715 -42.109 1.00 61.72 167 GLY C C 1
ATOM 10278 O O . GLY C 1 176 ? 70.382 -68.428 -43.081 1.00 61.83 167 GLY C O 1
ATOM 10279 N N . THR C 1 177 ? 69.164 -68.028 -41.222 1.00 60.89 168 THR C N 1
ATOM 10280 C CA . THR C 1 177 ? 68.370 -69.237 -41.397 1.00 63.85 168 THR C CA 1
ATOM 10281 C C . THR C 1 177 ? 67.743 -69.294 -42.788 1.00 64.58 168 THR C C 1
ATOM 10282 O O . THR C 1 177 ? 67.580 -70.381 -43.352 1.00 64.07 168 THR C O 1
ATOM 10286 N N . VAL C 1 178 ? 67.435 -68.141 -43.383 1.00 65.29 169 VAL C N 1
ATOM 10287 C CA . VAL C 1 178 ? 66.825 -68.157 -44.708 1.00 62.40 169 VAL C CA 1
ATOM 10288 C C . VAL C 1 178 ? 67.826 -68.615 -45.765 1.00 64.69 169 VAL C C 1
ATOM 10289 O O . VAL C 1 178 ? 67.436 -69.209 -46.777 1.00 65.21 169 VAL C O 1
ATOM 10293 N N . ILE C 1 179 ? 69.124 -68.381 -45.543 1.00 63.64 170 ILE C N 1
ATOM 10294 C CA . ILE C 1 179 ? 70.149 -68.842 -46.479 1.00 63.12 170 ILE C CA 1
ATOM 10295 C C . ILE C 1 179 ? 70.222 -70.371 -46.498 1.00 64.19 170 ILE C C 1
ATOM 10296 O O . ILE C 1 179 ? 70.165 -70.993 -47.566 1.00 65.18 170 ILE C O 1
ATOM 10301 N N . TRP C 1 180 ? 70.364 -71.002 -45.321 1.00 62.06 171 TRP C N 1
ATOM 10302 C CA . TRP C 1 180 ? 70.487 -72.461 -45.288 1.00 64.41 171 TRP C CA 1
ATOM 10303 C C . TRP C 1 180 ? 69.202 -73.137 -45.736 1.00 65.58 171 TRP C C 1
ATOM 10304 O O . TRP C 1 180 ? 69.249 -74.178 -46.397 1.00 70.61 171 TRP C O 1
ATOM 10315 N N . ARG C 1 181 ? 68.044 -72.566 -45.392 1.00 63.38 172 ARG C N 1
ATOM 10316 C CA . ARG C 1 181 ? 66.793 -73.102 -45.918 1.00 65.90 172 ARG C CA 1
ATOM 10317 C C . ARG C 1 181 ? 66.721 -72.941 -47.435 1.00 72.43 172 ARG C C 1
ATOM 10318 O O . ARG C 1 181 ? 66.263 -73.847 -48.139 1.00 80.47 172 ARG C O 1
ATOM 10326 N N . SER C 1 182 ? 67.222 -71.823 -47.965 1.00 72.24 173 SER C N 1
ATOM 10327 C CA . SER C 1 182 ? 67.186 -71.604 -49.407 1.00 67.89 173 SER C CA 1
ATOM 10328 C C . SER C 1 182 ? 68.180 -72.473 -50.170 1.00 67.50 173 SER C C 1
ATOM 10329 O O . SER C 1 182 ? 67.945 -72.765 -51.344 1.00 72.80 173 SER C O 1
ATOM 10332 N N . ARG C 1 183 ? 69.299 -72.879 -49.558 1.00 64.24 174 ARG C N 1
ATOM 10333 C CA . ARG C 1 183 ? 70.231 -73.742 -50.285 1.00 70.25 174 ARG C CA 1
ATOM 10334 C C . ARG C 1 183 ? 69.635 -75.117 -50.564 1.00 75.86 174 ARG C C 1
ATOM 10335 O O . ARG C 1 183 ? 70.045 -75.787 -51.522 1.00 75.89 174 ARG C O 1
ATOM 10343 N N . ARG C 1 184 ? 68.696 -75.558 -49.719 1.00 78.42 175 ARG C N 1
ATOM 10344 C CA . ARG C 1 184 ? 67.975 -76.808 -49.921 1.00 72.04 175 ARG C CA 1
ATOM 10345 C C . ARG C 1 184 ? 66.860 -76.632 -50.941 1.00 76.15 175 ARG C C 1
ATOM 10346 O O . ARG C 1 184 ? 66.733 -77.427 -51.877 1.00 82.63 175 ARG C O 1
ATOM 10354 N N . LYS C 1 185 ? 66.061 -75.578 -50.793 1.00 73.25 176 LYS C N 1
ATOM 10355 C CA . LYS C 1 185 ? 65.064 -75.255 -51.804 1.00 80.23 176 LYS C CA 1
ATOM 10356 C C . LYS C 1 185 ? 65.664 -75.023 -53.190 1.00 82.64 176 LYS C C 1
ATOM 10357 O O . LYS C 1 185 ? 64.914 -74.978 -54.168 1.00 86.26 176 LYS C O 1
ATOM 10363 N N . LEU C 1 186 ? 66.980 -74.875 -53.313 1.00 78.55 177 LEU C N 1
ATOM 10364 C CA . LEU C 1 186 ? 67.582 -74.633 -54.619 1.00 82.37 177 LEU C CA 1
ATOM 10365 C C . LEU C 1 186 ? 68.076 -75.909 -55.278 1.00 84.10 177 LEU C C 1
ATOM 10366 O O . LEU C 1 186 ? 67.965 -76.057 -56.500 1.00 79.25 177 LEU C O 1
ATOM 10371 N N . ALA C 1 187 ? 68.635 -76.830 -54.492 1.00 82.60 178 ALA C N 1
ATOM 10372 C CA . ALA C 1 187 ? 69.031 -78.117 -55.042 1.00 82.57 178 ALA C CA 1
ATOM 10373 C C . ALA C 1 187 ? 67.805 -78.948 -55.415 1.00 89.62 178 ALA C C 1
ATOM 10374 O O . ALA C 1 187 ? 67.798 -79.625 -56.450 1.00 94.52 178 ALA C O 1
ATOM 10376 N N . ALA C 1 188 ? 66.750 -78.891 -54.602 1.00 84.04 179 ALA C N 1
ATOM 10377 C CA . ALA C 1 188 ? 65.478 -79.507 -54.959 1.00 82.28 179 ALA C CA 1
ATOM 10378 C C . ALA C 1 188 ? 64.659 -78.652 -55.925 1.00 89.41 179 ALA C C 1
ATOM 10379 O O . ALA C 1 188 ? 63.455 -78.890 -56.068 1.00 93.44 179 ALA C O 1
ATOM 10381 N N . GLY C 1 189 ? 65.278 -77.652 -56.556 1.00 89.66 180 GLY C N 1
ATOM 10382 C CA . GLY C 1 189 ? 64.670 -76.850 -57.606 1.00 88.80 180 GLY C CA 1
ATOM 10383 C C . GLY C 1 189 ? 63.379 -76.092 -57.326 1.00 91.16 180 GLY C C 1
ATOM 10384 O O . GLY C 1 189 ? 62.745 -75.624 -58.276 1.00 93.80 180 GLY C O 1
ATOM 10385 N N . GLU C 1 190 ? 62.978 -75.937 -56.055 1.00 90.32 181 GLU C N 1
ATOM 10386 C CA . GLU C 1 190 ? 61.723 -75.254 -55.732 1.00 91.79 181 GLU C CA 1
ATOM 10387 C C . GLU C 1 190 ? 61.789 -73.731 -55.881 1.00 90.83 181 GLU C C 1
ATOM 10388 O O . GLU C 1 190 ? 60.734 -73.088 -55.958 1.00 86.94 181 GLU C O 1
ATOM 10394 N N . ILE C 1 191 ? 62.988 -73.139 -55.914 1.00 88.92 182 ILE C N 1
ATOM 10395 C CA . ILE C 1 191 ? 63.154 -71.701 -56.088 1.00 87.35 182 ILE C CA 1
ATOM 10396 C C . ILE C 1 191 ? 64.212 -71.445 -57.149 1.00 87.94 182 ILE C C 1
ATOM 10397 O O . ILE C 1 191 ? 65.147 -72.232 -57.327 1.00 88.81 182 ILE C O 1
ATOM 10402 N N . THR C 1 192 ? 64.066 -70.319 -57.845 1.00 89.71 183 THR C N 1
ATOM 10403 C CA . THR C 1 192 ? 65.046 -69.871 -58.823 1.00 91.83 183 THR C CA 1
ATOM 10404 C C . THR C 1 192 ? 66.233 -69.210 -58.120 1.00 89.12 183 THR C C 1
ATOM 10405 O O . THR C 1 192 ? 66.276 -69.090 -56.894 1.00 84.69 183 THR C O 1
ATOM 10409 N N . GLU C 1 193 ? 67.213 -68.766 -58.913 1.00 93.69 184 GLU C N 1
ATOM 10410 C CA . GLU C 1 193 ? 68.391 -68.109 -58.347 1.00 91.00 184 GLU C CA 1
ATOM 10411 C C . GLU C 1 193 ? 68.079 -66.701 -57.849 1.00 87.42 184 GLU C C 1
ATOM 10412 O O . GLU C 1 193 ? 68.694 -66.236 -56.881 1.00 87.03 184 GLU C O 1
ATOM 10418 N N . GLU C 1 194 ? 67.142 -66.010 -58.497 1.00 88.97 185 GLU C N 1
ATOM 10419 C CA . GLU C 1 194 ? 66.864 -64.611 -58.208 1.00 85.26 185 GLU C CA 1
ATOM 10420 C C . GLU C 1 194 ? 65.793 -64.415 -57.140 1.00 86.47 185 GLU C C 1
ATOM 10421 O O . GLU C 1 194 ? 65.690 -63.311 -56.593 1.00 88.40 185 GLU C O 1
ATOM 10427 N N . GLU C 1 195 ? 64.990 -65.438 -56.828 1.00 86.24 186 GLU C N 1
ATOM 10428 C CA . GLU C 1 195 ? 64.148 -65.334 -55.639 1.00 86.53 186 GLU C CA 1
ATOM 10429 C C . GLU C 1 195 ? 64.931 -65.702 -54.386 1.00 82.34 186 GLU C C 1
ATOM 10430 O O . GLU C 1 195 ? 64.596 -65.237 -53.292 1.00 83.01 186 GLU C O 1
ATOM 10436 N N . PHE C 1 196 ? 65.972 -66.525 -54.530 1.00 74.42 187 PHE C N 1
ATOM 10437 C CA . PHE C 1 196 ? 66.958 -66.694 -53.467 1.00 76.09 187 PHE C CA 1
ATOM 10438 C C . PHE C 1 196 ? 67.449 -65.333 -52.976 1.00 80.76 187 PHE C C 1
ATOM 10439 O O . PHE C 1 196 ? 67.485 -65.062 -51.769 1.00 76.59 187 PHE C O 1
ATOM 10447 N N . ILE C 1 197 ? 67.804 -64.451 -53.910 1.00 78.67 188 ILE C N 1
ATOM 10448 C CA . ILE C 1 197 ? 68.365 -63.161 -53.531 1.00 76.85 188 ILE C CA 1
ATOM 10449 C C . ILE C 1 197 ? 67.291 -62.260 -52.924 1.00 81.01 188 ILE C C 1
ATOM 10450 O O . ILE C 1 197 ? 67.551 -61.526 -51.960 1.00 81.06 188 ILE C O 1
ATOM 10455 N N . ASP C 1 198 ? 66.066 -62.312 -53.453 1.00 82.87 189 ASP C N 1
ATOM 10456 C CA . ASP C 1 198 ? 64.992 -61.520 -52.857 1.00 83.53 189 ASP C CA 1
ATOM 10457 C C . ASP C 1 198 ? 64.630 -62.049 -51.475 1.00 78.74 189 ASP C C 1
ATOM 10458 O O . ASP C 1 198 ? 64.318 -61.269 -50.566 1.00 76.41 189 ASP C O 1
ATOM 10463 N N . ARG C 1 199 ? 64.651 -63.375 -51.307 1.00 79.06 190 ARG C N 1
ATOM 10464 C CA . ARG C 1 199 ? 64.331 -63.972 -50.015 1.00 77.87 190 ARG C CA 1
ATOM 10465 C C . ARG C 1 199 ? 65.324 -63.522 -48.955 1.00 70.61 190 ARG C C 1
ATOM 10466 O O . ARG C 1 199 ? 64.934 -63.110 -47.856 1.00 67.41 190 ARG C O 1
ATOM 10474 N N . ALA C 1 200 ? 66.620 -63.592 -49.271 1.00 66.43 191 ALA C N 1
ATOM 10475 C CA . ALA C 1 200 ? 67.622 -63.088 -48.342 1.00 66.94 191 ALA C CA 1
ATOM 10476 C C . ALA C 1 200 ? 67.415 -61.600 -48.074 1.00 68.31 191 ALA C C 1
ATOM 10477 O O . ALA C 1 200 ? 67.555 -61.143 -46.935 1.00 62.20 191 ALA C O 1
ATOM 10479 N N . ALA C 1 201 ? 67.046 -60.836 -49.106 1.00 64.13 192 ALA C N 1
ATOM 10480 C CA . ALA C 1 201 ? 66.788 -59.413 -48.919 1.00 63.60 192 ALA C CA 1
ATOM 10481 C C . ALA C 1 201 ? 65.637 -59.185 -47.947 1.00 66.04 192 ALA C C 1
ATOM 10482 O O . ALA C 1 201 ? 65.730 -58.351 -47.040 1.00 64.96 192 ALA C O 1
ATOM 10484 N N . SER C 1 202 ? 64.540 -59.922 -48.116 1.00 68.78 193 SER C N 1
ATOM 10485 C CA . SER C 1 202 ? 63.411 -59.774 -47.203 1.00 71.92 193 SER C CA 1
ATOM 10486 C C . SER C 1 202 ? 63.804 -60.059 -45.757 1.00 67.04 193 SER C C 1
ATOM 10487 O O . SER C 1 202 ? 63.089 -59.645 -44.837 1.00 66.24 193 SER C O 1
ATOM 10490 N N . SER C 1 203 ? 64.927 -60.747 -45.540 1.00 62.17 194 SER C N 1
ATOM 10491 C CA . SER C 1 203 ? 65.330 -61.151 -44.205 1.00 58.36 194 SER C CA 1
ATOM 10492 C C . SER C 1 203 ? 65.945 -60.012 -43.419 1.00 60.45 194 SER C C 1
ATOM 10493 O O . SER C 1 203 ? 66.064 -60.117 -42.191 1.00 56.68 194 SER C O 1
ATOM 10496 N N . ALA C 1 204 ? 66.335 -58.929 -44.100 1.00 60.68 195 ALA C N 1
ATOM 10497 C CA . ALA C 1 204 ? 67.027 -57.800 -43.488 1.00 58.51 195 ALA C CA 1
ATOM 10498 C C . ALA C 1 204 ? 66.226 -56.538 -43.767 1.00 56.10 195 ALA C C 1
ATOM 10499 O O . ALA C 1 204 ? 66.547 -55.787 -44.700 1.00 63.01 195 ALA C O 1
ATOM 10501 N N . PRO C 1 205 ? 65.190 -56.262 -42.974 1.00 52.69 196 PRO C N 1
ATOM 10502 C CA . PRO C 1 205 ? 64.287 -55.135 -43.255 1.00 52.83 196 PRO C CA 1
ATOM 10503 C C . PRO C 1 205 ? 64.614 -53.809 -42.579 1.00 49.60 196 PRO C C 1
ATOM 10504 O O . PRO C 1 205 ? 63.908 -52.828 -42.843 1.00 55.46 196 PRO C O 1
ATOM 10508 N N . SER C 1 206 ? 65.634 -53.734 -41.729 1.00 50.31 197 SER C N 1
ATOM 10509 C CA . SER C 1 206 ? 65.962 -52.505 -41.010 1.00 49.32 197 SER C CA 1
ATOM 10510 C C . SER C 1 206 ? 67.417 -52.569 -40.573 1.00 47.75 197 SER C C 1
ATOM 10511 O O . SER C 1 206 ? 68.147 -53.508 -40.896 1.00 46.13 197 SER C O 1
ATOM 10514 N N . ALA C 1 207 ? 67.828 -51.563 -39.815 1.00 52.81 198 ALA C N 1
ATOM 10515 C CA . ALA C 1 207 ? 69.110 -51.618 -39.134 1.00 49.50 198 ALA C CA 1
ATOM 10516 C C . ALA C 1 207 ? 69.060 -52.671 -38.033 1.00 47.51 198 ALA C C 1
ATOM 10517 O O . ALA C 1 207 ? 67.986 -53.104 -37.604 1.00 49.50 198 ALA C O 1
ATOM 10519 N N . GLY C 1 208 ? 70.234 -53.088 -37.580 1.00 48.64 199 GLY C N 1
ATOM 10520 C CA . GLY C 1 208 ? 70.362 -54.093 -36.538 1.00 49.95 199 GLY C CA 1
ATOM 10521 C C . GLY C 1 208 ? 71.116 -55.317 -37.024 1.00 50.07 199 GLY C C 1
ATOM 10522 O O . GLY C 1 208 ? 71.490 -55.428 -38.189 1.00 53.80 199 GLY C O 1
ATOM 10523 N N . HIS C 1 209 ? 71.323 -56.258 -36.100 1.00 51.09 200 HIS C N 1
ATOM 10524 C CA . HIS C 1 209 ? 72.020 -57.491 -36.429 1.00 51.64 200 HIS C CA 1
ATOM 10525 C C . HIS C 1 209 ? 71.007 -58.599 -36.760 1.00 53.96 200 HIS C C 1
ATOM 10526 O O . HIS C 1 209 ? 69.802 -58.348 -36.872 1.00 53.76 200 HIS C O 1
ATOM 10533 N N . CYS C 1 210 ? 71.491 -59.832 -36.956 1.00 53.20 201 CYS C N 1
ATOM 10534 C CA . CYS C 1 210 ? 70.623 -60.944 -37.361 1.00 58.30 201 CYS C CA 1
ATOM 10535 C C . CYS C 1 210 ? 69.477 -61.123 -36.372 1.00 50.32 201 CYS C C 1
ATOM 10536 O O . CYS C 1 210 ? 69.688 -61.131 -35.158 1.00 48.51 201 CYS C O 1
ATOM 10539 N N . ASN C 1 211 ? 68.257 -61.246 -36.895 1.00 51.42 202 ASN C N 1
ATOM 10540 C CA . ASN C 1 211 ? 67.048 -61.223 -36.077 1.00 52.58 202 ASN C CA 1
ATOM 10541 C C . ASN C 1 211 ? 66.633 -62.606 -35.603 1.00 53.51 202 ASN C C 1
ATOM 10542 O O . ASN C 1 211 ? 65.507 -62.778 -35.136 1.00 52.42 202 ASN C O 1
ATOM 10547 N N . THR C 1 212 ? 67.509 -63.585 -35.733 1.00 50.27 203 THR C N 1
ATOM 10548 C CA . THR C 1 212 ? 67.322 -64.918 -35.203 1.00 51.88 203 THR C CA 1
ATOM 10549 C C . THR C 1 212 ? 68.252 -65.106 -34.014 1.00 55.53 203 THR C C 1
ATOM 10550 O O . THR C 1 212 ? 69.112 -64.265 -33.734 1.00 55.89 203 THR C O 1
ATOM 10554 N N . MET C 1 213 ? 68.082 -66.221 -33.303 1.00 51.05 204 MET C N 1
ATOM 10555 C CA . MET C 1 213 ? 68.948 -66.515 -32.164 1.00 53.14 204 MET C CA 1
ATOM 10556 C C . MET C 1 213 ? 70.290 -67.068 -32.659 1.00 55.24 204 MET C C 1
ATOM 10557 O O . MET C 1 213 ? 70.712 -68.183 -32.338 1.00 57.00 204 MET C O 1
ATOM 10562 N N . GLY C 1 214 ? 70.954 -66.256 -33.486 1.00 51.30 205 GLY C N 1
ATOM 10563 C CA . GLY C 1 214 ? 72.309 -66.519 -33.930 1.00 51.15 205 GLY C CA 1
ATOM 10564 C C . GLY C 1 214 ? 73.325 -65.999 -32.932 1.00 51.70 205 GLY C C 1
ATOM 10565 O O . GLY C 1 214 ? 72.999 -65.673 -31.788 1.00 57.03 205 GLY C O 1
ATOM 10566 N N . THR C 1 215 ? 74.576 -65.901 -33.381 1.00 45.38 206 THR C N 1
ATOM 10567 C CA . THR C 1 215 ? 75.653 -65.523 -32.466 1.00 50.88 206 THR C CA 1
ATOM 10568 C C . THR C 1 215 ? 75.485 -64.095 -31.934 1.00 54.35 206 THR C C 1
ATOM 10569 O O . THR C 1 215 ? 75.841 -63.801 -30.785 1.00 50.01 206 THR C O 1
ATOM 10573 N N . ALA C 1 216 ? 74.970 -63.182 -32.754 1.00 51.34 207 ALA C N 1
ATOM 10574 C CA . ALA C 1 216 ? 74.809 -61.820 -32.273 1.00 48.73 207 ALA C CA 1
ATOM 10575 C C . ALA C 1 216 ? 73.808 -61.795 -31.133 1.00 50.93 207 ALA C C 1
ATOM 10576 O O . ALA C 1 216 ? 74.131 -61.381 -30.013 1.00 48.53 207 ALA C O 1
ATOM 10578 N N . SER C 1 217 ? 72.592 -62.292 -31.399 1.00 54.79 208 SER C N 1
ATOM 10579 C CA . SER C 1 217 ? 71.549 -62.375 -30.382 1.00 50.13 208 SER C CA 1
ATOM 10580 C C . SER C 1 217 ? 72.003 -63.187 -29.173 1.00 50.79 208 SER C C 1
ATOM 10581 O O . SER C 1 217 ? 71.634 -62.875 -28.032 1.00 46.66 208 SER C O 1
ATOM 10584 N N . THR C 1 218 ? 72.818 -64.212 -29.392 1.00 44.62 209 THR C N 1
ATOM 10585 C CA . THR C 1 218 ? 73.315 -64.979 -28.261 1.00 50.90 209 THR C CA 1
ATOM 10586 C C . THR C 1 218 ? 74.271 -64.147 -27.423 1.00 52.99 209 THR C C 1
ATOM 10587 O O . THR C 1 218 ? 74.100 -64.034 -26.206 1.00 57.97 209 THR C O 1
ATOM 10591 N N . MET C 1 219 ? 75.289 -63.556 -28.054 1.00 48.87 210 MET C N 1
ATOM 10592 C CA . MET C 1 219 ? 76.325 -62.899 -27.267 1.00 53.00 210 MET C CA 1
ATOM 10593 C C . MET C 1 219 ? 75.809 -61.643 -26.568 1.00 52.88 210 MET C C 1
ATOM 10594 O O . MET C 1 219 ? 76.221 -61.354 -25.442 1.00 53.42 210 MET C O 1
ATOM 10599 N N . ASN C 1 220 ? 74.896 -60.899 -27.183 1.00 49.43 211 ASN C N 1
ATOM 10600 C CA . ASN C 1 220 ? 74.320 -59.772 -26.460 1.00 48.93 211 ASN C CA 1
ATOM 10601 C C . ASN C 1 220 ? 73.488 -60.256 -25.282 1.00 52.79 211 ASN C C 1
ATOM 10602 O O . ASN C 1 220 ? 73.507 -59.644 -24.207 1.00 54.34 211 ASN C O 1
ATOM 10607 N N . ALA C 1 221 ? 72.786 -61.383 -25.448 1.00 59.67 212 ALA C N 1
ATOM 10608 C CA . ALA C 1 221 ? 72.105 -62.006 -24.316 1.00 52.01 212 ALA C CA 1
ATOM 10609 C C . ALA C 1 221 ? 73.108 -62.516 -23.284 1.00 50.70 212 ALA C C 1
ATOM 10610 O O . ALA C 1 221 ? 72.899 -62.368 -22.076 1.00 56.41 212 ALA C O 1
ATOM 10612 N N . VAL C 1 222 ? 74.218 -63.089 -23.737 1.00 49.23 213 VAL C N 1
ATOM 10613 C CA . VAL C 1 222 ? 75.290 -63.458 -22.817 1.00 50.20 213 VAL C CA 1
ATOM 10614 C C . VAL C 1 222 ? 75.776 -62.240 -22.045 1.00 54.37 213 VAL C C 1
ATOM 10615 O O . VAL C 1 222 ? 76.051 -62.321 -20.843 1.00 54.94 213 VAL C O 1
ATOM 10619 N N . ALA C 1 223 ? 75.896 -61.092 -22.720 1.00 54.71 214 ALA C N 1
ATOM 10620 C CA . ALA C 1 223 ? 76.433 -59.904 -22.061 1.00 53.37 214 ALA C CA 1
ATOM 10621 C C . ALA C 1 223 ? 75.555 -59.493 -20.891 1.00 54.41 214 ALA C C 1
ATOM 10622 O O . ALA C 1 223 ? 76.045 -59.293 -19.778 1.00 56.47 214 ALA C O 1
ATOM 10624 N N . GLU C 1 224 ? 74.246 -59.376 -21.127 1.00 51.88 215 GLU C N 1
ATOM 10625 C CA . GLU C 1 224 ? 73.311 -59.083 -20.047 1.00 54.33 215 GLU C CA 1
ATOM 10626 C C . GLU C 1 224 ? 73.377 -60.146 -18.951 1.00 59.18 215 GLU C C 1
ATOM 10627 O O . GLU C 1 224 ? 73.345 -59.828 -17.754 1.00 63.70 215 GLU C O 1
ATOM 10633 N N . ALA C 1 225 ? 73.470 -61.417 -19.341 1.00 58.57 216 ALA C N 1
ATOM 10634 C CA . ALA C 1 225 ? 73.555 -62.493 -18.361 1.00 57.44 216 ALA C CA 1
ATOM 10635 C C . ALA C 1 225 ? 74.786 -62.354 -17.476 1.00 61.02 216 ALA C C 1
ATOM 10636 O O . ALA C 1 225 ? 74.735 -62.694 -16.290 1.00 65.97 216 ALA C O 1
ATOM 10638 N N . LEU C 1 226 ? 75.902 -61.876 -18.021 1.00 58.23 217 LEU C N 1
ATOM 10639 C CA . LEU C 1 226 ? 77.094 -61.769 -17.195 1.00 55.68 217 LEU C CA 1
ATOM 10640 C C . LEU C 1 226 ? 77.040 -60.569 -16.280 1.00 52.83 217 LEU C C 1
ATOM 10641 O O . LEU C 1 226 ? 77.965 -60.385 -15.491 1.00 59.74 217 LEU C O 1
ATOM 10646 N N . GLY C 1 227 ? 75.973 -59.779 -16.341 1.00 51.40 218 GLY C N 1
ATOM 10647 C CA . GLY C 1 227 ? 75.896 -58.559 -15.567 1.00 60.36 218 GLY C CA 1
ATOM 10648 C C . GLY C 1 227 ? 76.667 -57.390 -16.145 1.00 65.58 218 GLY C C 1
ATOM 10649 O O . GLY C 1 227 ? 76.971 -56.436 -15.418 1.00 62.39 218 GLY C O 1
ATOM 10650 N N . LEU C 1 228 ? 76.988 -57.430 -17.437 1.00 58.24 219 LEU C N 1
ATOM 10651 C CA . LEU C 1 228 ? 77.809 -56.417 -18.070 1.00 54.13 219 LEU C CA 1
ATOM 10652 C C . LEU C 1 228 ? 76.986 -55.380 -18.801 1.00 56.20 219 LEU C C 1
ATOM 10653 O O . LEU C 1 228 ? 77.560 -54.507 -19.455 1.00 55.94 219 LEU C O 1
ATOM 10658 N N . SER C 1 229 ? 75.664 -55.450 -18.711 1.00 52.21 220 SER C N 1
ATOM 10659 C CA . SER C 1 229 ? 74.828 -54.493 -19.409 1.00 49.75 220 SER C CA 1
ATOM 10660 C C . SER C 1 229 ? 73.527 -54.343 -18.642 1.00 52.27 220 SER C C 1
ATOM 10661 O O . SER C 1 229 ? 73.194 -55.162 -17.788 1.00 65.06 220 SER C O 1
ATOM 10664 N N . LEU C 1 230 ? 72.793 -53.284 -18.946 1.00 52.16 221 LEU C N 1
ATOM 10665 C CA . LEU C 1 230 ? 71.575 -53.014 -18.207 1.00 52.10 221 LEU C CA 1
ATOM 10666 C C . LEU C 1 230 ? 70.522 -54.081 -18.490 1.00 60.33 221 LEU C C 1
ATOM 10667 O O . LEU C 1 230 ? 70.503 -54.719 -19.551 1.00 56.39 221 LEU C O 1
ATOM 10672 N N . THR C 1 231 ? 69.649 -54.269 -17.508 1.00 62.03 222 THR C N 1
ATOM 10673 C CA . THR C 1 231 ? 68.587 -55.254 -17.584 1.00 58.34 222 THR C CA 1
ATOM 10674 C C . THR C 1 231 ? 67.619 -54.893 -18.701 1.00 59.16 222 THR C C 1
ATOM 10675 O O . THR C 1 231 ? 67.068 -53.785 -18.732 1.00 56.74 222 THR C O 1
ATOM 10679 N N . GLY C 1 232 ? 67.420 -55.838 -19.620 1.00 61.79 223 GLY C N 1
ATOM 10680 C CA . GLY C 1 232 ? 66.586 -55.633 -20.781 1.00 63.88 223 GLY C CA 1
ATOM 10681 C C . GLY C 1 232 ? 67.307 -55.060 -21.977 1.00 61.20 223 GLY C C 1
ATOM 10682 O O . GLY C 1 232 ? 66.679 -54.872 -23.029 1.00 64.15 223 GLY C O 1
ATOM 10683 N N . CYS C 1 233 ? 68.592 -54.752 -21.843 1.00 58.28 224 CYS C N 1
ATOM 10684 C CA . CYS C 1 233 ? 69.407 -54.295 -22.959 1.00 60.87 224 CYS C CA 1
ATOM 10685 C C . CYS C 1 233 ? 70.007 -55.535 -23.585 1.00 62.47 224 CYS C C 1
ATOM 10686 O O . CYS C 1 233 ? 70.964 -56.101 -23.052 1.00 71.81 224 CYS C O 1
ATOM 10689 N N . ALA C 1 234 ? 69.436 -55.972 -24.700 1.00 57.89 225 ALA C N 1
ATOM 10690 C CA . ALA C 1 234 ? 69.999 -57.073 -25.478 1.00 58.02 225 ALA C CA 1
ATOM 10691 C C . ALA C 1 234 ? 69.082 -57.322 -26.652 1.00 55.92 225 ALA C C 1
ATOM 10692 O O . ALA C 1 234 ? 69.505 -57.219 -27.811 1.00 58.35 225 ALA C O 1
ATOM 10694 N N . ALA C 1 235 ? 67.814 -57.592 -26.346 1.00 51.92 226 ALA C N 1
ATOM 10695 C CA . ALA C 1 235 ? 66.832 -57.983 -27.341 1.00 52.28 226 ALA C CA 1
ATOM 10696 C C . ALA C 1 235 ? 66.025 -56.820 -27.900 1.00 54.00 226 ALA C C 1
ATOM 10697 O O . ALA C 1 235 ? 65.193 -57.048 -28.781 1.00 61.72 226 ALA C O 1
ATOM 10699 N N . ILE C 1 236 ? 66.231 -55.591 -27.434 1.00 52.75 227 ILE C N 1
ATOM 10700 C CA . ILE C 1 236 ? 65.515 -54.462 -28.028 1.00 52.61 227 ILE C CA 1
ATOM 10701 C C . ILE C 1 236 ? 65.889 -54.337 -29.502 1.00 57.63 227 ILE C C 1
ATOM 10702 O O . ILE C 1 236 ? 67.068 -54.125 -29.828 1.00 55.79 227 ILE C O 1
ATOM 10707 N N . PRO C 1 237 ? 64.931 -54.464 -30.418 1.00 57.17 228 PRO C N 1
ATOM 10708 C CA . PRO C 1 237 ? 65.216 -54.179 -31.828 1.00 57.77 228 PRO C CA 1
ATOM 10709 C C . PRO C 1 237 ? 65.889 -52.820 -31.992 1.00 58.94 228 PRO C C 1
ATOM 10710 O O . PRO C 1 237 ? 65.502 -51.831 -31.360 1.00 58.75 228 PRO C O 1
ATOM 10714 N N . ALA C 1 238 ? 66.898 -52.778 -32.858 1.00 55.37 229 ALA C N 1
ATOM 10715 C CA . ALA C 1 238 ? 67.623 -51.538 -33.111 1.00 53.34 229 ALA C CA 1
ATOM 10716 C C . ALA C 1 238 ? 66.746 -50.331 -33.449 1.00 54.09 229 ALA C C 1
ATOM 10717 O O . ALA C 1 238 ? 67.027 -49.241 -32.921 1.00 56.77 229 ALA C O 1
ATOM 10719 N N . PRO C 1 239 ? 65.724 -50.414 -34.306 1.00 52.11 230 PRO C N 1
ATOM 10720 C CA . PRO C 1 239 ? 64.960 -49.206 -34.652 1.00 55.55 230 PRO C CA 1
ATOM 10721 C C . PRO C 1 239 ? 63.920 -48.790 -33.625 1.00 54.63 230 PRO C C 1
ATOM 10722 O O . PRO C 1 239 ? 63.112 -47.911 -33.933 1.00 54.51 230 PRO C O 1
ATOM 10726 N N . TYR C 1 240 ? 63.910 -49.393 -32.435 1.00 56.91 231 TYR C N 1
ATOM 10727 C CA . TYR C 1 240 ? 62.942 -49.050 -31.396 1.00 58.62 231 TYR C CA 1
ATOM 10728 C C . TYR C 1 240 ? 63.434 -47.857 -30.583 1.00 53.35 231 TYR C C 1
ATOM 10729 O O . TYR C 1 240 ? 64.616 -47.777 -30.236 1.00 55.40 231 TYR C O 1
ATOM 10738 N N . ARG C 1 241 ? 62.517 -46.945 -30.241 1.00 48.72 232 ARG C N 1
ATOM 10739 C CA . ARG C 1 241 ? 62.887 -45.865 -29.323 1.00 51.09 232 ARG C CA 1
ATOM 10740 C C . ARG C 1 241 ? 63.345 -46.401 -27.974 1.00 54.92 232 ARG C C 1
ATOM 10741 O O . ARG C 1 241 ? 64.166 -45.763 -27.310 1.00 57.62 232 ARG C O 1
ATOM 10749 N N . GLU C 1 242 ? 62.836 -47.565 -27.548 1.00 55.85 233 GLU C N 1
ATOM 10750 C CA . GLU C 1 242 ? 63.382 -48.204 -26.356 1.00 53.85 233 GLU C CA 1
ATOM 10751 C C . GLU C 1 242 ? 64.891 -48.375 -26.448 1.00 54.01 233 GLU C C 1
ATOM 10752 O O . GLU C 1 242 ? 65.571 -48.443 -25.417 1.00 57.60 233 GLU C O 1
ATOM 10758 N N . ARG C 1 243 ? 65.431 -48.481 -27.668 1.00 53.77 234 ARG C N 1
ATOM 10759 C CA . ARG C 1 243 ? 66.861 -48.735 -27.829 1.00 56.28 234 ARG C CA 1
ATOM 10760 C C . ARG C 1 243 ? 67.672 -47.461 -27.616 1.00 50.58 234 ARG C C 1
ATOM 10761 O O . ARG C 1 243 ? 68.755 -47.503 -27.021 1.00 48.86 234 ARG C O 1
ATOM 10769 N N . GLY C 1 244 ? 67.160 -46.317 -28.067 1.00 44.89 235 GLY C N 1
ATOM 10770 C CA . GLY C 1 244 ? 67.814 -45.061 -27.743 1.00 52.91 235 GLY C CA 1
ATOM 10771 C C . GLY C 1 244 ? 67.623 -44.645 -26.296 1.00 55.48 235 GLY C C 1
ATOM 10772 O O . GLY C 1 244 ? 68.518 -44.045 -25.692 1.00 55.65 235 GLY C O 1
ATOM 10773 N N . GLN C 1 245 ? 66.465 -44.956 -25.716 1.00 55.59 236 GLN C N 1
ATOM 10774 C CA . GLN C 1 245 ? 66.306 -44.755 -24.284 1.00 50.68 236 GLN C CA 1
ATOM 10775 C C . GLN C 1 245 ? 67.289 -45.615 -23.505 1.00 50.42 236 GLN C C 1
ATOM 10776 O O . GLN C 1 245 ? 67.874 -45.170 -22.515 1.00 54.23 236 GLN C O 1
ATOM 10782 N N . MET C 1 246 ? 67.516 -46.836 -23.956 1.00 47.78 237 MET C N 1
ATOM 10783 C CA . MET C 1 246 ? 68.493 -47.676 -23.285 1.00 51.36 237 MET C CA 1
ATOM 10784 C C . MET C 1 246 ? 69.905 -47.103 -23.419 1.00 55.52 237 MET C C 1
ATOM 10785 O O . MET C 1 246 ? 70.710 -47.187 -22.479 1.00 52.66 237 MET C O 1
ATOM 10790 N N . ALA C 1 247 ? 70.229 -46.515 -24.577 1.00 53.16 238 ALA C N 1
ATOM 10791 C CA . ALA C 1 247 ? 71.566 -45.952 -24.757 1.00 52.91 238 ALA C CA 1
ATOM 10792 C C . ALA C 1 247 ? 71.803 -44.771 -23.817 1.00 54.03 238 ALA C C 1
ATOM 10793 O O . ALA C 1 247 ? 72.898 -44.629 -23.253 1.00 50.62 238 ALA C O 1
ATOM 10795 N N . TYR C 1 248 ? 70.786 -43.921 -23.633 1.00 49.75 239 TYR C N 1
ATOM 10796 C CA . TYR C 1 248 ? 70.878 -42.828 -22.666 1.00 55.43 239 TYR C CA 1
ATOM 10797 C C . TYR C 1 248 ? 71.141 -43.352 -21.261 1.00 57.71 239 TYR C C 1
ATOM 10798 O O . TYR C 1 248 ? 72.114 -42.950 -20.609 1.00 59.95 239 TYR C O 1
ATOM 10807 N N . LYS C 1 249 ? 70.263 -44.242 -20.774 1.00 53.40 240 LYS C N 1
ATOM 10808 C CA . LYS C 1 249 ? 70.472 -44.870 -19.473 1.00 54.35 240 LYS C CA 1
ATOM 10809 C C . LYS C 1 249 ? 71.883 -45.422 -19.353 1.00 50.08 240 LYS C C 1
ATOM 10810 O O . LYS C 1 249 ? 72.532 -45.284 -18.308 1.00 50.89 240 LYS C O 1
ATOM 10816 N N . THR C 1 250 ? 72.376 -46.052 -20.416 1.00 50.83 241 THR C N 1
ATOM 10817 C CA . THR C 1 250 ? 73.706 -46.643 -20.352 1.00 50.29 241 THR C CA 1
ATOM 10818 C C . THR C 1 250 ? 74.778 -45.574 -20.226 1.00 48.91 241 THR C C 1
ATOM 10819 O O . THR C 1 250 ? 75.783 -45.789 -19.542 1.00 45.05 241 THR C O 1
ATOM 10823 N N . GLY C 1 251 ? 74.571 -44.417 -20.864 1.00 51.57 242 GLY C N 1
ATOM 10824 C CA . GLY C 1 251 ? 75.516 -43.321 -20.719 1.00 51.53 242 GLY C CA 1
ATOM 10825 C C . GLY C 1 251 ? 75.586 -42.803 -19.296 1.00 51.77 242 GLY C C 1
ATOM 10826 O O . GLY C 1 251 ? 76.674 -42.586 -18.757 1.00 51.38 242 GLY C O 1
ATOM 10827 N N . GLN C 1 252 ? 74.419 -42.595 -18.671 1.00 57.09 243 GLN C N 1
ATOM 10828 C CA . GLN C 1 252 ? 74.343 -42.263 -17.244 1.00 56.14 243 GLN C CA 1
ATOM 10829 C C . GLN C 1 252 ? 75.097 -43.278 -16.388 1.00 54.29 243 GLN C C 1
ATOM 10830 O O . GLN C 1 252 ? 75.995 -42.913 -15.616 1.00 55.66 243 GLN C O 1
ATOM 10836 N N . ARG C 1 253 ? 74.759 -44.570 -16.527 1.00 48.22 244 ARG C N 1
ATOM 10837 C CA . ARG C 1 253 ? 75.231 -45.555 -15.555 1.00 53.83 244 ARG C CA 1
ATOM 10838 C C . ARG C 1 253 ? 76.736 -45.744 -15.621 1.00 52.46 244 ARG C C 1
ATOM 10839 O O . ARG C 1 253 ? 77.355 -46.124 -14.619 1.00 59.15 244 ARG C O 1
ATOM 10847 N N . ILE C 1 254 ? 77.347 -45.469 -16.769 1.00 54.80 245 ILE C N 1
ATOM 10848 C CA . ILE C 1 254 ? 78.784 -45.688 -16.854 1.00 54.80 245 ILE C CA 1
ATOM 10849 C C . ILE C 1 254 ? 79.518 -44.634 -16.043 1.00 51.13 245 ILE C C 1
ATOM 10850 O O . ILE C 1 254 ? 80.607 -44.893 -15.515 1.00 52.00 245 ILE C O 1
ATOM 10855 N N . VAL C 1 255 ? 78.933 -43.446 -15.889 1.00 54.09 246 VAL C N 1
ATOM 10856 C CA . VAL C 1 255 ? 79.569 -42.439 -15.035 1.00 59.99 246 VAL C CA 1
ATOM 10857 C C . VAL C 1 255 ? 79.572 -42.906 -13.583 1.00 62.02 246 VAL C C 1
ATOM 10858 O O . VAL C 1 255 ? 80.612 -42.885 -12.909 1.00 56.91 246 VAL C O 1
ATOM 10862 N N . ASP C 1 256 ? 78.404 -43.346 -13.092 1.00 60.55 247 ASP C N 1
ATOM 10863 C CA . ASP C 1 256 ? 78.312 -43.985 -11.780 1.00 57.51 247 ASP C CA 1
ATOM 10864 C C . ASP C 1 256 ? 79.346 -45.093 -11.614 1.00 57.40 247 ASP C C 1
ATOM 10865 O O . ASP C 1 256 ? 80.033 -45.154 -10.592 1.00 64.05 247 ASP C O 1
ATOM 10870 N N . LEU C 1 257 ? 79.463 -45.990 -12.604 1.00 54.02 248 LEU C N 1
ATOM 10871 C CA . LEU C 1 257 ? 80.421 -47.090 -12.481 1.00 57.05 248 LEU C CA 1
ATOM 10872 C C . LEU C 1 257 ? 81.845 -46.572 -12.352 1.00 56.98 248 LEU C C 1
ATOM 10873 O O . LEU C 1 257 ? 82.693 -47.216 -11.724 1.00 57.81 248 LEU C O 1
ATOM 10878 N N . ALA C 1 258 ? 82.129 -45.417 -12.951 1.00 62.47 249 ALA C N 1
ATOM 10879 C CA . ALA C 1 258 ? 83.481 -44.876 -12.920 1.00 61.47 249 ALA C CA 1
ATOM 10880 C C . ALA C 1 258 ? 83.818 -44.350 -11.533 1.00 59.48 249 ALA C C 1
ATOM 10881 O O . ALA C 1 258 ? 84.897 -44.625 -10.995 1.00 59.23 249 ALA C O 1
ATOM 10883 N N . TYR C 1 259 ? 82.892 -43.595 -10.939 1.00 61.15 250 TYR C N 1
ATOM 10884 C CA . TYR C 1 259 ? 83.066 -43.134 -9.567 1.00 65.10 250 TYR C CA 1
ATOM 10885 C C . TYR C 1 259 ? 83.108 -44.302 -8.583 1.00 65.16 250 TYR C C 1
ATOM 10886 O O . TYR C 1 259 ? 83.929 -44.314 -7.660 1.00 67.36 250 TYR C O 1
ATOM 10895 N N . ASP C 1 260 ? 82.227 -45.292 -8.748 1.00 66.40 251 ASP C N 1
ATOM 10896 C CA . ASP C 1 260 ? 82.209 -46.412 -7.807 1.00 66.62 251 ASP C CA 1
ATOM 10897 C C . ASP C 1 260 ? 83.323 -47.413 -8.058 1.00 66.38 251 ASP C C 1
ATOM 10898 O O . ASP C 1 260 ? 83.494 -48.334 -7.249 1.00 72.98 251 ASP C O 1
ATOM 10903 N N . ASP C 1 261 ? 84.080 -47.252 -9.144 1.00 63.74 252 ASP C N 1
ATOM 10904 C CA . ASP C 1 261 ? 85.197 -48.132 -9.449 1.00 60.77 252 ASP C CA 1
ATOM 10905 C C . ASP C 1 261 ? 84.743 -49.592 -9.527 1.00 60.84 252 ASP C C 1
ATOM 10906 O O . ASP C 1 261 ? 85.289 -50.474 -8.861 1.00 65.57 252 ASP C O 1
ATOM 10911 N N . VAL C 1 262 ? 83.730 -49.838 -10.358 1.00 60.24 253 VAL C N 1
ATOM 10912 C CA . VAL C 1 262 ? 83.157 -51.166 -10.581 1.00 64.35 253 VAL C CA 1
ATOM 10913 C C . VAL C 1 262 ? 83.827 -51.759 -11.820 1.00 63.88 253 VAL C C 1
ATOM 10914 O O . VAL C 1 262 ? 83.403 -51.513 -12.951 1.00 67.57 253 VAL C O 1
ATOM 10918 N N . LYS C 1 263 ? 84.854 -52.554 -11.625 1.00 61.10 254 LYS C N 1
ATOM 10919 C CA . LYS C 1 263 ? 85.640 -52.966 -12.775 1.00 59.78 254 LYS C CA 1
ATOM 10920 C C . LYS C 1 263 ? 85.145 -54.297 -13.332 1.00 62.84 254 LYS C C 1
ATOM 10921 O O . LYS C 1 263 ? 84.415 -55.031 -12.661 1.00 64.47 254 LYS C O 1
ATOM 10927 N N . PRO C 1 264 ? 85.479 -54.611 -14.589 1.00 61.60 255 PRO C N 1
ATOM 10928 C CA . PRO C 1 264 ? 85.135 -55.934 -15.133 1.00 59.63 255 PRO C CA 1
ATOM 10929 C C . PRO C 1 264 ? 85.495 -57.098 -14.233 1.00 61.35 255 PRO C C 1
ATOM 10930 O O . PRO C 1 264 ? 84.656 -57.987 -14.019 1.00 63.36 255 PRO C O 1
ATOM 10934 N N . LEU C 1 265 ? 86.719 -57.125 -13.699 1.00 60.22 256 LEU C N 1
ATOM 10935 C CA . LEU C 1 265 ? 87.139 -58.249 -12.866 1.00 61.57 256 LEU C CA 1
ATOM 10936 C C . LEU C 1 265 ? 86.335 -58.353 -11.567 1.00 67.25 256 LEU C C 1
ATOM 10937 O O . LEU C 1 265 ? 86.348 -59.412 -10.926 1.00 72.40 256 LEU C O 1
ATOM 10942 N N . ASP C 1 266 ? 85.645 -57.283 -11.161 1.00 62.14 257 ASP C N 1
ATOM 10943 C CA . ASP C 1 266 ? 84.718 -57.389 -10.040 1.00 63.48 257 ASP C CA 1
ATOM 10944 C C . ASP C 1 266 ? 83.467 -58.175 -10.414 1.00 69.59 257 ASP C C 1
ATOM 10945 O O . ASP C 1 266 ? 82.848 -58.794 -9.545 1.00 70.85 257 ASP C O 1
ATOM 10950 N N . ILE C 1 267 ? 83.074 -58.158 -11.684 1.00 68.64 258 ILE C N 1
ATOM 10951 C CA . ILE C 1 267 ? 81.820 -58.755 -12.119 1.00 63.80 258 ILE C CA 1
ATOM 10952 C C . ILE C 1 267 ? 82.027 -60.151 -12.697 1.00 66.22 258 ILE C C 1
ATOM 10953 O O . ILE C 1 267 ? 81.257 -61.068 -12.404 1.00 61.67 258 ILE C O 1
ATOM 10958 N N . LEU C 1 268 ? 83.065 -60.323 -13.519 1.00 65.81 259 LEU C N 1
ATOM 10959 C CA . LEU C 1 268 ? 83.262 -61.553 -14.286 1.00 63.36 259 LEU C CA 1
ATOM 10960 C C . LEU C 1 268 ? 83.911 -62.622 -13.408 1.00 62.37 259 LEU C C 1
ATOM 10961 O O . LEU C 1 268 ? 85.093 -62.950 -13.534 1.00 65.39 259 LEU C O 1
ATOM 10966 N N . THR C 1 269 ? 83.095 -63.177 -12.512 1.00 67.15 260 THR C N 1
ATOM 10967 C CA . THR C 1 269 ? 83.446 -64.342 -11.706 1.00 62.59 260 THR C CA 1
ATOM 10968 C C . THR C 1 269 ? 82.987 -65.627 -12.384 1.00 62.89 260 THR C C 1
ATOM 10969 O O . THR C 1 269 ? 82.140 -65.621 -13.282 1.00 63.88 260 THR C O 1
ATOM 10973 N N . LYS C 1 270 ? 83.536 -66.747 -11.914 1.00 63.88 261 LYS C N 1
ATOM 10974 C CA . LYS C 1 270 ? 83.070 -68.042 -12.394 1.00 60.12 261 LYS C CA 1
ATOM 10975 C C . LYS C 1 270 ? 81.559 -68.177 -12.224 1.00 65.00 261 LYS C C 1
ATOM 10976 O O . LYS C 1 270 ? 80.875 -68.751 -13.081 1.00 63.73 261 LYS C O 1
ATOM 10982 N N . GLN C 1 271 ? 81.012 -67.621 -11.142 1.00 64.66 262 GLN C N 1
ATOM 10983 C CA . GLN C 1 271 ? 79.561 -67.629 -10.981 1.00 71.16 262 GLN C CA 1
ATOM 10984 C C . GLN C 1 271 ? 78.863 -66.900 -12.123 1.00 69.75 262 GLN C C 1
ATOM 10985 O O . GLN C 1 271 ? 77.744 -67.265 -12.509 1.00 67.88 262 GLN C O 1
ATOM 10991 N N . ALA C 1 272 ? 79.496 -65.858 -12.661 1.00 69.89 263 ALA C N 1
ATOM 10992 C CA . ALA C 1 272 ? 78.865 -65.084 -13.723 1.00 63.65 263 ALA C CA 1
ATOM 10993 C C . ALA C 1 272 ? 78.886 -65.854 -15.034 1.00 57.02 263 ALA C C 1
ATOM 10994 O O . ALA C 1 272 ? 77.866 -65.967 -15.721 1.00 55.76 263 ALA C O 1
ATOM 10996 N N . PHE C 1 273 ? 80.037 -66.405 -15.394 1.00 54.41 264 PHE C N 1
ATOM 10997 C CA . PHE C 1 273 ? 80.084 -67.211 -16.605 1.00 61.86 264 PHE C CA 1
ATOM 10998 C C . PHE C 1 273 ? 79.124 -68.390 -16.524 1.00 63.85 264 PHE C C 1
ATOM 10999 O O . PHE C 1 273 ? 78.470 -68.733 -17.517 1.00 62.09 264 PHE C O 1
ATOM 11007 N N . GLU C 1 274 ? 79.004 -69.006 -15.344 1.00 66.31 265 GLU C N 1
ATOM 11008 C CA . GLU C 1 274 ? 78.052 -70.099 -15.184 1.00 62.91 265 GLU C CA 1
ATOM 11009 C C . GLU C 1 274 ? 76.626 -69.627 -15.453 1.00 60.67 265 GLU C C 1
ATOM 11010 O O . GLU C 1 274 ? 75.850 -70.318 -16.123 1.00 58.12 265 GLU C O 1
ATOM 11016 N N . ASN C 1 275 ? 76.269 -68.435 -14.968 1.00 64.61 266 ASN C N 1
ATOM 11017 C CA . ASN C 1 275 ? 74.977 -67.861 -15.339 1.00 68.22 266 ASN C CA 1
ATOM 11018 C C . ASN C 1 275 ? 74.863 -67.663 -16.846 1.00 64.83 266 ASN C C 1
ATOM 11019 O O . ASN C 1 275 ? 73.772 -67.815 -17.412 1.00 63.25 266 ASN C O 1
ATOM 11024 N N . ALA C 1 276 ? 75.973 -67.333 -17.513 1.00 63.92 267 ALA C N 1
ATOM 11025 C CA . ALA C 1 276 ? 75.940 -67.168 -18.962 1.00 61.67 267 ALA C CA 1
ATOM 11026 C C . ALA C 1 276 ? 75.750 -68.507 -19.654 1.00 59.19 267 ALA C C 1
ATOM 11027 O O . ALA C 1 276 ? 74.918 -68.633 -20.559 1.00 63.29 267 ALA C O 1
ATOM 11029 N N . ILE C 1 277 ? 76.517 -69.521 -19.241 1.00 57.75 268 ILE C N 1
ATOM 11030 C CA . ILE C 1 277 ? 76.372 -70.853 -19.824 1.00 58.42 268 ILE C CA 1
ATOM 11031 C C . ILE C 1 277 ? 74.935 -71.351 -19.691 1.00 58.45 268 ILE C C 1
ATOM 11032 O O . ILE C 1 277 ? 74.379 -71.943 -20.623 1.00 62.67 268 ILE C O 1
ATOM 11037 N N . ALA C 1 278 ? 74.301 -71.106 -18.550 1.00 55.95 269 ALA C N 1
ATOM 11038 C CA . ALA C 1 278 ? 72.917 -71.531 -18.399 1.00 57.97 269 ALA C CA 1
ATOM 11039 C C . ALA C 1 278 ? 72.017 -70.833 -19.410 1.00 58.80 269 ALA C C 1
ATOM 11040 O O . ALA C 1 278 ? 71.205 -71.481 -20.085 1.00 59.57 269 ALA C O 1
ATOM 11042 N N . LEU C 1 279 ? 72.158 -69.506 -19.535 1.00 61.08 270 LEU C N 1
ATOM 11043 C CA . LEU C 1 279 ? 71.303 -68.729 -20.431 1.00 52.60 270 LEU C CA 1
ATOM 11044 C C . LEU C 1 279 ? 71.434 -69.205 -21.873 1.00 55.45 270 LEU C C 1
ATOM 11045 O O . LEU C 1 279 ? 70.447 -69.240 -22.618 1.00 53.83 270 LEU C O 1
ATOM 11050 N N . VAL C 1 280 ? 72.642 -69.590 -22.283 1.00 54.36 271 VAL C N 1
ATOM 11051 C CA . VAL C 1 280 ? 72.859 -69.988 -23.672 1.00 55.24 271 VAL C CA 1
ATOM 11052 C C . VAL C 1 280 ? 72.029 -71.219 -24.001 1.00 57.25 271 VAL C C 1
ATOM 11053 O O . VAL C 1 280 ? 71.178 -71.197 -24.898 1.00 56.99 271 VAL C O 1
ATOM 11057 N N . ALA C 1 281 ? 72.256 -72.305 -23.256 1.00 63.64 272 ALA C N 1
ATOM 11058 C CA . ALA C 1 281 ? 71.441 -73.513 -23.367 1.00 58.62 272 ALA C CA 1
ATOM 11059 C C . ALA C 1 281 ? 69.945 -73.203 -23.290 1.00 60.09 272 ALA C C 1
ATOM 11060 O O . ALA C 1 281 ? 69.161 -73.643 -24.141 1.00 59.73 272 ALA C O 1
ATOM 11062 N N . ALA C 1 282 ? 69.529 -72.434 -22.280 1.00 52.79 273 ALA C N 1
ATOM 11063 C CA . ALA C 1 282 ? 68.105 -72.158 -22.122 1.00 55.81 273 ALA C CA 1
ATOM 11064 C C . ALA C 1 282 ? 67.525 -71.411 -23.322 1.00 62.63 273 ALA C C 1
ATOM 11065 O O . ALA C 1 282 ? 66.322 -71.513 -23.588 1.00 64.09 273 ALA C O 1
ATOM 11067 N N . ALA C 1 283 ? 68.347 -70.657 -24.061 1.00 62.01 274 ALA C N 1
ATOM 11068 C CA . ALA C 1 283 ? 67.839 -69.837 -25.159 1.00 63.00 274 ALA C CA 1
ATOM 11069 C C . ALA C 1 283 ? 68.076 -70.455 -26.533 1.00 63.68 274 ALA C C 1
ATOM 11070 O O . ALA C 1 283 ? 67.647 -69.874 -27.540 1.00 61.58 274 ALA C O 1
ATOM 11072 N N . GLY C 1 284 ? 68.715 -71.619 -26.602 1.00 55.53 275 GLY C N 1
ATOM 11073 C CA . GLY C 1 284 ? 69.036 -72.197 -27.894 1.00 59.72 275 GLY C CA 1
ATOM 11074 C C . GLY C 1 284 ? 70.107 -71.405 -28.604 1.00 59.98 275 GLY C C 1
ATOM 11075 O O . GLY C 1 284 ? 70.037 -71.216 -29.827 1.00 63.22 275 GLY C O 1
ATOM 11076 N N . GLY C 1 285 ? 71.093 -70.925 -27.859 1.00 63.13 276 GLY C N 1
ATOM 11077 C CA . GLY C 1 285 ? 72.086 -70.026 -28.401 1.00 56.56 276 GLY C CA 1
ATOM 11078 C C . GLY C 1 285 ? 73.084 -70.719 -29.301 1.00 59.62 276 GLY C C 1
ATOM 11079 O O . GLY C 1 285 ? 73.193 -71.948 -29.369 1.00 67.13 276 GLY C O 1
ATOM 11080 N N . SER C 1 286 ? 73.840 -69.880 -29.999 1.00 55.74 277 SER C N 1
ATOM 11081 C CA . SER C 1 286 ? 74.793 -70.347 -30.988 1.00 57.02 277 SER C CA 1
ATOM 11082 C C . SER C 1 286 ? 75.940 -71.108 -30.339 1.00 58.23 277 SER C C 1
ATOM 11083 O O . SER C 1 286 ? 76.423 -70.742 -29.267 1.00 54.58 277 SER C O 1
ATOM 11086 N N . THR C 1 287 ? 76.381 -72.172 -31.015 1.00 56.95 278 THR C N 1
ATOM 11087 C CA . THR C 1 287 ? 77.585 -72.887 -30.611 1.00 59.03 278 THR C CA 1
ATOM 11088 C C . THR C 1 287 ? 78.823 -71.995 -30.598 1.00 56.27 278 THR C C 1
ATOM 11089 O O . THR C 1 287 ? 79.822 -72.338 -29.952 1.00 52.33 278 THR C O 1
ATOM 11093 N N . ASN C 1 288 ? 78.792 -70.872 -31.316 1.00 56.48 279 ASN C N 1
ATOM 11094 C CA . ASN C 1 288 ? 79.924 -69.959 -31.302 1.00 56.07 279 ASN C CA 1
ATOM 11095 C C . ASN C 1 288 ? 80.101 -69.300 -29.939 1.00 56.55 279 ASN C C 1
ATOM 11096 O O . ASN C 1 288 ? 81.186 -68.785 -29.647 1.00 55.78 279 ASN C O 1
ATOM 11101 N N . ALA C 1 289 ? 79.071 -69.344 -29.088 1.00 52.04 280 ALA C N 1
ATOM 11102 C CA . ALA C 1 289 ? 79.194 -68.794 -27.744 1.00 50.19 280 ALA C CA 1
ATOM 11103 C C . ALA C 1 289 ? 80.203 -69.564 -26.912 1.00 53.61 280 ALA C C 1
ATOM 11104 O O . ALA C 1 289 ? 80.812 -68.994 -26.006 1.00 58.15 280 ALA C O 1
ATOM 11106 N N . GLN C 1 290 ? 80.403 -70.848 -27.202 1.00 55.65 281 GLN C N 1
ATOM 11107 C CA . GLN C 1 290 ? 81.345 -71.633 -26.408 1.00 56.40 281 GLN C CA 1
ATOM 11108 C C . GLN C 1 290 ? 82.781 -71.146 -26.554 1.00 51.27 281 GLN C C 1
ATOM 11109 O O . GLN C 1 290 ? 83.436 -70.938 -25.519 1.00 54.06 281 GLN C O 1
ATOM 11115 N N . PRO C 1 291 ? 83.350 -70.979 -27.757 1.00 52.48 282 PRO C N 1
ATOM 11116 C CA . PRO C 1 291 ? 84.699 -70.379 -27.817 1.00 55.04 282 PRO C CA 1
ATOM 11117 C C . PRO C 1 291 ? 84.752 -68.944 -27.289 1.00 53.08 282 PRO C C 1
ATOM 11118 O O . PRO C 1 291 ? 85.771 -68.569 -26.701 1.00 56.04 282 PRO C O 1
ATOM 11122 N N . HIS C 1 292 ? 83.690 -68.138 -27.450 1.00 45.99 283 HIS C N 1
ATOM 11123 C CA . HIS C 1 292 ? 83.752 -66.750 -26.992 1.00 52.53 283 HIS C CA 1
ATOM 11124 C C . HIS C 1 292 ? 83.663 -66.668 -25.478 1.00 57.33 283 HIS C C 1
ATOM 11125 O O . HIS C 1 292 ? 84.315 -65.818 -24.856 1.00 55.60 283 HIS C O 1
ATOM 11132 N N . ILE C 1 293 ? 82.833 -67.515 -24.869 1.00 57.22 284 ILE C N 1
ATOM 11133 C CA . ILE C 1 293 ? 82.694 -67.466 -23.420 1.00 55.74 284 ILE C CA 1
ATOM 11134 C C . ILE C 1 293 ? 83.980 -67.952 -22.763 1.00 58.93 284 ILE C C 1
ATOM 11135 O O . ILE C 1 293 ? 84.453 -67.377 -21.774 1.00 61.18 284 ILE C O 1
ATOM 11140 N N . VAL C 1 294 ? 84.601 -68.977 -23.339 1.00 51.61 285 VAL C N 1
ATOM 11141 C CA . VAL C 1 294 ? 85.868 -69.451 -22.801 1.00 57.56 285 VAL C CA 1
ATOM 11142 C C . VAL C 1 294 ? 86.924 -68.368 -22.942 1.00 56.10 285 VAL C C 1
ATOM 11143 O O . VAL C 1 294 ? 87.729 -68.141 -22.031 1.00 59.09 285 VAL C O 1
ATOM 11147 N N . ALA C 1 295 ? 86.908 -67.656 -24.072 1.00 58.66 286 ALA C N 1
ATOM 11148 C CA . ALA C 1 295 ? 87.884 -66.598 -24.315 1.00 54.05 286 ALA C CA 1
ATOM 11149 C C . ALA C 1 295 ? 87.749 -65.475 -23.288 1.00 52.65 286 ALA C C 1
ATOM 11150 O O . ALA C 1 295 ? 88.737 -65.055 -22.673 1.00 53.19 286 ALA C O 1
ATOM 11152 N N . MET C 1 296 ? 86.526 -64.992 -23.069 1.00 51.32 287 MET C N 1
ATOM 11153 C CA . MET C 1 296 ? 86.314 -63.960 -22.058 1.00 53.71 287 MET C CA 1
ATOM 11154 C C . MET C 1 296 ? 86.758 -64.441 -20.686 1.00 56.63 287 MET C C 1
ATOM 11155 O O . MET C 1 296 ? 87.460 -63.729 -19.960 1.00 61.00 287 MET C O 1
ATOM 11160 N N . ALA C 1 297 ? 86.357 -65.658 -20.319 1.00 61.67 288 ALA C N 1
ATOM 11161 C CA . ALA C 1 297 ? 86.739 -66.222 -19.032 1.00 57.77 288 ALA C CA 1
ATOM 11162 C C . ALA C 1 297 ? 88.252 -66.235 -18.859 1.00 53.21 288 ALA C C 1
ATOM 11163 O O . ALA C 1 297 ? 88.774 -65.807 -17.826 1.00 52.35 288 ALA C O 1
ATOM 11165 N N . ARG C 1 298 ? 88.971 -66.742 -19.859 1.00 52.99 289 ARG C N 1
ATOM 11166 C CA . ARG C 1 298 ? 90.424 -66.810 -19.767 1.00 54.18 289 ARG C CA 1
ATOM 11167 C C . ARG C 1 298 ? 91.019 -65.430 -19.561 1.00 60.89 289 ARG C C 1
ATOM 11168 O O . ARG C 1 298 ? 91.923 -65.248 -18.734 1.00 60.84 289 ARG C O 1
ATOM 11176 N N . HIS C 1 299 ? 90.507 -64.439 -20.292 1.00 56.09 290 HIS C N 1
ATOM 11177 C CA . HIS C 1 299 ? 91.010 -63.092 -20.128 1.00 54.23 290 HIS C CA 1
ATOM 11178 C C . HIS C 1 299 ? 90.608 -62.506 -18.789 1.00 52.36 290 HIS C C 1
ATOM 11179 O O . HIS C 1 299 ? 91.255 -61.565 -18.320 1.00 61.23 290 HIS C O 1
ATOM 11186 N N . ALA C 1 300 ? 89.570 -63.045 -18.166 1.00 50.93 291 ALA C N 1
ATOM 11187 C CA . ALA C 1 300 ? 89.208 -62.737 -16.788 1.00 57.02 291 ALA C CA 1
ATOM 11188 C C . ALA C 1 300 ? 89.967 -63.589 -15.766 1.00 59.13 291 ALA C C 1
ATOM 11189 O O . ALA C 1 300 ? 89.608 -63.574 -14.581 1.00 59.14 291 ALA C O 1
ATOM 11191 N N . GLY C 1 301 ? 90.991 -64.331 -16.199 1.00 57.72 292 GLY C N 1
ATOM 11192 C CA . GLY C 1 301 ? 91.691 -65.267 -15.333 1.00 59.60 292 GLY C CA 1
ATOM 11193 C C . GLY C 1 301 ? 90.808 -66.342 -14.729 1.00 64.72 292 GLY C C 1
ATOM 11194 O O . GLY C 1 301 ? 91.085 -66.817 -13.622 1.00 64.16 292 GLY C O 1
ATOM 11195 N N . VAL C 1 302 ? 89.744 -66.732 -15.425 1.00 62.83 293 VAL C N 1
ATOM 11196 C CA . VAL C 1 302 ? 88.783 -67.727 -14.960 1.00 61.13 293 VAL C CA 1
ATOM 11197 C C . VAL C 1 302 ? 88.920 -68.971 -15.832 1.00 64.48 293 VAL C C 1
ATOM 11198 O O . VAL C 1 302 ? 88.987 -68.864 -17.063 1.00 60.15 293 VAL C O 1
ATOM 11202 N N . GLU C 1 303 ? 88.959 -70.151 -15.211 1.00 69.00 294 GLU C N 1
ATOM 11203 C CA . GLU C 1 303 ? 88.965 -71.384 -15.991 1.00 70.87 294 GLU C CA 1
ATOM 11204 C C . GLU C 1 303 ? 87.528 -71.821 -16.252 1.00 68.18 294 GLU C C 1
ATOM 11205 O O . GLU C 1 303 ? 86.685 -71.783 -15.350 1.00 72.14 294 GLU C O 1
ATOM 11211 N N . ILE C 1 304 ? 87.236 -72.173 -17.498 1.00 65.11 295 ILE C N 1
ATOM 11212 C CA . ILE C 1 304 ? 85.953 -72.759 -17.861 1.00 67.37 295 ILE C CA 1
ATOM 11213 C C . ILE C 1 304 ? 86.261 -74.055 -18.578 1.00 66.55 295 ILE C C 1
ATOM 11214 O O . ILE C 1 304 ? 87.017 -74.061 -19.556 1.00 61.45 295 ILE C O 1
ATOM 11219 N N . THR C 1 305 ? 85.715 -75.151 -18.082 1.00 73.86 296 THR C N 1
ATOM 11220 C CA . THR C 1 305 ? 86.125 -76.450 -18.579 1.00 73.62 296 THR C CA 1
ATOM 11221 C C . THR C 1 305 ? 84.954 -77.147 -19.257 1.00 70.15 296 THR C C 1
ATOM 11222 O O . THR C 1 305 ? 83.791 -76.737 -19.135 1.00 63.62 296 THR C O 1
ATOM 11226 N N . ALA C 1 306 ? 85.299 -78.222 -19.983 1.00 68.85 297 ALA C N 1
ATOM 11227 C CA . ALA C 1 306 ? 84.291 -79.042 -20.644 1.00 67.15 297 ALA C CA 1
ATOM 11228 C C . ALA C 1 306 ? 83.240 -79.535 -19.657 1.00 69.36 297 ALA C C 1
ATOM 11229 O O . ALA C 1 306 ? 82.080 -79.749 -20.029 1.00 68.87 297 ALA C O 1
ATOM 11231 N N . ASP C 1 307 ? 83.612 -79.674 -18.385 1.00 69.20 298 ASP C N 1
ATOM 11232 C CA . ASP C 1 307 ? 82.638 -80.091 -17.388 1.00 66.24 298 ASP C CA 1
ATOM 11233 C C . ASP C 1 307 ? 81.581 -79.023 -17.160 1.00 67.55 298 ASP C C 1
ATOM 11234 O O . ASP C 1 307 ? 80.398 -79.347 -16.987 1.00 67.64 298 ASP C O 1
ATOM 11239 N N . ASP C 1 308 ? 81.976 -77.743 -17.170 1.00 70.49 299 ASP C N 1
ATOM 11240 C CA . ASP C 1 308 ? 80.998 -76.680 -16.972 1.00 62.39 299 ASP C CA 1
ATOM 11241 C C . ASP C 1 308 ? 80.001 -76.616 -18.112 1.00 64.65 299 ASP C C 1
ATOM 11242 O O . ASP C 1 308 ? 78.886 -76.118 -17.919 1.00 64.54 299 ASP C O 1
ATOM 11247 N N . TRP C 1 309 ? 80.370 -77.125 -19.287 1.00 68.17 300 TRP C N 1
ATOM 11248 C CA . TRP C 1 309 ? 79.405 -77.218 -20.372 1.00 66.80 300 TRP C CA 1
ATOM 11249 C C . TRP C 1 309 ? 78.443 -78.365 -20.144 1.00 68.28 300 TRP C C 1
ATOM 11250 O O . TRP C 1 309 ? 77.234 -78.214 -20.367 1.00 72.00 300 TRP C O 1
ATOM 11261 N N . ARG C 1 310 ? 78.965 -79.506 -19.673 1.00 73.15 301 ARG C N 1
ATOM 11262 C CA . ARG C 1 310 ? 78.116 -80.653 -19.349 1.00 68.62 301 ARG C CA 1
ATOM 11263 C C . ARG C 1 310 ? 77.045 -80.287 -18.329 1.00 66.59 301 ARG C C 1
ATOM 11264 O O . ARG C 1 310 ? 75.892 -80.722 -18.447 1.00 66.63 301 ARG C O 1
ATOM 11272 N N . ALA C 1 311 ? 77.406 -79.471 -17.331 1.00 64.23 302 ALA C N 1
ATOM 11273 C CA . ALA C 1 311 ? 76.462 -79.063 -16.295 1.00 62.18 302 ALA C CA 1
ATOM 11274 C C . ALA C 1 311 ? 75.249 -78.323 -16.846 1.00 68.81 302 ALA C C 1
ATOM 11275 O O . ALA C 1 311 ? 74.232 -78.223 -16.149 1.00 72.81 302 ALA C O 1
ATOM 11277 N N . ALA C 1 312 ? 75.328 -77.782 -18.063 1.00 71.70 303 ALA C N 1
ATOM 11278 C CA . ALA C 1 312 ? 74.200 -77.064 -18.641 1.00 69.75 303 ALA C CA 1
ATOM 11279 C C . ALA C 1 312 ? 73.388 -77.908 -19.606 1.00 67.91 303 ALA C C 1
ATOM 11280 O O . ALA C 1 312 ? 72.288 -77.492 -19.985 1.00 69.04 303 ALA C O 1
ATOM 11282 N N . TYR C 1 313 ? 73.912 -79.073 -20.002 1.00 69.34 304 TYR C N 1
ATOM 11283 C CA . TYR C 1 313 ? 73.255 -79.934 -20.979 1.00 66.78 304 TYR C CA 1
ATOM 11284 C C . TYR C 1 313 ? 71.781 -80.132 -20.661 1.00 68.83 304 TYR C C 1
ATOM 11285 O O . TYR C 1 313 ? 70.914 -79.879 -21.503 1.00 72.11 304 TYR C O 1
ATOM 11294 N N . ASP C 1 314 ? 71.474 -80.559 -19.446 1.00 69.27 305 ASP C N 1
ATOM 11295 C CA . ASP C 1 314 ? 70.094 -80.932 -19.160 1.00 72.73 305 ASP C CA 1
ATOM 11296 C C . ASP C 1 314 ? 69.124 -79.719 -19.016 1.00 72.84 305 ASP C C 1
ATOM 11297 O O . ASP C 1 314 ? 67.997 -79.960 -18.542 1.00 77.59 305 ASP C O 1
ATOM 11302 N N . ILE C 1 315 ? 69.465 -78.492 -19.407 1.00 68.73 306 ILE C N 1
ATOM 11303 C CA . ILE C 1 315 ? 68.559 -77.349 -19.287 1.00 65.92 306 ILE C CA 1
ATOM 11304 C C . ILE C 1 315 ? 67.602 -77.347 -20.473 1.00 66.25 306 ILE C C 1
ATOM 11305 O O . ILE C 1 315 ? 68.035 -77.561 -21.614 1.00 67.07 306 ILE C O 1
ATOM 11310 N N . PRO C 1 316 ? 66.311 -77.101 -20.262 1.00 64.15 307 PRO C N 1
ATOM 11311 C CA . PRO C 1 316 ? 65.360 -77.146 -21.378 1.00 69.58 307 PRO C CA 1
ATOM 11312 C C . PRO C 1 316 ? 65.481 -75.935 -22.298 1.00 68.76 307 PRO C C 1
ATOM 11313 O O . PRO C 1 316 ? 65.934 -74.858 -21.907 1.00 63.86 307 PRO C O 1
ATOM 11317 N N . LEU C 1 317 ? 65.033 -76.130 -23.539 1.00 68.62 308 LEU C N 1
ATOM 11318 C CA . LEU C 1 317 ? 64.857 -75.043 -24.492 1.00 63.70 308 LEU C CA 1
ATOM 11319 C C . LEU C 1 317 ? 63.608 -74.242 -24.133 1.00 66.47 308 LEU C C 1
ATOM 11320 O O . LEU C 1 317 ? 62.490 -74.758 -24.195 1.00 75.44 308 LEU C O 1
ATOM 11325 N N . ILE C 1 318 ? 63.803 -72.971 -23.810 1.00 66.88 309 ILE C N 1
ATOM 11326 C CA . ILE C 1 318 ? 62.753 -72.102 -23.296 1.00 64.44 309 ILE C CA 1
ATOM 11327 C C . ILE C 1 318 ? 62.286 -71.061 -24.318 1.00 66.28 309 ILE C C 1
ATOM 11328 O O . ILE C 1 318 ? 61.163 -70.545 -24.188 1.00 64.90 309 ILE C O 1
ATOM 11333 N N . VAL C 1 319 ? 63.088 -70.760 -25.341 1.00 68.30 310 VAL C N 1
ATOM 11334 C CA . VAL C 1 319 ? 62.845 -69.647 -26.258 1.00 65.31 310 VAL C CA 1
ATOM 11335 C C . VAL C 1 319 ? 62.386 -70.191 -27.607 1.00 61.66 310 VAL C C 1
ATOM 11336 O O . VAL C 1 319 ? 63.047 -71.052 -28.200 1.00 59.92 310 VAL C O 1
ATOM 11340 N N . ASN C 1 320 ? 61.276 -69.660 -28.103 1.00 55.72 311 ASN C N 1
ATOM 11341 C CA . ASN C 1 320 ? 60.653 -70.145 -29.329 1.00 58.23 311 ASN C CA 1
ATOM 11342 C C . ASN C 1 320 ? 61.049 -69.237 -30.499 1.00 59.99 311 ASN C C 1
ATOM 11343 O O . ASN C 1 320 ? 60.238 -68.523 -31.115 1.00 54.07 311 ASN C O 1
ATOM 11348 N N . MET C 1 321 ? 62.341 -69.290 -30.811 1.00 57.70 312 MET C N 1
ATOM 11349 C CA . MET C 1 321 ? 62.958 -68.370 -31.755 1.00 58.44 312 MET C CA 1
ATOM 11350 C C . MET C 1 321 ? 63.733 -69.170 -32.795 1.00 57.22 312 MET C C 1
ATOM 11351 O O . MET C 1 321 ? 64.452 -70.112 -32.440 1.00 57.12 312 MET C O 1
ATOM 11356 N N . GLN C 1 322 ? 63.581 -68.817 -34.071 1.00 54.32 313 GLN C N 1
ATOM 11357 C CA . GLN C 1 322 ? 64.424 -69.433 -35.084 1.00 53.66 313 GLN C CA 1
ATOM 11358 C C . GLN C 1 322 ? 65.886 -69.231 -34.700 1.00 56.47 313 GLN C C 1
ATOM 11359 O O . GLN C 1 322 ? 66.248 -68.156 -34.204 1.00 57.78 313 GLN C O 1
ATOM 11365 N N . PRO C 1 323 ? 66.763 -70.224 -34.925 1.00 53.33 314 PRO C N 1
ATOM 11366 C CA . PRO C 1 323 ? 66.609 -71.468 -35.701 1.00 62.25 314 PRO C CA 1
ATOM 11367 C C . PRO C 1 323 ? 65.807 -72.575 -35.016 1.00 62.80 314 PRO C C 1
ATOM 11368 O O . PRO C 1 323 ? 64.956 -73.190 -35.668 1.00 65.52 314 PRO C O 1
ATOM 11372 N N . ALA C 1 324 ? 66.095 -72.808 -33.730 1.00 59.61 315 ALA C N 1
ATOM 11373 C CA . ALA C 1 324 ? 65.479 -73.902 -32.989 1.00 58.45 315 ALA C CA 1
ATOM 11374 C C . ALA C 1 324 ? 63.957 -73.794 -32.988 1.00 65.47 315 ALA C C 1
ATOM 11375 O O . ALA C 1 324 ? 63.249 -74.793 -33.190 1.00 64.54 315 ALA C O 1
ATOM 11377 N N . GLY C 1 325 ? 63.438 -72.593 -32.771 1.00 57.57 316 GLY C N 1
ATOM 11378 C CA . GLY C 1 325 ? 62.012 -72.396 -32.656 1.00 53.26 316 GLY C CA 1
ATOM 11379 C C . GLY C 1 325 ? 61.401 -71.730 -33.867 1.00 56.71 316 GLY C C 1
ATOM 11380 O O . GLY C 1 325 ? 61.754 -72.045 -35.007 1.00 58.32 316 GLY C O 1
ATOM 11381 N N . LYS C 1 326 ? 60.504 -70.787 -33.619 1.00 55.91 317 LYS C N 1
ATOM 11382 C CA . LYS C 1 326 ? 59.592 -70.258 -34.622 1.00 54.60 317 LYS C CA 1
ATOM 11383 C C . LYS C 1 326 ? 59.703 -68.755 -34.835 1.00 60.32 317 LYS C C 1
ATOM 11384 O O . LYS C 1 326 ? 59.678 -68.305 -35.983 1.00 59.34 317 LYS C O 1
ATOM 11390 N N . TYR C 1 327 ? 59.814 -67.958 -33.770 1.00 55.59 318 TYR C N 1
ATOM 11391 C CA . TYR C 1 327 ? 59.701 -66.514 -33.903 1.00 59.74 318 TYR C CA 1
ATOM 11392 C C . TYR C 1 327 ? 61.068 -65.837 -34.067 1.00 59.43 318 TYR C C 1
ATOM 11393 O O . TYR C 1 327 ? 62.120 -66.480 -34.106 1.00 55.95 318 TYR C O 1
ATOM 11402 N N . LEU C 1 328 ? 61.044 -64.511 -34.182 1.00 64.98 319 LEU C N 1
ATOM 11403 C CA . LEU C 1 328 ? 62.224 -63.687 -34.411 1.00 53.70 319 LEU C CA 1
ATOM 11404 C C . LEU C 1 328 ? 62.382 -62.670 -33.281 1.00 56.95 319 LEU C C 1
ATOM 11405 O O . LEU C 1 328 ? 61.544 -62.565 -32.377 1.00 54.80 319 LEU C O 1
ATOM 11410 N N . GLY C 1 329 ? 63.462 -61.885 -33.384 1.00 60.91 320 GLY C N 1
ATOM 11411 C CA . GLY C 1 329 ? 63.897 -61.038 -32.284 1.00 53.52 320 GLY C CA 1
ATOM 11412 C C . GLY C 1 329 ? 62.843 -60.089 -31.753 1.00 53.94 320 GLY C C 1
ATOM 11413 O O . GLY C 1 329 ? 62.854 -59.759 -30.559 1.00 53.99 320 GLY C O 1
ATOM 11414 N N . GLU C 1 330 ? 61.924 -59.634 -32.615 1.00 50.85 321 GLU C N 1
ATOM 11415 C CA . GLU C 1 330 ? 60.884 -58.712 -32.159 1.00 54.31 321 GLU C CA 1
ATOM 11416 C C . GLU C 1 330 ? 59.993 -59.358 -31.094 1.00 60.50 321 GLU C C 1
ATOM 11417 O O . GLU C 1 330 ? 59.799 -58.789 -30.013 1.00 61.29 321 GLU C O 1
ATOM 11423 N N . ARG C 1 331 ? 59.447 -60.555 -31.376 1.00 62.18 322 ARG C N 1
ATOM 11424 C CA . ARG C 1 331 ? 58.546 -61.209 -30.417 1.00 62.53 322 ARG C CA 1
ATOM 11425 C C . ARG C 1 331 ? 59.277 -61.590 -29.136 1.00 59.88 322 ARG C C 1
ATOM 11426 O O . ARG C 1 331 ? 58.700 -61.525 -28.042 1.00 54.96 322 ARG C O 1
ATOM 11434 N N . PHE C 1 332 ? 60.544 -61.999 -29.260 1.00 55.68 323 PHE C N 1
ATOM 11435 C CA . PHE C 1 332 ? 61.353 -62.309 -28.090 1.00 50.82 323 PHE C CA 1
ATOM 11436 C C . PHE C 1 332 ? 61.497 -61.098 -27.183 1.00 57.36 323 PHE C C 1
ATOM 11437 O O . PHE C 1 332 ? 61.413 -61.216 -25.956 1.00 59.86 323 PHE C O 1
ATOM 11445 N N . HIS C 1 333 ? 61.730 -59.919 -27.759 1.00 61.05 324 HIS C N 1
ATOM 11446 C CA . HIS C 1 333 ? 61.825 -58.743 -26.906 1.00 60.38 324 HIS C CA 1
ATOM 11447 C C . HIS C 1 333 ? 60.482 -58.431 -26.261 1.00 57.77 324 HIS C C 1
ATOM 11448 O O . HIS C 1 333 ? 60.424 -58.137 -25.063 1.00 60.67 324 HIS C O 1
ATOM 11455 N N . ARG C 1 334 ? 59.394 -58.494 -27.034 1.00 51.91 325 ARG C N 1
ATOM 11456 C CA . ARG C 1 334 ? 58.074 -58.208 -26.481 1.00 57.77 325 ARG C CA 1
ATOM 11457 C C . ARG C 1 334 ? 57.698 -59.162 -25.354 1.00 62.22 325 ARG C C 1
ATOM 11458 O O . ARG C 1 334 ? 56.852 -58.824 -24.520 1.00 65.10 325 ARG C O 1
ATOM 11466 N N . ALA C 1 335 ? 58.311 -60.340 -25.311 1.00 61.23 326 ALA C N 1
ATOM 11467 C CA . ALA C 1 335 ? 58.047 -61.328 -24.286 1.00 57.65 326 ALA C CA 1
ATOM 11468 C C . ALA C 1 335 ? 58.894 -61.121 -23.039 1.00 60.39 326 ALA C C 1
ATOM 11469 O O . ALA C 1 335 ? 58.847 -61.957 -22.136 1.00 64.38 326 ALA C O 1
ATOM 11471 N N . GLY C 1 336 ? 59.676 -60.044 -22.968 1.00 56.34 327 GLY C N 1
ATOM 11472 C CA . GLY C 1 336 ? 60.553 -59.809 -21.837 1.00 51.97 327 GLY C CA 1
ATOM 11473 C C . GLY C 1 336 ? 62.010 -60.170 -22.047 1.00 54.22 327 GLY C C 1
ATOM 11474 O O . GLY C 1 336 ? 62.802 -60.047 -21.101 1.00 53.04 327 GLY C O 1
ATOM 11475 N N . GLY C 1 337 ? 62.383 -60.631 -23.237 1.00 54.07 328 GLY C N 1
ATOM 11476 C CA . GLY C 1 337 ? 63.755 -60.860 -23.651 1.00 57.40 328 GLY C CA 1
ATOM 11477 C C . GLY C 1 337 ? 64.550 -61.753 -22.718 1.00 59.63 328 GLY C C 1
ATOM 11478 O O . GLY C 1 337 ? 64.025 -62.630 -22.034 1.00 63.39 328 GLY C O 1
ATOM 11479 N N . ALA C 1 338 ? 65.864 -61.538 -22.717 1.00 60.86 329 ALA C N 1
ATOM 11480 C CA . ALA C 1 338 ? 66.734 -62.307 -21.838 1.00 57.69 329 ALA C CA 1
ATOM 11481 C C . ALA C 1 338 ? 66.376 -62.190 -20.360 1.00 62.64 329 ALA C C 1
ATOM 11482 O O . ALA C 1 338 ? 66.627 -63.164 -19.629 1.00 65.59 329 ALA C O 1
ATOM 11484 N N . PRO C 1 339 ? 65.843 -61.072 -19.847 1.00 62.89 330 PRO C N 1
ATOM 11485 C CA . PRO C 1 339 ? 65.351 -61.095 -18.461 1.00 65.07 330 PRO C CA 1
ATOM 11486 C C . PRO C 1 339 ? 64.353 -62.214 -18.217 1.00 65.07 330 PRO C C 1
ATOM 11487 O O . PRO C 1 339 ? 64.525 -63.008 -17.282 1.00 66.45 330 PRO C O 1
ATOM 11491 N N . ALA C 1 340 ? 63.324 -62.314 -19.060 1.00 61.20 331 ALA C N 1
ATOM 11492 C CA . ALA C 1 340 ? 62.334 -63.368 -18.878 1.00 62.11 331 ALA C CA 1
ATOM 11493 C C . ALA C 1 340 ? 62.985 -64.740 -18.891 1.00 64.73 331 ALA C C 1
ATOM 11494 O O . ALA C 1 340 ? 62.586 -65.627 -18.128 1.00 73.30 331 ALA C O 1
ATOM 11496 N N . VAL C 1 341 ? 64.005 -64.932 -19.731 1.00 63.89 332 VAL C N 1
ATOM 11497 C CA . VAL C 1 341 ? 64.652 -66.239 -19.798 1.00 61.47 332 VAL C CA 1
ATOM 11498 C C . VAL C 1 341 ? 65.499 -66.486 -18.561 1.00 67.02 332 VAL C C 1
ATOM 11499 O O . VAL C 1 341 ? 65.656 -67.633 -18.125 1.00 71.36 332 VAL C O 1
ATOM 11503 N N . LEU C 1 342 ? 66.076 -65.434 -17.986 1.00 66.03 333 LEU C N 1
ATOM 11504 C CA . LEU C 1 342 ? 66.864 -65.620 -16.778 1.00 67.25 333 LEU C CA 1
ATOM 11505 C C . LEU C 1 342 ? 65.958 -65.889 -15.587 1.00 66.45 333 LEU C C 1
ATOM 11506 O O . LEU C 1 342 ? 66.270 -66.731 -14.739 1.00 62.90 333 LEU C O 1
ATOM 11511 N N . TRP C 1 343 ? 64.828 -65.176 -15.525 1.00 71.01 334 TRP C N 1
ATOM 11512 C CA . TRP C 1 343 ? 63.827 -65.353 -14.475 1.00 71.10 334 TRP C CA 1
ATOM 11513 C C . TRP C 1 343 ? 63.392 -66.814 -14.353 1.00 78.17 334 TRP C C 1
ATOM 11514 O O . TRP C 1 343 ? 63.342 -67.373 -13.250 1.00 73.00 334 TRP C O 1
ATOM 11525 N N . GLU C 1 344 ? 63.070 -67.447 -15.487 1.00 72.14 335 GLU C N 1
ATOM 11526 C CA . GLU C 1 344 ? 62.821 -68.880 -15.496 1.00 68.81 335 GLU C CA 1
ATOM 11527 C C . GLU C 1 344 ? 63.959 -69.623 -14.820 1.00 72.17 335 GLU C C 1
ATOM 11528 O O . GLU C 1 344 ? 63.746 -70.358 -13.853 1.00 85.88 335 GLU C O 1
ATOM 11534 N N . LEU C 1 345 ? 65.183 -69.433 -15.315 1.00 69.93 336 LEU C N 1
ATOM 11535 C CA . LEU C 1 345 ? 66.330 -70.130 -14.741 1.00 70.25 336 LEU C CA 1
ATOM 11536 C C . LEU C 1 345 ? 66.466 -69.864 -13.246 1.00 74.74 336 LEU C C 1
ATOM 11537 O O . LEU C 1 345 ? 66.886 -70.757 -12.495 1.00 74.48 336 LEU C O 1
ATOM 11542 N N . LEU C 1 346 ? 66.086 -68.664 -12.794 1.00 71.50 337 LEU C N 1
ATOM 11543 C CA . LEU C 1 346 ? 66.229 -68.306 -11.384 1.00 74.61 337 LEU C CA 1
ATOM 11544 C C . LEU C 1 346 ? 65.344 -69.176 -10.491 1.00 77.43 337 LEU C C 1
ATOM 11545 O O . LEU C 1 346 ? 65.830 -69.816 -9.548 1.00 73.17 337 LEU C O 1
ATOM 11550 N N . GLN C 1 347 ? 64.036 -69.220 -10.787 1.00 76.66 338 GLN C N 1
ATOM 11551 C CA . GLN C 1 347 ? 63.075 -69.925 -9.938 1.00 75.08 338 GLN C CA 1
ATOM 11552 C C . GLN C 1 347 ? 63.366 -71.409 -9.809 1.00 78.34 338 GLN C C 1
ATOM 11553 O O . GLN C 1 347 ? 62.968 -72.029 -8.815 1.00 84.81 338 GLN C O 1
ATOM 11559 N N . GLN C 1 348 ? 64.010 -72.007 -10.803 1.00 74.92 339 GLN C N 1
ATOM 11560 C CA . GLN C 1 348 ? 64.417 -73.398 -10.698 1.00 72.46 339 GLN C CA 1
ATOM 11561 C C . GLN C 1 348 ? 65.820 -73.540 -10.131 1.00 74.42 339 GLN C C 1
ATOM 11562 O O . GLN C 1 348 ? 66.450 -74.588 -10.316 1.00 71.77 339 GLN C O 1
ATOM 11568 N N . GLY C 1 349 ? 66.329 -72.504 -9.465 1.00 74.12 340 GLY C N 1
ATOM 11569 C CA . GLY C 1 349 ? 67.624 -72.587 -8.810 1.00 72.85 340 GLY C CA 1
ATOM 11570 C C . GLY C 1 349 ? 68.791 -72.857 -9.733 1.00 74.90 340 GLY C C 1
ATOM 11571 O O . GLY C 1 349 ? 69.777 -73.475 -9.311 1.00 76.09 340 GLY C O 1
ATOM 11572 N N . ARG C 1 350 ? 68.712 -72.407 -10.989 1.00 74.09 341 ARG C N 1
ATOM 11573 C CA . ARG C 1 350 ? 69.784 -72.628 -11.950 1.00 77.91 341 ARG C CA 1
ATOM 11574 C C . ARG C 1 350 ? 70.701 -71.422 -12.120 1.00 80.74 341 ARG C C 1
ATOM 11575 O O . ARG C 1 350 ? 71.759 -71.551 -12.748 1.00 80.21 341 ARG C O 1
ATOM 11583 N N . LEU C 1 351 ? 70.333 -70.271 -11.566 1.00 77.96 342 LEU C N 1
ATOM 11584 C CA . LEU C 1 351 ? 71.174 -69.084 -11.538 1.00 78.43 342 LEU C CA 1
ATOM 11585 C C . LEU C 1 351 ? 71.815 -68.929 -10.161 1.00 83.73 342 LEU C C 1
ATOM 11586 O O . LEU C 1 351 ? 71.315 -69.447 -9.157 1.00 91.68 342 LEU C O 1
ATOM 11591 N N . HIS C 1 352 ? 72.939 -68.207 -10.126 1.00 74.24 343 HIS C N 1
ATOM 11592 C CA . HIS C 1 352 ? 73.452 -67.635 -8.880 1.00 72.87 343 HIS C CA 1
ATOM 11593 C C . HIS C 1 352 ? 72.920 -66.212 -8.785 1.00 78.61 343 HIS C C 1
ATOM 11594 O O . HIS C 1 352 ? 73.573 -65.254 -9.199 1.00 84.17 343 HIS C O 1
ATOM 11601 N N . GLY C 1 353 ? 71.723 -66.066 -8.230 1.00 77.79 344 GLY C N 1
ATOM 11602 C CA . GLY C 1 353 ? 71.007 -64.805 -8.302 1.00 75.42 344 GLY C CA 1
ATOM 11603 C C . GLY C 1 353 ? 71.575 -63.663 -7.483 1.00 80.96 344 GLY C C 1
ATOM 11604 O O . GLY C 1 353 ? 70.999 -62.569 -7.494 1.00 82.81 344 GLY C O 1
ATOM 11605 N N . ASP C 1 354 ? 72.676 -63.860 -6.768 1.00 78.57 345 ASP C N 1
ATOM 11606 C CA . ASP C 1 354 ? 73.196 -62.804 -5.914 1.00 85.54 345 ASP C CA 1
ATOM 11607 C C . ASP C 1 354 ? 74.525 -62.249 -6.409 1.00 86.79 345 ASP C C 1
ATOM 11608 O O . ASP C 1 354 ? 75.167 -61.475 -5.689 1.00 90.39 345 ASP C O 1
ATOM 11613 N N . VAL C 1 355 ? 74.954 -62.622 -7.620 1.00 81.16 346 VAL C N 1
ATOM 11614 C CA . VAL C 1 355 ? 76.142 -62.004 -8.200 1.00 76.07 346 VAL C CA 1
ATOM 11615 C C . VAL C 1 355 ? 75.865 -60.537 -8.528 1.00 74.95 346 VAL C C 1
ATOM 11616 O O . VAL C 1 355 ? 74.720 -60.111 -8.738 1.00 72.16 346 VAL C O 1
ATOM 11620 N N . LEU C 1 356 ? 76.943 -59.755 -8.573 1.00 77.72 347 LEU C N 1
ATOM 11621 C CA . LEU C 1 356 ? 76.860 -58.321 -8.807 1.00 70.99 347 LEU C CA 1
ATOM 11622 C C . LEU C 1 356 ? 76.770 -58.016 -10.295 1.00 67.15 347 LEU C C 1
ATOM 11623 O O . LEU C 1 356 ? 77.345 -58.719 -11.127 1.00 69.33 347 LEU C O 1
ATOM 11628 N N . THR C 1 357 ? 76.026 -56.964 -10.630 1.00 67.12 348 THR C N 1
ATOM 11629 C CA . THR C 1 357 ? 75.885 -56.525 -12.014 1.00 68.81 348 THR C CA 1
ATOM 11630 C C . THR C 1 357 ? 76.135 -55.021 -12.117 1.00 68.29 348 THR C C 1
ATOM 11631 O O . THR C 1 357 ? 76.141 -54.292 -11.119 1.00 73.10 348 THR C O 1
ATOM 11635 N N . VAL C 1 358 ? 76.324 -54.548 -13.350 1.00 67.05 349 VAL C N 1
ATOM 11636 C CA . VAL C 1 358 ? 76.608 -53.135 -13.589 1.00 59.95 349 VAL C CA 1
ATOM 11637 C C . VAL C 1 358 ? 75.362 -52.296 -13.341 1.00 62.26 349 VAL C C 1
ATOM 11638 O O . VAL C 1 358 ? 75.342 -51.105 -13.660 1.00 68.28 349 VAL C O 1
ATOM 11642 N N . THR C 1 359 ? 74.306 -52.894 -12.797 1.00 61.08 350 THR C N 1
ATOM 11643 C CA . THR C 1 359 ? 73.137 -52.109 -12.425 1.00 65.08 350 THR C CA 1
ATOM 11644 C C . THR C 1 359 ? 73.214 -51.585 -11.001 1.00 71.69 350 THR C C 1
ATOM 11645 O O . THR C 1 359 ? 72.438 -50.690 -10.643 1.00 66.64 350 THR C O 1
ATOM 11649 N N . GLY C 1 360 ? 74.127 -52.117 -10.188 1.00 74.32 351 GLY C N 1
ATOM 11650 C CA . GLY C 1 360 ? 74.126 -51.843 -8.764 1.00 77.60 351 GLY C CA 1
ATOM 11651 C C . GLY C 1 360 ? 73.409 -52.933 -7.990 1.00 80.56 351 GLY C C 1
ATOM 11652 O O . GLY C 1 360 ? 73.941 -53.458 -7.008 1.00 87.45 351 GLY C O 1
ATOM 11653 N N . LYS C 1 361 ? 72.196 -53.273 -8.427 1.00 75.19 352 LYS C N 1
ATOM 11654 C CA . LYS C 1 361 ? 71.469 -54.406 -7.883 1.00 71.99 352 LYS C CA 1
ATOM 11655 C C . LYS C 1 361 ? 72.149 -55.712 -8.288 1.00 72.53 352 LYS C C 1
ATOM 11656 O O . LYS C 1 361 ? 73.020 -55.749 -9.156 1.00 73.75 352 LYS C O 1
ATOM 11662 N N . THR C 1 362 ? 71.758 -56.796 -7.624 1.00 81.47 353 THR C N 1
ATOM 11663 C CA . THR C 1 362 ? 72.206 -58.130 -7.997 1.00 74.03 353 THR C CA 1
ATOM 11664 C C . THR C 1 362 ? 71.260 -58.730 -9.029 1.00 73.28 353 THR C C 1
ATOM 11665 O O . THR C 1 362 ? 70.161 -58.215 -9.282 1.00 70.35 353 THR C O 1
ATOM 11669 N N . MET C 1 363 ? 71.687 -59.864 -9.599 1.00 70.04 354 MET C N 1
ATOM 11670 C CA . MET C 1 363 ? 70.907 -60.497 -10.660 1.00 68.69 354 MET C CA 1
ATOM 11671 C C . MET C 1 363 ? 69.490 -60.811 -10.202 1.00 72.44 354 MET C C 1
ATOM 11672 O O . MET C 1 363 ? 68.536 -60.668 -10.978 1.00 72.52 354 MET C O 1
ATOM 11677 N N . SER C 1 364 ? 69.324 -61.231 -8.944 1.00 70.10 355 SER C N 1
ATOM 11678 C CA . SER C 1 364 ? 67.980 -61.511 -8.457 1.00 70.73 355 SER C CA 1
ATOM 11679 C C . SER C 1 364 ? 67.139 -60.243 -8.417 1.00 77.01 355 SER C C 1
ATOM 11680 O O . SER C 1 364 ? 66.003 -60.229 -8.906 1.00 82.54 355 SER C O 1
ATOM 11683 N N . GLU C 1 365 ? 67.671 -59.158 -7.841 1.00 73.30 356 GLU C N 1
ATOM 11684 C CA . GLU C 1 365 ? 66.854 -57.948 -7.798 1.00 83.29 356 GLU C CA 1
ATOM 11685 C C . GLU C 1 365 ? 66.632 -57.372 -9.190 1.00 81.27 356 GLU C C 1
ATOM 11686 O O . GLU C 1 365 ? 65.666 -56.621 -9.397 1.00 80.12 356 GLU C O 1
ATOM 11692 N N . ASN C 1 366 ? 67.490 -57.730 -10.149 1.00 75.26 357 ASN C N 1
ATOM 11693 C CA . ASN C 1 366 ? 67.292 -57.279 -11.520 1.00 73.37 357 ASN C CA 1
ATOM 11694 C C . ASN C 1 366 ? 66.061 -57.930 -12.138 1.00 72.65 357 ASN C C 1
ATOM 11695 O O . ASN C 1 366 ? 65.309 -57.277 -12.871 1.00 72.28 357 ASN C O 1
ATOM 11700 N N . LEU C 1 367 ? 65.815 -59.201 -11.819 1.00 72.51 358 LEU C N 1
ATOM 11701 C CA . LEU C 1 367 ? 64.754 -59.967 -12.455 1.00 73.52 358 LEU C CA 1
ATOM 11702 C C . LEU C 1 367 ? 63.470 -60.049 -11.644 1.00 74.77 358 LEU C C 1
ATOM 11703 O O . LEU C 1 367 ? 62.485 -60.619 -12.130 1.00 71.26 358 LEU C O 1
ATOM 11708 N N . GLN C 1 368 ? 63.452 -59.522 -10.426 1.00 76.88 359 GLN C N 1
ATOM 11709 C CA . GLN C 1 368 ? 62.196 -59.428 -9.702 1.00 82.20 359 GLN C CA 1
ATOM 11710 C C . GLN C 1 368 ? 61.189 -58.695 -10.585 1.00 82.67 359 GLN C C 1
ATOM 11711 O O . GLN C 1 368 ? 61.371 -57.517 -10.910 1.00 80.55 359 GLN C O 1
ATOM 11717 N N . GLY C 1 369 ? 60.156 -59.404 -11.031 1.00 79.93 360 GLY C N 1
ATOM 11718 C CA . GLY C 1 369 ? 59.106 -58.817 -11.832 1.00 74.01 360 GLY C CA 1
ATOM 11719 C C . GLY C 1 369 ? 59.185 -59.138 -13.303 1.00 73.04 360 GLY C C 1
ATOM 11720 O O . GLY C 1 369 ? 58.312 -58.698 -14.061 1.00 73.40 360 GLY C O 1
ATOM 11721 N N . ARG C 1 370 ? 60.184 -59.915 -13.723 1.00 80.84 361 ARG C N 1
ATOM 11722 C CA . ARG C 1 370 ? 60.505 -60.123 -15.131 1.00 76.89 361 ARG C CA 1
ATOM 11723 C C . ARG C 1 370 ? 59.974 -61.442 -15.679 1.00 74.45 361 ARG C C 1
ATOM 11724 O O . ARG C 1 370 ? 60.587 -62.018 -16.582 1.00 76.84 361 ARG C O 1
ATOM 11732 N N . GLU C 1 371 ? 58.864 -61.951 -15.156 1.00 76.75 362 GLU C N 1
ATOM 11733 C CA . GLU C 1 371 ? 58.270 -63.131 -15.769 1.00 76.67 362 GLU C CA 1
ATOM 11734 C C . GLU C 1 371 ? 57.684 -62.761 -17.123 1.00 70.57 362 GLU C C 1
ATOM 11735 O O . GLU C 1 371 ? 57.078 -61.697 -17.285 1.00 66.35 362 GLU C O 1
ATOM 11741 N N . THR C 1 372 ? 57.863 -63.647 -18.095 1.00 66.11 363 THR C N 1
ATOM 11742 C CA . THR C 1 372 ? 57.454 -63.336 -19.453 1.00 65.08 363 THR C CA 1
ATOM 11743 C C . THR C 1 372 ? 55.973 -62.992 -19.526 1.00 62.96 363 THR C C 1
ATOM 11744 O O . THR C 1 372 ? 55.157 -63.456 -18.732 1.00 73.11 363 THR C O 1
ATOM 11748 N N . SER C 1 373 ? 55.632 -62.162 -20.493 1.00 69.75 364 SER C N 1
ATOM 11749 C CA . SER C 1 373 ? 54.252 -61.789 -20.748 1.00 72.31 364 SER C CA 1
ATOM 11750 C C . SER C 1 373 ? 53.684 -62.502 -21.965 1.00 72.71 364 SER C C 1
ATOM 11751 O O . SER C 1 373 ? 52.596 -62.140 -22.432 1.00 73.55 364 SER C O 1
ATOM 11754 N N . ASP C 1 374 ? 54.401 -63.495 -22.501 1.00 68.06 365 ASP C N 1
ATOM 11755 C CA . ASP C 1 374 ? 53.951 -64.176 -23.717 1.00 73.04 365 ASP C CA 1
ATOM 11756 C C . ASP C 1 374 ? 54.490 -65.612 -23.700 1.00 74.29 365 ASP C C 1
ATOM 11757 O O . ASP C 1 374 ? 55.586 -65.889 -24.200 1.00 68.74 365 ASP C O 1
ATOM 11762 N N . ARG C 1 375 ? 53.688 -66.526 -23.138 1.00 72.46 366 ARG C N 1
ATOM 11763 C CA . ARG C 1 375 ? 54.090 -67.927 -23.052 1.00 68.92 366 ARG C CA 1
ATOM 11764 C C . ARG C 1 375 ? 54.101 -68.631 -24.404 1.00 66.05 366 ARG C C 1
ATOM 11765 O O . ARG C 1 375 ? 54.580 -69.765 -24.485 1.00 67.56 366 ARG C O 1
ATOM 11773 N N . GLU C 1 376 ? 53.599 -67.990 -25.461 1.00 69.28 367 GLU C N 1
ATOM 11774 C CA . GLU C 1 376 ? 53.772 -68.507 -26.813 1.00 69.42 367 GLU C CA 1
ATOM 11775 C C . GLU C 1 376 ? 55.214 -68.406 -27.296 1.00 71.77 367 GLU C C 1
ATOM 11776 O O . GLU C 1 376 ? 55.574 -69.082 -28.269 1.00 75.86 367 GLU C O 1
ATOM 11782 N N . VAL C 1 377 ? 56.040 -67.572 -26.653 1.00 65.41 368 VAL C N 1
ATOM 11783 C CA . VAL C 1 377 ? 57.386 -67.258 -27.120 1.00 62.93 368 VAL C CA 1
ATOM 11784 C C . VAL C 1 377 ? 58.445 -67.715 -26.123 1.00 62.28 368 VAL C C 1
ATOM 11785 O O . VAL C 1 377 ? 59.439 -68.345 -26.503 1.00 60.38 368 VAL C O 1
ATOM 11789 N N . ILE C 1 378 ? 58.264 -67.390 -24.841 1.00 63.91 369 ILE C N 1
ATOM 11790 C CA . ILE C 1 378 ? 59.136 -67.890 -23.776 1.00 68.57 369 ILE C CA 1
ATOM 11791 C C . ILE C 1 378 ? 58.328 -68.879 -22.950 1.00 72.41 369 ILE C C 1
ATOM 11792 O O . ILE C 1 378 ? 57.357 -68.501 -22.278 1.00 71.71 369 ILE C O 1
ATOM 11797 N N . PHE C 1 379 ? 58.743 -70.153 -22.992 1.00 68.64 370 PHE C N 1
ATOM 11798 C CA . PHE C 1 379 ? 58.015 -71.270 -22.418 1.00 69.92 370 PHE C CA 1
ATOM 11799 C C . PHE C 1 379 ? 58.363 -71.443 -20.944 1.00 74.14 370 PHE C C 1
ATOM 11800 O O . PHE C 1 379 ? 59.428 -71.002 -20.495 1.00 71.82 370 PHE C O 1
ATOM 11808 N N . PRO C 1 380 ? 57.454 -72.039 -20.166 1.00 78.66 371 PRO C N 1
ATOM 11809 C CA . PRO C 1 380 ? 57.767 -72.322 -18.759 1.00 70.63 371 PRO C CA 1
ATOM 11810 C C . PRO C 1 380 ? 58.760 -73.466 -18.628 1.00 74.95 371 PRO C C 1
ATOM 11811 O O . PRO C 1 380 ? 58.695 -74.463 -19.353 1.00 75.44 371 PRO C O 1
ATOM 11815 N N . TYR C 1 381 ? 59.695 -73.298 -17.689 1.00 72.23 372 TYR C N 1
ATOM 11816 C CA . TYR C 1 381 ? 60.781 -74.258 -17.518 1.00 74.47 372 TYR C CA 1
ATOM 11817 C C . TYR C 1 381 ? 60.268 -75.685 -17.426 1.00 78.26 372 TYR C C 1
ATOM 11818 O O . TYR C 1 381 ? 60.929 -76.617 -17.901 1.00 77.58 372 TYR C O 1
ATOM 11827 N N . HIS C 1 382 ? 59.088 -75.875 -16.836 1.00 80.37 373 HIS C N 1
ATOM 11828 C CA . HIS C 1 382 ? 58.612 -77.215 -16.534 1.00 86.57 373 HIS C CA 1
ATOM 11829 C C . HIS C 1 382 ? 57.729 -77.795 -17.623 1.00 86.74 373 HIS C C 1
ATOM 11830 O O . HIS C 1 382 ? 57.648 -79.026 -17.738 1.00 89.65 373 HIS C O 1
ATOM 11837 N N . GLU C 1 383 ? 57.097 -76.949 -18.442 1.00 81.04 374 GLU C N 1
ATOM 11838 C CA . GLU C 1 383 ? 56.406 -77.380 -19.657 1.00 82.73 374 GLU C CA 1
ATOM 11839 C C . GLU C 1 383 ? 57.095 -76.705 -20.840 1.00 79.71 374 GLU C C 1
ATOM 11840 O O . GLU C 1 383 ? 56.579 -75.726 -21.404 1.00 79.10 374 GLU C O 1
ATOM 11846 N N . PRO C 1 384 ? 58.271 -77.201 -21.246 1.00 75.07 375 PRO C N 1
ATOM 11847 C CA . PRO C 1 384 ? 59.104 -76.442 -22.185 1.00 78.13 375 PRO C CA 1
ATOM 11848 C C . PRO C 1 384 ? 58.966 -76.842 -23.647 1.00 81.25 375 PRO C C 1
ATOM 11849 O O . PRO C 1 384 ? 58.134 -77.674 -24.023 1.00 82.78 375 PRO C O 1
ATOM 11853 N N . LEU C 1 385 ? 59.807 -76.223 -24.479 1.00 78.17 376 LEU C N 1
ATOM 11854 C CA . LEU C 1 385 ? 59.839 -76.543 -25.899 1.00 74.10 376 LEU C CA 1
ATOM 11855 C C . LEU C 1 385 ? 60.492 -77.894 -26.142 1.00 71.65 376 LEU C C 1
ATOM 11856 O O . LEU C 1 385 ? 59.989 -78.706 -26.927 1.00 69.27 376 LEU C O 1
ATOM 11861 N N . ALA C 1 386 ? 61.620 -78.142 -25.489 1.00 68.49 377 ALA C N 1
ATOM 11862 C CA . ALA C 1 386 ? 62.371 -79.368 -25.684 1.00 67.46 377 ALA C CA 1
ATOM 11863 C C . ALA C 1 386 ? 63.267 -79.555 -24.473 1.00 69.52 377 ALA C C 1
ATOM 11864 O O . ALA C 1 386 ? 63.499 -78.621 -23.705 1.00 72.31 377 ALA C O 1
ATOM 11866 N N . GLU C 1 387 ? 63.739 -80.775 -24.292 1.00 71.06 378 GLU C N 1
ATOM 11867 C CA . GLU C 1 387 ? 64.556 -81.112 -23.140 1.00 78.10 378 GLU C CA 1
ATOM 11868 C C . GLU C 1 387 ? 66.007 -81.308 -23.567 1.00 78.17 378 GLU C C 1
ATOM 11869 O O . GLU C 1 387 ? 66.311 -81.505 -24.749 1.00 76.21 378 GLU C O 1
ATOM 11875 N N . LYS C 1 388 ? 66.903 -81.241 -22.583 1.00 74.95 379 LYS C N 1
ATOM 11876 C CA . LYS C 1 388 ? 68.341 -81.413 -22.797 1.00 72.43 379 LYS C CA 1
ATOM 11877 C C . LYS C 1 388 ? 68.853 -80.574 -23.979 1.00 73.10 379 LYS C C 1
ATOM 11878 O O . LYS C 1 388 ? 69.496 -81.078 -24.905 1.00 73.77 379 LYS C O 1
ATOM 11884 N N . ALA C 1 389 ? 68.588 -79.261 -23.920 1.00 68.88 380 ALA C N 1
ATOM 11885 C CA . ALA C 1 389 ? 68.873 -78.357 -25.029 1.00 64.79 380 ALA C CA 1
ATOM 11886 C C . ALA C 1 389 ? 70.299 -77.823 -25.012 1.00 60.67 380 ALA C C 1
ATOM 11887 O O . ALA C 1 389 ? 70.766 -77.312 -26.033 1.00 59.96 380 ALA C O 1
ATOM 11889 N N . GLY C 1 390 ? 71.002 -77.949 -23.894 1.00 60.97 381 GLY C N 1
ATOM 11890 C CA . GLY C 1 390 ? 72.373 -77.481 -23.823 1.00 63.91 381 GLY C CA 1
ATOM 11891 C C . GLY C 1 390 ? 73.297 -78.187 -24.797 1.00 62.46 381 GLY C C 1
ATOM 11892 O O . GLY C 1 390 ? 72.992 -79.239 -25.349 1.00 64.08 381 GLY C O 1
ATOM 11893 N N . PHE C 1 391 ? 74.453 -77.570 -25.029 1.00 68.71 382 PHE C N 1
ATOM 11894 C CA . PHE C 1 391 ? 75.447 -78.211 -25.872 1.00 61.58 382 PHE C CA 1
ATOM 11895 C C . PHE C 1 391 ? 75.866 -79.511 -25.219 1.00 61.20 382 PHE C C 1
ATOM 11896 O O . PHE C 1 391 ? 75.885 -79.635 -23.995 1.00 64.36 382 PHE C O 1
ATOM 11904 N N . LEU C 1 392 ? 76.199 -80.486 -26.044 1.00 62.19 383 LEU C N 1
ATOM 11905 C CA . LEU C 1 392 ? 76.608 -81.788 -25.560 1.00 60.42 383 LEU C CA 1
ATOM 11906 C C . LEU C 1 392 ? 78.060 -82.002 -25.952 1.00 58.05 383 LEU C C 1
ATOM 11907 O O . LEU C 1 392 ? 78.387 -82.001 -27.143 1.00 59.82 383 LEU C O 1
ATOM 11912 N N . VAL C 1 393 ? 78.919 -82.198 -24.957 1.00 52.14 384 VAL C N 1
ATOM 11913 C CA . VAL C 1 393 ? 80.344 -82.386 -25.201 1.00 56.48 384 VAL C CA 1
ATOM 11914 C C . VAL C 1 393 ? 80.615 -83.808 -25.681 1.00 65.81 384 VAL C C 1
ATOM 11915 O O . VAL C 1 393 ? 79.992 -84.770 -25.212 1.00 71.50 384 VAL C O 1
ATOM 11919 N N . LEU C 1 394 ? 81.565 -83.953 -26.605 1.00 64.57 385 LEU C N 1
ATOM 11920 C CA . LEU C 1 394 ? 81.969 -85.256 -27.120 1.00 65.83 385 LEU C CA 1
ATOM 11921 C C . LEU C 1 394 ? 83.490 -85.371 -27.104 1.00 71.84 385 LEU C C 1
ATOM 11922 O O . LEU C 1 394 ? 84.181 -84.567 -27.739 1.00 67.48 385 LEU C O 1
ATOM 11927 N N . LYS C 1 395 ? 84.006 -86.365 -26.372 1.00 79.05 386 LYS C N 1
ATOM 11928 C CA . LYS C 1 395 ? 85.390 -86.814 -26.472 1.00 73.62 386 LYS C CA 1
ATOM 11929 C C . LYS C 1 395 ? 85.486 -87.920 -27.521 1.00 76.59 386 LYS C C 1
ATOM 11930 O O . LYS C 1 395 ? 84.484 -88.366 -28.086 1.00 79.77 386 LYS C O 1
ATOM 11936 N N . GLY C 1 396 ? 86.695 -88.399 -27.760 1.00 74.17 387 GLY C N 1
ATOM 11937 C CA . GLY C 1 396 ? 86.896 -89.437 -28.748 1.00 71.62 387 GLY C CA 1
ATOM 11938 C C . GLY C 1 396 ? 88.326 -89.469 -29.240 1.00 72.19 387 GLY C C 1
ATOM 11939 O O . GLY C 1 396 ? 89.190 -88.717 -28.784 1.00 70.27 387 GLY C O 1
ATOM 11940 N N . ASN C 1 397 ? 88.560 -90.387 -30.178 1.00 71.55 388 ASN C N 1
ATOM 11941 C CA . ASN C 1 397 ? 89.868 -90.563 -30.792 1.00 70.51 388 ASN C CA 1
ATOM 11942 C C . ASN C 1 397 ? 90.044 -89.690 -32.028 1.00 69.31 388 ASN C C 1
ATOM 11943 O O . ASN C 1 397 ? 91.131 -89.672 -32.615 1.00 72.23 388 ASN C O 1
ATOM 11948 N N . LEU C 1 398 ? 89.000 -88.972 -32.432 1.00 68.94 389 LEU C N 1
ATOM 11949 C CA . LEU C 1 398 ? 89.104 -87.993 -33.498 1.00 66.49 389 LEU C CA 1
ATOM 11950 C C . LEU C 1 398 ? 89.364 -86.582 -32.980 1.00 71.89 389 LEU C C 1
ATOM 11951 O O . LEU C 1 398 ? 89.806 -85.724 -33.760 1.00 68.83 389 LEU C O 1
ATOM 11956 N N . PHE C 1 399 ? 89.109 -86.333 -31.691 1.00 67.79 390 PHE C N 1
ATOM 11957 C CA . PHE C 1 399 ? 89.277 -85.027 -31.072 1.00 60.46 390 PHE C CA 1
ATOM 11958 C C . PHE C 1 399 ? 89.038 -85.139 -29.577 1.00 61.85 390 PHE C C 1
ATOM 11959 O O . PHE C 1 399 ? 88.251 -85.971 -29.129 1.00 71.00 390 PHE C O 1
ATOM 11967 N N . ASP C 1 400 ? 89.694 -84.272 -28.814 1.00 62.73 391 ASP C N 1
ATOM 11968 C CA . ASP C 1 400 ? 89.567 -84.280 -27.362 1.00 62.40 391 ASP C CA 1
ATOM 11969 C C . ASP C 1 400 ? 88.460 -83.360 -26.856 1.00 63.45 391 ASP C C 1
ATOM 11970 O O . ASP C 1 400 ? 88.179 -83.350 -25.647 1.00 58.63 391 ASP C O 1
ATOM 11975 N N . PHE C 1 401 ? 87.808 -82.619 -27.753 1.00 60.28 392 PHE C N 1
ATOM 11976 C CA . PHE C 1 401 ? 86.658 -81.797 -27.404 1.00 59.53 392 PHE C CA 1
ATOM 11977 C C . PHE C 1 401 ? 85.901 -81.447 -28.676 1.00 62.79 392 PHE C C 1
ATOM 11978 O O . PHE C 1 401 ? 86.508 -81.137 -29.709 1.00 62.51 392 PHE C O 1
ATOM 11986 N N . ALA C 1 402 ? 84.576 -81.524 -28.588 1.00 59.78 393 ALA C N 1
ATOM 11987 C CA . ALA C 1 402 ? 83.674 -80.939 -29.570 1.00 56.20 393 ALA C CA 1
ATOM 11988 C C . ALA C 1 402 ? 82.348 -80.708 -28.864 1.00 59.03 393 ALA C C 1
ATOM 11989 O O . ALA C 1 402 ? 82.176 -81.082 -27.701 1.00 64.07 393 ALA C O 1
ATOM 11991 N N . ILE C 1 403 ? 81.419 -80.053 -29.557 1.00 53.32 394 ILE C N 1
ATOM 11992 C CA . ILE C 1 403 ? 80.083 -79.839 -29.015 1.00 52.32 394 ILE C CA 1
ATOM 11993 C C . ILE C 1 403 ? 79.069 -80.010 -30.136 1.00 57.53 394 ILE C C 1
ATOM 11994 O O . ILE C 1 403 ? 79.381 -79.814 -31.315 1.00 59.48 394 ILE C O 1
ATOM 11999 N N . MET C 1 404 ? 77.846 -80.389 -29.760 1.00 60.39 395 MET C N 1
ATOM 12000 C CA . MET C 1 404 ? 76.776 -80.676 -30.705 1.00 58.27 395 MET C CA 1
ATOM 12001 C C . MET C 1 404 ? 75.580 -79.802 -30.368 1.00 59.76 395 MET C C 1
ATOM 12002 O O . MET C 1 404 ? 75.218 -79.671 -29.196 1.00 56.19 395 MET C O 1
ATOM 12007 N N . LYS C 1 405 ? 74.978 -79.190 -31.389 1.00 60.77 396 LYS C N 1
ATOM 12008 C CA . LYS C 1 405 ? 73.858 -78.275 -31.167 1.00 61.74 396 LYS C CA 1
ATOM 12009 C C . LYS C 1 405 ? 72.602 -79.101 -30.890 1.00 65.88 396 LYS C C 1
ATOM 12010 O O . LYS C 1 405 ? 71.756 -79.342 -31.758 1.00 67.69 396 LYS C O 1
ATOM 12016 N N . SER C 1 406 ? 72.498 -79.548 -29.636 1.00 61.78 397 SER C N 1
ATOM 12017 C CA . SER C 1 406 ? 71.351 -80.341 -29.206 1.00 57.98 397 SER C CA 1
ATOM 12018 C C . SER C 1 406 ? 70.039 -79.639 -29.499 1.00 60.05 397 SER C C 1
ATOM 12019 O O . SER C 1 406 ? 69.042 -80.296 -29.813 1.00 64.03 397 SER C O 1
ATOM 12022 N N . SER C 1 407 ? 70.021 -78.308 -29.410 1.00 62.79 398 SER C N 1
ATOM 12023 C CA . SER C 1 407 ? 68.764 -77.577 -29.440 1.00 59.07 398 SER C CA 1
ATOM 12024 C C . SER C 1 407 ? 68.061 -77.690 -30.784 1.00 59.52 398 SER C C 1
ATOM 12025 O O . SER C 1 407 ? 66.837 -77.524 -30.840 1.00 60.99 398 SER C O 1
ATOM 12028 N N . VAL C 1 408 ? 68.791 -78.002 -31.858 1.00 59.49 399 VAL C N 1
ATOM 12029 C CA . VAL C 1 408 ? 68.200 -78.022 -33.197 1.00 65.00 399 VAL C CA 1
ATOM 12030 C C . VAL C 1 408 ? 68.120 -79.432 -33.777 1.00 64.84 399 VAL C C 1
ATOM 12031 O O . VAL C 1 408 ? 68.151 -79.606 -35.002 1.00 63.89 399 VAL C O 1
ATOM 12035 N N . ILE C 1 409 ? 68.025 -80.443 -32.913 1.00 61.72 400 ILE C N 1
ATOM 12036 C CA . ILE C 1 409 ? 67.729 -81.805 -33.349 1.00 57.68 400 ILE C CA 1
ATOM 12037 C C . ILE C 1 409 ? 66.241 -81.874 -33.681 1.00 57.64 400 ILE C C 1
ATOM 12038 O O . ILE C 1 409 ? 65.394 -81.759 -32.792 1.00 64.25 400 ILE C O 1
ATOM 12043 N N . GLY C 1 410 ? 65.913 -82.059 -34.965 1.00 52.54 401 GLY C N 1
ATOM 12044 C CA . GLY C 1 410 ? 64.520 -82.179 -35.358 1.00 66.44 401 GLY C CA 1
ATOM 12045 C C . GLY C 1 410 ? 63.946 -83.602 -35.224 1.00 72.74 401 GLY C C 1
ATOM 12046 O O . GLY C 1 410 ? 64.644 -84.578 -34.921 1.00 62.68 401 GLY C O 1
ATOM 12047 N N . GLU C 1 411 ? 62.634 -83.701 -35.471 1.00 76.31 402 GLU C N 1
ATOM 12048 C CA . GLU C 1 411 ? 61.918 -84.964 -35.277 1.00 73.95 402 GLU C CA 1
ATOM 12049 C C . GLU C 1 411 ? 62.511 -86.082 -36.127 1.00 73.11 402 GLU C C 1
ATOM 12050 O O . GLU C 1 411 ? 62.807 -87.172 -35.623 1.00 70.16 402 GLU C O 1
ATOM 12056 N N . GLU C 1 412 ? 62.692 -85.828 -37.422 1.00 72.40 403 GLU C N 1
ATOM 12057 C CA . GLU C 1 412 ? 63.154 -86.882 -38.314 1.00 65.52 403 GLU C CA 1
ATOM 12058 C C . GLU C 1 412 ? 64.582 -87.298 -37.991 1.00 70.00 403 GLU C C 1
ATOM 12059 O O . GLU C 1 412 ? 64.903 -88.491 -38.013 1.00 78.08 403 GLU C O 1
ATOM 12065 N N . PHE C 1 413 ? 65.452 -86.337 -37.685 1.00 69.07 404 PHE C N 1
ATOM 12066 C CA . PHE C 1 413 ? 66.823 -86.684 -37.316 1.00 67.50 404 PHE C CA 1
ATOM 12067 C C . PHE C 1 413 ? 66.838 -87.601 -36.101 1.00 65.11 404 PHE C C 1
ATOM 12068 O O . PHE C 1 413 ? 67.592 -88.579 -36.061 1.00 63.63 404 PHE C O 1
ATOM 12076 N N . ARG C 1 414 ? 66.004 -87.297 -35.102 1.00 68.47 405 ARG C N 1
ATOM 12077 C CA . ARG C 1 414 ? 65.959 -88.099 -33.885 1.00 67.14 405 ARG C CA 1
ATOM 12078 C C . ARG C 1 414 ? 65.480 -89.515 -34.191 1.00 75.58 405 ARG C C 1
ATOM 12079 O O . ARG C 1 414 ? 66.052 -90.494 -33.693 1.00 71.07 405 ARG C O 1
ATOM 12087 N N . LYS C 1 415 ? 64.439 -89.636 -35.029 1.00 73.14 406 LYS C N 1
ATOM 12088 C CA . LYS C 1 415 ? 63.954 -90.942 -35.468 1.00 75.16 406 LYS C CA 1
ATOM 12089 C C . LYS C 1 415 ? 65.030 -91.704 -36.243 1.00 75.17 406 LYS C C 1
ATOM 12090 O O . LYS C 1 415 ? 65.342 -92.856 -35.911 1.00 77.95 406 LYS C O 1
ATOM 12096 N N . ARG C 1 416 ? 65.661 -91.059 -37.226 1.00 73.00 407 ARG C N 1
ATOM 12097 C CA . ARG C 1 416 ? 66.513 -91.788 -38.163 1.00 69.23 407 ARG C CA 1
ATOM 12098 C C . ARG C 1 416 ? 67.842 -92.236 -37.559 1.00 64.78 407 ARG C C 1
ATOM 12099 O O . ARG C 1 416 ? 68.389 -93.257 -37.995 1.00 70.66 407 ARG C O 1
ATOM 12107 N N . TYR C 1 417 ? 68.379 -91.521 -36.567 1.00 58.79 408 TYR C N 1
ATOM 12108 C CA . TYR C 1 417 ? 69.698 -91.852 -36.036 1.00 62.77 408 TYR C CA 1
ATOM 12109 C C . TYR C 1 417 ? 69.733 -92.108 -34.541 1.00 66.47 408 TYR C C 1
ATOM 12110 O O . TYR C 1 417 ? 70.642 -92.803 -34.078 1.00 69.26 408 TYR C O 1
ATOM 12119 N N . LEU C 1 418 ? 68.794 -91.566 -33.767 1.00 61.57 409 LEU C N 1
ATOM 12120 C CA . LEU C 1 418 ? 68.947 -91.552 -32.318 1.00 66.74 409 LEU C CA 1
ATOM 12121 C C . LEU C 1 418 ? 67.931 -92.436 -31.606 1.00 71.00 409 LEU C C 1
ATOM 12122 O O . LEU C 1 418 ? 67.761 -92.313 -30.384 1.00 65.96 409 LEU C O 1
ATOM 12127 N N . SER C 1 419 ? 67.272 -93.347 -32.333 1.00 73.49 410 SER C N 1
ATOM 12128 C CA . SER C 1 419 ? 66.079 -94.000 -31.808 1.00 73.69 410 SER C CA 1
ATOM 12129 C C . SER C 1 419 ? 66.149 -95.525 -31.904 1.00 74.16 410 SER C C 1
ATOM 12130 O O . SER C 1 419 ? 65.106 -96.185 -31.964 1.00 72.61 410 SER C O 1
ATOM 12133 N N . GLN C 1 420 ? 67.358 -96.099 -31.895 1.00 74.21 411 GLN C N 1
ATOM 12134 C CA . GLN C 1 420 ? 67.526 -97.557 -31.853 1.00 69.38 411 GLN C CA 1
ATOM 12135 C C . GLN C 1 420 ? 66.875 -98.120 -30.597 1.00 74.47 411 GLN C C 1
ATOM 12136 O O . GLN C 1 420 ? 67.250 -97.717 -29.482 1.00 72.74 411 GLN C O 1
ATOM 12142 N N . PRO C 1 421 ? 65.922 -99.055 -30.721 1.00 76.58 412 PRO C N 1
ATOM 12143 C CA . PRO C 1 421 ? 65.198 -99.526 -29.525 1.00 72.07 412 PRO C CA 1
ATOM 12144 C C . PRO C 1 421 ? 66.111 -100.135 -28.469 1.00 65.03 412 PRO C C 1
ATOM 12145 O O . PRO C 1 421 ? 65.909 -99.925 -27.260 1.00 62.08 412 PRO C O 1
ATOM 12149 N N . GLY C 1 422 ? 67.129 -100.869 -28.890 1.00 58.11 413 GLY C N 1
ATOM 12150 C CA . GLY C 1 422 ? 68.176 -101.222 -27.952 1.00 73.76 413 GLY C CA 1
ATOM 12151 C C . GLY C 1 422 ? 68.791 -100.018 -27.244 1.00 73.94 413 GLY C C 1
ATOM 12152 O O . GLY C 1 422 ? 68.543 -99.817 -26.049 1.00 65.91 413 GLY C O 1
ATOM 12153 N N . GLN C 1 423 ? 69.577 -99.205 -27.970 1.00 69.52 414 GLN C N 1
ATOM 12154 C CA . GLN C 1 423 ? 70.415 -98.156 -27.375 1.00 76.19 414 GLN C CA 1
ATOM 12155 C C . GLN C 1 423 ? 70.115 -96.808 -28.034 1.00 73.78 414 GLN C C 1
ATOM 12156 O O . GLN C 1 423 ? 70.740 -96.423 -29.028 1.00 69.29 414 GLN C O 1
ATOM 12162 N N . GLU C 1 424 ? 69.160 -96.083 -27.454 1.00 74.61 415 GLU C N 1
ATOM 12163 C CA . GLU C 1 424 ? 68.834 -94.747 -27.925 1.00 68.70 415 GLU C CA 1
ATOM 12164 C C . GLU C 1 424 ? 70.017 -93.804 -27.729 1.00 74.14 415 GLU C C 1
ATOM 12165 O O . GLU C 1 424 ? 70.777 -93.909 -26.761 1.00 70.15 415 GLU C O 1
ATOM 12171 N N . GLY C 1 425 ? 70.171 -92.873 -28.672 1.00 73.84 416 GLY C N 1
ATOM 12172 C CA . GLY C 1 425 ? 71.307 -91.976 -28.658 1.00 70.53 416 GLY C CA 1
ATOM 12173 C C . GLY C 1 425 ? 72.618 -92.560 -29.146 1.00 70.92 416 GLY C C 1
ATOM 12174 O O . GLY C 1 425 ? 73.653 -91.893 -29.029 1.00 67.96 416 GLY C O 1
ATOM 12175 N N . VAL C 1 426 ? 72.628 -93.786 -29.669 1.00 74.27 417 VAL C N 1
ATOM 12176 C CA . VAL C 1 426 ? 73.829 -94.317 -30.303 1.00 66.87 417 VAL C CA 1
ATOM 12177 C C . VAL C 1 426 ? 73.507 -94.521 -31.772 1.00 63.99 417 VAL C C 1
ATOM 12178 O O . VAL C 1 426 ? 72.347 -94.736 -32.144 1.00 68.58 417 VAL C O 1
ATOM 12182 N N . PHE C 1 427 ? 74.531 -94.385 -32.611 1.00 64.08 418 PHE C N 1
ATOM 12183 C CA . PHE C 1 427 ? 74.435 -94.719 -34.027 1.00 70.24 418 PHE C CA 1
ATOM 12184 C C . PHE C 1 427 ? 75.837 -94.749 -34.619 1.00 71.55 418 PHE C C 1
ATOM 12185 O O . PHE C 1 427 ? 76.812 -94.304 -34.005 1.00 69.03 418 PHE C O 1
ATOM 12193 N N . GLU C 1 428 ? 75.919 -95.320 -35.815 1.00 67.17 419 GLU C N 1
ATOM 12194 C CA . GLU C 1 428 ? 77.153 -95.439 -36.567 1.00 66.58 419 GLU C CA 1
ATOM 12195 C C . GLU C 1 428 ? 76.882 -94.961 -37.982 1.00 71.67 419 GLU C C 1
ATOM 12196 O O . GLU C 1 428 ? 75.813 -95.230 -38.540 1.00 77.40 419 GLU C O 1
ATOM 12202 N N . ALA C 1 429 ? 77.837 -94.230 -38.551 1.00 66.41 420 ALA C N 1
ATOM 12203 C CA . ALA C 1 429 ? 77.678 -93.729 -39.902 1.00 63.27 420 ALA C CA 1
ATOM 12204 C C . ALA C 1 429 ? 79.010 -93.814 -40.624 1.00 66.41 420 ALA C C 1
ATOM 12205 O O . ALA C 1 429 ? 80.080 -93.905 -40.005 1.00 63.54 420 ALA C O 1
ATOM 12207 N N . ARG C 1 430 ? 78.919 -93.809 -41.954 1.00 66.37 421 ARG C N 1
ATOM 12208 C CA . ARG C 1 430 ? 80.087 -93.837 -42.821 1.00 68.82 421 ARG C CA 1
ATOM 12209 C C . ARG C 1 430 ? 80.578 -92.411 -43.068 1.00 73.98 421 ARG C C 1
ATOM 12210 O O . ARG C 1 430 ? 79.789 -91.520 -43.408 1.00 65.33 421 ARG C O 1
ATOM 12218 N N . ALA C 1 431 ? 81.883 -92.206 -42.905 1.00 70.56 422 ALA C N 1
ATOM 12219 C CA . ALA C 1 431 ? 82.468 -90.876 -42.998 1.00 68.24 422 ALA C CA 1
ATOM 12220 C C . ALA C 1 431 ? 82.697 -90.496 -44.457 1.00 69.42 422 ALA C C 1
ATOM 12221 O O . ALA C 1 431 ? 83.413 -91.194 -45.184 1.00 75.76 422 ALA C O 1
ATOM 12223 N N . ILE C 1 432 ? 82.087 -89.395 -44.884 1.00 66.98 423 ILE C N 1
ATOM 12224 C CA . ILE C 1 432 ? 82.412 -88.735 -46.148 1.00 71.77 423 ILE C CA 1
ATOM 12225 C C . ILE C 1 432 ? 83.201 -87.473 -45.803 1.00 68.55 423 ILE C C 1
ATOM 12226 O O . ILE C 1 432 ? 82.706 -86.603 -45.075 1.00 59.43 423 ILE C O 1
ATOM 12231 N N . VAL C 1 433 ? 84.432 -87.379 -46.304 1.00 68.73 424 VAL C N 1
ATOM 12232 C CA . VAL C 1 433 ? 85.431 -86.466 -45.757 1.00 67.82 424 VAL C CA 1
ATOM 12233 C C . VAL C 1 433 ? 85.854 -85.450 -46.807 1.00 71.24 424 VAL C C 1
ATOM 12234 O O . VAL C 1 433 ? 86.460 -85.812 -47.827 1.00 64.16 424 VAL C O 1
ATOM 12238 N N . PHE C 1 434 ? 85.582 -84.174 -46.520 1.00 71.21 425 PHE C N 1
ATOM 12239 C CA . PHE C 1 434 ? 85.926 -83.055 -47.385 1.00 70.43 425 PHE C CA 1
ATOM 12240 C C . PHE C 1 434 ? 87.023 -82.204 -46.751 1.00 68.94 425 PHE C C 1
ATOM 12241 O O . PHE C 1 434 ? 87.031 -81.980 -45.533 1.00 68.49 425 PHE C O 1
ATOM 12249 N N . ASP C 1 435 ? 87.947 -81.725 -47.581 1.00 65.83 426 ASP C N 1
ATOM 12250 C CA . ASP C 1 435 ? 89.064 -80.898 -47.122 1.00 69.64 426 ASP C CA 1
ATOM 12251 C C . ASP C 1 435 ? 88.762 -79.443 -47.477 1.00 69.09 426 ASP C C 1
ATOM 12252 O O . ASP C 1 435 ? 89.149 -78.944 -48.535 1.00 68.37 426 ASP C O 1
ATOM 12257 N N . GLY C 1 436 ? 88.075 -78.755 -46.573 1.00 64.99 427 GLY C N 1
ATOM 12258 C CA . GLY C 1 436 ? 87.606 -77.414 -46.841 1.00 69.45 427 GLY C CA 1
ATOM 12259 C C . GLY C 1 436 ? 86.337 -77.403 -47.675 1.00 67.93 427 GLY C C 1
ATOM 12260 O O . GLY C 1 436 ? 85.977 -78.375 -48.332 1.00 71.27 427 GLY C O 1
ATOM 12261 N N . SER C 1 437 ? 85.658 -76.256 -47.659 1.00 69.93 428 SER C N 1
ATOM 12262 C CA . SER C 1 437 ? 84.315 -76.190 -48.225 1.00 66.61 428 SER C CA 1
ATOM 12263 C C . SER C 1 437 ? 84.323 -76.269 -49.743 1.00 68.38 428 SER C C 1
ATOM 12264 O O . SER C 1 437 ? 83.307 -76.640 -50.339 1.00 70.60 428 SER C O 1
ATOM 12267 N N . ASP C 1 438 ? 85.427 -75.901 -50.392 1.00 72.79 429 ASP C N 1
ATOM 12268 C CA . ASP C 1 438 ? 85.448 -75.963 -51.849 1.00 72.33 429 ASP C CA 1
ATOM 12269 C C . ASP C 1 438 ? 85.443 -77.409 -52.311 1.00 73.44 429 ASP C C 1
ATOM 12270 O O . ASP C 1 438 ? 84.789 -77.757 -53.304 1.00 71.79 429 ASP C O 1
ATOM 12275 N N . ASP C 1 439 ? 86.173 -78.256 -51.589 1.00 70.15 430 ASP C N 1
ATOM 12276 C CA . ASP C 1 439 ? 86.109 -79.697 -51.785 1.00 70.93 430 ASP C CA 1
ATOM 12277 C C . ASP C 1 439 ? 84.678 -80.208 -51.692 1.00 70.33 430 ASP C C 1
ATOM 12278 O O . ASP C 1 439 ? 84.262 -81.069 -52.477 1.00 70.23 430 ASP C O 1
ATOM 12283 N N . TYR C 1 440 ? 83.916 -79.685 -50.730 1.00 63.36 431 TYR C N 1
ATOM 12284 C CA . TYR C 1 440 ? 82.537 -80.111 -50.544 1.00 66.20 431 TYR C CA 1
ATOM 12285 C C . TYR C 1 440 ? 81.689 -79.789 -51.769 1.00 66.20 431 TYR C C 1
ATOM 12286 O O . TYR C 1 440 ? 81.035 -80.672 -52.331 1.00 69.53 431 TYR C O 1
ATOM 12295 N N . HIS C 1 441 ? 81.702 -78.533 -52.214 1.00 69.62 432 HIS C N 1
ATOM 12296 C CA . HIS C 1 441 ? 80.828 -78.125 -53.310 1.00 69.37 432 HIS C CA 1
ATOM 12297 C C . HIS C 1 441 ? 81.172 -78.799 -54.631 1.00 70.33 432 HIS C C 1
ATOM 12298 O O . HIS C 1 441 ? 80.310 -78.874 -55.515 1.00 67.67 432 HIS C O 1
ATOM 12305 N N . LYS C 1 442 ? 82.396 -79.296 -54.787 1.00 70.85 433 LYS C N 1
ATOM 12306 C CA . LYS C 1 442 ? 82.808 -79.931 -56.029 1.00 75.84 433 LYS C CA 1
ATOM 12307 C C . LYS C 1 442 ? 82.674 -81.447 -56.003 1.00 77.97 433 LYS C C 1
ATOM 12308 O O . LYS C 1 442 ? 82.896 -82.085 -57.035 1.00 83.23 433 LYS C O 1
ATOM 12314 N N . ARG C 1 443 ? 82.295 -82.036 -54.866 1.00 74.70 434 ARG C N 1
ATOM 12315 C CA . ARG C 1 443 ? 82.193 -83.483 -54.748 1.00 69.82 434 ARG C CA 1
ATOM 12316 C C . ARG C 1 443 ? 80.920 -83.982 -54.081 1.00 71.06 434 ARG C C 1
ATOM 12317 O O . ARG C 1 443 ? 80.646 -85.183 -54.164 1.00 75.55 434 ARG C O 1
ATOM 12325 N N . ILE C 1 444 ? 80.146 -83.125 -53.415 1.00 73.02 435 ILE C N 1
ATOM 12326 C CA . ILE C 1 444 ? 79.011 -83.619 -52.635 1.00 73.65 435 ILE C CA 1
ATOM 12327 C C . ILE C 1 444 ? 78.023 -84.353 -53.527 1.00 73.03 435 ILE C C 1
ATOM 12328 O O . ILE C 1 444 ? 77.308 -85.253 -53.069 1.00 76.18 435 ILE C O 1
ATOM 12333 N N . ASN C 1 445 ? 77.966 -83.991 -54.807 1.00 74.01 436 ASN C N 1
ATOM 12334 C CA . ASN C 1 445 ? 77.054 -84.614 -55.753 1.00 75.35 436 ASN C CA 1
ATOM 12335 C C . ASN C 1 445 ? 77.775 -85.501 -56.759 1.00 79.15 436 ASN C C 1
ATOM 12336 O O . ASN C 1 445 ? 77.166 -85.932 -57.744 1.00 81.48 436 ASN C O 1
ATOM 12341 N N . ASP C 1 446 ? 79.049 -85.776 -56.535 1.00 75.38 437 ASP C N 1
ATOM 12342 C CA . ASP C 1 446 ? 79.777 -86.763 -57.311 1.00 76.39 437 ASP C CA 1
ATOM 12343 C C . ASP C 1 446 ? 79.249 -88.143 -56.928 1.00 82.98 437 ASP C C 1
ATOM 12344 O O . ASP C 1 446 ? 79.480 -88.596 -55.795 1.00 82.87 437 ASP C O 1
ATOM 12349 N N . PRO C 1 447 ? 78.518 -88.829 -57.813 1.00 86.00 438 PRO C N 1
ATOM 12350 C CA . PRO C 1 447 ? 77.823 -90.060 -57.400 1.00 81.02 438 PRO C CA 1
ATOM 12351 C C . PRO C 1 447 ? 78.750 -91.227 -57.108 1.00 77.58 438 PRO C C 1
ATOM 12352 O O . PRO C 1 447 ? 78.299 -92.208 -56.504 1.00 81.62 438 PRO C O 1
ATOM 12356 N N . ALA C 1 448 ? 80.029 -91.144 -57.479 1.00 75.37 439 ALA C N 1
ATOM 12357 C CA . ALA C 1 448 ? 80.988 -92.187 -57.123 1.00 78.95 439 ALA C CA 1
ATOM 12358 C C . ALA C 1 448 ? 81.181 -92.335 -55.618 1.00 82.41 439 ALA C C 1
ATOM 12359 O O . ALA C 1 448 ? 81.893 -93.252 -55.189 1.00 76.98 439 ALA C O 1
ATOM 12361 N N . LEU C 1 449 ? 80.591 -91.449 -54.812 1.00 83.92 440 LEU C N 1
ATOM 12362 C CA . LEU C 1 449 ? 80.735 -91.499 -53.365 1.00 79.69 440 LEU C CA 1
ATOM 12363 C C . LEU C 1 449 ? 79.660 -92.339 -52.695 1.00 80.08 440 LEU C C 1
ATOM 12364 O O . LEU C 1 449 ? 79.816 -92.695 -51.518 1.00 78.44 440 LEU C O 1
ATOM 12369 N N . GLU C 1 450 ? 78.575 -92.648 -53.411 1.00 78.71 441 GLU C N 1
ATOM 12370 C CA . GLU C 1 450 ? 77.538 -93.558 -52.928 1.00 84.93 441 GLU C CA 1
ATOM 12371 C C . GLU C 1 450 ? 77.009 -93.114 -51.562 1.00 81.48 441 GLU C C 1
ATOM 12372 O O . GLU C 1 450 ? 76.969 -93.882 -50.598 1.00 81.06 441 GLU C O 1
ATOM 12378 N N . ILE C 1 451 ? 76.614 -91.850 -51.476 1.00 82.58 442 ILE C N 1
ATOM 12379 C CA . ILE C 1 451 ? 76.156 -91.296 -50.206 1.00 79.88 442 ILE C CA 1
ATOM 12380 C C . ILE C 1 451 ? 74.713 -91.726 -49.978 1.00 75.70 442 ILE C C 1
ATOM 12381 O O . ILE C 1 451 ? 73.866 -91.623 -50.878 1.00 74.04 442 ILE C O 1
ATOM 12386 N N . ASP C 1 452 ? 74.434 -92.213 -48.772 1.00 72.97 443 ASP C N 1
ATOM 12387 C CA . ASP C 1 452 ? 73.105 -92.644 -48.366 1.00 76.53 443 ASP C CA 1
ATOM 12388 C C . ASP C 1 452 ? 72.779 -92.069 -46.993 1.00 71.78 443 ASP C C 1
ATOM 12389 O O . ASP C 1 452 ? 73.634 -91.503 -46.310 1.00 72.79 443 ASP C O 1
ATOM 12394 N N . GLU C 1 453 ? 71.527 -92.271 -46.582 1.00 69.37 444 GLU C N 1
ATOM 12395 C CA . GLU C 1 453 ? 71.037 -91.852 -45.272 1.00 69.03 444 GLU C CA 1
ATOM 12396 C C . GLU C 1 453 ? 71.937 -92.253 -44.094 1.00 66.94 444 GLU C C 1
ATOM 12397 O O . GLU C 1 453 ? 71.807 -91.676 -43.011 1.00 69.83 444 GLU C O 1
ATOM 12403 N N . ARG C 1 454 ? 72.853 -93.208 -44.255 1.00 65.91 445 ARG C N 1
ATOM 12404 C CA . ARG C 1 454 ? 73.686 -93.648 -43.137 1.00 71.88 445 ARG C CA 1
ATOM 12405 C C . ARG C 1 454 ? 75.119 -93.126 -43.228 1.00 74.06 445 ARG C C 1
ATOM 12406 O O . ARG C 1 454 ? 76.052 -93.739 -42.692 1.00 68.35 445 ARG C O 1
ATOM 12414 N N . CYS C 1 455 ? 75.308 -91.985 -43.876 1.00 76.34 446 CYS C N 1
ATOM 12415 C CA . CYS C 1 455 ? 76.608 -91.345 -43.973 1.00 75.83 446 CYS C CA 1
ATOM 12416 C C . CYS C 1 455 ? 76.672 -90.118 -43.067 1.00 70.83 446 CYS C C 1
ATOM 12417 O O . CYS C 1 455 ? 75.653 -89.492 -42.758 1.00 65.99 446 CYS C O 1
ATOM 12420 N N . ILE C 1 456 ? 77.883 -89.790 -42.629 1.00 70.60 447 ILE C N 1
ATOM 12421 C CA . ILE C 1 456 ? 78.152 -88.570 -41.878 1.00 67.76 447 ILE C CA 1
ATOM 12422 C C . ILE C 1 456 ? 79.074 -87.699 -42.730 1.00 60.53 447 ILE C C 1
ATOM 12423 O O . ILE C 1 456 ? 80.147 -88.146 -43.156 1.00 57.31 447 ILE C O 1
ATOM 12428 N N . LEU C 1 457 ? 78.624 -86.479 -43.034 1.00 66.90 448 LEU C N 1
ATOM 12429 C CA . LEU C 1 457 ? 79.436 -85.524 -43.781 1.00 58.68 448 LEU C CA 1
ATOM 12430 C C . LEU C 1 457 ? 80.469 -84.897 -42.854 1.00 55.86 448 LEU C C 1
ATOM 12431 O O . LEU C 1 457 ? 80.118 -84.387 -41.786 1.00 60.29 448 LEU C O 1
ATOM 12436 N N . VAL C 1 458 ? 81.742 -84.956 -43.243 1.00 56.59 449 VAL C N 1
ATOM 12437 C CA . VAL C 1 458 ? 82.842 -84.494 -42.398 1.00 62.80 449 VAL C CA 1
ATOM 12438 C C . VAL C 1 458 ? 83.689 -83.486 -43.167 1.00 64.53 449 VAL C C 1
ATOM 12439 O O . VAL C 1 458 ? 84.075 -83.731 -44.319 1.00 63.66 449 VAL C O 1
ATOM 12443 N N . ILE C 1 459 ? 83.986 -82.356 -42.525 1.00 64.94 450 ILE C N 1
ATOM 12444 C CA . ILE C 1 459 ? 84.812 -81.311 -43.116 1.00 62.09 450 ILE C CA 1
ATOM 12445 C C . ILE C 1 459 ? 85.925 -80.981 -42.136 1.00 59.17 450 ILE C C 1
ATOM 12446 O O . ILE C 1 459 ? 85.684 -80.845 -40.932 1.00 58.07 450 ILE C O 1
ATOM 12451 N N . ARG C 1 460 ? 87.147 -80.890 -42.650 1.00 62.95 451 ARG C N 1
ATOM 12452 C CA . ARG C 1 460 ? 88.322 -80.608 -41.844 1.00 59.09 451 ARG C CA 1
ATOM 12453 C C . ARG C 1 460 ? 89.200 -79.610 -42.588 1.00 59.67 451 ARG C C 1
ATOM 12454 O O . ARG C 1 460 ? 88.935 -79.242 -43.739 1.00 58.43 451 ARG C O 1
ATOM 12462 N N . GLY C 1 461 ? 90.269 -79.186 -41.922 1.00 60.32 452 GLY C N 1
ATOM 12463 C CA . GLY C 1 461 ? 91.078 -78.107 -42.445 1.00 64.23 452 GLY C CA 1
ATOM 12464 C C . GLY C 1 461 ? 90.441 -76.748 -42.269 1.00 62.01 452 GLY C C 1
ATOM 12465 O O . GLY C 1 461 ? 90.712 -75.833 -43.061 1.00 59.74 452 GLY C O 1
ATOM 12466 N N . ALA C 1 462 ? 89.600 -76.591 -41.239 1.00 58.97 453 ALA C N 1
ATOM 12467 C CA . ALA C 1 462 ? 88.763 -75.408 -41.082 1.00 56.16 453 ALA C CA 1
ATOM 12468 C C . ALA C 1 462 ? 88.755 -74.906 -39.637 1.00 55.81 453 ALA C C 1
ATOM 12469 O O . ALA C 1 462 ? 87.790 -74.270 -39.204 1.00 55.06 453 ALA C O 1
ATOM 12471 N N . GLY C 1 463 ? 89.824 -75.165 -38.883 1.00 55.27 454 GLY C N 1
ATOM 12472 C CA . GLY C 1 463 ? 89.987 -74.573 -37.574 1.00 58.63 454 GLY C CA 1
ATOM 12473 C C . GLY C 1 463 ? 90.828 -73.302 -37.603 1.00 61.48 454 GLY C C 1
ATOM 12474 O O . GLY C 1 463 ? 91.172 -72.778 -38.674 1.00 55.15 454 GLY C O 1
ATOM 12475 N N . PRO C 1 464 ? 91.162 -72.780 -36.410 1.00 61.50 455 PRO C N 1
ATOM 12476 C CA . PRO C 1 464 ? 91.978 -71.544 -36.331 1.00 55.36 455 PRO C CA 1
ATOM 12477 C C . PRO C 1 464 ? 93.219 -71.543 -37.214 1.00 57.98 455 PRO C C 1
ATOM 12478 O O . PRO C 1 464 ? 93.442 -70.589 -37.974 1.00 52.25 455 PRO C O 1
ATOM 12482 N N . ILE C 1 465 ? 94.037 -72.595 -37.140 1.00 60.31 456 ILE C N 1
ATOM 12483 C CA . ILE C 1 465 ? 95.230 -72.641 -37.973 1.00 55.20 456 ILE C CA 1
ATOM 12484 C C . ILE C 1 465 ? 94.915 -73.101 -39.390 1.00 56.20 456 ILE C C 1
ATOM 12485 O O . ILE C 1 465 ? 95.634 -72.741 -40.332 1.00 59.11 456 ILE C O 1
ATOM 12490 N N . GLY C 1 466 ? 93.837 -73.842 -39.585 1.00 54.29 457 GLY C N 1
ATOM 12491 C CA . GLY C 1 466 ? 93.649 -74.479 -40.867 1.00 55.32 457 GLY C CA 1
ATOM 12492 C C . GLY C 1 466 ? 93.127 -73.578 -41.961 1.00 55.72 457 GLY C C 1
ATOM 12493 O O . GLY C 1 466 ? 93.616 -73.630 -43.092 1.00 56.45 457 GLY C O 1
ATOM 12494 N N . TRP C 1 467 ? 92.140 -72.743 -41.639 1.00 57.36 458 TRP C N 1
ATOM 12495 C CA . TRP C 1 467 ? 91.389 -72.028 -42.665 1.00 55.41 458 TRP C CA 1
ATOM 12496 C C . TRP C 1 467 ? 92.141 -70.831 -43.252 1.00 58.20 458 TRP C C 1
ATOM 12497 O O . TRP C 1 467 ? 92.183 -70.701 -44.484 1.00 59.15 458 TRP C O 1
ATOM 12508 N N . PRO C 1 468 ? 92.746 -69.924 -42.439 1.00 57.98 459 PRO C N 1
ATOM 12509 C CA . PRO C 1 468 ? 92.879 -69.785 -40.977 1.00 52.39 459 PRO C CA 1
ATOM 12510 C C . PRO C 1 468 ? 91.741 -68.987 -40.344 1.00 52.78 459 PRO C C 1
ATOM 12511 O O . PRO C 1 468 ? 90.988 -68.339 -41.075 1.00 51.77 459 PRO C O 1
ATOM 12515 N N . GLY C 1 469 ? 91.627 -69.038 -39.011 1.00 50.75 460 GLY C N 1
ATOM 12516 C CA . GLY C 1 469 ? 90.467 -68.522 -38.308 1.00 50.53 460 GLY C CA 1
ATOM 12517 C C . GLY C 1 469 ? 89.287 -69.432 -38.576 1.00 62.53 460 GLY C C 1
ATOM 12518 O O . GLY C 1 469 ? 88.837 -69.518 -39.721 1.00 65.79 460 GLY C O 1
ATOM 12519 N N . SER C 1 470 ? 88.808 -70.152 -37.559 1.00 63.22 461 SER C N 1
ATOM 12520 C CA . SER C 1 470 ? 87.742 -71.139 -37.724 1.00 55.56 461 SER C CA 1
ATOM 12521 C C . SER C 1 470 ? 86.626 -70.622 -38.629 1.00 58.99 461 SER C C 1
ATOM 12522 O O . SER C 1 470 ? 86.150 -69.496 -38.458 1.00 60.85 461 SER C O 1
ATOM 12525 N N . ALA C 1 471 ? 86.199 -71.449 -39.587 1.00 57.18 462 ALA C N 1
ATOM 12526 C CA . ALA C 1 471 ? 85.202 -71.044 -40.577 1.00 57.39 462 ALA C CA 1
ATOM 12527 C C . ALA C 1 471 ? 83.840 -71.690 -40.317 1.00 56.67 462 ALA C C 1
ATOM 12528 O O . ALA C 1 471 ? 83.731 -72.748 -39.692 1.00 56.87 462 ALA C O 1
ATOM 12530 N N . GLU C 1 472 ? 82.798 -71.040 -40.831 1.00 57.00 463 GLU C N 1
ATOM 12531 C CA . GLU C 1 472 ? 81.415 -71.478 -40.643 1.00 55.25 463 GLU C CA 1
ATOM 12532 C C . GLU C 1 472 ? 80.968 -72.306 -41.850 1.00 58.73 463 GLU C C 1
ATOM 12533 O O . GLU C 1 472 ? 80.124 -71.894 -42.650 1.00 60.84 463 GLU C O 1
ATOM 12539 N N . VAL C 1 473 ? 81.552 -73.506 -41.964 1.00 59.03 464 VAL C N 1
ATOM 12540 C CA . VAL C 1 473 ? 81.359 -74.362 -43.139 1.00 56.25 464 VAL C CA 1
ATOM 12541 C C . VAL C 1 473 ? 80.906 -75.784 -42.779 1.00 62.63 464 VAL C C 1
ATOM 12542 O O . VAL C 1 473 ? 80.841 -76.667 -43.648 1.00 64.00 464 VAL C O 1
ATOM 12546 N N . VAL C 1 474 ? 80.565 -76.017 -41.510 1.00 57.72 465 VAL C N 1
ATOM 12547 C CA . VAL C 1 474 ? 80.212 -77.354 -41.048 1.00 54.19 465 VAL C CA 1
ATOM 12548 C C . VAL C 1 474 ? 78.746 -77.738 -41.293 1.00 62.58 465 VAL C C 1
ATOM 12549 O O . VAL C 1 474 ? 78.437 -78.937 -41.391 1.00 62.09 465 VAL C O 1
ATOM 12553 N N . ASN C 1 475 ? 77.831 -76.771 -41.414 1.00 57.53 466 ASN C N 1
ATOM 12554 C CA . ASN C 1 475 ? 76.418 -77.088 -41.650 1.00 53.91 466 ASN C CA 1
ATOM 12555 C C . ASN C 1 475 ? 76.180 -77.487 -43.114 1.00 55.25 466 ASN C C 1
ATOM 12556 O O . ASN C 1 475 ? 75.390 -76.888 -43.844 1.00 53.86 466 ASN C O 1
ATOM 12561 N N . MET C 1 476 ? 76.877 -78.547 -43.530 1.00 64.08 467 MET C N 1
ATOM 12562 C CA . MET C 1 476 ? 76.735 -79.096 -44.881 1.00 66.06 467 MET C CA 1
ATOM 12563 C C . MET C 1 476 ? 75.377 -79.765 -45.079 1.00 61.93 467 MET C C 1
ATOM 12564 O O . MET C 1 476 ? 74.866 -80.453 -44.190 1.00 64.34 467 MET C O 1
ATOM 12569 N N . GLN C 1 477 ? 74.805 -79.582 -46.261 1.00 60.02 468 GLN C N 1
ATOM 12570 C CA . GLN C 1 477 ? 73.502 -80.160 -46.542 1.00 68.09 468 GLN C CA 1
ATOM 12571 C C . GLN C 1 477 ? 73.650 -81.490 -47.285 1.00 71.00 468 GLN C C 1
ATOM 12572 O O . GLN C 1 477 ? 74.716 -81.799 -47.827 1.00 70.03 468 GLN C O 1
ATOM 12578 N N . PRO C 1 478 ? 72.623 -82.336 -47.285 1.00 66.32 469 PRO C N 1
ATOM 12579 C CA . PRO C 1 478 ? 72.726 -83.618 -47.990 1.00 69.42 469 PRO C CA 1
ATOM 12580 C C . PRO C 1 478 ? 72.907 -83.409 -49.484 1.00 68.65 469 PRO C C 1
ATOM 12581 O O . PRO C 1 478 ? 72.634 -82.314 -50.001 1.00 67.80 469 PRO C O 1
ATOM 12585 N N . PRO C 1 479 ? 73.366 -84.432 -50.212 1.00 70.39 470 PRO C N 1
ATOM 12586 C CA . PRO C 1 479 ? 73.421 -84.337 -51.680 1.00 69.45 470 PRO C CA 1
ATOM 12587 C C . PRO C 1 479 ? 72.041 -84.062 -52.252 1.00 68.44 470 PRO C C 1
ATOM 12588 O O . PRO C 1 479 ? 71.018 -84.198 -51.577 1.00 67.85 470 PRO C O 1
ATOM 12592 N N . ASP C 1 480 ? 72.012 -83.669 -53.526 1.00 67.92 471 ASP C N 1
ATOM 12593 C CA . ASP C 1 480 ? 70.727 -83.330 -54.129 1.00 70.77 471 ASP C CA 1
ATOM 12594 C C . ASP C 1 480 ? 69.778 -84.524 -54.120 1.00 78.23 471 ASP C C 1
ATOM 12595 O O . ASP C 1 480 ? 68.597 -84.376 -53.780 1.00 76.36 471 ASP C O 1
ATOM 12600 N N . HIS C 1 481 ? 70.292 -85.730 -54.429 1.00 79.98 472 HIS C N 1
ATOM 12601 C CA . HIS C 1 481 ? 69.429 -86.909 -54.526 1.00 73.09 472 HIS C CA 1
ATOM 12602 C C . HIS C 1 481 ? 68.823 -87.293 -53.179 1.00 75.82 472 HIS C C 1
ATOM 12603 O O . HIS C 1 481 ? 67.668 -87.737 -53.131 1.00 79.66 472 HIS C O 1
ATOM 12610 N N . LEU C 1 482 ? 69.559 -87.111 -52.079 1.00 69.75 473 LEU C N 1
ATOM 12611 C CA . LEU C 1 482 ? 68.958 -87.347 -50.772 1.00 67.84 473 LEU C CA 1
ATOM 12612 C C . LEU C 1 482 ? 67.927 -86.283 -50.427 1.00 74.01 473 LEU C C 1
ATOM 12613 O O . LEU C 1 482 ? 66.961 -86.572 -49.713 1.00 73.54 473 LEU C O 1
ATOM 12618 N N . LEU C 1 483 ? 68.106 -85.052 -50.917 1.00 75.73 474 LEU C N 1
ATOM 12619 C CA . LEU C 1 483 ? 67.152 -84.002 -50.582 1.00 74.81 474 LEU C CA 1
ATOM 12620 C C . LEU C 1 483 ? 65.830 -84.231 -51.294 1.00 77.29 474 LEU C C 1
ATOM 12621 O O . LEU C 1 483 ? 64.758 -84.008 -50.717 1.00 74.79 474 LEU C O 1
ATOM 12626 N N . LYS C 1 484 ? 65.888 -84.696 -52.544 1.00 82.09 475 LYS C N 1
ATOM 12627 C CA . LYS C 1 484 ? 64.665 -85.024 -53.270 1.00 84.95 475 LYS C CA 1
ATOM 12628 C C . LYS C 1 484 ? 63.933 -86.207 -52.639 1.00 76.48 475 LYS C C 1
ATOM 12629 O O . LYS C 1 484 ? 62.704 -86.291 -52.724 1.00 75.28 475 LYS C O 1
ATOM 12635 N N . LYS C 1 485 ? 64.657 -87.113 -51.989 1.00 74.11 476 LYS C N 1
ATOM 12636 C CA . LYS C 1 485 ? 64.031 -88.206 -51.256 1.00 74.85 476 LYS C CA 1
ATOM 12637 C C . LYS C 1 485 ? 63.476 -87.780 -49.890 1.00 80.38 476 LYS C C 1
ATOM 12638 O O . LYS C 1 485 ? 63.140 -88.654 -49.079 1.00 83.94 476 LYS C O 1
ATOM 12644 N N . GLY C 1 486 ? 63.382 -86.476 -49.606 1.00 77.18 477 GLY C N 1
ATOM 12645 C CA . GLY C 1 486 ? 62.836 -85.995 -48.349 1.00 75.18 477 GLY C CA 1
ATOM 12646 C C . GLY C 1 486 ? 63.799 -85.953 -47.176 1.00 77.07 477 GLY C C 1
ATOM 12647 O O . GLY C 1 486 ? 63.436 -85.410 -46.121 1.00 76.79 477 GLY C O 1
ATOM 12648 N N . ILE C 1 487 ? 65.002 -86.510 -47.314 1.00 71.66 478 ILE C N 1
ATOM 12649 C CA . ILE C 1 487 ? 66.012 -86.480 -46.257 1.00 74.80 478 ILE C CA 1
ATOM 12650 C C . ILE C 1 487 ? 66.565 -85.061 -46.163 1.00 79.48 478 ILE C C 1
ATOM 12651 O O . ILE C 1 487 ? 67.338 -84.630 -47.024 1.00 76.75 478 ILE C O 1
ATOM 12656 N N . MET C 1 488 ? 66.188 -84.331 -45.114 1.00 81.45 479 MET C N 1
ATOM 12657 C CA . MET C 1 488 ? 66.527 -82.912 -45.051 1.00 79.00 479 MET C CA 1
ATOM 12658 C C . MET C 1 488 ? 67.904 -82.632 -44.463 1.00 71.91 479 MET C C 1
ATOM 12659 O O . MET C 1 488 ? 68.365 -81.494 -44.549 1.00 82.52 479 MET C O 1
ATOM 12664 N N . SER C 1 489 ? 68.574 -83.625 -43.886 1.00 76.52 480 SER C N 1
ATOM 12665 C CA . SER C 1 489 ? 69.836 -83.402 -43.192 1.00 70.65 480 SER C CA 1
ATOM 12666 C C . SER C 1 489 ? 70.464 -84.742 -42.843 1.00 70.05 480 SER C C 1
ATOM 12667 O O . SER C 1 489 ? 69.759 -85.716 -42.564 1.00 74.54 480 SER C O 1
ATOM 12670 N N . LEU C 1 490 ? 71.793 -84.781 -42.862 1.00 68.74 481 LEU C N 1
ATOM 12671 C CA . LEU C 1 490 ? 72.551 -85.929 -42.379 1.00 63.66 481 LEU C CA 1
ATOM 12672 C C . LEU C 1 490 ? 73.424 -85.485 -41.216 1.00 65.86 481 LEU C C 1
ATOM 12673 O O . LEU C 1 490 ? 73.601 -84.280 -41.015 1.00 68.46 481 LEU C O 1
ATOM 12678 N N . PRO C 1 491 ? 73.975 -86.400 -40.422 1.00 68.51 482 PRO C N 1
ATOM 12679 C CA . PRO C 1 491 ? 74.958 -85.981 -39.424 1.00 67.43 482 PRO C CA 1
ATOM 12680 C C . PRO C 1 491 ? 76.109 -85.252 -40.092 1.00 61.70 482 PRO C C 1
ATOM 12681 O O . PRO C 1 491 ? 76.537 -85.607 -41.196 1.00 57.06 482 PRO C O 1
ATOM 12685 N N . THR C 1 492 ? 76.592 -84.214 -39.406 1.00 67.41 483 THR C N 1
ATOM 12686 C CA . THR C 1 492 ? 77.670 -83.345 -39.876 1.00 62.08 483 THR C CA 1
ATOM 12687 C C . THR C 1 492 ? 78.696 -83.192 -38.763 1.00 57.76 483 THR C C 1
ATOM 12688 O O . THR C 1 492 ? 78.329 -82.949 -37.608 1.00 60.33 483 THR C O 1
ATOM 12692 N N . LEU C 1 493 ? 79.974 -83.340 -39.103 1.00 54.88 484 LEU C N 1
ATOM 12693 C CA . LEU C 1 493 ? 81.047 -83.204 -38.126 1.00 61.42 484 LEU C CA 1
ATOM 12694 C C . LEU C 1 493 ? 82.163 -82.373 -38.742 1.00 61.86 484 LEU C C 1
ATOM 12695 O O . LEU C 1 493 ? 82.414 -82.477 -39.945 1.00 63.60 484 LEU C O 1
ATOM 12700 N N . GLY C 1 494 ? 82.820 -81.540 -37.929 1.00 59.58 485 GLY C N 1
ATOM 12701 C CA . GLY C 1 494 ? 83.913 -80.724 -38.437 1.00 60.07 485 GLY C CA 1
ATOM 12702 C C . GLY C 1 494 ? 84.745 -80.113 -37.331 1.00 61.58 485 GLY C C 1
ATOM 12703 O O . GLY C 1 494 ? 84.293 -79.972 -36.189 1.00 61.51 485 GLY C O 1
ATOM 12704 N N . ASP C 1 495 ? 85.983 -79.750 -37.690 1.00 59.31 486 ASP C N 1
ATOM 12705 C CA . ASP C 1 495 ? 86.824 -78.940 -36.810 1.00 62.38 486 ASP C CA 1
ATOM 12706 C C . ASP C 1 495 ? 86.574 -77.439 -36.967 1.00 63.15 486 ASP C C 1
ATOM 12707 O O . ASP C 1 495 ? 87.152 -76.643 -36.212 1.00 63.11 486 ASP C O 1
ATOM 12712 N N . GLY C 1 496 ? 85.736 -77.040 -37.923 1.00 54.13 487 GLY C N 1
ATOM 12713 C CA . GLY C 1 496 ? 85.277 -75.671 -38.026 1.00 53.02 487 GLY C CA 1
ATOM 12714 C C . GLY C 1 496 ? 84.059 -75.371 -37.178 1.00 56.62 487 GLY C C 1
ATOM 12715 O O . GLY C 1 496 ? 83.831 -75.971 -36.116 1.00 59.08 487 GLY C O 1
ATOM 12716 N N . ARG C 1 497 ? 83.265 -74.417 -37.658 1.00 51.64 488 ARG C N 1
ATOM 12717 C CA . ARG C 1 497 ? 82.102 -73.899 -36.947 1.00 54.31 488 ARG C CA 1
ATOM 12718 C C . ARG C 1 497 ? 80.924 -73.850 -37.907 1.00 49.59 488 ARG C C 1
ATOM 12719 O O . ARG C 1 497 ? 81.021 -74.329 -39.038 1.00 47.08 488 ARG C O 1
ATOM 12727 N N . GLN C 1 498 ? 79.831 -73.225 -37.484 1.00 48.81 489 GLN C N 1
ATOM 12728 C CA . GLN C 1 498 ? 78.698 -72.979 -38.361 1.00 50.90 489 GLN C CA 1
ATOM 12729 C C . GLN C 1 498 ? 77.988 -71.749 -37.839 1.00 50.76 489 GLN C C 1
ATOM 12730 O O . GLN C 1 498 ? 78.098 -71.411 -36.662 1.00 52.66 489 GLN C O 1
ATOM 12736 N N . SER C 1 499 ? 77.275 -71.069 -38.730 1.00 51.56 490 SER C N 1
ATOM 12737 C CA . SER C 1 499 ? 76.540 -69.883 -38.326 1.00 54.28 490 SER C CA 1
ATOM 12738 C C . SER C 1 499 ? 75.635 -70.206 -37.146 1.00 56.65 490 SER C C 1
ATOM 12739 O O . SER C 1 499 ? 75.021 -71.275 -37.090 1.00 63.45 490 SER C O 1
ATOM 12742 N N . GLY C 1 500 ? 75.563 -69.288 -36.188 1.00 50.87 491 GLY C N 1
ATOM 12743 C CA . GLY C 1 500 ? 74.601 -69.486 -35.127 1.00 45.33 491 GLY C CA 1
ATOM 12744 C C . GLY C 1 500 ? 73.164 -69.482 -35.598 1.00 52.86 491 GLY C C 1
ATOM 12745 O O . GLY C 1 500 ? 72.269 -69.771 -34.796 1.00 59.97 491 GLY C O 1
ATOM 12746 N N . THR C 1 501 ? 72.913 -69.154 -36.865 1.00 50.89 492 THR C N 1
ATOM 12747 C CA . THR C 1 501 ? 71.563 -69.207 -37.413 1.00 56.97 492 THR C CA 1
ATOM 12748 C C . THR C 1 501 ? 71.244 -70.556 -38.042 1.00 56.71 492 THR C C 1
ATOM 12749 O O . THR C 1 501 ? 70.152 -70.729 -38.588 1.00 57.14 492 THR C O 1
ATOM 12753 N N . ALA C 1 502 ? 72.169 -71.507 -37.969 1.00 55.16 493 ALA C N 1
ATOM 12754 C CA . ALA C 1 502 ? 72.016 -72.793 -38.629 1.00 63.98 493 ALA C CA 1
ATOM 12755 C C . ALA C 1 502 ? 71.162 -73.747 -37.793 1.00 63.77 493 ALA C C 1
ATOM 12756 O O . ALA C 1 502 ? 71.369 -73.886 -36.583 1.00 60.41 493 ALA C O 1
ATOM 12758 N N . ASP C 1 503 ? 70.208 -74.415 -38.448 1.00 64.55 494 ASP C N 1
ATOM 12759 C CA . ASP C 1 503 ? 69.399 -75.455 -37.821 1.00 67.86 494 ASP C CA 1
ATOM 12760 C C . ASP C 1 503 ? 69.982 -76.850 -38.003 1.00 62.01 494 ASP C C 1
ATOM 12761 O O . ASP C 1 503 ? 69.217 -77.810 -38.111 1.00 64.84 494 ASP C O 1
ATOM 12766 N N . SER C 1 504 ? 71.314 -76.982 -38.049 1.00 63.79 495 SER C N 1
ATOM 12767 C CA . SER C 1 504 ? 71.985 -78.266 -38.245 1.00 59.58 495 SER C CA 1
ATOM 12768 C C . SER C 1 504 ? 72.481 -78.803 -36.917 1.00 61.40 495 SER C C 1
ATOM 12769 O O . SER C 1 504 ? 73.286 -78.129 -36.257 1.00 62.41 495 SER C O 1
ATOM 12772 N N . PRO C 1 505 ? 72.074 -80.011 -36.498 1.00 64.86 496 PRO C N 1
ATOM 12773 C CA . PRO C 1 505 ? 72.613 -80.583 -35.257 1.00 62.30 496 PRO C CA 1
ATOM 12774 C C . PRO C 1 505 ? 74.043 -81.062 -35.446 1.00 65.26 496 PRO C C 1
ATOM 12775 O O . PRO C 1 505 ? 74.368 -82.225 -35.175 1.00 63.51 496 PRO C O 1
ATOM 12779 N N . SER C 1 506 ? 74.895 -80.163 -35.936 1.00 62.17 497 SER C N 1
ATOM 12780 C CA . SER C 1 506 ? 76.275 -80.489 -36.235 1.00 58.55 497 SER C CA 1
ATOM 12781 C C . SER C 1 506 ? 77.042 -80.785 -34.956 1.00 57.83 497 SER C C 1
ATOM 12782 O O . SER C 1 506 ? 76.661 -80.363 -33.859 1.00 58.59 497 SER C O 1
ATOM 12785 N N . ILE C 1 507 ? 78.146 -81.513 -35.115 1.00 55.14 498 ILE C N 1
ATOM 12786 C CA . ILE C 1 507 ? 79.165 -81.656 -34.083 1.00 57.47 498 ILE C CA 1
ATOM 12787 C C . ILE C 1 507 ? 80.335 -80.767 -34.490 1.00 60.56 498 ILE C C 1
ATOM 12788 O O . ILE C 1 507 ? 80.959 -81.001 -35.533 1.00 64.80 498 ILE C O 1
ATOM 12793 N N . LEU C 1 508 ? 80.650 -79.762 -33.665 1.00 57.18 499 LEU C N 1
ATOM 12794 C CA . LEU C 1 508 ? 81.443 -78.610 -34.089 1.00 56.49 499 LEU C CA 1
ATOM 12795 C C . LEU C 1 508 ? 82.649 -78.379 -33.190 1.00 57.47 499 LEU C C 1
ATOM 12796 O O . LEU C 1 508 ? 82.808 -79.000 -32.140 1.00 58.41 499 LEU C O 1
ATOM 12801 N N . ASN C 1 509 ? 83.478 -77.422 -33.617 1.00 61.34 500 ASN C N 1
ATOM 12802 C CA . ASN C 1 509 ? 84.566 -76.864 -32.812 1.00 58.87 500 ASN C CA 1
ATOM 12803 C C . ASN C 1 509 ? 85.606 -77.918 -32.427 1.00 61.78 500 ASN C C 1
ATOM 12804 O O . ASN C 1 509 ? 86.276 -77.800 -31.399 1.00 62.72 500 ASN C O 1
ATOM 12809 N N . ALA C 1 510 ? 85.781 -78.935 -33.269 1.00 59.41 501 ALA C N 1
ATOM 12810 C CA . ALA C 1 510 ? 86.608 -80.083 -32.924 1.00 61.98 501 ALA C CA 1
ATOM 12811 C C . ALA C 1 510 ? 88.052 -79.707 -32.615 1.00 64.01 501 ALA C C 1
ATOM 12812 O O . ALA C 1 510 ? 88.821 -79.371 -33.521 1.00 63.95 501 ALA C O 1
ATOM 12814 N N . SER C 1 511 ? 88.442 -79.790 -31.347 1.00 64.52 502 SER C N 1
ATOM 12815 C CA . SER C 1 511 ? 89.842 -79.543 -31.033 1.00 62.69 502 SER C CA 1
ATOM 12816 C C . SER C 1 511 ? 90.491 -80.810 -30.495 1.00 62.40 502 SER C C 1
ATOM 12817 O O . SER C 1 511 ? 89.871 -81.524 -29.700 1.00 65.37 502 SER C O 1
ATOM 12820 N N . PRO C 1 512 ? 91.738 -81.113 -30.885 1.00 60.80 503 PRO C N 1
ATOM 12821 C CA . PRO C 1 512 ? 92.494 -80.350 -31.880 1.00 63.86 503 PRO C CA 1
ATOM 12822 C C . PRO C 1 512 ? 91.993 -80.551 -33.292 1.00 63.10 503 PRO C C 1
ATOM 12823 O O . PRO C 1 512 ? 91.669 -81.672 -33.696 1.00 71.53 503 PRO C O 1
ATOM 12827 N N . GLU C 1 513 ? 91.930 -79.445 -34.023 1.00 61.04 504 GLU C N 1
ATOM 12828 C CA . GLU C 1 513 ? 91.601 -79.472 -35.435 1.00 59.93 504 GLU C CA 1
ATOM 12829 C C . GLU C 1 513 ? 92.611 -80.312 -36.200 1.00 60.08 504 GLU C C 1
ATOM 12830 O O . GLU C 1 513 ? 93.716 -80.608 -35.725 1.00 61.18 504 GLU C O 1
ATOM 12836 N N . SER C 1 514 ? 92.219 -80.670 -37.420 1.00 60.17 505 SER C N 1
ATOM 12837 C CA . SER C 1 514 ? 93.053 -81.530 -38.246 1.00 57.46 505 SER C CA 1
ATOM 12838 C C . SER C 1 514 ? 94.424 -80.914 -38.466 1.00 62.57 505 SER C C 1
ATOM 12839 O O . SER C 1 514 ? 95.449 -81.585 -38.305 1.00 61.89 505 SER C O 1
ATOM 12842 N N . ALA C 1 515 ? 94.459 -79.618 -38.785 1.00 63.11 506 ALA C N 1
ATOM 12843 C CA . ALA C 1 515 ? 95.670 -79.001 -39.306 1.00 62.11 506 ALA C CA 1
ATOM 12844 C C . ALA C 1 515 ? 96.834 -79.045 -38.324 1.00 59.63 506 ALA C C 1
ATOM 12845 O O . ALA C 1 515 ? 97.981 -78.880 -38.748 1.00 54.73 506 ALA C O 1
ATOM 12847 N N . ILE C 1 516 ? 96.587 -79.270 -37.037 1.00 55.51 507 ILE C N 1
ATOM 12848 C CA . ILE C 1 516 ? 97.684 -79.411 -36.090 1.00 58.49 507 ILE C CA 1
ATOM 12849 C C . ILE C 1 516 ? 97.836 -80.858 -35.618 1.00 66.95 507 ILE C C 1
ATOM 12850 O O . ILE C 1 516 ? 98.446 -81.111 -34.574 1.00 63.11 507 ILE C O 1
ATOM 12855 N N . GLY C 1 517 ? 97.292 -81.812 -36.376 1.00 70.02 508 GLY C N 1
ATOM 12856 C CA . GLY C 1 517 ? 97.485 -83.226 -36.108 1.00 69.55 508 GLY C CA 1
ATOM 12857 C C . GLY C 1 517 ? 96.372 -83.935 -35.365 1.00 69.22 508 GLY C C 1
ATOM 12858 O O . GLY C 1 517 ? 96.557 -85.096 -34.974 1.00 72.88 508 GLY C O 1
ATOM 12859 N N . GLY C 1 518 ? 95.237 -83.285 -35.149 1.00 63.83 509 GLY C N 1
ATOM 12860 C CA . GLY C 1 518 ? 94.117 -83.940 -34.504 1.00 64.29 509 GLY C CA 1
ATOM 12861 C C . GLY C 1 518 ? 93.590 -85.113 -35.317 1.00 68.64 509 GLY C C 1
ATOM 12862 O O . GLY C 1 518 ? 93.884 -85.291 -36.504 1.00 60.84 509 GLY C O 1
ATOM 12863 N N . GLY C 1 519 ? 92.755 -85.912 -34.636 1.00 67.59 510 GLY C N 1
ATOM 12864 C CA . GLY C 1 519 ? 92.317 -87.186 -35.185 1.00 65.77 510 GLY C CA 1
ATOM 12865 C C . GLY C 1 519 ? 91.793 -87.103 -36.607 1.00 67.81 510 GLY C C 1
ATOM 12866 O O . GLY C 1 519 ? 92.049 -87.996 -37.424 1.00 69.97 510 GLY C O 1
ATOM 12867 N N . LEU C 1 520 ? 91.053 -86.035 -36.926 1.00 57.95 511 LEU C N 1
ATOM 12868 C CA . LEU C 1 520 ? 90.492 -85.898 -38.265 1.00 55.66 511 LEU C CA 1
ATOM 12869 C C . LEU C 1 520 ? 91.557 -85.859 -39.352 1.00 58.78 511 LEU C C 1
ATOM 12870 O O . LEU C 1 520 ? 91.224 -86.039 -40.530 1.00 59.18 511 LEU C O 1
ATOM 12875 N N . SER C 1 521 ? 92.827 -85.635 -38.998 1.00 58.00 512 SER C N 1
ATOM 12876 C CA . SER C 1 521 ? 93.875 -85.688 -40.016 1.00 66.61 512 SER C CA 1
ATOM 12877 C C . SER C 1 521 ? 94.019 -87.096 -40.599 1.00 66.02 512 SER C C 1
ATOM 12878 O O . SER C 1 521 ? 94.188 -87.256 -41.814 1.00 65.45 512 SER C O 1
ATOM 12881 N N . TRP C 1 522 ? 93.937 -88.134 -39.762 1.00 67.95 513 TRP C N 1
ATOM 12882 C CA . TRP C 1 522 ? 94.148 -89.479 -40.288 1.00 75.36 513 TRP C CA 1
ATOM 12883 C C . TRP C 1 522 ? 92.875 -90.148 -40.781 1.00 72.53 513 TRP C C 1
ATOM 12884 O O . TRP C 1 522 ? 92.965 -91.078 -41.589 1.00 76.88 513 TRP C O 1
ATOM 12895 N N . LEU C 1 523 ? 91.707 -89.680 -40.355 1.00 68.52 514 LEU C N 1
ATOM 12896 C CA . LEU C 1 523 ? 90.461 -90.308 -40.761 1.00 69.85 514 LEU C CA 1
ATOM 12897 C C . LEU C 1 523 ? 90.259 -90.182 -42.268 1.00 70.98 514 LEU C C 1
ATOM 12898 O O . LEU C 1 523 ? 90.750 -89.249 -42.909 1.00 71.25 514 LEU C O 1
ATOM 12903 N N . ARG C 1 524 ? 89.568 -91.167 -42.845 1.00 76.84 515 ARG C N 1
ATOM 12904 C CA . ARG C 1 524 ? 89.441 -91.273 -44.292 1.00 77.42 515 ARG C CA 1
ATOM 12905 C C . ARG C 1 524 ? 87.991 -91.527 -44.687 1.00 70.58 515 ARG C C 1
ATOM 12906 O O . ARG C 1 524 ? 87.171 -91.977 -43.883 1.00 65.76 515 ARG C O 1
ATOM 12914 N N . THR C 1 525 ? 87.679 -91.215 -45.944 1.00 68.96 516 THR C N 1
ATOM 12915 C CA . THR C 1 525 ? 86.340 -91.468 -46.458 1.00 70.08 516 THR C CA 1
ATOM 12916 C C . THR C 1 525 ? 86.054 -92.964 -46.463 1.00 77.68 516 THR C C 1
ATOM 12917 O O . THR C 1 525 ? 86.888 -93.770 -46.893 1.00 81.11 516 THR C O 1
ATOM 12921 N N . GLY C 1 526 ? 84.874 -93.339 -45.978 1.00 76.16 517 GLY C N 1
ATOM 12922 C CA . GLY C 1 526 ? 84.490 -94.727 -45.879 1.00 71.23 517 GLY C CA 1
ATOM 12923 C C . GLY C 1 526 ? 84.626 -95.319 -44.491 1.00 69.51 517 GLY C C 1
ATOM 12924 O O . GLY C 1 526 ? 83.939 -96.299 -44.187 1.00 75.30 517 GLY C O 1
ATOM 12925 N N . ASP C 1 527 ? 85.485 -94.753 -43.645 1.00 67.63 518 ASP C N 1
ATOM 12926 C CA . ASP C 1 527 ? 85.596 -95.209 -42.268 1.00 66.09 518 ASP C CA 1
ATOM 12927 C C . ASP C 1 527 ? 84.265 -95.078 -41.533 1.00 70.45 518 ASP C C 1
ATOM 12928 O O . ASP C 1 527 ? 83.397 -94.265 -41.875 1.00 70.87 518 ASP C O 1
ATOM 12933 N N . THR C 1 528 ? 84.123 -95.883 -40.489 1.00 70.00 519 THR C N 1
ATOM 12934 C CA . THR C 1 528 ? 82.918 -95.888 -39.679 1.00 72.74 519 THR C CA 1
ATOM 12935 C C . THR C 1 528 ? 83.179 -95.080 -38.420 1.00 70.77 519 THR C C 1
ATOM 12936 O O . THR C 1 528 ? 84.203 -95.272 -37.752 1.00 70.73 519 THR C O 1
ATOM 12940 N N . ILE C 1 529 ? 82.268 -94.157 -38.124 1.00 64.16 520 ILE C N 1
ATOM 12941 C CA . ILE C 1 529 ? 82.285 -93.391 -36.889 1.00 67.02 520 ILE C CA 1
ATOM 12942 C C . ILE C 1 529 ? 81.096 -93.845 -36.055 1.00 65.36 520 ILE C C 1
ATOM 12943 O O . ILE C 1 529 ? 80.003 -94.060 -36.591 1.00 62.94 520 ILE C O 1
ATOM 12948 N N . ARG C 1 530 ? 81.307 -93.991 -34.748 1.00 65.14 521 ARG C N 1
ATOM 12949 C CA . ARG C 1 530 ? 80.239 -94.285 -33.804 1.00 65.90 521 ARG C CA 1
ATOM 12950 C C . ARG C 1 530 ? 80.128 -93.138 -32.813 1.00 68.21 521 ARG C C 1
ATOM 12951 O O . ARG C 1 530 ? 81.113 -92.774 -32.163 1.00 69.09 521 ARG C O 1
ATOM 12959 N N . ILE C 1 531 ? 78.932 -92.576 -32.688 1.00 62.69 522 ILE C N 1
ATOM 12960 C CA . ILE C 1 531 ? 78.660 -91.523 -31.720 1.00 68.68 522 ILE C CA 1
ATOM 12961 C C . ILE C 1 531 ? 77.701 -92.059 -30.668 1.00 65.81 522 ILE C C 1
ATOM 12962 O O . ILE C 1 531 ? 76.728 -92.751 -30.991 1.00 67.47 522 ILE C O 1
ATOM 12967 N N . ASP C 1 532 ? 77.964 -91.708 -29.410 1.00 66.99 523 ASP C N 1
ATOM 12968 C CA . ASP C 1 532 ? 77.154 -92.135 -28.271 1.00 73.29 523 ASP C CA 1
ATOM 12969 C C . ASP C 1 532 ? 76.813 -90.905 -27.429 1.00 68.59 523 ASP C C 1
ATOM 12970 O O . ASP C 1 532 ? 77.616 -90.473 -26.599 1.00 67.85 523 ASP C O 1
ATOM 12975 N N . LEU C 1 533 ? 75.607 -90.370 -27.606 1.00 66.12 524 LEU C N 1
ATOM 12976 C CA . LEU C 1 533 ? 75.180 -89.189 -26.863 1.00 61.90 524 LEU C CA 1
ATOM 12977 C C . LEU C 1 533 ? 74.915 -89.459 -25.392 1.00 68.01 524 LEU C C 1
ATOM 12978 O O . LEU C 1 533 ? 74.458 -88.542 -24.699 1.00 64.53 524 LEU C O 1
ATOM 12983 N N . ASN C 1 534 ? 75.145 -90.678 -24.899 1.00 72.69 525 ASN C N 1
ATOM 12984 C CA . ASN C 1 534 ? 74.923 -90.988 -23.491 1.00 69.33 525 ASN C CA 1
ATOM 12985 C C . ASN C 1 534 ? 76.213 -91.040 -22.695 1.00 68.48 525 ASN C C 1
ATOM 12986 O O . ASN C 1 534 ? 76.212 -90.700 -21.506 1.00 65.31 525 ASN C O 1
ATOM 12991 N N . THR C 1 535 ? 77.300 -91.471 -23.327 1.00 66.87 526 THR C N 1
ATOM 12992 C CA . THR C 1 535 ? 78.634 -91.381 -22.757 1.00 71.68 526 THR C CA 1
ATOM 12993 C C . THR C 1 535 ? 79.374 -90.128 -23.211 1.00 81.86 526 THR C C 1
ATOM 12994 O O . THR C 1 535 ? 80.429 -89.805 -22.650 1.00 79.11 526 THR C O 1
ATOM 12998 N N . GLY C 1 536 ? 78.834 -89.414 -24.195 1.00 81.37 527 GLY C N 1
ATOM 12999 C CA . GLY C 1 536 ? 79.544 -88.329 -24.843 1.00 69.46 527 GLY C CA 1
ATOM 13000 C C . GLY C 1 536 ? 80.766 -88.779 -25.611 1.00 71.73 527 GLY C C 1
ATOM 13001 O O . GLY C 1 536 ? 81.823 -88.145 -25.511 1.00 80.08 527 GLY C O 1
ATOM 13002 N N . ARG C 1 537 ? 80.656 -89.858 -26.375 1.00 73.56 528 ARG C N 1
ATOM 13003 C CA . ARG C 1 537 ? 81.800 -90.395 -27.092 1.00 75.77 528 ARG C CA 1
ATOM 13004 C C . ARG C 1 537 ? 81.567 -90.294 -28.589 1.00 75.05 528 ARG C C 1
ATOM 13005 O O . ARG C 1 537 ? 80.428 -90.319 -29.061 1.00 75.42 528 ARG C O 1
ATOM 13013 N N . CYS C 1 538 ? 82.663 -90.150 -29.329 1.00 75.34 529 CYS C N 1
ATOM 13014 C CA . CYS C 1 538 ? 82.615 -90.176 -30.785 1.00 73.03 529 CYS C CA 1
ATOM 13015 C C . CYS C 1 538 ? 83.931 -90.751 -31.274 1.00 73.16 529 CYS C C 1
ATOM 13016 O O . CYS C 1 538 ? 84.985 -90.149 -31.051 1.00 78.50 529 CYS C O 1
ATOM 13019 N N . ASP C 1 539 ? 83.878 -91.905 -31.936 1.00 75.17 530 ASP C N 1
ATOM 13020 C CA . ASP C 1 539 ? 85.097 -92.616 -32.282 1.00 68.90 530 ASP C CA 1
ATOM 13021 C C . ASP C 1 539 ? 85.029 -93.150 -33.699 1.00 67.03 530 ASP C C 1
ATOM 13022 O O . ASP C 1 539 ? 83.971 -93.564 -34.181 1.00 69.74 530 ASP C O 1
ATOM 13027 N N . ALA C 1 540 ? 86.185 -93.130 -34.354 1.00 67.80 531 ALA C N 1
ATOM 13028 C CA . ALA C 1 540 ? 86.366 -93.717 -35.677 1.00 72.80 531 ALA C CA 1
ATOM 13029 C C . ALA C 1 540 ? 86.844 -95.158 -35.510 1.00 70.65 531 ALA C C 1
ATOM 13030 O O . ALA C 1 540 ? 87.988 -95.402 -35.105 1.00 66.66 531 ALA C O 1
ATOM 13032 N N . LEU C 1 541 ? 85.963 -96.111 -35.820 1.00 72.79 532 LEU C N 1
ATOM 13033 C CA . LEU C 1 541 ? 86.259 -97.542 -35.699 1.00 72.90 532 LEU C CA 1
ATOM 13034 C C . LEU C 1 541 ? 87.341 -97.913 -36.710 1.00 68.37 532 LEU C C 1
ATOM 13035 O O . LEU C 1 541 ? 87.073 -98.374 -37.825 1.00 56.95 532 LEU C O 1
ATOM 13040 N N . VAL C 1 542 ? 88.585 -97.663 -36.291 1.00 67.33 533 VAL C N 1
ATOM 13041 C CA . VAL C 1 542 ? 89.812 -97.892 -37.049 1.00 71.38 533 VAL C CA 1
ATOM 13042 C C . VAL C 1 542 ? 90.861 -98.326 -36.033 1.00 79.39 533 VAL C C 1
ATOM 13043 O O . VAL C 1 542 ? 90.908 -97.795 -34.916 1.00 77.87 533 VAL C O 1
ATOM 13047 N N . ASP C 1 543 ? 91.689 -99.300 -36.399 1.00 83.49 534 ASP C N 1
ATOM 13048 C CA . ASP C 1 543 ? 92.582 -99.892 -35.412 1.00 90.23 534 ASP C CA 1
ATOM 13049 C C . ASP C 1 543 ? 93.891 -99.117 -35.318 1.00 87.23 534 ASP C C 1
ATOM 13050 O O . ASP C 1 543 ? 94.348 -98.500 -36.284 1.00 82.75 534 ASP C O 1
ATOM 13055 N N . GLU C 1 544 ? 94.495 -99.179 -34.129 1.00 89.61 535 GLU C N 1
ATOM 13056 C CA . GLU C 1 544 ? 95.736 -98.468 -33.848 1.00 86.46 535 GLU C CA 1
ATOM 13057 C C . GLU C 1 544 ? 96.779 -98.659 -34.941 1.00 87.42 535 GLU C C 1
ATOM 13058 O O . GLU C 1 544 ? 97.579 -97.754 -35.200 1.00 92.71 535 GLU C O 1
ATOM 13064 N N . ALA C 1 545 ? 96.794 -99.817 -35.598 1.00 90.13 536 ALA C N 1
ATOM 13065 C CA . ALA C 1 545 ? 97.807 -100.045 -36.626 1.00 95.16 536 ALA C CA 1
ATOM 13066 C C . ALA C 1 545 ? 97.550 -99.185 -37.855 1.00 89.51 536 ALA C C 1
ATOM 13067 O O . ALA C 1 545 ? 98.490 -98.615 -38.423 1.00 88.21 536 ALA C O 1
ATOM 13069 N N . THR C 1 546 ? 96.289 -99.087 -38.287 1.00 85.09 537 THR C N 1
ATOM 13070 C CA . THR C 1 546 ? 95.983 -98.265 -39.453 1.00 89.94 537 THR C CA 1
ATOM 13071 C C . THR C 1 546 ? 96.153 -96.778 -39.148 1.00 87.66 537 THR C C 1
ATOM 13072 O O . THR C 1 546 ? 96.499 -95.997 -40.045 1.00 82.65 537 THR C O 1
ATOM 13076 N N . ILE C 1 547 ? 95.936 -96.376 -37.892 1.00 85.97 538 ILE C N 1
ATOM 13077 C CA . ILE C 1 547 ? 96.134 -94.980 -37.512 1.00 84.75 538 ILE C CA 1
ATOM 13078 C C . ILE C 1 547 ? 97.594 -94.589 -37.690 1.00 86.10 538 ILE C C 1
ATOM 13079 O O . ILE C 1 547 ? 97.910 -93.588 -38.345 1.00 87.88 538 ILE C O 1
ATOM 13084 N N . ALA C 1 548 ? 98.505 -95.372 -37.104 1.00 80.37 539 ALA C N 1
ATOM 13085 C CA . ALA C 1 548 ? 99.922 -95.032 -37.190 1.00 79.85 539 ALA C CA 1
ATOM 13086 C C . ALA C 1 548 ? 100.388 -94.988 -38.640 1.00 84.38 539 ALA C C 1
ATOM 13087 O O . ALA C 1 548 ? 101.221 -94.150 -39.012 1.00 83.44 539 ALA C O 1
ATOM 13089 N N . ALA C 1 549 ? 99.845 -95.873 -39.476 1.00 83.22 540 ALA C N 1
ATOM 13090 C CA . ALA C 1 549 ? 100.269 -95.942 -40.869 1.00 85.24 540 ALA C CA 1
ATOM 13091 C C . ALA C 1 549 ? 99.773 -94.748 -41.666 1.00 82.55 540 ALA C C 1
ATOM 13092 O O . ALA C 1 549 ? 100.450 -94.306 -42.605 1.00 82.59 540 ALA C O 1
ATOM 13094 N N . ARG C 1 550 ? 98.595 -94.223 -41.317 1.00 82.52 541 ARG C N 1
ATOM 13095 C CA . ARG C 1 550 ? 98.060 -93.065 -42.028 1.00 85.78 541 ARG C CA 1
ATOM 13096 C C . ARG C 1 550 ? 98.781 -91.786 -41.622 1.00 85.75 541 ARG C C 1
ATOM 13097 O O . ARG C 1 550 ? 99.037 -90.917 -42.466 1.00 86.91 541 ARG C O 1
ATOM 13105 N N . LYS C 1 551 ? 99.114 -91.654 -40.335 1.00 77.69 542 LYS C N 1
ATOM 13106 C CA . LYS C 1 551 ? 99.869 -90.495 -39.880 1.00 76.82 542 LYS C CA 1
ATOM 13107 C C . LYS C 1 551 ? 101.177 -90.336 -40.654 1.00 87.65 542 LYS C C 1
ATOM 13108 O O . LYS C 1 551 ? 101.597 -89.209 -40.951 1.00 92.67 542 LYS C O 1
ATOM 13114 N N . GLN C 1 552 ? 101.822 -91.451 -41.015 1.00 86.16 543 GLN C N 1
ATOM 13115 C CA . GLN C 1 552 ? 103.063 -91.395 -41.782 1.00 87.74 543 GLN C CA 1
ATOM 13116 C C . GLN C 1 552 ? 102.872 -90.750 -43.147 1.00 87.50 543 GLN C C 1
ATOM 13117 O O . GLN C 1 552 ? 103.854 -90.315 -43.760 1.00 91.01 543 GLN C O 1
ATOM 13123 N N . ASP C 1 553 ? 101.640 -90.683 -43.645 1.00 84.69 544 ASP C N 1
ATOM 13124 C CA . ASP C 1 553 ? 101.405 -90.080 -44.949 1.00 89.61 544 ASP C CA 1
ATOM 13125 C C . ASP C 1 553 ? 101.260 -88.561 -44.881 1.00 88.25 544 ASP C C 1
ATOM 13126 O O . ASP C 1 553 ? 101.233 -87.909 -45.933 1.00 82.20 544 ASP C O 1
ATOM 13131 N N . GLY C 1 554 ? 101.190 -87.992 -43.684 1.00 82.17 545 GLY C N 1
ATOM 13132 C CA . GLY C 1 554 ? 101.243 -86.559 -43.487 1.00 79.72 545 GLY C CA 1
ATOM 13133 C C . GLY C 1 554 ? 99.872 -85.935 -43.299 1.00 80.25 545 GLY C C 1
ATOM 13134 O O . GLY C 1 554 ? 98.857 -86.416 -43.817 1.00 79.08 545 GLY C O 1
ATOM 13135 N N . ILE C 1 555 ? 99.846 -84.831 -42.553 1.00 74.48 546 ILE C N 1
ATOM 13136 C CA . ILE C 1 555 ? 98.614 -84.067 -42.318 1.00 73.57 546 ILE C CA 1
ATOM 13137 C C . ILE C 1 555 ? 98.104 -83.505 -43.641 1.00 73.27 546 ILE C C 1
ATOM 13138 O O . ILE C 1 555 ? 98.921 -83.060 -44.476 1.00 69.34 546 ILE C O 1
ATOM 13143 N N . PRO C 1 556 ? 96.791 -83.528 -43.912 1.00 69.85 547 PRO C N 1
ATOM 13144 C CA . PRO C 1 556 ? 96.291 -82.971 -45.179 1.00 68.80 547 PRO C CA 1
ATOM 13145 C C . PRO C 1 556 ? 96.591 -81.481 -45.290 1.00 72.06 547 PRO C C 1
ATOM 13146 O O . PRO C 1 556 ? 96.606 -80.748 -44.299 1.00 75.26 547 PRO C O 1
ATOM 13150 N N . ALA C 1 557 ? 96.826 -81.037 -46.519 1.00 67.18 548 ALA C N 1
ATOM 13151 C CA . ALA C 1 557 ? 97.324 -79.693 -46.747 1.00 68.42 548 ALA C CA 1
ATOM 13152 C C . ALA C 1 557 ? 96.258 -78.642 -46.443 1.00 72.31 548 ALA C C 1
ATOM 13153 O O . ALA C 1 557 ? 95.054 -78.916 -46.428 1.00 73.43 548 ALA C O 1
ATOM 13155 N N . VAL C 1 558 ? 96.734 -77.424 -46.195 1.00 70.88 549 VAL C N 1
ATOM 13156 C CA . VAL C 1 558 ? 95.898 -76.236 -46.032 1.00 65.34 549 VAL C CA 1
ATOM 13157 C C . VAL C 1 558 ? 96.522 -75.111 -46.852 1.00 65.70 549 VAL C C 1
ATOM 13158 O O . VAL C 1 558 ? 97.702 -75.192 -47.240 1.00 64.08 549 VAL C O 1
ATOM 13162 N N . PRO C 1 559 ? 95.757 -74.052 -47.154 1.00 65.84 550 PRO C N 1
ATOM 13163 C CA . PRO C 1 559 ? 96.343 -72.915 -47.879 1.00 61.59 550 PRO C CA 1
ATOM 13164 C C . PRO C 1 559 ? 97.473 -72.278 -47.090 1.00 56.35 550 PRO C C 1
ATOM 13165 O O . PRO C 1 559 ? 97.463 -72.255 -45.856 1.00 54.65 550 PRO C O 1
ATOM 13169 N N . ALA C 1 560 ? 98.452 -71.751 -47.821 1.00 55.89 551 ALA C N 1
ATOM 13170 C CA . ALA C 1 560 ? 99.537 -71.006 -47.195 1.00 58.18 551 ALA C CA 1
ATOM 13171 C C . ALA C 1 560 ? 99.013 -69.712 -46.568 1.00 60.76 551 ALA C C 1
ATOM 13172 O O . ALA C 1 560 ? 97.947 -69.193 -46.933 1.00 54.77 551 ALA C O 1
ATOM 13174 N N . THR C 1 561 ? 99.776 -69.199 -45.600 1.00 57.45 552 THR C N 1
ATOM 13175 C CA . THR C 1 561 ? 99.435 -67.921 -44.990 1.00 54.24 552 THR C CA 1
ATOM 13176 C C . THR C 1 561 ? 99.472 -66.834 -46.051 1.00 52.93 552 THR C C 1
ATOM 13177 O O . THR C 1 561 ? 100.324 -66.843 -46.944 1.00 56.33 552 THR C O 1
ATOM 13181 N N . MET C 1 562 ? 98.530 -65.913 -45.975 1.00 50.26 553 MET C N 1
ATOM 13182 C CA . MET C 1 562 ? 98.303 -65.004 -47.090 1.00 57.27 553 MET C CA 1
ATOM 13183 C C . MET C 1 562 ? 98.380 -63.512 -46.749 1.00 56.66 553 MET C C 1
ATOM 13184 O O . MET C 1 562 ? 98.655 -62.710 -47.650 1.00 51.28 553 MET C O 1
ATOM 13189 N N . THR C 1 563 ? 98.117 -63.114 -45.505 1.00 52.01 554 THR C N 1
ATOM 13190 C CA . THR C 1 563 ? 98.226 -61.733 -45.057 1.00 51.83 554 THR C CA 1
ATOM 13191 C C . THR C 1 563 ? 99.131 -61.687 -43.834 1.00 50.58 554 THR C C 1
ATOM 13192 O O . THR C 1 563 ? 99.280 -62.696 -43.138 1.00 55.25 554 THR C O 1
ATOM 13196 N N . PRO C 1 564 ? 99.771 -60.541 -43.561 1.00 51.34 555 PRO C N 1
ATOM 13197 C CA . PRO C 1 564 ? 100.615 -60.460 -42.357 1.00 48.70 555 PRO C CA 1
ATOM 13198 C C . PRO C 1 564 ? 99.887 -60.823 -41.086 1.00 46.79 555 PRO C C 1
ATOM 13199 O O . PRO C 1 564 ? 100.461 -61.514 -40.243 1.00 51.45 555 PRO C O 1
ATOM 13203 N N . TRP C 1 565 ? 98.643 -60.372 -40.910 1.00 51.17 556 TRP C N 1
ATOM 13204 C CA . TRP C 1 565 ? 97.936 -60.688 -39.674 1.00 50.85 556 TRP C CA 1
ATOM 13205 C C . TRP C 1 565 ? 97.629 -62.181 -39.586 1.00 50.75 556 TRP C C 1
ATOM 13206 O O . TRP C 1 565 ? 97.594 -62.748 -38.486 1.00 49.95 556 TRP C O 1
ATOM 13217 N N . GLN C 1 566 ? 97.421 -62.838 -40.726 1.00 49.49 557 GLN C N 1
ATOM 13218 C CA . GLN C 1 566 ? 97.222 -64.281 -40.694 1.00 49.98 557 GLN C CA 1
ATOM 13219 C C . GLN C 1 566 ? 98.447 -64.984 -40.120 1.00 53.01 557 GLN C C 1
ATOM 13220 O O . GLN C 1 566 ? 98.311 -65.911 -39.315 1.00 51.97 557 GLN C O 1
ATOM 13226 N N . GLU C 1 567 ? 99.654 -64.540 -40.503 1.00 48.35 558 GLU C N 1
ATOM 13227 C CA . GLU C 1 567 ? 100.866 -65.147 -39.960 1.00 44.31 558 GLU C CA 1
ATOM 13228 C C . GLU C 1 567 ? 100.952 -64.955 -38.452 1.00 45.49 558 GLU C C 1
ATOM 13229 O O . GLU C 1 567 ? 101.394 -65.850 -37.727 1.00 51.22 558 GLU C O 1
ATOM 13235 N N . ILE C 1 568 ? 100.523 -63.805 -37.944 1.00 51.75 559 ILE C N 1
ATOM 13236 C CA . ILE C 1 568 ? 100.523 -63.649 -36.495 1.00 53.71 559 ILE C CA 1
ATOM 13237 C C . ILE C 1 568 ? 99.497 -64.587 -35.870 1.00 50.47 559 ILE C C 1
ATOM 13238 O O . ILE C 1 568 ? 99.766 -65.234 -34.846 1.00 47.07 559 ILE C O 1
ATOM 13243 N N . TYR C 1 569 ? 98.312 -64.678 -36.492 1.00 47.07 560 TYR C N 1
ATOM 13244 C CA . TYR C 1 569 ? 97.223 -65.499 -35.970 1.00 50.13 560 TYR C CA 1
ATOM 13245 C C . TYR C 1 569 ? 97.614 -66.976 -35.929 1.00 52.81 560 TYR C C 1
ATOM 13246 O O . TYR C 1 569 ? 97.458 -67.648 -34.902 1.00 49.26 560 TYR C O 1
ATOM 13255 N N . ARG C 1 570 ? 98.129 -67.497 -37.046 1.00 47.46 561 ARG C N 1
ATOM 13256 C CA . ARG C 1 570 ? 98.504 -68.902 -37.108 1.00 50.02 561 ARG C CA 1
ATOM 13257 C C . ARG C 1 570 ? 99.593 -69.230 -36.101 1.00 54.89 561 ARG C C 1
ATOM 13258 O O . ARG C 1 570 ? 99.677 -70.370 -35.619 1.00 60.05 561 ARG C O 1
ATOM 13266 N N . ALA C 1 571 ? 100.418 -68.249 -35.759 1.00 49.16 562 ALA C N 1
ATOM 13267 C CA . ALA C 1 571 ? 101.519 -68.462 -34.838 1.00 46.80 562 ALA C CA 1
ATOM 13268 C C . ALA C 1 571 ? 101.118 -68.320 -33.378 1.00 48.46 562 ALA C C 1
ATOM 13269 O O . ALA C 1 571 ? 101.938 -68.611 -32.502 1.00 49.96 562 ALA C O 1
ATOM 13271 N N . HIS C 1 572 ? 99.885 -67.896 -33.085 1.00 47.55 563 HIS C N 1
ATOM 13272 C CA . HIS C 1 572 ? 99.526 -67.552 -31.709 1.00 48.79 563 HIS C CA 1
ATOM 13273 C C . HIS C 1 572 ? 98.127 -67.960 -31.291 1.00 51.19 563 HIS C C 1
ATOM 13274 O O . HIS C 1 572 ? 97.860 -68.017 -30.082 1.00 55.66 563 HIS C O 1
ATOM 13281 N N . ALA C 1 573 ? 97.215 -68.211 -32.222 1.00 49.24 564 ALA C N 1
ATOM 13282 C CA . ALA C 1 573 ? 95.861 -68.580 -31.849 1.00 54.53 564 ALA C CA 1
ATOM 13283 C C . ALA C 1 573 ? 95.845 -69.952 -31.180 1.00 59.08 564 ALA C C 1
ATOM 13284 O O . ALA C 1 573 ? 96.588 -70.862 -31.563 1.00 52.12 564 ALA C O 1
ATOM 13286 N N . SER C 1 574 ? 95.010 -70.076 -30.151 1.00 59.88 565 SER C N 1
ATOM 13287 C CA . SER C 1 574 ? 94.738 -71.339 -29.492 1.00 58.30 565 SER C CA 1
ATOM 13288 C C . SER C 1 574 ? 93.592 -72.052 -30.205 1.00 59.99 565 SER C C 1
ATOM 13289 O O . SER C 1 574 ? 93.035 -71.553 -31.188 1.00 60.50 565 SER C O 1
ATOM 13292 N N . GLN C 1 575 ? 93.219 -73.224 -29.692 1.00 63.39 566 GLN C N 1
ATOM 13293 C CA . GLN C 1 575 ? 92.149 -74.031 -30.273 1.00 62.42 566 GLN C CA 1
ATOM 13294 C C . GLN C 1 575 ? 90.789 -73.567 -29.760 1.00 55.58 566 GLN C C 1
ATOM 13295 O O . GLN C 1 575 ? 90.675 -72.960 -28.694 1.00 57.60 566 GLN C O 1
ATOM 13301 N N . LEU C 1 576 ? 89.747 -73.861 -30.541 1.00 51.26 567 LEU C N 1
ATOM 13302 C CA . LEU C 1 576 ? 88.409 -73.400 -30.176 1.00 51.23 567 LEU C CA 1
ATOM 13303 C C . LEU C 1 576 ? 88.000 -73.873 -28.786 1.00 55.84 567 LEU C C 1
ATOM 13304 O O . LEU C 1 576 ? 87.210 -73.207 -28.107 1.00 54.42 567 LEU C O 1
ATOM 13309 N N . ASP C 1 577 ? 88.524 -75.015 -28.341 1.00 57.54 568 ASP C N 1
ATOM 13310 C CA . ASP C 1 577 ? 88.137 -75.528 -27.035 1.00 60.94 568 ASP C CA 1
ATOM 13311 C C . ASP C 1 577 ? 88.711 -74.677 -25.910 1.00 59.23 568 ASP C C 1
ATOM 13312 O O . ASP C 1 577 ? 88.071 -74.531 -24.863 1.00 63.41 568 ASP C O 1
ATOM 13317 N N . THR C 1 578 ? 89.888 -74.084 -26.117 1.00 64.12 569 THR C N 1
ATOM 13318 C CA . THR C 1 578 ? 90.469 -73.118 -25.191 1.00 62.01 569 THR C CA 1
ATOM 13319 C C . THR C 1 578 ? 90.157 -71.667 -25.588 1.00 63.50 569 THR C C 1
ATOM 13320 O O . THR C 1 578 ? 90.813 -70.739 -25.099 1.00 65.20 569 THR C O 1
ATOM 13324 N N . GLY C 1 579 ? 89.173 -71.458 -26.469 1.00 57.39 570 GLY C N 1
ATOM 13325 C CA . GLY C 1 579 ? 88.662 -70.137 -26.772 1.00 60.58 570 GLY C CA 1
ATOM 13326 C C . GLY C 1 579 ? 89.222 -69.456 -28.008 1.00 59.51 570 GLY C C 1
ATOM 13327 O O . GLY C 1 579 ? 88.797 -68.332 -28.312 1.00 51.91 570 GLY C O 1
ATOM 13328 N N . GLY C 1 580 ? 90.151 -70.083 -28.729 1.00 55.74 571 GLY C N 1
ATOM 13329 C CA . GLY C 1 580 ? 90.701 -69.445 -29.916 1.00 56.67 571 GLY C CA 1
ATOM 13330 C C . GLY C 1 580 ? 91.373 -68.107 -29.650 1.00 60.15 571 GLY C C 1
ATOM 13331 O O . GLY C 1 580 ? 91.457 -67.263 -30.553 1.00 53.98 571 GLY C O 1
ATOM 13332 N N . VAL C 1 581 ? 91.862 -67.902 -28.427 1.00 53.72 572 VAL C N 1
ATOM 13333 C CA . VAL C 1 581 ? 92.561 -66.703 -28.003 1.00 50.97 572 VAL C CA 1
ATOM 13334 C C . VAL C 1 581 ? 93.993 -66.692 -28.520 1.00 60.19 572 VAL C C 1
ATOM 13335 O O . VAL C 1 581 ? 94.507 -67.715 -28.995 1.00 59.72 572 VAL C O 1
ATOM 13339 N N . LEU C 1 582 ? 94.636 -65.522 -28.438 1.00 60.28 573 LEU C N 1
ATOM 13340 C CA . LEU C 1 582 ? 96.090 -65.413 -28.535 1.00 56.42 573 LEU C CA 1
ATOM 13341 C C . LEU C 1 582 ? 96.667 -65.814 -27.185 1.00 61.01 573 LEU C C 1
ATOM 13342 O O . LEU C 1 582 ? 96.540 -65.069 -26.207 1.00 57.58 573 LEU C O 1
ATOM 13347 N N . GLU C 1 583 ? 97.279 -66.998 -27.110 1.00 59.63 574 GLU C N 1
ATOM 13348 C CA . GLU C 1 583 ? 97.516 -67.582 -25.793 1.00 62.25 574 GLU C CA 1
ATOM 13349 C C . GLU C 1 583 ? 98.490 -66.750 -24.966 1.00 61.87 574 GLU C C 1
ATOM 13350 O O . GLU C 1 583 ? 98.318 -66.619 -23.744 1.00 59.74 574 GLU C O 1
ATOM 13356 N N . PHE C 1 584 ? 99.503 -66.162 -25.615 1.00 60.55 575 PHE C N 1
ATOM 13357 C CA . PHE C 1 584 ? 100.424 -65.274 -24.912 1.00 53.83 575 PHE C CA 1
ATOM 13358 C C . PHE C 1 584 ? 99.715 -64.089 -24.276 1.00 56.13 575 PHE C C 1
ATOM 13359 O O . PHE C 1 584 ? 100.276 -63.456 -23.373 1.00 56.97 575 PHE C O 1
ATOM 13367 N N . ALA C 1 585 ? 98.508 -63.763 -24.738 1.00 54.77 576 ALA C N 1
ATOM 13368 C CA . ALA C 1 585 ? 97.837 -62.537 -24.328 1.00 56.88 576 ALA C CA 1
ATOM 13369 C C . ALA C 1 585 ? 97.024 -62.688 -23.057 1.00 57.13 576 ALA C C 1
ATOM 13370 O O . ALA C 1 585 ? 96.644 -61.672 -22.466 1.00 55.95 576 ALA C O 1
ATOM 13372 N N . VAL C 1 586 ? 96.726 -63.915 -22.624 1.00 60.84 577 VAL C N 1
ATOM 13373 C CA . VAL C 1 586 ? 95.824 -64.055 -21.483 1.00 59.73 577 VAL C CA 1
ATOM 13374 C C . VAL C 1 586 ? 96.558 -63.830 -20.168 1.00 58.14 577 VAL C C 1
ATOM 13375 O O . VAL C 1 586 ? 95.917 -63.519 -19.151 1.00 54.92 577 VAL C O 1
ATOM 13379 N N . LYS C 1 587 ? 97.891 -63.948 -20.173 1.00 53.75 578 LYS C N 1
ATOM 13380 C CA . LYS C 1 587 ? 98.673 -63.662 -18.978 1.00 50.73 578 LYS C CA 1
ATOM 13381 C C . LYS C 1 587 ? 98.619 -62.185 -18.581 1.00 60.07 578 LYS C C 1
ATOM 13382 O O . LYS C 1 587 ? 98.842 -61.872 -17.405 1.00 60.35 578 LYS C O 1
ATOM 13388 N N . TYR C 1 588 ? 98.293 -61.281 -19.515 1.00 56.29 579 TYR C N 1
ATOM 13389 C CA . TYR C 1 588 ? 98.139 -59.861 -19.211 1.00 52.81 579 TYR C CA 1
ATOM 13390 C C . TYR C 1 588 ? 96.818 -59.620 -18.490 1.00 55.44 579 TYR C C 1
ATOM 13391 O O . TYR C 1 588 ? 95.748 -59.914 -19.032 1.00 57.10 579 TYR C O 1
ATOM 13400 N N . GLN C 1 589 ? 96.890 -59.082 -17.270 1.00 55.91 580 GLN C N 1
ATOM 13401 C CA . GLN C 1 589 ? 95.701 -58.764 -16.489 1.00 56.36 580 GLN C CA 1
ATOM 13402 C C . GLN C 1 589 ? 95.872 -57.420 -15.803 1.00 60.03 580 GLN C C 1
ATOM 13403 O O . GLN C 1 589 ? 96.995 -56.991 -15.517 1.00 60.84 580 GLN C O 1
ATOM 13409 N N . ASP C 1 590 ? 94.733 -56.789 -15.516 1.00 60.25 581 ASP C N 1
ATOM 13410 C CA . ASP C 1 590 ? 94.652 -55.572 -14.712 1.00 62.30 581 ASP C CA 1
ATOM 13411 C C . ASP C 1 590 ? 95.693 -54.538 -15.135 1.00 63.08 581 ASP C C 1
ATOM 13412 O O . ASP C 1 590 ? 96.422 -53.979 -14.311 1.00 59.37 581 ASP C O 1
ATOM 13417 N N . LEU C 1 591 ? 95.749 -54.286 -16.448 1.00 60.94 582 LEU C N 1
ATOM 13418 C CA . LEU C 1 591 ? 96.798 -53.443 -17.010 1.00 58.31 582 LEU C CA 1
ATOM 13419 C C . LEU C 1 591 ? 96.695 -52.004 -16.518 1.00 61.22 582 LEU C C 1
ATOM 13420 O O . LEU C 1 591 ? 97.718 -51.328 -16.360 1.00 62.52 582 LEU C O 1
ATOM 13425 N N . ALA C 1 592 ? 95.485 -51.524 -16.263 1.00 59.63 583 ALA C N 1
ATOM 13426 C CA . ALA C 1 592 ? 95.274 -50.154 -15.818 1.00 56.83 583 ALA C CA 1
ATOM 13427 C C . ALA C 1 592 ? 95.786 -49.893 -14.411 1.00 64.20 583 ALA C C 1
ATOM 13428 O O . ALA C 1 592 ? 95.594 -48.789 -13.896 1.00 70.45 583 ALA C O 1
ATOM 13430 N N . ALA C 1 593 ? 96.397 -50.873 -13.761 1.00 69.77 584 ALA C N 1
ATOM 13431 C CA . ALA C 1 593 ? 96.961 -50.645 -12.443 1.00 68.46 584 ALA C CA 1
ATOM 13432 C C . ALA C 1 593 ? 98.385 -50.111 -12.511 1.00 71.69 584 ALA C C 1
ATOM 13433 O O . ALA C 1 593 ? 98.891 -49.606 -11.504 1.00 76.00 584 ALA C O 1
ATOM 13435 N N . LYS C 1 594 ? 99.031 -50.208 -13.672 1.00 66.57 585 LYS C N 1
ATOM 13436 C CA . LYS C 1 594 ? 100.303 -49.557 -13.943 1.00 67.83 585 LYS C CA 1
ATOM 13437 C C . LYS C 1 594 ? 100.095 -48.464 -14.997 1.00 72.64 585 LYS C C 1
ATOM 13438 O O . LYS C 1 594 ? 99.301 -48.629 -15.932 1.00 68.07 585 LYS C O 1
ATOM 13444 N N . LEU C 1 595 ? 100.824 -47.225 -14.803 1.00 68.97 586 LEU C N 1
ATOM 13445 C CA . LEU C 1 595 ? 100.681 -46.235 -15.865 1.00 65.15 586 LEU C CA 1
ATOM 13446 C C . LEU C 1 595 ? 101.709 -46.487 -16.966 1.00 68.29 586 LEU C C 1
ATOM 13447 O O . LEU C 1 595 ? 102.792 -47.024 -16.701 1.00 67.41 586 LEU C O 1
ATOM 13452 N N . PRO C 1 596 ? 101.407 -46.127 -18.215 1.00 65.63 587 PRO C N 1
ATOM 13453 C CA . PRO C 1 596 ? 102.448 -46.141 -19.251 1.00 59.82 587 PRO C CA 1
ATOM 13454 C C . PRO C 1 596 ? 103.409 -44.971 -19.068 1.00 63.57 587 PRO C C 1
ATOM 13455 O O . PRO C 1 596 ? 103.114 -43.992 -18.376 1.00 58.64 587 PRO C O 1
ATOM 13459 N N . ARG C 1 597 ? 104.582 -45.090 -19.693 1.00 62.14 588 ARG C N 1
ATOM 13460 C CA . ARG C 1 597 ? 105.540 -43.992 -19.687 1.00 60.72 588 ARG C CA 1
ATOM 13461 C C . ARG C 1 597 ? 104.966 -42.772 -20.404 1.00 62.12 588 ARG C C 1
ATOM 13462 O O . ARG C 1 597 ? 104.022 -42.867 -21.187 1.00 62.09 588 ARG C O 1
ATOM 13470 N N . HIS C 1 598 ? 105.553 -41.610 -20.126 1.00 63.66 589 HIS C N 1
ATOM 13471 C CA . HIS C 1 598 ? 105.229 -40.417 -20.895 1.00 61.33 589 HIS C CA 1
ATOM 13472 C C . HIS C 1 598 ? 105.853 -40.504 -22.285 1.00 58.64 589 HIS C C 1
ATOM 13473 O O . HIS C 1 598 ? 106.926 -41.080 -22.471 1.00 64.46 589 HIS C O 1
ATOM 13480 N N . ASN C 1 599 ? 105.169 -39.931 -23.274 1.00 59.40 590 ASN C N 1
ATOM 13481 C CA . ASN C 1 599 ? 105.586 -40.090 -24.663 1.00 61.14 590 ASN C CA 1
ATOM 13482 C C . ASN C 1 599 ? 106.596 -39.050 -25.127 1.00 61.84 590 ASN C C 1
ATOM 13483 O O . ASN C 1 599 ? 107.171 -39.222 -26.205 1.00 64.18 590 ASN C O 1
ATOM 13488 N N . HIS C 1 600 ? 106.817 -37.984 -24.361 1.00 62.35 591 HIS C N 1
ATOM 13489 C CA . HIS C 1 600 ? 107.836 -36.984 -24.697 1.00 68.55 591 HIS C CA 1
ATOM 13490 C C . HIS C 1 600 ? 108.677 -36.610 -23.456 1.00 75.76 591 HIS C C 1
ATOM 13491 O O . HIS C 1 600 ? 108.358 -36.983 -22.308 1.00 71.31 591 HIS C O 1
ATOM 13499 N N . ARG D 1 13 ? 85.223 -45.033 -68.172 1.00 97.56 4 ARG D N 1
ATOM 13500 C CA . ARG D 1 13 ? 84.292 -46.135 -67.901 1.00 96.45 4 ARG D CA 1
ATOM 13501 C C . ARG D 1 13 ? 84.379 -47.194 -69.001 1.00 101.04 4 ARG D C 1
ATOM 13502 O O . ARG D 1 13 ? 83.653 -47.113 -70.000 1.00 102.92 4 ARG D O 1
ATOM 13510 N N . THR D 1 14 ? 85.263 -48.187 -68.812 1.00 104.29 5 THR D N 1
ATOM 13511 C CA . THR D 1 14 ? 85.361 -49.304 -69.746 1.00 104.79 5 THR D CA 1
ATOM 13512 C C . THR D 1 14 ? 83.986 -49.966 -69.873 1.00 105.34 5 THR D C 1
ATOM 13513 O O . THR D 1 14 ? 83.353 -49.804 -70.926 1.00 103.40 5 THR D O 1
ATOM 13517 N N . PRO D 1 15 ? 83.445 -50.676 -68.847 1.00 109.06 6 PRO D N 1
ATOM 13518 C CA . PRO D 1 15 ? 83.844 -51.149 -67.503 1.00 106.28 6 PRO D CA 1
ATOM 13519 C C . PRO D 1 15 ? 84.722 -52.424 -67.466 1.00 104.01 6 PRO D C 1
ATOM 13520 O O . PRO D 1 15 ? 84.699 -53.219 -68.415 1.00 101.23 6 PRO D O 1
ATOM 13524 N N . ARG D 1 16 ? 85.479 -52.584 -66.368 1.00 100.31 7 ARG D N 1
ATOM 13525 C CA . ARG D 1 16 ? 86.243 -53.779 -66.020 1.00 95.18 7 ARG D CA 1
ATOM 13526 C C . ARG D 1 16 ? 85.421 -54.664 -65.080 1.00 93.81 7 ARG D C 1
ATOM 13527 O O . ARG D 1 16 ? 84.278 -54.346 -64.735 1.00 98.93 7 ARG D O 1
ATOM 13535 N N . ARG D 1 17 ? 85.992 -55.791 -64.640 1.00 90.23 8 ARG D N 1
ATOM 13536 C CA . ARG D 1 17 ? 85.332 -56.609 -63.620 1.00 82.87 8 ARG D CA 1
ATOM 13537 C C . ARG D 1 17 ? 86.147 -56.498 -62.339 1.00 73.15 8 ARG D C 1
ATOM 13538 O O . ARG D 1 17 ? 87.210 -57.117 -62.195 1.00 60.58 8 ARG D O 1
ATOM 13546 N N . PHE D 1 18 ? 85.610 -55.712 -61.414 1.00 69.76 9 PHE D N 1
ATOM 13547 C CA . PHE D 1 18 ? 86.241 -55.395 -60.147 1.00 64.60 9 PHE D CA 1
ATOM 13548 C C . PHE D 1 18 ? 86.094 -56.547 -59.150 1.00 56.46 9 PHE D C 1
ATOM 13549 O O . PHE D 1 18 ? 85.074 -57.237 -59.111 1.00 54.76 9 PHE D O 1
ATOM 13557 N N . ARG D 1 19 ? 87.126 -56.721 -58.317 1.00 48.49 10 ARG D N 1
ATOM 13558 C CA . ARG D 1 19 ? 87.132 -57.769 -57.304 1.00 47.34 10 ARG D CA 1
ATOM 13559 C C . ARG D 1 19 ? 85.879 -57.758 -56.443 1.00 55.66 10 ARG D C 1
ATOM 13560 O O . ARG D 1 19 ? 85.446 -58.816 -55.965 1.00 59.18 10 ARG D O 1
ATOM 13568 N N . SER D 1 20 ? 85.292 -56.580 -56.214 1.00 53.25 11 SER D N 1
ATOM 13569 C CA . SER D 1 20 ? 84.042 -56.533 -55.472 1.00 55.99 11 SER D CA 1
ATOM 13570 C C . SER D 1 20 ? 82.996 -57.476 -56.080 1.00 62.59 11 SER D C 1
ATOM 13571 O O . SER D 1 20 ? 82.210 -58.097 -55.346 1.00 56.69 11 SER D O 1
ATOM 13574 N N . ARG D 1 21 ? 83.018 -57.653 -57.408 1.00 59.04 12 ARG D N 1
ATOM 13575 C CA . ARG D 1 21 ? 81.988 -58.456 -58.065 1.00 64.68 12 ARG D CA 1
ATOM 13576 C C . ARG D 1 21 ? 82.068 -59.922 -57.683 1.00 63.64 12 ARG D C 1
ATOM 13577 O O . ARG D 1 21 ? 81.062 -60.627 -57.788 1.00 62.49 12 ARG D O 1
ATOM 13585 N N . ASP D 1 22 ? 83.219 -60.381 -57.205 1.00 57.47 13 ASP D N 1
ATOM 13586 C CA . ASP D 1 22 ? 83.311 -61.708 -56.620 1.00 55.00 13 ASP D CA 1
ATOM 13587 C C . ASP D 1 22 ? 82.499 -61.860 -55.338 1.00 56.23 13 ASP D C 1
ATOM 13588 O O . ASP D 1 22 ? 82.339 -62.980 -54.845 1.00 59.96 13 ASP D O 1
ATOM 13593 N N . TRP D 1 23 ? 82.021 -60.761 -54.763 1.00 66.06 14 TRP D N 1
ATOM 13594 C CA . TRP D 1 23 ? 81.091 -60.773 -53.644 1.00 58.13 14 TRP D CA 1
ATOM 13595 C C . TRP D 1 23 ? 79.655 -60.568 -54.108 1.00 59.98 14 TRP D C 1
ATOM 13596 O O . TRP D 1 23 ? 78.760 -61.310 -53.700 1.00 60.67 14 TRP D O 1
ATOM 13607 N N . PHE D 1 24 ? 79.421 -59.568 -54.965 1.00 58.68 15 PHE D N 1
ATOM 13608 C CA . PHE D 1 24 ? 78.077 -59.080 -55.248 1.00 61.03 15 PHE D CA 1
ATOM 13609 C C . PHE D 1 24 ? 77.477 -59.631 -56.538 1.00 66.71 15 PHE D C 1
ATOM 13610 O O . PHE D 1 24 ? 76.276 -59.435 -56.776 1.00 65.32 15 PHE D O 1
ATOM 13618 N N . ASP D 1 25 ? 78.268 -60.302 -57.372 1.00 69.73 16 ASP D N 1
ATOM 13619 C CA . ASP D 1 25 ? 77.783 -60.896 -58.618 1.00 73.41 16 ASP D CA 1
ATOM 13620 C C . ASP D 1 25 ? 78.631 -62.120 -58.953 1.00 73.60 16 ASP D C 1
ATOM 13621 O O . ASP D 1 25 ? 79.279 -62.202 -59.994 1.00 80.58 16 ASP D O 1
ATOM 13626 N N . ASN D 1 26 ? 78.640 -63.101 -58.056 1.00 66.56 17 ASN D N 1
ATOM 13627 C CA . ASN D 1 26 ? 79.343 -64.348 -58.314 1.00 77.19 17 ASN D CA 1
ATOM 13628 C C . ASN D 1 26 ? 78.389 -65.336 -58.984 1.00 88.29 17 ASN D C 1
ATOM 13629 O O . ASN D 1 26 ? 77.389 -65.740 -58.358 1.00 84.11 17 ASN D O 1
ATOM 13634 N N . PRO D 1 27 ? 78.633 -65.740 -60.239 1.00 95.16 18 PRO D N 1
ATOM 13635 C CA . PRO D 1 27 ? 77.755 -66.734 -60.885 1.00 96.77 18 PRO D CA 1
ATOM 13636 C C . PRO D 1 27 ? 78.081 -68.186 -60.559 1.00 88.42 18 PRO D C 1
ATOM 13637 O O . PRO D 1 27 ? 77.330 -69.068 -60.990 1.00 95.06 18 PRO D O 1
ATOM 13641 N N . ASP D 1 28 ? 79.169 -68.472 -59.839 1.00 85.03 19 ASP D N 1
ATOM 13642 C CA . ASP D 1 28 ? 79.345 -69.807 -59.261 1.00 86.25 19 ASP D CA 1
ATOM 13643 C C . ASP D 1 28 ? 78.446 -69.969 -58.038 1.00 84.62 19 ASP D C 1
ATOM 13644 O O . ASP D 1 28 ? 77.446 -70.693 -58.072 1.00 92.28 19 ASP D O 1
ATOM 13649 N N . HIS D 1 29 ? 78.785 -69.276 -56.954 1.00 83.80 20 HIS D N 1
ATOM 13650 C CA . HIS D 1 29 ? 78.061 -69.365 -55.687 1.00 78.20 20 HIS D CA 1
ATOM 13651 C C . HIS D 1 29 ? 76.962 -68.307 -55.659 1.00 77.43 20 HIS D C 1
ATOM 13652 O O . HIS D 1 29 ? 77.221 -67.132 -55.390 1.00 77.85 20 HIS D O 1
ATOM 13659 N N . ILE D 1 30 ? 75.721 -68.720 -55.920 1.00 75.54 21 ILE D N 1
ATOM 13660 C CA . ILE D 1 30 ? 74.616 -67.766 -55.845 1.00 74.61 21 ILE D CA 1
ATOM 13661 C C . ILE D 1 30 ? 74.151 -67.593 -54.403 1.00 68.04 21 ILE D C 1
ATOM 13662 O O . ILE D 1 30 ? 73.767 -66.491 -54.000 1.00 65.80 21 ILE D O 1
ATOM 13667 N N . ASP D 1 31 ? 74.214 -68.655 -53.598 1.00 65.70 22 ASP D N 1
ATOM 13668 C CA . ASP D 1 31 ? 73.933 -68.523 -52.172 1.00 66.51 22 ASP D CA 1
ATOM 13669 C C . ASP D 1 31 ? 74.830 -67.469 -51.528 1.00 65.60 22 ASP D C 1
ATOM 13670 O O . ASP D 1 31 ? 74.348 -66.629 -50.757 1.00 67.90 22 ASP D O 1
ATOM 13675 N N . MET D 1 32 ? 76.134 -67.485 -51.845 1.00 66.29 23 MET D N 1
ATOM 13676 C CA . MET D 1 32 ? 77.064 -66.525 -51.249 1.00 62.07 23 MET D CA 1
ATOM 13677 C C . MET D 1 32 ? 76.736 -65.101 -51.681 1.00 61.70 23 MET D C 1
ATOM 13678 O O . MET D 1 32 ? 76.686 -64.186 -50.853 1.00 59.97 23 MET D O 1
ATOM 13683 N N . THR D 1 33 ? 76.492 -64.898 -52.975 1.00 62.99 24 THR D N 1
ATOM 13684 C CA . THR D 1 33 ? 76.078 -63.586 -53.458 1.00 62.85 24 THR D CA 1
ATOM 13685 C C . THR D 1 33 ? 74.848 -63.076 -52.715 1.00 63.72 24 THR D C 1
ATOM 13686 O O . THR D 1 33 ? 74.764 -61.886 -52.377 1.00 63.72 24 THR D O 1
ATOM 13690 N N . ALA D 1 34 ? 73.886 -63.962 -52.438 1.00 61.74 25 ALA D N 1
ATOM 13691 C CA . ALA D 1 34 ? 72.720 -63.544 -51.666 1.00 66.05 25 ALA D CA 1
ATOM 13692 C C . ALA D 1 34 ? 73.118 -63.191 -50.240 1.00 65.67 25 ALA D C 1
ATOM 13693 O O . ALA D 1 34 ? 72.649 -62.184 -49.682 1.00 57.96 25 ALA D O 1
ATOM 13695 N N . LEU D 1 35 ? 73.996 -64.004 -49.645 1.00 59.36 26 LEU D N 1
ATOM 13696 C CA . LEU D 1 35 ? 74.463 -63.746 -48.289 1.00 61.16 26 LEU D CA 1
ATOM 13697 C C . LEU D 1 35 ? 75.269 -62.450 -48.207 1.00 65.41 26 LEU D C 1
ATOM 13698 O O . LEU D 1 35 ? 75.148 -61.695 -47.233 1.00 61.27 26 LEU D O 1
ATOM 13703 N N . TYR D 1 36 ? 76.099 -62.177 -49.221 1.00 61.45 27 TYR D N 1
ATOM 13704 C CA . TYR D 1 36 ? 76.966 -61.005 -49.176 1.00 57.28 27 TYR D CA 1
ATOM 13705 C C . TYR D 1 36 ? 76.172 -59.727 -49.377 1.00 58.32 27 TYR D C 1
ATOM 13706 O O . TYR D 1 36 ? 76.451 -58.709 -48.735 1.00 59.33 27 TYR D O 1
ATOM 13715 N N . LEU D 1 37 ? 75.180 -59.762 -50.264 1.00 59.51 28 LEU D N 1
ATOM 13716 C CA . LEU D 1 37 ? 74.415 -58.563 -50.589 1.00 56.10 28 LEU D CA 1
ATOM 13717 C C . LEU D 1 37 ? 73.435 -58.178 -49.496 1.00 55.96 28 LEU D C 1
ATOM 13718 O O . LEU D 1 37 ? 73.155 -56.992 -49.323 1.00 64.25 28 LEU D O 1
ATOM 13723 N N . GLU D 1 38 ? 72.890 -59.161 -48.779 1.00 64.35 29 GLU D N 1
ATOM 13724 C CA . GLU D 1 38 ? 71.703 -58.955 -47.953 1.00 61.11 29 GLU D CA 1
ATOM 13725 C C . GLU D 1 38 ? 71.869 -57.779 -46.992 1.00 63.47 29 GLU D C 1
ATOM 13726 O O . GLU D 1 38 ? 71.081 -56.823 -47.005 1.00 58.00 29 GLU D O 1
ATOM 13732 N N . ARG D 1 39 ? 72.905 -57.833 -46.150 1.00 60.99 30 ARG D N 1
ATOM 13733 C CA . ARG D 1 39 ? 72.989 -56.916 -45.026 1.00 57.94 30 ARG D CA 1
ATOM 13734 C C . ARG D 1 39 ? 73.431 -55.525 -45.458 1.00 59.96 30 ARG D C 1
ATOM 13735 O O . ARG D 1 39 ? 73.048 -54.533 -44.822 1.00 57.90 30 ARG D O 1
ATOM 13743 N N . PHE D 1 40 ? 74.198 -55.429 -46.547 1.00 58.53 31 PHE D N 1
ATOM 13744 C CA . PHE D 1 40 ? 74.716 -54.151 -47.019 1.00 56.64 31 PHE D CA 1
ATOM 13745 C C . PHE D 1 40 ? 73.606 -53.205 -47.440 1.00 58.41 31 PHE D C 1
ATOM 13746 O O . PHE D 1 40 ? 73.866 -52.040 -47.766 1.00 60.87 31 PHE D O 1
ATOM 13754 N N . MET D 1 41 ? 72.370 -53.691 -47.437 1.00 55.49 32 MET D N 1
ATOM 13755 C CA . MET D 1 41 ? 71.222 -52.877 -47.795 1.00 54.11 32 MET D CA 1
ATOM 13756 C C . MET D 1 41 ? 70.416 -52.442 -46.581 1.00 54.17 32 MET D C 1
ATOM 13757 O O . MET D 1 41 ? 69.436 -51.707 -46.739 1.00 52.31 32 MET D O 1
ATOM 13762 N N . ASN D 1 42 ? 70.829 -52.823 -45.373 1.00 51.75 33 ASN D N 1
ATOM 13763 C CA . ASN D 1 42 ? 69.971 -52.581 -44.220 1.00 56.84 33 ASN D CA 1
ATOM 13764 C C . ASN D 1 42 ? 69.967 -51.120 -43.748 1.00 55.12 33 ASN D C 1
ATOM 13765 O O . ASN D 1 42 ? 69.256 -50.801 -42.791 1.00 56.28 33 ASN D O 1
ATOM 13770 N N . TYR D 1 43 ? 70.717 -50.221 -44.389 1.00 50.47 34 TYR D N 1
ATOM 13771 C CA . TYR D 1 43 ? 70.544 -48.800 -44.134 1.00 49.21 34 TYR D CA 1
ATOM 13772 C C . TYR D 1 43 ? 70.181 -48.037 -45.394 1.00 54.75 34 TYR D C 1
ATOM 13773 O O . TYR D 1 43 ? 70.365 -46.815 -45.449 1.00 58.11 34 TYR D O 1
ATOM 13782 N N . GLY D 1 44 ? 69.663 -48.725 -46.408 1.00 53.71 35 GLY D N 1
ATOM 13783 C CA . GLY D 1 44 ? 68.969 -48.052 -47.490 1.00 58.64 35 GLY D CA 1
ATOM 13784 C C . GLY D 1 44 ? 69.649 -48.081 -48.840 1.00 53.41 35 GLY D C 1
ATOM 13785 O O . GLY D 1 44 ? 69.073 -47.567 -49.812 1.00 49.27 35 GLY D O 1
ATOM 13786 N N . ILE D 1 45 ? 70.856 -48.640 -48.933 1.00 52.21 36 ILE D N 1
ATOM 13787 C CA . ILE D 1 45 ? 71.470 -48.867 -50.233 1.00 56.90 36 ILE D CA 1
ATOM 13788 C C . ILE D 1 45 ? 70.560 -49.769 -51.058 1.00 55.79 36 ILE D C 1
ATOM 13789 O O . ILE D 1 45 ? 70.038 -50.774 -50.558 1.00 54.49 36 ILE D O 1
ATOM 13794 N N . THR D 1 46 ? 70.334 -49.381 -52.384 1.00 53.19 37 THR D N 1
ATOM 13795 C CA . THR D 1 46 ? 69.474 -50.085 -53.324 1.00 53.98 37 THR D CA 1
ATOM 13796 C C . THR D 1 46 ? 70.257 -51.154 -54.073 1.00 52.10 37 THR D C 1
ATOM 13797 O O . THR D 1 46 ? 71.472 -51.034 -54.238 1.00 55.93 37 THR D O 1
ATOM 13801 N N . PRO D 1 47 ? 69.585 -52.220 -54.526 1.00 59.15 38 PRO D N 1
ATOM 13802 C CA . PRO D 1 47 ? 70.324 -53.319 -55.179 1.00 54.99 38 PRO D CA 1
ATOM 13803 C C . PRO D 1 47 ? 71.041 -52.887 -56.444 1.00 54.25 38 PRO D C 1
ATOM 13804 O O . PRO D 1 47 ? 72.137 -53.387 -56.725 1.00 57.24 38 PRO D O 1
ATOM 13808 N N . GLU D 1 48 ? 70.454 -51.957 -57.210 1.00 53.88 39 GLU D N 1
ATOM 13809 C CA . GLU D 1 48 ? 71.133 -51.406 -58.380 1.00 55.99 39 GLU D CA 1
ATOM 13810 C C . GLU D 1 48 ? 72.491 -50.819 -58.000 1.00 59.61 39 GLU D C 1
ATOM 13811 O O . GLU D 1 48 ? 73.448 -50.892 -58.779 1.00 61.77 39 GLU D O 1
ATOM 13817 N N . GLU D 1 49 ? 72.600 -50.255 -56.794 1.00 56.17 40 GLU D N 1
ATOM 13818 C CA . GLU D 1 49 ? 73.863 -49.658 -56.382 1.00 55.55 40 GLU D CA 1
ATOM 13819 C C . GLU D 1 49 ? 74.952 -50.707 -56.246 1.00 57.39 40 GLU D C 1
ATOM 13820 O O . GLU D 1 49 ? 76.087 -50.496 -56.686 1.00 57.79 40 GLU D O 1
ATOM 13826 N N . LEU D 1 50 ? 74.638 -51.832 -55.615 1.00 58.85 41 LEU D N 1
ATOM 13827 C CA . LEU D 1 50 ? 75.642 -52.853 -55.387 1.00 55.91 41 LEU D CA 1
ATOM 13828 C C . LEU D 1 50 ? 75.694 -53.873 -56.502 1.00 58.22 41 LEU D C 1
ATOM 13829 O O . LEU D 1 50 ? 76.636 -54.664 -56.550 1.00 64.94 41 LEU D O 1
ATOM 13834 N N . ARG D 1 51 ? 74.727 -53.878 -57.411 1.00 62.28 42 ARG D N 1
ATOM 13835 C CA . ARG D 1 51 ? 74.717 -54.900 -58.444 1.00 63.26 42 ARG D CA 1
ATOM 13836 C C . ARG D 1 51 ? 74.990 -54.377 -59.853 1.00 66.91 42 ARG D C 1
ATOM 13837 O O . ARG D 1 51 ? 75.103 -55.190 -60.779 1.00 68.54 42 ARG D O 1
ATOM 13845 N N . SER D 1 52 ? 75.158 -53.065 -60.033 1.00 56.67 43 SER D N 1
ATOM 13846 C CA . SER D 1 52 ? 75.391 -52.478 -61.345 1.00 58.61 43 SER D CA 1
ATOM 13847 C C . SER D 1 52 ? 76.833 -52.597 -61.826 1.00 60.78 43 SER D C 1
ATOM 13848 O O . SER D 1 52 ? 77.105 -52.258 -62.982 1.00 64.02 43 SER D O 1
ATOM 13851 N N . GLY D 1 53 ? 77.770 -53.014 -60.985 1.00 54.96 44 GLY D N 1
ATOM 13852 C CA . GLY D 1 53 ? 79.147 -53.065 -61.433 1.00 56.96 44 GLY D CA 1
ATOM 13853 C C . GLY D 1 53 ? 79.955 -51.788 -61.289 1.00 65.10 44 GLY D C 1
ATOM 13854 O O . GLY D 1 53 ? 81.101 -51.743 -61.760 1.00 64.86 44 GLY D O 1
ATOM 13855 N N . LYS D 1 54 ? 79.406 -50.747 -60.666 1.00 60.50 45 LYS D N 1
ATOM 13856 C CA . LYS D 1 54 ? 80.222 -49.613 -60.278 1.00 50.67 45 LYS D CA 1
ATOM 13857 C C . LYS D 1 54 ? 81.258 -50.072 -59.257 1.00 50.18 45 LYS D C 1
ATOM 13858 O O . LYS D 1 54 ? 81.000 -50.993 -58.489 1.00 55.33 45 LYS D O 1
ATOM 13864 N N . PRO D 1 55 ? 82.431 -49.448 -59.218 1.00 55.44 46 PRO D N 1
ATOM 13865 C CA . PRO D 1 55 ? 83.426 -49.848 -58.214 1.00 50.36 46 PRO D CA 1
ATOM 13866 C C . PRO D 1 55 ? 83.008 -49.412 -56.814 1.00 48.97 46 PRO D C 1
ATOM 13867 O O . PRO D 1 55 ? 82.361 -48.377 -56.623 1.00 47.94 46 PRO D O 1
ATOM 13871 N N . ILE D 1 56 ? 83.372 -50.237 -55.834 1.00 46.16 47 ILE D N 1
ATOM 13872 C CA . ILE D 1 56 ? 83.191 -49.921 -54.421 1.00 44.94 47 ILE D CA 1
ATOM 13873 C C . ILE D 1 56 ? 84.442 -49.190 -53.955 1.00 46.24 47 ILE D C 1
ATOM 13874 O O . ILE D 1 56 ? 85.547 -49.737 -54.011 1.00 47.78 47 ILE D O 1
ATOM 13879 N N . ILE D 1 57 ? 84.281 -47.949 -53.519 1.00 42.26 48 ILE D N 1
ATOM 13880 C CA . ILE D 1 57 ? 85.404 -47.134 -53.086 1.00 41.06 48 ILE D CA 1
ATOM 13881 C C . ILE D 1 57 ? 85.414 -47.115 -51.562 1.00 47.52 48 ILE D C 1
ATOM 13882 O O . ILE D 1 57 ? 84.574 -46.463 -50.932 1.00 50.28 48 ILE D O 1
ATOM 13887 N N . GLY D 1 58 ? 86.355 -47.831 -50.954 1.00 44.96 49 GLY D N 1
ATOM 13888 C CA . GLY D 1 58 ? 86.532 -47.717 -49.519 1.00 42.85 49 GLY D CA 1
ATOM 13889 C C . GLY D 1 58 ? 87.117 -46.360 -49.171 1.00 45.93 49 GLY D C 1
ATOM 13890 O O . GLY D 1 58 ? 87.944 -45.816 -49.898 1.00 46.18 49 GLY D O 1
ATOM 13891 N N . ILE D 1 59 ? 86.641 -45.783 -48.072 1.00 50.59 50 ILE D N 1
ATOM 13892 C CA . ILE D 1 59 ? 87.203 -44.558 -47.515 1.00 42.25 50 ILE D CA 1
ATOM 13893 C C . ILE D 1 59 ? 87.740 -44.895 -46.131 1.00 44.41 50 ILE D C 1
ATOM 13894 O O . ILE D 1 59 ? 86.962 -45.173 -45.209 1.00 44.06 50 ILE D O 1
ATOM 13899 N N . ALA D 1 60 ? 89.063 -44.866 -45.978 1.00 40.06 51 ALA D N 1
ATOM 13900 C CA . ALA D 1 60 ? 89.686 -45.210 -44.706 1.00 41.95 51 ALA D CA 1
ATOM 13901 C C . ALA D 1 60 ? 89.663 -43.975 -43.807 1.00 46.83 51 ALA D C 1
ATOM 13902 O O . ALA D 1 60 ? 90.535 -43.107 -43.891 1.00 47.30 51 ALA D O 1
ATOM 13904 N N . GLN D 1 61 ? 88.657 -43.907 -42.936 1.00 47.07 52 GLN D N 1
ATOM 13905 C CA . GLN D 1 61 ? 88.466 -42.787 -42.023 1.00 47.19 52 GLN D CA 1
ATOM 13906 C C . GLN D 1 61 ? 89.419 -42.872 -40.825 1.00 46.10 52 GLN D C 1
ATOM 13907 O O . GLN D 1 61 ? 89.457 -43.881 -40.120 1.00 45.97 52 GLN D O 1
ATOM 13913 N N . THR D 1 62 ? 90.186 -41.803 -40.588 1.00 47.68 53 THR D N 1
ATOM 13914 C CA . THR D 1 62 ? 91.117 -41.754 -39.466 1.00 45.80 53 THR D CA 1
ATOM 13915 C C . THR D 1 62 ? 90.712 -40.759 -38.393 1.00 47.08 53 THR D C 1
ATOM 13916 O O . THR D 1 62 ? 91.398 -40.661 -37.367 1.00 48.77 53 THR D O 1
ATOM 13920 N N . GLY D 1 63 ? 89.622 -40.030 -38.584 1.00 43.85 54 GLY D N 1
ATOM 13921 C CA . GLY D 1 63 ? 89.247 -38.961 -37.676 1.00 49.41 54 GLY D CA 1
ATOM 13922 C C . GLY D 1 63 ? 88.246 -39.445 -36.645 1.00 51.90 54 GLY D C 1
ATOM 13923 O O . GLY D 1 63 ? 87.390 -40.277 -36.944 1.00 56.06 54 GLY D O 1
ATOM 13924 N N . SER D 1 64 ? 88.359 -38.900 -35.434 1.00 55.30 55 SER D N 1
ATOM 13925 C CA . SER D 1 64 ? 87.464 -39.217 -34.324 1.00 55.31 55 SER D CA 1
ATOM 13926 C C . SER D 1 64 ? 87.688 -38.200 -33.213 1.00 50.87 55 SER D C 1
ATOM 13927 O O . SER D 1 64 ? 88.601 -37.373 -33.282 1.00 52.28 55 SER D O 1
ATOM 13930 N N . ASP D 1 65 ? 86.833 -38.281 -32.183 1.00 51.28 56 ASP D N 1
ATOM 13931 C CA . ASP D 1 65 ? 87.011 -37.499 -30.957 1.00 48.66 56 ASP D CA 1
ATOM 13932 C C . ASP D 1 65 ? 88.382 -37.711 -30.334 1.00 51.08 56 ASP D C 1
ATOM 13933 O O . ASP D 1 65 ? 88.929 -36.798 -29.706 1.00 51.81 56 ASP D O 1
ATOM 13938 N N . ILE D 1 66 ? 88.937 -38.919 -30.451 1.00 45.11 57 ILE D N 1
ATOM 13939 C CA . ILE D 1 66 ? 90.236 -39.195 -29.862 1.00 46.50 57 ILE D CA 1
ATOM 13940 C C . ILE D 1 66 ? 91.365 -38.875 -30.819 1.00 51.52 57 ILE D C 1
ATOM 13941 O O . ILE D 1 66 ? 92.545 -39.006 -30.453 1.00 50.16 57 ILE D O 1
ATOM 13946 N N . SER D 1 67 ? 91.048 -38.430 -32.031 1.00 49.63 58 SER D N 1
ATOM 13947 C CA . SER D 1 67 ? 92.057 -38.130 -33.041 1.00 54.08 58 SER D CA 1
ATOM 13948 C C . SER D 1 67 ? 91.849 -36.708 -33.565 1.00 52.48 58 SER D C 1
ATOM 13949 O O . SER D 1 67 ? 91.531 -36.500 -34.744 1.00 52.40 58 SER D O 1
ATOM 13952 N N . PRO D 1 68 ? 92.045 -35.695 -32.713 1.00 52.96 59 PRO D N 1
ATOM 13953 C CA . PRO D 1 68 ? 91.661 -34.325 -33.107 1.00 52.97 59 PRO D CA 1
ATOM 13954 C C . PRO D 1 68 ? 92.442 -33.782 -34.293 1.00 50.60 59 PRO D C 1
ATOM 13955 O O . PRO D 1 68 ? 91.930 -32.888 -34.984 1.00 46.93 59 PRO D O 1
ATOM 13959 N N . CYS D 1 69 ? 93.644 -34.313 -34.573 1.00 49.27 60 CYS D N 1
ATOM 13960 C CA . CYS D 1 69 ? 94.385 -33.879 -35.756 1.00 44.30 60 CYS D CA 1
ATOM 13961 C C . CYS D 1 69 ? 93.750 -34.369 -37.044 1.00 45.99 60 CYS D C 1
ATOM 13962 O O . CYS D 1 69 ? 93.890 -33.709 -38.077 1.00 44.56 60 CYS D O 1
ATOM 13965 N N . ASN D 1 70 ? 93.054 -35.512 -37.004 1.00 52.71 61 ASN D N 1
ATOM 13966 C CA . ASN D 1 70 ? 92.381 -36.083 -38.166 1.00 48.27 61 ASN D CA 1
ATOM 13967 C C . ASN D 1 70 ? 90.874 -35.923 -38.126 1.00 48.22 61 ASN D C 1
ATOM 13968 O O . ASN D 1 70 ? 90.198 -36.396 -39.042 1.00 48.91 61 ASN D O 1
ATOM 13973 N N . ARG D 1 71 ? 90.333 -35.265 -37.102 1.00 46.65 62 ARG D N 1
ATOM 13974 C CA . ARG D 1 71 ? 88.889 -35.187 -36.939 1.00 46.69 62 ARG D CA 1
ATOM 13975 C C . ARG D 1 71 ? 88.215 -34.403 -38.054 1.00 47.29 62 ARG D C 1
ATOM 13976 O O . ARG D 1 71 ? 87.017 -34.614 -38.298 1.00 49.52 62 ARG D O 1
ATOM 13984 N N . ILE D 1 72 ? 88.953 -33.519 -38.735 1.00 47.50 63 ILE D N 1
ATOM 13985 C CA . ILE D 1 72 ? 88.400 -32.775 -39.867 1.00 46.02 63 ILE D CA 1
ATOM 13986 C C . ILE D 1 72 ? 87.818 -33.722 -40.907 1.00 44.79 63 ILE D C 1
ATOM 13987 O O . ILE D 1 72 ? 86.870 -33.370 -41.620 1.00 45.19 63 ILE D O 1
ATOM 13992 N N . HIS D 1 73 ? 88.353 -34.942 -40.999 1.00 40.55 64 HIS D N 1
ATOM 13993 C CA . HIS D 1 73 ? 87.837 -35.917 -41.964 1.00 48.36 64 HIS D CA 1
ATOM 13994 C C . HIS D 1 73 ? 86.412 -36.372 -41.666 1.00 47.13 64 HIS D C 1
ATOM 13995 O O . HIS D 1 73 ? 85.736 -36.875 -42.567 1.00 47.43 64 HIS D O 1
ATOM 14002 N N . LEU D 1 74 ? 85.931 -36.201 -40.437 1.00 48.50 65 LEU D N 1
ATOM 14003 C CA . LEU D 1 74 ? 84.529 -36.488 -40.172 1.00 47.39 65 LEU D CA 1
ATOM 14004 C C . LEU D 1 74 ? 83.624 -35.567 -40.969 1.00 49.43 65 LEU D C 1
ATOM 14005 O O . LEU D 1 74 ? 82.516 -35.952 -41.352 1.00 52.06 65 LEU D O 1
ATOM 14010 N N . ASP D 1 75 ? 84.082 -34.349 -41.225 1.00 53.32 66 ASP D N 1
ATOM 14011 C CA . ASP D 1 75 ? 83.378 -33.401 -42.066 1.00 53.70 66 ASP D CA 1
ATOM 14012 C C . ASP D 1 75 ? 83.725 -33.615 -43.541 1.00 54.65 66 ASP D C 1
ATOM 14013 O O . ASP D 1 75 ? 82.834 -33.680 -44.394 1.00 56.56 66 ASP D O 1
ATOM 14018 N N . LEU D 1 76 ? 85.016 -33.766 -43.845 1.00 48.23 67 LEU D N 1
ATOM 14019 C CA . LEU D 1 76 ? 85.453 -33.860 -45.232 1.00 47.90 67 LEU D CA 1
ATOM 14020 C C . LEU D 1 76 ? 84.830 -35.054 -45.949 1.00 50.14 67 LEU D C 1
ATOM 14021 O O . LEU D 1 76 ? 84.548 -34.981 -47.156 1.00 46.04 67 LEU D O 1
ATOM 14026 N N . VAL D 1 77 ? 84.616 -36.159 -45.224 1.00 43.56 68 VAL D N 1
ATOM 14027 C CA . VAL D 1 77 ? 84.192 -37.411 -45.844 1.00 44.26 68 VAL D CA 1
ATOM 14028 C C . VAL D 1 77 ? 82.941 -37.228 -46.685 1.00 45.52 68 VAL D C 1
ATOM 14029 O O . VAL D 1 77 ? 82.772 -37.905 -47.699 1.00 48.84 68 VAL D O 1
ATOM 14033 N N . GLN D 1 78 ? 82.059 -36.299 -46.318 1.00 48.51 69 GLN D N 1
ATOM 14034 C CA . GLN D 1 78 ? 80.880 -36.106 -47.155 1.00 50.46 69 GLN D CA 1
ATOM 14035 C C . GLN D 1 78 ? 81.235 -35.507 -48.514 1.00 52.41 69 GLN D C 1
ATOM 14036 O O . GLN D 1 78 ? 80.545 -35.795 -49.501 1.00 47.72 69 GLN D O 1
ATOM 14042 N N . ARG D 1 79 ? 82.298 -34.680 -48.589 1.00 47.70 70 ARG D N 1
ATOM 14043 C CA . ARG D 1 79 ? 82.763 -34.176 -49.880 1.00 37.72 70 ARG D CA 1
ATOM 14044 C C . ARG D 1 79 ? 83.387 -35.290 -50.710 1.00 44.31 70 ARG D C 1
ATOM 14045 O O . ARG D 1 79 ? 83.160 -35.372 -51.922 1.00 42.98 70 ARG D O 1
ATOM 14053 N N . VAL D 1 80 ? 84.169 -36.168 -50.071 1.00 47.05 71 VAL D N 1
ATOM 14054 C CA . VAL D 1 80 ? 84.698 -37.347 -50.755 1.00 43.64 71 VAL D CA 1
ATOM 14055 C C . VAL D 1 80 ? 83.566 -38.185 -51.335 1.00 43.56 71 VAL D C 1
ATOM 14056 O O . VAL D 1 80 ? 83.604 -38.579 -52.502 1.00 50.51 71 VAL D O 1
ATOM 14060 N N . ARG D 1 81 ? 82.541 -38.473 -50.532 1.00 43.76 72 ARG D N 1
ATOM 14061 C CA . ARG D 1 81 ? 81.432 -39.292 -51.016 1.00 45.57 72 ARG D CA 1
ATOM 14062 C C . ARG D 1 81 ? 80.736 -38.647 -52.208 1.00 43.75 72 ARG D C 1
ATOM 14063 O O . ARG D 1 81 ? 80.389 -39.333 -53.177 1.00 44.97 72 ARG D O 1
ATOM 14071 N N . ASP D 1 82 ? 80.533 -37.330 -52.165 1.00 44.70 73 ASP D N 1
ATOM 14072 C CA . ASP D 1 82 ? 79.924 -36.649 -53.302 1.00 45.15 73 ASP D CA 1
ATOM 14073 C C . ASP D 1 82 ? 80.764 -36.842 -54.557 1.00 47.64 73 ASP D C 1
ATOM 14074 O O . ASP D 1 82 ? 80.223 -37.119 -55.633 1.00 46.73 73 ASP D O 1
ATOM 14079 N N . GLY D 1 83 ? 82.094 -36.757 -54.428 1.00 43.78 74 GLY D N 1
ATOM 14080 C CA . GLY D 1 83 ? 82.957 -36.915 -55.590 1.00 46.95 74 GLY D CA 1
ATOM 14081 C C . GLY D 1 83 ? 82.961 -38.329 -56.156 1.00 49.45 74 GLY D C 1
ATOM 14082 O O . GLY D 1 83 ? 82.926 -38.524 -57.377 1.00 48.11 74 GLY D O 1
ATOM 14083 N N . ILE D 1 84 ? 83.038 -39.333 -55.284 1.00 45.44 75 ILE D N 1
ATOM 14084 C CA . ILE D 1 84 ? 82.863 -40.708 -55.727 1.00 43.04 75 ILE D CA 1
ATOM 14085 C C . ILE D 1 84 ? 81.542 -40.864 -56.468 1.00 46.59 75 ILE D C 1
ATOM 14086 O O . ILE D 1 84 ? 81.483 -41.485 -57.536 1.00 47.40 75 ILE D O 1
ATOM 14091 N N . ARG D 1 85 ? 80.461 -40.295 -55.930 1.00 42.78 76 ARG D N 1
ATOM 14092 C CA . ARG D 1 85 ? 79.168 -40.496 -56.568 1.00 44.53 76 ARG D CA 1
ATOM 14093 C C . ARG D 1 85 ? 79.113 -39.798 -57.912 1.00 47.54 76 ARG D C 1
ATOM 14094 O O . ARG D 1 85 ? 78.642 -40.376 -58.895 1.00 52.67 76 ARG D O 1
ATOM 14102 N N . ASP D 1 86 ? 79.590 -38.552 -57.979 1.00 47.76 77 ASP D N 1
ATOM 14103 C CA . ASP D 1 86 ? 79.536 -37.821 -59.240 1.00 46.76 77 ASP D CA 1
ATOM 14104 C C . ASP D 1 86 ? 80.290 -38.576 -60.329 1.00 49.32 77 ASP D C 1
ATOM 14105 O O . ASP D 1 86 ? 79.845 -38.634 -61.479 1.00 51.67 77 ASP D O 1
ATOM 14110 N N . ALA D 1 87 ? 81.400 -39.214 -59.966 1.00 43.13 78 ALA D N 1
ATOM 14111 C CA . ALA D 1 87 ? 82.234 -39.932 -60.911 1.00 41.77 78 ALA D CA 1
ATOM 14112 C C . ALA D 1 87 ? 81.743 -41.351 -61.196 1.00 54.69 78 ALA D C 1
ATOM 14113 O O . ALA D 1 87 ? 82.252 -41.984 -62.128 1.00 58.55 78 ALA D O 1
ATOM 14115 N N . GLY D 1 88 ? 80.796 -41.875 -60.424 1.00 46.39 79 GLY D N 1
ATOM 14116 C CA . GLY D 1 88 ? 80.217 -43.169 -60.701 1.00 47.69 79 GLY D CA 1
ATOM 14117 C C . GLY D 1 88 ? 80.753 -44.338 -59.897 1.00 50.74 79 GLY D C 1
ATOM 14118 O O . GLY D 1 88 ? 80.738 -45.469 -60.398 1.00 49.70 79 GLY D O 1
ATOM 14119 N N . GLY D 1 89 ? 81.242 -44.102 -58.680 1.00 46.70 80 GLY D N 1
ATOM 14120 C CA . GLY D 1 89 ? 81.560 -45.152 -57.746 1.00 44.55 80 GLY D CA 1
ATOM 14121 C C . GLY D 1 89 ? 80.529 -45.216 -56.633 1.00 44.36 80 GLY D C 1
ATOM 14122 O O . GLY D 1 89 ? 79.604 -44.414 -56.552 1.00 48.46 80 GLY D O 1
ATOM 14123 N N . ILE D 1 90 ? 80.709 -46.206 -55.768 1.00 43.46 81 ILE D N 1
ATOM 14124 C CA . ILE D 1 90 ? 79.884 -46.390 -54.582 1.00 43.57 81 ILE D CA 1
ATOM 14125 C C . ILE D 1 90 ? 80.812 -46.294 -53.379 1.00 48.79 81 ILE D C 1
ATOM 14126 O O . ILE D 1 90 ? 81.692 -47.148 -53.212 1.00 45.64 81 ILE D O 1
ATOM 14131 N N . PRO D 1 91 ? 80.659 -45.286 -52.522 1.00 43.30 82 PRO D N 1
ATOM 14132 C CA . PRO D 1 91 ? 81.576 -45.116 -51.393 1.00 44.04 82 PRO D CA 1
ATOM 14133 C C . PRO D 1 91 ? 81.237 -46.044 -50.234 1.00 47.96 82 PRO D C 1
ATOM 14134 O O . PRO D 1 91 ? 80.138 -46.582 -50.121 1.00 53.71 82 PRO D O 1
ATOM 14138 N N . MET D 1 92 ? 82.209 -46.200 -49.343 1.00 46.92 83 MET D N 1
ATOM 14139 C CA . MET D 1 92 ? 82.119 -47.202 -48.286 1.00 51.60 83 MET D CA 1
ATOM 14140 C C . MET D 1 92 ? 83.090 -46.756 -47.187 1.00 49.60 83 MET D C 1
ATOM 14141 O O . MET D 1 92 ? 84.249 -47.171 -47.165 1.00 50.62 83 MET D O 1
ATOM 14146 N N . GLU D 1 93 ? 82.603 -45.901 -46.298 1.00 50.89 84 GLU D N 1
ATOM 14147 C CA . GLU D 1 93 ? 83.437 -45.409 -45.211 1.00 50.53 84 GLU D CA 1
ATOM 14148 C C . GLU D 1 93 ? 83.643 -46.494 -44.158 1.00 49.59 84 GLU D C 1
ATOM 14149 O O . GLU D 1 93 ? 82.717 -47.229 -43.802 1.00 50.36 84 GLU D O 1
ATOM 14155 N N . PHE D 1 94 ? 84.869 -46.596 -43.660 1.00 42.34 85 PHE D N 1
ATOM 14156 C CA . PHE D 1 94 ? 85.179 -47.523 -42.585 1.00 44.09 85 PHE D CA 1
ATOM 14157 C C . PHE D 1 94 ? 86.341 -46.950 -41.787 1.00 48.51 85 PHE D C 1
ATOM 14158 O O . PHE D 1 94 ? 87.127 -46.158 -42.323 1.00 46.22 85 PHE D O 1
ATOM 14166 N N . PRO D 1 95 ? 86.476 -47.318 -40.514 1.00 47.58 86 PRO D N 1
ATOM 14167 C CA . PRO D 1 95 ? 87.568 -46.754 -39.710 1.00 38.95 86 PRO D CA 1
ATOM 14168 C C . PRO D 1 95 ? 88.802 -47.629 -39.679 1.00 48.51 86 PRO D C 1
ATOM 14169 O O . PRO D 1 95 ? 88.789 -48.768 -40.162 1.00 49.71 86 PRO D O 1
ATOM 14173 N N . VAL D 1 96 ? 89.880 -47.087 -39.116 1.00 46.80 87 VAL D N 1
ATOM 14174 C CA . VAL D 1 96 ? 91.093 -47.825 -38.819 1.00 45.17 87 VAL D CA 1
ATOM 14175 C C . VAL D 1 96 ? 91.449 -47.579 -37.356 1.00 48.32 87 VAL D C 1
ATOM 14176 O O . VAL D 1 96 ? 90.748 -46.876 -36.633 1.00 52.17 87 VAL D O 1
ATOM 14180 N N . HIS D 1 97 ? 92.545 -48.149 -36.927 1.00 49.04 88 HIS D N 1
ATOM 14181 C CA . HIS D 1 97 ? 92.877 -48.079 -35.514 1.00 50.05 88 HIS D CA 1
ATOM 14182 C C . HIS D 1 97 ? 93.313 -46.654 -35.163 1.00 49.05 88 HIS D C 1
ATOM 14183 O O . HIS D 1 97 ? 94.191 -46.096 -35.829 1.00 49.99 88 HIS D O 1
ATOM 14190 N N . PRO D 1 98 ? 92.720 -46.028 -34.150 1.00 48.88 89 PRO D N 1
ATOM 14191 C CA . PRO D 1 98 ? 92.985 -44.603 -33.905 1.00 47.76 89 PRO D CA 1
ATOM 14192 C C . PRO D 1 98 ? 94.418 -44.330 -33.472 1.00 51.79 89 PRO D C 1
ATOM 14193 O O . PRO D 1 98 ? 95.007 -45.088 -32.695 1.00 57.37 89 PRO D O 1
ATOM 14197 N N . ILE D 1 99 ? 94.982 -43.230 -33.984 1.00 48.61 90 ILE D N 1
ATOM 14198 C CA . ILE D 1 99 ? 96.308 -42.767 -33.573 1.00 53.29 90 ILE D CA 1
ATOM 14199 C C . ILE D 1 99 ? 96.278 -41.258 -33.334 1.00 58.16 90 ILE D C 1
ATOM 14200 O O . ILE D 1 99 ? 95.877 -40.483 -34.210 1.00 53.47 90 ILE D O 1
ATOM 14205 N N . PHE D 1 100 ? 96.730 -40.848 -32.156 1.00 58.18 91 PHE D N 1
ATOM 14206 C CA . PHE D 1 100 ? 96.772 -39.448 -31.747 1.00 52.02 91 PHE D CA 1
ATOM 14207 C C . PHE D 1 100 ? 98.123 -39.254 -31.063 1.00 55.45 91 PHE D C 1
ATOM 14208 O O . PHE D 1 100 ? 98.289 -39.641 -29.896 1.00 54.25 91 PHE D O 1
ATOM 14216 N N . GLU D 1 101 ? 99.072 -38.647 -31.801 1.00 58.92 92 GLU D N 1
ATOM 14217 C CA . GLU D 1 101 ? 100.487 -38.709 -31.439 1.00 61.43 92 GLU D CA 1
ATOM 14218 C C . GLU D 1 101 ? 100.766 -38.011 -30.103 1.00 62.10 92 GLU D C 1
ATOM 14219 O O . GLU D 1 101 ? 101.594 -38.500 -29.318 1.00 66.25 92 GLU D O 1
ATOM 14225 N N . ASN D 1 102 ? 100.022 -36.954 -29.767 1.00 60.78 93 ASN D N 1
ATOM 14226 C CA . ASN D 1 102 ? 100.293 -36.189 -28.549 1.00 63.82 93 ASN D CA 1
ATOM 14227 C C . ASN D 1 102 ? 99.943 -36.924 -27.251 1.00 60.62 93 ASN D C 1
ATOM 14228 O O . ASN D 1 102 ? 100.688 -36.833 -26.269 1.00 56.39 93 ASN D O 1
ATOM 14233 N N . CYS D 1 103 ? 98.835 -37.658 -27.202 1.00 58.44 94 CYS D N 1
ATOM 14234 C CA . CYS D 1 103 ? 98.420 -38.249 -25.938 1.00 58.37 94 CYS D CA 1
ATOM 14235 C C . CYS D 1 103 ? 98.706 -39.739 -25.828 1.00 59.02 94 CYS D C 1
ATOM 14236 O O . CYS D 1 103 ? 98.625 -40.277 -24.720 1.00 57.94 94 CYS D O 1
ATOM 14239 N N . ARG D 1 104 ? 99.032 -40.415 -26.928 1.00 56.13 95 ARG D N 1
ATOM 14240 C CA . ARG D 1 104 ? 99.220 -41.861 -26.891 1.00 58.60 95 ARG D CA 1
ATOM 14241 C C . ARG D 1 104 ? 100.512 -42.203 -26.165 1.00 59.22 95 ARG D C 1
ATOM 14242 O O . ARG D 1 104 ? 101.605 -41.836 -26.613 1.00 60.49 95 ARG D O 1
ATOM 14250 N N . ARG D 1 105 ? 100.383 -42.919 -25.053 1.00 59.33 96 ARG D N 1
ATOM 14251 C CA . ARG D 1 105 ? 101.496 -43.392 -24.256 1.00 59.01 96 ARG D CA 1
ATOM 14252 C C . ARG D 1 105 ? 101.544 -44.918 -24.248 1.00 60.67 96 ARG D C 1
ATOM 14253 O O . ARG D 1 105 ? 100.497 -45.571 -24.277 1.00 65.34 96 ARG D O 1
ATOM 14261 N N . PRO D 1 106 ? 102.743 -45.522 -24.214 1.00 57.82 97 PRO D N 1
ATOM 14262 C CA . PRO D 1 106 ? 104.077 -44.922 -24.087 1.00 61.00 97 PRO D CA 1
ATOM 14263 C C . PRO D 1 106 ? 104.571 -44.141 -25.323 1.00 59.74 97 PRO D C 1
ATOM 14264 O O . PRO D 1 106 ? 105.466 -43.302 -25.184 1.00 59.98 97 PRO D O 1
ATOM 14268 N N . THR D 1 107 ? 104.012 -44.425 -26.501 1.00 57.19 98 THR D N 1
ATOM 14269 C CA . THR D 1 107 ? 104.384 -43.749 -27.739 1.00 59.12 98 THR D CA 1
ATOM 14270 C C . THR D 1 107 ? 103.422 -44.178 -28.837 1.00 58.84 98 THR D C 1
ATOM 14271 O O . THR D 1 107 ? 102.989 -45.333 -28.874 1.00 52.50 98 THR D O 1
ATOM 14275 N N . ALA D 1 108 ? 103.090 -43.238 -29.722 1.00 64.64 99 ALA D N 1
ATOM 14276 C CA . ALA D 1 108 ? 102.221 -43.544 -30.846 1.00 57.18 99 ALA D CA 1
ATOM 14277 C C . ALA D 1 108 ? 102.942 -44.291 -31.958 1.00 54.90 99 ALA D C 1
ATOM 14278 O O . ALA D 1 108 ? 102.298 -44.701 -32.930 1.00 52.22 99 ALA D O 1
ATOM 14280 N N . ALA D 1 109 ? 104.259 -44.481 -31.847 1.00 51.77 100 ALA D N 1
ATOM 14281 C CA . ALA D 1 109 ? 104.956 -45.264 -32.853 1.00 51.80 100 ALA D CA 1
ATOM 14282 C C . ALA D 1 109 ? 104.622 -46.747 -32.735 1.00 53.87 100 ALA D C 1
ATOM 14283 O O . ALA D 1 109 ? 104.817 -47.497 -33.698 1.00 53.54 100 ALA D O 1
ATOM 14285 N N . LEU D 1 110 ? 104.107 -47.184 -31.583 1.00 48.05 101 LEU D N 1
ATOM 14286 C CA . LEU D 1 110 ? 103.535 -48.520 -31.502 1.00 49.73 101 LEU D CA 1
ATOM 14287 C C . LEU D 1 110 ? 102.414 -48.696 -32.512 1.00 52.58 101 LEU D C 1
ATOM 14288 O O . LEU D 1 110 ? 102.271 -49.765 -33.116 1.00 55.76 101 LEU D O 1
ATOM 14293 N N . ASP D 1 111 ? 101.613 -47.656 -32.713 1.00 51.33 102 ASP D N 1
ATOM 14294 C CA . ASP D 1 111 ? 100.345 -47.809 -33.407 1.00 49.22 102 ASP D CA 1
ATOM 14295 C C . ASP D 1 111 ? 100.485 -47.919 -34.910 1.00 51.89 102 ASP D C 1
ATOM 14296 O O . ASP D 1 111 ? 99.569 -48.447 -35.553 1.00 51.80 102 ASP D O 1
ATOM 14301 N N . ARG D 1 112 ? 101.583 -47.427 -35.492 1.00 47.76 103 ARG D N 1
ATOM 14302 C CA . ARG D 1 112 ? 101.636 -47.387 -36.945 1.00 45.86 103 ARG D CA 1
ATOM 14303 C C . ARG D 1 112 ? 101.537 -48.791 -37.537 1.00 50.21 103 ARG D C 1
ATOM 14304 O O . ARG D 1 112 ? 100.775 -49.015 -38.487 1.00 50.78 103 ARG D O 1
ATOM 14312 N N . ASN D 1 113 ? 102.267 -49.760 -36.971 1.00 51.11 104 ASN D N 1
ATOM 14313 C CA . ASN D 1 113 ? 102.220 -51.119 -37.511 1.00 47.10 104 ASN D CA 1
ATOM 14314 C C . ASN D 1 113 ? 100.899 -51.807 -37.170 1.00 49.27 104 ASN D C 1
ATOM 14315 O O . ASN D 1 113 ? 100.361 -52.563 -37.984 1.00 51.42 104 ASN D O 1
ATOM 14320 N N . LEU D 1 114 ? 100.355 -51.555 -35.976 1.00 46.40 105 LEU D N 1
ATOM 14321 C CA . LEU D 1 114 ? 99.054 -52.119 -35.629 1.00 43.85 105 LEU D CA 1
ATOM 14322 C C . LEU D 1 114 ? 97.962 -51.606 -36.558 1.00 45.46 105 LEU D C 1
ATOM 14323 O O . LEU D 1 114 ? 97.037 -52.341 -36.915 1.00 49.68 105 LEU D O 1
ATOM 14328 N N . SER D 1 115 ? 98.032 -50.338 -36.936 1.00 49.82 106 SER D N 1
ATOM 14329 C CA . SER D 1 115 ? 97.057 -49.819 -37.881 1.00 46.06 106 SER D CA 1
ATOM 14330 C C . SER D 1 115 ? 97.248 -50.446 -39.258 1.00 43.46 106 SER D C 1
ATOM 14331 O O . SER D 1 115 ? 96.277 -50.681 -39.984 1.00 42.87 106 SER D O 1
ATOM 14334 N N . TYR D 1 116 ? 98.499 -50.704 -39.637 1.00 45.24 107 TYR D N 1
ATOM 14335 C CA . TYR D 1 116 ? 98.794 -51.370 -40.902 1.00 46.72 107 TYR D CA 1
ATOM 14336 C C . TYR D 1 116 ? 98.092 -52.726 -40.988 1.00 48.22 107 TYR D C 1
ATOM 14337 O O . TYR D 1 116 ? 97.380 -53.013 -41.959 1.00 44.36 107 TYR D O 1
ATOM 14346 N N . LEU D 1 117 ? 98.273 -53.566 -39.962 1.00 46.43 108 LEU D N 1
ATOM 14347 C CA . LEU D 1 117 ? 97.702 -54.911 -39.976 1.00 49.51 108 LEU D CA 1
ATOM 14348 C C . LEU D 1 117 ? 96.197 -54.865 -40.187 1.00 49.45 108 LEU D C 1
ATOM 14349 O O . LEU D 1 117 ? 95.648 -55.610 -41.014 1.00 51.26 108 LEU D O 1
ATOM 14354 N N . GLY D 1 118 ? 95.513 -53.993 -39.445 1.00 41.21 109 GLY D N 1
ATOM 14355 C CA . GLY D 1 118 ? 94.065 -53.964 -39.514 1.00 40.91 109 GLY D CA 1
ATOM 14356 C C . GLY D 1 118 ? 93.571 -53.506 -40.865 1.00 43.33 109 GLY D C 1
ATOM 14357 O O . GLY D 1 118 ? 92.552 -53.993 -41.366 1.00 47.82 109 GLY D O 1
ATOM 14358 N N . LEU D 1 119 ? 94.288 -52.568 -41.476 1.00 44.80 110 LEU D N 1
ATOM 14359 C CA . LEU D 1 119 ? 93.828 -51.968 -42.720 1.00 47.11 110 LEU D CA 1
ATOM 14360 C C . LEU D 1 119 ? 94.088 -52.900 -43.893 1.00 44.23 110 LEU D C 1
ATOM 14361 O O . LEU D 1 119 ? 93.283 -52.968 -44.827 1.00 42.03 110 LEU D O 1
ATOM 14366 N N . VAL D 1 120 ? 95.224 -53.604 -43.865 1.00 47.16 111 VAL D N 1
ATOM 14367 C CA . VAL D 1 120 ? 95.455 -54.693 -44.807 1.00 46.48 111 VAL D CA 1
ATOM 14368 C C . VAL D 1 120 ? 94.282 -55.660 -44.772 1.00 47.06 111 VAL D C 1
ATOM 14369 O O . VAL D 1 120 ? 93.682 -55.970 -45.806 1.00 50.23 111 VAL D O 1
ATOM 14373 N N . GLU D 1 121 ? 93.908 -56.104 -43.568 1.00 41.00 112 GLU D N 1
ATOM 14374 C CA . GLU D 1 121 ? 92.784 -57.026 -43.417 1.00 49.51 112 GLU D CA 1
ATOM 14375 C C . GLU D 1 121 ? 91.508 -56.483 -44.055 1.00 50.50 112 GLU D C 1
ATOM 14376 O O . GLU D 1 121 ? 90.818 -57.183 -44.805 1.00 52.66 112 GLU D O 1
ATOM 14382 N N . THR D 1 122 ? 91.175 -55.233 -43.761 1.00 48.45 113 THR D N 1
ATOM 14383 C CA . THR D 1 122 ? 89.907 -54.686 -44.214 1.00 45.96 113 THR D CA 1
ATOM 14384 C C . THR D 1 122 ? 89.855 -54.585 -45.730 1.00 49.15 113 THR D C 1
ATOM 14385 O O . THR D 1 122 ? 88.839 -54.926 -46.347 1.00 49.43 113 THR D O 1
ATOM 14389 N N . LEU D 1 123 ? 90.942 -54.118 -46.346 1.00 49.44 114 LEU D N 1
ATOM 14390 C CA . LEU D 1 123 ? 90.969 -53.951 -47.794 1.00 46.48 114 LEU D CA 1
ATOM 14391 C C . LEU D 1 123 ? 90.949 -55.297 -48.499 1.00 48.78 114 LEU D C 1
ATOM 14392 O O . LEU D 1 123 ? 90.203 -55.500 -49.461 1.00 51.63 114 LEU D O 1
ATOM 14397 N N . HIS D 1 124 ? 91.764 -56.236 -48.042 1.00 54.16 115 HIS D N 1
ATOM 14398 C CA . HIS D 1 124 ? 91.767 -57.531 -48.704 1.00 50.49 115 HIS D CA 1
ATOM 14399 C C . HIS D 1 124 ? 90.498 -58.320 -48.396 1.00 52.88 115 HIS D C 1
ATOM 14400 O O . HIS D 1 124 ? 89.947 -58.988 -49.282 1.00 53.37 115 HIS D O 1
ATOM 14407 N N . GLY D 1 125 ? 90.005 -58.234 -47.156 1.00 48.27 116 GLY D N 1
ATOM 14408 C CA . GLY D 1 125 ? 88.921 -59.084 -46.682 1.00 48.41 116 GLY D CA 1
ATOM 14409 C C . GLY D 1 125 ? 87.517 -58.700 -47.103 1.00 49.30 116 GLY D C 1
ATOM 14410 O O . GLY D 1 125 ? 86.600 -59.510 -46.939 1.00 52.89 116 GLY D O 1
ATOM 14411 N N . TYR D 1 126 ? 87.318 -57.505 -47.636 1.00 44.46 117 TYR D N 1
ATOM 14412 C CA . TYR D 1 126 ? 86.001 -56.991 -47.957 1.00 44.46 117 TYR D CA 1
ATOM 14413 C C . TYR D 1 126 ? 85.950 -56.639 -49.436 1.00 45.22 117 TYR D C 1
ATOM 14414 O O . TYR D 1 126 ? 86.994 -56.499 -50.082 1.00 47.60 117 TYR D O 1
ATOM 14423 N N . PRO D 1 127 ? 84.758 -56.531 -50.022 1.00 46.25 118 PRO D N 1
ATOM 14424 C CA . PRO D 1 127 ? 84.685 -56.192 -51.447 1.00 49.48 118 PRO D CA 1
ATOM 14425 C C . PRO D 1 127 ? 85.034 -54.731 -51.736 1.00 48.47 118 PRO D C 1
ATOM 14426 O O . PRO D 1 127 ? 84.169 -53.947 -52.147 1.00 45.52 118 PRO D O 1
ATOM 14430 N N . ILE D 1 128 ? 86.291 -54.348 -51.552 1.00 44.03 119 ILE D N 1
ATOM 14431 C CA . ILE D 1 128 ? 86.729 -52.987 -51.822 1.00 49.66 119 ILE D CA 1
ATOM 14432 C C . ILE D 1 128 ? 87.617 -52.997 -53.061 1.00 48.77 119 ILE D C 1
ATOM 14433 O O . ILE D 1 128 ? 88.576 -53.775 -53.141 1.00 48.94 119 ILE D O 1
ATOM 14438 N N . ASP D 1 129 ? 87.286 -52.138 -54.028 1.00 45.27 120 ASP D N 1
ATOM 14439 C CA . ASP D 1 129 ? 88.002 -52.033 -55.293 1.00 44.69 120 ASP D CA 1
ATOM 14440 C C . ASP D 1 129 ? 89.096 -50.976 -55.295 1.00 49.36 120 ASP D C 1
ATOM 14441 O O . ASP D 1 129 ? 90.030 -51.076 -56.095 1.00 51.45 120 ASP D O 1
ATOM 14446 N N . ALA D 1 130 ? 88.986 -49.959 -54.449 1.00 49.78 121 ALA D N 1
ATOM 14447 C CA . ALA D 1 130 ? 89.898 -48.826 -54.415 1.00 44.58 121 ALA D CA 1
ATOM 14448 C C . ALA D 1 130 ? 89.638 -48.085 -53.118 1.00 45.26 121 ALA D C 1
ATOM 14449 O O . ALA D 1 130 ? 88.525 -48.134 -52.592 1.00 49.26 121 ALA D O 1
ATOM 14451 N N . VAL D 1 131 ? 90.657 -47.412 -52.600 1.00 42.82 122 VAL D N 1
ATOM 14452 C CA . VAL D 1 131 ? 90.560 -46.757 -51.301 1.00 43.31 122 VAL D CA 1
ATOM 14453 C C . VAL D 1 131 ? 90.998 -45.292 -51.384 1.00 39.21 122 VAL D C 1
ATOM 14454 O O . VAL D 1 131 ? 91.901 -44.939 -52.147 1.00 44.37 122 VAL D O 1
ATOM 14458 N N . VAL D 1 132 ? 90.332 -44.440 -50.615 1.00 39.43 123 VAL D N 1
ATOM 14459 C CA . VAL D 1 132 ? 90.786 -43.090 -50.293 1.00 36.46 123 VAL D CA 1
ATOM 14460 C C . VAL D 1 132 ? 91.363 -43.157 -48.888 1.00 39.14 123 VAL D C 1
ATOM 14461 O O . VAL D 1 132 ? 90.640 -43.450 -47.930 1.00 40.95 123 VAL D O 1
ATOM 14465 N N . LEU D 1 133 ? 92.662 -42.903 -48.751 1.00 42.64 124 LEU D N 1
ATOM 14466 C CA . LEU D 1 133 ? 93.333 -42.932 -47.453 1.00 41.01 124 LEU D CA 1
ATOM 14467 C C . LEU D 1 133 ? 93.307 -41.535 -46.865 1.00 42.92 124 LEU D C 1
ATOM 14468 O O . LEU D 1 133 ? 94.048 -40.661 -47.329 1.00 47.34 124 LEU D O 1
ATOM 14473 N N . THR D 1 134 ? 92.459 -41.307 -45.860 1.00 40.03 125 THR D N 1
ATOM 14474 C CA . THR D 1 134 ? 92.495 -40.019 -45.171 1.00 44.40 125 THR D CA 1
ATOM 14475 C C . THR D 1 134 ? 93.692 -39.990 -44.235 1.00 41.25 125 THR D C 1
ATOM 14476 O O . THR D 1 134 ? 94.002 -40.977 -43.562 1.00 44.36 125 THR D O 1
ATOM 14480 N N . THR D 1 135 ? 94.407 -38.876 -44.237 1.00 41.35 126 THR D N 1
ATOM 14481 C CA . THR D 1 135 ? 95.614 -38.781 -43.433 1.00 45.18 126 THR D CA 1
ATOM 14482 C C . THR D 1 135 ? 95.650 -37.447 -42.706 1.00 50.16 126 THR D C 1
ATOM 14483 O O . THR D 1 135 ? 94.881 -36.523 -42.995 1.00 45.97 126 THR D O 1
ATOM 14487 N N . GLY D 1 136 ? 96.564 -37.366 -41.746 1.00 55.00 127 GLY D N 1
ATOM 14488 C CA . GLY D 1 136 ? 96.710 -36.191 -40.908 1.00 47.01 127 GLY D CA 1
ATOM 14489 C C . GLY D 1 136 ? 97.817 -36.391 -39.896 1.00 46.08 127 GLY D C 1
ATOM 14490 O O . GLY D 1 136 ? 98.985 -36.169 -40.226 1.00 47.44 127 GLY D O 1
ATOM 14491 N N . CYS D 1 137 ? 97.475 -36.862 -38.692 1.00 48.79 128 CYS D N 1
ATOM 14492 C CA . CYS D 1 137 ? 98.444 -37.010 -37.615 1.00 52.77 128 CYS D CA 1
ATOM 14493 C C . CYS D 1 137 ? 99.633 -37.859 -38.040 1.00 55.10 128 CYS D C 1
ATOM 14494 O O . CYS D 1 137 ? 99.519 -38.742 -38.897 1.00 51.51 128 CYS D O 1
ATOM 14497 N N . ASP D 1 138 ? 100.780 -37.561 -37.422 1.00 55.53 129 ASP D N 1
ATOM 14498 C CA . ASP D 1 138 ? 102.082 -38.197 -37.721 1.00 58.42 129 ASP D CA 1
ATOM 14499 C C . ASP D 1 138 ? 102.016 -39.515 -38.456 1.00 58.81 129 ASP D C 1
ATOM 14500 O O . ASP D 1 138 ? 102.381 -39.614 -39.622 1.00 53.21 129 ASP D O 1
ATOM 14517 N N . THR D 1 140 ? 99.547 -41.731 -39.262 1.00 48.17 131 THR D N 1
ATOM 14518 C CA . THR D 1 140 ? 98.449 -42.160 -40.119 1.00 42.02 131 THR D CA 1
ATOM 14519 C C . THR D 1 140 ? 98.821 -42.193 -41.591 1.00 45.43 131 THR D C 1
ATOM 14520 O O . THR D 1 140 ? 98.268 -42.979 -42.333 1.00 50.19 131 THR D O 1
ATOM 14524 N N . THR D 1 141 ? 99.739 -41.334 -42.033 1.00 49.78 132 THR D N 1
ATOM 14525 C CA . THR D 1 141 ? 100.049 -41.305 -43.463 1.00 49.36 132 THR D CA 1
ATOM 14526 C C . THR D 1 141 ? 100.878 -42.507 -43.891 1.00 50.47 132 THR D C 1
ATOM 14527 O O . THR D 1 141 ? 100.470 -43.197 -44.843 1.00 48.71 132 THR D O 1
ATOM 14531 N N . PRO D 1 142 ? 102.037 -42.811 -43.276 1.00 48.99 133 PRO D N 1
ATOM 14532 C CA . PRO D 1 142 ? 102.729 -44.059 -43.661 1.00 53.08 133 PRO D CA 1
ATOM 14533 C C . PRO D 1 142 ? 101.871 -45.296 -43.460 1.00 46.88 133 PRO D C 1
ATOM 14534 O O . PRO D 1 142 ? 101.888 -46.191 -44.307 1.00 48.02 133 PRO D O 1
ATOM 14538 N N . ALA D 1 143 ? 101.102 -45.359 -42.375 1.00 46.32 134 ALA D N 1
ATOM 14539 C CA . ALA D 1 143 ? 100.328 -46.565 -42.100 1.00 48.61 134 ALA D CA 1
ATOM 14540 C C . ALA D 1 143 ? 99.332 -46.840 -43.218 1.00 50.09 134 ALA D C 1
ATOM 14541 O O . ALA D 1 143 ? 99.151 -47.996 -43.634 1.00 43.19 134 ALA D O 1
ATOM 14543 N N . GLY D 1 144 ? 98.695 -45.788 -43.736 1.00 43.05 135 GLY D N 1
ATOM 14544 C CA . GLY D 1 144 ? 97.750 -45.983 -44.818 1.00 42.65 135 GLY D CA 1
ATOM 14545 C C . GLY D 1 144 ? 98.444 -46.417 -46.091 1.00 47.04 135 GLY D C 1
ATOM 14546 O O . GLY D 1 144 ? 97.992 -47.337 -46.779 1.00 46.75 135 GLY D O 1
ATOM 14547 N N . ILE D 1 145 ? 99.574 -45.790 -46.402 1.00 48.47 136 ILE D N 1
ATOM 14548 C CA . ILE D 1 145 ? 100.239 -46.086 -47.659 1.00 48.30 136 ILE D CA 1
ATOM 14549 C C . ILE D 1 145 ? 100.873 -47.466 -47.620 1.00 43.58 136 ILE D C 1
ATOM 14550 O O . ILE D 1 145 ? 100.782 -48.226 -48.589 1.00 46.34 136 ILE D O 1
ATOM 14555 N N . MET D 1 146 ? 101.527 -47.810 -46.510 1.00 42.02 137 MET D N 1
ATOM 14556 C CA . MET D 1 146 ? 102.031 -49.166 -46.329 1.00 46.51 137 MET D CA 1
ATOM 14557 C C . MET D 1 146 ? 100.945 -50.204 -46.589 1.00 48.01 137 MET D C 1
ATOM 14558 O O . MET D 1 146 ? 101.138 -51.132 -47.384 1.00 45.97 137 MET D O 1
ATOM 14563 N N . ALA D 1 147 ? 99.784 -50.046 -45.938 1.00 44.32 138 ALA D N 1
ATOM 14564 C CA . ALA D 1 147 ? 98.690 -50.996 -46.117 1.00 39.70 138 ALA D CA 1
ATOM 14565 C C . ALA D 1 147 ? 98.189 -51.004 -47.554 1.00 41.62 138 ALA D C 1
ATOM 14566 O O . ALA D 1 147 ? 98.011 -52.067 -48.154 1.00 46.06 138 ALA D O 1
ATOM 14568 N N . ALA D 1 148 ? 97.938 -49.828 -48.125 1.00 45.49 139 ALA D N 1
ATOM 14569 C CA . ALA D 1 148 ? 97.460 -49.797 -49.501 1.00 45.83 139 ALA D CA 1
ATOM 14570 C C . ALA D 1 148 ? 98.494 -50.342 -50.476 1.00 49.46 139 ALA D C 1
ATOM 14571 O O . ALA D 1 148 ? 98.131 -50.724 -51.593 1.00 54.51 139 ALA D O 1
ATOM 14573 N N . THR D 1 149 ? 99.770 -50.390 -50.082 1.00 47.79 140 THR D N 1
ATOM 14574 C CA . THR D 1 149 ? 100.793 -50.949 -50.958 1.00 48.76 140 THR D CA 1
ATOM 14575 C C . THR D 1 149 ? 100.768 -52.469 -50.912 1.00 50.25 140 THR D C 1
ATOM 14576 O O . THR D 1 149 ? 100.751 -53.127 -51.957 1.00 51.11 140 THR D O 1
ATOM 14580 N N . THR D 1 150 ? 100.734 -53.034 -49.699 1.00 47.05 141 THR D N 1
ATOM 14581 C CA . THR D 1 150 ? 100.680 -54.480 -49.532 1.00 47.70 141 THR D CA 1
ATOM 14582 C C . THR D 1 150 ? 99.492 -55.093 -50.271 1.00 51.38 141 THR D C 1
ATOM 14583 O O . THR D 1 150 ? 99.636 -56.109 -50.961 1.00 54.18 141 THR D O 1
ATOM 14587 N N . VAL D 1 151 ? 98.304 -54.505 -50.134 1.00 45.38 142 VAL D N 1
ATOM 14588 C CA . VAL D 1 151 ? 97.162 -55.064 -50.847 1.00 48.03 142 VAL D CA 1
ATOM 14589 C C . VAL D 1 151 ? 97.204 -54.657 -52.314 1.00 50.34 142 VAL D C 1
ATOM 14590 O O . VAL D 1 151 ? 96.852 -55.442 -53.202 1.00 49.06 142 VAL D O 1
ATOM 14594 N N . ASN D 1 152 ? 97.638 -53.430 -52.587 1.00 50.95 143 ASN D N 1
ATOM 14595 C CA . ASN D 1 152 ? 97.889 -52.960 -53.950 1.00 52.91 143 ASN D CA 1
ATOM 14596 C C . ASN D 1 152 ? 96.614 -52.931 -54.795 1.00 49.50 143 ASN D C 1
ATOM 14597 O O . ASN D 1 152 ? 96.590 -53.397 -55.931 1.00 53.60 143 ASN D O 1
ATOM 14602 N N . ILE D 1 153 ? 95.549 -52.361 -54.235 1.00 52.21 144 ILE D N 1
ATOM 14603 C CA . ILE D 1 153 ? 94.405 -51.909 -55.032 1.00 48.04 144 ILE D CA 1
ATOM 14604 C C . ILE D 1 153 ? 94.596 -50.416 -55.269 1.00 49.56 144 ILE D C 1
ATOM 14605 O O . ILE D 1 153 ? 95.315 -49.765 -54.497 1.00 46.25 144 ILE D O 1
ATOM 14610 N N . PRO D 1 154 ? 94.011 -49.836 -56.314 1.00 48.29 145 PRO D N 1
ATOM 14611 C CA . PRO D 1 154 ? 94.155 -48.389 -56.521 1.00 49.21 145 PRO D CA 1
ATOM 14612 C C . PRO D 1 154 ? 93.909 -47.613 -55.228 1.00 48.94 145 PRO D C 1
ATOM 14613 O O . PRO D 1 154 ? 93.032 -47.955 -54.427 1.00 47.14 145 PRO D O 1
ATOM 14617 N N . ALA D 1 155 ? 94.725 -46.582 -55.008 1.00 48.33 146 ALA D N 1
ATOM 14618 C CA . ALA D 1 155 ? 94.714 -45.858 -53.748 1.00 43.99 146 ALA D CA 1
ATOM 14619 C C . ALA D 1 155 ? 95.100 -44.405 -53.984 1.00 48.87 146 ALA D C 1
ATOM 14620 O O . ALA D 1 155 ? 95.854 -44.086 -54.909 1.00 47.51 146 ALA D O 1
ATOM 14622 N N . ILE D 1 156 ? 94.584 -43.528 -53.129 1.00 42.50 147 ILE D N 1
ATOM 14623 C CA . ILE D 1 156 ? 94.938 -42.115 -53.171 1.00 43.29 147 ILE D CA 1
ATOM 14624 C C . ILE D 1 156 ? 94.875 -41.565 -51.755 1.00 43.88 147 ILE D C 1
ATOM 14625 O O . ILE D 1 156 ? 94.025 -41.968 -50.953 1.00 43.11 147 ILE D O 1
ATOM 14630 N N . VAL D 1 157 ? 95.801 -40.666 -51.442 1.00 41.74 148 VAL D N 1
ATOM 14631 C CA . VAL D 1 157 ? 95.866 -40.026 -50.131 1.00 45.96 148 VAL D CA 1
ATOM 14632 C C . VAL D 1 157 ? 95.056 -38.728 -50.158 1.00 49.80 148 VAL D C 1
ATOM 14633 O O . VAL D 1 157 ? 95.179 -37.924 -51.093 1.00 46.87 148 VAL D O 1
ATOM 14637 N N . LEU D 1 158 ? 94.221 -38.520 -49.135 1.00 44.83 149 LEU D N 1
ATOM 14638 C CA . LEU D 1 158 ? 93.576 -37.229 -48.907 1.00 41.74 149 LEU D CA 1
ATOM 14639 C C . LEU D 1 158 ? 94.070 -36.654 -47.588 1.00 40.43 149 LEU D C 1
ATOM 14640 O O . LEU D 1 158 ? 93.666 -37.114 -46.517 1.00 43.40 149 LEU D O 1
ATOM 14645 N N . SER D 1 159 ? 94.935 -35.652 -47.662 1.00 45.11 150 SER D N 1
ATOM 14646 C CA . SER D 1 159 ? 95.490 -35.049 -46.458 1.00 43.53 150 SER D CA 1
ATOM 14647 C C . SER D 1 159 ? 94.459 -34.180 -45.760 1.00 41.06 150 SER D C 1
ATOM 14648 O O . SER D 1 159 ? 93.603 -33.561 -46.393 1.00 43.04 150 SER D O 1
ATOM 14651 N N . GLY D 1 160 ? 94.554 -34.137 -44.435 1.00 43.74 151 GLY D N 1
ATOM 14652 C CA . GLY D 1 160 ? 93.678 -33.302 -43.640 1.00 40.85 151 GLY D CA 1
ATOM 14653 C C . GLY D 1 160 ? 94.093 -31.847 -43.649 1.00 43.15 151 GLY D C 1
ATOM 14654 O O . GLY D 1 160 ? 93.275 -30.967 -43.931 1.00 43.10 151 GLY D O 1
ATOM 14655 N N . GLY D 1 161 ? 95.361 -31.579 -43.338 1.00 42.13 152 GLY D N 1
ATOM 14656 C CA . GLY D 1 161 ? 95.863 -30.227 -43.350 1.00 40.69 152 GLY D CA 1
ATOM 14657 C C . GLY D 1 161 ? 96.253 -29.704 -41.980 1.00 44.40 152 GLY D C 1
ATOM 14658 O O . GLY D 1 161 ? 95.749 -30.144 -40.932 1.00 43.11 152 GLY D O 1
ATOM 14659 N N . PRO D 1 162 ? 97.173 -28.744 -41.968 1.00 42.57 153 PRO D N 1
ATOM 14660 C CA . PRO D 1 162 ? 97.550 -28.095 -40.710 1.00 40.51 153 PRO D CA 1
ATOM 14661 C C . PRO D 1 162 ? 96.412 -27.257 -40.156 1.00 39.75 153 PRO D C 1
ATOM 14662 O O . PRO D 1 162 ? 95.515 -26.818 -40.880 1.00 40.66 153 PRO D O 1
ATOM 14666 N N . MET D 1 163 ? 96.469 -27.036 -38.844 1.00 37.81 154 MET D N 1
ATOM 14667 C CA . MET D 1 163 ? 95.694 -25.987 -38.199 1.00 40.75 154 MET D CA 1
ATOM 14668 C C . MET D 1 163 ? 96.118 -24.614 -38.717 1.00 44.17 154 MET D C 1
ATOM 14669 O O . MET D 1 163 ? 97.156 -24.454 -39.377 1.00 44.74 154 MET D O 1
ATOM 14674 N N . LEU D 1 164 ? 95.316 -23.601 -38.391 1.00 46.13 155 LEU D N 1
ATOM 14675 C CA . LEU D 1 164 ? 95.701 -22.235 -38.746 1.00 46.53 155 LEU D CA 1
ATOM 14676 C C . LEU D 1 164 ? 96.859 -21.740 -37.876 1.00 43.71 155 LEU D C 1
ATOM 14677 O O . LEU D 1 164 ? 97.244 -22.361 -36.883 1.00 43.43 155 LEU D O 1
ATOM 14682 N N . ASP D 1 165 ? 97.430 -20.606 -38.286 1.00 45.30 156 ASP D N 1
ATOM 14683 C CA . ASP D 1 165 ? 98.468 -19.933 -37.506 1.00 46.26 156 ASP D CA 1
ATOM 14684 C C . ASP D 1 165 ? 98.022 -19.735 -36.058 1.00 47.35 156 ASP D C 1
ATOM 14685 O O . ASP D 1 165 ? 96.917 -19.261 -35.789 1.00 48.38 156 ASP D O 1
ATOM 14690 N N . GLY D 1 166 ? 98.901 -20.093 -35.108 1.00 43.65 157 GLY D N 1
ATOM 14691 C CA . GLY D 1 166 ? 98.691 -19.737 -33.713 1.00 49.50 157 GLY D CA 1
ATOM 14692 C C . GLY D 1 166 ? 99.387 -18.434 -33.335 1.00 51.63 157 GLY D C 1
ATOM 14693 O O . GLY D 1 166 ? 100.568 -18.234 -33.642 1.00 47.86 157 GLY D O 1
ATOM 14694 N N . TRP D 1 167 ? 98.653 -17.547 -32.667 1.00 52.55 158 TRP D N 1
ATOM 14695 C CA . TRP D 1 167 ? 99.231 -16.301 -32.170 1.00 58.59 158 TRP D CA 1
ATOM 14696 C C . TRP D 1 167 ? 99.078 -16.218 -30.659 1.00 63.45 158 TRP D C 1
ATOM 14697 O O . TRP D 1 167 ? 98.035 -16.598 -30.106 1.00 71.30 158 TRP D O 1
ATOM 14708 N N . HIS D 1 168 ? 100.128 -15.737 -29.995 1.00 67.17 159 HIS D N 1
ATOM 14709 C CA . HIS D 1 168 ? 100.018 -15.322 -28.599 1.00 76.67 159 HIS D CA 1
ATOM 14710 C C . HIS D 1 168 ? 100.940 -14.137 -28.371 1.00 83.58 159 HIS D C 1
ATOM 14711 O O . HIS D 1 168 ? 102.155 -14.246 -28.584 1.00 79.09 159 HIS D O 1
ATOM 14718 N N . GLU D 1 169 ? 100.343 -13.020 -27.933 1.00 89.27 160 GLU D N 1
ATOM 14719 C CA . GLU D 1 169 ? 101.021 -11.728 -27.782 1.00 86.65 160 GLU D CA 1
ATOM 14720 C C . GLU D 1 169 ? 101.632 -11.270 -29.104 1.00 82.59 160 GLU D C 1
ATOM 14721 O O . GLU D 1 169 ? 102.800 -10.877 -29.175 1.00 80.93 160 GLU D O 1
ATOM 14727 N N . ASN D 1 170 ? 100.819 -11.331 -30.162 1.00 78.68 161 ASN D N 1
ATOM 14728 C CA . ASN D 1 170 ? 101.217 -10.893 -31.502 1.00 82.91 161 ASN D CA 1
ATOM 14729 C C . ASN D 1 170 ? 102.487 -11.587 -31.995 1.00 86.61 161 ASN D C 1
ATOM 14730 O O . ASN D 1 170 ? 103.252 -11.015 -32.782 1.00 87.90 161 ASN D O 1
ATOM 14735 N N . GLU D 1 171 ? 102.723 -12.819 -31.544 1.00 80.12 162 GLU D N 1
ATOM 14736 C CA . GLU D 1 171 ? 103.864 -13.609 -31.981 1.00 78.58 162 GLU D CA 1
ATOM 14737 C C . GLU D 1 171 ? 103.377 -14.949 -32.511 1.00 64.70 162 GLU D C 1
ATOM 14738 O O . GLU D 1 171 ? 102.494 -15.571 -31.915 1.00 60.25 162 GLU D O 1
ATOM 14744 N N . LEU D 1 172 ? 103.952 -15.376 -33.641 1.00 59.95 163 LEU D N 1
ATOM 14745 C CA . LEU D 1 172 ? 103.647 -16.682 -34.221 1.00 55.17 163 LEU D CA 1
ATOM 14746 C C . LEU D 1 172 ? 104.092 -17.795 -33.281 1.00 58.88 163 LEU D C 1
ATOM 14747 O O . LEU D 1 172 ? 105.273 -17.889 -32.915 1.00 60.39 163 LEU D O 1
ATOM 14752 N N . VAL D 1 173 ? 103.152 -18.649 -32.899 1.00 45.81 164 VAL D N 1
ATOM 14753 C CA . VAL D 1 173 ? 103.416 -19.703 -31.939 1.00 51.76 164 VAL D CA 1
ATOM 14754 C C . VAL D 1 173 ? 103.040 -21.045 -32.596 1.00 58.70 164 VAL D C 1
ATOM 14755 O O . VAL D 1 173 ? 101.887 -21.258 -33.005 1.00 56.11 164 VAL D O 1
ATOM 14759 N N . GLY D 1 174 ? 104.034 -21.914 -32.769 1.00 53.95 165 GLY D N 1
ATOM 14760 C CA . GLY D 1 174 ? 103.872 -23.130 -33.557 1.00 56.54 165 GLY D CA 1
ATOM 14761 C C . GLY D 1 174 ? 103.582 -24.360 -32.712 1.00 54.32 165 GLY D C 1
ATOM 14762 O O . GLY D 1 174 ? 104.190 -24.561 -31.660 1.00 52.84 165 GLY D O 1
ATOM 14763 N N . SER D 1 175 ? 102.638 -25.177 -33.191 1.00 50.69 166 SER D N 1
ATOM 14764 C CA . SER D 1 175 ? 102.373 -26.495 -32.608 1.00 52.86 166 SER D CA 1
ATOM 14765 C C . SER D 1 175 ? 103.664 -27.249 -32.317 1.00 47.68 166 SER D C 1
ATOM 14766 O O . SER D 1 175 ? 104.527 -27.395 -33.191 1.00 46.27 166 SER D O 1
ATOM 14769 N N . GLY D 1 176 ? 103.788 -27.728 -31.082 1.00 47.79 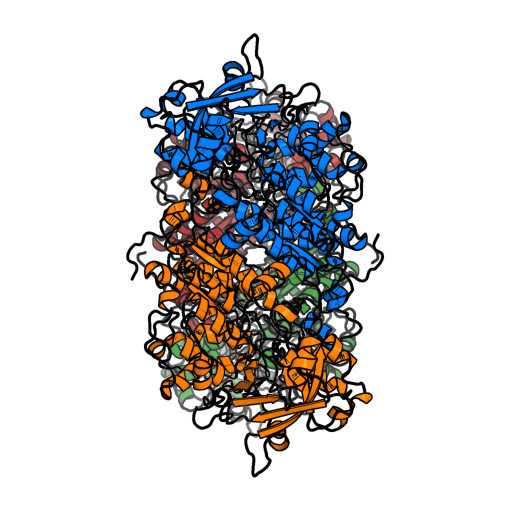167 GLY D N 1
ATOM 14770 C CA . GLY D 1 176 ? 104.954 -28.495 -30.692 1.00 51.58 167 GLY D CA 1
ATOM 14771 C C . GLY D 1 176 ? 106.140 -27.631 -30.333 1.00 53.37 167 GLY D C 1
ATOM 14772 O O . GLY D 1 176 ? 106.589 -27.643 -29.183 1.00 54.56 167 GLY D O 1
ATOM 14773 N N . THR D 1 177 ? 106.649 -26.867 -31.309 1.00 54.56 168 THR D N 1
ATOM 14774 C CA . THR D 1 177 ? 107.791 -25.988 -31.060 1.00 55.90 168 THR D CA 1
ATOM 14775 C C . THR D 1 177 ? 107.567 -25.068 -29.866 1.00 58.06 168 THR D C 1
ATOM 14776 O O . THR D 1 177 ? 108.523 -24.734 -29.159 1.00 56.06 168 THR D O 1
ATOM 14780 N N . VAL D 1 178 ? 106.318 -24.658 -29.617 1.00 56.71 169 VAL D N 1
ATOM 14781 C CA . VAL D 1 178 ? 106.032 -23.838 -28.443 1.00 58.30 169 VAL D CA 1
ATOM 14782 C C . VAL D 1 178 ? 106.404 -24.592 -27.168 1.00 62.63 169 VAL D C 1
ATOM 14783 O O . VAL D 1 178 ? 106.976 -24.010 -26.237 1.00 65.14 169 VAL D O 1
ATOM 14787 N N . ILE D 1 179 ? 106.128 -25.902 -27.121 1.00 55.60 170 ILE D N 1
ATOM 14788 C CA . ILE D 1 179 ? 106.433 -26.689 -25.926 1.00 55.99 170 ILE D CA 1
ATOM 14789 C C . ILE D 1 179 ? 107.936 -26.704 -25.641 1.00 56.89 170 ILE D C 1
ATOM 14790 O O . ILE D 1 179 ? 108.363 -26.554 -24.490 1.00 58.61 170 ILE D O 1
ATOM 14795 N N . TRP D 1 180 ? 108.767 -26.890 -26.665 1.00 52.87 171 TRP D N 1
ATOM 14796 C CA . TRP D 1 180 ? 110.200 -26.992 -26.393 1.00 56.22 171 TRP D CA 1
ATOM 14797 C C . TRP D 1 180 ? 110.773 -25.641 -25.991 1.00 62.96 171 TRP D C 1
ATOM 14798 O O . TRP D 1 180 ? 111.518 -25.542 -25.006 1.00 63.56 171 TRP D O 1
ATOM 14809 N N . ARG D 1 181 ? 110.421 -24.584 -26.734 1.00 62.80 172 ARG D N 1
ATOM 14810 C CA . ARG D 1 181 ? 110.804 -23.230 -26.346 1.00 61.93 172 ARG D CA 1
ATOM 14811 C C . ARG D 1 181 ? 110.236 -22.846 -24.983 1.00 63.19 172 ARG D C 1
ATOM 14812 O O . ARG D 1 181 ? 110.898 -22.137 -24.220 1.00 69.20 172 ARG D O 1
ATOM 14820 N N . SER D 1 182 ? 109.028 -23.310 -24.646 1.00 59.81 173 SER D N 1
ATOM 14821 C CA . SER D 1 182 ? 108.489 -23.023 -23.317 1.00 67.32 173 SER D CA 1
ATOM 14822 C C . SER D 1 182 ? 109.234 -23.782 -22.232 1.00 66.87 173 SER D C 1
ATOM 14823 O O . SER D 1 182 ? 109.334 -23.296 -21.103 1.00 69.73 173 SER D O 1
ATOM 14826 N N . ARG D 1 183 ? 109.713 -24.991 -22.535 1.00 68.24 174 ARG D N 1
ATOM 14827 C CA . ARG D 1 183 ? 110.489 -25.738 -21.554 1.00 63.57 174 ARG D CA 1
ATOM 14828 C C . ARG D 1 183 ? 111.741 -24.965 -21.148 1.00 65.76 174 ARG D C 1
ATOM 14829 O O . ARG D 1 183 ? 112.083 -24.913 -19.962 1.00 67.64 174 ARG D O 1
ATOM 14837 N N . ARG D 1 184 ? 112.434 -24.349 -22.118 1.00 63.80 175 ARG D N 1
ATOM 14838 C CA . ARG D 1 184 ? 113.628 -23.566 -21.796 1.00 65.19 175 ARG D CA 1
ATOM 14839 C C . ARG D 1 184 ? 113.273 -22.309 -21.012 1.00 69.39 175 ARG D C 1
ATOM 14840 O O . ARG D 1 184 ? 114.016 -21.902 -20.112 1.00 70.63 175 ARG D O 1
ATOM 14848 N N . LYS D 1 185 ? 112.138 -21.684 -21.332 1.00 68.25 176 LYS D N 1
ATOM 14849 C CA . LYS D 1 185 ? 111.749 -20.461 -20.638 1.00 72.47 176 LYS D CA 1
ATOM 14850 C C . LYS D 1 185 ? 111.293 -20.747 -19.210 1.00 74.35 176 LYS D C 1
ATOM 14851 O O . LYS D 1 185 ? 111.662 -20.020 -18.283 1.00 78.92 176 LYS D O 1
ATOM 14857 N N . LEU D 1 186 ? 110.499 -21.802 -19.007 1.00 75.30 177 LEU D N 1
ATOM 14858 C CA . LEU D 1 186 ? 110.062 -22.152 -17.656 1.00 73.67 177 LEU D CA 1
ATOM 14859 C C . LEU D 1 186 ? 111.241 -22.493 -16.757 1.00 75.88 177 LEU D C 1
ATOM 14860 O O . LEU D 1 186 ? 111.201 -22.219 -15.552 1.00 74.54 177 LEU D O 1
ATOM 14865 N N . ALA D 1 187 ? 112.293 -23.097 -17.319 1.00 74.61 178 ALA D N 1
ATOM 14866 C CA . ALA D 1 187 ? 113.435 -23.485 -16.500 1.00 75.48 178 ALA D CA 1
ATOM 14867 C C . ALA D 1 187 ? 114.239 -22.266 -16.078 1.00 82.61 178 ALA D C 1
ATOM 14868 O O . ALA D 1 187 ? 114.744 -22.208 -14.949 1.00 85.83 178 ALA D O 1
ATOM 14870 N N . ALA D 1 188 ? 114.370 -21.283 -16.973 1.00 81.96 179 ALA D N 1
ATOM 14871 C CA . ALA D 1 188 ? 114.943 -19.987 -16.642 1.00 82.61 179 ALA D CA 1
ATOM 14872 C C . ALA D 1 188 ? 113.933 -19.051 -15.982 1.00 82.86 179 ALA D C 1
ATOM 14873 O O . ALA D 1 188 ? 114.172 -17.837 -15.951 1.00 93.80 179 ALA D O 1
ATOM 14875 N N . GLY D 1 189 ? 112.819 -19.585 -15.487 1.00 79.03 180 GLY D N 1
ATOM 14876 C CA . GLY D 1 189 ? 111.875 -18.806 -14.685 1.00 79.95 180 GLY D CA 1
ATOM 14877 C C . GLY D 1 189 ? 111.299 -17.578 -15.361 1.00 86.89 180 GLY D C 1
ATOM 14878 O O . GLY D 1 189 ? 110.991 -16.588 -14.682 1.00 93.74 180 GLY D O 1
ATOM 14879 N N . GLU D 1 190 ? 111.127 -17.617 -16.690 1.00 83.74 181 GLU D N 1
ATOM 14880 C CA . GLU D 1 190 ? 110.633 -16.469 -17.450 1.00 81.41 181 GLU D CA 1
ATOM 14881 C C . GLU D 1 190 ? 109.141 -16.531 -17.761 1.00 82.39 181 GLU D C 1
ATOM 14882 O O . GLU D 1 190 ? 108.605 -15.563 -18.314 1.00 84.09 181 GLU D O 1
ATOM 14888 N N . ILE D 1 191 ? 108.466 -17.633 -17.431 1.00 80.76 182 ILE D N 1
ATOM 14889 C CA . ILE D 1 191 ? 107.028 -17.778 -17.631 1.00 79.34 182 ILE D CA 1
ATOM 14890 C C . ILE D 1 191 ? 106.488 -18.623 -16.489 1.00 83.28 182 ILE D C 1
ATOM 14891 O O . ILE D 1 191 ? 107.182 -19.504 -15.972 1.00 84.62 182 ILE D O 1
ATOM 14896 N N . THR D 1 192 ? 105.238 -18.369 -16.099 1.00 83.22 183 THR D N 1
ATOM 14897 C CA . THR D 1 192 ? 104.637 -19.158 -15.032 1.00 85.39 183 THR D CA 1
ATOM 14898 C C . THR D 1 192 ? 104.243 -20.536 -15.553 1.00 85.03 183 THR D C 1
ATOM 14899 O O . THR D 1 192 ? 104.480 -20.884 -16.710 1.00 90.59 183 THR D O 1
ATOM 14903 N N . GLU D 1 193 ? 103.618 -21.337 -14.693 1.00 90.82 184 GLU D N 1
ATOM 14904 C CA . GLU D 1 193 ? 103.207 -22.667 -15.128 1.00 91.67 184 GLU D CA 1
ATOM 14905 C C . GLU D 1 193 ? 101.864 -22.635 -15.852 1.00 90.32 184 GLU D C 1
ATOM 14906 O O . GLU D 1 193 ? 101.660 -23.398 -16.808 1.00 85.98 184 GLU D O 1
ATOM 14912 N N . GLU D 1 194 ? 100.939 -21.762 -15.420 1.00 92.87 185 GLU D N 1
ATOM 14913 C CA . GLU D 1 194 ? 99.702 -21.580 -16.175 1.00 91.56 185 GLU D CA 1
ATOM 14914 C C . GLU D 1 194 ? 99.948 -20.812 -17.474 1.00 85.15 185 GLU D C 1
ATOM 14915 O O . GLU D 1 194 ? 99.137 -20.899 -18.397 1.00 88.53 185 GLU D O 1
ATOM 14921 N N . GLU D 1 195 ? 101.081 -20.123 -17.599 1.00 82.21 186 GLU D N 1
ATOM 14922 C CA . GLU D 1 195 ? 101.424 -19.491 -18.873 1.00 90.59 186 GLU D CA 1
ATOM 14923 C C . GLU D 1 195 ? 101.957 -20.506 -19.885 1.00 83.99 186 GLU D C 1
ATOM 14924 O O . GLU D 1 195 ? 101.745 -20.361 -21.098 1.00 78.92 186 GLU D O 1
ATOM 14930 N N . PHE D 1 196 ? 102.685 -21.514 -19.402 1.00 82.61 187 PHE D N 1
ATOM 14931 C CA . PHE D 1 196 ? 103.079 -22.637 -20.246 1.00 80.03 187 PHE D CA 1
ATOM 14932 C C . PHE D 1 196 ? 101.848 -23.320 -20.837 1.00 81.53 187 PHE D C 1
ATOM 14933 O O . PHE D 1 196 ? 101.727 -23.469 -22.059 1.00 79.51 187 PHE D O 1
ATOM 14941 N N . ILE D 1 197 ? 100.911 -23.726 -19.975 1.00 77.60 188 ILE D N 1
ATOM 14942 C CA . ILE D 1 197 ? 99.657 -24.317 -20.430 1.00 75.84 188 ILE D CA 1
ATOM 14943 C C . ILE D 1 197 ? 98.914 -23.366 -21.365 1.00 78.97 188 ILE D C 1
ATOM 14944 O O . ILE D 1 197 ? 98.245 -23.802 -22.311 1.00 79.73 188 ILE D O 1
ATOM 14949 N N . ASP D 1 198 ? 99.051 -22.059 -21.143 1.00 82.01 189 ASP D N 1
ATOM 14950 C CA . ASP D 1 198 ? 98.340 -21.062 -21.937 1.00 80.29 189 ASP D CA 1
ATOM 14951 C C . ASP D 1 198 ? 98.862 -21.015 -23.371 1.00 74.48 189 ASP D C 1
ATOM 14952 O O . ASP D 1 198 ? 98.088 -21.119 -24.330 1.00 71.84 189 ASP D O 1
ATOM 14957 N N . ARG D 1 199 ? 100.174 -20.820 -23.538 1.00 76.16 190 ARG D N 1
ATOM 14958 C CA . ARG D 1 199 ? 100.720 -20.634 -24.880 1.00 73.88 190 ARG D CA 1
ATOM 14959 C C . ARG D 1 199 ? 100.676 -21.921 -25.685 1.00 72.20 190 ARG D C 1
ATOM 14960 O O . ARG D 1 199 ? 100.603 -21.880 -26.918 1.00 68.39 190 ARG D O 1
ATOM 14968 N N . ALA D 1 200 ? 100.714 -23.068 -25.007 1.00 75.60 191 ALA D N 1
ATOM 14969 C CA . ALA D 1 200 ? 100.430 -24.334 -25.669 1.00 64.20 191 ALA D CA 1
ATOM 14970 C C . ALA D 1 200 ? 99.037 -24.334 -26.290 1.00 63.97 191 ALA D C 1
ATOM 14971 O O . ALA D 1 200 ? 98.855 -24.782 -27.430 1.00 61.46 191 ALA D O 1
ATOM 14973 N N . ALA D 1 201 ? 98.036 -23.846 -25.549 1.00 64.71 192 ALA D N 1
ATOM 14974 C CA . ALA D 1 201 ? 96.680 -23.789 -26.082 1.00 62.15 192 ALA D CA 1
ATOM 14975 C C . ALA D 1 201 ? 96.562 -22.785 -27.221 1.00 62.44 192 ALA D C 1
ATOM 14976 O O . ALA D 1 201 ? 95.778 -23.003 -28.152 1.00 64.92 192 ALA D O 1
ATOM 14978 N N . SER D 1 202 ? 97.321 -21.684 -27.172 1.00 61.46 193 SER D N 1
ATOM 14979 C CA . SER D 1 202 ? 97.259 -20.700 -28.248 1.00 61.38 193 SER D CA 1
ATOM 14980 C C . SER D 1 202 ? 97.758 -21.260 -29.570 1.00 58.64 193 SER D C 1
ATOM 14981 O O . SER D 1 202 ? 97.403 -20.737 -30.631 1.00 55.13 193 SER D O 1
ATOM 14984 N N . SER D 1 203 ? 98.571 -22.311 -29.526 1.00 59.71 194 SER D N 1
ATOM 14985 C CA . SER D 1 203 ? 99.169 -22.868 -30.722 1.00 52.03 194 SER D CA 1
ATOM 14986 C C . SER D 1 203 ? 98.238 -23.807 -31.464 1.00 52.29 194 SER D C 1
ATOM 14987 O O . SER D 1 203 ? 98.601 -24.271 -32.548 1.00 58.08 194 SER D O 1
ATOM 14990 N N . ALA D 1 204 ? 97.066 -24.118 -30.912 1.00 50.59 195 ALA D N 1
ATOM 14991 C CA . ALA D 1 204 ? 96.139 -25.075 -31.509 1.00 51.21 195 ALA D CA 1
ATOM 14992 C C . ALA D 1 204 ? 94.827 -24.339 -31.709 1.00 51.50 195 ALA D C 1
ATOM 14993 O O . ALA D 1 204 ? 93.863 -24.564 -30.961 1.00 57.62 195 ALA D O 1
ATOM 14995 N N . PRO D 1 205 ? 94.746 -23.466 -32.713 1.00 46.31 196 PRO D N 1
ATOM 14996 C CA . PRO D 1 205 ? 93.584 -22.583 -32.863 1.00 46.92 196 PRO D CA 1
ATOM 14997 C C . PRO D 1 205 ? 92.410 -23.136 -33.657 1.00 51.92 196 PRO D C 1
ATOM 14998 O O . PRO D 1 205 ? 91.398 -22.427 -33.755 1.00 50.97 196 PRO D O 1
ATOM 15002 N N . SER D 1 206 ? 92.499 -24.345 -34.222 1.00 48.00 197 SER D N 1
ATOM 15003 C CA . SER D 1 206 ? 91.491 -24.824 -35.164 1.00 45.01 197 SER D CA 1
ATOM 15004 C C . SER D 1 206 ? 91.608 -26.337 -35.316 1.00 49.16 197 SER D C 1
ATOM 15005 O O . SER D 1 206 ? 92.539 -26.966 -34.806 1.00 48.27 197 SER D O 1
ATOM 15008 N N . ALA D 1 207 ? 90.656 -26.920 -36.041 1.00 46.97 198 ALA D N 1
ATOM 15009 C CA . ALA D 1 207 ? 90.849 -28.270 -36.544 1.00 45.52 198 ALA D CA 1
ATOM 15010 C C . ALA D 1 207 ? 92.141 -28.327 -37.366 1.00 46.01 198 ALA D C 1
ATOM 15011 O O . ALA D 1 207 ? 92.656 -27.298 -37.811 1.00 45.78 198 ALA D O 1
ATOM 15013 N N . GLY D 1 208 ? 92.670 -29.539 -37.555 1.00 42.62 199 GLY D N 1
ATOM 15014 C CA . GLY D 1 208 ? 93.876 -29.775 -38.336 1.00 40.62 199 GLY D CA 1
ATOM 15015 C C . GLY D 1 208 ? 94.988 -30.420 -37.524 1.00 41.06 199 GLY D C 1
ATOM 15016 O O . GLY D 1 208 ? 94.826 -30.761 -36.353 1.00 41.74 199 GLY D O 1
ATOM 15017 N N . HIS D 1 209 ? 96.138 -30.593 -38.179 1.00 40.93 200 HIS D N 1
ATOM 15018 C CA . HIS D 1 209 ? 97.288 -31.218 -37.525 1.00 46.77 200 HIS D CA 1
ATOM 15019 C C . HIS D 1 209 ? 98.327 -30.143 -37.170 1.00 49.10 200 HIS D C 1
ATOM 15020 O O . HIS D 1 209 ? 98.064 -28.947 -37.278 1.00 42.62 200 HIS D O 1
ATOM 15027 N N . CYS D 1 210 ? 99.508 -30.562 -36.710 1.00 48.68 201 CYS D N 1
ATOM 15028 C CA . CYS D 1 210 ? 100.496 -29.601 -36.230 1.00 47.68 201 CYS D CA 1
ATOM 15029 C C . CYS D 1 210 ? 100.857 -28.635 -37.340 1.00 47.72 201 CYS D C 1
ATOM 15030 O O . CYS D 1 210 ? 101.199 -29.060 -38.447 1.00 48.50 201 CYS D O 1
ATOM 15033 N N . ASN D 1 211 ? 100.768 -27.329 -37.042 1.00 46.42 202 ASN D N 1
ATOM 15034 C CA . ASN D 1 211 ? 100.887 -26.287 -38.059 1.00 41.85 202 ASN D CA 1
ATOM 15035 C C . ASN D 1 211 ? 102.331 -25.903 -38.348 1.00 45.95 202 ASN D C 1
ATOM 15036 O O . ASN D 1 211 ? 102.568 -25.000 -39.160 1.00 45.07 202 ASN D O 1
ATOM 15041 N N . THR D 1 212 ? 103.287 -26.569 -37.715 1.00 44.96 203 THR D N 1
ATOM 15042 C CA . THR D 1 212 ? 104.697 -26.463 -38.042 1.00 44.16 203 THR D CA 1
ATOM 15043 C C . THR D 1 212 ? 105.070 -27.522 -39.080 1.00 46.25 203 THR D C 1
ATOM 15044 O O . THR D 1 212 ? 104.265 -28.380 -39.443 1.00 48.01 203 THR D O 1
ATOM 15048 N N . MET D 1 213 ? 106.306 -27.448 -39.578 1.00 50.45 204 MET D N 1
ATOM 15049 C CA . MET D 1 213 ? 106.838 -28.470 -40.483 1.00 46.48 204 MET D CA 1
ATOM 15050 C C . MET D 1 213 ? 107.292 -29.685 -39.672 1.00 49.68 204 MET D C 1
ATOM 15051 O O . MET D 1 213 ? 108.470 -30.037 -39.599 1.00 48.67 204 MET D O 1
ATOM 15056 N N . GLY D 1 214 ? 106.320 -30.307 -39.021 1.00 48.29 205 GLY D N 1
ATOM 15057 C CA . GLY D 1 214 ? 106.560 -31.483 -38.221 1.00 49.89 205 GLY D CA 1
ATOM 15058 C C . GLY D 1 214 ? 106.404 -32.733 -39.052 1.00 53.28 205 GLY D C 1
ATOM 15059 O O . GLY D 1 214 ? 106.536 -32.721 -40.284 1.00 46.20 205 GLY D O 1
ATOM 15060 N N . THR D 1 215 ? 106.106 -33.835 -38.360 1.00 48.69 206 THR D N 1
ATOM 15061 C CA . THR D 1 215 ? 105.999 -35.100 -39.067 1.00 48.58 206 THR D CA 1
ATOM 15062 C C . THR D 1 215 ? 104.765 -35.119 -39.959 1.00 48.88 206 THR D C 1
ATOM 15063 O O . THR D 1 215 ? 104.831 -35.581 -41.108 1.00 46.84 206 THR D O 1
ATOM 15067 N N . ALA D 1 216 ? 103.641 -34.592 -39.463 1.00 43.57 207 ALA D N 1
ATOM 15068 C CA . ALA D 1 216 ? 102.422 -34.559 -40.266 1.00 43.63 207 ALA D CA 1
ATOM 15069 C C . ALA D 1 216 ? 102.606 -33.719 -41.527 1.00 46.70 207 ALA D C 1
ATOM 15070 O O . ALA D 1 216 ? 102.233 -34.143 -42.629 1.00 46.46 207 ALA D O 1
ATOM 15072 N N . SER D 1 217 ? 103.170 -32.514 -41.383 1.00 43.78 208 SER D N 1
ATOM 15073 C CA . SER D 1 217 ? 103.375 -31.659 -42.544 1.00 38.62 208 SER D CA 1
ATOM 15074 C C . SER D 1 217 ? 104.367 -32.293 -43.501 1.00 43.51 208 SER D C 1
ATOM 15075 O O . SER D 1 217 ? 104.160 -32.281 -44.722 1.00 44.40 208 SER D O 1
ATOM 15078 N N . THR D 1 218 ? 105.455 -32.854 -42.957 1.00 44.44 209 THR D N 1
ATOM 15079 C CA . THR D 1 218 ? 106.444 -33.548 -43.777 1.00 42.40 209 THR D CA 1
ATOM 15080 C C . THR D 1 218 ? 105.835 -34.748 -44.489 1.00 46.10 209 THR D C 1
ATOM 15081 O O . THR D 1 218 ? 105.960 -34.881 -45.714 1.00 46.27 209 THR D O 1
ATOM 15085 N N . MET D 1 219 ? 105.176 -35.640 -43.732 1.00 40.17 210 MET D N 1
ATOM 15086 C CA . MET D 1 219 ? 104.682 -36.882 -44.317 1.00 43.57 210 MET D CA 1
ATOM 15087 C C . MET D 1 219 ? 103.609 -36.616 -45.358 1.00 43.71 210 MET D C 1
ATOM 15088 O O . MET D 1 219 ? 103.555 -37.290 -46.392 1.00 42.12 210 MET D O 1
ATOM 15093 N N . ASN D 1 220 ? 102.778 -35.602 -45.136 1.00 44.26 211 ASN D N 1
ATOM 15094 C CA . ASN D 1 220 ? 101.759 -35.307 -46.135 1.00 46.25 211 ASN D CA 1
ATOM 15095 C C . ASN D 1 220 ? 102.358 -34.677 -47.391 1.00 47.32 211 ASN D C 1
ATOM 15096 O O . ASN D 1 220 ? 101.909 -34.985 -48.507 1.00 44.77 211 ASN D O 1
ATOM 15101 N N . ALA D 1 221 ? 103.409 -33.855 -47.241 1.00 44.60 212 ALA D N 1
ATOM 15102 C CA . ALA D 1 221 ? 104.164 -33.396 -48.405 1.00 41.38 212 ALA D CA 1
ATOM 15103 C C . ALA D 1 221 ? 104.863 -34.558 -49.094 1.00 47.70 212 ALA D C 1
ATOM 15104 O O . ALA D 1 221 ? 104.973 -34.594 -50.329 1.00 47.55 212 ALA D O 1
ATOM 15106 N N . VAL D 1 222 ? 105.333 -35.531 -48.312 1.00 48.50 213 VAL D N 1
ATOM 15107 C CA . VAL D 1 222 ? 105.981 -36.692 -48.901 1.00 45.69 213 VAL D CA 1
ATOM 15108 C C . VAL D 1 222 ? 104.995 -37.491 -49.736 1.00 45.22 213 VAL D C 1
ATOM 15109 O O . VAL D 1 222 ? 105.350 -38.020 -50.793 1.00 46.67 213 VAL D O 1
ATOM 15113 N N . ALA D 1 223 ? 103.738 -37.578 -49.295 1.00 43.07 214 ALA D N 1
ATOM 15114 C CA . ALA D 1 223 ? 102.741 -38.258 -50.118 1.00 40.38 214 ALA D CA 1
ATOM 15115 C C . ALA D 1 223 ? 102.537 -37.536 -51.444 1.00 43.64 214 ALA D C 1
ATOM 15116 O O . ALA D 1 223 ? 102.349 -38.176 -52.479 1.00 48.00 214 ALA D O 1
ATOM 15118 N N . GLU D 1 224 ? 102.563 -36.200 -51.439 1.00 47.25 215 GLU D N 1
ATOM 15119 C CA . GLU D 1 224 ? 102.480 -35.474 -52.705 1.00 48.09 215 GLU D CA 1
ATOM 15120 C C . GLU D 1 224 ? 103.709 -35.734 -53.568 1.00 47.93 215 GLU D C 1
ATOM 15121 O O . GLU D 1 224 ? 103.582 -35.992 -54.775 1.00 49.80 215 GLU D O 1
ATOM 15127 N N . ALA D 1 225 ? 104.906 -35.681 -52.964 1.00 46.26 216 ALA D N 1
ATOM 15128 C CA . ALA D 1 225 ? 106.134 -35.974 -53.703 1.00 45.44 216 ALA D CA 1
ATOM 15129 C C . ALA D 1 225 ? 106.176 -37.420 -54.210 1.00 48.99 216 ALA D C 1
ATOM 15130 O O . ALA D 1 225 ? 106.770 -37.687 -55.258 1.00 54.40 216 ALA D O 1
ATOM 15132 N N . LEU D 1 226 ? 105.569 -38.370 -53.492 1.00 43.88 217 LEU D N 1
ATOM 15133 C CA . LEU D 1 226 ? 105.544 -39.743 -53.984 1.00 45.89 217 LEU D CA 1
ATOM 15134 C C . LEU D 1 226 ? 104.634 -39.914 -55.191 1.00 48.49 217 LEU D C 1
ATOM 15135 O O . LEU D 1 226 ? 104.799 -40.888 -55.936 1.00 53.49 217 LEU D O 1
ATOM 15140 N N . GLY D 1 227 ? 103.691 -38.998 -55.399 1.00 45.12 218 GLY D N 1
ATOM 15141 C CA . GLY D 1 227 ? 102.717 -39.111 -56.462 1.00 47.87 218 GLY D CA 1
ATOM 15142 C C . GLY D 1 227 ? 101.383 -39.674 -56.035 1.00 48.10 218 GLY D C 1
ATOM 15143 O O . GLY D 1 227 ? 100.584 -40.052 -56.900 1.00 45.84 218 GLY D O 1
ATOM 15144 N N . LEU D 1 228 ? 101.108 -39.717 -54.734 1.00 44.94 219 LEU D N 1
ATOM 15145 C CA . LEU D 1 228 ? 99.951 -40.406 -54.188 1.00 44.66 219 LEU D CA 1
ATOM 15146 C C . LEU D 1 228 ? 98.790 -39.478 -53.837 1.00 44.93 219 LEU D C 1
ATOM 15147 O O . LEU D 1 228 ? 97.736 -39.963 -53.413 1.00 44.66 219 LEU D O 1
ATOM 15152 N N . SER D 1 229 ? 98.944 -38.170 -54.001 1.00 41.42 220 SER D N 1
ATOM 15153 C CA . SER D 1 229 ? 97.841 -37.245 -53.814 1.00 42.49 220 SER D CA 1
ATOM 15154 C C . SER D 1 229 ? 97.813 -36.256 -54.969 1.00 42.02 220 SER D C 1
ATOM 15155 O O . SER D 1 229 ? 98.806 -36.069 -55.672 1.00 43.44 220 SER D O 1
ATOM 15158 N N . LEU D 1 230 ? 96.647 -35.642 -55.168 1.00 42.47 221 LEU D N 1
ATOM 15159 C CA . LEU D 1 230 ? 96.498 -34.594 -56.166 1.00 41.76 221 LEU D CA 1
ATOM 15160 C C . LEU D 1 230 ? 97.408 -33.417 -55.840 1.00 47.87 221 LEU D C 1
ATOM 15161 O O . LEU D 1 230 ? 97.718 -33.139 -54.675 1.00 46.65 221 LEU D O 1
ATOM 15166 N N . THR D 1 231 ? 97.838 -32.726 -56.895 1.00 50.40 222 THR D N 1
ATOM 15167 C CA . THR D 1 231 ? 98.787 -31.628 -56.764 1.00 52.70 222 THR D CA 1
ATOM 15168 C C . THR D 1 231 ? 98.240 -30.543 -55.844 1.00 54.90 222 THR D C 1
ATOM 15169 O O . THR D 1 231 ? 97.138 -30.026 -56.055 1.00 52.33 222 THR D O 1
ATOM 15173 N N . GLY D 1 232 ? 99.019 -30.198 -54.823 1.00 56.27 223 GLY D N 1
ATOM 15174 C CA . GLY D 1 232 ? 98.608 -29.195 -53.864 1.00 54.53 223 GLY D CA 1
ATOM 15175 C C . GLY D 1 232 ? 97.800 -29.715 -52.697 1.00 51.40 223 GLY D C 1
ATOM 15176 O O . GLY D 1 232 ? 97.262 -28.909 -51.933 1.00 50.57 223 GLY D O 1
ATOM 15177 N N . CYS D 1 233 ? 97.707 -31.031 -52.528 1.00 52.81 224 CYS D N 1
ATOM 15178 C CA . CYS D 1 233 ? 96.854 -31.587 -51.491 1.00 48.22 224 CYS D CA 1
ATOM 15179 C C . CYS D 1 233 ? 97.473 -31.473 -50.102 1.00 46.94 224 CYS D C 1
ATOM 15180 O O . CYS D 1 233 ? 96.737 -31.409 -49.112 1.00 52.26 224 CYS D O 1
ATOM 15183 N N . ALA D 1 234 ? 98.801 -31.449 -49.993 1.00 43.65 225 ALA D N 1
ATOM 15184 C CA . ALA D 1 234 ? 99.414 -31.597 -48.677 1.00 40.85 225 ALA D CA 1
ATOM 15185 C C . ALA D 1 234 ? 99.141 -30.386 -47.791 1.00 48.24 225 ALA D C 1
ATOM 15186 O O . ALA D 1 234 ? 98.670 -30.528 -46.654 1.00 47.38 225 ALA D O 1
ATOM 15188 N N . ALA D 1 235 ? 99.398 -29.180 -48.306 1.00 46.13 226 ALA D N 1
ATOM 15189 C CA . ALA D 1 235 ? 99.592 -28.014 -47.451 1.00 44.63 226 ALA D CA 1
ATOM 15190 C C . ALA D 1 235 ? 98.317 -27.255 -47.086 1.00 47.93 226 ALA D C 1
ATOM 15191 O O . ALA D 1 235 ? 98.350 -26.489 -46.111 1.00 49.03 226 ALA D O 1
ATOM 15193 N N . ILE D 1 236 ? 97.213 -27.431 -47.817 1.00 42.30 227 ILE D N 1
ATOM 15194 C CA . ILE D 1 236 ? 95.971 -26.705 -47.529 1.00 42.60 227 ILE D CA 1
ATOM 15195 C C . ILE D 1 236 ? 95.597 -26.819 -46.058 1.00 42.95 227 ILE D C 1
ATOM 15196 O O . ILE D 1 236 ? 95.317 -27.929 -45.590 1.00 44.34 227 ILE D O 1
ATOM 15201 N N . PRO D 1 237 ? 95.560 -25.715 -45.306 1.00 44.71 228 PRO D N 1
ATOM 15202 C CA . PRO D 1 237 ? 95.123 -25.790 -43.902 1.00 42.16 228 PRO D CA 1
ATOM 15203 C C . PRO D 1 237 ? 93.737 -26.416 -43.786 1.00 44.12 228 PRO D C 1
ATOM 15204 O O . PRO D 1 237 ? 92.839 -26.148 -44.593 1.00 43.34 228 PRO D O 1
ATOM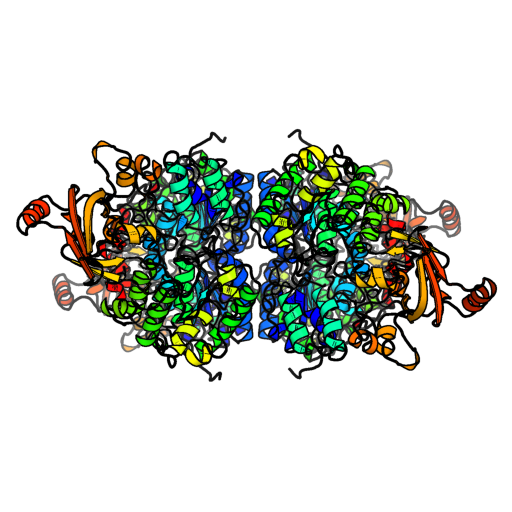 15208 N N . ALA D 1 238 ? 93.557 -27.221 -42.745 1.00 39.99 229 ALA D N 1
ATOM 15209 C CA . ALA D 1 238 ? 92.339 -28.014 -42.636 1.00 40.02 229 ALA D CA 1
ATOM 15210 C C . ALA D 1 238 ? 91.043 -27.210 -42.712 1.00 41.04 229 ALA D C 1
ATOM 15211 O O . ALA D 1 238 ? 90.078 -27.718 -43.305 1.00 41.61 229 ALA D O 1
ATOM 15213 N N . PRO D 1 239 ? 90.915 -26.008 -42.146 1.00 39.47 230 PRO D N 1
ATOM 15214 C CA . PRO D 1 239 ? 89.610 -25.332 -42.203 1.00 39.74 230 PRO D CA 1
ATOM 15215 C C . PRO D 1 239 ? 89.377 -24.524 -43.468 1.00 43.80 230 PRO D C 1
ATOM 15216 O O . PRO D 1 239 ? 88.310 -23.911 -43.582 1.00 43.97 230 PRO D O 1
ATOM 15220 N N . TYR D 1 240 ? 90.311 -24.521 -44.424 1.00 40.95 231 TYR D N 1
ATOM 15221 C CA . TYR D 1 240 ? 90.062 -23.816 -45.675 1.00 42.43 231 TYR D CA 1
ATOM 15222 C C . TYR D 1 240 ? 88.973 -24.506 -46.481 1.00 42.20 231 TYR D C 1
ATOM 15223 O O . TYR D 1 240 ? 88.890 -25.733 -46.549 1.00 49.12 231 TYR D O 1
ATOM 15232 N N . ARG D 1 241 ? 88.124 -23.693 -47.087 1.00 47.44 232 ARG D N 1
ATOM 15233 C CA . ARG D 1 241 ? 87.220 -24.165 -48.126 1.00 48.97 232 ARG D CA 1
ATOM 15234 C C . ARG D 1 241 ? 87.954 -25.004 -49.180 1.00 45.32 232 ARG D C 1
ATOM 15235 O O . ARG D 1 241 ? 87.402 -25.969 -49.713 1.00 44.49 232 ARG D O 1
ATOM 15243 N N . GLU D 1 242 ? 89.194 -24.628 -49.510 1.00 44.50 233 GLU D N 1
ATOM 15244 C CA . GLU D 1 242 ? 89.986 -25.366 -50.486 1.00 45.53 233 GLU D CA 1
ATOM 15245 C C . GLU D 1 242 ? 90.171 -26.816 -50.083 1.00 44.78 233 GLU D C 1
ATOM 15246 O O . GLU D 1 242 ? 90.260 -27.691 -50.952 1.00 42.71 233 GLU D O 1
ATOM 15252 N N . ARG D 1 243 ? 90.285 -27.080 -48.781 1.00 40.47 234 ARG D N 1
ATOM 15253 C CA . ARG D 1 243 ? 90.445 -28.451 -48.330 1.00 40.35 234 ARG D CA 1
ATOM 15254 C C . ARG D 1 243 ? 89.209 -29.270 -48.667 1.00 43.17 234 ARG D C 1
ATOM 15255 O O . ARG D 1 243 ? 89.318 -30.424 -49.098 1.00 41.48 234 ARG D O 1
ATOM 15263 N N . GLY D 1 244 ? 88.026 -28.685 -48.482 1.00 38.29 235 GLY D N 1
ATOM 15264 C CA . GLY D 1 244 ? 86.808 -29.369 -48.866 1.00 38.43 235 GLY D CA 1
ATOM 15265 C C . GLY D 1 244 ? 86.723 -29.595 -50.362 1.00 44.13 235 GLY D C 1
ATOM 15266 O O . GLY D 1 244 ? 86.279 -30.653 -50.818 1.00 45.30 235 GLY D O 1
ATOM 15267 N N . GLN D 1 245 ? 87.144 -28.605 -51.148 1.00 47.16 236 GLN D N 1
ATOM 15268 C CA . GLN D 1 245 ? 87.142 -28.778 -52.597 1.00 46.94 236 GLN D CA 1
ATOM 15269 C C . GLN D 1 245 ? 88.134 -29.854 -53.023 1.00 45.42 236 GLN D C 1
ATOM 15270 O O . GLN D 1 245 ? 87.862 -30.640 -53.938 1.00 43.26 236 GLN D O 1
ATOM 15276 N N . MET D 1 246 ? 89.286 -29.908 -52.360 1.00 41.55 237 MET D N 1
ATOM 15277 C CA . MET D 1 246 ? 90.255 -30.945 -52.661 1.00 40.67 237 MET D CA 1
ATOM 15278 C C . MET D 1 246 ? 89.680 -32.333 -52.373 1.00 46.99 237 MET D C 1
ATOM 15279 O O . MET D 1 246 ? 89.908 -33.277 -53.143 1.00 47.93 237 MET D O 1
ATOM 15284 N N . ALA D 1 247 ? 88.903 -32.474 -51.289 1.00 40.94 238 ALA D N 1
ATOM 15285 C CA . ALA D 1 247 ? 88.351 -33.785 -50.951 1.00 43.35 238 ALA D CA 1
ATOM 15286 C C . ALA D 1 247 ? 87.356 -34.257 -52.006 1.00 47.40 238 ALA D C 1
ATOM 15287 O O . ALA D 1 247 ? 87.270 -35.457 -52.297 1.00 43.18 238 ALA D O 1
ATOM 15289 N N . TYR D 1 248 ? 86.601 -33.322 -52.587 1.00 43.94 239 TYR D N 1
ATOM 15290 C CA . TYR D 1 248 ? 85.712 -33.655 -53.696 1.00 46.30 239 TYR D CA 1
ATOM 15291 C C . TYR D 1 248 ? 86.497 -34.119 -54.922 1.00 49.27 239 TYR D C 1
ATOM 15292 O O . TYR D 1 248 ? 86.209 -35.177 -55.491 1.00 50.48 239 TYR D O 1
ATOM 15301 N N . LYS D 1 249 ? 87.482 -33.321 -55.358 1.00 47.59 240 LYS D N 1
ATOM 15302 C CA . LYS D 1 249 ? 88.306 -33.709 -56.497 1.00 49.56 240 LYS D CA 1
ATOM 15303 C C . LYS D 1 249 ? 88.964 -35.062 -56.257 1.00 47.54 240 LYS D C 1
ATOM 15304 O O . LYS D 1 249 ? 89.118 -35.864 -57.187 1.00 45.08 240 LYS D O 1
ATOM 15310 N N . THR D 1 250 ? 89.350 -35.336 -55.013 1.00 42.48 241 THR D N 1
ATOM 15311 C CA . THR D 1 250 ? 89.980 -36.613 -54.732 1.00 44.15 241 THR D CA 1
ATOM 15312 C C . THR D 1 250 ? 88.982 -37.761 -54.853 1.00 44.86 241 THR D C 1
ATOM 15313 O O . THR D 1 250 ? 89.324 -38.841 -55.344 1.00 44.70 241 THR D O 1
ATOM 15317 N N . GLY D 1 251 ? 87.740 -37.542 -54.443 1.00 45.73 242 GLY D N 1
ATOM 15318 C CA . GLY D 1 251 ? 86.746 -38.583 -54.596 1.00 43.30 242 GLY D CA 1
ATOM 15319 C C . GLY D 1 251 ? 86.486 -38.903 -56.050 1.00 47.98 242 GLY D C 1
ATOM 15320 O O . GLY D 1 251 ? 86.309 -40.069 -56.415 1.00 50.38 242 GLY D O 1
ATOM 15321 N N . GLN D 1 252 ? 86.471 -37.872 -56.900 1.00 46.44 243 GLN D N 1
ATOM 15322 C CA . GLN D 1 252 ? 86.371 -38.082 -58.345 1.00 50.51 243 GLN D CA 1
ATOM 15323 C C . GLN D 1 252 ? 87.530 -38.927 -58.864 1.00 49.92 243 GLN D C 1
ATOM 15324 O O . GLN D 1 252 ? 87.328 -39.926 -59.570 1.00 50.89 243 GLN D O 1
ATOM 15330 N N . ARG D 1 253 ? 88.757 -38.543 -58.502 1.00 41.90 244 ARG D N 1
ATOM 15331 C CA . ARG D 1 253 ? 89.942 -39.165 -59.071 1.00 44.98 244 ARG D CA 1
ATOM 15332 C C . ARG D 1 253 ? 90.038 -40.646 -58.718 1.00 48.93 244 ARG D C 1
ATOM 15333 O O . ARG D 1 253 ? 90.421 -41.462 -59.564 1.00 53.53 244 ARG D O 1
ATOM 15341 N N . ILE D 1 254 ? 89.702 -41.017 -57.478 1.00 45.51 245 ILE D N 1
ATOM 15342 C CA . ILE D 1 254 ? 89.849 -42.413 -57.066 1.00 49.93 245 ILE D CA 1
ATOM 15343 C C . ILE D 1 254 ? 88.979 -43.344 -57.907 1.00 49.20 245 ILE D C 1
ATOM 15344 O O . ILE D 1 254 ? 89.366 -44.491 -58.162 1.00 46.61 245 ILE D O 1
ATOM 15349 N N . VAL D 1 255 ? 87.799 -42.885 -58.345 1.00 49.05 246 VAL D N 1
ATOM 15350 C CA . VAL D 1 255 ? 86.981 -43.689 -59.255 1.00 48.07 246 VAL D CA 1
ATOM 15351 C C . VAL D 1 255 ? 87.745 -43.940 -60.545 1.00 56.61 246 VAL D C 1
ATOM 15352 O O . VAL D 1 255 ? 87.821 -45.074 -61.034 1.00 59.17 246 VAL D O 1
ATOM 15356 N N . ASP D 1 256 ? 88.339 -42.877 -61.104 1.00 56.44 247 ASP D N 1
ATOM 15357 C CA . ASP D 1 256 ? 89.146 -43.004 -62.317 1.00 57.07 247 ASP D CA 1
ATOM 15358 C C . ASP D 1 256 ? 90.302 -43.974 -62.126 1.00 56.44 247 ASP D C 1
ATOM 15359 O O . ASP D 1 256 ? 90.559 -44.820 -62.990 1.00 57.65 247 ASP D O 1
ATOM 15364 N N . LEU D 1 257 ? 91.019 -43.871 -61.004 1.00 52.48 248 LEU D N 1
ATOM 15365 C CA . LEU D 1 257 ? 92.111 -44.810 -60.773 1.00 50.13 248 LEU D CA 1
ATOM 15366 C C . LEU D 1 257 ? 91.600 -46.236 -60.698 1.00 51.52 248 LEU D C 1
ATOM 15367 O O . LEU D 1 257 ? 92.345 -47.177 -60.984 1.00 58.54 248 LEU D O 1
ATOM 15372 N N . ALA D 1 258 ? 90.344 -46.426 -60.302 1.00 50.80 249 ALA D N 1
ATOM 15373 C CA . ALA D 1 258 ? 89.806 -47.776 -60.264 1.00 51.63 249 ALA D CA 1
ATOM 15374 C C . ALA D 1 258 ? 89.658 -48.317 -61.675 1.00 54.27 249 ALA D C 1
ATOM 15375 O O . ALA D 1 258 ? 90.107 -49.425 -61.977 1.00 54.55 249 ALA D O 1
ATOM 15377 N N . TYR D 1 259 ? 89.087 -47.514 -62.569 1.00 58.64 250 TYR D N 1
ATOM 15378 C CA . TYR D 1 259 ? 88.906 -47.941 -63.950 1.00 59.74 250 TYR D CA 1
ATOM 15379 C C . TYR D 1 259 ? 90.242 -48.072 -64.681 1.00 60.38 250 TYR D C 1
ATOM 15380 O O . TYR D 1 259 ? 90.506 -49.090 -65.329 1.00 66.11 250 TYR D O 1
ATOM 15389 N N . ASP D 1 260 ? 91.100 -47.054 -64.593 1.00 55.97 251 ASP D N 1
ATOM 15390 C CA . ASP D 1 260 ? 92.401 -47.141 -65.246 1.00 58.02 251 ASP D CA 1
ATOM 15391 C C . ASP D 1 260 ? 93.351 -48.109 -64.544 1.00 57.58 251 ASP D C 1
ATOM 15392 O O . ASP D 1 260 ? 94.435 -48.371 -65.074 1.00 63.88 251 ASP D O 1
ATOM 15397 N N . ASP D 1 261 ? 92.972 -48.636 -63.377 1.00 54.01 252 ASP D N 1
ATOM 15398 C CA . ASP D 1 261 ? 93.731 -49.662 -62.663 1.00 57.46 252 ASP D CA 1
ATOM 15399 C C . ASP D 1 261 ? 95.152 -49.213 -62.332 1.00 56.78 252 ASP D C 1
ATOM 15400 O O . ASP D 1 261 ? 96.122 -49.946 -62.545 1.00 62.21 252 ASP D O 1
ATOM 15405 N N . VAL D 1 262 ? 95.265 -48.013 -61.769 1.00 53.89 253 VAL D N 1
ATOM 15406 C CA . VAL D 1 262 ? 96.549 -47.439 -61.374 1.00 52.22 253 VAL D CA 1
ATOM 15407 C C . VAL D 1 262 ? 96.785 -47.798 -59.914 1.00 53.45 253 VAL D C 1
ATOM 15408 O O . VAL D 1 262 ? 96.059 -47.341 -59.028 1.00 56.52 253 VAL D O 1
ATOM 15412 N N . LYS D 1 263 ? 97.795 -48.604 -59.657 1.00 53.89 254 LYS D N 1
ATOM 15413 C CA . LYS D 1 263 ? 97.966 -49.180 -58.338 1.00 50.56 254 LYS D CA 1
ATOM 15414 C C . LYS D 1 263 ? 99.188 -48.611 -57.646 1.00 51.45 254 LYS D C 1
ATOM 15415 O O . LYS D 1 263 ? 100.063 -48.024 -58.288 1.00 52.45 254 LYS D O 1
ATOM 15421 N N . PRO D 1 264 ? 99.256 -48.729 -56.317 1.00 53.90 255 PRO D N 1
ATOM 15422 C CA . PRO D 1 264 ? 100.451 -48.262 -55.592 1.00 49.81 255 PRO D CA 1
ATOM 15423 C C . PRO D 1 264 ? 101.769 -48.714 -56.195 1.00 53.04 255 PRO D C 1
ATOM 15424 O O . PRO D 1 264 ? 102.671 -47.888 -56.378 1.00 55.77 255 PRO D O 1
ATOM 15428 N N . LEU D 1 265 ? 101.915 -50.005 -56.503 1.00 51.32 256 LEU D N 1
ATOM 15429 C CA . LEU D 1 265 ? 103.204 -50.482 -56.981 1.00 49.90 256 LEU D CA 1
ATOM 15430 C C . LEU D 1 265 ? 103.538 -49.939 -58.362 1.00 51.37 256 LEU D C 1
ATOM 15431 O O . LEU D 1 265 ? 104.715 -49.931 -58.742 1.00 61.28 256 LEU D O 1
ATOM 15436 N N . ASP D 1 266 ? 102.538 -49.481 -59.117 1.00 52.09 257 ASP D N 1
ATOM 15437 C CA . ASP D 1 266 ? 102.818 -48.747 -60.348 1.00 55.19 257 ASP D CA 1
ATOM 15438 C C . ASP D 1 266 ? 103.459 -47.390 -60.078 1.00 58.73 257 ASP D C 1
ATOM 15439 O O . ASP D 1 266 ? 104.180 -46.868 -60.934 1.00 64.19 257 ASP D O 1
ATOM 15444 N N . ILE D 1 267 ? 103.203 -46.791 -58.918 1.00 56.38 258 ILE D N 1
ATOM 15445 C CA . ILE D 1 267 ? 103.653 -45.439 -58.650 1.00 54.25 258 ILE D CA 1
ATOM 15446 C C . ILE D 1 267 ? 104.878 -45.393 -57.738 1.00 53.92 258 ILE D C 1
ATOM 15447 O O . ILE D 1 267 ? 105.751 -44.540 -57.937 1.00 56.04 258 ILE D O 1
ATOM 15452 N N . LEU D 1 268 ? 105.003 -46.314 -56.785 1.00 51.50 259 LEU D N 1
ATOM 15453 C CA . LEU D 1 268 ? 106.089 -46.255 -55.805 1.00 54.83 259 LEU D CA 1
ATOM 15454 C C . LEU D 1 268 ? 107.356 -46.970 -56.286 1.00 59.14 259 LEU D C 1
ATOM 15455 O O . LEU D 1 268 ? 107.855 -47.915 -55.668 1.00 56.05 259 LEU D O 1
ATOM 15460 N N . THR D 1 269 ? 107.917 -46.440 -57.369 1.00 58.47 260 THR D N 1
ATOM 15461 C CA . THR D 1 269 ? 109.225 -46.835 -57.863 1.00 52.92 260 THR D CA 1
ATOM 15462 C C . THR D 1 269 ? 110.336 -46.206 -57.018 1.00 58.33 260 THR D C 1
ATOM 15463 O O . THR D 1 269 ? 110.107 -45.307 -56.207 1.00 55.43 260 THR D O 1
ATOM 15467 N N . LYS D 1 270 ? 111.573 -46.662 -57.242 1.00 60.34 261 LYS D N 1
ATOM 15468 C CA . LYS D 1 270 ? 112.693 -46.055 -56.529 1.00 56.27 261 LYS D CA 1
ATOM 15469 C C . LYS D 1 270 ? 112.811 -44.568 -56.840 1.00 56.93 261 LYS D C 1
ATOM 15470 O O . LYS D 1 270 ? 113.200 -43.781 -55.970 1.00 55.02 261 LYS D O 1
ATOM 15476 N N . GLN D 1 271 ? 112.459 -44.158 -58.058 1.00 56.29 262 GLN D N 1
ATOM 15477 C CA . GLN D 1 271 ? 112.552 -42.742 -58.397 1.00 59.22 262 GLN D CA 1
ATOM 15478 C C . GLN D 1 271 ? 111.617 -41.900 -57.531 1.00 57.40 262 GLN D C 1
ATOM 15479 O O . GLN D 1 271 ? 112.013 -40.840 -57.028 1.00 58.75 262 GLN D O 1
ATOM 15485 N N . ALA D 1 272 ? 110.375 -42.359 -57.337 1.00 57.74 263 ALA D N 1
ATOM 15486 C CA . ALA D 1 272 ? 109.418 -41.588 -56.547 1.00 53.81 263 ALA D CA 1
ATOM 15487 C C . ALA D 1 272 ? 109.884 -41.439 -55.108 1.00 51.82 263 ALA D C 1
ATOM 15488 O O . ALA D 1 272 ? 109.717 -40.370 -54.507 1.00 55.21 263 ALA D O 1
ATOM 15490 N N . PHE D 1 273 ? 110.492 -42.483 -54.546 1.00 48.53 264 PHE D N 1
ATOM 15491 C CA . PHE D 1 273 ? 111.074 -42.344 -53.215 1.00 54.50 264 PHE D CA 1
ATOM 15492 C C . PHE D 1 273 ? 112.272 -41.406 -53.228 1.00 55.97 264 PHE D C 1
ATOM 15493 O O . PHE D 1 273 ? 112.511 -40.691 -52.246 1.00 57.23 264 PHE D O 1
ATOM 15501 N N . GLU D 1 274 ? 113.032 -41.382 -54.322 1.00 55.47 265 GLU D N 1
ATOM 15502 C CA . GLU D 1 274 ? 114.139 -40.436 -54.397 1.00 55.36 265 GLU D CA 1
ATOM 15503 C C . GLU D 1 274 ? 113.617 -39.001 -54.446 1.00 55.45 265 GLU D C 1
ATOM 15504 O O . GLU D 1 274 ? 114.161 -38.110 -53.778 1.00 51.50 265 GLU D O 1
ATOM 15510 N N . ASN D 1 275 ? 112.545 -38.773 -55.210 1.00 54.47 266 ASN D N 1
ATOM 15511 C CA . ASN D 1 275 ? 111.883 -37.474 -55.216 1.00 50.30 266 ASN D CA 1
ATOM 15512 C C . ASN D 1 275 ? 111.428 -37.071 -53.822 1.00 51.50 266 ASN D C 1
ATOM 15513 O O . ASN D 1 275 ? 111.634 -35.927 -53.403 1.00 55.99 266 ASN D O 1
ATOM 15518 N N . ALA D 1 276 ? 110.814 -37.995 -53.081 1.00 53.50 267 ALA D N 1
ATOM 15519 C CA . ALA D 1 276 ? 110.386 -37.671 -51.724 1.00 46.25 267 ALA D CA 1
ATOM 15520 C C . ALA D 1 276 ? 111.565 -37.336 -50.832 1.00 48.57 267 ALA D C 1
ATOM 15521 O O . ALA D 1 276 ? 111.438 -36.503 -49.929 1.00 50.89 267 ALA D O 1
ATOM 15523 N N . ILE D 1 277 ? 112.712 -37.985 -51.047 1.00 48.34 268 ILE D N 1
ATOM 15524 C CA . ILE D 1 277 ? 113.865 -37.717 -50.199 1.00 47.31 268 ILE D CA 1
ATOM 15525 C C . ILE D 1 277 ? 114.404 -36.319 -50.480 1.00 51.01 268 ILE D C 1
ATOM 15526 O O . ILE D 1 277 ? 114.774 -35.580 -49.558 1.00 47.26 268 ILE D O 1
ATOM 15531 N N . ALA D 1 278 ? 114.429 -35.930 -51.758 1.00 50.23 269 ALA D N 1
ATOM 15532 C CA . ALA D 1 278 ? 114.775 -34.566 -52.136 1.00 46.28 269 ALA D CA 1
ATOM 15533 C C . ALA D 1 278 ? 113.887 -33.557 -51.423 1.00 53.15 269 ALA D C 1
ATOM 15534 O O . ALA D 1 278 ? 114.372 -32.564 -50.865 1.00 51.45 269 ALA D O 1
ATOM 15536 N N . LEU D 1 279 ? 112.576 -33.796 -51.428 1.00 52.25 270 LEU D N 1
ATOM 15537 C CA . LEU D 1 279 ? 111.667 -32.797 -50.884 1.00 52.18 270 LEU D CA 1
ATOM 15538 C C . LEU D 1 279 ? 111.837 -32.648 -49.379 1.00 51.07 270 LEU D C 1
ATOM 15539 O O . LEU D 1 279 ? 111.759 -31.529 -48.853 1.00 52.73 270 LEU D O 1
ATOM 15544 N N . VAL D 1 280 ? 112.052 -33.758 -48.665 1.00 45.07 271 VAL D N 1
ATOM 15545 C CA . VAL D 1 280 ? 112.212 -33.662 -47.215 1.00 47.73 271 VAL D CA 1
ATOM 15546 C C . VAL D 1 280 ? 113.377 -32.754 -46.887 1.00 51.76 271 VAL D C 1
ATOM 15547 O O . VAL D 1 280 ? 113.292 -31.903 -45.990 1.00 51.31 271 VAL D O 1
ATOM 15551 N N . ALA D 1 281 ? 114.478 -32.910 -47.626 1.00 53.87 272 ALA D N 1
ATOM 15552 C CA . ALA D 1 281 ? 115.656 -32.082 -47.408 1.00 51.72 272 ALA D CA 1
ATOM 15553 C C . ALA D 1 281 ? 115.357 -30.614 -47.712 1.00 53.47 272 ALA D C 1
ATOM 15554 O O . ALA D 1 281 ? 115.635 -29.726 -46.897 1.00 50.10 272 ALA D O 1
ATOM 15556 N N . ALA D 1 282 ? 114.762 -30.344 -48.878 1.00 50.62 273 ALA D N 1
ATOM 15557 C CA . ALA D 1 282 ? 114.488 -28.970 -49.274 1.00 47.33 273 ALA D CA 1
ATOM 15558 C C . ALA D 1 282 ? 113.536 -28.277 -48.304 1.00 52.67 273 ALA D C 1
ATOM 15559 O O . ALA D 1 282 ? 113.621 -27.055 -48.117 1.00 49.75 273 ALA D O 1
ATOM 15561 N N . ALA D 1 283 ? 112.634 -29.027 -47.670 1.00 49.17 274 ALA D N 1
ATOM 15562 C CA . ALA D 1 283 ? 111.564 -28.431 -46.881 1.00 47.62 274 ALA D CA 1
ATOM 15563 C C . ALA D 1 283 ? 111.860 -28.387 -45.387 1.00 48.16 274 ALA D C 1
ATOM 15564 O O . ALA D 1 283 ? 110.976 -28.035 -44.610 1.00 53.01 274 ALA D O 1
ATOM 15566 N N . GLY D 1 284 ? 113.070 -28.720 -44.961 1.00 48.94 275 GLY D N 1
ATOM 15567 C CA . GLY D 1 284 ? 113.314 -28.772 -43.528 1.00 46.79 275 GLY D CA 1
ATOM 15568 C C . GLY D 1 284 ? 112.435 -29.767 -42.804 1.00 46.19 275 GLY D C 1
ATOM 15569 O O . GLY D 1 284 ? 111.970 -29.479 -41.694 1.00 44.22 275 GLY D O 1
ATOM 15570 N N . GLY D 1 285 ? 112.216 -30.955 -43.399 1.00 49.09 276 GLY D N 1
ATOM 15571 C CA . GLY D 1 285 ? 111.276 -31.925 -42.859 1.00 46.64 276 GLY D CA 1
ATOM 15572 C C . GLY D 1 285 ? 111.752 -32.639 -41.598 1.00 45.69 276 GLY D C 1
ATOM 15573 O O . GLY D 1 285 ? 112.921 -32.606 -41.200 1.00 44.41 276 GLY D O 1
ATOM 15574 N N . SER D 1 286 ? 110.798 -33.314 -40.961 1.00 42.61 277 SER D N 1
ATOM 15575 C CA . SER D 1 286 ? 111.069 -34.080 -39.750 1.00 48.31 277 SER D CA 1
ATOM 15576 C C . SER D 1 286 ? 111.968 -35.285 -40.029 1.00 51.58 277 SER D C 1
ATOM 15577 O O . SER D 1 286 ? 111.880 -35.933 -41.078 1.00 45.49 277 SER D O 1
ATOM 15580 N N . THR D 1 287 ? 112.827 -35.602 -39.056 1.00 53.95 278 THR D N 1
ATOM 15581 C CA . THR D 1 287 ? 113.662 -36.797 -39.163 1.00 53.63 278 THR D CA 1
ATOM 15582 C C . THR D 1 287 ? 112.860 -38.074 -39.007 1.00 53.52 278 THR D C 1
ATOM 15583 O O . THR D 1 287 ? 113.376 -39.157 -39.299 1.00 56.09 278 THR D O 1
ATOM 15587 N N . ASN D 1 288 ? 111.627 -37.978 -38.526 1.00 52.54 279 ASN D N 1
ATOM 15588 C CA . ASN D 1 288 ? 110.777 -39.146 -38.504 1.00 46.06 279 ASN D CA 1
ATOM 15589 C C . ASN D 1 288 ? 110.386 -39.577 -39.905 1.00 48.97 279 ASN D C 1
ATOM 15590 O O . ASN D 1 288 ? 109.941 -40.715 -40.084 1.00 57.45 279 ASN D O 1
ATOM 15595 N N . ALA D 1 289 ? 110.562 -38.711 -40.905 1.00 45.21 280 ALA D N 1
ATOM 15596 C CA . ALA D 1 289 ? 110.346 -39.129 -42.286 1.00 46.70 280 ALA D CA 1
ATOM 15597 C C . ALA D 1 289 ? 111.312 -40.226 -42.707 1.00 48.09 280 ALA D C 1
ATOM 15598 O O . ALA D 1 289 ? 111.008 -40.992 -43.627 1.00 48.98 280 ALA D O 1
ATOM 15600 N N . GLN D 1 290 ? 112.475 -40.312 -42.069 1.00 45.00 281 GLN D N 1
ATOM 15601 C CA . GLN D 1 290 ? 113.439 -41.332 -42.472 1.00 50.04 281 GLN D CA 1
ATOM 15602 C C . GLN D 1 290 ? 112.891 -42.736 -42.232 1.00 50.89 281 GLN D C 1
ATOM 15603 O O . GLN D 1 290 ? 112.749 -43.494 -43.207 1.00 51.23 281 GLN D O 1
ATOM 15609 N N . PRO D 1 291 ? 112.529 -43.141 -41.005 1.00 48.47 282 PRO D N 1
ATOM 15610 C CA . PRO D 1 291 ? 111.924 -44.482 -40.862 1.00 50.45 282 PRO D CA 1
ATOM 15611 C C . PRO D 1 291 ? 110.675 -44.672 -41.713 1.00 52.16 282 PRO D C 1
ATOM 15612 O O . PRO D 1 291 ? 110.513 -45.743 -42.305 1.00 53.50 282 PRO D O 1
ATOM 15616 N N . HIS D 1 292 ? 109.808 -43.654 -41.829 1.00 50.20 283 HIS D N 1
ATOM 15617 C CA . HIS D 1 292 ? 108.556 -43.833 -42.560 1.00 46.49 283 HIS D CA 1
ATOM 15618 C C . HIS D 1 292 ? 108.796 -44.027 -44.047 1.00 45.98 283 HIS D C 1
ATOM 15619 O O . HIS D 1 292 ? 108.027 -44.720 -44.718 1.00 51.93 283 HIS D O 1
ATOM 15626 N N . ILE D 1 293 ? 109.842 -43.431 -44.590 1.00 47.70 284 ILE D N 1
ATOM 15627 C CA . ILE D 1 293 ? 110.069 -43.601 -46.018 1.00 51.77 284 ILE D CA 1
ATOM 15628 C C . ILE D 1 293 ? 110.700 -44.962 -46.296 1.00 52.75 284 ILE D C 1
ATOM 15629 O O . ILE D 1 293 ? 110.399 -45.605 -47.306 1.00 53.20 284 ILE D O 1
ATOM 15634 N N . VAL D 1 294 ? 111.558 -45.432 -45.389 1.00 48.15 285 VAL D N 1
ATOM 15635 C CA . VAL D 1 294 ? 112.168 -46.742 -45.557 1.00 54.82 285 VAL D CA 1
ATOM 15636 C C . VAL D 1 294 ? 111.129 -47.838 -45.355 1.00 54.41 285 VAL D C 1
ATOM 15637 O O . VAL D 1 294 ? 111.148 -48.864 -46.044 1.00 53.34 285 VAL D O 1
ATOM 15641 N N . ALA D 1 295 ? 110.205 -47.637 -44.414 1.00 51.94 286 ALA D N 1
ATOM 15642 C CA . ALA D 1 295 ? 109.093 -48.566 -44.252 1.00 50.64 286 ALA D CA 1
ATOM 15643 C C . ALA D 1 295 ? 108.246 -48.630 -45.515 1.00 50.20 286 ALA D C 1
ATOM 15644 O O . ALA D 1 295 ? 107.983 -49.716 -46.047 1.00 51.80 286 ALA D O 1
ATOM 15646 N N . MET D 1 296 ? 107.804 -47.472 -46.007 1.00 49.94 287 MET D N 1
ATOM 15647 C CA . MET D 1 296 ? 106.945 -47.454 -47.187 1.00 52.79 287 MET D CA 1
ATOM 15648 C C . MET D 1 296 ? 107.627 -48.124 -48.370 1.00 51.83 287 MET D C 1
ATOM 15649 O O . MET D 1 296 ? 106.999 -48.889 -49.110 1.00 53.08 287 MET D O 1
ATOM 15654 N N . ALA D 1 297 ? 108.921 -47.872 -48.547 1.00 52.46 288 ALA D N 1
ATOM 15655 C CA . ALA D 1 297 ? 109.629 -48.438 -49.685 1.00 54.68 288 ALA D CA 1
ATOM 15656 C C . ALA D 1 297 ? 109.753 -49.950 -49.550 1.00 55.36 288 ALA D C 1
ATOM 15657 O O . ALA D 1 297 ? 109.476 -50.690 -50.500 1.00 54.81 288 ALA D O 1
ATOM 15659 N N . ARG D 1 298 ? 110.169 -50.423 -48.374 1.00 51.30 289 ARG D N 1
ATOM 15660 C CA . ARG D 1 298 ? 110.248 -51.855 -48.125 1.00 50.47 289 ARG D CA 1
ATOM 15661 C C . ARG D 1 298 ? 108.926 -52.541 -48.462 1.00 56.45 289 ARG D C 1
ATOM 15662 O O . ARG D 1 298 ? 108.894 -53.522 -49.218 1.00 52.03 289 ARG D O 1
ATOM 15670 N N . HIS D 1 299 ? 107.811 -52.016 -47.944 1.00 51.75 290 HIS D N 1
ATOM 15671 C CA . HIS D 1 299 ? 106.540 -52.659 -48.246 1.00 51.25 290 HIS D CA 1
ATOM 15672 C C . HIS D 1 299 ? 106.204 -52.580 -49.725 1.00 49.22 290 HIS D C 1
ATOM 15673 O O . HIS D 1 299 ? 105.355 -53.337 -50.192 1.00 50.56 290 HIS D O 1
ATOM 15680 N N . ALA D 1 300 ? 106.869 -51.710 -50.474 1.00 51.34 291 ALA D N 1
ATOM 15681 C CA . ALA D 1 300 ? 106.730 -51.655 -51.924 1.00 54.84 291 ALA D CA 1
ATOM 15682 C C . ALA D 1 300 ? 107.797 -52.467 -52.654 1.00 54.12 291 ALA D C 1
ATOM 15683 O O . ALA D 1 300 ? 107.833 -52.449 -53.893 1.00 49.36 291 ALA D O 1
ATOM 15685 N N . GLY D 1 301 ? 108.682 -53.145 -51.924 1.00 44.58 292 GLY D N 1
ATOM 15686 C CA . GLY D 1 301 ? 109.773 -53.856 -52.557 1.00 52.38 292 GLY D CA 1
ATOM 15687 C C . GLY D 1 301 ? 110.857 -52.990 -53.168 1.00 54.14 292 GLY D C 1
ATOM 15688 O O . GLY D 1 301 ? 111.446 -53.368 -54.190 1.00 59.17 292 GLY D O 1
ATOM 15689 N N . VAL D 1 302 ? 111.141 -51.840 -52.571 1.00 51.98 293 VAL D N 1
ATOM 15690 C CA . VAL D 1 302 ? 112.188 -50.933 -53.028 1.00 51.43 293 VAL D CA 1
ATOM 15691 C C . VAL D 1 302 ? 113.182 -50.782 -51.890 1.00 52.94 293 VAL D C 1
ATOM 15692 O O . VAL D 1 302 ? 112.782 -50.705 -50.723 1.00 53.72 293 VAL D O 1
ATOM 15696 N N . GLU D 1 303 ? 114.473 -50.777 -52.209 1.00 54.78 294 GLU D N 1
ATOM 15697 C CA . GLU D 1 303 ? 115.502 -50.635 -51.184 1.00 60.15 294 GLU D CA 1
ATOM 15698 C C . GLU D 1 303 ? 115.973 -49.190 -51.131 1.00 58.12 294 GLU D C 1
ATOM 15699 O O . GLU D 1 303 ? 116.346 -48.614 -52.158 1.00 56.48 294 GLU D O 1
ATOM 15705 N N . ILE D 1 304 ? 115.930 -48.605 -49.938 1.00 61.37 295 ILE D N 1
ATOM 15706 C CA . ILE D 1 304 ? 116.456 -47.269 -49.674 1.00 64.82 295 ILE D CA 1
ATOM 15707 C C . ILE D 1 304 ? 117.638 -47.443 -48.732 1.00 62.52 295 ILE D C 1
ATOM 15708 O O . ILE D 1 304 ? 117.471 -47.925 -47.605 1.00 59.29 295 ILE D O 1
ATOM 15713 N N . THR D 1 305 ? 118.827 -47.060 -49.186 1.00 68.89 296 THR D N 1
ATOM 15714 C CA . THR D 1 305 ? 120.051 -47.218 -48.409 1.00 67.84 296 THR D CA 1
ATOM 15715 C C . THR D 1 305 ? 120.501 -45.886 -47.818 1.00 63.93 296 THR D C 1
ATOM 15716 O O . THR D 1 305 ? 120.021 -44.812 -48.196 1.00 64.13 296 THR D O 1
ATOM 15720 N N . ALA D 1 306 ? 121.456 -45.972 -46.882 1.00 67.81 297 ALA D N 1
ATOM 15721 C CA . ALA D 1 306 ? 122.068 -44.765 -46.321 1.00 64.14 297 ALA D CA 1
ATOM 15722 C C . ALA D 1 306 ? 122.662 -43.881 -47.407 1.00 60.52 297 ALA D C 1
ATOM 15723 O O . ALA D 1 306 ? 122.658 -42.654 -47.283 1.00 60.91 297 ALA D O 1
ATOM 15725 N N . ASP D 1 307 ? 123.163 -44.477 -48.481 1.00 63.76 298 ASP D N 1
ATOM 15726 C CA . ASP D 1 307 ? 123.697 -43.664 -49.559 1.00 62.24 298 ASP D CA 1
ATOM 15727 C C . ASP D 1 307 ? 122.616 -42.877 -50.282 1.00 59.89 298 ASP D C 1
ATOM 15728 O O . ASP D 1 307 ? 122.917 -41.836 -50.874 1.00 62.50 298 ASP D O 1
ATOM 15733 N N . ASP D 1 308 ? 121.362 -43.327 -50.241 1.00 66.30 299 ASP D N 1
ATOM 15734 C CA . ASP D 1 308 ? 120.299 -42.521 -50.833 1.00 63.10 299 ASP D CA 1
ATOM 15735 C C . ASP D 1 308 ? 120.014 -41.277 -49.994 1.00 63.35 299 ASP D C 1
ATOM 15736 O O . ASP D 1 308 ? 119.657 -40.226 -50.548 1.00 58.45 299 ASP D O 1
ATOM 15741 N N . TRP D 1 309 ? 120.182 -41.366 -48.668 1.00 53.74 300 TRP D N 1
ATOM 15742 C CA . TRP D 1 309 ? 120.057 -4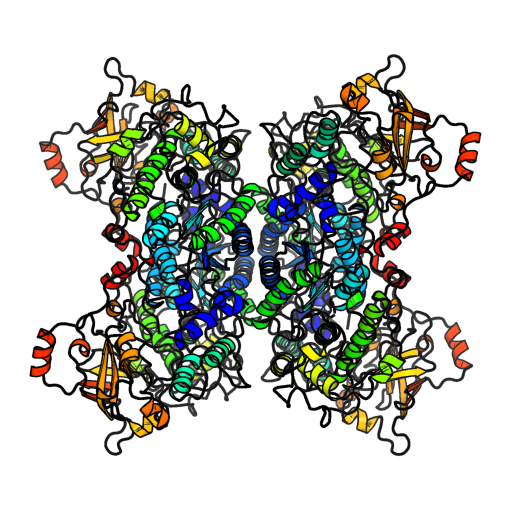0.170 -47.843 1.00 54.28 300 TRP D CA 1
ATOM 15743 C C . TRP D 1 309 ? 121.228 -39.227 -48.069 1.00 62.16 300 TRP D C 1
ATOM 15744 O O . TRP D 1 309 ? 121.035 -38.013 -48.225 1.00 64.95 300 TRP D O 1
ATOM 15755 N N . ARG D 1 310 ? 122.450 -39.771 -48.097 1.00 64.35 301 ARG D N 1
ATOM 15756 C CA . ARG D 1 310 ? 123.629 -38.948 -48.328 1.00 55.14 301 ARG D CA 1
ATOM 15757 C C . ARG D 1 310 ? 123.506 -38.169 -49.629 1.00 53.92 301 ARG D C 1
ATOM 15758 O O . ARG D 1 310 ? 123.982 -37.034 -49.716 1.00 60.82 301 ARG D O 1
ATOM 15766 N N . ALA D 1 311 ? 122.817 -38.733 -50.624 1.00 52.00 302 ALA D N 1
ATOM 15767 C CA . ALA D 1 311 ? 122.630 -38.057 -51.903 1.00 53.23 302 ALA D CA 1
ATOM 15768 C C . ALA D 1 311 ? 121.828 -36.761 -51.786 1.00 61.92 302 ALA D C 1
ATOM 15769 O O . ALA D 1 311 ? 121.923 -35.898 -52.674 1.00 64.00 302 ALA D O 1
ATOM 15771 N N . ALA D 1 312 ? 121.031 -36.609 -50.726 1.00 58.58 303 ALA D N 1
ATOM 15772 C CA . ALA D 1 312 ? 120.205 -35.426 -50.536 1.00 59.56 303 ALA D CA 1
ATOM 15773 C C . ALA D 1 312 ? 120.743 -34.485 -49.466 1.00 59.95 303 ALA D C 1
ATOM 15774 O O . ALA D 1 312 ? 120.099 -33.470 -49.173 1.00 62.29 303 ALA D O 1
ATOM 15776 N N . TYR D 1 313 ? 121.907 -34.787 -48.886 1.00 58.43 304 TYR D N 1
ATOM 15777 C CA . TYR D 1 313 ? 122.500 -33.903 -47.887 1.00 61.05 304 TYR D CA 1
ATOM 15778 C C . TYR D 1 313 ? 122.749 -32.505 -48.447 1.00 64.11 304 TYR D C 1
ATOM 15779 O O . TYR D 1 313 ? 122.493 -31.505 -47.768 1.00 62.61 304 TYR D O 1
ATOM 15788 N N . ASP D 1 314 ? 123.247 -32.405 -49.678 1.00 63.29 305 ASP D N 1
ATOM 15789 C CA . ASP D 1 314 ? 123.586 -31.104 -50.239 1.00 68.37 305 ASP D CA 1
ATOM 15790 C C . ASP D 1 314 ? 122.396 -30.406 -50.884 1.00 68.62 305 ASP D C 1
ATOM 15791 O O . ASP D 1 314 ? 122.578 -29.620 -51.824 1.00 74.75 305 ASP D O 1
ATOM 15796 N N . ILE D 1 315 ? 121.185 -30.668 -50.415 1.00 62.68 306 ILE D N 1
ATOM 15797 C CA . ILE D 1 315 ? 120.044 -29.926 -50.933 1.00 61.20 306 ILE D CA 1
ATOM 15798 C C . ILE D 1 315 ? 119.830 -28.772 -49.961 1.00 63.05 306 ILE D C 1
ATOM 15799 O O . ILE D 1 315 ? 119.928 -28.964 -48.737 1.00 60.26 306 ILE D O 1
ATOM 15804 N N . PRO D 1 316 ? 119.595 -27.560 -50.450 1.00 61.38 307 PRO D N 1
ATOM 15805 C CA . PRO D 1 316 ? 119.466 -26.409 -49.549 1.00 62.07 307 PRO D CA 1
ATOM 15806 C C . PRO D 1 316 ? 118.075 -26.292 -48.948 1.00 57.98 307 PRO D C 1
ATOM 15807 O O . PRO D 1 316 ? 117.081 -26.722 -49.536 1.00 54.14 307 PRO D O 1
ATOM 15811 N N . LEU D 1 317 ? 118.016 -25.676 -47.764 1.00 57.22 308 LEU D N 1
ATOM 15812 C CA . LEU D 1 317 ? 116.733 -25.302 -47.166 1.00 52.40 308 LEU D CA 1
ATOM 15813 C C . LEU D 1 317 ? 116.008 -24.280 -48.036 1.00 54.91 308 LEU D C 1
ATOM 15814 O O . LEU D 1 317 ? 116.589 -23.286 -48.469 1.00 59.40 308 LEU D O 1
ATOM 15819 N N . ILE D 1 318 ? 114.724 -24.513 -48.269 1.00 58.58 309 ILE D N 1
ATOM 15820 C CA . ILE D 1 318 ? 113.981 -23.786 -49.289 1.00 53.62 309 ILE D CA 1
ATOM 15821 C C . ILE D 1 318 ? 112.763 -23.132 -48.649 1.00 59.12 309 ILE D C 1
ATOM 15822 O O . ILE D 1 318 ? 112.333 -22.051 -49.074 1.00 57.49 309 ILE D O 1
ATOM 15827 N N . VAL D 1 319 ? 112.205 -23.757 -47.609 1.00 54.59 310 VAL D N 1
ATOM 15828 C CA . VAL D 1 319 ? 110.965 -23.269 -47.014 1.00 58.74 310 VAL D CA 1
ATOM 15829 C C . VAL D 1 319 ? 111.283 -22.633 -45.670 1.00 57.14 310 VAL D C 1
ATOM 15830 O O . VAL D 1 319 ? 112.100 -23.150 -44.895 1.00 57.06 310 VAL D O 1
ATOM 15834 N N . ASN D 1 320 ? 110.647 -21.491 -45.412 1.00 54.70 311 ASN D N 1
ATOM 15835 C CA . ASN D 1 320 ? 110.954 -20.662 -44.251 1.00 56.18 311 ASN D CA 1
ATOM 15836 C C . ASN D 1 320 ? 109.889 -20.871 -43.177 1.00 55.08 311 ASN D C 1
ATOM 15837 O O . ASN D 1 320 ? 109.098 -19.979 -42.849 1.00 57.00 311 ASN D O 1
ATOM 15842 N N . MET D 1 321 ? 109.895 -22.078 -42.619 1.00 51.40 312 MET D N 1
ATOM 15843 C CA . MET D 1 321 ? 108.833 -22.540 -41.740 1.00 49.05 312 MET D CA 1
ATOM 15844 C C . MET D 1 321 ? 109.418 -23.070 -40.440 1.00 47.08 312 MET D C 1
ATOM 15845 O O . MET D 1 321 ? 110.452 -23.742 -40.448 1.00 47.96 312 MET D O 1
ATOM 15850 N N . GLN D 1 322 ? 108.766 -22.757 -39.328 1.00 46.53 313 GLN D N 1
ATOM 15851 C CA . GLN D 1 322 ? 109.153 -23.351 -38.058 1.00 47.13 313 GLN D CA 1
ATOM 15852 C C . GLN D 1 322 ? 109.103 -24.871 -38.180 1.00 50.09 313 GLN D C 1
ATOM 15853 O O . GLN D 1 322 ? 108.217 -25.407 -38.857 1.00 50.13 313 GLN D O 1
ATOM 15859 N N . PRO D 1 323 ? 110.029 -25.604 -37.539 1.00 56.57 314 PRO D N 1
ATOM 15860 C CA . PRO D 1 323 ? 111.020 -25.129 -36.568 1.00 52.38 314 PRO D CA 1
ATOM 15861 C C . PRO D 1 323 ? 112.305 -24.600 -37.173 1.00 51.80 314 PRO D C 1
ATOM 15862 O O . PRO D 1 323 ? 113.059 -23.934 -36.473 1.00 62.31 314 PRO D O 1
ATOM 15866 N N . ALA D 1 324 ? 112.569 -24.896 -38.440 1.00 49.54 315 ALA D N 1
ATOM 15867 C CA . ALA D 1 324 ? 113.821 -24.438 -39.027 1.00 52.95 315 ALA D CA 1
ATOM 15868 C C . ALA D 1 324 ? 113.741 -22.961 -39.405 1.00 59.83 315 ALA D C 1
ATOM 15869 O O . ALA D 1 324 ? 114.687 -22.201 -39.164 1.00 61.54 315 ALA D O 1
ATOM 15871 N N . GLY D 1 325 ? 112.611 -22.534 -39.964 1.00 60.86 316 GLY D N 1
ATOM 15872 C CA . GLY D 1 325 ? 112.400 -21.150 -40.347 1.00 49.80 316 GLY D CA 1
ATOM 15873 C C . GLY D 1 325 ? 111.399 -20.450 -39.457 1.00 51.02 316 GLY D C 1
ATOM 15874 O O . GLY D 1 325 ? 111.360 -20.686 -38.242 1.00 46.52 316 GLY D O 1
ATOM 15875 N N . LYS D 1 326 ? 110.553 -19.616 -40.057 1.00 52.68 317 LYS D N 1
ATOM 15876 C CA . LYS D 1 326 ? 109.834 -18.590 -39.309 1.00 52.22 317 LYS D CA 1
ATOM 15877 C C . LYS D 1 326 ? 108.319 -18.745 -39.331 1.00 52.28 317 LYS D C 1
ATOM 15878 O O . LYS D 1 326 ? 107.682 -18.640 -38.277 1.00 51.00 317 LYS D O 1
ATOM 15884 N N . TYR D 1 327 ? 107.715 -18.980 -40.498 1.00 50.18 318 TYR D N 1
ATOM 15885 C CA . TYR D 1 327 ? 106.265 -18.998 -40.633 1.00 51.54 318 TYR D CA 1
ATOM 15886 C C . TYR D 1 327 ? 105.677 -20.382 -40.314 1.00 51.88 318 TYR D C 1
ATOM 15887 O O . TYR D 1 327 ? 106.381 -21.313 -39.916 1.00 49.85 318 TYR D O 1
ATOM 15896 N N . LEU D 1 328 ? 104.353 -20.505 -40.465 1.00 48.56 319 LEU D N 1
ATOM 15897 C CA . LEU D 1 328 ? 103.626 -21.740 -40.194 1.00 40.99 319 LEU D CA 1
ATOM 15898 C C . LEU D 1 328 ? 102.880 -22.210 -41.442 1.00 45.71 319 LEU D C 1
ATOM 15899 O O . LEU D 1 328 ? 103.164 -21.748 -42.552 1.00 45.02 319 LEU D O 1
ATOM 15904 N N . GLY D 1 329 ? 101.916 -23.122 -41.275 1.00 45.35 320 GLY D N 1
ATOM 15905 C CA . GLY D 1 329 ? 101.340 -23.798 -42.435 1.00 45.19 320 GLY D CA 1
ATOM 15906 C C . GLY D 1 329 ? 100.621 -22.859 -43.388 1.00 46.60 320 GLY D C 1
ATOM 15907 O O . GLY D 1 329 ? 100.726 -22.994 -44.615 1.00 44.99 320 GLY D O 1
ATOM 15908 N N . GLU D 1 330 ? 99.883 -21.892 -42.839 1.00 44.55 321 GLU D N 1
ATOM 15909 C CA . GLU D 1 330 ? 99.085 -20.998 -43.671 1.00 47.55 321 GLU D CA 1
ATOM 15910 C C . GLU D 1 330 ? 99.948 -20.266 -44.687 1.00 46.92 321 GLU D C 1
ATOM 15911 O O . GLU D 1 330 ? 99.568 -20.132 -45.857 1.00 47.33 321 GLU D O 1
ATOM 15917 N N . ARG D 1 331 ? 101.111 -19.774 -44.251 1.00 46.37 322 ARG D N 1
ATOM 15918 C CA . ARG D 1 331 ? 101.996 -19.062 -45.160 1.00 42.05 322 ARG D CA 1
ATOM 15919 C C . ARG D 1 331 ? 102.610 -20.013 -46.172 1.00 45.21 322 ARG D C 1
ATOM 15920 O O . ARG D 1 331 ? 102.701 -19.685 -47.359 1.00 46.35 322 ARG D O 1
ATOM 15928 N N . PHE D 1 332 ? 103.020 -21.208 -45.726 1.00 48.19 323 PHE D N 1
ATOM 15929 C CA . PHE D 1 332 ? 103.571 -22.192 -46.653 1.00 41.99 323 PHE D CA 1
ATOM 15930 C C . PHE D 1 332 ? 102.577 -22.502 -47.758 1.00 43.82 323 PHE D C 1
ATOM 15931 O O . PHE D 1 332 ? 102.927 -22.491 -48.943 1.00 43.42 323 PHE D O 1
ATOM 15939 N N . HIS D 1 333 ? 101.313 -22.738 -47.398 1.00 42.42 324 HIS D N 1
ATOM 15940 C CA . HIS D 1 333 ? 100.339 -23.045 -48.438 1.00 44.76 324 HIS D CA 1
ATOM 15941 C C . HIS D 1 333 ? 100.133 -21.862 -49.382 1.00 44.93 324 HIS D C 1
ATOM 15942 O O . HIS D 1 333 ? 100.164 -22.025 -50.608 1.00 45.87 324 HIS D O 1
ATOM 15949 N N . ARG D 1 334 ? 99.917 -20.664 -48.829 1.00 41.89 325 ARG D N 1
ATOM 15950 C CA . ARG D 1 334 ? 99.619 -19.497 -49.657 1.00 43.24 325 ARG D CA 1
ATOM 15951 C C . ARG D 1 334 ? 100.741 -19.186 -50.651 1.00 47.42 325 ARG D C 1
ATOM 15952 O O . ARG D 1 334 ? 100.478 -18.651 -51.738 1.00 42.52 325 ARG D O 1
ATOM 15960 N N . ALA D 1 335 ? 101.991 -19.523 -50.302 1.00 49.51 326 ALA D N 1
ATOM 15961 C CA . ALA D 1 335 ? 103.151 -19.369 -51.177 1.00 48.56 326 ALA D CA 1
ATOM 15962 C C . ALA D 1 335 ? 103.304 -20.493 -52.194 1.00 50.50 326 ALA D C 1
ATOM 15963 O O . ALA D 1 335 ? 104.246 -20.451 -52.987 1.00 55.78 326 ALA D O 1
ATOM 15965 N N . GLY D 1 336 ? 102.438 -21.499 -52.190 1.00 45.96 327 GLY D N 1
ATOM 15966 C CA . GLY D 1 336 ? 102.490 -22.555 -53.176 1.00 44.64 327 GLY D CA 1
ATOM 15967 C C . GLY D 1 336 ? 102.599 -23.949 -52.604 1.00 46.57 327 GLY D C 1
ATOM 15968 O O . GLY D 1 336 ? 102.470 -24.919 -53.366 1.00 44.03 327 GLY D O 1
ATOM 15969 N N . GLY D 1 337 ? 102.843 -24.092 -51.303 1.00 44.66 328 GLY D N 1
ATOM 15970 C CA . GLY D 1 337 ? 102.899 -25.381 -50.639 1.00 43.17 328 GLY D CA 1
ATOM 15971 C C . GLY D 1 337 ? 103.921 -26.304 -51.270 1.00 47.24 328 GLY D C 1
ATOM 15972 O O . GLY D 1 337 ? 104.909 -2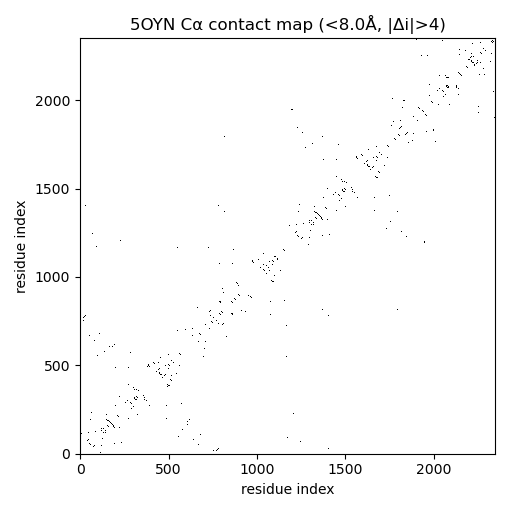5.867 -51.865 1.00 49.78 328 GLY D O 1
ATOM 15973 N N . ALA D 1 338 ? 103.662 -27.608 -51.154 1.00 46.49 329 ALA D N 1
ATOM 15974 C CA . ALA D 1 338 ? 104.593 -28.607 -51.672 1.00 45.87 329 ALA D CA 1
ATOM 15975 C C . ALA D 1 338 ? 104.898 -28.459 -53.160 1.00 49.89 329 ALA D C 1
ATOM 15976 O O . ALA D 1 338 ? 106.079 -28.582 -53.527 1.00 50.31 329 ALA D O 1
ATOM 15978 N N . PRO D 1 339 ? 103.929 -28.210 -54.052 1.00 48.33 330 PRO D N 1
ATOM 15979 C CA . PRO D 1 339 ? 104.287 -28.032 -55.471 1.00 50.96 330 PRO D CA 1
ATOM 15980 C C . PRO D 1 339 ? 105.342 -26.961 -55.722 1.00 53.70 330 PRO D C 1
ATOM 15981 O O . PRO D 1 339 ? 106.230 -27.162 -56.562 1.00 48.98 330 PRO D O 1
ATOM 15985 N N . ALA D 1 340 ? 105.272 -25.824 -55.017 1.00 51.63 331 ALA D N 1
ATOM 15986 C CA . ALA D 1 340 ? 106.283 -24.786 -55.197 1.00 46.79 331 ALA D CA 1
ATOM 15987 C C . ALA D 1 340 ? 107.665 -25.274 -54.792 1.00 49.66 331 ALA D C 1
ATOM 15988 O O . ALA D 1 340 ? 108.666 -24.863 -55.385 1.00 52.80 331 ALA D O 1
ATOM 15990 N N . VAL D 1 341 ? 107.750 -26.139 -53.784 1.00 48.75 332 VAL D N 1
ATOM 15991 C CA . VAL D 1 341 ? 109.046 -26.689 -53.412 1.00 48.39 332 VAL D CA 1
ATOM 15992 C C . VAL D 1 341 ? 109.519 -27.684 -54.458 1.00 50.31 332 VAL D C 1
ATOM 15993 O O . VAL D 1 341 ? 110.694 -27.699 -54.832 1.00 50.84 332 VAL D O 1
ATOM 15997 N N . LEU D 1 342 ? 108.622 -28.542 -54.938 1.00 51.88 333 LEU D N 1
ATOM 15998 C CA . LEU D 1 342 ? 109.035 -29.500 -55.952 1.00 51.51 333 LEU D CA 1
ATOM 15999 C C . LEU D 1 342 ? 109.425 -28.785 -57.231 1.00 55.80 333 LEU D C 1
ATOM 16000 O O . LEU D 1 342 ? 110.350 -29.218 -57.927 1.00 61.15 333 LEU D O 1
ATOM 16005 N N . TRP D 1 343 ? 108.753 -27.676 -57.539 1.00 54.23 334 TRP D N 1
ATOM 16006 C CA . TRP D 1 343 ? 109.111 -26.891 -58.716 1.00 57.06 334 TRP D CA 1
ATOM 16007 C C . TRP D 1 343 ? 110.552 -26.396 -58.635 1.00 56.75 334 TRP D C 1
ATOM 16008 O O . TRP D 1 343 ? 111.300 -26.453 -59.620 1.00 55.46 334 TRP D O 1
ATOM 16019 N N . GLU D 1 344 ? 110.952 -25.907 -57.465 1.00 56.49 335 GLU D N 1
ATOM 16020 C CA . GLU D 1 344 ? 112.318 -25.440 -57.269 1.00 57.67 335 GLU D CA 1
ATOM 16021 C C . GLU D 1 344 ? 113.316 -26.555 -57.550 1.00 54.71 335 GLU D C 1
ATOM 16022 O O . GLU D 1 344 ? 114.300 -26.357 -58.272 1.00 60.19 335 GLU D O 1
ATOM 16028 N N . LEU D 1 345 ? 113.057 -27.749 -57.014 1.00 52.88 336 LEU D N 1
ATOM 16029 C CA . LEU D 1 345 ? 113.978 -28.868 -57.206 1.00 53.20 336 LEU D CA 1
ATOM 16030 C C . LEU D 1 345 ? 113.968 -29.354 -58.648 1.00 53.74 336 LEU D C 1
ATOM 16031 O O . LEU D 1 345 ? 115.004 -29.762 -59.179 1.00 55.36 336 LEU D O 1
ATOM 16036 N N . LEU D 1 346 ? 112.802 -29.347 -59.285 1.00 52.91 337 LEU D N 1
ATOM 16037 C CA . LEU D 1 346 ? 112.718 -29.783 -60.670 1.00 53.84 337 LEU D CA 1
ATOM 16038 C C . LEU D 1 346 ? 113.624 -28.946 -61.558 1.00 58.90 337 LEU D C 1
ATOM 16039 O O . LEU D 1 346 ? 114.365 -29.489 -62.383 1.00 66.90 337 LEU D O 1
ATOM 16044 N N . GLN D 1 347 ? 113.590 -27.619 -61.389 1.00 60.32 338 GLN D N 1
ATOM 16045 C CA . GLN D 1 347 ? 114.395 -26.732 -62.226 1.00 59.91 338 GLN D CA 1
ATOM 16046 C C . GLN D 1 347 ? 115.885 -27.031 -62.115 1.00 60.65 338 GLN D C 1
ATOM 16047 O O . GLN D 1 347 ? 116.626 -26.790 -63.070 1.00 69.07 338 GLN D O 1
ATOM 16053 N N . GLN D 1 348 ? 116.353 -27.519 -60.966 1.00 58.20 339 GLN D N 1
ATOM 16054 C CA . GLN D 1 348 ? 117.774 -27.794 -60.772 1.00 58.00 339 GLN D CA 1
ATOM 16055 C C . GLN D 1 348 ? 118.157 -29.201 -61.167 1.00 59.79 339 GLN D C 1
ATOM 16056 O O . GLN D 1 348 ? 119.253 -29.641 -60.814 1.00 60.50 339 GLN D O 1
ATOM 16062 N N . GLY D 1 349 ? 117.279 -29.924 -61.861 1.00 58.91 340 GLY D N 1
ATOM 16063 C CA . GLY D 1 349 ? 117.505 -31.337 -62.122 1.00 53.91 340 GLY D CA 1
ATOM 16064 C C . GLY D 1 349 ? 117.686 -32.192 -60.885 1.00 59.03 340 GLY D C 1
ATOM 16065 O O . GLY D 1 349 ? 118.481 -33.139 -60.900 1.00 63.37 340 GLY D O 1
ATOM 16066 N N . ARG D 1 350 ? 116.987 -31.878 -59.802 1.00 58.50 341 ARG D N 1
ATOM 16067 C CA . ARG D 1 350 ? 117.062 -32.671 -58.584 1.00 59.95 341 ARG D CA 1
ATOM 16068 C C . ARG D 1 350 ? 115.902 -33.644 -58.455 1.00 60.15 341 ARG D C 1
ATOM 16069 O O . ARG D 1 350 ? 115.808 -34.345 -57.444 1.00 62.77 341 ARG D O 1
ATOM 16077 N N . LEU D 1 351 ? 115.024 -33.694 -59.454 1.00 57.03 342 LEU D N 1
ATOM 16078 C CA . LEU D 1 351 ? 113.827 -34.516 -59.452 1.00 56.81 342 LEU D CA 1
ATOM 16079 C C . LEU D 1 351 ? 113.760 -35.357 -60.715 1.00 61.68 342 LEU D C 1
ATOM 16080 O O . LEU D 1 351 ? 114.158 -34.919 -61.802 1.00 65.67 342 LEU D O 1
ATOM 16085 N N . HIS D 1 352 ? 113.212 -36.555 -60.567 1.00 56.32 343 HIS D N 1
ATOM 16086 C CA . HIS D 1 352 ? 112.809 -37.366 -61.704 1.00 53.50 343 HIS D CA 1
ATOM 16087 C C . HIS D 1 352 ? 111.405 -36.920 -62.077 1.00 58.31 343 HIS D C 1
ATOM 16088 O O . HIS D 1 352 ? 110.426 -37.271 -61.410 1.00 58.77 343 HIS D O 1
ATOM 16095 N N . GLY D 1 353 ? 111.299 -36.129 -63.129 1.00 58.97 344 GLY D N 1
ATOM 16096 C CA . GLY D 1 353 ? 110.000 -35.615 -63.498 1.00 59.61 344 GLY D CA 1
ATOM 16097 C C . GLY D 1 353 ? 109.198 -36.493 -64.423 1.00 63.57 344 GLY D C 1
ATOM 16098 O O . GLY D 1 353 ? 108.088 -36.112 -64.811 1.00 63.87 344 GLY D O 1
ATOM 16099 N N . ASP D 1 354 ? 109.719 -37.659 -64.804 1.00 59.85 345 ASP D N 1
ATOM 16100 C CA . ASP D 1 354 ? 109.035 -38.515 -65.764 1.00 64.61 345 ASP D CA 1
ATOM 16101 C C . ASP D 1 354 ? 108.169 -39.569 -65.093 1.00 62.25 345 ASP D C 1
ATOM 16102 O O . ASP D 1 354 ? 107.446 -40.289 -65.788 1.00 62.08 345 ASP D O 1
ATOM 16107 N N . VAL D 1 355 ? 108.205 -39.643 -63.759 1.00 60.23 346 VAL D N 1
ATOM 16108 C CA . VAL D 1 355 ? 107.437 -40.617 -62.995 1.00 55.15 346 VAL D CA 1
ATOM 16109 C C . VAL D 1 355 ? 105.938 -40.333 -63.088 1.00 61.08 346 VAL D C 1
ATOM 16110 O O . VAL D 1 355 ? 105.497 -39.176 -63.181 1.00 57.60 346 VAL D O 1
ATOM 16114 N N . LEU D 1 356 ? 105.145 -41.404 -63.049 1.00 61.22 347 LEU D N 1
ATOM 16115 C CA . LEU D 1 356 ? 103.693 -41.294 -63.115 1.00 59.09 347 LEU D CA 1
ATOM 16116 C C . LEU D 1 356 ? 103.120 -40.981 -61.735 1.00 60.30 347 LEU D C 1
ATOM 16117 O O . LEU D 1 356 ? 103.633 -41.452 -60.716 1.00 60.28 347 LEU D O 1
ATOM 16122 N N . THR D 1 357 ? 102.069 -40.157 -61.694 1.00 53.06 348 THR D N 1
ATOM 16123 C CA . THR D 1 357 ? 101.420 -39.815 -60.432 1.00 53.06 348 THR D CA 1
ATOM 16124 C C . THR D 1 357 ? 99.932 -40.116 -60.523 1.00 52.37 348 THR D C 1
ATOM 16125 O O . THR D 1 357 ? 99.383 -40.348 -61.606 1.00 53.50 348 THR D O 1
ATOM 16129 N N . VAL D 1 358 ? 99.271 -40.083 -59.361 1.00 54.69 349 VAL D N 1
ATOM 16130 C CA . VAL D 1 358 ? 97.834 -40.345 -59.298 1.00 53.49 349 VAL D CA 1
ATOM 16131 C C . VAL D 1 358 ? 96.999 -39.266 -59.960 1.00 49.92 349 VAL D C 1
ATOM 16132 O O . VAL D 1 358 ? 95.783 -39.422 -60.037 1.00 53.42 349 VAL D O 1
ATOM 16136 N N . THR D 1 359 ? 97.606 -38.177 -60.437 1.00 48.58 350 THR D N 1
ATOM 16137 C CA . THR D 1 359 ? 96.847 -37.216 -61.231 1.00 52.23 350 THR D CA 1
ATOM 16138 C C . THR D 1 359 ? 96.625 -37.700 -62.658 1.00 52.80 350 THR D C 1
ATOM 16139 O O . THR D 1 359 ? 95.776 -37.140 -63.359 1.00 50.55 350 THR D O 1
ATOM 16143 N N . GLY D 1 360 ? 97.323 -38.755 -63.083 1.00 54.56 351 GLY D N 1
ATOM 16144 C CA . GLY D 1 360 ? 97.307 -39.169 -64.470 1.00 54.83 351 GLY D CA 1
ATOM 16145 C C . GLY D 1 360 ? 98.321 -38.458 -65.344 1.00 61.97 351 GLY D C 1
ATOM 16146 O O . GLY D 1 360 ? 98.293 -38.632 -66.568 1.00 68.74 351 GLY D O 1
ATOM 16147 N N . LYS D 1 361 ? 99.204 -37.655 -64.754 1.00 54.49 352 LYS D N 1
ATOM 16148 C CA . LYS D 1 361 ? 100.280 -36.978 -65.453 1.00 52.38 352 LYS D CA 1
ATOM 16149 C C . LYS D 1 361 ? 101.591 -37.250 -64.724 1.00 56.90 352 LYS D C 1
ATOM 16150 O O . LYS D 1 361 ? 101.613 -37.782 -63.610 1.00 58.63 352 LYS D O 1
ATOM 16156 N N . THR D 1 362 ? 102.697 -36.886 -65.361 1.00 57.16 353 THR D N 1
ATOM 16157 C CA . THR D 1 362 ? 103.987 -37.040 -64.713 1.00 58.05 353 THR D CA 1
ATOM 16158 C C . THR D 1 362 ? 104.211 -35.902 -63.727 1.00 59.35 353 THR D C 1
ATOM 16159 O O . THR D 1 362 ? 103.581 -34.839 -63.816 1.00 56.46 353 THR D O 1
ATOM 16163 N N . MET D 1 363 ? 105.121 -36.132 -62.775 1.00 56.35 354 MET D N 1
ATOM 16164 C CA . MET D 1 363 ? 105.427 -35.080 -61.813 1.00 57.62 354 MET D CA 1
ATOM 16165 C C . MET D 1 363 ? 105.772 -33.785 -62.524 1.00 58.92 354 MET D C 1
ATOM 16166 O O . MET D 1 363 ? 105.285 -32.709 -62.151 1.00 61.06 354 MET D O 1
ATOM 16171 N N . SER D 1 364 ? 106.586 -33.884 -63.575 1.00 59.57 355 SER D N 1
ATOM 16172 C CA . SER D 1 364 ? 106.978 -32.713 -64.346 1.00 57.74 355 SER D CA 1
ATOM 16173 C C . SER D 1 364 ? 105.770 -31.953 -64.868 1.00 54.98 355 SER D C 1
ATOM 16174 O O . SER D 1 364 ? 105.710 -30.726 -64.754 1.00 62.70 355 SER D O 1
ATOM 16177 N N . GLU D 1 365 ? 104.799 -32.650 -65.457 1.00 55.41 356 GLU D N 1
ATOM 16178 C CA . GLU D 1 365 ? 103.646 -31.922 -65.986 1.00 57.46 356 GLU D CA 1
ATOM 16179 C C . GLU D 1 365 ? 102.795 -31.327 -64.866 1.00 60.85 356 GLU D C 1
ATOM 16180 O O . GLU D 1 365 ? 102.264 -30.217 -65.018 1.00 63.37 356 GLU D O 1
ATOM 16186 N N . ASN D 1 366 ? 102.652 -32.043 -63.735 1.00 59.87 357 ASN D N 1
ATOM 16187 C CA . ASN D 1 366 ? 101.919 -31.493 -62.592 1.00 52.29 357 ASN D CA 1
ATOM 16188 C C . ASN D 1 366 ? 102.521 -30.168 -62.141 1.00 59.25 357 ASN D C 1
ATOM 16189 O O . ASN D 1 366 ? 101.794 -29.270 -61.687 1.00 54.85 357 ASN D O 1
ATOM 16194 N N . LEU D 1 367 ? 103.845 -30.028 -62.259 1.00 56.55 358 LEU D N 1
ATOM 16195 C CA . LEU D 1 367 ? 104.558 -28.910 -61.663 1.00 53.24 358 LEU D CA 1
ATOM 16196 C C . LEU D 1 367 ? 104.657 -27.679 -62.558 1.00 57.65 358 LEU D C 1
ATOM 16197 O O . LEU D 1 367 ? 105.112 -26.632 -62.082 1.00 61.56 358 LEU D O 1
ATOM 16202 N N . GLN D 1 368 ? 104.239 -27.747 -63.820 1.00 59.81 359 GLN D N 1
ATOM 16203 C CA . GLN D 1 368 ? 104.371 -26.567 -64.669 1.00 63.21 359 GLN D CA 1
ATOM 16204 C C . GLN D 1 368 ? 103.512 -25.446 -64.113 1.00 60.54 359 GLN D C 1
ATOM 16205 O O . GLN D 1 368 ? 102.328 -25.637 -63.823 1.00 65.24 359 GLN D O 1
ATOM 16211 N N . GLY D 1 369 ? 104.122 -24.283 -63.940 1.00 64.60 360 GLY D N 1
ATOM 16212 C CA . GLY D 1 369 ? 103.417 -23.123 -63.448 1.00 59.23 360 GLY D CA 1
ATOM 16213 C C . GLY D 1 369 ? 103.346 -23.035 -61.949 1.00 61.08 360 GLY D C 1
ATOM 16214 O O . GLY D 1 369 ? 102.626 -22.176 -61.428 1.00 62.57 360 GLY D O 1
ATOM 16215 N N . ARG D 1 370 ? 104.082 -23.885 -61.237 1.00 58.15 361 ARG D N 1
ATOM 16216 C CA . ARG D 1 370 ? 103.957 -23.989 -59.797 1.00 50.95 361 ARG D CA 1
ATOM 16217 C C . ARG D 1 370 ? 105.024 -23.219 -59.042 1.00 51.10 361 ARG D C 1
ATOM 16218 O O . ARG D 1 370 ? 105.154 -23.411 -57.830 1.00 56.37 361 ARG D O 1
ATOM 16226 N N . GLU D 1 371 ? 105.788 -22.355 -59.711 1.00 55.79 362 GLU D N 1
ATOM 16227 C CA . GLU D 1 371 ? 106.768 -21.545 -58.996 1.00 53.86 362 GLU D CA 1
ATOM 16228 C C . GLU D 1 371 ? 106.076 -20.712 -57.921 1.00 51.35 362 GLU D C 1
ATOM 16229 O O . GLU D 1 371 ? 104.971 -20.200 -58.128 1.00 46.12 362 GLU D O 1
ATOM 16235 N N . THR D 1 372 ? 106.726 -20.602 -56.755 1.00 49.23 363 THR D N 1
ATOM 16236 C CA . THR D 1 372 ? 106.156 -19.919 -55.600 1.00 51.22 363 THR D CA 1
ATOM 16237 C C . THR D 1 372 ? 105.650 -18.525 -55.940 1.00 55.21 363 THR D C 1
ATOM 16238 O O . THR D 1 372 ? 106.032 -17.939 -56.957 1.00 57.75 363 THR D O 1
ATOM 16242 N N . SER D 1 373 ? 104.787 -17.993 -55.083 1.00 57.61 364 SER D N 1
ATOM 16243 C CA . SER D 1 373 ? 104.252 -16.646 -55.217 1.00 53.35 364 SER D CA 1
ATOM 16244 C C . SER D 1 373 ? 104.731 -15.729 -54.108 1.00 56.74 364 SER D C 1
ATOM 16245 O O . SER D 1 373 ? 104.374 -14.550 -54.103 1.00 66.79 364 SER D O 1
ATOM 16248 N N . ASP D 1 374 ? 105.532 -16.241 -53.171 1.00 59.48 365 ASP D N 1
ATOM 16249 C CA . ASP D 1 374 ? 105.925 -15.508 -51.967 1.00 56.07 365 ASP D CA 1
ATOM 16250 C C . ASP D 1 374 ? 107.348 -15.954 -51.602 1.00 58.88 365 ASP D C 1
ATOM 16251 O O . ASP D 1 374 ? 107.548 -16.936 -50.875 1.00 51.76 365 ASP D O 1
ATOM 16256 N N . ARG D 1 375 ? 108.332 -15.207 -52.108 1.00 53.95 366 ARG D N 1
ATOM 16257 C CA . ARG D 1 375 ? 109.720 -15.564 -51.866 1.00 49.54 366 ARG D CA 1
ATOM 16258 C C . ARG D 1 375 ? 110.180 -15.279 -50.440 1.00 49.02 366 ARG D C 1
ATOM 16259 O O . ARG D 1 375 ? 111.306 -15.653 -50.103 1.00 54.86 366 ARG D O 1
ATOM 16267 N N . GLU D 1 376 ? 109.361 -14.650 -49.589 1.00 48.63 367 GLU D N 1
ATOM 16268 C CA . GLU D 1 376 ? 109.736 -14.604 -48.176 1.00 54.85 367 GLU D CA 1
ATOM 16269 C C . GLU D 1 376 ? 109.610 -15.965 -47.508 1.00 57.97 367 GLU D C 1
ATOM 16270 O O . GLU D 1 376 ? 110.112 -16.139 -46.392 1.00 54.31 367 GLU D O 1
ATOM 16276 N N . VAL D 1 377 ? 108.924 -16.912 -48.155 1.00 56.80 368 VAL D N 1
ATOM 16277 C CA . VAL D 1 377 ? 108.523 -18.170 -47.547 1.00 54.58 368 VAL D CA 1
ATOM 16278 C C . VAL D 1 377 ? 109.209 -19.358 -48.207 1.00 53.68 368 VAL D C 1
ATOM 16279 O O . VAL D 1 377 ? 109.710 -20.257 -47.519 1.00 52.33 368 VAL D O 1
ATOM 16283 N N . ILE D 1 378 ? 109.263 -19.366 -49.531 1.00 51.33 369 ILE D N 1
ATOM 16284 C CA . ILE D 1 378 ? 109.878 -20.428 -50.304 1.00 52.10 369 ILE D CA 1
ATOM 16285 C C . ILE D 1 378 ? 111.014 -19.785 -51.094 1.00 55.68 369 ILE D C 1
ATOM 16286 O O . ILE D 1 378 ? 110.803 -19.229 -52.183 1.00 54.81 369 ILE D O 1
ATOM 16291 N N . PHE D 1 379 ? 112.228 -19.861 -50.543 1.00 58.68 370 PHE D N 1
ATOM 16292 C CA . PHE D 1 379 ? 113.375 -19.161 -51.104 1.00 58.73 370 PHE D CA 1
ATOM 16293 C C . PHE D 1 379 ? 113.823 -19.811 -52.407 1.00 55.49 370 PHE D C 1
ATOM 16294 O O . PHE D 1 379 ? 113.485 -20.963 -52.687 1.00 53.36 370 PHE D O 1
ATOM 16302 N N . PRO D 1 380 ? 114.574 -19.080 -53.231 1.00 65.21 371 PRO D N 1
ATOM 16303 C CA . PRO D 1 380 ? 115.099 -19.683 -54.463 1.00 61.88 371 PRO D CA 1
ATOM 16304 C C . PRO D 1 380 ? 116.233 -20.651 -54.165 1.00 62.89 371 PRO D C 1
ATOM 16305 O O . PRO D 1 380 ? 117.008 -20.471 -53.219 1.00 63.31 371 PRO D O 1
ATOM 16309 N N . TYR D 1 381 ? 116.307 -21.706 -54.983 1.00 61.49 372 TYR D N 1
ATOM 16310 C CA . TYR D 1 381 ? 117.313 -22.742 -54.771 1.00 64.62 372 TYR D CA 1
ATOM 16311 C C . TYR D 1 381 ? 118.710 -22.143 -54.644 1.00 69.12 372 TYR D C 1
ATOM 16312 O O . TYR D 1 381 ? 119.471 -22.498 -53.732 1.00 65.30 372 TYR D O 1
ATOM 16321 N N . HIS D 1 382 ? 119.046 -21.194 -55.525 1.00 74.05 373 HIS D N 1
ATOM 16322 C CA . HIS D 1 382 ? 120.421 -20.732 -55.673 1.00 72.31 373 HIS D CA 1
ATOM 16323 C C . HIS D 1 382 ? 120.807 -19.616 -54.715 1.00 67.50 373 HIS D C 1
ATOM 16324 O O . HIS D 1 382 ? 121.997 -19.299 -54.614 1.00 68.67 373 HIS D O 1
ATOM 16331 N N . GLU D 1 383 ? 119.854 -19.033 -53.995 1.00 69.85 374 GLU D N 1
ATOM 16332 C CA . GLU D 1 383 ? 120.158 -18.187 -52.840 1.00 74.07 374 GLU D CA 1
ATOM 16333 C C . GLU D 1 383 ? 119.155 -18.557 -51.761 1.00 66.68 374 GLU D C 1
ATOM 16334 O O . GLU D 1 383 ? 118.127 -17.894 -51.578 1.00 63.62 374 GLU D O 1
ATOM 16340 N N . PRO D 1 384 ? 119.413 -19.649 -51.041 1.00 67.43 375 PRO D N 1
ATOM 16341 C CA . PRO D 1 384 ? 118.407 -20.207 -50.134 1.00 63.51 375 PRO D CA 1
ATOM 16342 C C . PRO D 1 384 ? 118.525 -19.725 -48.703 1.00 61.38 375 PRO D C 1
ATOM 16343 O O . PRO D 1 384 ? 119.344 -18.863 -48.386 1.00 68.15 375 PRO D O 1
ATOM 16347 N N . LEU D 1 385 ? 117.702 -20.308 -47.832 1.00 61.09 376 LEU D N 1
ATOM 16348 C CA . LEU D 1 385 ? 117.775 -20.025 -46.404 1.00 59.18 376 LEU D CA 1
ATOM 16349 C C . LEU D 1 385 ? 119.088 -20.509 -45.811 1.00 60.94 376 LEU D C 1
ATOM 16350 O O . LEU D 1 385 ? 119.632 -19.882 -44.894 1.00 61.73 376 LEU D O 1
ATOM 16355 N N . ALA D 1 386 ? 119.586 -21.645 -46.298 1.00 67.15 377 ALA D N 1
ATOM 16356 C CA . ALA D 1 386 ? 120.797 -22.316 -45.833 1.00 61.74 377 ALA D CA 1
ATOM 16357 C C . ALA D 1 386 ? 121.071 -23.463 -46.783 1.00 66.87 377 ALA D C 1
ATOM 16358 O O . ALA D 1 386 ? 120.144 -24.013 -47.388 1.00 70.27 377 ALA D O 1
ATOM 16360 N N . GLU D 1 387 ? 122.342 -23.817 -46.918 1.00 72.36 378 GLU D N 1
ATOM 16361 C CA . GLU D 1 387 ? 122.717 -24.954 -47.741 1.00 74.19 378 GLU D CA 1
ATOM 16362 C C . GLU D 1 387 ? 122.955 -26.165 -46.831 1.00 66.00 378 GLU D C 1
ATOM 16363 O O . GLU D 1 387 ? 123.033 -26.035 -45.606 1.00 60.37 378 GLU D O 1
ATOM 16369 N N . LYS D 1 388 ? 122.959 -27.358 -47.429 1.00 70.32 379 LYS D N 1
ATOM 16370 C CA . LYS D 1 388 ? 123.212 -28.622 -46.724 1.00 63.99 379 LYS D CA 1
ATOM 16371 C C . LYS D 1 388 ? 122.180 -28.872 -45.635 1.00 63.11 379 LYS D C 1
ATOM 16372 O O . LYS D 1 388 ? 122.502 -29.110 -44.475 1.00 63.80 379 LYS D O 1
ATOM 16378 N N . ALA D 1 389 ? 120.917 -28.835 -46.048 1.00 56.56 380 ALA D N 1
ATOM 16379 C CA . ALA D 1 389 ? 119.791 -28.980 -45.143 1.00 57.46 380 ALA D CA 1
ATOM 16380 C C . ALA D 1 389 ? 119.345 -30.431 -44.994 1.00 57.28 380 ALA D C 1
ATOM 16381 O O . ALA D 1 389 ? 118.550 -30.737 -44.088 1.00 48.21 380 ALA D O 1
ATOM 16383 N N . GLY D 1 390 ? 119.841 -31.314 -45.866 1.00 54.97 381 GLY D N 1
ATOM 16384 C CA . GLY D 1 390 ? 119.521 -32.721 -45.772 1.00 54.98 381 GLY D CA 1
ATOM 16385 C C . GLY D 1 390 ? 119.943 -33.327 -44.447 1.00 53.46 381 GLY D C 1
ATOM 16386 O O . GLY D 1 390 ? 120.780 -32.801 -43.716 1.00 52.53 381 GLY D O 1
ATOM 16387 N N . PHE D 1 391 ? 119.316 -34.455 -44.123 1.00 60.24 382 PHE D N 1
ATOM 16388 C CA . PHE D 1 391 ? 119.824 -35.279 -43.037 1.00 58.57 382 PHE D CA 1
ATOM 16389 C C . PHE D 1 391 ? 121.262 -35.680 -43.333 1.00 58.22 382 PHE D C 1
ATOM 16390 O O . PHE D 1 391 ? 121.635 -35.937 -44.486 1.00 55.55 382 PHE D O 1
ATOM 16398 N N . LEU D 1 392 ? 122.072 -35.720 -42.284 1.00 54.13 383 LEU D N 1
ATOM 16399 C CA . LEU D 1 392 ? 123.449 -36.156 -42.391 1.00 55.64 383 LEU D CA 1
ATOM 16400 C C . LEU D 1 392 ? 123.573 -37.519 -41.728 1.00 59.00 383 LEU D C 1
ATOM 16401 O O . LEU D 1 392 ? 123.339 -37.645 -40.517 1.00 57.01 383 LEU D O 1
ATOM 16406 N N . VAL D 1 393 ? 123.933 -38.530 -42.527 1.00 56.17 384 VAL D N 1
ATOM 16407 C CA . VAL D 1 393 ? 124.129 -39.887 -42.019 1.00 60.46 384 VAL D CA 1
ATOM 16408 C C . VAL D 1 393 ? 125.433 -39.968 -41.235 1.00 59.59 384 VAL D C 1
ATOM 16409 O O . VAL D 1 393 ? 126.508 -39.629 -41.747 1.00 59.16 384 VAL D O 1
ATOM 16413 N N . LEU D 1 394 ? 125.349 -40.466 -40.005 1.00 60.89 385 LEU D N 1
ATOM 16414 C CA . LEU D 1 394 ? 126.505 -40.700 -39.150 1.00 62.45 385 LEU D CA 1
ATOM 16415 C C . LEU D 1 394 ? 126.626 -42.184 -38.805 1.00 64.87 385 LEU D C 1
ATOM 16416 O O . LEU D 1 394 ? 125.618 -42.881 -38.641 1.00 64.24 385 LEU D O 1
ATOM 16421 N N . LYS D 1 395 ? 127.863 -42.669 -38.697 1.00 67.27 386 LYS D N 1
ATOM 16422 C CA . LYS D 1 395 ? 128.130 -44.039 -38.271 1.00 64.78 386 LYS D CA 1
ATOM 16423 C C . LYS D 1 395 ? 129.402 -44.059 -37.442 1.00 67.77 386 LYS D C 1
ATOM 16424 O O . LYS D 1 395 ? 130.225 -43.141 -37.499 1.00 69.59 386 LYS D O 1
ATOM 16430 N N . GLY D 1 396 ? 129.557 -45.128 -36.676 1.00 67.96 387 GLY D N 1
ATOM 16431 C CA . GLY D 1 396 ? 130.781 -45.337 -35.934 1.00 66.64 387 GLY D CA 1
ATOM 16432 C C . GLY D 1 396 ? 130.713 -46.557 -35.048 1.00 65.52 387 GLY D C 1
ATOM 16433 O O . GLY D 1 396 ? 130.032 -47.538 -35.364 1.00 67.88 387 GLY D O 1
ATOM 16434 N N . ASN D 1 397 ? 131.401 -46.498 -33.918 1.00 66.74 388 ASN D N 1
ATOM 16435 C CA . ASN D 1 397 ? 131.430 -47.607 -32.981 1.00 63.61 388 ASN D CA 1
ATOM 16436 C C . ASN D 1 397 ? 130.283 -47.556 -31.978 1.00 66.04 388 ASN D C 1
ATOM 16437 O O . ASN D 1 397 ? 130.264 -48.358 -31.035 1.00 66.20 388 ASN D O 1
ATOM 16442 N N . LEU D 1 398 ? 129.323 -46.640 -32.158 1.00 66.98 389 LEU D N 1
ATOM 16443 C CA . LEU D 1 398 ? 128.141 -46.595 -31.303 1.00 63.11 389 LEU D CA 1
ATOM 16444 C C . LEU D 1 398 ? 126.852 -46.987 -32.018 1.00 57.53 389 LEU D C 1
ATOM 16445 O O . LEU D 1 398 ? 125.862 -47.307 -31.347 1.00 56.35 389 LEU D O 1
ATOM 16450 N N . PHE D 1 399 ? 126.852 -46.990 -33.350 1.00 49.56 390 PHE D N 1
ATOM 16451 C CA . PHE D 1 399 ? 125.692 -47.299 -34.171 1.00 51.23 390 PHE D CA 1
ATOM 16452 C C . PHE D 1 399 ? 126.159 -47.402 -35.614 1.00 52.43 390 PHE D C 1
ATOM 16453 O O . PHE D 1 399 ? 127.187 -46.831 -35.986 1.00 54.85 390 PHE D O 1
ATOM 16461 N N . ASP D 1 400 ? 125.412 -48.146 -36.420 1.00 53.73 391 ASP D N 1
ATOM 16462 C CA . ASP D 1 400 ? 125.750 -48.248 -37.832 1.00 56.84 391 ASP D CA 1
ATOM 16463 C C . ASP D 1 400 ? 125.015 -47.236 -38.674 1.00 59.76 391 ASP D C 1
ATOM 16464 O O . ASP D 1 400 ? 125.378 -47.027 -39.843 1.00 59.23 391 ASP D O 1
ATOM 16469 N N . PHE D 1 401 ? 123.989 -46.618 -38.102 1.00 58.13 392 PHE D N 1
ATOM 16470 C CA . PHE D 1 401 ? 123.190 -45.634 -38.801 1.00 56.22 392 PHE D CA 1
ATOM 16471 C C . PHE D 1 401 ? 122.543 -44.718 -37.777 1.00 60.05 392 PHE D C 1
ATOM 16472 O O . PHE D 1 401 ? 121.968 -45.183 -36.783 1.00 57.66 392 PHE D O 1
ATOM 16480 N N . ALA D 1 402 ? 122.691 -43.419 -38.021 1.00 53.92 393 ALA D N 1
ATOM 16481 C CA . ALA D 1 402 ? 121.932 -42.368 -37.364 1.00 57.04 393 ALA D CA 1
ATOM 16482 C C . ALA D 1 402 ? 121.877 -41.203 -38.338 1.00 56.99 393 ALA D C 1
ATOM 16483 O O . ALA D 1 402 ? 122.642 -41.149 -39.310 1.00 55.22 393 ALA D O 1
ATOM 16485 N N . ILE D 1 403 ? 120.931 -40.297 -38.112 1.00 50.79 394 ILE D N 1
ATOM 16486 C CA . ILE D 1 403 ? 120.891 -39.079 -38.907 1.00 56.68 394 ILE D CA 1
ATOM 16487 C C . ILE D 1 403 ? 120.913 -37.868 -37.983 1.00 53.20 394 ILE D C 1
ATOM 16488 O O . ILE D 1 403 ? 120.519 -37.930 -36.812 1.00 49.55 394 ILE D O 1
ATOM 16493 N N . MET D 1 404 ? 121.432 -36.773 -38.519 1.00 57.20 395 MET D N 1
ATOM 16494 C CA . MET D 1 404 ? 121.508 -35.494 -37.829 1.00 56.88 395 MET D CA 1
ATOM 16495 C C . MET D 1 404 ? 120.605 -34.506 -38.546 1.00 52.99 395 MET D C 1
ATOM 16496 O O . MET D 1 404 ? 120.648 -34.410 -39.780 1.00 53.24 395 MET D O 1
ATOM 16501 N N . LYS D 1 405 ? 119.802 -33.764 -37.784 1.00 50.71 396 LYS D N 1
ATOM 16502 C CA . LYS D 1 405 ? 118.925 -32.759 -38.382 1.00 47.81 396 LYS D CA 1
ATOM 16503 C C . LYS D 1 405 ? 119.752 -31.510 -38.704 1.00 55.96 396 LYS D C 1
ATOM 16504 O O . LYS D 1 405 ? 119.903 -30.598 -37.887 1.00 57.48 396 LYS D O 1
ATOM 16510 N N . SER D 1 406 ? 120.295 -31.468 -39.924 1.00 49.92 397 SER D N 1
ATOM 16511 C CA . SER D 1 406 ? 121.169 -30.364 -40.307 1.00 53.68 397 SER D CA 1
ATOM 16512 C C . SER D 1 406 ? 120.410 -29.043 -40.404 1.00 58.59 397 SER D C 1
ATOM 16513 O O . SER D 1 406 ? 120.925 -27.994 -39.998 1.00 54.48 397 SER D O 1
ATOM 16516 N N . SER D 1 407 ? 119.195 -29.070 -40.964 1.00 57.86 398 SER D N 1
ATOM 16517 C CA . SER D 1 407 ? 118.453 -27.852 -41.286 1.00 55.74 398 SER D CA 1
ATOM 16518 C C . SER D 1 407 ? 118.217 -26.956 -40.082 1.00 52.84 398 SER D C 1
ATOM 16519 O O . SER D 1 407 ? 117.783 -25.815 -40.256 1.00 53.92 398 SER D O 1
ATOM 16522 N N . VAL D 1 408 ? 118.527 -27.434 -38.883 1.00 54.33 399 VAL D N 1
ATOM 16523 C CA . VAL D 1 408 ? 118.118 -26.829 -37.626 1.00 50.10 399 VAL D CA 1
ATOM 16524 C C . VAL D 1 408 ? 119.310 -26.340 -36.799 1.00 55.08 399 VAL D C 1
ATOM 16525 O O . VAL D 1 408 ? 119.122 -25.729 -35.741 1.00 56.18 399 VAL D O 1
ATOM 16529 N N . ILE D 1 409 ? 120.534 -26.516 -37.296 1.00 59.65 400 ILE D N 1
ATOM 16530 C CA . ILE D 1 409 ? 121.709 -25.927 -36.658 1.00 62.47 400 ILE D CA 1
ATOM 16531 C C . ILE D 1 409 ? 121.590 -24.405 -36.662 1.00 60.95 400 ILE D C 1
ATOM 16532 O O . ILE D 1 409 ? 121.530 -23.771 -37.725 1.00 59.09 400 ILE D O 1
ATOM 16537 N N . GLY D 1 410 ? 121.579 -23.809 -35.464 1.00 57.82 401 GLY D N 1
ATOM 16538 C CA . GLY D 1 410 ? 121.584 -22.368 -35.311 1.00 62.90 401 GLY D CA 1
ATOM 16539 C C . GLY D 1 410 ? 122.990 -21.776 -35.291 1.00 71.08 401 GLY D C 1
ATOM 16540 O O . GLY D 1 410 ? 124.002 -22.474 -35.331 1.00 72.14 401 GLY D O 1
ATOM 16541 N N . GLU D 1 411 ? 123.040 -20.444 -35.226 1.00 74.78 402 GLU D N 1
ATOM 16542 C CA . GLU D 1 411 ? 124.324 -19.754 -35.328 1.00 74.32 402 GLU D CA 1
ATOM 16543 C C . GLU D 1 411 ? 125.197 -19.997 -34.093 1.00 71.08 402 GLU D C 1
ATOM 16544 O O . GLU D 1 411 ? 126.404 -20.228 -34.227 1.00 68.24 402 GLU D O 1
ATOM 16550 N N . GLU D 1 412 ? 124.608 -19.985 -32.888 1.00 68.34 403 GLU D N 1
ATOM 16551 C CA . GLU D 1 412 ? 125.399 -20.214 -31.681 1.00 68.31 403 GLU D CA 1
ATOM 16552 C C . GLU D 1 412 ? 125.978 -21.618 -31.669 1.00 69.07 403 GLU D C 1
ATOM 16553 O O . GLU D 1 412 ? 127.128 -21.820 -31.265 1.00 70.22 403 GLU D O 1
ATOM 16559 N N . PHE D 1 413 ? 125.187 -22.598 -32.110 1.00 70.93 404 PHE D N 1
ATOM 16560 C CA . PHE D 1 413 ? 125.647 -23.982 -32.184 1.00 64.85 404 PHE D CA 1
ATOM 16561 C C . PHE D 1 413 ? 126.771 -24.126 -33.198 1.00 62.10 404 PHE D C 1
ATOM 16562 O O . PHE D 1 413 ? 127.811 -24.724 -32.903 1.00 62.60 404 PHE D O 1
ATOM 16570 N N . ARG D 1 414 ? 126.575 -23.584 -34.408 1.00 61.40 405 ARG D N 1
ATOM 16571 C CA . ARG D 1 414 ? 127.629 -23.605 -35.420 1.00 64.86 405 ARG D CA 1
ATOM 16572 C C . ARG D 1 414 ? 128.880 -22.881 -34.944 1.00 70.26 405 ARG D C 1
ATOM 16573 O O . ARG D 1 414 ? 129.989 -23.194 -35.392 1.00 71.34 405 ARG D O 1
ATOM 16581 N N . LYS D 1 415 ? 128.726 -21.901 -34.053 1.00 69.58 406 LYS D N 1
ATOM 16582 C CA . LYS D 1 415 ? 129.900 -21.220 -33.528 1.00 72.53 406 LYS D CA 1
ATOM 16583 C C . LYS D 1 415 ? 130.624 -22.095 -32.512 1.00 69.37 406 LYS D C 1
ATOM 16584 O O . LYS D 1 415 ? 131.847 -22.267 -32.594 1.00 70.73 406 LYS D O 1
ATOM 16590 N N . ARG D 1 416 ? 129.875 -22.693 -31.586 1.00 62.16 407 ARG D N 1
ATOM 16591 C CA . ARG D 1 416 ? 130.485 -23.355 -30.441 1.00 64.59 407 ARG D CA 1
ATOM 16592 C C . ARG D 1 416 ? 131.135 -24.696 -30.779 1.00 66.77 407 ARG D C 1
ATOM 16593 O O . ARG D 1 416 ? 132.030 -25.128 -30.045 1.00 66.67 407 ARG D O 1
ATOM 16601 N N . TYR D 1 417 ? 130.711 -25.370 -31.854 1.00 64.73 408 TYR D N 1
ATOM 16602 C CA . TYR D 1 417 ? 131.177 -26.734 -32.100 1.00 64.40 408 TYR D CA 1
ATOM 16603 C C . TYR D 1 417 ? 131.645 -26.948 -33.527 1.00 65.64 408 TYR D C 1
ATOM 16604 O O . TYR D 1 417 ? 132.564 -27.738 -33.771 1.00 68.75 408 TYR D O 1
ATOM 16613 N N . LEU D 1 418 ? 131.021 -26.270 -34.480 1.00 64.13 409 LEU D N 1
ATOM 16614 C CA . LEU D 1 418 ? 131.240 -26.591 -35.881 1.00 67.63 409 LEU D CA 1
ATOM 16615 C C . LEU D 1 418 ? 132.273 -25.695 -36.531 1.00 67.21 409 LEU D C 1
ATOM 16616 O O . LEU D 1 418 ? 132.467 -25.773 -37.751 1.00 69.07 409 LEU D O 1
ATOM 16621 N N . SER D 1 419 ? 132.963 -24.863 -35.749 1.00 67.41 410 SER D N 1
ATOM 16622 C CA . SER D 1 419 ? 133.842 -23.859 -36.331 1.00 72.93 410 SER D CA 1
ATOM 16623 C C . SER D 1 419 ? 135.238 -23.868 -35.713 1.00 73.99 410 SER D C 1
ATOM 16624 O O . SER D 1 419 ? 135.956 -22.859 -35.794 1.00 74.98 410 SER D O 1
ATOM 16627 N N . GLN D 1 420 ? 135.638 -24.988 -35.118 1.00 78.04 411 GLN D N 1
ATOM 16628 C CA . GLN D 1 420 ? 137.004 -25.171 -34.650 1.00 77.72 411 GLN D CA 1
ATOM 16629 C C . GLN D 1 420 ? 137.996 -24.897 -35.780 1.00 80.77 411 GLN D C 1
ATOM 16630 O O . GLN D 1 420 ? 137.841 -25.440 -36.885 1.00 80.41 411 GLN D O 1
ATOM 16636 N N . PRO D 1 421 ? 139.030 -24.097 -35.535 1.00 77.17 412 PRO D N 1
ATOM 16637 C CA . PRO D 1 421 ? 139.875 -23.614 -36.636 1.00 74.48 412 PRO D CA 1
ATOM 16638 C C . PRO D 1 421 ? 140.782 -24.708 -37.178 1.00 78.57 412 PRO D C 1
ATOM 16639 O O . PRO D 1 421 ? 141.339 -25.510 -36.423 1.00 78.45 412 PRO D O 1
ATOM 16643 N N . GLY D 1 422 ? 140.933 -24.727 -38.504 1.00 78.60 413 GLY D N 1
ATOM 16644 C CA . GLY D 1 422 ? 141.739 -25.742 -39.167 1.00 87.21 413 GLY D CA 1
ATOM 16645 C C . GLY D 1 422 ? 141.172 -27.144 -39.096 1.00 89.85 413 GLY D C 1
ATOM 16646 O O . GLY D 1 422 ? 141.858 -28.107 -39.451 1.00 93.21 413 GLY D O 1
ATOM 16647 N N . GLN D 1 423 ? 139.916 -27.279 -38.682 1.00 86.29 414 GLN D N 1
ATOM 16648 C CA . GLN D 1 423 ? 139.374 -28.536 -38.189 1.00 89.48 414 GLN D CA 1
ATOM 16649 C C . GLN D 1 423 ? 137.845 -28.432 -38.194 1.00 89.56 414 GLN D C 1
ATOM 16650 O O . GLN D 1 423 ? 137.168 -28.957 -37.305 1.00 85.35 414 GLN D O 1
ATOM 16656 N N . GLU D 1 424 ? 137.295 -27.745 -39.200 1.00 90.91 415 GLU D N 1
ATOM 16657 C CA . GLU D 1 424 ? 135.899 -27.315 -39.174 1.00 82.72 415 GLU D CA 1
ATOM 16658 C C . GLU D 1 424 ? 134.968 -28.459 -39.543 1.00 78.88 415 GLU D C 1
ATOM 16659 O O . GLU D 1 424 ? 135.089 -29.051 -40.623 1.00 72.14 415 GLU D O 1
ATOM 16665 N N . GLY D 1 425 ? 133.986 -28.706 -38.679 1.00 72.89 416 GLY D N 1
ATOM 16666 C CA . GLY D 1 425 ? 133.105 -29.839 -38.817 1.00 71.55 416 GLY D CA 1
ATOM 16667 C C . GLY D 1 425 ? 133.404 -30.949 -37.841 1.00 71.20 416 GLY D C 1
ATOM 16668 O O . GLY D 1 425 ? 132.587 -31.862 -37.693 1.00 71.65 416 GLY D O 1
ATOM 16669 N N . VAL D 1 426 ? 134.542 -30.880 -37.163 1.00 69.28 417 VAL D N 1
ATOM 16670 C CA . VAL D 1 426 ? 134.960 -31.870 -36.187 1.00 67.44 417 VAL D CA 1
ATOM 16671 C C . VAL D 1 426 ? 134.927 -31.214 -34.819 1.00 63.04 417 VAL D C 1
ATOM 16672 O O . VAL D 1 426 ? 135.431 -30.101 -34.652 1.00 73.26 417 VAL D O 1
ATOM 16676 N N . PHE D 1 427 ? 134.349 -31.900 -33.845 1.00 58.60 418 PHE D N 1
ATOM 16677 C CA . PHE D 1 427 ? 134.416 -31.446 -32.468 1.00 59.21 418 PHE D CA 1
ATOM 16678 C C . PHE D 1 427 ? 134.285 -32.659 -31.564 1.00 59.30 418 PHE D C 1
ATOM 16679 O O . PHE D 1 427 ? 133.952 -33.755 -32.012 1.00 63.07 418 PHE D O 1
ATOM 16687 N N . GLU D 1 428 ? 134.547 -32.448 -30.282 1.00 54.75 419 GLU D N 1
ATOM 16688 C CA . GLU D 1 428 ? 134.534 -33.513 -29.297 1.00 59.12 419 GLU D CA 1
ATOM 16689 C C . GLU D 1 428 ? 133.698 -33.064 -28.113 1.00 63.89 419 GLU D C 1
ATOM 16690 O O . GLU D 1 428 ? 133.737 -31.894 -27.726 1.00 68.08 419 GLU D O 1
ATOM 16696 N N . ALA D 1 429 ? 132.932 -33.992 -27.545 1.00 62.55 420 ALA D N 1
ATOM 16697 C CA . ALA D 1 429 ? 132.073 -33.660 -26.426 1.00 60.44 420 ALA D CA 1
ATOM 16698 C C . ALA D 1 429 ? 132.108 -34.781 -25.404 1.00 61.40 420 ALA D C 1
ATOM 16699 O O . ALA D 1 429 ? 132.346 -35.944 -25.742 1.00 64.51 420 ALA D O 1
ATOM 16701 N N . ARG D 1 430 ? 131.853 -34.413 -24.152 1.00 57.02 421 ARG D N 1
ATOM 16702 C CA . ARG D 1 430 ? 131.871 -35.340 -23.028 1.00 60.32 421 ARG D CA 1
ATOM 16703 C C . ARG D 1 430 ? 130.465 -35.877 -22.761 1.00 68.76 421 ARG D C 1
ATOM 16704 O O . ARG D 1 430 ? 129.572 -35.125 -22.354 1.00 70.86 421 ARG D O 1
ATOM 16712 N N . ALA D 1 431 ? 130.286 -37.184 -22.936 1.00 66.30 422 ALA D N 1
ATOM 16713 C CA . ALA D 1 431 ? 128.957 -37.777 -22.895 1.00 64.50 422 ALA D CA 1
ATOM 16714 C C . ALA D 1 431 ? 128.379 -37.791 -21.488 1.00 67.09 422 ALA D C 1
ATOM 16715 O O . ALA D 1 431 ? 129.064 -38.131 -20.518 1.00 69.46 422 ALA D O 1
ATOM 16717 N N . ILE D 1 432 ? 127.103 -37.435 -21.383 1.00 67.85 423 ILE D N 1
ATOM 16718 C CA . ILE D 1 432 ? 126.333 -37.602 -20.156 1.00 69.18 423 ILE D CA 1
ATOM 16719 C C . ILE D 1 432 ? 125.120 -38.418 -20.536 1.00 67.49 423 ILE D C 1
ATOM 16720 O O . ILE D 1 432 ? 124.250 -37.945 -21.280 1.00 67.99 423 ILE D O 1
ATOM 16725 N N . VAL D 1 433 ? 125.074 -39.641 -20.041 1.00 68.15 424 VAL D N 1
ATOM 16726 C CA . VAL D 1 433 ? 124.183 -40.671 -20.546 1.00 67.45 424 VAL D CA 1
ATOM 16727 C C . VAL D 1 433 ? 122.997 -40.829 -19.605 1.00 69.59 424 VAL D C 1
ATOM 16728 O O . VAL D 1 433 ? 123.148 -40.845 -18.373 1.00 69.32 424 VAL D O 1
ATOM 16732 N N . PHE D 1 434 ? 121.809 -40.941 -20.186 1.00 67.60 425 PHE D N 1
ATOM 16733 C CA . PHE D 1 434 ? 120.609 -41.229 -19.423 1.00 70.72 425 PHE D CA 1
ATOM 16734 C C . PHE D 1 434 ? 119.904 -42.441 -20.012 1.00 70.18 425 PHE D C 1
ATOM 16735 O O . PHE D 1 434 ? 119.915 -42.663 -21.230 1.00 68.90 425 PHE D O 1
ATOM 16743 N N . ASP D 1 435 ? 119.289 -43.219 -19.125 1.00 70.07 426 ASP D N 1
ATOM 16744 C CA . ASP D 1 435 ? 118.524 -44.417 -19.472 1.00 68.98 426 ASP D CA 1
ATOM 16745 C C . ASP D 1 435 ? 117.042 -44.084 -19.323 1.00 65.89 426 ASP D C 1
ATOM 16746 O O . ASP D 1 435 ? 116.449 -44.257 -18.253 1.00 60.69 426 ASP D O 1
ATOM 16751 N N . GLY D 1 436 ? 116.450 -43.611 -20.416 1.00 65.80 427 GLY D N 1
ATOM 16752 C CA . GLY D 1 436 ? 115.074 -43.166 -20.418 1.00 68.78 427 GLY D CA 1
ATOM 16753 C C . GLY D 1 436 ? 114.960 -41.675 -20.162 1.00 68.67 427 GLY D C 1
ATOM 16754 O O . GLY D 1 436 ? 115.903 -41.002 -19.749 1.00 68.01 427 GLY D O 1
ATOM 16755 N N . SER D 1 437 ? 113.765 -41.147 -20.429 1.00 72.57 428 SER D N 1
ATOM 16756 C CA . SER D 1 437 ? 113.531 -39.725 -20.222 1.00 67.16 428 SER D CA 1
ATOM 16757 C C . SER D 1 437 ? 113.312 -39.401 -18.752 1.00 74.80 428 SER D C 1
ATOM 16758 O O . SER D 1 437 ? 113.594 -38.274 -18.321 1.00 74.89 428 SER D O 1
ATOM 16761 N N . ASP D 1 438 ? 112.808 -40.360 -17.971 1.00 78.04 429 ASP D N 1
ATOM 16762 C CA . ASP D 1 438 ? 112.648 -40.117 -16.542 1.00 76.65 429 ASP D CA 1
ATOM 16763 C C . ASP D 1 438 ? 113.998 -39.860 -15.895 1.00 74.80 429 ASP D C 1
ATOM 16764 O O . ASP D 1 438 ? 114.147 -38.934 -15.086 1.00 74.17 429 ASP D O 1
ATOM 16769 N N . ASP D 1 439 ? 114.998 -40.663 -16.263 1.00 74.41 430 ASP D N 1
ATOM 16770 C CA . ASP D 1 439 ? 116.344 -40.496 -15.731 1.00 72.05 430 ASP D CA 1
ATOM 16771 C C . ASP D 1 439 ? 116.911 -39.118 -16.070 1.00 74.28 430 ASP D C 1
ATOM 16772 O O . ASP D 1 439 ? 117.520 -38.463 -15.213 1.00 72.57 430 ASP D O 1
ATOM 16777 N N . TYR D 1 440 ? 116.710 -38.660 -17.312 1.00 73.31 431 TYR D N 1
ATOM 16778 C CA . TYR D 1 440 ? 117.080 -37.299 -17.690 1.00 68.26 431 TYR D CA 1
ATOM 16779 C C . TYR D 1 440 ? 116.454 -36.278 -16.750 1.00 69.91 431 TYR D C 1
ATOM 16780 O O . TYR D 1 440 ? 117.157 -35.503 -16.095 1.00 73.88 431 TYR D O 1
ATOM 16789 N N . HIS D 1 441 ? 115.122 -36.274 -16.657 1.00 72.06 432 HIS D N 1
ATOM 16790 C CA . HIS D 1 441 ? 114.434 -35.285 -15.830 1.00 73.67 432 HIS D CA 1
ATOM 16791 C C . HIS D 1 441 ? 114.792 -35.390 -14.356 1.00 74.68 432 HIS D C 1
ATOM 16792 O O . HIS D 1 441 ? 114.420 -34.507 -13.580 1.00 79.53 432 HIS D O 1
ATOM 16799 N N . LYS D 1 442 ? 115.489 -36.440 -13.941 1.00 82.44 433 LYS D N 1
ATOM 16800 C CA . LYS D 1 442 ? 115.800 -36.603 -12.530 1.00 83.83 433 LYS D CA 1
ATOM 16801 C C . LYS D 1 442 ? 117.206 -36.149 -12.171 1.00 82.09 433 LYS D C 1
ATOM 16802 O O . LYS D 1 442 ? 117.417 -35.648 -11.057 1.00 77.75 433 LYS D O 1
ATOM 16808 N N . ARG D 1 443 ? 118.154 -36.271 -13.105 1.00 72.17 434 ARG D N 1
ATOM 16809 C CA . ARG D 1 443 ? 119.554 -35.990 -12.840 1.00 77.68 434 ARG D CA 1
ATOM 16810 C C . ARG D 1 443 ? 120.159 -34.882 -13.697 1.00 80.90 434 ARG D C 1
ATOM 16811 O O . ARG D 1 443 ? 121.355 -34.599 -13.549 1.00 84.51 434 ARG D O 1
ATOM 16819 N N . ILE D 1 444 ? 119.388 -34.237 -14.576 1.00 77.01 435 ILE D N 1
ATOM 16820 C CA . ILE D 1 444 ? 119.984 -33.219 -15.439 1.00 74.08 435 ILE D CA 1
ATOM 16821 C C . ILE D 1 444 ? 120.430 -32.007 -14.624 1.00 75.52 435 ILE D C 1
ATOM 16822 O O . ILE D 1 444 ? 121.391 -31.320 -14.994 1.00 72.31 435 ILE D O 1
ATOM 16827 N N . ASN D 1 445 ? 119.763 -31.735 -13.499 1.00 82.12 436 ASN D N 1
ATOM 16828 C CA . ASN D 1 445 ? 120.090 -30.608 -12.631 1.00 78.78 436 ASN D CA 1
ATOM 16829 C C . ASN D 1 445 ? 120.764 -31.057 -11.349 1.00 82.84 436 ASN D C 1
ATOM 16830 O O . ASN D 1 445 ? 120.711 -30.347 -10.342 1.00 88.74 436 ASN D O 1
ATOM 16835 N N . ASP D 1 446 ? 121.349 -32.243 -11.355 1.00 86.33 437 ASP D N 1
ATOM 16836 C CA . ASP D 1 446 ? 122.138 -32.709 -10.231 1.00 90.42 437 ASP D CA 1
ATOM 16837 C C . ASP D 1 446 ? 123.565 -32.235 -10.469 1.00 93.89 437 ASP D C 1
ATOM 16838 O O . ASP D 1 446 ? 124.203 -32.686 -11.437 1.00 93.69 437 ASP D O 1
ATOM 16843 N N . PRO D 1 447 ? 124.096 -31.320 -9.651 1.00 91.68 438 PRO D N 1
ATOM 16844 C CA . PRO D 1 447 ? 125.412 -30.728 -9.954 1.00 85.57 438 PRO D CA 1
ATOM 16845 C C . PRO D 1 447 ? 126.555 -31.726 -9.924 1.00 85.49 438 PRO D C 1
ATOM 16846 O O . PRO D 1 447 ? 127.647 -31.402 -10.410 1.00 88.02 438 PRO D O 1
ATOM 16850 N N . ALA D 1 448 ? 126.335 -32.926 -9.385 1.00 87.11 439 ALA D N 1
ATOM 16851 C CA . ALA D 1 448 ? 127.368 -33.953 -9.401 1.00 88.68 439 ALA D CA 1
ATOM 16852 C C . ALA D 1 448 ? 127.908 -34.197 -10.802 1.00 85.85 439 ALA D C 1
ATOM 16853 O O . ALA D 1 448 ? 129.079 -34.556 -10.961 1.00 88.22 439 ALA D O 1
ATOM 16855 N N . LEU D 1 449 ? 127.085 -33.996 -11.828 1.00 84.95 440 LEU D N 1
ATOM 16856 C CA . LEU D 1 449 ? 127.521 -34.293 -13.185 1.00 83.51 440 LEU D CA 1
ATOM 16857 C C . LEU D 1 449 ? 128.447 -33.231 -13.761 1.00 87.91 440 LEU D C 1
ATOM 16858 O O . LEU D 1 449 ? 129.164 -33.524 -14.728 1.00 81.06 440 LEU D O 1
ATOM 16863 N N . GLU D 1 450 ? 128.451 -32.024 -13.186 1.00 88.24 441 GLU D N 1
ATOM 16864 C CA . GLU D 1 450 ? 129.298 -30.905 -13.613 1.00 88.62 441 GLU D CA 1
ATOM 16865 C C . GLU D 1 450 ? 129.259 -30.724 -15.133 1.00 85.48 441 GLU D C 1
ATOM 16866 O O . GLU D 1 450 ? 130.258 -30.894 -15.840 1.00 77.56 441 GLU D O 1
ATOM 16872 N N . ILE D 1 451 ? 128.073 -30.359 -15.618 1.00 83.21 442 ILE D N 1
ATOM 16873 C CA . ILE D 1 451 ? 127.854 -30.222 -17.055 1.00 83.48 442 ILE D CA 1
ATOM 16874 C C . ILE D 1 451 ? 128.340 -28.852 -17.524 1.00 78.63 442 ILE D C 1
ATOM 16875 O O . ILE D 1 451 ? 127.944 -27.812 -16.985 1.00 71.11 442 ILE D O 1
ATOM 16880 N N . ASP D 1 452 ? 129.207 -28.859 -18.527 1.00 77.61 443 ASP D N 1
ATOM 16881 C CA . ASP D 1 452 ? 129.751 -27.679 -19.175 1.00 79.30 443 ASP D CA 1
ATOM 16882 C C . ASP D 1 452 ? 129.084 -27.487 -20.535 1.00 77.00 443 ASP D C 1
ATOM 16883 O O . ASP D 1 452 ? 128.263 -28.293 -20.976 1.00 75.48 443 ASP D O 1
ATOM 16888 N N . GLU D 1 453 ? 129.508 -26.450 -21.243 1.00 76.90 444 GLU D N 1
ATOM 16889 C CA . GLU D 1 453 ? 129.006 -26.234 -22.591 1.00 74.37 444 GLU D CA 1
ATOM 16890 C C . GLU D 1 453 ? 129.645 -27.157 -23.625 1.00 72.49 444 GLU D C 1
ATOM 16891 O O . GLU D 1 453 ? 129.342 -27.022 -24.818 1.00 73.48 444 GLU D O 1
ATOM 16897 N N . ARG D 1 454 ? 130.520 -28.079 -23.220 1.00 74.89 445 ARG D N 1
ATOM 16898 C CA . ARG D 1 454 ? 131.180 -28.995 -24.149 1.00 78.59 445 ARG D CA 1
ATOM 16899 C C . ARG D 1 454 ? 130.802 -30.451 -23.870 1.00 74.55 445 ARG D C 1
ATOM 16900 O O . ARG D 1 454 ? 131.562 -31.375 -24.172 1.00 74.52 445 ARG D O 1
ATOM 16908 N N . CYS D 1 455 ? 129.633 -30.657 -23.275 1.00 74.22 446 CYS D N 1
ATOM 16909 C CA . CYS D 1 455 ? 129.043 -31.968 -23.054 1.00 72.01 446 CYS D CA 1
ATOM 16910 C C . CYS D 1 455 ? 128.025 -32.284 -24.147 1.00 72.06 446 CYS D C 1
ATOM 16911 O O . CYS D 1 455 ? 127.359 -31.390 -24.683 1.00 72.83 446 CYS D O 1
ATOM 16914 N N . ILE D 1 456 ? 127.898 -33.570 -24.466 1.00 66.49 447 ILE D N 1
ATOM 16915 C CA . ILE D 1 456 ? 126.822 -34.074 -25.316 1.00 64.87 447 ILE D CA 1
ATOM 16916 C C . ILE D 1 456 ? 125.849 -34.852 -24.439 1.00 60.97 447 ILE D C 1
ATOM 16917 O O . ILE D 1 456 ? 126.255 -35.741 -23.677 1.00 65.91 447 ILE D O 1
ATOM 16922 N N . LEU D 1 457 ? 124.573 -34.483 -24.510 1.00 63.10 448 LEU D N 1
ATOM 16923 C CA . LEU D 1 457 ? 123.521 -35.159 -23.760 1.00 63.29 448 LEU D CA 1
ATOM 16924 C C . LEU D 1 457 ? 123.059 -36.385 -24.543 1.00 60.92 448 LEU D C 1
ATOM 16925 O O . LEU D 1 457 ? 122.636 -36.262 -25.702 1.00 58.78 448 LEU D O 1
ATOM 16930 N N . VAL D 1 458 ? 123.143 -37.562 -23.920 1.00 60.97 449 VAL D N 1
ATOM 16931 C CA . VAL D 1 458 ? 122.873 -38.828 -24.596 1.00 62.90 449 VAL D CA 1
ATOM 16932 C C . VAL D 1 458 ? 121.778 -39.582 -23.860 1.00 59.36 449 VAL D C 1
ATOM 16933 O O . VAL D 1 458 ? 121.787 -39.662 -22.627 1.00 64.97 449 VAL D O 1
ATOM 16937 N N . ILE D 1 459 ? 120.840 -40.145 -24.623 1.00 59.14 450 ILE D N 1
ATOM 16938 C CA . ILE D 1 459 ? 119.731 -40.927 -24.082 1.00 61.07 450 ILE D CA 1
ATOM 16939 C C . ILE D 1 459 ? 119.653 -42.253 -24.839 1.00 59.95 450 ILE D C 1
ATOM 16940 O O . ILE D 1 459 ? 119.842 -42.301 -26.061 1.00 56.41 450 ILE D O 1
ATOM 16945 N N . ARG D 1 460 ? 119.406 -43.336 -24.108 1.00 59.48 451 ARG D N 1
ATOM 16946 C CA . ARG D 1 460 ? 119.381 -44.665 -24.707 1.00 63.69 451 ARG D CA 1
ATOM 16947 C C . ARG D 1 460 ? 118.295 -45.505 -24.048 1.00 63.70 451 ARG D C 1
ATOM 16948 O O . ARG D 1 460 ? 117.817 -45.197 -22.950 1.00 64.39 451 ARG D O 1
ATOM 16956 N N . GLY D 1 461 ? 117.927 -46.588 -24.727 1.00 61.20 452 GLY D N 1
ATOM 16957 C CA . GLY D 1 461 ? 116.808 -47.395 -24.283 1.00 63.62 452 GLY D CA 1
ATOM 16958 C C . GLY D 1 461 ? 115.483 -46.846 -24.743 1.00 64.08 452 GLY D C 1
ATOM 16959 O O . GLY D 1 461 ? 114.457 -47.076 -24.089 1.00 61.59 452 GLY D O 1
ATOM 16960 N N . ALA D 1 462 ? 115.487 -46.113 -25.863 1.00 62.06 453 ALA D N 1
ATOM 16961 C CA . ALA D 1 462 ? 114.331 -45.389 -26.372 1.00 63.21 453 ALA D CA 1
ATOM 16962 C C . ALA D 1 462 ? 114.022 -45.758 -27.820 1.00 63.04 453 ALA D C 1
ATOM 16963 O O . ALA D 1 462 ? 113.209 -45.073 -28.465 1.00 60.82 453 ALA D O 1
ATOM 16965 N N . GLY D 1 463 ? 114.651 -46.812 -28.351 1.00 56.21 454 GLY D N 1
ATOM 16966 C CA . GLY D 1 463 ? 114.331 -47.295 -29.674 1.00 55.13 454 GLY D CA 1
ATOM 16967 C C . GLY D 1 463 ? 113.119 -48.207 -29.685 1.00 50.43 454 GLY D C 1
ATOM 16968 O O . GLY D 1 463 ? 112.429 -48.417 -28.663 1.00 49.07 454 GLY D O 1
ATOM 16969 N N . PRO D 1 464 ? 112.838 -48.771 -30.886 1.00 52.79 455 PRO D N 1
ATOM 16970 C CA . PRO D 1 464 ? 111.717 -49.725 -31.049 1.00 51.49 455 PRO D CA 1
ATOM 16971 C C . PRO D 1 464 ? 111.605 -50.766 -29.942 1.00 52.66 455 PRO D C 1
ATOM 16972 O O . PRO D 1 464 ? 110.522 -50.927 -29.375 1.00 52.61 455 PRO D O 1
ATOM 16976 N N . ILE D 1 465 ? 112.704 -51.449 -29.596 1.00 48.79 456 ILE D N 1
ATOM 16977 C CA . ILE D 1 465 ? 112.649 -52.472 -28.551 1.00 50.08 456 ILE D CA 1
ATOM 16978 C C . ILE D 1 465 ? 112.709 -51.855 -27.159 1.00 48.80 456 ILE D C 1
ATOM 16979 O O . ILE D 1 465 ? 112.010 -52.297 -26.241 1.00 53.75 456 ILE D O 1
ATOM 16984 N N . GLY D 1 466 ? 113.554 -50.843 -26.968 1.00 52.63 457 GLY D N 1
ATOM 16985 C CA . GLY D 1 466 ? 113.820 -50.357 -25.621 1.00 54.17 457 GLY D CA 1
ATOM 16986 C C . GLY D 1 466 ? 112.611 -49.765 -24.913 1.00 57.06 457 GLY D C 1
ATOM 16987 O O . GLY D 1 466 ? 112.397 -50.020 -23.722 1.00 56.08 457 GLY D O 1
ATOM 16988 N N . TRP D 1 467 ? 111.803 -48.957 -25.624 1.00 53.31 458 TRP D N 1
ATOM 16989 C CA . TRP D 1 467 ? 110.821 -48.122 -24.928 1.00 51.89 458 TRP D CA 1
ATOM 16990 C C . TRP D 1 467 ? 109.590 -48.869 -24.408 1.00 53.27 458 TRP D C 1
ATOM 16991 O O . TRP D 1 467 ? 109.210 -48.673 -23.243 1.00 52.32 458 TRP D O 1
ATOM 17002 N N . PRO D 1 468 ? 108.904 -49.701 -25.218 1.00 52.29 459 PRO D N 1
ATOM 17003 C CA . PRO D 1 468 ? 109.027 -50.080 -26.636 1.00 52.65 459 PRO D CA 1
ATOM 17004 C C . PRO D 1 468 ? 108.351 -49.089 -27.602 1.00 48.77 459 PRO D C 1
ATOM 17005 O O . PRO D 1 468 ? 107.626 -48.218 -27.135 1.00 46.98 459 PRO D O 1
ATOM 17009 N N . GLY D 1 469 ? 108.570 -49.246 -28.915 1.00 51.65 460 GLY D N 1
ATOM 17010 C CA . GLY D 1 469 ? 108.221 -48.254 -29.926 1.00 48.90 460 GLY D CA 1
ATOM 17011 C C . GLY D 1 469 ? 109.200 -47.110 -29.778 1.00 53.57 460 GLY D C 1
ATOM 17012 O O . GLY D 1 469 ? 109.418 -46.676 -28.648 1.00 58.45 460 GLY D O 1
ATOM 17013 N N . SER D 1 470 ? 109.844 -46.617 -30.828 1.00 50.08 461 SER D N 1
ATOM 17014 C CA . SER D 1 470 ? 110.814 -45.561 -30.555 1.00 54.90 461 SER D CA 1
ATOM 17015 C C . SER D 1 470 ? 110.098 -44.331 -29.993 1.00 57.10 461 SER D C 1
ATOM 17016 O O . SER D 1 470 ? 108.916 -44.098 -30.265 1.00 56.57 461 SER D O 1
ATOM 17019 N N . ALA D 1 471 ? 110.804 -43.565 -29.160 1.00 53.84 462 ALA D N 1
ATOM 17020 C CA . ALA D 1 471 ? 110.188 -42.483 -28.402 1.00 54.21 462 ALA D CA 1
ATOM 17021 C C . ALA D 1 471 ? 110.852 -41.134 -28.702 1.00 58.55 462 ALA D C 1
ATOM 17022 O O . ALA D 1 471 ? 112.054 -41.058 -29.017 1.00 53.96 462 ALA D O 1
ATOM 17024 N N . GLU D 1 472 ? 110.043 -40.063 -28.653 1.00 53.59 463 GLU D N 1
ATOM 17025 C CA . GLU D 1 472 ? 110.517 -38.716 -29.021 1.00 59.39 463 GLU D CA 1
ATOM 17026 C C . GLU D 1 472 ? 111.028 -38.006 -27.764 1.00 59.59 463 GLU D C 1
ATOM 17027 O O . GLU D 1 472 ? 110.333 -37.171 -27.168 1.00 59.04 463 GLU D O 1
ATOM 17033 N N . VAL D 1 473 ? 112.275 -38.313 -27.386 1.00 57.12 464 VAL D N 1
ATOM 17034 C CA . VAL D 1 473 ? 112.840 -37.897 -26.103 1.00 57.70 464 VAL D CA 1
ATOM 17035 C C . VAL D 1 473 ? 114.276 -37.395 -26.258 1.00 56.37 464 VAL D C 1
ATOM 17036 O O . VAL D 1 473 ? 114.940 -37.087 -25.259 1.00 58.58 464 VAL D O 1
ATOM 17040 N N . VAL D 1 474 ? 114.772 -37.320 -27.499 1.00 53.95 465 VAL D N 1
ATOM 17041 C CA . VAL D 1 474 ? 116.180 -36.987 -27.736 1.00 57.20 465 VAL D CA 1
ATOM 17042 C C . VAL D 1 474 ? 116.442 -35.474 -27.717 1.00 64.25 465 VAL D C 1
ATOM 17043 O O . VAL D 1 474 ? 117.589 -35.045 -27.511 1.00 64.69 465 VAL D O 1
ATOM 17047 N N . ASN D 1 475 ? 115.415 -34.641 -27.891 1.00 62.88 466 ASN D N 1
ATOM 17048 C CA . ASN D 1 475 ? 115.597 -33.189 -27.850 1.00 56.81 466 ASN D CA 1
ATOM 17049 C C . ASN D 1 475 ? 115.659 -32.695 -26.397 1.00 62.29 466 ASN D C 1
ATOM 17050 O O . ASN D 1 475 ? 114.842 -31.894 -25.927 1.00 57.56 466 ASN D O 1
ATOM 17055 N N . MET D 1 476 ? 116.672 -33.198 -25.689 1.00 63.11 467 MET D N 1
ATOM 17056 C CA . MET D 1 476 ? 116.958 -32.765 -24.326 1.00 65.05 467 MET D CA 1
ATOM 17057 C C . MET D 1 476 ? 117.568 -31.364 -24.303 1.00 63.54 467 MET D C 1
ATOM 17058 O O . MET D 1 476 ? 118.411 -31.021 -25.138 1.00 58.68 467 MET D O 1
ATOM 17063 N N . GLN D 1 477 ? 117.152 -30.558 -23.319 1.00 62.29 468 GLN D N 1
ATOM 17064 C CA . GLN D 1 477 ? 117.687 -29.210 -23.169 1.00 66.87 468 GLN D CA 1
ATOM 17065 C C . GLN D 1 477 ? 118.769 -29.187 -22.102 1.00 66.19 468 GLN D C 1
ATOM 17066 O O . GLN D 1 477 ? 118.848 -30.095 -21.269 1.00 67.35 468 GLN D O 1
ATOM 17072 N N . PRO D 1 478 ? 119.634 -28.172 -22.107 1.00 64.76 469 PRO D N 1
ATOM 17073 C CA . PRO D 1 478 ? 120.705 -28.096 -21.101 1.00 64.61 469 PRO D CA 1
ATOM 17074 C C . PRO D 1 478 ? 120.136 -28.009 -19.695 1.00 67.63 469 PRO D C 1
ATOM 17075 O O . PRO D 1 478 ? 118.934 -27.751 -19.515 1.00 66.82 469 PRO D O 1
ATOM 17079 N N . PRO D 1 479 ? 120.960 -28.226 -18.669 1.00 67.20 470 PRO D N 1
ATOM 17080 C CA . PRO D 1 479 ? 120.497 -27.994 -17.295 1.00 68.39 470 PRO D CA 1
ATOM 17081 C C . PRO D 1 479 ? 120.186 -26.522 -17.053 1.00 73.50 470 PRO D C 1
ATOM 17082 O O . PRO D 1 479 ? 120.633 -25.631 -17.786 1.00 64.59 470 PRO D O 1
ATOM 17086 N N . ASP D 1 480 ? 119.425 -26.282 -15.976 1.00 73.42 471 ASP D N 1
ATOM 17087 C CA . ASP D 1 480 ? 118.948 -24.939 -15.657 1.00 70.48 471 ASP D CA 1
ATOM 17088 C C . ASP D 1 480 ? 120.076 -23.916 -15.716 1.00 79.62 471 ASP D C 1
ATOM 17089 O O . ASP D 1 480 ? 119.924 -22.837 -16.303 1.00 79.29 471 ASP D O 1
ATOM 17094 N N . HIS D 1 481 ? 121.232 -24.248 -15.131 1.00 78.95 472 HIS D N 1
ATOM 17095 C CA . HIS D 1 481 ? 122.264 -23.230 -14.955 1.00 77.65 472 HIS D CA 1
ATOM 17096 C C . HIS D 1 481 ? 122.940 -22.857 -16.273 1.00 76.33 472 HIS D C 1
ATOM 17097 O O . HIS D 1 481 ? 123.441 -21.733 -16.407 1.00 79.48 472 HIS D O 1
ATOM 17104 N N . LEU D 1 482 ? 122.964 -23.762 -17.256 1.00 72.73 473 LEU D N 1
ATOM 17105 C CA . LEU D 1 482 ? 123.483 -23.392 -18.571 1.00 70.99 473 LEU D CA 1
ATOM 17106 C C . LEU D 1 482 ? 122.490 -22.514 -19.325 1.00 76.09 473 LEU D C 1
ATOM 17107 O O . LEU D 1 482 ? 122.888 -21.606 -20.067 1.00 72.84 473 LEU D O 1
ATOM 17112 N N . LEU D 1 483 ? 121.191 -22.772 -19.150 1.00 74.83 474 LEU D N 1
ATOM 17113 C CA . LEU D 1 483 ? 120.196 -21.977 -19.860 1.00 79.16 474 LEU D CA 1
ATOM 17114 C C . LEU D 1 483 ? 120.213 -20.528 -19.391 1.00 78.27 474 LEU D C 1
ATOM 17115 O O . LEU D 1 483 ? 119.896 -19.622 -20.171 1.00 75.04 474 LEU D O 1
ATOM 17120 N N . LYS D 1 484 ? 120.604 -20.287 -18.139 1.00 76.83 475 LYS D N 1
ATOM 17121 C CA . LYS D 1 484 ? 120.691 -18.929 -17.622 1.00 75.86 475 LYS D CA 1
ATOM 17122 C C . LYS D 1 484 ? 121.904 -18.169 -18.147 1.00 79.49 475 LYS D C 1
ATOM 17123 O O . LYS D 1 484 ? 121.924 -16.936 -18.069 1.00 84.97 475 LYS D O 1
ATOM 17129 N N . LYS D 1 485 ? 122.893 -18.859 -18.704 1.00 77.60 476 LYS D N 1
ATOM 17130 C CA . LYS D 1 485 ? 124.059 -18.205 -19.279 1.00 73.86 476 LYS D CA 1
ATOM 17131 C C . LYS D 1 485 ? 123.918 -17.935 -20.775 1.00 75.48 476 LYS D C 1
ATOM 17132 O O . LYS D 1 485 ? 124.885 -17.478 -21.397 1.00 73.70 476 LYS D O 1
ATOM 17138 N N . GLY D 1 486 ? 122.757 -18.216 -21.373 1.00 77.81 477 GLY D N 1
ATOM 17139 C CA . GLY D 1 486 ? 122.585 -18.051 -22.811 1.00 75.76 477 GLY D CA 1
ATOM 17140 C C . GLY D 1 486 ? 123.029 -19.233 -23.652 1.00 78.29 477 GLY D C 1
ATOM 17141 O O . GLY D 1 486 ? 123.280 -19.073 -24.854 1.00 81.65 477 GLY D O 1
ATOM 17142 N N . ILE D 1 487 ? 123.173 -20.410 -23.045 1.00 72.84 478 ILE D N 1
ATOM 17143 C CA . ILE D 1 487 ? 123.460 -21.652 -23.758 1.00 79.96 478 ILE D CA 1
ATOM 17144 C C . ILE D 1 487 ? 122.111 -22.347 -23.922 1.00 72.60 478 ILE D C 1
ATOM 17145 O O . ILE D 1 487 ? 121.609 -22.975 -22.986 1.00 68.71 478 ILE D O 1
ATOM 17150 N N . MET D 1 488 ? 121.499 -22.218 -25.102 1.00 70.79 479 MET D N 1
ATOM 17151 C CA . MET D 1 488 ? 120.148 -22.738 -25.281 1.00 70.69 479 MET D CA 1
ATOM 17152 C C . MET D 1 488 ? 120.117 -24.199 -25.721 1.00 71.23 479 MET D C 1
ATOM 17153 O O . MET D 1 488 ? 119.066 -24.849 -25.610 1.00 73.60 479 MET D O 1
ATOM 17158 N N . SER D 1 489 ? 121.235 -24.734 -26.200 1.00 66.44 480 SER D N 1
ATOM 17159 C CA . SER D 1 489 ? 121.265 -26.110 -26.670 1.00 66.24 480 SER D CA 1
ATOM 17160 C C . SER D 1 489 ? 122.671 -26.685 -26.569 1.00 69.90 480 SER D C 1
ATOM 17161 O O . SER D 1 489 ? 123.646 -26.056 -26.992 1.00 72.25 480 SER D O 1
ATOM 17164 N N . LEU D 1 490 ? 122.767 -27.869 -25.995 1.00 73.30 481 LEU D N 1
ATOM 17165 C CA . LEU D 1 490 ? 123.919 -28.743 -26.136 1.00 67.61 481 LEU D CA 1
ATOM 17166 C C . LEU D 1 490 ? 123.674 -29.720 -27.274 1.00 63.49 481 LEU D C 1
ATOM 17167 O O . LEU D 1 490 ? 122.528 -29.963 -27.657 1.00 67.17 481 LEU D O 1
ATOM 17172 N N . PRO D 1 491 ? 124.720 -30.305 -27.847 1.00 61.54 482 PRO D N 1
ATOM 17173 C CA . PRO D 1 491 ? 124.491 -31.389 -28.805 1.00 65.22 482 PRO D CA 1
ATOM 17174 C C . PRO D 1 491 ? 123.797 -32.568 -28.122 1.00 60.36 482 PRO D C 1
ATOM 17175 O O . PRO D 1 491 ? 123.909 -32.776 -26.911 1.00 57.00 482 PRO D O 1
ATOM 17179 N N . THR D 1 492 ? 123.020 -33.312 -28.903 1.00 56.98 483 THR D N 1
ATOM 17180 C CA . THR D 1 492 ? 122.203 -34.375 -28.334 1.00 59.08 483 THR D CA 1
ATOM 17181 C C . THR D 1 492 ? 122.282 -35.606 -29.223 1.00 57.25 483 THR D C 1
ATOM 17182 O O . THR D 1 492 ? 122.376 -35.490 -30.450 1.00 59.61 483 THR D O 1
ATOM 17186 N N . LEU D 1 493 ? 122.250 -36.779 -28.589 1.00 54.05 484 LEU D N 1
ATOM 17187 C CA . LEU D 1 493 ? 122.393 -38.062 -29.266 1.00 57.34 484 LEU D CA 1
ATOM 17188 C C . LEU D 1 493 ? 121.513 -39.098 -28.578 1.00 57.68 484 LEU D C 1
ATOM 17189 O O . LEU D 1 493 ? 121.410 -39.114 -27.347 1.00 57.45 484 LEU D O 1
ATOM 17194 N N . GLY D 1 494 ? 120.883 -39.964 -29.361 1.00 52.91 485 GLY D N 1
ATOM 17195 C CA . GLY D 1 494 ? 119.987 -40.944 -28.774 1.00 53.78 485 GLY D CA 1
ATOM 17196 C C . GLY D 1 494 ? 119.593 -42.013 -29.765 1.00 56.05 485 GLY D C 1
ATOM 17197 O O . GLY D 1 494 ? 119.699 -41.827 -30.984 1.00 56.80 485 GLY D O 1
ATOM 17198 N N . ASP D 1 495 ? 119.134 -43.145 -29.222 1.00 54.44 486 ASP D N 1
ATOM 17199 C CA . ASP D 1 495 ? 118.562 -44.213 -30.039 1.00 59.51 486 ASP D CA 1
ATOM 17200 C C . ASP D 1 495 ? 117.047 -44.098 -30.154 1.00 59.34 486 ASP D C 1
ATOM 17201 O O . ASP D 1 495 ? 116.413 -44.960 -30.778 1.00 64.75 486 ASP D O 1
ATOM 17206 N N . GLY D 1 496 ? 116.462 -43.062 -29.561 1.00 57.08 487 GLY D N 1
ATOM 17207 C CA . GLY D 1 496 ? 115.080 -42.704 -29.784 1.00 58.23 487 GLY D CA 1
ATOM 17208 C C . GLY D 1 496 ? 114.929 -41.722 -30.928 1.00 55.67 487 GLY D C 1
ATOM 17209 O O . GLY D 1 496 ? 115.775 -41.626 -31.822 1.00 51.10 487 GLY D O 1
ATOM 17210 N N . ARG D 1 497 ? 113.820 -40.989 -30.905 1.00 53.53 488 ARG D N 1
ATOM 17211 C CA . ARG D 1 497 ? 113.552 -39.981 -31.920 1.00 55.16 488 ARG D CA 1
ATOM 17212 C C . ARG D 1 497 ? 113.309 -38.625 -31.240 1.00 58.27 488 ARG D C 1
ATOM 17213 O O . ARG D 1 497 ? 113.557 -38.451 -30.039 1.00 56.03 488 ARG D O 1
ATOM 17221 N N . GLN D 1 498 ? 112.837 -37.651 -32.020 1.00 55.54 489 GLN D N 1
ATOM 17222 C CA . GLN D 1 498 ? 112.310 -36.411 -31.461 1.00 58.50 489 GLN D CA 1
ATOM 17223 C C . GLN D 1 498 ? 111.120 -35.971 -32.297 1.00 55.10 489 GLN D C 1
ATOM 17224 O O . GLN D 1 498 ? 110.939 -36.415 -33.434 1.00 50.18 489 GLN D O 1
ATOM 17230 N N . SER D 1 499 ? 110.308 -35.089 -31.719 1.00 55.27 490 SER D N 1
ATOM 17231 C CA . SER D 1 499 ? 109.214 -34.507 -32.474 1.00 52.61 490 SER D CA 1
ATOM 17232 C C . SER D 1 499 ? 109.746 -33.867 -33.745 1.00 53.51 490 SER D C 1
ATOM 17233 O O . SER D 1 499 ? 110.825 -33.274 -33.754 1.00 53.52 490 SER D O 1
ATOM 17236 N N . GLY D 1 500 ? 109.002 -34.016 -34.836 1.00 51.92 491 GLY D N 1
ATOM 17237 C CA . GLY D 1 500 ? 109.385 -33.289 -36.028 1.00 50.45 491 GLY D CA 1
ATOM 17238 C C . GLY D 1 500 ? 109.305 -31.787 -35.863 1.00 55.43 491 GLY D C 1
ATOM 17239 O O . GLY D 1 500 ? 109.828 -31.050 -36.709 1.00 52.77 491 GLY D O 1
ATOM 17240 N N . THR D 1 501 ? 108.667 -31.327 -34.790 1.00 51.51 492 THR D N 1
ATOM 17241 C CA . THR D 1 501 ? 108.564 -29.927 -34.447 1.00 49.65 492 THR D CA 1
ATOM 17242 C C . THR D 1 501 ? 109.747 -29.439 -33.639 1.00 52.47 492 THR D C 1
ATOM 17243 O O . THR D 1 501 ? 109.735 -28.296 -33.179 1.00 57.28 492 THR D O 1
ATOM 17247 N N . ALA D 1 502 ? 110.760 -30.273 -33.452 1.00 54.51 493 ALA D N 1
ATOM 17248 C CA . ALA D 1 502 ? 111.877 -29.930 -32.589 1.00 55.26 493 ALA D CA 1
ATOM 17249 C C . ALA D 1 502 ? 112.868 -29.065 -33.341 1.00 54.08 493 ALA D C 1
ATOM 17250 O O . ALA D 1 502 ? 113.080 -29.245 -34.546 1.00 50.89 493 ALA D O 1
ATOM 17252 N N . ASP D 1 503 ? 113.480 -28.120 -32.623 1.00 51.66 494 ASP D N 1
ATOM 17253 C CA . ASP D 1 503 ? 114.533 -27.300 -33.204 1.00 59.80 494 ASP D CA 1
ATOM 17254 C C . ASP D 1 503 ? 115.894 -27.637 -32.606 1.00 61.63 494 ASP D C 1
ATOM 17255 O O . ASP D 1 503 ? 116.801 -26.800 -32.590 1.00 71.31 494 ASP D O 1
ATOM 17260 N N . SER D 1 504 ? 116.056 -28.861 -32.164 1.00 57.47 495 SER D N 1
ATOM 17261 C CA . SER D 1 504 ? 117.337 -29.394 -31.730 1.00 57.45 495 SER D CA 1
ATOM 17262 C C . SER D 1 504 ? 118.034 -30.077 -32.896 1.00 56.75 495 SER D C 1
ATOM 17263 O O . SER D 1 504 ? 117.414 -30.892 -33.586 1.00 52.83 495 SER D O 1
ATOM 17266 N N . PRO D 1 505 ? 119.301 -29.755 -33.157 1.00 59.67 496 PRO D N 1
ATOM 17267 C CA . PRO D 1 505 ? 120.073 -30.456 -34.205 1.00 58.00 496 PRO D CA 1
ATOM 17268 C C . PRO D 1 505 ? 120.616 -31.788 -33.697 1.00 57.66 496 PRO D C 1
ATOM 17269 O O . PRO D 1 505 ? 121.826 -32.009 -33.546 1.00 58.58 496 PRO D O 1
ATOM 17273 N N . SER D 1 506 ? 119.708 -32.718 -33.414 1.00 57.40 497 SER D N 1
ATOM 17274 C CA . SER D 1 506 ? 120.112 -33.952 -32.757 1.00 53.38 497 SER D CA 1
ATOM 17275 C C . SER D 1 506 ? 120.672 -34.952 -33.755 1.00 52.34 497 SER D C 1
ATOM 17276 O O . SER D 1 506 ? 120.495 -34.837 -34.973 1.00 48.17 497 SER D O 1
ATOM 17279 N N . ILE D 1 507 ? 121.387 -35.929 -33.206 1.00 57.02 498 ILE D N 1
ATOM 17280 C CA . ILE D 1 507 ? 121.742 -37.161 -33.901 1.00 59.34 498 ILE D CA 1
ATOM 17281 C C . ILE D 1 507 ? 120.771 -38.229 -33.408 1.00 55.64 498 ILE D C 1
ATOM 17282 O O . ILE D 1 507 ? 120.761 -38.554 -32.211 1.00 55.46 498 ILE D O 1
ATOM 17287 N N . LEU D 1 508 ? 119.937 -38.747 -34.325 1.00 53.33 499 LEU D N 1
ATOM 17288 C CA . LEU D 1 508 ? 118.713 -39.484 -33.999 1.00 55.03 499 LEU D CA 1
ATOM 17289 C C . LEU D 1 508 ? 118.662 -40.852 -34.677 1.00 53.01 499 LEU D C 1
ATOM 17290 O O . LEU D 1 508 ? 119.391 -41.134 -35.638 1.00 49.88 499 LEU D O 1
ATOM 17295 N N . ASN D 1 509 ? 117.716 -41.674 -34.199 1.00 49.45 500 ASN D N 1
ATOM 17296 C CA . ASN D 1 509 ? 117.357 -42.943 -34.837 1.00 52.78 500 ASN D CA 1
ATOM 17297 C C . ASN D 1 509 ? 118.522 -43.930 -34.826 1.00 56.13 500 ASN D C 1
ATOM 17298 O O . ASN D 1 509 ? 118.736 -44.665 -35.792 1.00 54.48 500 ASN D O 1
ATOM 17303 N N . ALA D 1 510 ? 119.296 -43.934 -33.747 1.00 54.32 501 ALA D N 1
ATOM 17304 C CA . ALA D 1 510 ? 120.556 -44.673 -33.734 1.00 58.82 501 ALA D CA 1
ATOM 17305 C C . ALA D 1 510 ? 120.275 -46.175 -33.781 1.00 58.95 501 ALA D C 1
ATOM 17306 O O . ALA D 1 510 ? 119.672 -46.730 -32.853 1.00 57.04 501 ALA D O 1
ATOM 17308 N N . SER D 1 511 ? 120.698 -46.827 -34.867 1.00 54.68 502 SER D N 1
ATOM 17309 C CA . SER D 1 511 ? 120.474 -48.246 -35.103 1.00 56.12 502 SER D CA 1
ATOM 17310 C C . SER D 1 511 ? 121.809 -48.971 -35.246 1.00 55.84 502 SER D C 1
ATOM 17311 O O . SER D 1 511 ? 122.682 -48.502 -35.989 1.00 60.31 502 SER D O 1
ATOM 17314 N N . PRO D 1 512 ? 122.013 -50.108 -34.575 1.00 56.13 503 PRO D N 1
ATOM 17315 C CA . PRO D 1 512 ? 121.121 -50.742 -33.608 1.00 56.11 503 PRO D CA 1
ATOM 17316 C C . PRO D 1 512 ? 121.049 -49.980 -32.307 1.00 53.79 503 PRO D C 1
ATOM 17317 O O . PRO D 1 512 ? 122.027 -49.343 -31.924 1.00 55.32 503 PRO D O 1
ATOM 17321 N N . GLU D 1 513 ? 119.899 -50.057 -31.643 1.00 53.53 504 GLU D N 1
ATOM 17322 C CA . GLU D 1 513 ? 119.696 -49.360 -30.388 1.00 54.95 504 GLU D CA 1
ATOM 17323 C C . GLU D 1 513 ? 120.456 -50.053 -29.269 1.00 55.02 504 GLU D C 1
ATOM 17324 O O . GLU D 1 513 ? 121.092 -51.095 -29.456 1.00 57.90 504 GLU D O 1
ATOM 17330 N N . SER D 1 514 ? 120.374 -49.448 -28.082 1.00 57.93 505 SER D N 1
ATOM 17331 C CA . SER D 1 514 ? 121.071 -49.975 -26.919 1.00 59.28 505 SER D CA 1
ATOM 17332 C C . SER D 1 514 ? 120.465 -51.288 -26.459 1.00 59.89 505 SER D C 1
ATOM 17333 O O . SER D 1 514 ? 121.193 -52.174 -25.998 1.00 63.00 505 SER D O 1
ATOM 17336 N N . ALA D 1 515 ? 119.147 -51.442 -26.599 1.00 58.57 506 ALA D N 1
ATOM 17337 C CA . ALA D 1 515 ? 118.478 -52.613 -26.046 1.00 56.63 506 ALA D CA 1
ATOM 17338 C C . ALA D 1 515 ? 118.801 -53.899 -26.797 1.00 60.99 506 ALA D C 1
ATOM 17339 O O . ALA D 1 515 ? 118.680 -54.978 -26.209 1.00 62.05 506 ALA D O 1
ATOM 17341 N N . ILE D 1 516 ? 119.205 -53.829 -28.065 1.00 56.68 507 ILE D N 1
ATOM 17342 C CA . ILE D 1 516 ? 119.635 -55.029 -28.772 1.00 52.13 507 ILE D CA 1
ATOM 17343 C C . ILE D 1 516 ? 121.155 -55.053 -28.965 1.00 57.90 507 ILE D C 1
ATOM 17344 O O . ILE D 1 516 ? 121.659 -55.695 -29.892 1.00 55.44 507 ILE D O 1
ATOM 17349 N N . GLY D 1 517 ? 121.897 -54.368 -28.094 1.00 61.94 508 GLY D N 1
ATOM 17350 C CA . GLY D 1 517 ? 123.349 -54.432 -28.107 1.00 62.23 508 GLY D CA 1
ATOM 17351 C C . GLY D 1 517 ? 124.080 -53.505 -29.060 1.00 63.13 508 GLY D C 1
ATOM 17352 O O . GLY D 1 517 ? 125.227 -53.796 -29.419 1.00 62.07 508 GLY D O 1
ATOM 17353 N N . GLY D 1 518 ? 123.469 -52.403 -29.495 1.00 64.08 509 GLY D N 1
ATOM 17354 C CA . GLY D 1 518 ? 124.226 -51.389 -30.198 1.00 55.74 509 GLY D CA 1
ATOM 17355 C C . GLY D 1 518 ? 125.171 -50.654 -29.264 1.00 54.81 509 GLY D C 1
ATOM 17356 O O . GLY D 1 518 ? 125.036 -50.696 -28.036 1.00 49.51 509 GLY D O 1
ATOM 17357 N N . GLY D 1 519 ? 126.140 -49.957 -29.878 1.00 56.07 510 GLY D N 1
ATOM 17358 C CA . GLY D 1 519 ? 127.206 -49.295 -29.125 1.00 60.29 510 GLY D CA 1
ATOM 17359 C C . GLY D 1 519 ? 126.757 -48.439 -27.945 1.00 62.00 510 GLY D C 1
ATOM 17360 O O . GLY D 1 519 ? 127.451 -48.366 -26.928 1.00 63.34 510 GLY D O 1
ATOM 17361 N N . LEU D 1 520 ? 125.597 -47.791 -28.044 1.00 58.83 511 LEU D N 1
ATOM 17362 C CA . LEU D 1 520 ? 125.112 -46.996 -26.917 1.00 57.02 511 LEU D CA 1
ATOM 17363 C C . LEU D 1 520 ? 124.996 -47.785 -25.608 1.00 60.64 511 LEU D C 1
ATOM 17364 O O . LEU D 1 520 ? 124.910 -47.165 -24.537 1.00 57.87 511 LEU D O 1
ATOM 17369 N N . SER D 1 521 ? 125.009 -49.130 -25.656 1.00 64.30 512 SER D N 1
ATOM 17370 C CA . SER D 1 521 ? 124.766 -49.925 -24.447 1.00 63.28 512 SER D CA 1
ATOM 17371 C C . SER D 1 521 ? 125.954 -49.905 -23.490 1.00 66.27 512 SER D C 1
ATOM 17372 O O . SER D 1 521 ? 125.767 -50.034 -22.271 1.00 65.20 512 SER D O 1
ATOM 17375 N N . TRP D 1 522 ? 127.172 -49.736 -24.009 1.00 64.10 513 TRP D N 1
ATOM 17376 C CA . TRP D 1 522 ? 128.370 -49.698 -23.182 1.00 66.75 513 TRP D CA 1
ATOM 17377 C C . TRP D 1 522 ? 128.945 -48.294 -23.001 1.00 72.66 513 TRP D C 1
ATOM 17378 O O . TRP D 1 522 ? 129.968 -48.146 -22.326 1.00 71.07 513 TRP D O 1
ATOM 17389 N N . LEU D 1 523 ? 128.326 -47.268 -23.583 1.00 70.78 514 LEU D N 1
ATOM 17390 C CA . LEU D 1 523 ? 128.758 -45.900 -23.331 1.00 68.93 514 LEU D CA 1
ATOM 17391 C C . LEU D 1 523 ? 128.485 -45.522 -21.879 1.00 70.19 514 LEU D C 1
ATOM 17392 O O . LEU D 1 523 ? 127.461 -45.902 -21.301 1.00 67.90 514 LEU D O 1
ATOM 17397 N N . ARG D 1 524 ? 129.419 -44.784 -21.281 1.00 69.53 515 ARG D N 1
ATOM 17398 C CA . ARG D 1 524 ? 129.292 -44.344 -19.900 1.00 69.39 515 ARG D CA 1
ATOM 17399 C C . ARG D 1 524 ? 129.481 -42.836 -19.831 1.00 72.31 515 ARG D C 1
ATOM 17400 O O . ARG D 1 524 ? 130.168 -42.240 -20.672 1.00 66.95 515 ARG D O 1
ATOM 17408 N N . THR D 1 525 ? 128.856 -42.217 -18.827 1.00 67.85 516 THR D N 1
ATOM 17409 C CA . THR D 1 525 ? 129.121 -40.810 -18.573 1.00 67.91 516 THR D CA 1
ATOM 17410 C C . THR D 1 525 ? 130.625 -40.599 -18.453 1.00 73.39 516 THR D C 1
ATOM 17411 O O . THR D 1 525 ? 131.349 -41.440 -17.906 1.00 71.63 516 THR D O 1
ATOM 17415 N N . GLY D 1 526 ? 131.100 -39.488 -19.010 1.00 71.92 517 GLY D N 1
ATOM 17416 C CA . GLY D 1 526 ? 132.493 -39.149 -19.005 1.00 70.68 517 GLY D CA 1
ATOM 17417 C C . GLY D 1 526 ? 133.213 -39.483 -20.293 1.00 69.31 517 GLY D C 1
ATOM 17418 O O . GLY D 1 526 ? 134.191 -38.805 -20.636 1.00 78.16 517 GLY D O 1
ATOM 17419 N N . ASP D 1 527 ? 132.759 -40.509 -21.011 1.00 64.13 518 ASP D N 1
ATOM 17420 C CA . ASP D 1 527 ? 133.366 -40.853 -22.291 1.00 64.27 518 ASP D CA 1
ATOM 17421 C C . ASP D 1 527 ? 133.374 -39.638 -23.202 1.00 66.02 518 ASP D C 1
ATOM 17422 O O . ASP D 1 527 ? 132.570 -38.716 -23.034 1.00 71.27 518 ASP D O 1
ATOM 17427 N N . THR D 1 528 ? 134.282 -39.611 -24.159 1.00 65.32 519 THR D N 1
ATOM 17428 C CA . THR D 1 528 ? 134.368 -38.517 -25.109 1.00 65.64 519 THR D CA 1
ATOM 17429 C C . THR D 1 528 ? 133.850 -39.043 -26.432 1.00 67.77 519 THR D C 1
ATOM 17430 O O . THR D 1 528 ? 134.170 -40.174 -26.813 1.00 68.35 519 THR D O 1
ATOM 17434 N N . ILE D 1 529 ? 133.014 -38.256 -27.103 1.00 62.63 520 ILE D N 1
ATOM 17435 C CA . ILE D 1 529 ? 132.534 -38.605 -28.432 1.00 64.24 520 ILE D CA 1
ATOM 17436 C C . ILE D 1 529 ? 133.180 -37.646 -29.415 1.00 60.38 520 ILE D C 1
ATOM 17437 O O . ILE D 1 529 ? 133.288 -36.448 -29.138 1.00 61.85 520 ILE D O 1
ATOM 17442 N N . ARG D 1 530 ? 133.651 -38.176 -30.537 1.00 57.53 521 ARG D N 1
ATOM 17443 C CA . ARG D 1 530 ? 134.235 -37.373 -31.603 1.00 60.17 521 ARG D CA 1
ATOM 17444 C C . ARG D 1 530 ? 133.278 -37.412 -32.786 1.00 65.27 521 ARG D C 1
ATOM 17445 O O . ARG D 1 530 ? 133.151 -38.442 -33.456 1.00 68.41 521 ARG D O 1
ATOM 17453 N N . ILE D 1 531 ? 132.599 -36.301 -33.029 1.00 65.02 522 ILE D N 1
ATOM 17454 C CA . ILE D 1 531 ? 131.669 -36.166 -34.143 1.00 65.20 522 ILE D CA 1
ATOM 17455 C C . ILE D 1 531 ? 132.364 -35.400 -35.259 1.00 62.14 522 ILE D C 1
ATOM 17456 O O . ILE D 1 531 ? 133.062 -34.413 -34.996 1.00 62.83 522 ILE D O 1
ATOM 17461 N N . ASP D 1 532 ? 132.182 -35.844 -36.507 1.00 59.40 523 ASP D N 1
ATOM 17462 C CA . ASP D 1 532 ? 132.770 -35.149 -37.653 1.00 66.14 523 ASP D CA 1
ATOM 17463 C C . ASP D 1 532 ? 131.813 -35.220 -38.841 1.00 70.61 523 ASP D C 1
ATOM 17464 O O . ASP D 1 532 ? 131.671 -36.274 -39.476 1.00 68.76 523 ASP D O 1
ATOM 17469 N N . LEU D 1 533 ? 131.208 -34.074 -39.170 1.00 68.12 524 LEU D N 1
ATOM 17470 C CA . LEU D 1 533 ? 130.234 -33.962 -40.248 1.00 66.96 524 LEU D CA 1
ATOM 17471 C C . LEU D 1 533 ? 130.866 -33.942 -41.634 1.00 67.73 524 LEU D C 1
ATOM 17472 O O . LEU D 1 533 ? 130.148 -33.769 -42.627 1.00 69.69 524 LEU D O 1
ATOM 17477 N N . ASN D 1 534 ? 132.181 -34.105 -41.732 1.00 71.39 525 ASN D N 1
ATOM 17478 C CA . ASN D 1 534 ? 132.825 -34.232 -43.033 1.00 68.58 525 ASN D CA 1
ATOM 17479 C C . ASN D 1 534 ? 133.008 -35.690 -43.403 1.00 73.52 525 ASN D C 1
ATOM 17480 O O . ASN D 1 534 ? 132.807 -36.074 -44.561 1.00 72.37 525 ASN D O 1
ATOM 17485 N N . THR D 1 535 ? 133.387 -36.508 -42.426 1.00 72.04 526 THR D N 1
ATOM 17486 C CA . THR D 1 535 ? 133.528 -37.932 -42.662 1.00 71.50 526 THR D CA 1
ATOM 17487 C C . THR D 1 535 ? 132.203 -38.666 -42.493 1.00 75.95 526 THR D C 1
ATOM 17488 O O . THR D 1 535 ? 132.067 -39.795 -42.972 1.00 75.63 526 THR D O 1
ATOM 17492 N N . GLY D 1 536 ? 131.217 -38.035 -41.858 1.00 73.23 527 GLY D N 1
ATOM 17493 C CA . GLY D 1 536 ? 130.010 -38.733 -41.471 1.00 62.43 527 GLY D CA 1
ATOM 17494 C C . GLY D 1 536 ? 130.210 -39.680 -40.312 1.00 64.39 527 GLY D C 1
ATOM 17495 O O . GLY D 1 536 ? 129.554 -40.727 -40.256 1.00 70.90 527 GLY D O 1
ATOM 17496 N N . ARG D 1 537 ? 131.100 -39.349 -39.382 1.00 59.23 528 ARG D N 1
ATOM 17497 C CA . ARG D 1 537 ? 131.494 -40.274 -38.329 1.00 65.30 528 ARG D CA 1
ATOM 17498 C C . ARG D 1 537 ? 131.068 -39.751 -36.970 1.00 64.41 528 ARG D C 1
ATOM 17499 O O . ARG D 1 537 ? 131.068 -38.542 -36.724 1.00 70.23 528 ARG D O 1
ATOM 17507 N N . CYS D 1 538 ? 130.709 -40.673 -36.090 1.00 60.80 529 CYS D N 1
ATOM 17508 C CA . CYS D 1 538 ? 130.439 -40.358 -34.695 1.00 59.00 529 CYS D CA 1
ATOM 17509 C C . CYS D 1 538 ? 130.949 -41.536 -33.890 1.00 64.39 529 CYS D C 1
ATOM 17510 O O . CYS D 1 538 ? 130.420 -42.648 -34.004 1.00 71.05 529 CYS D O 1
ATOM 17513 N N . ASP D 1 539 ? 131.985 -41.304 -33.100 1.00 66.99 530 ASP D N 1
ATOM 17514 C CA . ASP D 1 539 ? 132.684 -42.394 -32.450 1.00 63.24 530 ASP D CA 1
ATOM 17515 C C . ASP D 1 539 ? 132.986 -42.015 -31.014 1.00 64.20 530 ASP D C 1
ATOM 17516 O O . ASP D 1 539 ? 133.349 -40.871 -30.731 1.00 67.45 530 ASP D O 1
ATOM 17521 N N . ALA D 1 540 ? 132.795 -42.963 -30.105 1.00 66.14 531 ALA D N 1
ATOM 17522 C CA . ALA D 1 540 ? 133.267 -42.776 -28.744 1.00 67.48 531 ALA D CA 1
ATOM 17523 C C . ALA D 1 540 ? 134.730 -43.195 -28.668 1.00 73.37 531 ALA D C 1
ATOM 17524 O O . ALA D 1 540 ? 135.147 -44.190 -29.269 1.00 73.33 531 ALA D O 1
ATOM 17526 N N . LEU D 1 541 ? 135.520 -42.395 -27.959 1.00 76.62 532 LEU D N 1
ATOM 17527 C CA . LEU D 1 541 ? 136.950 -42.644 -27.812 1.00 72.03 532 LEU D CA 1
ATOM 17528 C C . LEU D 1 541 ? 137.133 -43.541 -26.596 1.00 72.74 532 LEU D C 1
ATOM 17529 O O . LEU D 1 541 ? 137.464 -43.101 -25.491 1.00 68.16 532 LEU D O 1
ATOM 17534 N N . VAL D 1 542 ? 136.858 -44.824 -26.815 1.00 74.80 533 VAL D N 1
ATOM 17535 C CA . VAL D 1 542 ? 137.044 -45.881 -25.829 1.00 72.33 533 VAL D CA 1
ATOM 17536 C C . VAL D 1 542 ? 137.699 -47.044 -26.559 1.00 72.66 533 VAL D C 1
ATOM 17537 O O . VAL D 1 542 ? 137.342 -47.338 -27.705 1.00 72.90 533 VAL D O 1
ATOM 17541 N N . ASP D 1 543 ? 138.693 -47.674 -25.924 1.00 76.49 534 ASP D N 1
ATOM 17542 C CA . ASP D 1 543 ? 139.452 -48.741 -26.579 1.00 79.03 534 ASP D CA 1
ATOM 17543 C C . ASP D 1 543 ? 138.726 -50.085 -26.494 1.00 78.98 534 ASP D C 1
ATOM 17544 O O . ASP D 1 543 ? 138.086 -50.401 -25.483 1.00 73.35 534 ASP D O 1
ATOM 17549 N N . GLU D 1 544 ? 138.858 -50.887 -27.566 1.00 80.15 535 GLU D N 1
ATOM 17550 C CA . GLU D 1 544 ? 138.166 -52.178 -27.680 1.00 80.66 535 GLU D CA 1
ATOM 17551 C C . GLU D 1 544 ? 138.310 -53.047 -26.438 1.00 73.49 535 GLU D C 1
ATOM 17552 O O . GLU D 1 544 ? 137.391 -53.805 -26.100 1.00 70.71 535 GLU D O 1
ATOM 17558 N N . ALA D 1 545 ? 139.456 -52.977 -25.763 1.00 70.80 536 ALA D N 1
ATOM 17559 C CA . ALA D 1 545 ? 139.621 -53.735 -24.532 1.00 71.55 536 ALA D CA 1
ATOM 17560 C C . ALA D 1 545 ? 138.596 -53.303 -23.494 1.00 71.94 536 ALA D C 1
ATOM 17561 O O . ALA D 1 545 ? 137.863 -54.132 -22.946 1.00 73.98 536 ALA D O 1
ATOM 17563 N N . THR D 1 546 ? 138.508 -51.997 -23.232 1.00 76.12 537 THR D N 1
ATOM 17564 C CA . THR D 1 546 ? 137.556 -51.507 -22.238 1.00 80.60 537 THR D CA 1
ATOM 17565 C C . THR D 1 546 ? 136.109 -51.727 -22.682 1.00 76.01 537 THR D C 1
ATOM 17566 O O . THR D 1 546 ? 135.235 -51.964 -21.839 1.00 70.48 537 THR D O 1
ATOM 17570 N N . ILE D 1 547 ? 135.838 -51.666 -23.989 1.00 70.79 538 ILE D N 1
ATOM 17571 C CA . ILE D 1 547 ? 134.502 -51.985 -24.484 1.00 68.92 538 ILE D CA 1
ATOM 17572 C C . ILE D 1 547 ? 134.121 -53.397 -24.064 1.00 73.48 538 ILE D C 1
ATOM 17573 O O . ILE D 1 547 ? 133.076 -53.622 -23.436 1.00 71.38 538 ILE D O 1
ATOM 17578 N N . ALA D 1 548 ? 134.985 -54.365 -24.383 1.00 73.99 539 ALA D N 1
ATOM 17579 C CA . ALA D 1 548 ? 134.750 -55.752 -24.002 1.00 68.02 539 ALA D CA 1
ATOM 17580 C C . ALA D 1 548 ? 134.502 -55.889 -22.500 1.00 69.33 539 ALA D C 1
ATOM 17581 O O . ALA D 1 548 ? 133.548 -56.548 -22.069 1.00 70.79 539 ALA D O 1
ATOM 17583 N N . ALA D 1 549 ? 135.349 -55.261 -21.687 1.00 69.37 540 ALA D N 1
ATOM 17584 C CA . ALA D 1 549 ? 135.141 -55.287 -20.243 1.00 74.64 540 ALA D CA 1
ATOM 17585 C C . ALA D 1 549 ? 133.758 -54.773 -19.876 1.00 75.26 540 ALA D C 1
ATOM 17586 O O . ALA D 1 549 ? 133.113 -55.302 -18.963 1.00 75.18 540 ALA D O 1
ATOM 17588 N N . ARG D 1 550 ? 133.291 -53.730 -20.571 1.00 76.14 541 ARG D N 1
ATOM 17589 C CA . ARG D 1 550 ? 131.983 -53.160 -20.266 1.00 78.22 541 ARG D CA 1
ATOM 17590 C C . ARG D 1 550 ? 130.867 -54.058 -20.784 1.00 73.41 541 ARG D C 1
ATOM 17591 O O . ARG D 1 550 ? 129.902 -54.343 -20.063 1.00 71.94 541 ARG D O 1
ATOM 17599 N N . LYS D 1 551 ? 130.995 -54.521 -22.034 1.00 67.32 542 LYS D N 1
ATOM 17600 C CA . LYS D 1 551 ? 130.007 -55.419 -22.617 1.00 62.89 542 LYS D CA 1
ATOM 17601 C C . LYS D 1 551 ? 129.677 -56.575 -21.681 1.00 71.50 542 LYS D C 1
ATOM 17602 O O . LYS D 1 551 ? 128.519 -56.996 -21.586 1.00 72.77 542 LYS D O 1
ATOM 17608 N N . GLN D 1 552 ? 130.678 -57.082 -20.960 1.00 77.81 543 GLN D N 1
ATOM 17609 C CA . GLN D 1 552 ? 130.453 -58.201 -20.053 1.00 77.93 543 GLN D CA 1
ATOM 17610 C C . GLN D 1 552 ? 129.515 -57.845 -18.910 1.00 79.35 543 GLN D C 1
ATOM 17611 O O . GLN D 1 552 ? 128.885 -58.741 -18.338 1.00 82.97 543 GLN D O 1
ATOM 17617 N N . ASP D 1 553 ? 129.391 -56.564 -18.572 1.00 82.49 544 ASP D N 1
ATOM 17618 C CA . ASP D 1 553 ? 128.470 -56.168 -17.511 1.00 89.50 544 ASP D CA 1
ATOM 17619 C C . ASP D 1 553 ? 127.005 -56.279 -17.921 1.00 89.71 544 ASP D C 1
ATOM 17620 O O . ASP D 1 553 ? 126.125 -56.041 -17.079 1.00 86.82 544 ASP D O 1
ATOM 17625 N N . GLY D 1 554 ? 126.728 -56.626 -19.177 1.00 83.82 545 GLY D N 1
ATOM 17626 C CA . GLY D 1 554 ? 125.371 -56.772 -19.654 1.00 88.28 545 GLY D CA 1
ATOM 17627 C C . GLY D 1 554 ? 124.796 -55.477 -20.202 1.00 85.18 545 GLY D C 1
ATOM 17628 O O . GLY D 1 554 ? 125.355 -54.387 -20.053 1.00 80.88 545 GLY D O 1
ATOM 17629 N N . ILE D 1 555 ? 123.637 -55.612 -20.841 1.00 83.44 546 ILE D N 1
ATOM 17630 C CA . ILE D 1 555 ? 122.945 -54.495 -21.479 1.00 75.52 546 ILE D CA 1
ATOM 17631 C C . ILE D 1 555 ? 122.109 -53.766 -20.431 1.00 78.49 546 ILE D C 1
ATOM 17632 O O . ILE D 1 555 ? 121.488 -54.421 -19.576 1.00 75.91 546 ILE D O 1
ATOM 17637 N N . PRO D 1 556 ? 122.084 -52.425 -20.438 1.00 72.65 547 PRO D N 1
ATOM 17638 C CA . PRO D 1 556 ? 121.290 -51.696 -19.440 1.00 69.90 547 PRO D CA 1
ATOM 17639 C C . PRO D 1 556 ? 119.818 -52.081 -19.504 1.00 70.58 547 PRO D C 1
ATOM 17640 O O . PRO D 1 556 ? 119.295 -52.480 -20.549 1.00 68.73 547 PRO D O 1
ATOM 17644 N N . ALA D 1 557 ? 119.150 -51.968 -18.360 1.00 64.57 548 ALA D N 1
ATOM 17645 C CA . ALA D 1 557 ? 117.805 -52.504 -18.236 1.00 65.45 548 ALA D CA 1
ATOM 17646 C C . ALA D 1 557 ? 116.798 -51.628 -18.972 1.00 72.73 548 ALA D C 1
ATOM 17647 O O . ALA D 1 557 ? 116.938 -50.404 -19.050 1.00 72.05 548 ALA D O 1
ATOM 17649 N N . VAL D 1 558 ? 115.776 -52.279 -19.519 1.00 72.03 549 VAL D N 1
ATOM 17650 C CA . VAL D 1 558 ? 114.647 -51.602 -20.154 1.00 66.66 549 VAL D CA 1
ATOM 17651 C C . VAL D 1 558 ? 113.374 -52.230 -19.604 1.00 61.37 549 VAL D C 1
ATOM 17652 O O . VAL D 1 558 ? 113.393 -53.373 -19.125 1.00 68.72 549 VAL D O 1
ATOM 17656 N N . PRO D 1 559 ? 112.252 -51.514 -19.647 1.00 61.93 550 PRO D N 1
ATOM 17657 C CA . PRO D 1 559 ? 111.052 -51.991 -18.936 1.00 63.48 550 PRO D CA 1
ATOM 17658 C C . PRO D 1 559 ? 110.476 -53.280 -19.520 1.00 61.90 550 PRO D C 1
ATOM 17659 O O . PRO D 1 559 ? 110.684 -53.630 -20.685 1.00 61.92 550 PRO D O 1
ATOM 17663 N N . ALA D 1 560 ? 109.716 -53.982 -18.683 1.00 60.80 551 ALA D N 1
ATOM 17664 C CA . ALA D 1 560 ? 109.054 -55.208 -19.114 1.00 61.32 551 ALA D CA 1
ATOM 17665 C C . ALA D 1 560 ? 107.912 -54.900 -20.073 1.00 61.96 551 ALA D C 1
ATOM 17666 O O . ALA D 1 560 ? 107.209 -53.894 -19.926 1.00 63.27 551 ALA D O 1
ATOM 17668 N N . THR D 1 561 ? 107.711 -55.798 -21.037 1.00 59.84 552 THR D N 1
ATOM 17669 C CA . THR D 1 561 ? 106.551 -55.719 -21.919 1.00 54.71 552 THR D CA 1
ATOM 17670 C C . THR D 1 561 ? 105.255 -55.688 -21.120 1.00 56.12 552 THR D C 1
ATOM 17671 O O . THR D 1 561 ? 105.024 -56.540 -20.259 1.00 57.05 552 THR D O 1
ATOM 17675 N N . MET D 1 562 ? 104.397 -54.703 -21.414 1.00 56.64 553 MET D N 1
ATOM 17676 C CA . MET D 1 562 ? 103.259 -54.407 -20.552 1.00 54.36 553 MET D CA 1
ATOM 17677 C C . MET D 1 562 ? 101.882 -54.642 -21.167 1.00 52.93 553 MET D C 1
ATOM 17678 O O . MET D 1 562 ? 100.896 -54.626 -20.421 1.00 55.29 553 MET D O 1
ATOM 17683 N N . THR D 1 563 ? 101.769 -54.836 -22.479 1.00 50.59 554 THR D N 1
ATOM 17684 C CA . THR D 1 563 ? 100.505 -55.123 -23.148 1.00 52.16 554 THR D CA 1
ATOM 17685 C C . THR D 1 563 ? 100.736 -56.212 -24.174 1.00 50.86 554 THR D C 1
ATOM 17686 O O . THR D 1 563 ? 101.875 -56.424 -24.620 1.00 49.79 554 THR D O 1
ATOM 17690 N N . PRO D 1 564 ? 99.681 -56.936 -24.590 1.00 45.19 555 PRO D N 1
ATOM 17691 C CA . PRO D 1 564 ? 99.858 -57.963 -25.631 1.00 45.31 555 PRO D CA 1
ATOM 17692 C C . PRO D 1 564 ? 100.553 -57.443 -26.872 1.00 50.28 555 PRO D C 1
ATOM 17693 O O . PRO D 1 564 ? 101.510 -58.069 -27.363 1.00 50.03 555 PRO D O 1
ATOM 17697 N N . TRP D 1 565 ? 100.101 -56.290 -27.388 1.00 50.20 556 TRP D N 1
ATOM 17698 C CA . TRP D 1 565 ? 100.664 -55.763 -28.624 1.00 44.29 556 TRP D CA 1
ATOM 17699 C C . TRP D 1 565 ? 102.129 -55.381 -28.465 1.00 48.65 556 TRP D C 1
ATOM 17700 O O . TRP D 1 565 ? 102.908 -55.545 -29.414 1.00 50.06 556 TRP D O 1
ATOM 17711 N N . GLN D 1 566 ? 102.536 -54.878 -27.292 1.00 46.77 557 GLN D N 1
ATOM 17712 C CA . GLN D 1 566 ? 103.962 -54.620 -27.105 1.00 46.75 557 GLN D CA 1
ATOM 17713 C C . GLN D 1 566 ? 104.767 -55.895 -27.317 1.00 53.60 557 GLN D C 1
ATOM 17714 O O . GLN D 1 566 ? 105.855 -55.859 -27.916 1.00 50.33 557 GLN D O 1
ATOM 17720 N N . GLU D 1 567 ? 104.224 -57.044 -26.873 1.00 51.58 558 GLU D N 1
ATOM 17721 C CA . GLU D 1 567 ? 104.940 -58.304 -27.026 1.00 48.55 558 GLU D CA 1
ATOM 17722 C C . GLU D 1 567 ? 105.077 -58.672 -28.495 1.00 49.22 558 GLU D C 1
ATOM 17723 O O . GLU D 1 567 ? 106.180 -58.988 -28.966 1.00 53.72 558 GLU D O 1
ATOM 17729 N N . ILE D 1 568 ? 103.971 -58.620 -29.242 1.00 45.67 559 ILE D N 1
ATOM 17730 C CA . ILE D 1 568 ? 104.071 -58.816 -30.685 1.00 47.69 559 ILE D CA 1
ATOM 17731 C C . ILE D 1 568 ? 105.071 -57.840 -31.277 1.00 51.02 559 ILE D C 1
ATOM 17732 O O . ILE D 1 568 ? 105.936 -58.221 -32.077 1.00 49.32 559 ILE D O 1
ATOM 17737 N N . TYR D 1 569 ? 104.980 -56.568 -30.870 1.00 47.73 560 TYR D N 1
ATOM 17738 C CA . TYR D 1 569 ? 105.842 -55.535 -31.431 1.00 48.25 560 TYR D CA 1
ATOM 17739 C C . TYR D 1 569 ? 107.309 -55.822 -31.143 1.00 51.11 560 TYR D C 1
ATOM 17740 O O . TYR D 1 569 ? 108.148 -55.814 -32.056 1.00 46.63 560 TYR D O 1
ATOM 17749 N N . ARG D 1 570 ? 107.638 -56.068 -29.869 1.00 50.65 561 ARG D N 1
ATOM 17750 C CA . ARG D 1 570 ? 109.022 -56.357 -29.513 1.00 51.03 561 ARG D CA 1
ATOM 17751 C C . ARG D 1 570 ? 109.556 -57.563 -30.267 1.00 52.68 561 ARG D C 1
ATOM 17752 O O . ARG D 1 570 ? 110.748 -57.609 -30.596 1.00 56.78 561 ARG D O 1
ATOM 17760 N N . ALA D 1 571 ? 108.698 -58.537 -30.567 1.00 49.61 562 ALA D N 1
ATOM 17761 C CA . ALA D 1 571 ? 109.176 -59.751 -31.212 1.00 53.01 562 ALA D CA 1
ATOM 17762 C C . ALA D 1 571 ? 109.452 -59.576 -32.700 1.00 53.80 562 ALA D C 1
ATOM 17763 O O . ALA D 1 571 ? 110.260 -60.325 -33.253 1.00 58.60 562 ALA D O 1
ATOM 17765 N N . HIS D 1 572 ? 108.831 -58.605 -33.367 1.00 51.72 563 HIS D N 1
ATOM 17766 C CA . HIS D 1 572 ? 108.943 -58.534 -34.819 1.00 53.11 563 HIS D CA 1
ATOM 17767 C C . HIS D 1 572 ? 109.438 -57.208 -35.383 1.00 54.43 563 HIS D C 1
ATOM 17768 O O . HIS D 1 572 ? 109.802 -57.178 -36.566 1.00 54.77 563 HIS D O 1
ATOM 17775 N N . ALA D 1 573 ? 109.468 -56.126 -34.601 1.00 51.51 564 ALA D N 1
ATOM 17776 C CA . ALA D 1 573 ? 109.829 -54.818 -35.149 1.00 54.33 564 ALA D CA 1
ATOM 17777 C C . ALA D 1 573 ? 111.319 -54.735 -35.459 1.00 53.51 564 ALA D C 1
ATOM 17778 O O . ALA D 1 573 ? 112.164 -55.174 -34.676 1.00 55.80 564 ALA D O 1
ATOM 17780 N N . SER D 1 574 ? 111.633 -54.173 -36.622 1.00 51.61 565 SER D N 1
ATOM 17781 C CA . SER D 1 574 ? 113.004 -53.950 -37.041 1.00 46.47 565 SER D CA 1
ATOM 17782 C C . SER D 1 574 ? 113.514 -52.620 -36.491 1.00 52.67 565 SER D C 1
ATOM 17783 O O . SER D 1 574 ? 112.779 -51.842 -35.878 1.00 51.21 565 SER D O 1
ATOM 17786 N N . GLN D 1 575 ? 114.790 -52.348 -36.735 1.00 54.60 566 GLN D N 1
ATOM 17787 C CA . GLN D 1 575 ? 115.427 -51.135 -36.253 1.00 52.97 566 GLN D CA 1
ATOM 17788 C C . GLN D 1 575 ? 115.082 -49.955 -37.167 1.00 52.11 566 GLN D C 1
ATOM 17789 O O . GLN D 1 575 ? 114.758 -50.127 -38.349 1.00 49.70 566 GLN D O 1
ATOM 17795 N N . LEU D 1 576 ? 115.156 -48.738 -36.605 1.00 51.61 567 LEU D N 1
ATOM 17796 C CA . LEU D 1 576 ? 114.687 -47.566 -37.349 1.00 49.63 567 LEU D CA 1
ATOM 17797 C C . LEU D 1 576 ? 115.425 -47.389 -38.668 1.00 53.91 567 LEU D C 1
ATOM 17798 O O . LEU D 1 576 ? 114.845 -46.874 -39.633 1.00 53.08 567 LEU D O 1
ATOM 17803 N N . ASP D 1 577 ? 116.689 -47.817 -38.748 1.00 52.47 568 ASP D N 1
ATOM 17804 C CA . ASP D 1 577 ? 117.397 -47.676 -40.018 1.00 53.94 568 ASP D CA 1
ATOM 17805 C C . ASP D 1 577 ? 116.749 -48.497 -41.128 1.00 54.34 568 ASP D C 1
ATOM 17806 O O . ASP D 1 577 ? 116.946 -48.185 -42.309 1.00 56.38 568 ASP D O 1
ATOM 17811 N N . THR D 1 578 ? 115.948 -49.511 -40.782 1.00 53.66 569 THR D N 1
ATOM 17812 C CA . THR D 1 578 ? 115.232 -50.303 -41.776 1.00 55.74 569 THR D CA 1
ATOM 17813 C C . THR D 1 578 ? 113.720 -50.070 -41.734 1.00 57.63 569 THR D C 1
ATOM 17814 O O . THR D 1 578 ? 112.953 -50.880 -42.269 1.00 56.45 569 THR D O 1
ATOM 17818 N N . GLY D 1 579 ? 113.277 -48.973 -41.117 1.00 53.82 570 GLY D N 1
ATOM 17819 C CA . GLY D 1 579 ? 111.900 -48.549 -41.203 1.00 48.86 570 GLY D CA 1
ATOM 17820 C C . GLY D 1 579 ? 111.041 -48.867 -40.005 1.00 49.04 570 GLY D C 1
ATOM 17821 O O . GLY D 1 579 ? 109.850 -48.531 -40.024 1.00 48.82 570 GLY D O 1
ATOM 17822 N N . GLY D 1 580 ? 111.598 -49.489 -38.962 1.00 47.32 571 GLY D N 1
ATOM 17823 C CA . GLY D 1 580 ? 110.789 -49.992 -37.859 1.00 49.98 571 GLY D CA 1
ATOM 17824 C C . GLY D 1 580 ? 109.585 -50.841 -38.256 1.00 49.72 571 GLY D C 1
ATOM 17825 O O . GLY D 1 580 ? 108.559 -50.821 -37.568 1.00 46.81 571 GLY D O 1
ATOM 17826 N N . VAL D 1 581 ? 109.701 -51.590 -39.365 1.00 47.22 572 VAL D N 1
ATOM 17827 C CA . VAL D 1 581 ? 108.609 -52.428 -39.856 1.00 52.88 572 VAL D CA 1
ATOM 17828 C C . VAL D 1 581 ? 108.531 -53.729 -39.061 1.00 51.38 572 VAL D C 1
ATOM 17829 O O . VAL D 1 581 ? 109.481 -54.159 -38.400 1.00 50.04 572 VAL D O 1
ATOM 17833 N N . LEU D 1 582 ? 107.365 -54.369 -39.138 1.00 51.56 573 LEU D N 1
ATOM 17834 C CA . LEU D 1 582 ? 107.248 -55.779 -38.791 1.00 55.13 573 LEU D CA 1
ATOM 17835 C C . LEU D 1 582 ? 108.032 -56.578 -39.826 1.00 58.78 573 LEU D C 1
ATOM 17836 O O . LEU D 1 582 ? 107.663 -56.612 -41.008 1.00 54.47 573 LEU D O 1
ATOM 17841 N N . GLU D 1 583 ? 109.138 -57.191 -39.395 1.00 57.95 574 GLU D N 1
ATOM 17842 C CA . GLU D 1 583 ? 110.096 -57.729 -40.357 1.00 56.72 574 GLU D CA 1
ATOM 17843 C C . GLU D 1 583 ? 109.461 -58.814 -41.226 1.00 56.96 574 GLU D C 1
ATOM 17844 O O . GLU D 1 583 ? 109.699 -58.865 -42.437 1.00 60.99 574 GLU D O 1
ATOM 17850 N N . PHE D 1 584 ? 108.602 -59.654 -40.643 1.00 54.29 575 PHE D N 1
ATOM 17851 C CA . PHE D 1 584 ? 107.974 -60.716 -41.421 1.00 53.59 575 PHE D CA 1
ATOM 17852 C C . PHE D 1 584 ? 107.008 -60.193 -42.476 1.00 57.45 575 PHE D C 1
ATOM 17853 O O . PHE D 1 584 ? 106.698 -60.919 -43.430 1.00 58.66 575 PHE D O 1
ATOM 17861 N N . ALA D 1 585 ? 106.515 -58.965 -42.330 1.00 50.47 576 ALA D N 1
ATOM 17862 C CA . ALA D 1 585 ? 105.399 -58.530 -43.154 1.00 47.80 576 ALA D CA 1
ATOM 17863 C C . ALA D 1 585 ? 105.826 -58.020 -44.518 1.00 46.46 576 ALA D C 1
ATOM 17864 O O . ALA D 1 585 ? 104.997 -57.967 -45.432 1.00 50.44 576 ALA D O 1
ATOM 17866 N N . VAL D 1 586 ? 107.088 -57.640 -44.692 1.00 47.69 577 VAL D N 1
ATOM 17867 C CA . VAL D 1 586 ? 107.454 -56.994 -45.951 1.00 50.46 577 VAL D CA 1
ATOM 17868 C C . VAL D 1 586 ? 107.538 -57.979 -47.105 1.00 54.59 577 VAL D C 1
ATOM 17869 O O . VAL D 1 586 ? 107.548 -57.553 -48.269 1.00 53.88 577 VAL D O 1
ATOM 17873 N N . LYS D 1 587 ? 107.568 -59.287 -46.814 1.00 54.16 578 LYS D N 1
ATOM 17874 C CA . LYS D 1 587 ? 107.534 -60.301 -47.858 1.00 49.02 578 LYS D CA 1
ATOM 17875 C C . LYS D 1 587 ? 106.179 -60.384 -48.548 1.00 54.33 578 LYS D C 1
ATOM 17876 O O . LYS D 1 587 ? 106.098 -60.952 -49.642 1.00 55.84 578 LYS D O 1
ATOM 17882 N N . TYR D 1 588 ? 105.118 -59.845 -47.937 1.00 50.56 579 TYR D N 1
ATOM 17883 C CA . TYR D 1 588 ? 103.787 -59.916 -48.524 1.00 49.04 579 TYR D CA 1
ATOM 17884 C C . TYR D 1 588 ? 103.592 -58.784 -49.522 1.00 53.52 579 TYR D C 1
ATOM 17885 O O . TYR D 1 588 ? 103.784 -57.613 -49.184 1.00 54.90 579 TYR D O 1
ATOM 17894 N N . GLN D 1 589 ? 103.201 -59.140 -50.749 1.00 53.10 580 GLN D N 1
ATOM 17895 C CA . GLN D 1 589 ? 103.175 -58.232 -51.886 1.00 49.03 580 GLN D CA 1
ATOM 17896 C C . GLN D 1 589 ? 101.983 -58.536 -52.777 1.00 48.25 580 GLN D C 1
ATOM 17897 O O . GLN D 1 589 ? 101.656 -59.703 -52.997 1.00 67.67 580 GLN D O 1
ATOM 17903 N N . ASP D 1 590 ? 101.348 -57.480 -53.287 1.00 54.39 581 ASP D N 1
ATOM 17904 C CA . ASP D 1 590 ? 100.288 -57.563 -54.296 1.00 52.42 581 ASP D CA 1
ATOM 17905 C C . ASP D 1 590 ? 99.191 -58.544 -53.887 1.00 55.70 581 ASP D C 1
ATOM 17906 O O . ASP D 1 590 ? 98.761 -59.395 -54.670 1.00 52.99 581 ASP D O 1
ATOM 17911 N N . LEU D 1 591 ? 98.722 -58.401 -52.643 1.00 52.85 582 LEU D N 1
ATOM 17912 C CA . LEU D 1 591 ? 97.784 -59.370 -52.084 1.00 49.66 582 LEU D CA 1
ATOM 17913 C C . LEU D 1 591 ? 96.460 -59.398 -52.838 1.00 50.42 582 LEU D C 1
ATOM 17914 O O . LEU D 1 591 ? 95.783 -60.430 -52.851 1.00 53.50 582 LEU D O 1
ATOM 17919 N N . ALA D 1 592 ? 96.063 -58.288 -53.460 1.00 50.01 583 ALA D N 1
ATOM 17920 C CA . ALA D 1 592 ? 94.811 -58.294 -54.207 1.00 52.56 583 ALA D CA 1
ATOM 17921 C C . ALA D 1 592 ? 94.923 -59.062 -55.512 1.00 50.96 583 ALA D C 1
ATOM 17922 O O . ALA D 1 592 ? 93.912 -59.236 -56.197 1.00 52.41 583 ALA D O 1
ATOM 17924 N N . ALA D 1 593 ? 96.120 -59.525 -55.866 1.00 53.25 584 ALA D N 1
ATOM 17925 C CA . ALA D 1 593 ? 96.286 -60.446 -56.982 1.00 59.32 584 ALA D CA 1
ATOM 17926 C C . ALA D 1 593 ? 95.635 -61.808 -56.741 1.00 62.34 584 ALA D C 1
ATOM 17927 O O . ALA D 1 593 ? 95.471 -62.565 -57.704 1.00 60.70 584 ALA D O 1
ATOM 17929 N N . LYS D 1 594 ? 95.261 -62.130 -55.497 1.00 63.73 585 LYS D N 1
ATOM 17930 C CA . LYS D 1 594 ? 94.660 -63.410 -55.125 1.00 64.50 585 LYS D CA 1
ATOM 17931 C C . LYS D 1 594 ? 93.432 -63.157 -54.244 1.00 61.11 585 LYS D C 1
ATOM 17932 O O . LYS D 1 594 ? 93.511 -62.405 -53.267 1.00 62.08 585 LYS D O 1
ATOM 17938 N N . LEU D 1 595 ? 92.288 -63.775 -54.601 1.00 58.11 586 LEU D N 1
ATOM 17939 C CA . LEU D 1 595 ? 91.058 -63.622 -53.833 1.00 55.42 586 LEU D CA 1
ATOM 17940 C C . LEU D 1 595 ? 91.094 -64.495 -52.579 1.00 60.91 586 LEU D C 1
ATOM 17941 O O . LEU D 1 595 ? 91.720 -65.559 -52.575 1.00 70.75 586 LEU D O 1
ATOM 17946 N N . PRO D 1 596 ? 90.457 -64.062 -51.493 1.00 59.69 587 PRO D N 1
ATOM 17947 C CA . PRO D 1 596 ? 90.397 -64.903 -50.292 1.00 61.34 587 PRO D CA 1
ATOM 17948 C C . PRO D 1 596 ? 89.271 -65.922 -50.394 1.00 60.69 587 PRO D C 1
ATOM 17949 O O . PRO D 1 596 ? 88.351 -65.798 -51.208 1.00 56.55 587 PRO D O 1
ATOM 17953 N N . ARG D 1 597 ? 89.360 -66.943 -49.542 1.00 63.45 588 ARG D N 1
ATOM 17954 C CA . ARG D 1 597 ? 88.330 -67.975 -49.492 1.00 56.86 588 ARG D CA 1
ATOM 17955 C C . ARG D 1 597 ? 86.968 -67.364 -49.175 1.00 59.47 588 ARG D C 1
ATOM 17956 O O . ARG D 1 597 ? 86.866 -66.266 -48.627 1.00 61.76 588 ARG D O 1
ATOM 17964 N N . HIS D 1 598 ? 85.909 -68.081 -49.555 1.00 59.36 589 HIS D N 1
ATOM 17965 C CA . HIS D 1 598 ? 84.568 -67.724 -49.109 1.00 61.41 589 HIS D CA 1
ATOM 17966 C C . HIS D 1 598 ? 84.406 -68.089 -47.635 1.00 59.48 589 HIS D C 1
ATOM 17967 O O . HIS D 1 598 ? 85.053 -69.006 -47.129 1.00 62.70 589 HIS D O 1
ATOM 17974 N N . ASN D 1 599 ? 83.538 -67.364 -46.936 1.00 57.96 590 ASN D N 1
ATOM 17975 C CA . ASN D 1 599 ? 83.491 -67.508 -45.488 1.00 61.02 590 ASN D CA 1
ATOM 17976 C C . ASN D 1 599 ? 82.391 -68.438 -45.000 1.00 63.27 590 ASN D C 1
ATOM 17977 O O . ASN D 1 599 ? 82.334 -68.712 -43.797 1.00 64.82 590 ASN D O 1
ATOM 17982 N N . HIS D 1 600 ? 81.521 -68.915 -45.889 1.00 66.98 591 HIS D N 1
ATOM 17983 C CA . HIS D 1 600 ? 80.477 -69.892 -45.558 1.00 65.11 591 HIS D CA 1
ATOM 17984 C C . HIS D 1 600 ? 80.424 -70.966 -46.657 1.00 72.00 591 HIS D C 1
ATOM 17985 O O . HIS D 1 600 ? 81.236 -70.975 -47.597 1.00 70.59 591 HIS D O 1
#

Radius of gyration: 39.1 Å; Cα contacts (8 Å, |Δi|>4): 6192; chains: 4; bounding box: 132×131×70 Å

Sequence (2350 aa):
NRTPRRFRSRDWFDNPDHIDMTALYLERFMNYGITPEELRSGKPIIGIAQTGSDISPCNRIHLDLVQRVRDGIRDAGGIPMEFPVHPIFENCRRPTAALDRNLSYLGLVETLHGYPIDAVVLTTGCDTTPAGIMAATTVNIPAIVLSGGPMLDGWHENELVGSGTVIWRSRRKLAAGEITEEEFIDRAASSAPSAGHCNTMGTASTMNAVAEALGLSLTGCAAIPAPYRERGQMAYKTGQRIVDLAYDDVKPLDILTKQAFENAIALVAAAGGSTNAQPHIVAMARHAGVEITADDWRAAYDIPLIVNMQPAGKYLGERFHRAGGAPAVLWELLQQGRLHGDVLTVTGKTMSENLQGRETSDREVIFPYHEPLAEKAGFLVLKGNLFDFAIMKSSVIGEEFRKRYLSQPGQEGVFEARAIVFDGSDDYHKRINDPALEIDERCILVIRGAGPIGWPGSAEVVNMQPPDHLLKKGIMSLPTLGDGRQSGTADSPSILNASPESAIGGGLSWLRTGDTIRIDLNTGRCDALVDEATIAARKQDGIPAVPATMTPWQEIYRAHASQLDTGGVLEFAVKYQDLAAKLPRHNHNRTPRRFRSRDWFDNPDHIDMTALYLERFMNYGITPEELRSGKPIIGIAQTGSDISPCNRIHLDLVQRVRDGIRDAGGIPMEFPVHPIFENCRRPTAALDRNLSYLGLVETLHGYPIDAVVLTTGCDTTPAGIMAATTVNIPAIVLSGGPMLDGWHENELVGSGTVIWRSRRKLAAGEITEEEFIDRAASSAPSAGHCNTMGTASTMNAVAEALGLSLTGCAAIPAPYRERGQMAYKTGQRIVDLAYDDVKPLDILTKQAFENAIALVAAAGGSTNAQPHIVAMARHAGVEITADDWRAAYDIPLIVNMQPAGKYLGERFHRAGGAPAVLWELLQQGRLHGDVLTVTGKTMSENLQGRETSDREVIFPYHEPLAEKAGFLVLKGNLFDFAIMKSSVIGEEFRKRYLSQPGQEGVFEARAIVFDGSDDYHKRINDPALEIDERCILVIRGAGPIGWPGSAEVVNMQPPDHLLKKGIMSLPTLGDGRQSGTADSPSILNASPESAIGGGLSWLRTGDTIRIDLNTGRCDALVDEATIAARKQDGIPAVPATMTPWQEIYRAHASQLDTGGVLEFAVKYQDLAAKLPRHNHRTPRRFRSRDWFDNPDHIDMTALYLERFMNYGITPEELRSGKPIIGIAQTGSDISPCNRIHLDLVQRVRDGIRDAGGIPMEFPVHPIFENCRRPTAALDRNLSYLGLVETLHGYPIDAVVLTTGCDTTPAGIMAATTVNIPAIVLSGGPMLDGWHENELVGSGTVIWRSRRKLAAGEITEEEFIDRAASSAPSAGHCNTMGTASTMNAVAEALGLSLTGCAAIPAPYRERGQMAYKTGQRIVDLAYDDVKPLDILTKQAFENAIALVAAAGGSTNAQPHIVAMARHAGVEITADDWRAAYDIPLIVNMQPAGKYLGERFHRAGGAPAVLWELLQQGRLHGDVLTVTGKTMSENLQGRETSDREVIFPYHEPLAEKAGFLVLKGNLFDFAIMKSSVIGEEFRKRYLSQPGQEGVFEARAIVFDGSDDYHKRINDPALEIDERCILVIRGAGPIGWPGSAEVVNMQPPDHLLKKGIMSLPTLGDGRQSGTADSPSILNASPESAIGGGLSWLRTGDTIRIDLNTGRCDALVDEATIAARKQDGIPAVPATMTPWQEIYRAHASQLDTGGVLEFAVKYQDLAAKLPRHNHRTPRRFRSRDWFDNPDHIDMTALYLERFMNYGITPEELRSGKPIIGIAQTGSDISPCNRIHLDLVQRVRDGIRDAGGIPMEFPVHPIFENCRRPTAALDRNLSYLGLVETLHGYPIDAVVLTTGCDTTPAGIMAATTVNIPAIVLSGGPMLDGWHENELVGSGTVIWRSRRKLAAGEITEEEFIDRAASSAPSAGHCNTMGTASTMNAVAEALGLSLTGCAAIPAPYRERGQMAYKTGQRIVDLAYDDVKPLDILTKQAFENAIALVAAAGGSTNAQPHIVAMARHAGVEITADDWRAAYDIPLIVNMQPAGKYLGERFHRAGGAPAVLWELLQQGRLHGDVLTVTGKTMSENLQGRETSDREVIFPYHEPLAEKAGFLVLKGNLFDFAIMKSSVIGEEFRKRYLSQPGQEGVFEARAIVFDGSDDYHKRINDPALEIDERCILVIRGAGPIGWPGSAEVVNMQPPDHLLKKGIMSLPTLGDGRQSGTADSPSILNASPESAIGGGLSWLRTGDTIRIDLNTGRCDALVDEATIAARKQDGIPAVPATMTPWQEIYRAHASQLDTGGVLEFAVKYQDLAAKLPRHNH

Foldseek 3Di:
DFDADQFLLCCQQPNDPDPVRNCVRVPVVCVVHDDNCQSNVRAAEEEEAQAADPVAQQQVLCVVLVVLLCLLQVVQTHHYDYDYFDYAHQPPDPPGSLLCLQVRLVVLLCVCFVHRHAEYEQEAAELSLLSRLLNQFLQWHHYAYAYLAAADFFDDPNATAWAPLLQLVVVLCVLLVNDDPVVSVVSNVSNHPDGHHTFFQWSRLLSLLLCVLLQRYAFLRRQPHNPDVVSSVSSSNRSNLRSVCSRVRPTSLQRRDPQSLLSSLLLCQQALHFPLVLLSSLSSCLLSVHHDAPVSQVVNQFFFHFFQTAPLHGHTSVVCSLQQHSLQSSLLCVVVVSHPQAGAHSVRHTNVVSSVPRHTDDCVGGPHRVPGDGGRQTWQWADEQQFHTWTWRSSQQDPVNLVLAQDDDPHGLKGKAFEDEAEDQVRCVVCQQPCVLVDDQRHEYEYALQWCQQSNRHDARFQDFHHSVVSNVVNTHHETEYCGHHISNDSHRYTYLGPPGLVVPGNNQQDDTGWMWMGHRVVRYIYTPDDPVSSVVSCVVDGDDGDDDDDPSSVQLNVQFDGSSSNRHRNVSSPRGNSVVDHDDRDD/DFDQDQFQLCCQCPNPVCPVRNCVSQPPVCPVPDDNCQSVVSQAEEEEAQAADPQALQRVLCVVLVVLLCLLLVVQGHHYDYDYFDYAHQVPDPPGSLLCLQVSLVVLLCVCQVHSHQEYEQEAAPLSLLSNLLSLFLQWHHYAYAYLAAADFFDDPNAGQWAPLLQLVVVLCPLLPNDDPVVSVVSNVSNHDGGHHTFFLWSRLLSLLLCVLLQRYAFLRRQDHNPDVVSSVSSSVRSNLSSVCSSVRCISLLRRDPQSLLSSLLLCQQALHFPLVLLSSLSSQLLSVHHAAVVSQVVNQQFFHFFQTPPLHGHTSVVCSLFQHSLQSSLLCVVVVSHPQQGDHSVRGTNVVSSVVRHTPDCVGGPHRVPHDGGTQGWQWADELFFRTKTWGSSLCDPVNCVPAADPPPARFKGKAWEAEAEDLVRCVVPQQPCVQVDDQRHEYEYFLQWCQSQNRHDARFQDFHHSVVSNVPDTAHETEYCGGHISNDSHGYIYLGPPGQVVQGSCQQDHGGWMWMGGRPVRYIYTPDDPVSRVVSVVVDGDDGDDQDDPSSVVLNVAFDGSSSNRHRVVSSVRGNSNVDHDDRDD/DPADQFQLCCQQPNDPCVVSNCVSPPVVCVVPDDNCQSNVRAAEEEEAQAADPVAQQRVLCVVLVVLLQLLLVVQRHHYDYDYFDYAHQPPDPPGSLLCLQVSLVVLLCVCFVHRHQEYEQEAAPLSLLSRLLSLFLQWHHYAYAYLAAADFFADPNATQWAPLLQLVVVLCVLLPVDDPVVSVVSNVSNHDDGHHTFFQWSRLLSLLLCVLLQRYAQLRRLPHNVDVVSSVRSSVRSNLRSVCSVVRCISLLRRDPLSLLSSLQLCLQALHFPLVQLSSLSSCLLSVHHDAPVSLVVNQFFFHFFQTPPLHGHTSVVCSLFQHSLQSSLLCVVVPSHPQQGHHSVRHTNVVSNVVRHTPDCVGGPHRVPHDGGRQGWFWADEQQFGTWTWRSSLCDDVNQVLAQPDVVAGQKGKAFEDEAEDQVSCVVPLQVCVLVDDQRHEYEYALAWCLRQNRADARFQDFHHSVVSNVVNTHHETEYCGGHIRNDSHRYTYLGPPTQVVPGNSQQDDGGWMWMAGSVVRYIYTPDDPVSSVVSVVVDGDDGDDQDDPSSVVLSVAFDGSNSNRHRVVSSVRGNSNVDHDDRPD/DPADQFQLCVQQPNPVDPVRNCVSPPVVCVVPDDSCQSNVRAAEEEEAQAADPLAQQRVLCVVLVVLLQLLLVVQGHHYDYDYFDYAHQVPDPPGSLLVLQVRLVVLLCVCQVHRHQEYEQEAAPLSLLSVLLSLFLQWHHYAYAYQAAADFFDDPNATQWAPLLLLVVVLCVLLVNADPVVSVVSNVSNHDDGHHTFFQWSRLLSLLLCVLLQRYAFLRRQPHNVDPVSSVRSSVRSNLRSVCSRVRCTSLLRRDPQSLLSSLLLCLQALHFPLVQLSSLSSQLLSVHHDAPVSLVVNQFFWHFFQTPPLHGHTRVVCSQFQHSLQSSLLCVVVVSHDQQGQHSVRHTNVVSNVPRHTPDCVGGPHRVDHPGTRQTWQWADEQQFRTWTWRRSQDDDVNLVPAQPDPPAGQKGKAFEDEAEDLVRCVVCLQPCVLVDDLRHEYEYFLQWCQRQNRHDARFQDFHRSVCSNVVSTHHETEYCGGHIRNDSHRYTYLGPPTLVVPGNSQQDHGGWMWMGGSVVSYIYTPDDPVVSVVSVVVDGDDGDDQDDPSSVQLNVAFDGSNSNRHRNVSSVRGNSVVDRDDRDD

B-factor: mean 67.39, std 17.33, range [29.48, 136.17]

Nearest PDB structures (foldseek):
  5oyn-assembly1_D  TM=1.001E+00  e=0.000E+00  Caulobacter vibrioides CB15
  7m3k-assembly1_A  TM=9.890E-01  e=3.713E-86  Brucella abortus 2308
  5j84-assembly2_H  TM=9.724E-01  e=7.141E-64  Rhizobium leguminosarum bv. trifolii WSM2304
  9evv-assembly1_D  TM=9.732E-01  e=1.494E-62  Rhizobium leguminosarum bv. trifolii
  8epz-assembly1_B  TM=9.718E-01  e=4.205E-60  Paralcaligenes ureilyticus

Secondary structure (DSSP, 8-state):
-------TTHHHHS-SS-HHHHHHHHHHTTTTS--HHHHHS---EEEEEE--BTTBTTTTTHHHHHHHHHHHHHHHT-EEEEEE-----TTT-SS-THHHHHHHHHHHHHHHHHSS--EEEEEE----HHHHHHHHHHHT--EEEEE--BPPP-EETTEE--TTHHHHHHHHHHHTTSS-HHHHHHHHHHT--SSSB-SSSSHHHHHHHHHHHTT-S-TTTTTS-TTBHHHHHHHHHHHHHHHHHHHTT--HHHH--HHHHHHHHHHHHHTT--TTHHHHHHHHHHHTT----HHHHHHHTTPPB-B-BTTTSSB-HHHHHHHTHHHHHHHHHHHTT-S-TT-B-TTSSBHHHHHTT---S-TTTB--SSS-SBSS-S-EE-BSSS-SEEEE-GGG--HHHHHHHTTBTTBTTEEEEEEEEEEHHHHHHHHTT-GGG---TTEEEEEES-STTTTTS--B-------HHHHHTT-----EEESSB--TT-----EEEEES-GGGT-GGGT--TT-EEEEETTTTEEEE---HHHHHHHHTT-PPP-PPP-SHHHHHHHHHB--GGGTS-BHHHHT---GGGSPPPP--/-------TTHHHHT-SS-HHHHHHHHHHTTTTS--HHHHHS---EEEEEE--BTTBTTTTTHHHHHHHHHHHHHHHT-EEEEEE-----TTT-SS-THHHHHHHHHHHHHHHHHTT-SEEEEEE----HHHHHHHHHHHT--EEEEE--BPPPPBSSS-B--TTHHHHHHHHHHHTT-S-SHHHHHHHHHT--SSSB-SSSSHHHHHHHHHHHTT-S-TT-SSS-TTSHHHHHHHHHHHHHHHHHHHTT--HHHH--HHHHHHHHHHHHHHT--TTHHHHHHHHHHHTT----HHHHHTTTTPPB-B-BTTTSSB-HHHHHHTTHHHHHHHHHHHTT-S-TT-B-TTSSBHHHHHTT---S-TTTB--TTS-SBS--SPEE-BSSS-SEEEE-GGG--HHHHHHHS--SS-SSEEEEEEEEEEHHHHHHHHSS-GGG---SSEEEEEES-STTTTTS--B---PPPPHHHHTTT-----EEESSB--TT--S--EEEEES-GGGT-GGGS--TT-EEEEETTTTEEEE---HHHHHHHTTS-PPP-PPP-SHHHHHHHHHBPPTTTTS-BTTGGG---GGGSPPPP--/------TTHHHHS-SS-HHHHHHHHHGGGTTS--HHHHHS-PPEEEEEE--BTTBTTTTTHHHHHHHHHHHHHHTT-EEEEEE-----TTT-SS-THHHHHHHHHHHHHHHHHS--SEEEEEE----HHHHHHHHHHHTS-EEEEE--BPPPEESSSSEE-TTHHHHHHHHHHHTTSS-HHHHHHHHHHT--SSSB-SSSSHHHHHHHHHHHTT-S-TT-SSS-TTSHHHHHHHHHHHHHHHHHHHHT--HHHH--HHHHHHHHHHHHHHT--TTHHHHHHHHHHHTT----HHHHHHHHTPPB-B-BTTTSSB-HHHHHHTTHHHHHHHHHHHTT-S-TT-B-TTSSBHHHHHTT---S-TTTB--TTS-SBSS-S-EE-B-SS-SEEEE-GGG--HHHHHHHH--SSSTTEEEEEEEEEESHHHHHHHTT-GGG---TTEEEEEES-STTTTTS--B---PPPPHHHHHTT-----EEESSB--TT-----EEEEES-GGGT-GGGT--TT-EEEEETTTTEEEEE--HHHHHHHHTT-PPP-PPP-SHHHHHHHHHB--GGGTS-BGGGTT---GGGSPPPP--/------TTHHHHS-SS-HHHHHHHHHHTTTTS--HHHHHS-PPEEEEEE--BTTBTTTTTHHHHHHHHHHHHHHHT-EEEEEE-----TTT-SS-THHHHHHHHHHHHHHHHHTT-SEEEEEE----HHHHHHHHHHH---EEEEE--BPPPEESSSSEE-TTHHHHHHHHHHHTT-S-HHHHHHHHHHT--BSSB-SSSSHHHHHHHHHHHHT-S-TTTTTS-TTSHHHHHHHHHHHHHHHHHHHHT--HHHH--HHHHHHHHHHHHHTT--TTHHHHHHHHHHHTT----HHHHHTTTTPPB-B-BTTTSSB-HHHHHHTTHHHHHHHHHHHTT-S-TTSB-TTSSBHHHHHTT---S-TTTB--TTS-SBS--S-EEEBSSS-SEEEE-GGG--HHHHHHTTT-TTSTTEEEEEEEEEESHHHHHHHTT-GGG---TTEEEEEES-STTTTTS--B---PPPPHHHHTTT-----EEESSB--TT-----EEEEES-TTTT-GGGT--TT-EEEEETTTTEEEE---HHHHHHHHTT-PPP-PPP-SHHHHHHHHHB--GGGTS-BGGGGG---GGGSPPPP--

Organism: Caulobacter vibrioides (strain ATCC 19089 / CIP 103742 / CB 15) (NCBI:txid190650)

GO terms:
  GO:0047929 gluconate dehydratase activity (F, EXP)
  GO:0050401 xylonate dehydratase activity (F, EXP)

CATH classification: 3.50.30.80

Solvent-accessible surface area: 66291 Å² total